Protein 7Z47 (pdb70)

Radius of gyration: 65.13 Å; Cα contacts (8 Å, |Δi|>4): 3617; chains: 9; bounding box: 128×183×191 Å

InterPro domains:
  IPR056209 SU10 adaptor protein [PF24175] (12-225)

B-factor: mean 48.83, std 40.0, range [8.41, 139.77]

Secondary structure (DSSP, 8-state):
-----SS--SHHHHHHHHHHHS----HHHHTTHHHHHHHHHHHHTTT---STTEEEEE---SSS-----TT-S-EEEEEESSS----EE--HHHHTHHHHT-----EEEE-SS-EEESS-----------SS----PPSS-EEEEEEPPPPP--SSS---HHHHH-HHHHHHHHHHHHHHHTT-HHHHHHHHHHHHHHHHHHHHHHHTTSTTSS-S-S------S--/-----SS--SHHHHHHHHHHHSS--SHHHHTTHHHHHHHHHHHHHTT---GGGEEEEE---TTTT-B--TTEEEEEEEEESSS--B-EE--HHHHHHHHH------EE--BTTB---SS--------TT--S------SS-EEEEEEEPPPPP-STT---HHHHH-HHHHHHHHHHHHHHHTT-SHHHHHHHHHHHHHHHHHHHHHHHHTT-SS---------S----/-----SSS-S-TTTTTTTSBGGGHHHHHHHHHHHHHHHSTT--SS----GGGSSSHHHH---SSS--S--------SS--S--HHHHHHHHHH-/---S-SPP-S--SS-SSS--TTTHHHHHHHHHHHHHHHHHHHHHHHHHHHHHHHHHHHHHHHHHHHHHHHHHHHHHHHHHHHHHHH-/--SS-SSS-----S-----HHHHHHHHHHHHHHHHHHHHHHHHHHHHHHHHHHHHHHHHHHHHHHHHHHHHHHHHHHHH-/-------HHHHHHHHHTTSHHHHHHHHHHHHHHHHHHHHHHHHHHHHHHHHHHHHHHHHHHHHHHHH-/----B--TTSS-B--SS-GGGS-TT-BSEEESEEE-SS-EEEPPEEEEE-SSTTGGG----EEEEE---SSS-S--EEEEE-SS-EEEE-SS-EEE-PPPEEEEEE--EEEEEE---TT-SS---S-S-----TT---------STT-S--EEEEESSTTSSTTSSPPPSSS-------S--EEEEEEEEESSSS-B--EEEEE-SSSS----S-SEEEEETT-EEEEE---SSS--EEE-SSGGGEEEEE-TTSSEEEEEE-SS--B--EEE-SS---B-EEEEE-S-S---BS-SS-B--SS------B--SSS--TT--B--B-SSTTS----BSS-------SSS--EEEE--BSSS-S---EEEEB-------EE-S----EE-TT-EEEEE-EESS----EEEEEESSSSS---S-TTSSEEEEE--SSS-EEEEEEEEEEE-------TTS-----EETTEE----TTS----B-TT-SS--PPTTTTEEEEEETTTEEEEEE-----SB--EETTEEB-BSB----SS-----BTT---B----BTTB------SS-S--------B------SS----EEEEETTEEEEESSSS-EEEEE-SSSS-SEEEEE--SS---SSTT---BSSSSEEEE-SSSEEEESSS----TTSSSSHHHHHHHHSSS-GGG-EEEEETTTTEEEEEE--SSS-TT---EEEEEEEETTTTEEEEEEEEEEEEEEEE---TTTS--BGGG-SS-BTT-SS-----SS---SSTT--EEEEEETTTEEEEEEESS-EEEEETTTTEEEEE---EEEEEEEE--TTTS-SSS---EEEE---EESS-EEEEEEEEESSSSS-PEEEEEEEEETTT-S-EEEEE--SEEEEEEEE--SS---EE--B-EEE------/--SS--SSS------SS---GGGHHHHHHHHHHHHHHHSSS-S-----TTTHHHHHHHS---SSS----S--S-----SSS-SSSSHHHHHHH-/------SS---TTSS-SSSBTTTTHHHHHHHHHHHHHH-S--S---TTTTTTTTTTTTTT-TTS----SS-----S--SSS--THHHHHHHHH-

Organism: NCBI:txid1519788

CATH classification: 2.60.40.1080

Sequence (1884 aa):
MPDVQYPINTYGWLKKAVALWADRDDDEFVNQIPNFINFAEKEIYRNLRIPPLEKEVYLDIKDGVAYIPPDYLEAQWMMRAKDGTIFQVTSPEEISYRRQHGNQPVNFARFGSRFIFYPSIEADTPYYPDDGSPLIPAENSVILSYYADPPEFHEDTDTSTILTIAPELLLYFTLRHACLFVQDDNGVQKWSALGKAILDEMVEQNKKQEYSGSPIAIPNNMTRLQSMPDVQYPINTYGWLKKAVALWADRDDDEFVNQIPNFINFAEKEIYRNLRIPPLEKEVYLDIKDGVAYIPPDYLEAQWMMRAKDGTIFQVTSPEEISYRRQHGNQPVNFARFGSRFIFYPSIEADTPYYPDDGSPLIPAENSVILSYYADPPEFHEDTDTSTILTIAPELLLYFTLRHACLFVQDDNGVQKWSALGKAILDEMVEQNKKQEYSGSPIAIPNNMTRLQSSALYPIKSLGAVGVIADQAPTDLAPNAFTNAINARFVEQRVFKTGGNAPLSYVDEDKDLTPLSFVSMPFDYYSAGNSFLVVGTNKKLYKLTDESLTDISRKVATVTKKASASIKIYPVVSQIVPKESTISMNFNQTKNLEVSLLPADANNTNLIWEVSNSSYGSITVDPSDSKLATLTSFEKEGNLVVTISTANESVVAQIAVNIIDGDSGIFLSQDTVTIRKGGTTTLTAVTGKTPVTWSSNNASIVSVTPNANSLTAVITANGEGNVTITADNGTKTASCEIVSIPQIDSISLSQSDVTVSRGSQYILTATLSPANAPNQNITWTSSNPNIATVSGTSTQGTINALLAGFTEITATTEEGNRVAVCTVRVDLTPLSSVTLDIVSASLDVGEEIVITATASPEGEYSYQWSVDKTGYVSTTSVTGKSIKLVALRKGEINVTCTVSQMTQKDYDAFDDYPWYHAVISNCAVATTHYETPQVKEFESEYFVDLPGWGEQTVVDNDGNPSVKKFNWKCERVRSFNNRLFALNMREANASGVTTNYPLRLRWSNFANENKAPTLWDDFAYDRVENGYAGYIDLADSNGSLIDILPLKDYLFVYTEFETYIGSPTNNTYQPLMFKKLFNDSGILAPECVVEVEGSHFVVTQNDVILHNGATKKSIASNRVKNMLINEVCLVNPLATRVHLHQDKKEVWVLYVGPGEPKESFACTKAAVWNYEFDTWSFRTIPYAQCIGLVDPPVLERGPIWSDFQEITWDDPSIKELVWRKDATNFRQRVTIVGSFLKGFYQVDVGALDYFYDRLNDVVIEKPLEMRLERTGIDFDNVTNEWNQKHINRFRPQTTGSGTYIFEAGGSQFSNEYGHPHTSKTYTIGVDRHVSVRLNHPYLFYNVIDNDVNSNAAINGLTIEFAVGGRRIVYNNQAPDAVNNVGQFGATEGSIGAYKQAAEYAADSKYWALLAESKFGTIDDLIAEVERLYQQGVLMKQDIEDLKQDFKDQDARLMVNNVGQFGATEGSIGAYKQAAE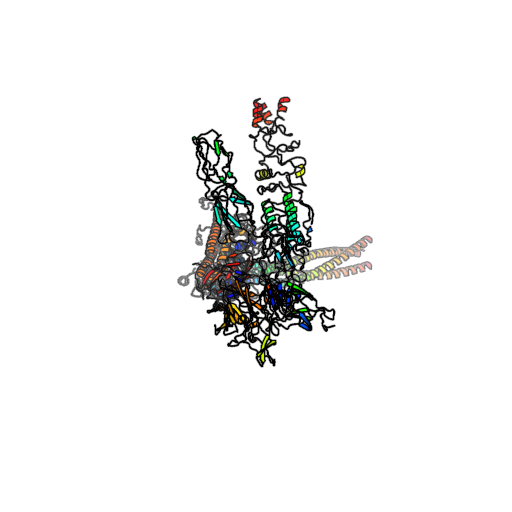YAADSKYWALLAESKFGTIDDLIAEVERLYQQGVLMKQDIEDLKQDFKDQDARLMSLISIGAYKQAAEYAADSKYWALLAESKFGTIDDLIAEVERLYQQGVLMKQDIEDLKQDFKDQDARLMSLIETNAVVITDLNPLYPRDRDYIYEGAAQIRLIKQTLQNTFPNVTEPVDIDSDTFKIMSEKLKFTGDAMDVGGLMIKNVTPGTGDKDVVTKGQMEAETNAVVITDLNPLYPRDRDYIYEGAAQIRLIKQTLQNTFPNVTEPVDIDSDTFKIMSEKLKFTGDAMDVGGLMIKNVTPGTGDKDVVTKGQMEAETNAVVITDLNPLYPRDRDYIYEGAAQIRLIKQTLQNTFPNVTEPVDIDSDTFKIMSEKLKFTGDAMDVGGLMIKNVTPGTGDKDVVTKGQMEA

Structure (mmCIF, N/CA/C/O backbone):
data_7Z47
#
_entry.id   7Z47
#
_cell.length_a   1.00
_cell.length_b   1.00
_cell.length_c   1.00
_cell.angle_alpha   90.00
_cell.angle_beta   90.00
_cell.angle_gamma   90.00
#
_symmetry.space_group_name_H-M   'P 1'
#
loop_
_entity.id
_entity.type
_entity.pdbx_description
1 polymer 'Adaptor protein'
2 polymer 'Surface protein'
3 polymer 'Putative tail fiber'
4 polymer 'Putative structural protein'
#
loop_
_atom_site.group_PDB
_atom_site.id
_atom_site.type_symbol
_atom_site.label_atom_id
_atom_site.label_alt_id
_atom_site.label_comp_id
_atom_site.label_asym_id
_atom_site.label_entity_id
_atom_site.label_seq_id
_atom_site.pdbx_PDB_ins_code
_atom_site.Cartn_x
_atom_site.Cartn_y
_atom_site.Cartn_z
_atom_site.occupancy
_atom_site.B_iso_or_equiv
_atom_site.auth_seq_id
_atom_site.auth_comp_id
_atom_site.auth_asym_id
_atom_site.auth_atom_id
_atom_site.pdbx_PDB_model_num
ATOM 1 N N . MET A 1 3 ? 221.31400 274.29100 213.87900 1.000 42.47172 3 MET A N 1
ATOM 2 C CA . MET A 1 3 ? 220.21200 274.15000 212.93700 1.000 42.47172 3 MET A CA 1
ATOM 3 C C . MET A 1 3 ? 220.50100 274.93900 211.66500 1.000 42.47172 3 MET A C 1
ATOM 4 O O . MET A 1 3 ? 219.79200 275.90700 211.36100 1.000 42.47172 3 MET A O 1
ATOM 10 N N . PRO A 1 4 ? 221.53600 274.57300 210.90100 1.000 28.11701 4 PRO A N 1
ATOM 11 C CA . PRO A 1 4 ? 221.78400 275.26600 209.62900 1.000 28.11701 4 PRO A CA 1
ATOM 12 C C . PRO A 1 4 ? 220.57600 275.20100 208.71100 1.000 28.11701 4 PRO A C 1
ATOM 13 O O . PRO A 1 4 ? 220.19700 274.11900 208.25300 1.000 28.11701 4 PRO A O 1
ATOM 24 N N . ASP A 1 5 ? 219.96700 276.34800 208.43400 1.000 19.85607 5 ASP A N 1
ATOM 25 C CA . ASP A 1 5 ? 218.75300 276.41400 207.63600 1.000 19.85607 5 ASP A CA 1
ATOM 26 C C . ASP A 1 5 ? 219.05800 277.00000 206.26600 1.000 19.85607 5 ASP A C 1
ATOM 27 O O . ASP A 1 5 ? 219.64700 278.07900 206.15600 1.000 19.85607 5 ASP A O 1
ATOM 36 N N . VAL A 1 6 ? 218.65200 276.28100 205.22500 1.000 14.98835 6 VAL A N 1
ATOM 37 C CA . VAL A 1 6 ? 218.82400 276.71900 203.84800 1.000 14.98835 6 VAL A CA 1
ATOM 38 C C . VAL A 1 6 ? 217.46400 277.11700 203.29600 1.000 14.98835 6 VAL A C 1
ATOM 39 O O . VAL A 1 6 ? 216.41900 276.80900 203.88000 1.000 14.98835 6 VAL A O 1
ATOM 52 N N . GLN A 1 7 ? 217.48200 277.80400 202.16100 1.000 15.63263 7 GLN A N 1
ATOM 53 C CA . GLN A 1 7 ? 216.26800 278.26600 201.51000 1.000 15.63263 7 GLN A CA 1
ATOM 54 C C . GLN A 1 7 ? 215.79700 277.24400 200.48100 1.000 15.63263 7 GLN A C 1
ATOM 55 O O . GLN A 1 7 ? 216.54800 276.37400 200.03600 1.000 15.63263 7 GLN A O 1
ATOM 69 N N . TYR A 1 8 ? 214.51800 277.36400 200.10200 1.000 12.41721 8 TYR A N 1
ATOM 70 C CA . TYR A 1 8 ? 213.96500 276.44500 199.10700 1.000 12.41721 8 TYR A CA 1
ATOM 71 C C . TYR A 1 8 ? 214.62100 276.64600 197.74900 1.000 12.41721 8 TYR A C 1
ATOM 72 O O . TYR A 1 8 ? 215.14700 275.67300 197.18100 1.000 12.41721 8 TYR A O 1
ATOM 90 N N . PRO A 1 9 ? 214.63000 277.84400 197.17200 1.000 13.19822 9 PRO A N 1
ATOM 91 C CA . PRO A 1 9 ? 215.29900 278.03600 195.87100 1.000 13.19822 9 PRO A CA 1
ATOM 92 C C . PRO A 1 9 ? 216.81600 278.14300 196.00800 1.000 13.19822 9 PRO A C 1
ATOM 93 O O . PRO A 1 9 ? 217.40800 279.21900 196.08300 1.000 13.19822 9 PRO A O 1
ATOM 104 N N . ILE A 1 10 ? 217.47100 276.98600 196.05100 1.000 11.82345 10 ILE A N 1
ATOM 105 C CA . ILE A 1 10 ? 218.92700 276.94700 196.14600 1.000 11.82345 10 ILE A CA 1
ATOM 106 C C . ILE A 1 10 ? 219.48900 277.58100 194.87800 1.000 11.82345 10 ILE A C 1
ATOM 107 O O . ILE A 1 10 ? 219.40200 277.00300 193.79100 1.000 11.82345 10 ILE A O 1
ATOM 123 N N . ASN A 1 11 ? 220.07000 278.77100 195.01600 1.000 13.36172 11 ASN A N 1
ATOM 124 C CA . ASN A 1 11 ? 220.52100 279.53400 193.86400 1.000 13.36172 11 ASN A CA 1
ATOM 125 C C . ASN A 1 11 ? 221.88700 280.17800 194.04800 1.000 13.36172 11 ASN A C 1
ATOM 126 O O . ASN A 1 11 ? 222.35300 280.85100 193.12400 1.000 13.36172 11 ASN A O 1
ATOM 137 N N . THR A 1 12 ? 222.54000 279.99900 195.19100 1.000 13.38124 12 THR A N 1
ATOM 138 C CA . THR A 1 12 ? 223.80100 280.66200 195.48200 1.000 13.38124 12 THR A CA 1
ATOM 139 C C . THR A 1 12 ? 224.82600 279.65600 195.98900 1.000 13.38124 12 THR A C 1
ATOM 140 O O . THR A 1 12 ? 224.55500 278.46100 196.12100 1.000 13.38124 12 THR A O 1
ATOM 151 N N . TYR A 1 13 ? 226.02200 280.17200 196.27300 1.000 13.50532 13 TYR A N 1
ATOM 152 C CA . TYR A 1 13 ? 227.11300 279.34000 196.76600 1.000 13.50532 13 TYR A CA 1
ATOM 153 C C . TYR A 1 13 ? 227.00900 279.12100 198.26900 1.000 13.50532 13 TYR A C 1
ATOM 154 O O . TYR A 1 13 ? 227.30200 278.02600 198.76200 1.000 13.50532 13 TYR A O 1
ATOM 172 N N . GLY A 1 14 ? 226.58700 280.14500 199.01100 1.000 15.05252 14 GLY A N 1
ATOM 173 C CA . GLY A 1 14 ? 226.47600 280.00200 200.45400 1.000 15.05252 14 GLY A CA 1
ATOM 174 C C . GLY A 1 14 ? 225.38900 279.02300 200.85300 1.000 15.05252 14 GLY A C 1
ATOM 175 O O . GLY A 1 14 ? 225.58300 278.18300 201.73800 1.000 15.05252 14 GLY A O 1
ATOM 179 N N . TRP A 1 15 ? 224.22500 279.12100 200.21000 1.000 14.48030 15 TRP A N 1
ATOM 180 C CA . TRP A 1 15 ? 223.14500 278.19000 200.51200 1.000 14.48030 15 TRP A CA 1
ATOM 181 C C . TRP A 1 15 ? 223.51600 276.77300 200.09600 1.000 14.48030 15 TRP A C 1
ATOM 182 O O . TRP A 1 15 ? 223.15800 275.80600 200.77500 1.000 14.48030 15 TRP A O 1
ATOM 203 N N . LEU A 1 16 ? 224.25000 276.63000 198.99100 1.000 11.89224 16 LEU A N 1
ATOM 204 C CA . LEU A 1 16 ? 224.72200 275.30800 198.59400 1.000 11.89224 16 LEU A CA 1
ATOM 205 C C . LEU A 1 16 ? 225.68400 274.73700 199.62700 1.000 11.89224 16 LEU A C 1
ATOM 206 O O . LEU A 1 16 ? 225.60500 273.55300 199.97200 1.000 11.89224 16 LEU A O 1
ATOM 222 N N . LYS A 1 17 ? 226.60200 275.56500 200.12600 1.000 12.72396 17 LYS A N 1
ATOM 223 C CA . LYS A 1 17 ? 227.52800 275.11600 201.15800 1.000 12.72396 17 LYS A CA 1
ATOM 224 C C . LYS A 1 17 ? 226.78000 274.68500 202.41200 1.000 12.72396 17 LYS A C 1
ATOM 225 O O . LYS A 1 17 ? 227.07900 273.63700 203.00200 1.000 12.72396 17 LYS A O 1
ATOM 244 N N . LYS A 1 18 ? 225.79800 275.48300 202.83200 1.000 14.34206 18 LYS A N 1
ATOM 245 C CA . LYS A 1 18 ? 225.02700 275.13800 204.02100 1.000 14.34206 18 LYS A CA 1
ATOM 246 C C . LYS A 1 18 ? 224.23000 273.85800 203.80600 1.000 14.34206 18 LYS A C 1
ATOM 247 O O . LYS A 1 18 ? 224.11200 273.03500 204.71800 1.000 14.34206 18 LYS A O 1
ATOM 266 N N . ALA A 1 19 ? 223.69800 273.65400 202.60000 1.000 12.91304 19 ALA A N 1
ATOM 267 C CA . ALA A 1 19 ? 222.95800 272.42900 202.32600 1.000 12.91304 19 ALA A CA 1
ATOM 268 C C . ALA A 1 19 ? 223.87400 271.21500 202.30600 1.000 12.91304 19 ALA A C 1
ATOM 269 O O . ALA A 1 19 ? 223.47100 270.12800 202.73500 1.000 12.91304 19 ALA A O 1
ATOM 276 N N . VAL A 1 20 ? 225.10100 271.37300 201.80800 1.000 11.40550 20 VAL A N 1
ATOM 277 C CA . VAL A 1 20 ? 226.06100 270.27300 201.85200 1.000 11.40550 20 VAL A CA 1
ATOM 278 C C . VAL A 1 20 ? 226.38400 269.92500 203.29800 1.000 11.40550 20 VAL A C 1
ATOM 279 O O . VAL A 1 20 ? 226.43000 268.75000 203.67900 1.000 11.40550 20 VAL A O 1
ATOM 292 N N . ALA A 1 21 ? 226.61600 270.94500 204.12500 1.000 11.66018 21 ALA A N 1
ATOM 293 C CA . ALA A 1 21 ? 226.86700 270.70000 205.54000 1.000 11.66018 21 ALA A CA 1
ATOM 294 C C . ALA A 1 21 ? 225.64000 270.15000 206.25200 1.000 11.66018 21 ALA A C 1
ATOM 295 O O . ALA A 1 21 ? 225.77400 269.55100 207.32400 1.000 11.66018 21 ALA A O 1
ATOM 302 N N . LEU A 1 22 ? 224.45000 270.35100 205.68600 1.000 12.34454 22 LEU A N 1
ATOM 303 C CA . LEU A 1 22 ? 223.23300 269.83100 206.30000 1.000 12.34454 22 LEU A CA 1
ATOM 304 C C . LEU A 1 22 ? 223.03500 268.35800 205.96500 1.000 12.34454 22 LEU A C 1
ATOM 305 O O . LEU A 1 22 ? 222.83000 267.52900 206.86000 1.000 12.34454 22 LEU A O 1
ATOM 321 N N . TRP A 1 23 ? 223.09100 268.01100 204.67700 1.000 11.71835 23 TRP A N 1
ATOM 322 C CA . TRP A 1 23 ? 222.93900 266.61600 204.27900 1.000 11.71835 23 TRP A CA 1
ATOM 323 C C . TRP A 1 23 ? 224.05000 265.74000 204.84100 1.000 11.71835 23 TRP A C 1
ATOM 324 O O . TRP A 1 23 ? 223.92300 264.51100 204.82700 1.000 11.71835 23 TRP A O 1
ATOM 345 N N . ALA A 1 24 ? 225.13200 266.34300 205.32300 1.000 11.48038 24 ALA A N 1
ATOM 346 C CA . ALA A 1 24 ? 226.16200 265.66400 206.10500 1.000 11.48038 24 ALA A CA 1
ATOM 347 C C . ALA A 1 24 ? 226.12800 266.31400 207.48600 1.000 11.48038 24 ALA A C 1
ATOM 348 O O . ALA A 1 24 ? 226.86100 267.26500 207.76300 1.000 11.48038 24 ALA A O 1
ATOM 355 N N . ASP A 1 25 ? 225.27200 265.77600 208.35700 1.000 12.82138 25 ASP A N 1
ATOM 356 C CA . ASP A 1 25 ? 224.88800 266.47000 209.58100 1.000 12.82138 25 ASP A CA 1
ATOM 357 C C . ASP A 1 25 ? 226.07500 266.89700 210.43600 1.000 12.82138 25 ASP A C 1
ATOM 358 O O . ASP A 1 25 ? 225.92100 267.78400 211.28400 1.000 12.82138 25 ASP A O 1
ATOM 367 N N . ARG A 1 26 ? 227.24800 266.30100 210.24300 1.000 13.31136 26 ARG A N 1
ATOM 368 C CA . ARG A 1 26 ? 228.38800 266.63600 211.08700 1.000 13.31136 26 ARG A CA 1
ATOM 369 C C . ARG A 1 26 ? 228.70400 268.12300 210.99000 1.000 13.31136 26 ARG A C 1
ATOM 370 O O . ARG A 1 26 ? 228.95900 268.65100 209.90400 1.000 13.31136 26 ARG A O 1
ATOM 391 N N . ASP A 1 27 ? 228.67900 268.79400 212.13800 1.000 13.35949 27 ASP A N 1
ATOM 392 C CA . ASP A 1 27 ? 228.98100 270.21700 212.25100 1.000 13.35949 27 ASP A CA 1
ATOM 393 C C . ASP A 1 27 ? 230.31300 270.33800 212.98700 1.000 13.35949 27 ASP A C 1
ATOM 394 O O . ASP A 1 27 ? 230.35500 270.44900 214.21300 1.000 13.35949 27 ASP A O 1
ATOM 403 N N . ASP A 1 28 ? 231.40300 270.31300 212.22500 1.000 12.77134 28 ASP A N 1
ATOM 404 C CA . ASP A 1 28 ? 232.74200 270.39000 212.78400 1.000 12.77134 28 ASP A CA 1
ATOM 405 C C . ASP A 1 28 ? 233.64300 271.14800 211.82300 1.000 12.77134 28 ASP A C 1
ATOM 406 O O . ASP A 1 28 ? 233.51000 271.02100 210.60200 1.000 12.77134 28 ASP A O 1
ATOM 415 N N . ASP A 1 29 ? 234.56300 271.93400 212.38300 1.000 12.93657 29 ASP A N 1
ATOM 416 C CA . ASP A 1 29 ? 235.44600 272.74600 211.55300 1.000 12.93657 29 ASP A CA 1
ATOM 417 C C . ASP A 1 29 ? 236.30600 271.87500 210.64700 1.000 12.93657 29 ASP A C 1
ATOM 418 O O . ASP A 1 29 ? 236.57100 272.23800 209.49500 1.000 12.93657 29 ASP A O 1
ATOM 427 N N . GLU A 1 30 ? 236.75200 270.72100 211.14800 1.000 13.38714 30 GLU A N 1
ATOM 428 C CA . GLU A 1 30 ? 237.56900 269.82600 210.33600 1.000 13.38714 30 GLU A CA 1
ATOM 429 C C . GLU A 1 30 ? 236.87500 269.46500 209.02900 1.000 13.38714 30 GLU A C 1
ATOM 430 O O . GLU A 1 30 ? 237.54500 269.18600 208.02800 1.000 13.38714 30 GLU A O 1
ATOM 442 N N . PHE A 1 31 ? 235.54400 269.46500 209.01600 1.000 11.68190 31 PHE A N 1
ATOM 443 C CA . PHE A 1 31 ? 234.76500 269.07200 207.85000 1.000 11.68190 31 PHE A CA 1
ATOM 444 C C . PHE A 1 31 ? 234.18400 270.26000 207.09700 1.000 11.68190 31 PHE A C 1
ATOM 445 O O . PHE A 1 31 ? 234.16700 270.25500 205.86300 1.000 11.68190 31 PHE A O 1
ATOM 462 N N . VAL A 1 32 ? 233.70700 271.27900 207.81200 1.000 10.71943 32 VAL A N 1
ATOM 463 C CA . VAL A 1 32 ? 233.07600 272.41600 207.15000 1.000 10.71943 32 VAL A CA 1
ATOM 464 C C . VAL A 1 32 ? 234.09900 273.20900 206.34800 1.000 10.71943 32 VAL A C 1
ATOM 465 O O . VAL A 1 32 ? 233.80500 273.69000 205.24700 1.000 10.71943 32 VAL A O 1
ATOM 478 N N . ASN A 1 33 ? 235.31100 273.36300 206.88000 1.000 10.38681 33 ASN A N 1
ATOM 479 C CA . ASN A 1 33 ? 236.32100 274.17400 206.21400 1.000 10.38681 33 ASN A CA 1
ATOM 480 C C . ASN A 1 33 ? 236.76800 273.59100 204.88000 1.000 10.38681 33 ASN A C 1
ATOM 481 O O . ASN A 1 33 ? 237.45700 274.28500 204.12500 1.000 10.38681 33 ASN A O 1
ATOM 492 N N . GLN A 1 34 ? 236.39700 272.35000 204.57100 1.000 10.79195 34 GLN A N 1
ATOM 493 C CA . GLN A 1 34 ? 236.79100 271.70400 203.32800 1.000 10.79195 34 GLN A CA 1
ATOM 494 C C . GLN A 1 34 ? 235.64000 271.55500 202.34400 1.000 10.79195 34 GLN A C 1
ATOM 495 O O . GLN A 1 34 ? 235.84600 271.02300 201.24800 1.000 10.79195 34 GLN A O 1
ATOM 509 N N . ILE A 1 35 ? 234.44100 272.00500 202.69900 1.000 11.12922 35 ILE A N 1
ATOM 510 C CA . ILE A 1 35 ? 233.29800 271.96800 201.79000 1.000 11.12922 35 ILE A CA 1
ATOM 511 C C . ILE A 1 35 ? 233.65700 272.72000 200.51200 1.000 11.12922 35 ILE A C 1
ATOM 512 O O . ILE A 1 35 ? 233.30000 272.26800 199.41300 1.000 11.12922 35 ILE A O 1
ATOM 528 N N . PRO A 1 36 ? 234.33800 273.86800 200.59500 1.000 10.86178 36 PRO A N 1
ATOM 529 C CA . PRO A 1 36 ? 234.76700 274.53300 199.35500 1.000 10.86178 36 PRO A CA 1
ATOM 530 C C . PRO A 1 36 ? 235.62900 273.64800 198.47700 1.000 10.86178 36 PRO A C 1
ATOM 531 O O . PRO A 1 36 ? 235.46100 273.64600 197.25200 1.000 10.86178 36 PRO A O 1
ATOM 542 N N . ASN A 1 37 ? 236.55000 272.88600 199.07000 1.000 10.76873 37 ASN A N 1
ATOM 543 C CA . ASN A 1 37 ? 237.39200 271.99600 198.27800 1.000 10.76873 37 ASN A CA 1
ATOM 544 C C . ASN A 1 37 ? 236.56300 270.90700 197.61100 1.000 10.76873 37 ASN A C 1
ATOM 545 O O . ASN A 1 37 ? 236.80900 270.54600 196.45400 1.000 10.76873 37 ASN A O 1
ATOM 556 N N . PHE A 1 38 ? 235.57300 270.37100 198.32600 1.000 11.84698 38 PHE A N 1
ATOM 557 C CA . PHE A 1 38 ? 234.71700 269.34600 197.74100 1.000 11.84698 38 PHE A CA 1
ATOM 558 C C . PHE A 1 38 ? 233.91100 269.90600 196.57800 1.000 11.84698 38 PHE A C 1
ATOM 559 O O . PHE A 1 38 ? 233.77400 269.25500 195.53600 1.000 11.84698 38 PHE A O 1
ATOM 576 N N . ILE A 1 39 ? 233.37000 271.11500 196.73500 1.000 11.48544 39 ILE A N 1
ATOM 577 C CA . ILE A 1 39 ? 232.60600 271.72000 195.64900 1.000 11.48544 39 ILE A CA 1
ATOM 578 C C . ILE A 1 39 ? 233.51700 272.02600 194.46900 1.000 11.48544 39 ILE A C 1
ATOM 579 O O . ILE A 1 39 ? 233.11000 271.91700 193.30600 1.000 11.48544 39 ILE A O 1
ATOM 595 N N . ASN A 1 40 ? 234.76200 272.41500 194.74600 1.000 13.81258 40 ASN A N 1
ATOM 596 C CA . ASN A 1 40 ? 235.73000 272.63700 193.67900 1.000 13.81258 40 ASN A CA 1
ATOM 597 C C . ASN A 1 40 ? 235.97600 271.35300 192.90100 1.000 13.81258 40 ASN A C 1
ATOM 598 O O . ASN A 1 40 ? 235.94900 271.34300 191.66400 1.000 13.81258 40 ASN A O 1
ATOM 609 N N . PHE A 1 41 ? 236.21900 270.25400 193.61600 1.000 11.35863 41 PHE A N 1
ATOM 610 C CA . PHE A 1 41 ? 236.42200 268.97100 192.95300 1.000 11.35863 41 PHE A CA 1
ATOM 611 C C . PHE A 1 41 ? 235.19700 268.58000 192.13700 1.000 11.35863 41 PHE A C 1
ATOM 612 O O . PHE A 1 41 ? 235.32200 268.07600 191.01600 1.000 11.35863 41 PHE A O 1
ATOM 629 N N . ALA A 1 42 ? 234.00200 268.81800 192.67700 1.000 13.10336 42 ALA A N 1
ATOM 630 C CA . ALA A 1 42 ? 232.78400 268.45000 191.96500 1.000 13.10336 42 ALA A CA 1
ATOM 631 C C . ALA A 1 42 ? 232.64000 269.24600 190.67400 1.000 13.10336 42 ALA A C 1
ATOM 632 O O . ALA A 1 42 ? 232.39700 268.67800 189.60300 1.000 13.10336 42 ALA A O 1
ATOM 639 N N . GLU A 1 43 ? 232.77700 270.57100 190.75800 1.000 13.12227 43 GLU A N 1
ATOM 640 C CA . GLU A 1 43 ? 232.63500 271.39600 189.56400 1.000 13.12227 43 GLU A CA 1
ATOM 641 C C . GLU A 1 43 ? 233.73000 271.10100 188.54900 1.000 13.12227 43 GLU A C 1
ATOM 642 O O . GLU A 1 43 ? 233.50300 271.22900 187.34100 1.000 13.12227 43 GLU A O 1
ATOM 654 N N . LYS A 1 44 ? 234.91700 270.69900 189.00900 1.000 12.50568 44 LYS A N 1
ATOM 655 C CA . LYS A 1 44 ? 235.97100 270.32900 188.07200 1.000 12.50568 44 LYS A CA 1
ATOM 656 C C . LYS A 1 44 ? 235.71800 268.95600 187.46800 1.000 12.50568 44 LYS A C 1
ATOM 657 O O . LYS A 1 44 ? 236.22800 268.65300 186.38500 1.000 12.50568 44 LYS A O 1
ATOM 676 N N . GLU A 1 45 ? 234.94500 268.11300 188.15300 1.000 14.83199 45 GLU A N 1
ATOM 677 C CA . GLU A 1 45 ? 234.57400 266.82000 187.59400 1.000 14.83199 45 GLU A CA 1
ATOM 678 C C . GLU A 1 45 ? 233.43700 266.94000 186.59000 1.000 14.83199 45 GLU A C 1
ATOM 679 O O . GLU A 1 45 ? 233.38200 266.16900 185.62600 1.000 14.83199 45 GLU A O 1
ATOM 691 N N . ILE A 1 46 ? 232.52600 267.88600 186.80000 1.000 12.16579 46 ILE A N 1
ATOM 692 C CA . ILE A 1 46 ? 231.37200 268.02200 185.91600 1.000 12.16579 46 ILE A CA 1
ATOM 693 C C . ILE A 1 46 ? 231.76900 268.70600 184.61500 1.000 12.16579 46 ILE A C 1
ATOM 694 O O . ILE A 1 46 ? 231.62500 268.14100 183.52500 1.000 12.16579 46 ILE A O 1
ATOM 710 N N . TYR A 1 47 ? 232.27700 269.93500 184.71200 1.000 12.06320 47 TYR A N 1
ATOM 711 C CA . TYR A 1 47 ? 232.58700 270.71900 183.52400 1.000 12.06320 47 TYR A CA 1
ATOM 712 C C . TYR A 1 47 ? 233.68000 270.09500 182.66800 1.000 12.06320 47 TYR A C 1
ATOM 713 O O . TYR A 1 47 ? 233.81200 270.46900 181.49800 1.000 12.06320 47 TYR A O 1
ATOM 731 N N . ARG A 1 48 ? 234.46100 269.16000 183.21100 1.000 12.83930 48 ARG A N 1
ATOM 732 C CA . ARG A 1 48 ? 235.56200 268.58300 182.45100 1.000 12.83930 48 ARG A CA 1
ATOM 733 C C . ARG A 1 48 ? 235.07900 267.77300 181.25600 1.000 12.83930 48 ARG A C 1
ATOM 734 O O . ARG A 1 48 ? 235.83100 267.61500 180.28900 1.000 12.83930 48 ARG A O 1
ATOM 755 N N . ASN A 1 49 ? 233.85100 267.25800 181.30000 1.000 11.75161 49 ASN A N 1
ATOM 756 C CA . ASN A 1 49 ? 233.30900 266.48500 180.19300 1.000 11.75161 49 ASN A CA 1
ATOM 757 C C . ASN A 1 49 ? 231.86400 266.82800 179.86300 1.000 11.75161 49 ASN A C 1
ATOM 758 O O . ASN A 1 49 ? 231.28000 266.17200 178.99500 1.000 11.75161 49 ASN A O 1
ATOM 769 N N . LEU A 1 50 ? 231.27000 267.82100 180.51700 1.000 11.28301 50 LEU A N 1
ATOM 770 C CA . LEU A 1 50 ? 229.91400 268.24500 180.20800 1.000 11.28301 50 LEU A CA 1
ATOM 771 C C . LEU A 1 50 ? 229.92900 269.21300 179.03400 1.000 11.28301 50 LEU A C 1
ATOM 772 O O . LEU A 1 50 ? 230.71600 270.16300 179.00700 1.000 11.28301 50 LEU A O 1
ATOM 788 N N . ARG A 1 51 ? 229.05400 268.96400 178.06500 1.000 10.75344 51 ARG A N 1
ATOM 789 C CA . ARG A 1 51 ? 228.95300 269.79400 176.86800 1.000 10.75344 51 ARG A CA 1
ATOM 790 C C . ARG A 1 51 ? 227.48300 270.09900 176.62700 1.000 10.75344 51 ARG A C 1
ATOM 791 O O . ARG A 1 51 ? 226.71400 269.20600 176.25800 1.000 10.75344 51 ARG A O 1
ATOM 812 N N . ILE A 1 52 ? 227.09400 271.35200 176.83700 1.000 12.00898 52 ILE A N 1
ATOM 813 C CA . ILE A 1 52 ? 225.70800 271.77400 176.65900 1.000 12.00898 52 ILE A CA 1
ATOM 814 C C . ILE A 1 52 ? 225.69000 273.21600 176.16300 1.000 12.00898 52 ILE A C 1
ATOM 815 O O . ILE A 1 52 ? 226.71700 273.90700 176.23300 1.000 12.00898 52 ILE A O 1
ATOM 831 N N . PRO A 1 53 ? 224.56200 273.70900 175.66000 1.000 12.56225 53 PRO A N 1
ATOM 832 C CA . PRO A 1 53 ? 224.51500 275.07100 175.11800 1.000 12.56225 53 PRO A CA 1
ATOM 833 C C . PRO A 1 53 ? 224.87400 276.12000 176.15700 1.000 12.56225 53 PRO A C 1
ATOM 834 O O . PRO A 1 53 ? 225.76700 276.94700 175.91700 1.000 12.56225 53 PRO A O 1
ATOM 845 N N . PRO A 1 54 ? 224.21000 276.13300 177.31900 1.000 12.29427 54 PRO A N 1
ATOM 846 C CA . PRO A 1 54 ? 224.30900 277.31700 178.19200 1.000 12.29427 54 PRO A CA 1
ATOM 847 C C . PRO A 1 54 ? 225.72800 277.72100 178.54100 1.000 12.29427 54 PRO A C 1
ATOM 848 O O . PRO A 1 54 ? 225.98200 278.91100 178.77000 1.000 12.29427 54 PRO A O 1
ATOM 859 N N . LEU A 1 55 ? 226.66500 276.77800 178.59200 1.000 11.73125 55 LEU A N 1
ATOM 860 C CA . LEU A 1 55 ? 228.05700 277.09500 178.87000 1.000 11.73125 55 LEU A CA 1
ATOM 861 C C . LEU A 1 55 ? 228.85400 277.38000 177.60400 1.000 11.73125 55 LEU A C 1
ATOM 862 O O . LEU A 1 55 ? 230.08600 277.45300 177.66500 1.000 11.73125 55 LEU A O 1
ATOM 878 N N . GLU A 1 56 ? 228.18400 277.54300 176.46600 1.000 12.95227 56 GLU A N 1
ATOM 879 C CA . GLU A 1 56 ? 228.85200 277.93500 175.23700 1.000 12.95227 56 GLU A CA 1
ATOM 880 C C . GLU A 1 56 ? 229.16100 279.42900 175.26400 1.000 12.95227 56 GLU A C 1
ATOM 881 O O . GLU A 1 56 ? 228.76900 280.15900 176.17900 1.000 12.95227 56 GLU A O 1
ATOM 893 N N . LYS A 1 57 ? 229.86700 279.89400 174.23800 1.000 13.98781 57 LYS A N 1
ATOM 894 C CA . LYS A 1 57 ? 230.22300 281.30000 174.13200 1.000 13.98781 57 LYS A CA 1
ATOM 895 C C . LYS A 1 57 ? 230.55100 281.61400 172.68200 1.000 13.98781 57 LYS A C 1
ATOM 896 O O . LYS A 1 57 ? 231.04500 280.75200 171.95200 1.000 13.98781 57 LYS A O 1
ATOM 915 N N . GLU A 1 58 ? 230.26700 282.84600 172.27500 1.000 14.84641 58 GLU A N 1
ATOM 916 C CA . GLU A 1 58 ? 230.60600 283.34100 170.95100 1.000 14.84641 58 GLU A CA 1
ATOM 917 C C . GLU A 1 58 ? 231.60400 284.48100 171.08400 1.000 14.84641 58 GLU A C 1
ATOM 918 O O . GLU A 1 58 ? 231.48900 285.31700 171.98500 1.000 14.84641 58 GLU A O 1
ATOM 930 N N . VAL A 1 59 ? 232.58500 284.51100 170.18400 1.000 14.66811 59 VAL A N 1
ATOM 931 C CA . VAL A 1 59 ? 233.63900 285.51400 170.23600 1.000 14.66811 59 VAL A CA 1
ATOM 932 C C . VAL A 1 59 ? 234.19600 285.68600 168.83400 1.000 14.66811 59 VAL A C 1
ATOM 933 O O . VAL A 1 59 ? 234.27500 284.72900 168.06000 1.000 14.66811 59 VAL A O 1
ATOM 946 N N . TYR A 1 60 ? 234.58300 286.91500 168.50800 1.000 16.57638 60 TYR A N 1
ATOM 947 C CA . TYR A 1 60 ? 235.19200 287.22100 167.22400 1.000 16.57638 60 TYR A CA 1
ATOM 948 C C . TYR A 1 60 ? 236.69900 287.02600 167.30300 1.000 16.57638 60 TYR A C 1
ATOM 949 O O . TYR A 1 60 ? 237.33800 287.41800 168.28400 1.000 16.57638 60 TYR A O 1
ATOM 967 N N . LEU A 1 61 ? 237.26300 286.41700 166.26500 1.000 14.70943 61 LEU A N 1
ATOM 968 C CA . LEU A 1 61 ? 238.69700 286.20100 166.19900 1.000 14.70943 61 LEU A CA 1
ATOM 969 C C . LEU A 1 61 ? 239.38100 287.42500 165.59500 1.000 14.70943 61 LEU A C 1
ATOM 970 O O . LEU A 1 61 ? 238.73600 288.35600 165.10800 1.000 14.70943 61 LEU A O 1
ATOM 986 N N . ASP A 1 62 ? 240.71100 287.42200 165.62600 1.000 17.65581 62 ASP A N 1
ATOM 987 C CA . ASP A 1 62 ? 241.53000 288.54500 165.18300 1.000 17.65581 62 ASP A CA 1
ATOM 988 C C . ASP A 1 62 ? 242.62400 288.06000 164.24400 1.000 17.65581 62 ASP A C 1
ATOM 989 O O . ASP A 1 62 ? 243.80400 288.36700 164.41300 1.000 17.65581 62 ASP A O 1
ATOM 998 N N . ILE A 1 63 ? 242.23900 287.26100 163.25100 1.000 15.24023 63 ILE A N 1
ATOM 999 C CA . ILE A 1 63 ? 243.17400 286.72200 162.26800 1.000 15.24023 63 ILE A CA 1
ATOM 1000 C C . ILE A 1 63 ? 244.02700 287.84300 161.68700 1.000 15.24023 63 ILE A C 1
ATOM 1001 O O . ILE A 1 63 ? 243.50000 288.84400 161.19100 1.000 15.24023 63 ILE A O 1
ATOM 1017 N N . LYS A 1 64 ? 245.35000 287.68100 161.74100 1.000 15.97544 64 LYS A N 1
ATOM 1018 C CA . LYS A 1 64 ? 246.26200 288.60900 161.07900 1.000 15.97544 64 LYS A CA 1
ATOM 1019 C C . LYS A 1 64 ? 246.61100 288.12100 159.67600 1.000 15.97544 64 LYS A C 1
ATOM 1020 O O . LYS A 1 64 ? 246.32800 288.80100 158.68400 1.000 15.97544 64 LYS A O 1
ATOM 1039 N N . ASP A 1 65 ? 247.23000 286.94400 159.58300 1.000 15.25082 65 ASP A N 1
ATOM 1040 C CA . ASP A 1 65 ? 247.55900 286.34200 158.29100 1.000 15.25082 65 ASP A CA 1
ATOM 1041 C C . ASP A 1 65 ? 247.57100 284.82600 158.49500 1.000 15.25082 65 ASP A C 1
ATOM 1042 O O . ASP A 1 65 ? 248.59000 284.24800 158.88100 1.000 15.25082 65 ASP A O 1
ATOM 1051 N N . GLY A 1 66 ? 246.43200 284.19600 158.22600 1.000 13.73079 66 GLY A N 1
ATOM 1052 C CA . GLY A 1 66 ? 246.31100 282.75700 158.34000 1.000 13.73079 66 GLY A CA 1
ATOM 1053 C C . GLY A 1 66 ? 246.79000 282.19600 159.66300 1.000 13.73079 66 GLY A C 1
ATOM 1054 O O . GLY A 1 66 ? 247.21700 281.04000 159.73200 1.000 13.73079 66 GLY A O 1
ATOM 1058 N N . VAL A 1 67 ? 246.72500 283.00100 160.72300 1.000 13.24332 67 VAL A N 1
ATOM 1059 C CA . VAL A 1 67 ? 247.13100 282.58800 162.06000 1.000 13.24332 67 VAL A CA 1
ATOM 1060 C C . VAL A 1 67 ? 246.08400 283.07100 163.05400 1.000 13.24332 67 VAL A C 1
ATOM 1061 O O . VAL A 1 67 ? 245.17200 283.82600 162.71600 1.000 13.24332 67 VAL A O 1
ATOM 1074 N N . ALA A 1 68 ? 246.23000 282.62600 164.29500 1.000 12.34290 68 ALA A N 1
ATOM 1075 C CA . ALA A 1 68 ? 245.29600 282.97200 165.36000 1.000 12.34290 68 ALA A CA 1
ATOM 1076 C C . ALA A 1 68 ? 245.86500 282.45300 166.67300 1.000 12.34290 68 ALA A C 1
ATOM 1077 O O . ALA A 1 68 ? 246.96300 281.89000 166.71900 1.000 12.34290 68 ALA A O 1
ATOM 1084 N N . TYR A 1 69 ? 245.10400 282.65000 167.74500 1.000 11.72148 69 TYR A N 1
ATOM 1085 C CA . TYR A 1 69 ? 245.46400 282.15900 169.06600 1.000 11.72148 69 TYR A CA 1
ATOM 1086 C C . TYR A 1 69 ? 244.19800 281.72000 169.78200 1.000 11.72148 69 TYR A C 1
ATOM 1087 O O . TYR A 1 69 ? 243.19200 282.43600 169.76600 1.000 11.72148 69 TYR A O 1
ATOM 1105 N N . ILE A 1 70 ? 244.25000 280.54900 170.40100 1.000 10.72492 70 ILE A N 1
ATOM 1106 C CA . ILE A 1 70 ? 243.05600 279.99700 171.05000 1.000 10.72492 70 ILE A CA 1
ATOM 1107 C C . ILE A 1 70 ? 242.80200 280.74700 172.35100 1.000 10.72492 70 ILE A C 1
ATOM 1108 O O . ILE A 1 70 ? 243.76700 281.11800 173.04300 1.000 10.72492 70 ILE A O 1
ATOM 1124 N N . PRO A 1 71 ? 241.55000 280.99600 172.73100 1.000 10.96363 71 PRO A N 1
ATOM 1125 C CA . PRO A 1 71 ? 241.30300 281.70200 173.98100 1.000 10.96363 71 PRO A CA 1
ATOM 1126 C C . PRO A 1 71 ? 241.72900 280.85700 175.16400 1.000 10.96363 71 PRO A C 1
ATOM 1127 O O . PRO A 1 71 ? 241.79100 279.61600 175.07100 1.000 10.96363 71 PRO A O 1
ATOM 1138 N N . PRO A 1 72 ? 242.03200 281.48400 176.30500 1.000 12.95851 72 PRO A N 1
ATOM 1139 C CA . PRO A 1 72 ? 242.39500 280.70500 177.49800 1.000 12.95851 72 PRO A CA 1
ATOM 1140 C C . PRO A 1 72 ? 241.23100 279.95600 178.12500 1.000 12.95851 72 PRO A C 1
ATOM 1141 O O . PRO A 1 72 ? 241.43900 279.24700 179.11600 1.000 12.95851 72 PRO A O 1
ATOM 1152 N N . ASP A 1 73 ? 240.01900 280.08800 177.58700 1.000 12.03792 73 ASP A N 1
ATOM 1153 C CA . ASP A 1 73 ? 238.85200 279.40900 178.13400 1.000 12.03792 73 ASP A CA 1
ATOM 1154 C C . ASP A 1 73 ? 238.25500 278.47500 177.09100 1.000 12.03792 73 ASP A C 1
ATOM 1155 O O . ASP A 1 73 ? 237.03300 278.42700 176.91400 1.000 12.03792 73 ASP A O 1
ATOM 1164 N N . TYR A 1 74 ? 239.11000 277.72900 176.40200 1.000 10.90758 74 TYR A N 1
ATOM 1165 C CA . TYR A 1 74 ? 238.70900 276.86600 175.30100 1.000 10.90758 74 TYR A CA 1
ATOM 1166 C C . TYR A 1 74 ? 238.72400 275.41400 175.75400 1.000 10.90758 74 TYR A C 1
ATOM 1167 O O . TYR A 1 74 ? 239.73300 274.93500 176.28400 1.000 10.90758 74 TYR A O 1
ATOM 1185 N N . LEU A 1 75 ? 237.60600 274.72200 175.54800 1.000 9.49367 75 LEU A N 1
ATOM 1186 C CA . LEU A 1 75 ? 237.49400 273.29700 175.83100 1.000 9.49367 75 LEU A CA 1
ATOM 1187 C C . LEU A 1 75 ? 237.17400 272.48800 174.58600 1.000 9.49367 75 LEU A C 1
ATOM 1188 O O . LEU A 1 75 ? 237.83000 271.47300 174.32500 1.000 9.49367 75 LEU A O 1
ATOM 1204 N N . GLU A 1 76 ? 236.17900 272.90800 173.80900 1.000 9.46732 76 GLU A N 1
ATOM 1205 C CA . GLU A 1 76 ? 235.82900 272.24100 172.56400 1.000 9.46732 76 GLU A CA 1
ATOM 1206 C C . GLU A 1 76 ? 235.19000 273.25600 171.63200 1.000 9.46732 76 GLU A C 1
ATOM 1207 O O . GLU A 1 76 ? 234.41800 274.11200 172.07100 1.000 9.46732 76 GLU A O 1
ATOM 1219 N N . ALA A 1 77 ? 235.51200 273.15100 170.34800 1.000 9.54517 77 ALA A N 1
ATOM 1220 C CA . ALA A 1 77 ? 234.98700 274.05100 169.33400 1.000 9.54517 77 ALA A CA 1
ATOM 1221 C C . ALA A 1 77 ? 233.89300 273.36500 168.53000 1.000 9.54517 77 ALA A C 1
ATOM 1222 O O . ALA A 1 77 ? 233.97500 272.16900 168.23700 1.000 9.54517 77 ALA A O 1
ATOM 1229 N N . GLN A 1 78 ? 232.86900 274.13700 168.17900 1.000 11.26367 78 GLN A N 1
ATOM 1230 C CA . GLN A 1 78 ? 231.83600 273.68900 167.25700 1.000 11.26367 78 GLN A CA 1
ATOM 1231 C C . GLN A 1 78 ? 231.71800 274.71100 166.13400 1.000 11.26367 78 GLN A C 1
ATOM 1232 O O . GLN A 1 78 ? 232.61900 275.53600 165.95300 1.000 11.26367 78 GLN A O 1
ATOM 1246 N N . TRP A 1 79 ? 230.62400 274.65700 165.37600 1.000 12.97975 79 TRP A N 1
ATOM 1247 C CA . TRP A 1 79 ? 230.49100 275.39300 164.12400 1.000 12.97975 79 TRP A CA 1
ATOM 1248 C C . TRP A 1 79 ? 231.14500 276.76700 164.18800 1.000 12.97975 79 TRP A C 1
ATOM 1249 O O . TRP A 1 79 ? 230.93300 277.53000 165.13300 1.000 12.97975 79 TRP A O 1
ATOM 1270 N N . MET A 1 80 ? 231.96900 277.05600 163.18400 1.000 13.08864 80 MET A N 1
ATOM 1271 C CA . MET A 1 80 ? 232.53300 278.37700 162.95800 1.000 13.08864 80 MET A CA 1
ATOM 1272 C C . MET A 1 80 ? 232.10600 278.86800 161.58400 1.000 13.08864 80 MET A C 1
ATOM 1273 O O . MET A 1 80 ? 231.92900 278.07500 160.65400 1.000 13.08864 80 MET A O 1
ATOM 1287 N N . MET A 1 81 ? 231.94400 280.18000 161.45500 1.000 14.30724 81 MET A N 1
ATOM 1288 C CA . MET A 1 81 ? 231.51800 280.76500 160.19200 1.000 14.30724 81 MET A CA 1
ATOM 1289 C C . MET A 1 81 ? 231.83300 282.25500 160.21200 1.000 14.30724 81 MET A C 1
ATOM 1290 O O . MET A 1 81 ? 232.41100 282.77800 161.16800 1.000 14.30724 81 MET A O 1
ATOM 1304 N N . ARG A 1 82 ? 231.44200 282.93200 159.14000 1.000 15.24446 82 ARG A N 1
ATOM 1305 C CA . ARG A 1 82 ? 231.60800 284.36900 159.00000 1.000 15.24446 82 ARG A CA 1
ATOM 1306 C C . ARG A 1 82 ? 230.28200 285.07900 159.23900 1.000 15.24446 82 ARG A C 1
ATOM 1307 O O . ARG A 1 82 ? 229.20600 284.47900 159.17800 1.000 15.24446 82 ARG A O 1
ATOM 1328 N N . ALA A 1 83 ? 230.37400 286.37900 159.51500 1.000 16.73577 83 ALA A N 1
ATOM 1329 C CA . ALA A 1 83 ? 229.18500 287.17900 159.77200 1.000 16.73577 83 ALA A CA 1
ATOM 1330 C C . ALA A 1 83 ? 228.28200 287.30600 158.55300 1.000 16.73577 83 ALA A C 1
ATOM 1331 O O . ALA A 1 83 ? 227.14000 287.75500 158.69900 1.000 16.73577 83 ALA A O 1
ATOM 1338 N N . LYS A 1 84 ? 228.75400 286.92800 157.36700 1.000 17.86052 84 LYS A N 1
ATOM 1339 C CA . LYS A 1 84 ? 227.98100 287.08100 156.14400 1.000 17.86052 84 LYS A CA 1
ATOM 1340 C C . LYS A 1 84 ? 228.12200 285.83900 155.27900 1.000 17.86052 84 LYS A C 1
ATOM 1341 O O . LYS A 1 84 ? 229.21800 285.29000 155.13800 1.000 17.86052 84 LYS A O 1
ATOM 1360 N N . ASP A 1 85 ? 226.99900 285.39900 154.71100 1.000 19.56708 85 ASP A N 1
ATOM 1361 C CA . ASP A 1 85 ? 226.98100 284.32400 153.72600 1.000 19.56708 85 ASP A CA 1
ATOM 1362 C C . ASP A 1 85 ? 227.18000 282.95200 154.36000 1.000 19.56708 85 ASP A C 1
ATOM 1363 O O . ASP A 1 85 ? 227.05200 281.93000 153.67900 1.000 19.56708 85 ASP A O 1
ATOM 1372 N N . GLY A 1 86 ? 227.49200 282.90800 155.65200 1.000 18.38048 86 GLY A N 1
ATOM 1373 C CA . GLY A 1 86 ? 227.69500 281.63500 156.31100 1.000 18.38048 86 GLY A CA 1
ATOM 1374 C C . GLY A 1 86 ? 229.08900 281.09100 156.08400 1.000 18.38048 86 GLY A C 1
ATOM 1375 O O . GLY A 1 86 ? 230.05400 281.54300 156.70800 1.000 18.38048 86 GLY A O 1
ATOM 1379 N N . THR A 1 87 ? 229.20500 280.11600 155.18400 1.000 17.65225 87 THR A N 1
ATOM 1380 C CA . THR A 1 87 ? 230.48400 279.49700 154.84700 1.000 17.65225 87 THR A CA 1
ATOM 1381 C C . THR A 1 87 ? 231.09700 278.82400 156.07500 1.000 17.65225 87 THR A C 1
ATOM 1382 O O . THR A 1 87 ? 232.17800 279.18200 156.54700 1.000 17.65225 87 THR A O 1
ATOM 1393 N N . ILE A 1 88 ? 230.36900 277.83400 156.59400 1.000 15.27815 88 ILE A N 1
ATOM 1394 C CA . ILE A 1 88 ? 230.85100 277.07300 157.73800 1.000 15.27815 88 ILE A CA 1
ATOM 1395 C C . ILE A 1 88 ? 232.21600 276.48600 157.41600 1.000 15.27815 88 ILE A C 1
ATOM 1396 O O . ILE A 1 88 ? 232.43700 275.94300 156.32600 1.000 15.27815 88 ILE A O 1
ATOM 1412 N N . PHE A 1 89 ? 233.13900 276.59300 158.36500 1.000 13.06400 89 PHE A N 1
ATOM 1413 C CA . PHE A 1 89 ? 234.45700 276.00700 158.20200 1.000 13.06400 89 PHE A CA 1
ATOM 1414 C C . PHE A 1 89 ? 234.45900 274.56200 158.68800 1.000 13.06400 89 PHE A C 1
ATOM 1415 O O . PHE A 1 89 ? 233.64100 274.15500 159.51800 1.000 13.06400 89 PHE A O 1
ATOM 1432 N N . GLN A 1 90 ? 235.39900 273.78200 158.15900 1.000 9.76950 90 GLN A N 1
ATOM 1433 C CA . GLN A 1 90 ? 235.53200 272.37500 158.50200 1.000 9.76950 90 GLN A CA 1
ATOM 1434 C C . GLN A 1 90 ? 236.95900 272.09900 158.94800 1.000 9.76950 90 GLN A C 1
ATOM 1435 O O . GLN A 1 90 ? 237.91700 272.55400 158.31700 1.000 9.76950 90 GLN A O 1
ATOM 1449 N N . VAL A 1 91 ? 237.09000 271.35400 160.03800 1.000 8.41438 91 VAL A N 1
ATOM 1450 C CA . VAL A 1 91 ? 238.39200 271.07800 160.62800 1.000 8.41438 91 VAL A CA 1
ATOM 1451 C C . VAL A 1 91 ? 239.13500 270.06100 159.77400 1.000 8.41438 91 VAL A C 1
ATOM 1452 O O . VAL A 1 91 ? 238.53400 269.19500 159.12900 1.000 8.41438 91 VAL A O 1
ATOM 1465 N N . THR A 1 92 ? 240.46100 270.17000 159.76700 1.000 10.01503 92 THR A N 1
ATOM 1466 C CA . THR A 1 92 ? 241.32000 269.25100 159.03500 1.000 10.01503 92 THR A CA 1
ATOM 1467 C C . THR A 1 92 ? 242.54900 268.97100 159.89000 1.000 10.01503 92 THR A C 1
ATOM 1468 O O . THR A 1 92 ? 242.59900 269.31400 161.07500 1.000 10.01503 92 THR A O 1
ATOM 1479 N N . SER A 1 93 ? 243.54900 268.34800 159.28100 1.000 10.68115 93 SER A N 1
ATOM 1480 C CA . SER A 1 93 ? 244.79400 268.00800 159.94400 1.000 10.68115 93 SER A CA 1
ATOM 1481 C C . SER A 1 93 ? 245.95100 268.80800 159.36100 1.000 10.68115 93 SER A C 1
ATOM 1482 O O . SER A 1 93 ? 245.84700 269.36600 158.26300 1.000 10.68115 93 SER A O 1
ATOM 1490 N N . PRO A 1 94 ? 247.07600 268.88800 160.07400 1.000 10.87530 94 PRO A N 1
ATOM 1491 C CA . PRO A 1 94 ? 248.22000 269.63800 159.53200 1.000 10.87530 94 PRO A CA 1
ATOM 1492 C C . PRO A 1 94 ? 248.71200 269.10300 158.20000 1.000 10.87530 94 PRO A C 1
ATOM 1493 O O . PRO A 1 94 ? 249.00500 269.88700 157.28900 1.000 10.87530 94 PRO A O 1
ATOM 1504 N N . GLU A 1 95 ? 248.81400 267.78000 158.06300 1.000 12.72626 95 GLU A N 1
ATOM 1505 C CA . GLU A 1 95 ? 249.36400 267.18800 156.85000 1.000 12.72626 95 GLU A CA 1
ATOM 1506 C C . GLU A 1 95 ? 248.52800 267.48500 155.61400 1.000 12.72626 95 GLU A C 1
ATOM 1507 O O . GLU A 1 95 ? 249.02200 267.29500 154.49700 1.000 12.72626 95 GLU A O 1
ATOM 1519 N N . GLU A 1 96 ? 247.28700 267.94000 155.77800 1.000 13.36561 96 GLU A N 1
ATOM 1520 C CA . GLU A 1 96 ? 246.43000 268.29900 154.65500 1.000 13.36561 96 GLU A CA 1
ATOM 1521 C C . GLU A 1 96 ? 246.40500 269.80200 154.40800 1.000 13.36561 96 GLU A C 1
ATOM 1522 O O . GLU A 1 96 ? 246.40000 270.24400 153.25400 1.000 13.36561 96 GLU A O 1
ATOM 1534 N N . ILE A 1 97 ? 246.39700 270.60000 155.47300 1.000 12.13712 97 ILE A N 1
ATOM 1535 C CA . ILE A 1 97 ? 246.35100 272.05000 155.33900 1.000 12.13712 97 ILE A CA 1
ATOM 1536 C C . ILE A 1 97 ? 247.73100 272.55900 154.94600 1.000 12.13712 97 ILE A C 1
ATOM 1537 O O . ILE A 1 97 ? 247.89300 273.72900 154.58400 1.000 12.13712 97 ILE A O 1
ATOM 1553 N N . SER A 1 98 ? 248.73600 271.68500 155.02200 1.000 13.26427 98 SER A N 1
ATOM 1554 C CA . SER A 1 98 ? 250.05100 272.00200 154.48600 1.000 13.26427 98 SER A CA 1
ATOM 1555 C C . SER A 1 98 ? 250.26000 271.46100 153.08300 1.000 13.26427 98 SER A C 1
ATOM 1556 O O . SER A 1 98 ? 251.11600 271.98600 152.36500 1.000 13.26427 98 SER A O 1
ATOM 1564 N N . TYR A 1 99 ? 249.51900 270.43700 152.66800 1.000 15.03191 99 TYR A N 1
ATOM 1565 C CA . TYR A 1 99 ? 249.51800 269.97800 151.28800 1.000 15.03191 99 TYR A CA 1
ATOM 1566 C C . TYR A 1 99 ? 248.69200 270.87100 150.37700 1.000 15.03191 99 TYR A C 1
ATOM 1567 O O . TYR A 1 99 ? 249.02600 271.00300 149.19500 1.000 15.03191 99 TYR A O 1
ATOM 1585 N N . ARG A 1 100 ? 247.61300 271.46300 150.89200 1.000 14.77740 100 ARG A N 1
ATOM 1586 C CA . ARG A 1 100 ? 246.82600 272.39300 150.09100 1.000 14.77740 100 ARG A CA 1
ATOM 1587 C C . ARG A 1 100 ? 247.68400 273.53800 149.56900 1.000 14.77740 100 ARG A C 1
ATOM 1588 O O . ARG A 1 100 ? 247.52200 273.96400 148.42100 1.000 14.77740 100 ARG A O 1
ATOM 1609 N N . ARG A 1 101 ? 248.59700 274.04700 150.39800 1.000 14.22429 101 ARG A N 1
ATOM 1610 C CA . ARG A 1 101 ? 249.44000 275.15800 149.97300 1.000 14.22429 101 ARG A CA 1
ATOM 1611 C C . ARG A 1 101 ? 250.32900 274.75200 148.80500 1.000 14.22429 101 ARG A C 1
ATOM 1612 O O . ARG A 1 101 ? 250.45000 275.48500 147.81600 1.000 14.22429 101 ARG A O 1
ATOM 1633 N N . GLN A 1 102 ? 250.96100 273.58200 148.90000 1.000 14.46770 102 GLN A N 1
ATOM 1634 C CA . GLN A 1 102 ? 251.77700 273.09800 147.79300 1.000 14.46770 102 GLN A CA 1
ATOM 1635 C C . GLN A 1 102 ? 250.93100 272.87800 146.54600 1.000 14.46770 102 GLN A C 1
ATOM 1636 O O . GLN A 1 102 ? 251.15900 273.51600 145.51100 1.000 14.46770 102 GLN A O 1
ATOM 1644 N N . HIS A 1 103 ? 249.94900 271.98700 146.62600 1.000 15.54857 103 HIS A N 1
ATOM 1645 C CA . HIS A 1 103 ? 249.07800 271.67300 145.49300 1.000 15.54857 103 HIS A CA 1
ATOM 1646 C C . HIS A 1 103 ? 247.76200 272.44400 145.60100 1.000 15.54857 103 HIS A C 1
ATOM 1647 O O . HIS A 1 103 ? 246.68200 271.87600 145.76000 1.000 15.54857 103 HIS A O 1
ATOM 1656 N N . GLY A 1 104 ? 247.86900 273.76500 145.50800 1.000 17.99416 104 GLY A N 1
ATOM 1657 C CA . GLY A 1 104 ? 246.70300 274.62600 145.59200 1.000 17.99416 104 GLY A CA 1
ATOM 1658 C C . GLY A 1 104 ? 247.02800 276.10300 145.49200 1.000 17.99416 104 GLY A C 1
ATOM 1659 O O . GLY A 1 104 ? 246.17900 276.95200 145.76400 1.000 17.99416 104 GLY A O 1
ATOM 1661 N N . ASN A 1 113 ? 232.97000 278.30200 145.94500 1.000 74.37386 113 ASN A N 1
ATOM 1662 C CA . ASN A 1 113 ? 234.07500 278.17200 145.00300 1.000 74.37386 113 ASN A CA 1
ATOM 1663 C C . ASN A 1 113 ? 235.39200 277.94400 145.73700 1.000 74.37386 113 ASN A C 1
ATOM 1664 O O . ASN A 1 113 ? 236.30000 277.29800 145.21200 1.000 74.37386 113 ASN A O 1
ATOM 1674 N N . GLN A 1 114 ? 235.49000 278.47800 146.95200 1.000 52.12142 114 GLN A N 1
ATOM 1675 C CA . GLN A 1 114 ? 236.70200 278.37900 147.76400 1.000 52.12142 114 GLN A CA 1
ATOM 1676 C C . GLN A 1 114 ? 236.33500 277.88400 149.15800 1.000 52.12142 114 GLN A C 1
ATOM 1677 O O . GLN A 1 114 ? 235.97500 278.69300 150.03100 1.000 52.12142 114 GLN A O 1
ATOM 1691 N N . PRO A 1 115 ? 236.40400 276.57100 149.41100 1.000 32.99805 115 PRO A N 1
ATOM 1692 C CA . PRO A 1 115 ? 236.14300 276.07900 150.77000 1.000 32.99805 115 PRO A CA 1
ATOM 1693 C C . PRO A 1 115 ? 237.25500 276.46900 151.72900 1.000 32.99805 115 PRO A C 1
ATOM 1694 O O . PRO A 1 115 ? 238.35000 276.83900 151.29400 1.000 32.99805 115 PRO A O 1
ATOM 1705 N N . VAL A 1 116 ? 236.98900 276.39100 153.03100 1.000 15.34910 116 VAL A N 1
ATOM 1706 C CA . VAL A 1 116 ? 237.93900 276.82000 154.04900 1.000 15.34910 116 VAL A CA 1
ATOM 1707 C C . VAL A 1 116 ? 238.28300 275.63700 154.94000 1.000 15.34910 116 VAL A C 1
ATOM 1708 O O . VAL A 1 116 ? 237.46800 274.73300 155.15200 1.000 15.34910 116 VAL A O 1
ATOM 1721 N N . ASN A 1 117 ? 239.50700 275.65000 155.46300 1.000 11.33733 117 ASN A N 1
ATOM 1722 C CA . ASN A 1 117 ? 239.99300 274.60900 156.35500 1.000 11.33733 117 ASN A CA 1
ATOM 1723 C C . ASN A 1 117 ? 240.83200 275.25000 157.44800 1.000 11.33733 117 ASN A C 1
ATOM 1724 O O . ASN A 1 117 ? 241.48700 276.27100 157.22800 1.000 11.33733 117 ASN A O 1
ATOM 1735 N N . PHE A 1 118 ? 240.80900 274.64000 158.63100 1.000 10.00572 118 PHE A N 1
ATOM 1736 C CA . PHE A 1 118 ? 241.58400 275.13000 159.75900 1.000 10.00572 118 PHE A CA 1
ATOM 1737 C C . PHE A 1 118 ? 242.06900 273.95900 160.59900 1.000 10.00572 118 PHE A C 1
ATOM 1738 O O . PHE A 1 118 ? 241.43000 272.90500 160.65500 1.000 10.00572 118 PHE A O 1
ATOM 1755 N N . ALA A 1 119 ? 243.21400 274.15900 161.25000 1.000 10.50501 119 ALA A N 1
ATOM 1756 C CA . ALA A 1 119 ? 243.81200 273.13900 162.10000 1.000 10.50501 119 ALA A CA 1
ATOM 1757 C C . ALA A 1 119 ? 244.17500 273.72800 163.45600 1.000 10.50501 119 ALA A C 1
ATOM 1758 O O . ALA A 1 119 ? 243.83500 274.87700 163.74900 1.000 10.50501 119 ALA A O 1
ATOM 1765 N N . ARG A 1 120 ? 244.87000 272.95200 164.28600 1.000 10.51556 120 ARG A N 1
ATOM 1766 C CA . ARG A 1 120 ? 245.26300 273.37800 165.62800 1.000 10.51556 120 ARG A CA 1
ATOM 1767 C C . ARG A 1 120 ? 246.73400 273.02300 165.82300 1.000 10.51556 120 ARG A C 1
ATOM 1768 O O . ARG A 1 120 ? 247.07300 271.86000 166.05900 1.000 10.51556 120 ARG A O 1
ATOM 1789 N N . PHE A 1 121 ? 247.60100 274.02800 165.72400 1.000 9.97818 121 PHE A N 1
ATOM 1790 C CA . PHE A 1 121 ? 249.04200 273.83000 165.86600 1.000 9.97818 121 PHE A CA 1
ATOM 1791 C C . PHE A 1 121 ? 249.46400 274.16100 167.29600 1.000 9.97818 121 PHE A C 1
ATOM 1792 O O . PHE A 1 121 ? 250.19300 275.11500 167.56700 1.000 9.97818 121 PHE A O 1
ATOM 1809 N N . GLY A 1 122 ? 248.97900 273.34000 168.22300 1.000 12.12996 122 GLY A N 1
ATOM 1810 C CA . GLY A 1 122 ? 249.27700 273.53700 169.62700 1.000 12.12996 122 GLY A CA 1
ATOM 1811 C C . GLY A 1 122 ? 248.36000 274.55200 170.27600 1.000 12.12996 122 GLY A C 1
ATOM 1812 O O . GLY A 1 122 ? 247.48800 274.19300 171.07200 1.000 12.12996 122 GLY A O 1
ATOM 1816 N N . SER A 1 123 ? 248.55500 275.83000 169.94500 1.000 11.38735 123 SER A N 1
ATOM 1817 C CA . SER A 1 123 ? 247.73400 276.90200 170.49100 1.000 11.38735 123 SER A CA 1
ATOM 1818 C C . SER A 1 123 ? 247.42500 277.95600 169.43600 1.000 11.38735 123 SER A C 1
ATOM 1819 O O . SER A 1 123 ? 247.23900 279.13200 169.76700 1.000 11.38735 123 SER A O 1
ATOM 1827 N N . ARG A 1 124 ? 247.36400 277.55800 168.16800 1.000 10.99128 124 ARG A N 1
ATOM 1828 C CA . ARG A 1 124 ? 247.14700 278.50000 167.07900 1.000 10.99128 124 ARG A CA 1
ATOM 1829 C C . ARG A 1 124 ? 246.29400 277.84600 166.00700 1.000 10.99128 124 ARG A C 1
ATOM 1830 O O . ARG A 1 124 ? 246.64900 276.78000 165.49600 1.000 10.99128 124 ARG A O 1
ATOM 1851 N N . PHE A 1 125 ? 245.17700 278.48200 165.66900 1.000 11.26940 125 PHE A N 1
ATOM 1852 C CA . PHE A 1 125 ? 244.39500 278.06100 164.51800 1.000 11.26940 125 PHE A CA 1
ATOM 1853 C C . PHE A 1 125 ? 245.06000 278.56000 163.24400 1.000 11.26940 125 PHE A C 1
ATOM 1854 O O . PHE A 1 125 ? 245.41200 279.73700 163.12900 1.000 11.26940 125 PHE A O 1
ATOM 1871 N N . ILE A 1 126 ? 245.23100 277.65500 162.28500 1.000 11.26287 126 ILE A N 1
ATOM 1872 C CA . ILE A 1 126 ? 245.92500 277.94500 161.03700 1.000 11.26287 126 ILE A CA 1
ATOM 1873 C C . ILE A 1 126 ? 244.94300 277.71000 159.90000 1.000 11.26287 126 ILE A C 1
ATOM 1874 O O . ILE A 1 126 ? 244.58000 276.56200 159.61600 1.000 11.26287 126 ILE A O 1
ATOM 1890 N N . PHE A 1 127 ? 244.50800 278.78800 159.25700 1.000 12.37859 127 PHE A N 1
ATOM 1891 C CA . PHE A 1 127 ? 243.63200 278.70200 158.10000 1.000 12.37859 127 PHE A CA 1
ATOM 1892 C C . PHE A 1 127 ? 244.46900 278.75300 156.82800 1.000 12.37859 127 PHE A C 1
ATOM 1893 O O . PHE A 1 127 ? 245.41200 279.54300 156.72500 1.000 12.37859 127 PHE A O 1
ATOM 1910 N N . TYR A 1 128 ? 244.12000 277.90100 155.85200 1.000 14.43002 128 TYR A N 1
ATOM 1911 C CA . TYR A 1 128 ? 244.89200 277.87500 154.61000 1.000 14.43002 128 TYR A CA 1
ATOM 1912 C C . TYR A 1 128 ? 244.68300 279.13400 153.78300 1.000 14.43002 128 TYR A C 1
ATOM 1913 O O . TYR A 1 128 ? 245.66700 279.83500 153.48900 1.000 14.43002 128 TYR A O 1
ATOM 1931 N N . PRO A 1 129 ? 243.45900 279.48600 153.38000 1.000 15.60122 129 PRO A N 1
ATOM 1932 C CA . PRO A 1 129 ? 243.28800 280.60400 152.43600 1.000 15.60122 129 PRO A CA 1
ATOM 1933 C C . PRO A 1 129 ? 243.89500 281.91500 152.90700 1.000 15.60122 129 PRO A C 1
ATOM 1934 O O . PRO A 1 129 ? 243.92400 282.87100 152.12200 1.000 15.60122 129 PRO A O 1
ATOM 1945 N N . SER A 1 130 ? 244.37700 281.99700 154.14700 1.000 15.94915 130 SER A N 1
ATOM 1946 C CA . SER A 1 130 ? 244.95700 283.22700 154.67600 1.000 15.94915 130 SER A CA 1
ATOM 1947 C C . SER A 1 130 ? 243.87700 284.28400 154.88400 1.000 15.94915 130 SER A C 1
ATOM 1948 O O . SER A 1 130 ? 244.06100 285.45700 154.55800 1.000 15.94915 130 SER A O 1
ATOM 1956 N N . ILE A 1 131 ? 242.73400 283.85600 155.42500 1.000 14.88086 131 ILE A N 1
ATOM 1957 C CA . ILE A 1 131 ? 241.63400 284.77800 155.64100 1.000 14.88086 131 ILE A CA 1
ATOM 1958 C C . ILE A 1 131 ? 242.06800 285.89600 156.58500 1.000 14.88086 131 ILE A C 1
ATOM 1959 O O . ILE A 1 131 ? 243.02300 285.76600 157.36000 1.000 14.88086 131 ILE A O 1
ATOM 1975 N N . GLU A 1 132 ? 241.34800 287.01000 156.51200 1.000 15.35452 132 GLU A N 1
ATOM 1976 C CA . GLU A 1 132 ? 241.58700 288.16500 157.36000 1.000 15.35452 132 GLU A CA 1
ATOM 1977 C C . GLU A 1 132 ? 240.34300 288.44200 158.18900 1.000 15.35452 132 GLU A C 1
ATOM 1978 O O . GLU A 1 132 ? 239.22100 288.39800 157.67600 1.000 15.35452 132 GLU A O 1
ATOM 1990 N N . ALA A 1 133 ? 240.54900 288.72300 159.47300 1.000 16.15770 133 ALA A N 1
ATOM 1991 C CA . ALA A 1 133 ? 239.45600 289.02800 160.38100 1.000 16.15770 133 ALA A CA 1
ATOM 1992 C C . ALA A 1 133 ? 239.79600 290.28300 161.16700 1.000 16.15770 133 ALA A C 1
ATOM 1993 O O . ALA A 1 133 ? 240.95800 290.68300 161.27000 1.000 16.15770 133 ALA A O 1
ATOM 2000 N N . ASP A 1 134 ? 238.75900 290.90400 161.72300 1.000 19.30541 134 ASP A N 1
ATOM 2001 C CA . ASP A 1 134 ? 238.90900 292.13200 162.48500 1.000 19.30541 134 ASP A CA 1
ATOM 2002 C C . ASP A 1 134 ? 237.98000 292.09100 163.68700 1.000 19.30541 134 ASP A C 1
ATOM 2003 O O . ASP A 1 134 ? 236.94200 291.42300 163.66800 1.000 19.30541 134 ASP A O 1
ATOM 2012 N N . THR A 1 135 ? 238.36500 292.80700 164.73000 1.000 26.68418 135 THR A N 1
ATOM 2013 C CA . THR A 1 135 ? 237.56800 292.89200 165.94000 1.000 26.68418 135 THR A CA 1
ATOM 2014 C C . THR A 1 135 ? 236.64900 294.10400 165.88700 1.000 26.68418 135 THR A C 1
ATOM 2015 O O . THR A 1 135 ? 236.91200 295.06900 165.16300 1.000 26.68418 135 THR A O 1
ATOM 2026 N N . PRO A 1 136 ? 235.56100 294.08900 166.64500 1.000 27.91487 136 PRO A N 1
ATOM 2027 C CA . PRO A 1 136 ? 234.58900 295.18200 166.59100 1.000 27.91487 136 PRO A CA 1
ATOM 2028 C C . PRO A 1 136 ? 235.07000 296.39600 167.38000 1.000 27.91487 136 PRO A C 1
ATOM 2029 O O . PRO A 1 136 ? 236.15000 296.40500 167.96700 1.000 27.91487 136 PRO A O 1
ATOM 2040 N N . TYR A 1 137 ? 234.23800 297.43500 167.38000 1.000 40.95737 137 TYR A N 1
ATOM 2041 C CA . TYR A 1 137 ? 234.53800 298.66200 168.10600 1.000 40.95737 137 TYR A CA 1
ATOM 2042 C C . TYR A 1 137 ? 234.48800 298.39000 169.60500 1.000 40.95737 137 TYR A C 1
ATOM 2043 O O . TYR A 1 137 ? 233.45500 297.96700 170.13500 1.000 40.95737 137 TYR A O 1
ATOM 2061 N N . TYR A 1 138 ? 235.60300 298.63800 170.28200 1.000 51.78630 138 TYR A N 1
ATOM 2062 C CA . TYR A 1 138 ? 235.75700 298.35400 171.70400 1.000 51.78630 138 TYR A CA 1
ATOM 2063 C C . TYR A 1 138 ? 234.99200 299.31400 172.61400 1.000 51.78630 138 TYR A C 1
ATOM 2064 O O . TYR A 1 138 ? 234.52300 298.88600 173.67700 1.000 51.78630 138 TYR A O 1
ATOM 2082 N N . PRO A 1 139 ? 234.83500 300.61000 172.25900 1.000 68.60847 139 PRO A N 1
ATOM 2083 C CA . PRO A 1 139 ? 234.32900 301.57600 173.25000 1.000 68.60847 139 PRO A CA 1
ATOM 2084 C C . PRO A 1 139 ? 233.26400 301.21000 174.27600 1.000 68.60847 139 PRO A C 1
ATOM 2085 O O . PRO A 1 139 ? 232.19400 300.69600 173.93400 1.000 68.60847 139 PRO A O 1
ATOM 2096 N N . ASP A 1 140 ? 233.56500 301.48200 175.54800 1.000 84.38297 140 ASP A N 1
ATOM 2097 C CA . ASP A 1 140 ? 232.66100 301.12900 176.63400 1.000 84.38297 140 ASP A CA 1
ATOM 2098 C C . ASP A 1 140 ? 231.73100 302.27500 177.01300 1.000 84.38297 140 ASP A C 1
ATOM 2099 O O . ASP A 1 140 ? 231.03500 302.17800 178.02900 1.000 84.38297 140 ASP A O 1
ATOM 2108 N N . ASP A 1 141 ? 231.69900 303.35200 176.22800 1.000 77.44032 141 ASP A N 1
ATOM 2109 C CA . ASP A 1 141 ? 230.85100 304.49500 176.54300 1.000 77.44032 141 ASP A CA 1
ATOM 2110 C C . ASP A 1 141 ? 229.38900 304.19800 176.23200 1.000 77.44032 141 ASP A C 1
ATOM 2111 O O . ASP A 1 141 ? 228.75900 304.90800 175.44100 1.000 77.44032 141 ASP A O 1
ATOM 2120 N N . GLY A 1 142 ? 228.83800 303.16600 176.86900 1.000 71.58026 142 GLY A N 1
ATOM 2121 C CA . GLY A 1 142 ? 227.45100 302.78800 176.67100 1.000 71.58026 142 GLY A CA 1
ATOM 2122 C C . GLY A 1 142 ? 227.02300 302.79600 175.21900 1.000 71.58026 142 GLY A C 1
ATOM 2123 O O . GLY A 1 142 ? 225.90800 303.21900 174.89900 1.000 71.58026 142 GLY A O 1
ATOM 2127 N N . SER A 1 143 ? 227.89700 302.33800 174.33300 1.000 56.91654 143 SER A N 1
ATOM 2128 C CA . SER A 1 143 ? 227.63300 302.29500 172.90600 1.000 56.91654 143 SER A CA 1
ATOM 2129 C C . SER A 1 143 ? 227.72400 300.86700 172.38500 1.000 56.91654 143 SER A C 1
ATOM 2130 O O . SER A 1 143 ? 228.43400 300.03000 172.95300 1.000 56.91654 143 SER A O 1
ATOM 2138 N N . PRO A 1 144 ? 227.01400 300.54800 171.30400 1.000 41.22569 144 PRO A N 1
ATOM 2139 C CA . PRO A 1 144 ? 227.06000 299.18200 170.77300 1.000 41.22569 144 PRO A CA 1
ATOM 2140 C C . PRO A 1 144 ? 228.44500 298.83000 170.25100 1.000 41.22569 144 PRO A C 1
ATOM 2141 O O . PRO A 1 144 ? 229.28200 299.69500 169.98600 1.000 41.22569 144 PRO A O 1
ATOM 2152 N N . LEU A 1 145 ? 228.67900 297.52300 170.10200 1.000 33.03410 145 LEU A N 1
ATOM 2153 C CA . LEU A 1 145 ? 229.98800 297.05500 169.66100 1.000 33.03410 145 LEU A CA 1
ATOM 2154 C C . LEU A 1 145 ? 230.23400 297.35700 168.19000 1.000 33.03410 145 LEU A C 1
ATOM 2155 O O . LEU A 1 145 ? 231.39000 297.40300 167.75700 1.000 33.03410 145 LEU A O 1
ATOM 2171 N N . ILE A 1 146 ? 229.17600 297.56600 167.41200 1.000 33.78071 146 ILE A N 1
ATOM 2172 C CA . ILE A 1 146 ? 229.31700 297.87400 165.99200 1.000 33.78071 146 ILE A CA 1
ATOM 2173 C C . ILE A 1 146 ? 230.17500 296.79500 165.34000 1.000 33.78071 146 ILE A C 1
ATOM 2174 O O . ILE A 1 146 ? 231.34900 297.04800 165.03100 1.000 33.78071 146 ILE A O 1
ATOM 2190 N N . PRO A 1 147 ? 229.65300 295.58600 165.13400 1.000 26.99920 147 PRO A N 1
ATOM 2191 C CA . PRO A 1 147 ? 230.47300 294.51700 164.55300 1.000 26.99920 147 PRO A CA 1
ATOM 2192 C C . PRO A 1 147 ? 231.16900 294.96600 163.27700 1.000 26.99920 147 PRO A C 1
ATOM 2193 O O . PRO A 1 147 ? 230.73000 295.88400 162.58100 1.000 26.99920 147 PRO A O 1
ATOM 2204 N N . ALA A 1 148 ? 232.27700 294.29600 162.97700 1.000 18.87024 148 ALA A N 1
ATOM 2205 C CA . ALA A 1 148 ? 233.15500 294.67100 161.88200 1.000 18.87024 148 ALA A CA 1
ATOM 2206 C C . ALA A 1 148 ? 232.93100 293.76900 160.67700 1.000 18.87024 148 ALA A C 1
ATOM 2207 O O . ALA A 1 148 ? 232.47300 292.63000 160.80500 1.000 18.87024 148 ALA A O 1
ATOM 2214 N N . GLU A 1 149 ? 233.26500 294.29600 159.50300 1.000 19.18635 149 GLU A N 1
ATOM 2215 C CA . GLU A 1 149 ? 233.15700 293.53700 158.27000 1.000 19.18635 149 GLU A CA 1
ATOM 2216 C C . GLU A 1 149 ? 234.27700 292.50000 158.19400 1.000 19.18635 149 GLU A C 1
ATOM 2217 O O . GLU A 1 149 ? 235.31600 292.61200 158.85100 1.000 19.18635 149 GLU A O 1
ATOM 2229 N N . ASN A 1 150 ? 234.05400 291.47300 157.37500 1.000 19.52253 150 ASN A N 1
ATOM 2230 C CA . ASN A 1 150 ? 235.01300 290.38100 157.22000 1.000 19.52253 150 ASN A CA 1
ATOM 2231 C C . ASN A 1 150 ? 235.30400 289.72500 158.56600 1.000 19.52253 150 ASN A C 1
ATOM 2232 O O . ASN A 1 150 ? 236.45900 289.51800 158.94200 1.000 19.52253 150 ASN A O 1
ATOM 2243 N N . SER A 1 151 ? 234.24600 289.39900 159.29800 1.000 15.91875 151 SER A N 1
ATOM 2244 C CA . SER A 1 151 ? 234.35700 288.81900 160.62500 1.000 15.91875 151 SER A CA 1
ATOM 2245 C C . SER A 1 151 ? 234.17500 287.30800 160.56400 1.000 15.91875 151 SER A C 1
ATOM 2246 O O . SER A 1 151 ? 233.58100 286.76400 159.63000 1.000 15.91875 151 SER A O 1
ATOM 2254 N N . VAL A 1 152 ? 234.69900 286.63200 161.58300 1.000 14.50286 152 VAL A N 1
ATOM 2255 C CA . VAL A 1 152 ? 234.57400 285.18700 161.72900 1.000 14.50286 152 VAL A CA 1
ATOM 2256 C C . VAL A 1 152 ? 234.06600 284.90900 163.13400 1.000 14.50286 152 VAL A C 1
ATOM 2257 O O . VAL A 1 152 ? 234.62000 285.42300 164.11300 1.000 14.50286 152 VAL A O 1
ATOM 2270 N N . ILE A 1 153 ? 233.01300 284.10700 163.23400 1.000 14.14316 153 ILE A N 1
ATOM 2271 C CA . ILE A 1 153 ? 232.38300 283.78000 164.50600 1.000 14.14316 153 ILE A CA 1
ATOM 2272 C C . ILE A 1 153 ? 232.78600 282.37000 164.90500 1.000 14.14316 153 ILE A C 1
ATOM 2273 O O . ILE A 1 153 ? 232.88200 281.47300 164.05800 1.000 14.14316 153 ILE A O 1
ATOM 2289 N N . LEU A 1 154 ? 233.02600 282.17400 166.19900 1.000 12.41920 154 LEU A N 1
ATOM 2290 C CA . LEU A 1 154 ? 233.40200 280.87800 166.74400 1.000 12.41920 154 LEU A CA 1
ATOM 2291 C C . LEU A 1 154 ? 232.54100 280.59100 167.96200 1.000 12.41920 154 LEU A C 1
ATOM 2292 O O . LEU A 1 154 ? 232.38500 281.45300 168.83200 1.000 12.41920 154 LEU A O 1
ATOM 2308 N N . SER A 1 155 ? 231.98900 279.38200 168.02200 1.000 12.26133 155 SER A N 1
ATOM 2309 C CA . SER A 1 155 ? 231.14600 278.94300 169.12800 1.000 12.26133 155 SER A CA 1
ATOM 2310 C C . SER A 1 155 ? 231.84900 277.78400 169.81800 1.000 12.26133 155 SER A C 1
ATOM 2311 O O . SER A 1 155 ? 232.00300 276.70800 169.23000 1.000 12.26133 155 SER A O 1
ATOM 2319 N N . TYR A 1 156 ? 232.28200 278.00500 171.05600 1.000 11.93674 156 TYR A N 1
ATOM 2320 C CA . TYR A 1 156 ? 232.99900 277.00000 171.82300 1.000 11.93674 156 TYR A CA 1
ATOM 2321 C C . TYR A 1 156 ? 232.34000 276.82200 173.18100 1.000 11.93674 156 TYR A C 1
ATOM 2322 O O . TYR A 1 156 ? 231.55200 277.65800 173.63100 1.000 11.93674 156 TYR A O 1
ATOM 2340 N N . TYR A 1 157 ? 232.67600 275.71000 173.83200 1.000 11.05098 157 TYR A N 1
ATOM 2341 C CA . TYR A 1 157 ? 232.17000 275.39700 175.16700 1.000 11.05098 157 TYR A CA 1
ATOM 2342 C C . TYR A 1 157 ? 233.12500 276.01000 176.18100 1.000 11.05098 157 TYR A C 1
ATOM 2343 O O . TYR A 1 157 ? 234.12900 275.41100 176.56600 1.000 11.05098 157 TYR A O 1
ATOM 2361 N N . ALA A 1 158 ? 232.80900 277.22300 176.62000 1.000 12.14478 158 ALA A N 1
ATOM 2362 C CA . ALA A 1 158 ? 233.66800 277.92500 177.56000 1.000 12.14478 158 ALA A CA 1
ATOM 2363 C C . ALA A 1 158 ? 233.60900 277.27600 178.93700 1.000 12.14478 158 ALA A C 1
ATOM 2364 O O . ALA A 1 158 ? 232.56500 276.79000 179.37700 1.000 12.14478 158 ALA A O 1
ATOM 2371 N N . ASP A 1 159 ? 234.75000 277.27500 179.61800 1.000 11.11319 159 ASP A N 1
ATOM 2372 C CA . ASP A 1 159 ? 234.78200 276.78200 180.98600 1.000 11.11319 159 ASP A CA 1
ATOM 2373 C C . ASP A 1 159 ? 234.34000 277.88600 181.94600 1.000 11.11319 159 ASP A C 1
ATOM 2374 O O . ASP A 1 159 ? 234.78000 279.03200 181.81700 1.000 11.11319 159 ASP A O 1
ATOM 2383 N N . PRO A 1 160 ? 233.47600 277.57900 182.90800 1.000 11.54586 160 PRO A N 1
ATOM 2384 C CA . PRO A 1 160 ? 232.96900 278.61900 183.80000 1.000 11.54586 160 PRO A CA 1
ATOM 2385 C C . PRO A 1 160 ? 233.99500 278.97900 184.85900 1.000 11.54586 160 PRO A C 1
ATOM 2386 O O . PRO A 1 160 ? 234.91500 278.19600 185.13700 1.000 11.54586 160 PRO A O 1
ATOM 2397 N N . PRO A 1 161 ? 233.87200 280.15200 185.47100 1.000 12.03013 161 PRO A N 1
ATOM 2398 C CA . PRO A 1 161 ? 234.82600 280.54700 186.50700 1.000 12.03013 161 PRO A CA 1
ATOM 2399 C C . PRO A 1 161 ? 234.47100 279.96100 187.86300 1.000 12.03013 161 PRO A C 1
ATOM 2400 O O . PRO A 1 161 ? 233.31300 279.66100 188.16000 1.000 12.03013 161 PRO A O 1
ATOM 2411 N N . GLU A 1 162 ? 235.50000 279.80100 188.69100 1.000 14.49623 162 GLU A N 1
ATOM 2412 C CA . GLU A 1 162 ? 235.29200 279.31900 190.04800 1.000 14.49623 162 GLU A CA 1
ATOM 2413 C C . GLU A 1 162 ? 234.46600 280.32600 190.84100 1.000 14.49623 162 GLU A C 1
ATOM 2414 O O . GLU A 1 162 ? 234.52500 281.53500 190.60500 1.000 14.49623 162 GLU A O 1
ATOM 2426 N N . PHE A 1 163 ? 233.68600 279.81300 191.79300 1.000 14.14671 163 PHE A N 1
ATOM 2427 C CA . PHE A 1 163 ? 232.79200 280.67200 192.56200 1.000 14.14671 163 PHE A CA 1
ATOM 2428 C C . PHE A 1 163 ? 233.57500 281.73300 193.32700 1.000 14.14671 163 PHE A C 1
ATOM 2429 O O . PHE A 1 163 ? 233.46100 282.93300 193.05000 1.000 14.14671 163 PHE A O 1
ATOM 2446 N N . HIS A 1 164 ? 234.38400 281.30400 194.29600 1.000 18.85924 164 HIS A N 1
ATOM 2447 C CA . HIS A 1 164 ? 235.19900 282.21600 195.09900 1.000 18.85924 164 HIS A CA 1
ATOM 2448 C C . HIS A 1 164 ? 234.35400 283.32000 195.73100 1.000 18.85924 164 HIS A C 1
ATOM 2449 O O . HIS A 1 164 ? 234.83100 284.43600 195.95200 1.000 18.85924 164 HIS A O 1
ATOM 2463 N N . GLU A 1 165 ? 233.09300 283.01900 196.03100 1.000 18.59542 165 GLU A N 1
ATOM 2464 C CA . GLU A 1 165 ? 232.20500 283.99200 196.65300 1.000 18.59542 165 GLU A CA 1
ATOM 2465 C C . GLU A 1 165 ? 230.89900 283.30300 197.01500 1.000 18.59542 165 GLU A C 1
ATOM 2466 O O . GLU A 1 165 ? 230.49600 282.33200 196.36900 1.000 18.59542 165 GLU A O 1
ATOM 2478 N N . ASP A 1 166 ? 230.24200 283.82200 198.05400 1.000 16.35759 166 ASP A N 1
ATOM 2479 C CA . ASP A 1 166 ? 228.99300 283.22900 198.52100 1.000 16.35759 166 ASP A CA 1
ATOM 2480 C C . ASP A 1 166 ? 227.83800 283.57400 197.58900 1.000 16.35759 166 ASP A C 1
ATOM 2481 O O . ASP A 1 166 ? 227.15100 282.68500 197.07300 1.000 16.35759 166 ASP A O 1
ATOM 2490 N N . THR A 1 167 ? 227.60300 284.86800 197.36600 1.000 16.11176 167 THR A N 1
ATOM 2491 C CA . THR A 1 167 ? 226.47800 285.29600 196.54400 1.000 16.11176 167 THR A CA 1
ATOM 2492 C C . THR A 1 167 ? 226.60500 284.85800 195.09100 1.000 16.11176 167 THR A C 1
ATOM 2493 O O . THR A 1 167 ? 225.61000 284.91600 194.36000 1.000 16.11176 167 THR A O 1
ATOM 2504 N N . ASP A 1 168 ? 227.78600 284.42800 194.65600 1.000 14.88569 168 ASP A N 1
ATOM 2505 C CA . ASP A 1 168 ? 227.95400 283.98800 193.28100 1.000 14.88569 168 ASP A CA 1
ATOM 2506 C C . ASP A 1 168 ? 227.04100 282.80100 192.99000 1.000 14.88569 168 ASP A C 1
ATOM 2507 O O . ASP A 1 168 ? 226.58100 282.09700 193.89300 1.000 14.88569 168 ASP A O 1
ATOM 2516 N N . THR A 1 169 ? 226.77900 282.58300 191.70400 1.000 13.57610 169 THR A N 1
ATOM 2517 C CA . THR A 1 169 ? 225.88300 281.52100 191.27500 1.000 13.57610 169 THR A CA 1
ATOM 2518 C C . THR A 1 169 ? 226.30200 281.04400 189.89100 1.000 13.57610 169 THR A C 1
ATOM 2519 O O . THR A 1 169 ? 227.33800 281.44800 189.35600 1.000 13.57610 169 THR A O 1
ATOM 2530 N N . SER A 1 170 ? 225.47700 280.17600 189.31300 1.000 13.15684 170 SER A N 1
ATOM 2531 C CA . SER A 1 170 ? 225.72100 279.62200 187.99000 1.000 13.15684 170 SER A CA 1
ATOM 2532 C C . SER A 1 170 ? 224.42300 279.01300 187.48600 1.000 13.15684 170 SER A C 1
ATOM 2533 O O . SER A 1 170 ? 223.47600 278.81000 188.25100 1.000 13.15684 170 SER A O 1
ATOM 2541 N N . THR A 1 171 ? 224.39200 278.72400 186.18400 1.000 13.40437 171 THR A N 1
ATOM 2542 C CA . THR A 1 171 ? 223.19700 278.13300 185.59400 1.000 13.40437 171 THR A CA 1
ATOM 2543 C C . THR A 1 171 ? 222.89500 276.76700 186.19400 1.000 13.40437 171 THR A C 1
ATOM 2544 O O . THR A 1 171 ? 221.73400 276.34400 186.22300 1.000 13.40437 171 THR A O 1
ATOM 2555 N N . ILE A 1 172 ? 223.92000 276.06500 186.67800 1.000 12.13452 172 ILE A N 1
ATOM 2556 C CA . ILE A 1 172 ? 223.71100 274.73100 187.22800 1.000 12.13452 172 ILE A CA 1
ATOM 2557 C C . ILE A 1 172 ? 222.93000 274.80500 188.53300 1.000 12.13452 172 ILE A C 1
ATOM 2558 O O . ILE A 1 172 ? 222.01800 274.00400 188.77200 1.000 12.13452 172 ILE A O 1
ATOM 2574 N N . LEU A 1 173 ? 223.27400 275.76000 189.40000 1.000 12.13037 173 LEU A N 1
ATOM 2575 C CA . LEU A 1 173 ? 222.56600 275.90200 190.66700 1.000 12.13037 173 LEU A CA 1
ATOM 2576 C C . LEU A 1 173 ? 221.06700 276.06100 190.46000 1.000 12.13037 173 LEU A C 1
ATOM 2577 O O . LEU A 1 173 ? 220.27300 275.64200 191.31000 1.000 12.13037 173 LEU A O 1
ATOM 2593 N N . THR A 1 174 ? 220.66200 276.66400 189.34500 1.000 13.47214 174 THR A N 1
ATOM 2594 C CA . THR A 1 174 ? 219.24900 276.83800 189.03900 1.000 13.47214 174 THR A CA 1
ATOM 2595 C C . THR A 1 174 ? 218.67500 275.63700 188.30200 1.000 13.47214 174 THR A C 1
ATOM 2596 O O . THR A 1 174 ? 217.51300 275.27400 188.51500 1.000 13.47214 174 THR A O 1
ATOM 2607 N N . ILE A 1 175 ? 219.47300 275.01000 187.44100 1.000 12.26673 175 ILE A N 1
ATOM 2608 C CA . ILE A 1 175 ? 218.99200 273.88100 186.65200 1.000 12.26673 175 ILE A CA 1
ATOM 2609 C C . ILE A 1 175 ? 219.09300 272.58700 187.44900 1.000 12.26673 175 ILE A C 1
ATOM 2610 O O . ILE A 1 175 ? 218.09200 271.90000 187.68000 1.000 12.26673 175 ILE A O 1
ATOM 2626 N N . ALA A 1 176 ? 220.30200 272.23800 187.87900 1.000 11.28809 176 ALA A N 1
ATOM 2627 C CA . ALA A 1 176 ? 220.56200 270.96900 188.55800 1.000 11.28809 176 ALA A CA 1
ATOM 2628 C C . ALA A 1 176 ? 221.48000 271.20300 189.74500 1.000 11.28809 176 ALA A C 1
ATOM 2629 O O . ALA A 1 176 ? 222.67200 270.87400 189.70800 1.000 11.28809 176 ALA A O 1
ATOM 2636 N N . PRO A 1 177 ? 220.95500 271.77600 190.83000 1.000 10.66403 177 PRO A N 1
ATOM 2637 C CA . PRO A 1 177 ? 221.75800 271.86000 192.05800 1.000 10.66403 177 PRO A CA 1
ATOM 2638 C C . PRO A 1 177 ? 222.00400 270.50500 192.68900 1.000 10.66403 177 PRO A C 1
ATOM 2639 O O . PRO A 1 177 ? 223.06700 270.29200 193.28700 1.000 10.66403 177 PRO A O 1
ATOM 2650 N N . GLU A 1 178 ? 221.04500 269.58300 192.57400 1.000 11.44595 178 GLU A N 1
ATOM 2651 C CA . GLU A 1 178 ? 221.25200 268.22700 193.06500 1.000 11.44595 178 GLU A CA 1
ATOM 2652 C C . GLU A 1 178 ? 222.49300 267.59700 192.45300 1.000 11.44595 178 GLU A C 1
ATOM 2653 O O . GLU A 1 178 ? 223.17300 266.80200 193.11000 1.000 11.44595 178 GLU A O 1
ATOM 2665 N N . LEU A 1 179 ? 222.80600 267.93700 191.20300 1.000 11.71676 179 LEU A N 1
ATOM 2666 C CA . LEU A 1 179 ? 223.99600 267.39700 190.55600 1.000 11.71676 179 LEU A CA 1
ATOM 2667 C C . LEU A 1 179 ? 225.24700 267.71700 191.36400 1.000 11.71676 179 LEU A C 1
ATOM 2668 O O . LEU A 1 179 ? 225.96500 266.81400 191.81300 1.000 11.71676 179 LEU A O 1
ATOM 2684 N N . LEU A 1 180 ? 225.52800 269.00900 191.54800 1.000 11.73594 180 LEU A N 1
ATOM 2685 C CA . LEU A 1 180 ? 226.71100 269.40800 192.30100 1.000 11.73594 180 LEU A CA 1
ATOM 2686 C C . LEU A 1 180 ? 226.63300 268.92100 193.73800 1.000 11.73594 180 LEU A C 1
ATOM 2687 O O . LEU A 1 180 ? 227.64600 268.52000 194.32000 1.000 11.73594 180 LEU A O 1
ATOM 2703 N N . LEU A 1 181 ? 225.43700 268.94600 194.32800 1.000 12.02257 181 LEU A N 1
ATOM 2704 C CA . LEU A 1 181 ? 225.27900 268.47700 195.70000 1.000 12.02257 181 LEU A CA 1
ATOM 2705 C C . LEU A 1 181 ? 225.75800 267.03700 195.84400 1.000 12.02257 181 LEU A C 1
ATOM 2706 O O . LEU A 1 181 ? 226.58400 266.72500 196.71000 1.000 12.02257 181 LEU A O 1
ATOM 2722 N N . TYR A 1 182 ? 225.25800 266.14600 194.98800 1.000 14.12249 182 TYR A N 1
ATOM 2723 C CA . TYR A 1 182 ? 225.63200 264.74200 195.08300 1.000 14.12249 182 TYR A CA 1
ATOM 2724 C C . TYR A 1 182 ? 227.09500 264.53400 194.71800 1.000 14.12249 182 TYR A C 1
ATOM 2725 O O . TYR A 1 182 ? 227.79600 263.75200 195.37100 1.000 14.12249 182 TYR A O 1
ATOM 2743 N N . PHE A 1 183 ? 227.58400 265.22900 193.68900 1.000 12.70160 183 PHE A N 1
ATOM 2744 C CA . PHE A 1 183 ? 228.95800 264.99700 193.26000 1.000 12.70160 183 PHE A CA 1
ATOM 2745 C C . PHE A 1 183 ? 229.96900 265.53100 194.26700 1.000 12.70160 183 PHE A C 1
ATOM 2746 O O . PHE A 1 183 ? 231.10000 265.03700 194.32000 1.000 12.70160 183 PHE A O 1
ATOM 2763 N N . THR A 1 184 ? 229.59400 266.52900 195.07200 1.000 12.45489 184 THR A N 1
ATOM 2764 C CA . THR A 1 184 ? 230.49500 266.99300 196.11800 1.000 12.45489 184 THR A CA 1
ATOM 2765 C C . THR A 1 184 ? 230.35400 266.16300 197.38600 1.000 12.45489 184 THR A C 1
ATOM 2766 O O . THR A 1 184 ? 231.34700 265.93600 198.08800 1.000 12.45489 184 THR A O 1
ATOM 2777 N N . LEU A 1 185 ? 229.14300 265.68800 197.69100 1.000 14.04166 185 LEU A N 1
ATOM 2778 C CA . LEU A 1 185 ? 228.99500 264.75100 198.79500 1.000 14.04166 185 LEU A CA 1
ATOM 2779 C C . LEU A 1 185 ? 229.74200 263.45600 198.51300 1.000 14.04166 185 LEU A C 1
ATOM 2780 O O . LEU A 1 185 ? 230.16500 262.76700 199.44500 1.000 14.04166 185 LEU A O 1
ATOM 2796 N N . ARG A 1 186 ? 229.92400 263.11900 197.23600 1.000 15.61286 186 ARG A N 1
ATOM 2797 C CA . ARG A 1 186 ? 230.76100 261.97800 196.88100 1.000 15.61286 186 ARG A CA 1
ATOM 2798 C C . ARG A 1 186 ? 232.18000 262.15800 197.40600 1.000 15.61286 186 ARG A C 1
ATOM 2799 O O . ARG A 1 186 ? 232.70400 261.30000 198.12500 1.000 15.61286 186 ARG A O 1
ATOM 2820 N N . HIS A 1 187 ? 232.82300 263.27100 197.05300 1.000 13.29634 187 HIS A N 1
ATOM 2821 C CA . HIS A 1 187 ? 234.18300 263.50500 197.52100 1.000 13.29634 187 HIS A CA 1
ATOM 2822 C C . HIS A 1 187 ? 234.22700 263.69600 199.03000 1.000 13.29634 187 HIS A C 1
ATOM 2823 O O . HIS A 1 187 ? 235.23400 263.36700 199.66700 1.000 13.29634 187 HIS A O 1
ATOM 2837 N N . ALA A 1 188 ? 233.14900 264.21500 199.61900 1.000 13.70940 188 ALA A N 1
ATOM 2838 C CA . ALA A 1 188 ? 233.09000 264.32800 201.07200 1.000 13.70940 188 ALA A CA 1
ATOM 2839 C C . ALA A 1 188 ? 233.12400 262.95200 201.72600 1.000 13.70940 188 ALA A C 1
ATOM 2840 O O . ALA A 1 188 ? 233.95700 262.68500 202.59900 1.000 13.70940 188 ALA A O 1
ATOM 2847 N N . CYS A 1 189 ? 232.21900 262.06400 201.31300 1.000 16.05896 189 CYS A N 1
ATOM 2848 C CA . CYS A 1 189 ? 232.19300 260.69900 201.81900 1.000 16.05896 189 CYS A CA 1
ATOM 2849 C C . CYS A 1 189 ? 233.39300 259.88400 201.36000 1.000 16.05896 189 CYS A C 1
ATOM 2850 O O . CYS A 1 189 ? 233.55200 258.74400 201.80600 1.000 16.05896 189 CYS A O 1
ATOM 2858 N N . LEU A 1 190 ? 234.21000 260.41900 200.45200 1.000 15.00178 190 LEU A N 1
ATOM 2859 C CA . LEU A 1 190 ? 235.51400 259.82100 200.19200 1.000 15.00178 190 LEU A CA 1
ATOM 2860 C C . LEU A 1 190 ? 236.53900 260.28300 201.21800 1.000 15.00178 190 LEU A C 1
ATOM 2861 O O . LEU A 1 190 ? 237.34200 259.47900 201.70500 1.000 15.00178 190 LEU A O 1
ATOM 2877 N N . PHE A 1 191 ? 236.52900 261.57500 201.54900 1.000 15.72589 191 PHE A N 1
ATOM 2878 C CA . PHE A 1 191 ? 237.42200 262.09800 202.57700 1.000 15.72589 191 PHE A CA 1
ATOM 2879 C C . PHE A 1 191 ? 237.31500 261.26700 203.84900 1.000 15.72589 191 PHE A C 1
ATOM 2880 O O . PHE A 1 191 ? 238.29500 260.67300 204.31000 1.000 15.72589 191 PHE A O 1
ATOM 2897 N N . VAL A 1 192 ? 236.12500 261.21500 204.42300 1.000 15.83282 192 VAL A N 1
ATOM 2898 C CA . VAL A 1 192 ? 235.80700 260.28300 205.49600 1.000 15.83282 192 VAL A CA 1
ATOM 2899 C C . VAL A 1 192 ? 235.51900 258.92800 204.87100 1.000 15.83282 192 VAL A C 1
ATOM 2900 O O . VAL A 1 192 ? 234.90400 258.84300 203.80400 1.000 15.83282 192 VAL A O 1
ATOM 2913 N N . GLN A 1 193 ? 235.96500 257.85800 205.52700 1.000 16.43471 193 GLN A N 1
ATOM 2914 C CA . GLN A 1 193 ? 235.84000 256.51200 204.96800 1.000 16.43471 193 GLN A CA 1
ATOM 2915 C C . GLN A 1 193 ? 234.38800 256.05300 205.07700 1.000 16.43471 193 GLN A C 1
ATOM 2916 O O . GLN A 1 193 ? 233.97200 255.39800 206.03500 1.000 16.43471 193 GLN A O 1
ATOM 2930 N N . ASP A 1 194 ? 233.60400 256.40600 204.06000 1.000 16.82965 194 ASP A N 1
ATOM 2931 C CA . ASP A 1 194 ? 232.20500 255.99700 203.93700 1.000 16.82965 194 ASP A CA 1
ATOM 2932 C C . ASP A 1 194 ? 231.99400 255.50700 202.50800 1.000 16.82965 194 ASP A C 1
ATOM 2933 O O . ASP A 1 194 ? 231.95900 256.30800 201.56900 1.000 16.82965 194 ASP A O 1
ATOM 2942 N N . ASP A 1 195 ? 231.84900 254.19100 202.34300 1.000 17.67505 195 ASP A N 1
ATOM 2943 C CA . ASP A 1 195 ? 231.79900 253.60700 201.00600 1.000 17.67505 195 ASP A CA 1
ATOM 2944 C C . ASP A 1 195 ? 230.38200 253.60200 200.44000 1.000 17.67505 195 ASP A C 1
ATOM 2945 O O . ASP A 1 195 ? 230.16100 254.03000 199.30100 1.000 17.67505 195 ASP A O 1
ATOM 2954 N N . ASN A 1 196 ? 229.41400 253.10100 201.21100 1.000 17.80755 196 ASN A N 1
ATOM 2955 C CA . ASN A 1 196 ? 228.04400 253.02400 200.71400 1.000 17.80755 196 ASN A CA 1
ATOM 2956 C C . ASN A 1 196 ? 227.53200 254.39600 200.29700 1.000 17.80755 196 ASN A C 1
ATOM 2957 O O . ASN A 1 196 ? 226.85700 254.53300 199.26800 1.000 17.80755 196 ASN A O 1
ATOM 2968 N N . GLY A 1 197 ? 227.83400 255.42400 201.09100 1.000 18.91215 197 GLY A N 1
ATOM 2969 C CA . GLY A 1 197 ? 227.44600 256.77000 200.71200 1.000 18.91215 197 GLY A CA 1
ATOM 2970 C C . GLY A 1 197 ? 228.08600 257.20700 199.41100 1.000 18.91215 197 GLY A C 1
ATOM 2971 O O . GLY A 1 197 ? 227.43600 257.82500 198.56400 1.000 18.91215 197 GLY A O 1
ATOM 2975 N N . VAL A 1 198 ? 229.37300 256.90300 199.23900 1.000 16.90052 198 VAL A N 1
ATOM 2976 C CA . VAL A 1 198 ? 230.04800 257.22100 197.98500 1.000 16.90052 198 VAL A CA 1
ATOM 2977 C C . VAL A 1 198 ? 229.31200 256.58000 196.81900 1.000 16.90052 198 VAL A C 1
ATOM 2978 O O . VAL A 1 198 ? 229.03400 257.22600 195.80200 1.000 16.90052 198 VAL A O 1
ATOM 2991 N N . GLN A 1 199 ? 228.98100 255.29500 196.95400 1.000 16.94480 199 GLN A N 1
ATOM 2992 C CA . GLN A 1 199 ? 228.30700 254.58500 195.87400 1.000 16.94480 199 GLN A CA 1
ATOM 2993 C C . GLN A 1 199 ? 226.96200 255.22600 195.55700 1.000 16.94480 199 GLN A C 1
ATOM 2994 O O . GLN A 1 199 ? 226.63300 255.46500 194.38900 1.000 16.94480 199 GLN A O 1
ATOM 3008 N N . LYS A 1 200 ? 226.17000 255.51400 196.59200 1.000 17.91680 200 LYS A N 1
ATOM 3009 C CA . LYS A 1 200 ? 224.84800 256.09100 196.37100 1.000 17.91680 200 LYS A CA 1
ATOM 3010 C C . LYS A 1 200 ? 224.94900 257.44900 195.68600 1.000 17.91680 200 LYS A C 1
ATOM 3011 O O . LYS A 1 200 ? 224.25900 257.71200 194.69200 1.000 17.91680 200 LYS A O 1
ATOM 3030 N N . TRP A 1 201 ? 225.80200 258.33000 196.21200 1.000 28.40746 201 TRP A N 1
ATOM 3031 C CA . TRP A 1 201 ? 225.91900 259.66700 195.64200 1.000 28.40746 201 TRP A CA 1
ATOM 3032 C C . TRP A 1 201 ? 226.43400 259.61000 194.21100 1.000 28.40746 201 TRP A C 1
ATOM 3033 O O . TRP A 1 201 ? 225.96400 260.35800 193.34500 1.000 28.40746 201 TRP A O 1
ATOM 3054 N N . SER A 1 202 ? 227.39600 258.72400 193.93600 1.000 17.83986 202 SER A N 1
ATOM 3055 C CA . SER A 1 202 ? 227.92000 258.61100 192.58100 1.000 17.83986 202 SER A CA 1
ATOM 3056 C C . SER A 1 202 ? 226.85400 258.10100 191.62200 1.000 17.83986 202 SER A C 1
ATOM 3057 O O . SER A 1 202 ? 226.72900 258.60700 190.50200 1.000 17.83986 202 SER A O 1
ATOM 3065 N N . ALA A 1 203 ? 226.07800 257.10000 192.04100 1.000 17.59816 203 ALA A N 1
ATOM 3066 C CA . ALA A 1 203 ? 225.00800 256.59800 191.18700 1.000 17.59816 203 ALA A CA 1
ATOM 3067 C C . ALA A 1 203 ? 223.98700 257.68700 190.89400 1.000 17.59816 203 ALA A C 1
ATOM 3068 O O . ALA A 1 203 ? 223.53500 257.83900 189.75200 1.000 17.59816 203 ALA A O 1
ATOM 3075 N N . LEU A 1 204 ? 223.61600 258.46300 191.91300 1.000 15.00791 204 LEU A N 1
ATOM 3076 C CA . LEU A 1 204 ? 222.62900 259.51700 191.70700 1.000 15.00791 204 LEU A CA 1
ATOM 3077 C C . LEU A 1 204 ? 223.16100 260.59600 190.77100 1.000 15.00791 204 LEU A C 1
ATOM 3078 O O . LEU A 1 204 ? 222.45100 261.04600 189.86100 1.000 15.00791 204 LEU A O 1
ATOM 3094 N N . GLY A 1 205 ? 224.40600 261.02600 190.97700 1.000 14.34051 205 GLY A N 1
ATOM 3095 C CA . GLY A 1 205 ? 224.99100 262.00900 190.08100 1.000 14.34051 205 GLY A CA 1
ATOM 3096 C C . GLY A 1 205 ? 225.09100 261.50500 188.65500 1.000 14.34051 205 GLY A C 1
ATOM 3097 O O . GLY A 1 205 ? 224.84100 262.24900 187.70200 1.000 14.34051 205 GLY A O 1
ATOM 3101 N N . LYS A 1 206 ? 225.46100 260.23400 188.48600 1.000 14.00542 206 LYS A N 1
ATOM 3102 C CA . LYS A 1 206 ? 225.53300 259.65400 187.15200 1.000 14.00542 206 LYS A CA 1
ATOM 3103 C C . LYS A 1 206 ? 224.16200 259.63800 186.49200 1.000 14.00542 206 LYS A C 1
ATOM 3104 O O . LYS A 1 206 ? 224.03400 259.94900 185.30300 1.000 14.00542 206 LYS A O 1
ATOM 3123 N N . ALA A 1 207 ? 223.12300 259.28000 187.24800 1.000 13.33343 207 ALA A N 1
ATOM 3124 C CA . ALA A 1 207 ? 221.77500 259.28200 186.69000 1.000 13.33343 207 ALA A CA 1
ATOM 3125 C C . ALA A 1 207 ? 221.35400 260.68600 186.27800 1.000 13.33343 207 ALA A C 1
ATOM 3126 O O . ALA A 1 207 ? 220.73700 260.87700 185.22300 1.000 13.33343 207 ALA A O 1
ATOM 3133 N N . ILE A 1 208 ? 221.68200 261.68300 187.10000 1.000 11.65256 208 ILE A N 1
ATOM 3134 C CA . ILE A 1 208 ? 221.31600 263.05900 186.77500 1.000 11.65256 208 ILE A CA 1
ATOM 3135 C C . ILE A 1 208 ? 222.03000 263.51400 185.50900 1.000 11.65256 208 ILE A C 1
ATOM 3136 O O . ILE A 1 208 ? 221.42700 264.13200 184.62100 1.000 11.65256 208 ILE A O 1
ATOM 3152 N N . LEU A 1 209 ? 223.32800 263.22100 185.40700 1.000 11.95760 209 LEU A N 1
ATOM 3153 C CA . LEU A 1 209 ? 224.07900 263.61200 184.22000 1.000 11.95760 209 LEU A CA 1
ATOM 3154 C C . LEU A 1 209 ? 223.55500 262.89500 182.98200 1.000 11.95760 209 LEU A C 1
ATOM 3155 O O . LEU A 1 209 ? 223.50900 263.47400 181.88900 1.000 11.95760 209 LEU A O 1
ATOM 3171 N N . ASP A 1 210 ? 223.15100 261.63300 183.13600 1.000 12.66496 210 ASP A N 1
ATOM 3172 C CA . ASP A 1 210 ? 222.56700 260.90200 182.01900 1.000 12.66496 210 ASP A CA 1
ATOM 3173 C C . ASP A 1 210 ? 221.26800 261.55200 181.56700 1.000 12.66496 210 ASP A C 1
ATOM 3174 O O . ASP A 1 210 ? 221.03200 261.71800 180.36400 1.000 12.66496 210 ASP A O 1
ATOM 3183 N N . GLU A 1 211 ? 220.41000 261.92300 182.51900 1.000 11.39738 211 GLU A N 1
ATOM 3184 C CA . GLU A 1 211 ? 219.17700 262.61700 182.16600 1.000 11.39738 211 GLU A CA 1
ATOM 3185 C C . GLU A 1 211 ? 219.47400 263.91500 181.42800 1.000 11.39738 211 GLU A C 1
ATOM 3186 O O . GLU A 1 211 ? 218.81700 264.23700 180.43200 1.000 11.39738 211 GLU A O 1
ATOM 3198 N N . MET A 1 212 ? 220.46800 264.67000 181.89800 1.000 11.54059 212 MET A N 1
ATOM 3199 C CA . MET A 1 212 ? 220.79300 265.94100 181.25600 1.000 11.54059 212 MET A CA 1
ATOM 3200 C C . MET A 1 212 ? 221.26700 265.72800 179.82300 1.000 11.54059 212 MET A C 1
ATOM 3201 O O . MET A 1 212 ? 220.78500 266.38400 178.89100 1.000 11.54059 212 MET A O 1
ATOM 3215 N N . VAL A 1 213 ? 222.21900 264.81200 179.62700 1.000 11.64572 213 VAL A N 1
ATOM 3216 C CA . VAL A 1 213 ? 222.74500 264.58300 178.28400 1.000 11.64572 213 VAL A CA 1
ATOM 3217 C C . VAL A 1 213 ? 221.66500 264.03200 177.36500 1.000 11.64572 213 VAL A C 1
ATOM 3218 O O . VAL A 1 213 ? 221.65300 264.32800 176.16400 1.000 11.64572 213 VAL A O 1
ATOM 3231 N N . GLU A 1 214 ? 220.74400 263.22500 177.89800 1.000 12.63681 214 GLU A N 1
ATOM 3232 C CA . GLU A 1 214 ? 219.63900 262.74100 177.07900 1.000 12.63681 214 GLU A CA 1
ATOM 3233 C C . GLU A 1 214 ? 218.70900 263.88100 176.69300 1.000 12.63681 214 GLU A C 1
ATOM 3234 O O . GLU A 1 214 ? 218.20700 263.92800 175.56400 1.000 12.63681 214 GLU A O 1
ATOM 3246 N N . GLN A 1 215 ? 218.46600 264.80900 177.61900 1.000 12.55632 215 GLN A N 1
ATOM 3247 C CA . GLN A 1 215 ? 217.66400 265.98100 177.29500 1.000 12.55632 215 GLN A CA 1
ATOM 3248 C C . GLN A 1 215 ? 218.31700 266.79600 176.18900 1.000 12.55632 215 GLN A C 1
ATOM 3249 O O . GLN A 1 215 ? 217.63500 267.28600 175.28200 1.000 12.55632 215 GLN A O 1
ATOM 3263 N N . ASN A 1 216 ? 219.64100 266.95200 176.24600 1.000 12.97499 216 ASN A N 1
ATOM 3264 C CA . ASN A 1 216 ? 220.33800 267.68600 175.19800 1.000 12.97499 216 ASN A CA 1
ATOM 3265 C C . ASN A 1 216 ? 220.27500 266.97400 173.85400 1.000 12.97499 216 ASN A C 1
ATOM 3266 O O . ASN A 1 216 ? 220.49000 267.61300 172.82000 1.000 12.97499 216 ASN A O 1
ATOM 3277 N N . LYS A 1 217 ? 219.98700 265.67100 173.84400 1.000 13.34405 217 LYS A N 1
ATOM 3278 C CA . LYS A 1 217 ? 219.92100 264.93400 172.58800 1.000 13.34405 217 LYS A CA 1
ATOM 3279 C C . LYS A 1 217 ? 218.53500 264.98800 171.96000 1.000 13.34405 217 LYS A C 1
ATOM 3280 O O . LYS A 1 217 ? 218.41700 264.96200 170.73000 1.000 13.34405 217 LYS A O 1
ATOM 3299 N N . LYS A 1 218 ? 217.48300 265.06000 172.77300 1.000 14.09947 218 LYS A N 1
ATOM 3300 C CA . LYS A 1 218 ? 216.11700 265.08700 172.26500 1.000 14.09947 218 LYS A CA 1
ATOM 3301 C C . LYS A 1 218 ? 215.69200 266.46400 171.77400 1.000 14.09947 218 LYS A C 1
ATOM 3302 O O . LYS A 1 218 ? 214.54600 266.62000 171.34100 1.000 14.09947 218 LYS A O 1
ATOM 3321 N N . GLN A 1 219 ? 216.58000 267.46000 171.82700 1.000 14.97400 219 GLN A N 1
ATOM 3322 C CA . GLN A 1 219 ? 216.32100 268.76600 171.23600 1.000 14.97400 219 GLN A CA 1
ATOM 3323 C C . GLN A 1 219 ? 217.11200 268.96500 169.95000 1.000 14.97400 219 GLN A C 1
ATOM 3324 O O . GLN A 1 219 ? 217.06800 270.05600 169.36800 1.000 14.97400 219 GLN A O 1
ATOM 3338 N N . GLU A 1 220 ? 217.82300 267.93800 169.49200 1.000 15.36573 220 GLU A N 1
ATOM 3339 C CA . GLU A 1 220 ? 218.63900 268.00700 168.28800 1.000 15.36573 220 GLU A CA 1
ATOM 3340 C C . GLU A 1 220 ? 217.77800 267.83300 167.04300 1.000 15.36573 220 GLU A C 1
ATOM 3341 O O . GLU A 1 220 ? 216.55100 267.95900 167.10700 1.000 15.36573 220 GLU A O 1
ATOM 3353 N N . TYR A 1 221 ? 218.41200 267.54700 165.90500 1.000 16.49004 221 TYR A N 1
ATOM 3354 C CA . TYR A 1 221 ? 217.72800 267.50900 164.61200 1.000 16.49004 221 TYR A CA 1
ATOM 3355 C C . TYR A 1 221 ? 216.82100 266.27700 164.56100 1.000 16.49004 221 TYR A C 1
ATOM 3356 O O . TYR A 1 221 ? 217.05200 265.31100 163.83200 1.000 16.49004 221 TYR A O 1
ATOM 3374 N N . SER A 1 222 ? 215.75400 266.33600 165.35900 1.000 19.90958 222 SER A N 1
ATOM 3375 C CA . SER A 1 222 ? 214.85700 265.19900 165.52900 1.000 19.90958 222 SER A CA 1
ATOM 3376 C C . SER A 1 222 ? 213.56500 265.35200 164.73400 1.000 19.90958 222 SER A C 1
ATOM 3377 O O . SER A 1 222 ? 213.07000 264.37900 164.15600 1.000 19.90958 222 SER A O 1
ATOM 3385 N N . GLY A 1 223 ? 213.01200 266.56200 164.69400 1.000 20.21297 223 GLY A N 1
ATOM 3386 C CA . GLY A 1 223 ? 211.69900 266.77000 164.11200 1.000 20.21297 223 GLY A CA 1
ATOM 3387 C C . GLY A 1 223 ? 211.65300 266.62800 162.60400 1.000 20.21297 223 GLY A C 1
ATOM 3388 O O . GLY A 1 223 ? 211.26200 267.56500 161.90200 1.000 20.21297 223 GLY A O 1
ATOM 3392 N N . SER A 1 224 ? 212.03600 265.45700 162.09300 1.000 21.87641 224 SER A N 1
ATOM 3393 C CA . SER A 1 224 ? 212.02000 265.21400 160.65700 1.000 21.87641 224 SER A CA 1
ATOM 3394 C C . SER A 1 224 ? 212.38800 263.76900 160.34200 1.000 21.87641 224 SER A C 1
ATOM 3395 O O . SER A 1 224 ? 213.07700 263.11600 161.13600 1.000 21.87641 224 SER A O 1
ATOM 3403 N N . PRO A 1 225 ? 211.94800 263.23400 159.20300 1.000 24.81752 225 PRO A N 1
ATOM 3404 C CA . PRO A 1 225 ? 212.34400 261.87100 158.82800 1.000 24.81752 225 PRO A CA 1
ATOM 3405 C C . PRO A 1 225 ? 213.84500 261.76700 158.59400 1.000 24.81752 225 PRO A C 1
ATOM 3406 O O . PRO A 1 225 ? 214.51100 262.74300 158.24300 1.000 24.81752 225 PRO A O 1
ATOM 3417 N N . ILE A 1 226 ? 214.37500 260.55900 158.79800 1.000 27.65985 226 ILE A N 1
ATOM 3418 C CA . ILE A 1 226 ? 215.78500 260.29100 158.55700 1.000 27.65985 226 ILE A CA 1
ATOM 3419 C C . ILE A 1 226 ? 216.04200 259.73100 157.16500 1.000 27.65985 226 ILE A C 1
ATOM 3420 O O . ILE A 1 226 ? 217.18000 259.37800 156.84700 1.000 27.65985 226 ILE A O 1
ATOM 3425 N N . ALA A 1 227 ? 215.01500 259.64700 156.32500 1.000 35.09006 227 ALA A N 1
ATOM 3426 C CA . ALA A 1 227 ? 215.13100 259.08100 154.99200 1.000 35.09006 227 ALA A CA 1
ATOM 3427 C C . ALA A 1 227 ? 215.34900 260.19300 153.96600 1.000 35.09006 227 ALA A C 1
ATOM 3428 O O . ALA A 1 227 ? 215.49400 261.37100 154.31100 1.000 35.09006 227 ALA A O 1
ATOM 3430 N N . ILE A 1 228 ? 215.37000 259.80900 152.69400 1.000 41.95190 228 ILE A N 1
ATOM 3431 C CA . ILE A 1 228 ? 215.60300 260.73700 151.59000 1.000 41.95190 228 ILE A CA 1
ATOM 3432 C C . ILE A 1 228 ? 216.93800 261.43500 151.82100 1.000 41.95190 228 ILE A C 1
ATOM 3433 O O . ILE A 1 228 ? 216.96500 262.64900 152.07300 1.000 41.95190 228 ILE A O 1
ATOM 3449 N N . PRO A 1 229 ? 218.06300 260.71500 151.76200 1.000 50.05482 229 PRO A N 1
ATOM 3450 C CA . PRO A 1 229 ? 219.37000 261.35900 151.96300 1.000 50.05482 229 PRO A CA 1
ATOM 3451 C C . PRO A 1 229 ? 219.55300 262.59600 151.10000 1.000 50.05482 229 PRO A C 1
ATOM 3452 O O . PRO A 1 229 ? 219.25000 262.57400 149.90200 1.000 50.05482 229 PRO A O 1
ATOM 3463 N N . ASN A 1 230 ? 220.05200 263.68000 151.69300 1.000 43.21174 230 ASN A N 1
ATOM 3464 C CA . ASN A 1 230 ? 220.26200 264.91600 150.94700 1.000 43.21174 230 ASN A CA 1
ATOM 3465 C C . ASN A 1 230 ? 221.04600 264.83200 149.64100 1.000 43.21174 230 ASN A C 1
ATOM 3466 O O . ASN A 1 230 ? 221.79800 263.87700 149.42100 1.000 43.21174 230 ASN A O 1
ATOM 3477 N N . ASN A 1 231 ? 220.87900 265.83100 148.77400 1.000 50.83974 231 ASN A N 1
ATOM 3478 C CA . ASN A 1 231 ? 221.45700 265.79000 147.43500 1.000 50.83974 231 ASN A CA 1
ATOM 3479 C C . ASN A 1 231 ? 222.31900 267.02600 147.19800 1.000 50.83974 231 ASN A C 1
ATOM 3480 O O . ASN A 1 231 ? 222.20700 267.69400 146.16500 1.000 50.83974 231 ASN A O 1
ATOM 3491 N N . MET A 1 232 ? 223.19100 267.33900 148.15500 1.000 45.26385 232 MET A N 1
ATOM 3492 C CA . MET A 1 232 ? 224.08500 268.48400 148.03900 1.000 45.26385 232 MET A CA 1
ATOM 3493 C C . MET A 1 232 ? 225.24100 268.16000 147.10400 1.000 45.26385 232 MET A C 1
ATOM 3494 O O . MET A 1 232 ? 226.40800 268.31700 147.47300 1.000 45.26385 232 MET A O 1
ATOM 3508 N N . THR A 1 233 ? 224.93100 267.73200 145.88000 1.000 59.45637 233 THR A N 1
ATOM 3509 C CA . THR A 1 233 ? 225.98100 267.21700 145.01200 1.000 59.45637 233 THR A CA 1
ATOM 3510 C C . THR A 1 233 ? 226.89400 268.32400 144.50400 1.000 59.45637 233 THR A C 1
ATOM 3511 O O . THR A 1 233 ? 228.04000 268.42800 144.95100 1.000 59.45637 233 THR A O 1
ATOM 3522 N N . ARG A 1 234 ? 226.38600 269.19900 143.63700 1.000 69.56398 234 ARG A N 1
ATOM 3523 C CA . ARG A 1 234 ? 227.21400 270.17000 142.92700 1.000 69.56398 234 ARG A CA 1
ATOM 3524 C C . ARG A 1 234 ? 226.33700 271.17000 142.18700 1.000 69.56398 234 ARG A C 1
ATOM 3525 O O . ARG A 1 234 ? 225.10600 271.09100 142.24900 1.000 69.56398 234 ARG A O 1
ATOM 3546 N N . LEU A 1 235 ? 226.96100 272.12000 141.49000 1.000 71.50767 235 LEU A N 1
ATOM 3547 C CA . LEU A 1 235 ? 226.24500 272.96000 140.54100 1.000 71.50767 235 LEU A CA 1
ATOM 3548 C C . LEU A 1 235 ? 226.05700 272.28800 139.19000 1.000 71.50767 235 LEU A C 1
ATOM 3549 O O . LEU A 1 235 ? 225.35300 272.83700 138.33500 1.000 71.50767 235 LEU A O 1
ATOM 3565 N N . GLN A 1 236 ? 226.67100 271.12600 138.98100 1.000 78.50312 236 GLN A N 1
ATOM 3566 C CA . GLN A 1 236 ? 226.57000 270.42300 137.70900 1.000 78.50312 236 GLN A CA 1
ATOM 3567 C C . GLN A 1 236 ? 225.47600 269.36300 137.78400 1.000 78.50312 236 GLN A C 1
ATOM 3568 O O . GLN A 1 236 ? 225.70400 268.26200 138.29600 1.000 78.50312 236 GLN A O 1
ATOM 3582 N N . SER A 1 237 ? 224.29300 269.69200 137.27600 1.000 79.46980 237 SER A N 1
ATOM 3583 C CA . SER A 1 237 ? 223.18200 268.74000 137.25000 1.000 79.46980 237 SER A CA 1
ATOM 3584 C C . SER A 1 237 ? 223.17800 267.54400 136.29500 1.000 79.46980 237 SER A C 1
ATOM 3585 O O . SER A 1 237 ? 223.67300 267.63300 135.17100 1.000 79.46980 237 SER A O 1
ATOM 3593 N N . MET B 1 3 ? 201.96000 262.35200 211.27100 1.000 14.15627 3 MET B N 1
ATOM 3594 C CA . MET B 1 3 ? 201.43400 263.35900 212.18500 1.000 14.15627 3 MET B CA 1
ATOM 3595 C C . MET B 1 3 ? 200.34300 264.20100 211.52300 1.000 14.15627 3 MET B C 1
ATOM 3596 O O . MET B 1 3 ? 199.20100 264.20400 211.98000 1.000 14.15627 3 MET B O 1
ATOM 3602 N N . PRO B 1 4 ? 200.68700 264.91600 210.44400 1.000 10.92928 4 PRO B N 1
ATOM 3603 C CA . PRO B 1 4 ? 199.69800 265.80100 209.81600 1.000 10.92928 4 PRO B CA 1
ATOM 3604 C C . PRO B 1 4 ? 198.57100 265.03500 209.14500 1.000 10.92928 4 PRO B C 1
ATOM 3605 O O . PRO B 1 4 ? 198.67700 263.82700 208.91600 1.000 10.92928 4 PRO B O 1
ATOM 3616 N N . ASP B 1 5 ? 197.48700 265.73800 208.82500 1.000 12.27582 5 ASP B N 1
ATOM 3617 C CA . ASP B 1 5 ? 196.32900 265.16400 208.17100 1.000 12.27582 5 ASP B CA 1
ATOM 3618 C C . ASP B 1 5 ? 196.33600 265.55900 206.69400 1.000 12.27582 5 ASP B C 1
ATOM 3619 O O . ASP B 1 5 ? 197.14500 266.39500 206.26500 1.000 12.27582 5 ASP B O 1
ATOM 3628 N N . VAL B 1 6 ? 195.43800 264.95900 205.91700 1.000 11.66580 6 VAL B N 1
ATOM 3629 C CA . VAL B 1 6 ? 195.35000 265.23700 204.48900 1.000 11.66580 6 VAL B CA 1
ATOM 3630 C C . VAL B 1 6 ? 194.03300 264.69800 203.94900 1.000 11.66580 6 VAL B C 1
ATOM 3631 O O . VAL B 1 6 ? 193.47200 263.73900 204.49000 1.000 11.66580 6 VAL B O 1
ATOM 3644 N N . GLN B 1 7 ? 193.53500 265.31100 202.87900 1.000 12.72261 7 GLN B N 1
ATOM 3645 C CA . GLN B 1 7 ? 192.29200 264.89900 202.24800 1.000 12.72261 7 GLN B CA 1
ATOM 3646 C C . GLN B 1 7 ? 192.59700 263.89100 201.15100 1.000 12.72261 7 GLN B C 1
ATOM 3647 O O . GLN B 1 7 ? 193.72400 263.79800 200.65800 1.000 12.72261 7 GLN B O 1
ATOM 3661 N N . TYR B 1 8 ? 191.56700 263.13200 200.77300 1.000 13.53894 8 TYR B N 1
ATOM 3662 C CA . TYR B 1 8 ? 191.71300 262.07700 199.76800 1.000 13.53894 8 TYR B CA 1
ATOM 3663 C C . TYR B 1 8 ? 192.42800 262.53600 198.50400 1.000 13.53894 8 TYR B C 1
ATOM 3664 O O . TYR B 1 8 ? 193.40400 261.88400 198.11000 1.000 13.53894 8 TYR B O 1
ATOM 3682 N N . PRO B 1 9 ? 192.01800 263.61500 197.83300 1.000 12.64561 9 PRO B N 1
ATOM 3683 C CA . PRO B 1 9 ? 192.74900 264.05400 196.63900 1.000 12.64561 9 PRO B CA 1
ATOM 3684 C C . PRO B 1 9 ? 193.91700 264.96600 196.97300 1.000 12.64561 9 PRO B C 1
ATOM 3685 O O . PRO B 1 9 ? 193.75000 265.96700 197.67700 1.000 12.64561 9 PRO B O 1
ATOM 3696 N N . ILE B 1 10 ? 195.10300 264.62900 196.47300 1.000 11.57962 10 ILE B N 1
ATOM 3697 C CA . ILE B 1 10 ? 196.28400 265.47400 196.62900 1.000 11.57962 10 ILE B CA 1
ATOM 3698 C C . ILE B 1 10 ? 196.29200 266.43900 195.44600 1.000 11.57962 10 ILE B C 1
ATOM 3699 O O . ILE B 1 10 ? 196.90900 266.17300 194.41500 1.000 11.57962 10 ILE B O 1
ATOM 3715 N N . ASN B 1 11 ? 195.60000 267.57000 195.59600 1.000 13.14118 11 ASN B N 1
ATOM 3716 C CA . ASN B 1 11 ? 195.38900 268.50000 194.49900 1.000 13.14118 11 ASN B CA 1
ATOM 3717 C C . ASN B 1 11 ? 196.42600 269.60800 194.41000 1.000 13.14118 11 ASN B C 1
ATOM 3718 O O . ASN B 1 11 ? 196.68400 270.09400 193.30500 1.000 13.14118 11 ASN B O 1
ATOM 3729 N N . THR B 1 12 ? 197.02200 270.02000 195.52600 1.000 12.87353 12 THR B N 1
ATOM 3730 C CA . THR B 1 12 ? 197.86300 271.20600 195.55500 1.000 12.87353 12 THR B CA 1
ATOM 3731 C C . THR B 1 12 ? 199.18500 270.91200 196.25200 1.000 12.87353 12 THR B C 1
ATOM 3732 O O . THR B 1 12 ? 199.38300 269.85900 196.86300 1.000 12.87353 12 THR B O 1
ATOM 3743 N N . TYR B 1 13 ? 200.09300 271.88300 196.14200 1.000 12.29053 13 TYR B N 1
ATOM 3744 C CA . TYR B 1 13 ? 201.39000 271.79100 196.80300 1.000 12.29053 13 TYR B CA 1
ATOM 3745 C C . TYR B 1 13 ? 201.23400 271.72200 198.31700 1.000 12.29053 13 TYR B C 1
ATOM 3746 O O . TYR B 1 13 ? 201.95700 270.97800 198.99300 1.000 12.29053 13 TYR B O 1
ATOM 3764 N N . GLY B 1 14 ? 200.29200 272.49100 198.86600 1.000 14.00689 14 GLY B N 1
ATOM 3765 C CA . GLY B 1 14 ? 200.12900 272.53000 200.30900 1.000 14.00689 14 GLY B CA 1
ATOM 3766 C C . GLY B 1 14 ? 199.83300 271.16900 200.90400 1.000 14.00689 14 GLY B C 1
ATOM 3767 O O . GLY B 1 14 ? 200.37100 270.81000 201.95400 1.000 14.00689 14 GLY B O 1
ATOM 3771 N N . TRP B 1 15 ? 198.97200 270.39500 200.24900 1.000 12.18349 15 TRP B N 1
ATOM 3772 C CA . TRP B 1 15 ? 198.64400 269.06100 200.72900 1.000 12.18349 15 TRP B CA 1
ATOM 3773 C C . TRP B 1 15 ? 199.67200 268.01900 200.31800 1.000 12.18349 15 TRP B C 1
ATOM 3774 O O . TRP B 1 15 ? 199.82700 267.01300 201.01800 1.000 12.18349 15 TRP B O 1
ATOM 3795 N N . LEU B 1 16 ? 200.38900 268.23900 199.21500 1.000 10.27926 16 LEU B N 1
ATOM 3796 C CA . LEU B 1 16 ? 201.43300 267.29900 198.82500 1.000 10.27926 16 LEU B CA 1
ATOM 3797 C C . LEU B 1 16 ? 202.59900 267.33500 199.80300 1.000 10.27926 16 LEU B C 1
ATOM 3798 O O . LEU B 1 16 ? 203.14100 266.28500 200.17100 1.000 10.27926 16 LEU B O 1
ATOM 3814 N N . LYS B 1 17 ? 203.01100 268.53200 200.22400 1.000 10.97414 17 LYS B N 1
ATOM 3815 C CA . LYS B 1 17 ? 204.12500 268.63000 201.16000 1.000 10.97414 17 LYS B CA 1
ATOM 3816 C C . LYS B 1 17 ? 203.78500 268.03200 202.51800 1.000 10.97414 17 LYS B C 1
ATOM 3817 O O . LYS B 1 17 ? 204.69700 267.73400 203.29600 1.000 10.97414 17 LYS B O 1
ATOM 3836 N N . LYS B 1 18 ? 202.49900 267.85100 202.82100 1.000 9.78304 18 LYS B N 1
ATOM 3837 C CA . LYS B 1 18 ? 202.09000 267.18700 204.05300 1.000 9.78304 18 LYS B CA 1
ATOM 3838 C C . LYS B 1 18 ? 201.92800 265.68600 203.85800 1.000 9.78304 18 LYS B C 1
ATOM 3839 O O . LYS B 1 18 ? 202.27500 264.90300 204.74900 1.000 9.78304 18 LYS B O 1
ATOM 3858 N N . ALA B 1 19 ? 201.40900 265.26600 202.70300 1.000 9.58162 19 ALA B N 1
ATOM 3859 C CA . ALA B 1 19 ? 201.33900 263.84100 202.40800 1.000 9.58162 19 ALA B CA 1
ATOM 3860 C C . ALA B 1 19 ? 202.72800 263.22800 202.32800 1.000 9.58162 19 ALA B C 1
ATOM 3861 O O . ALA B 1 19 ? 202.90400 262.04600 202.64200 1.000 9.58162 19 ALA B O 1
ATOM 3868 N N . VAL B 1 20 ? 203.72300 264.01000 201.90900 1.000 9.36845 20 VAL B N 1
ATOM 3869 C CA . VAL B 1 20 ? 205.09500 263.51200 201.88700 1.000 9.36845 20 VAL B CA 1
ATOM 3870 C C . VAL B 1 20 ? 205.54800 263.16100 203.29700 1.000 9.36845 20 VAL B C 1
ATOM 3871 O O . VAL B 1 20 ? 206.04800 262.06000 203.55500 1.000 9.36845 20 VAL B O 1
ATOM 3884 N N . ALA B 1 21 ? 205.37900 264.09600 204.23400 1.000 9.53710 21 ALA B N 1
ATOM 3885 C CA . ALA B 1 21 ? 205.74500 263.83500 205.61900 1.000 9.53710 21 ALA B CA 1
ATOM 3886 C C . ALA B 1 21 ? 204.89200 262.74100 206.24200 1.000 9.53710 21 ALA B C 1
ATOM 3887 O O . ALA B 1 21 ? 205.34800 262.07000 207.17300 1.000 9.53710 21 ALA B O 1
ATOM 3894 N N . LEU B 1 22 ? 203.66300 262.55500 205.76300 1.000 9.04649 22 LEU B N 1
ATOM 3895 C CA . LEU B 1 22 ? 202.82000 261.48600 206.28800 1.000 9.04649 22 LEU B CA 1
ATOM 3896 C C . LEU B 1 22 ? 203.33100 260.12100 205.84300 1.000 9.04649 22 LEU B C 1
ATOM 3897 O O . LEU B 1 22 ? 203.59400 259.24000 206.67000 1.000 9.04649 22 LEU B O 1
ATOM 3913 N N . TRP B 1 23 ? 203.47900 259.92900 204.53100 1.000 8.70065 23 TRP B N 1
ATOM 3914 C CA . TRP B 1 23 ? 203.92900 258.64900 204.00000 1.000 8.70065 23 TRP B CA 1
ATOM 3915 C C . TRP B 1 23 ? 205.32200 258.27200 204.48100 1.000 8.70065 23 TRP B C 1
ATOM 3916 O O . TRP B 1 23 ? 205.74100 257.12800 204.27500 1.000 8.70065 23 TRP B O 1
ATOM 3937 N N . ALA B 1 24 ? 206.04600 259.19700 205.10600 1.000 10.09989 24 ALA B N 1
ATOM 3938 C CA . ALA B 1 24 ? 207.34900 258.92300 205.69900 1.000 10.09989 24 ALA B CA 1
ATOM 3939 C C . ALA B 1 24 ? 207.33500 259.45000 207.12600 1.000 10.09989 24 ALA B C 1
ATOM 3940 O O . ALA B 1 24 ? 207.41600 260.66300 207.34200 1.000 10.09989 24 ALA B O 1
ATOM 3947 N N . ASP B 1 25 ? 207.24700 258.54100 208.09800 1.000 12.59076 25 ASP B N 1
ATOM 3948 C CA . ASP B 1 25 ? 207.21000 258.93800 209.50100 1.000 12.59076 25 ASP B CA 1
ATOM 3949 C C . ASP B 1 25 ? 208.40700 259.79000 209.90300 1.000 12.59076 25 ASP B C 1
ATOM 3950 O O . ASP B 1 25 ? 208.38900 260.38100 210.98800 1.000 12.59076 25 ASP B O 1
ATOM 3959 N N . ARG B 1 26 ? 209.43500 259.87100 209.06100 1.000 11.81512 26 ARG B N 1
ATOM 3960 C CA . ARG B 1 26 ? 210.58500 260.72800 209.31100 1.000 11.81512 26 ARG B CA 1
ATOM 3961 C C . ARG B 1 26 ? 210.18100 262.18100 209.09300 1.000 11.81512 26 ARG B C 1
ATOM 3962 O O . ARG B 1 26 ? 210.56100 262.79600 208.09200 1.000 11.81512 26 ARG B O 1
ATOM 3983 N N . ASP B 1 27 ? 209.39800 262.73000 210.02000 1.000 13.12150 27 ASP B N 1
ATOM 3984 C CA . ASP B 1 27 ? 208.88800 264.08900 209.92000 1.000 13.12150 27 ASP B CA 1
ATOM 3985 C C . ASP B 1 27 ? 209.27800 264.88000 211.15800 1.000 13.12150 27 ASP B C 1
ATOM 3986 O O . ASP B 1 27 ? 209.04900 264.43800 212.28800 1.000 13.12150 27 ASP B O 1
ATOM 3995 N N . ASP B 1 28 ? 209.86900 266.05300 210.93800 1.000 12.94790 28 ASP B N 1
ATOM 3996 C CA . ASP B 1 28 ? 210.25100 266.93400 212.03300 1.000 12.94790 28 ASP B CA 1
ATOM 3997 C C . ASP B 1 28 ? 210.67100 268.29600 211.49500 1.000 12.94790 28 ASP B C 1
ATOM 3998 O O . ASP B 1 28 ? 210.60000 268.54000 210.28600 1.000 12.94790 28 ASP B O 1
ATOM 4007 N N . ASP B 1 29 ? 211.11200 269.18600 212.38400 1.000 13.90228 29 ASP B N 1
ATOM 4008 C CA . ASP B 1 29 ? 211.49700 270.53000 211.96700 1.000 13.90228 29 ASP B CA 1
ATOM 4009 C C . ASP B 1 29 ? 212.58400 270.48200 210.90000 1.000 13.90228 29 ASP B C 1
ATOM 4010 O O . ASP B 1 29 ? 212.41400 271.00400 209.79400 1.000 13.90228 29 ASP B O 1
ATOM 4019 N N . GLU B 1 30 ? 213.71100 269.84000 211.21400 1.000 13.19984 30 GLU B N 1
ATOM 4020 C CA . GLU B 1 30 ? 214.84500 269.80600 210.29800 1.000 13.19984 30 GLU B CA 1
ATOM 4021 C C . GLU B 1 30 ? 214.54200 269.07000 209.00100 1.000 13.19984 30 GLU B C 1
ATOM 4022 O O . GLU B 1 30 ? 215.36300 269.11600 208.07800 1.000 13.19984 30 GLU B O 1
ATOM 4034 N N . PHE B 1 31 ? 213.39600 268.40200 208.90300 1.000 11.46251 31 PHE B N 1
ATOM 4035 C CA . PHE B 1 31 ? 213.03000 267.62300 207.72800 1.000 11.46251 31 PHE B CA 1
ATOM 4036 C C . PHE B 1 31 ? 211.97900 268.31200 206.87200 1.000 11.46251 31 PHE B C 1
ATOM 4037 O O . PHE B 1 31 ? 212.14100 268.41100 205.65200 1.000 11.46251 31 PHE B O 1
ATOM 4054 N N . VAL B 1 32 ? 210.89900 268.79800 207.48600 1.000 11.78717 32 VAL B N 1
ATOM 4055 C CA . VAL B 1 32 ? 209.82000 269.41300 206.71900 1.000 11.78717 32 VAL B CA 1
ATOM 4056 C C . VAL B 1 32 ? 210.30700 270.66000 205.99700 1.000 11.78717 32 VAL B C 1
ATOM 4057 O O . VAL B 1 32 ? 209.79900 271.00300 204.92200 1.000 11.78717 32 VAL B O 1
ATOM 4070 N N . ASN B 1 33 ? 211.29400 271.35800 206.56300 1.000 11.51163 33 ASN B N 1
ATOM 4071 C CA . ASN B 1 33 ? 211.77100 272.59400 205.95400 1.000 11.51163 33 ASN B CA 1
ATOM 4072 C C . ASN B 1 33 ? 212.42700 272.35900 204.60100 1.000 11.51163 33 ASN B C 1
ATOM 4073 O O . ASN B 1 33 ? 212.52000 273.29800 203.80300 1.000 11.51163 33 ASN B O 1
ATOM 4084 N N . GLN B 1 34 ? 212.87900 271.13900 204.32300 1.000 11.22839 34 GLN B N 1
ATOM 4085 C CA . GLN B 1 34 ? 213.56100 270.82300 203.07600 1.000 11.22839 34 GLN B CA 1
ATOM 4086 C C . GLN B 1 34 ? 212.68700 270.04400 202.10300 1.000 11.22839 34 GLN B C 1
ATOM 4087 O O . GLN B 1 34 ? 213.13100 269.76100 200.98700 1.000 11.22839 34 GLN B O 1
ATOM 4101 N N . ILE B 1 35 ? 211.46700 269.69300 202.49400 1.000 10.46673 35 ILE B N 1
ATOM 4102 C CA . ILE B 1 35 ? 210.53500 269.00400 201.60600 1.000 10.46673 35 ILE B CA 1
ATOM 4103 C C . ILE B 1 35 ? 210.39900 269.79400 200.30900 1.000 10.46673 35 ILE B C 1
ATOM 4104 O O . ILE B 1 35 ? 210.32700 269.19000 199.22800 1.000 10.46673 35 ILE B O 1
ATOM 4120 N N . PRO B 1 36 ? 210.33900 271.12800 200.35700 1.000 10.36821 36 PRO B N 1
ATOM 4121 C CA . PRO B 1 36 ? 210.34300 271.88500 199.09600 1.000 10.36821 36 PRO B CA 1
ATOM 4122 C C . PRO B 1 36 ? 211.53500 271.56900 198.21400 1.000 10.36821 36 PRO B C 1
ATOM 4123 O O . PRO B 1 36 ? 211.38500 271.46700 196.99200 1.000 10.36821 36 PRO B O 1
ATOM 4134 N N . ASN B 1 37 ? 212.72000 271.39300 198.80100 1.000 10.48374 37 ASN B N 1
ATOM 4135 C CA . ASN B 1 37 ? 213.89800 271.08000 197.99900 1.000 10.48374 37 ASN B CA 1
ATOM 4136 C C . ASN B 1 37 ? 213.79800 269.68600 197.39300 1.000 10.48374 37 ASN B C 1
ATOM 4137 O O . ASN B 1 37 ? 214.19100 269.47400 196.23900 1.000 10.48374 37 ASN B O 1
ATOM 4148 N N . PHE B 1 38 ? 213.27600 268.72300 198.15400 1.000 9.95669 38 PHE B N 1
ATOM 4149 C CA . PHE B 1 38 ? 213.08400 267.38400 197.61000 1.000 9.95669 38 PHE B CA 1
ATOM 4150 C C . PHE B 1 38 ? 212.09600 267.40500 196.45300 1.000 9.95669 38 PHE B C 1
ATOM 4151 O O . PHE B 1 38 ? 212.30700 266.74200 195.43100 1.000 9.95669 38 PHE B O 1
ATOM 4168 N N . ILE B 1 39 ? 211.01300 268.17100 196.59100 1.000 10.10816 39 ILE B N 1
ATOM 4169 C CA . ILE B 1 39 ? 210.03100 268.26500 195.51700 1.000 10.10816 39 ILE B CA 1
ATOM 4170 C C . ILE B 1 39 ? 210.63700 268.95700 194.30400 1.000 10.10816 39 ILE B C 1
ATOM 4171 O O . ILE B 1 39 ? 210.35000 268.59400 193.15700 1.000 10.10816 39 ILE B O 1
ATOM 4187 N N . ASN B 1 40 ? 211.47400 269.96800 194.53500 1.000 11.27102 40 ASN B N 1
ATOM 4188 C CA . ASN B 1 40 ? 212.16900 270.62900 193.43600 1.000 11.27102 40 ASN B CA 1
ATOM 4189 C C . ASN B 1 40 ? 213.04600 269.64100 192.67900 1.000 11.27102 40 ASN B C 1
ATOM 4190 O O . ASN B 1 40 ? 213.01900 269.58200 191.44300 1.000 11.27102 40 ASN B O 1
ATOM 4201 N N . PHE B 1 41 ? 213.83100 268.85000 193.41100 1.000 10.44617 41 PHE B N 1
ATOM 4202 C CA . PHE B 1 41 ? 214.68900 267.86200 192.76600 1.000 10.44617 41 PHE B CA 1
ATOM 4203 C C . PHE B 1 41 ? 213.86300 266.83600 192.00300 1.000 10.44617 41 PHE B C 1
ATOM 4204 O O . PHE B 1 41 ? 214.22800 266.43700 190.89100 1.000 10.44617 41 PHE B O 1
ATOM 4221 N N . ALA B 1 42 ? 212.74300 266.40100 192.58000 1.000 9.99817 42 ALA B N 1
ATOM 4222 C CA . ALA B 1 42 ? 211.90600 265.40700 191.91700 1.000 9.99817 42 ALA B CA 1
ATOM 4223 C C . ALA B 1 42 ? 211.31800 265.95700 190.62400 1.000 9.99817 42 ALA B C 1
ATOM 4224 O O . ALA B 1 42 ? 211.35400 265.29400 189.58100 1.000 9.99817 42 ALA B O 1
ATOM 4231 N N . GLU B 1 43 ? 210.76300 267.16900 190.67200 1.000 11.14007 43 GLU B N 1
ATOM 4232 C CA . GLU B 1 43 ? 210.18300 267.75100 189.46900 1.000 11.14007 43 GLU B CA 1
ATOM 4233 C C . GLU B 1 43 ? 211.24500 268.01200 188.41100 1.000 11.14007 43 GLU B C 1
ATOM 4234 O O . GLU B 1 43 ? 210.97300 267.86800 187.21300 1.000 11.14007 43 GLU B O 1
ATOM 4246 N N . LYS B 1 44 ? 212.45800 268.38400 188.82500 1.000 11.43007 44 LYS B N 1
ATOM 4247 C CA . LYS B 1 44 ? 213.53900 268.54500 187.86000 1.000 11.43007 44 LYS B CA 1
ATOM 4248 C C . LYS B 1 44 ? 213.88700 267.21300 187.20900 1.000 11.43007 44 LYS B C 1
ATOM 4249 O O . LYS B 1 44 ? 214.04200 267.12900 185.98500 1.000 11.43007 44 LYS B O 1
ATOM 4268 N N . GLU B 1 45 ? 214.00400 266.15400 188.01300 1.000 11.14193 45 GLU B N 1
ATOM 4269 C CA . GLU B 1 45 ? 214.29800 264.83700 187.46100 1.000 11.14193 45 GLU B CA 1
ATOM 4270 C C . GLU B 1 45 ? 213.18400 264.36100 186.54100 1.000 11.14193 45 GLU B C 1
ATOM 4271 O O . GLU B 1 45 ? 213.43100 263.57800 185.61800 1.000 11.14193 45 GLU B O 1
ATOM 4283 N N . ILE B 1 46 ? 211.95800 264.81700 186.78100 1.000 10.58365 46 ILE B N 1
ATOM 4284 C CA . ILE B 1 46 ? 210.83100 264.41400 185.94400 1.000 10.58365 46 ILE B CA 1
ATOM 4285 C C . ILE B 1 46 ? 210.86200 265.15000 184.61100 1.000 10.58365 46 ILE B C 1
ATOM 4286 O O . ILE B 1 46 ? 210.96200 264.53600 183.54300 1.000 10.58365 46 ILE B O 1
ATOM 4302 N N . TYR B 1 47 ? 210.77600 266.48000 184.65700 1.000 11.50582 47 TYR B N 1
ATOM 4303 C CA . TYR B 1 47 ? 210.68500 267.27500 183.44000 1.000 11.50582 47 TYR B CA 1
ATOM 4304 C C . TYR B 1 47 ? 211.94900 267.21800 182.59500 1.000 11.50582 47 TYR B C 1
ATOM 4305 O O . TYR B 1 47 ? 211.92500 267.67700 181.44800 1.000 11.50582 47 TYR B O 1
ATOM 4323 N N . ARG B 1 48 ? 213.04500 266.67000 183.12300 1.000 11.53857 48 ARG B N 1
ATOM 4324 C CA . ARG B 1 48 ? 214.27500 266.59600 182.34400 1.000 11.53857 48 ARG B CA 1
ATOM 4325 C C . ARG B 1 48 ? 214.11000 265.70600 181.12000 1.000 11.53857 48 ARG B C 1
ATOM 4326 O O . ARG B 1 48 ? 214.76600 265.93100 180.09800 1.000 11.53857 48 ARG B O 1
ATOM 4347 N N . ASN B 1 49 ? 213.24300 264.69600 181.20200 1.000 12.55994 49 ASN B N 1
ATOM 4348 C CA . ASN B 1 49 ? 213.02600 263.77300 180.09800 1.000 12.55994 49 ASN B CA 1
ATOM 4349 C C . ASN B 1 49 ? 211.56000 263.50600 179.79400 1.000 12.55994 49 ASN B C 1
ATOM 4350 O O . ASN B 1 49 ? 211.27100 262.86800 178.77600 1.000 12.55994 49 ASN B O 1
ATOM 4361 N N . LEU B 1 50 ? 210.63200 263.96100 180.63100 1.000 13.02944 50 LEU B N 1
ATOM 4362 C CA . LEU B 1 50 ? 209.21700 263.74000 180.37200 1.000 13.02944 50 LEU B CA 1
ATOM 4363 C C . LEU B 1 50 ? 208.74200 264.64000 179.23800 1.000 13.02944 50 LEU B C 1
ATOM 4364 O O . LEU B 1 50 ? 208.94400 265.85800 179.27000 1.000 13.02944 50 LEU B O 1
ATOM 4380 N N . ARG B 1 51 ? 208.10600 264.03600 178.23700 1.000 13.76794 51 ARG B N 1
ATOM 4381 C CA . ARG B 1 51 ? 207.58400 264.75600 177.07900 1.000 13.76794 51 ARG B CA 1
ATOM 4382 C C . ARG B 1 51 ? 206.14800 264.31200 176.85000 1.000 13.76794 51 ARG B C 1
ATOM 4383 O O . ARG B 1 51 ? 205.90600 263.17600 176.43100 1.000 13.76794 51 ARG B O 1
ATOM 4404 N N . ILE B 1 52 ? 205.19900 265.20300 177.12200 1.000 13.81510 52 ILE B N 1
ATOM 4405 C CA . ILE B 1 52 ? 203.78100 264.89200 176.96200 1.000 13.81510 52 ILE B CA 1
ATOM 4406 C C . ILE B 1 52 ? 203.03800 266.15300 176.53500 1.000 13.81510 52 ILE B C 1
ATOM 4407 O O . ILE B 1 52 ? 203.58400 267.26100 176.64000 1.000 13.81510 52 ILE B O 1
ATOM 4423 N N . PRO B 1 53 ? 201.80700 266.03400 176.04600 1.000 14.01426 53 PRO B N 1
ATOM 4424 C CA . PRO B 1 53 ? 201.05900 267.21200 175.59000 1.000 14.01426 53 PRO B CA 1
ATOM 4425 C C . PRO B 1 53 ? 200.91000 268.26200 176.67700 1.000 14.01426 53 PRO B C 1
ATOM 4426 O O . PRO B 1 53 ? 201.27600 269.42800 176.46400 1.000 14.01426 53 PRO B O 1
ATOM 4437 N N . PRO B 1 54 ? 200.37500 267.90700 177.85200 1.000 14.06617 54 PRO B N 1
ATOM 4438 C CA . PRO B 1 54 ? 199.95500 268.94800 178.80800 1.000 14.06617 54 PRO B CA 1
ATOM 4439 C C . PRO B 1 54 ? 201.03500 269.96100 179.15200 1.000 14.06617 54 PRO B C 1
ATOM 4440 O O . PRO B 1 54 ? 200.70000 271.02900 179.67900 1.000 14.06617 54 PRO B O 1
ATOM 4451 N N . LEU B 1 55 ? 202.30500 269.67200 178.87600 1.000 14.37770 55 LEU B N 1
ATOM 4452 C CA . LEU B 1 55 ? 203.38300 270.62700 179.09300 1.000 14.37770 55 LEU B CA 1
ATOM 4453 C C . LEU B 1 55 ? 203.86300 271.25900 177.79400 1.000 14.37770 55 LEU B C 1
ATOM 4454 O O . LEU B 1 55 ? 204.92300 271.89500 177.77800 1.000 14.37770 55 LEU B O 1
ATOM 4470 N N . GLU B 1 56 ? 203.11000 271.10500 176.70800 1.000 14.90914 56 GLU B N 1
ATOM 4471 C CA . GLU B 1 56 ? 203.46700 271.71100 175.43600 1.000 14.90914 56 GLU B CA 1
ATOM 4472 C C . GLU B 1 56 ? 203.03300 273.17400 175.40700 1.000 14.90914 56 GLU B C 1
ATOM 4473 O O . GLU B 1 56 ? 202.37800 273.67900 176.32300 1.000 14.90914 56 GLU B O 1
ATOM 4485 N N . LYS B 1 57 ? 203.40500 273.86600 174.33300 1.000 15.60416 57 LYS B N 1
ATOM 4486 C CA . LYS B 1 57 ? 203.03500 275.26400 174.16300 1.000 15.60416 57 LYS B CA 1
ATOM 4487 C C . LYS B 1 57 ? 203.26100 275.70600 172.72400 1.000 15.60416 57 LYS B C 1
ATOM 4488 O O . LYS B 1 57 ? 204.36300 275.55100 172.18700 1.000 15.60416 57 LYS B O 1
ATOM 4507 N N . GLU B 1 58 ? 202.22700 276.25400 172.09500 1.000 18.40747 58 GLU B N 1
ATOM 4508 C CA . GLU B 1 58 ? 202.32800 276.80700 170.75400 1.000 18.40747 58 GLU B CA 1
ATOM 4509 C C . GLU B 1 58 ? 202.44500 278.32200 170.84000 1.000 18.40747 58 GLU B C 1
ATOM 4510 O O . GLU B 1 58 ? 201.85700 278.95100 171.72400 1.000 18.40747 58 GLU B O 1
ATOM 4522 N N . VAL B 1 59 ? 203.20900 278.90600 169.91800 1.000 17.85272 59 VAL B N 1
ATOM 4523 C CA . VAL B 1 59 ? 203.44400 280.34400 169.92300 1.000 17.85272 59 VAL B CA 1
ATOM 4524 C C . VAL B 1 59 ? 203.97900 280.74700 168.56100 1.000 17.85272 59 VAL B C 1
ATOM 4525 O O . VAL B 1 59 ? 204.66600 279.97100 167.89200 1.000 17.85272 59 VAL B O 1
ATOM 4538 N N . TYR B 1 60 ? 203.66000 281.97000 168.14900 1.000 20.51667 60 TYR B N 1
ATOM 4539 C CA . TYR B 1 60 ? 204.22400 282.53200 166.93600 1.000 20.51667 60 TYR B CA 1
ATOM 4540 C C . TYR B 1 60 ? 205.65400 282.99800 167.18900 1.000 20.51667 60 TYR B C 1
ATOM 4541 O O . TYR B 1 60 ? 206.05800 283.26700 168.32300 1.000 20.51667 60 TYR B O 1
ATOM 4559 N N . LEU B 1 61 ? 206.42400 283.09200 166.11000 1.000 17.37636 61 LEU B N 1
ATOM 4560 C CA . LEU B 1 61 ? 207.82100 283.48800 166.17200 1.000 17.37636 61 LEU B CA 1
ATOM 4561 C C . LEU B 1 61 ? 208.05600 284.72700 165.31800 1.000 17.37636 61 LEU B C 1
ATOM 4562 O O . LEU B 1 61 ? 207.21600 285.13000 164.51100 1.000 17.37636 61 LEU B O 1
ATOM 4578 N N . ASP B 1 62 ? 209.22700 285.32800 165.51300 1.000 23.46849 62 ASP B N 1
ATOM 4579 C CA . ASP B 1 62 ? 209.69900 286.45800 164.71800 1.000 23.46849 62 ASP B CA 1
ATOM 4580 C C . ASP B 1 62 ? 211.04300 286.05200 164.12400 1.000 23.46849 62 ASP B C 1
ATOM 4581 O O . ASP B 1 62 ? 212.05400 286.00400 164.83100 1.000 23.46849 62 ASP B O 1
ATOM 4590 N N . ILE B 1 63 ? 211.05300 285.75800 162.82500 1.000 20.85047 63 ILE B N 1
ATOM 4591 C CA . ILE B 1 63 ? 212.24500 285.19200 162.20300 1.000 20.85047 63 ILE B CA 1
ATOM 4592 C C . ILE B 1 63 ? 213.30000 286.26800 161.98600 1.000 20.85047 63 ILE B C 1
ATOM 4593 O O . ILE B 1 63 ? 214.46000 286.11400 162.38300 1.000 20.85047 63 ILE B O 1
ATOM 4609 N N . LYS B 1 64 ? 212.91800 287.37200 161.34800 1.000 22.40688 64 LYS B N 1
ATOM 4610 C CA . LYS B 1 64 ? 213.86900 288.42500 160.99700 1.000 22.40688 64 LYS B CA 1
ATOM 4611 C C . LYS B 1 64 ? 215.00000 287.87800 160.13100 1.000 22.40688 64 LYS B C 1
ATOM 4612 O O . LYS B 1 64 ? 216.14100 288.33800 160.21700 1.000 22.40688 64 LYS B O 1
ATOM 4631 N N . ASP B 1 65 ? 214.68700 286.88900 159.29400 1.000 22.63350 65 ASP B N 1
ATOM 4632 C CA . ASP B 1 65 ? 215.61300 286.34400 158.30000 1.000 22.63350 65 ASP B CA 1
ATOM 4633 C C . ASP B 1 65 ? 216.98600 286.05400 158.91600 1.000 22.63350 65 ASP B C 1
ATOM 4634 O O . ASP B 1 65 ? 217.98400 286.71300 158.62600 1.000 22.63350 65 ASP B O 1
ATOM 4643 N N . GLY B 1 66 ? 217.01400 285.03500 159.77700 1.000 16.27040 66 GLY B N 1
ATOM 4644 C CA . GLY B 1 66 ? 218.22300 284.76500 160.53200 1.000 16.27040 66 GLY B CA 1
ATOM 4645 C C . GLY B 1 66 ? 218.07200 284.89500 162.03200 1.000 16.27040 66 GLY B C 1
ATOM 4646 O O . GLY B 1 66 ? 217.56400 283.98700 162.69600 1.000 16.27040 66 GLY B O 1
ATOM 4650 N N . VAL B 1 67 ? 218.50400 286.03300 162.57400 1.000 20.47207 67 VAL B N 1
ATOM 4651 C CA . VAL B 1 67 ? 218.81700 286.22300 163.98900 1.000 20.47207 67 VAL B CA 1
ATOM 4652 C C . VAL B 1 67 ? 217.78100 285.62300 164.93800 1.000 20.47207 67 VAL B C 1
ATOM 4653 O O . VAL B 1 67 ? 218.03600 285.52800 166.14400 1.000 20.47207 67 VAL B O 1
ATOM 4666 N N . ALA B 1 68 ? 216.60900 285.24100 164.42200 1.000 17.87132 68 ALA B N 1
ATOM 4667 C CA . ALA B 1 68 ? 215.54500 284.65500 165.23500 1.000 17.87132 68 ALA B CA 1
ATOM 4668 C C . ALA B 1 68 ? 216.09300 283.82300 166.38400 1.000 17.87132 68 ALA B C 1
ATOM 4669 O O . ALA B 1 68 ? 216.93600 282.94300 166.17900 1.000 17.87132 68 ALA B O 1
ATOM 4676 N N . TYR B 1 69 ? 215.61500 284.09200 167.59300 1.000 17.55152 69 TYR B N 1
ATOM 4677 C CA . TYR B 1 69 ? 216.17600 283.52700 168.80900 1.000 17.55152 69 TYR B CA 1
ATOM 4678 C C . TYR B 1 69 ? 215.25000 282.47100 169.39700 1.000 17.55152 69 TYR B C 1
ATOM 4679 O O . TYR B 1 69 ? 214.03600 282.47900 169.18200 1.000 17.55152 69 TYR B O 1
ATOM 4697 N N . ILE B 1 70 ? 215.84900 281.55600 170.15100 1.000 14.10869 70 ILE B N 1
ATOM 4698 C CA . ILE B 1 70 ? 215.12000 280.46200 170.78500 1.000 14.10869 70 ILE B CA 1
ATOM 4699 C C . ILE B 1 70 ? 214.49900 280.98300 172.07600 1.000 14.10869 70 ILE B C 1
ATOM 4700 O O . ILE B 1 70 ? 215.19400 281.63000 172.87300 1.000 14.10869 70 ILE B O 1
ATOM 4716 N N . PRO B 1 71 ? 213.22000 280.72900 172.33400 1.000 13.47702 71 PRO B N 1
ATOM 4717 C CA . PRO B 1 71 ? 212.60800 281.21400 173.57200 1.000 13.47702 71 PRO B CA 1
ATOM 4718 C C . PRO B 1 71 ? 213.23900 280.55300 174.78200 1.000 13.47702 71 PRO B C 1
ATOM 4719 O O . PRO B 1 71 ? 213.88000 279.49800 174.66000 1.000 13.47702 71 PRO B O 1
ATOM 4730 N N . PRO B 1 72 ? 213.08100 281.13800 175.97300 1.000 14.78379 72 PRO B N 1
ATOM 4731 C CA . PRO B 1 72 ? 213.74100 280.56000 177.15200 1.000 14.78379 72 PRO B CA 1
ATOM 4732 C C . PRO B 1 72 ? 213.22100 279.18300 177.51800 1.000 14.78379 72 PRO B C 1
ATOM 4733 O O . PRO B 1 72 ? 213.99900 278.34400 177.98700 1.000 14.78379 72 PRO B O 1
ATOM 4744 N N . ASP B 1 73 ? 211.93100 278.92600 177.32000 1.000 13.84190 73 ASP B N 1
ATOM 4745 C CA . ASP B 1 73 ? 211.30800 277.67200 177.72000 1.000 13.84190 73 ASP B CA 1
ATOM 4746 C C . ASP B 1 73 ? 211.50700 276.55400 176.70100 1.000 13.84190 73 ASP B C 1
ATOM 4747 O O . ASP B 1 73 ? 210.78900 275.55100 176.75600 1.000 13.84190 73 ASP B O 1
ATOM 4756 N N . TYR B 1 74 ? 212.46200 276.68800 175.78700 1.000 13.77185 74 TYR B N 1
ATOM 4757 C CA . TYR B 1 74 ? 212.65000 275.68700 174.74400 1.000 13.77185 74 TYR B CA 1
ATOM 4758 C C . TYR B 1 74 ? 213.31500 274.44300 175.31600 1.000 13.77185 74 TYR B C 1
ATOM 4759 O O . TYR B 1 74 ? 214.40400 274.52100 175.89400 1.000 13.77185 74 TYR B O 1
ATOM 4777 N N . LEU B 1 75 ? 212.65900 273.29900 175.15500 1.000 13.96299 75 LEU B N 1
ATOM 4778 C CA . LEU B 1 75 ? 213.21100 272.00200 175.52600 1.000 13.96299 75 LEU B CA 1
ATOM 4779 C C . LEU B 1 75 ? 213.24400 271.02000 174.36800 1.000 13.96299 75 LEU B C 1
ATOM 4780 O O . LEU B 1 75 ? 214.22100 270.28400 174.21600 1.000 13.96299 75 LEU B O 1
ATOM 4796 N N . GLU B 1 76 ? 212.19800 270.99200 173.54700 1.000 15.88406 76 GLU B N 1
ATOM 4797 C CA . GLU B 1 76 ? 212.13300 270.10500 172.39700 1.000 15.88406 76 GLU B CA 1
ATOM 4798 C C . GLU B 1 76 ? 211.04800 270.61900 171.46600 1.000 15.88406 76 GLU B C 1
ATOM 4799 O O . GLU B 1 76 ? 209.96500 270.99700 171.91800 1.000 15.88406 76 GLU B O 1
ATOM 4811 N N . ALA B 1 77 ? 211.34200 270.62400 170.17100 1.000 17.93385 77 ALA B N 1
ATOM 4812 C CA . ALA B 1 77 ? 210.46300 271.21200 169.17100 1.000 17.93385 77 ALA B CA 1
ATOM 4813 C C . ALA B 1 77 ? 209.56400 270.14700 168.56300 1.000 17.93385 77 ALA B C 1
ATOM 4814 O O . ALA B 1 77 ? 210.04600 269.10900 168.09700 1.000 17.93385 77 ALA B O 1
ATOM 4821 N N . GLN B 1 78 ? 208.26200 270.40800 168.57100 1.000 17.15767 78 GLN B N 1
ATOM 4822 C CA . GLN B 1 78 ? 207.30000 269.59400 167.84900 1.000 17.15767 78 GLN B CA 1
ATOM 4823 C C . GLN B 1 78 ? 207.14100 270.16100 166.43900 1.000 17.15767 78 GLN B C 1
ATOM 4824 O O . GLN B 1 78 ? 207.94600 270.97700 165.98300 1.000 17.15767 78 GLN B O 1
ATOM 4838 N N . TRP B 1 79 ? 206.10700 269.71600 165.72900 1.000 16.99092 79 TRP B N 1
ATOM 4839 C CA . TRP B 1 79 ? 205.82600 270.22300 164.39400 1.000 16.99092 79 TRP B CA 1
ATOM 4840 C C . TRP B 1 79 ? 205.95300 271.73900 164.34700 1.000 16.99092 79 TRP B C 1
ATOM 4841 O O . TRP B 1 79 ? 205.52800 272.44600 165.26400 1.000 16.99092 79 TRP B O 1
ATOM 4862 N N . MET B 1 80 ? 206.55000 272.23100 163.26500 1.000 15.20254 80 MET B N 1
ATOM 4863 C CA . MET B 1 80 ? 206.71500 273.65700 163.02100 1.000 15.20254 80 MET B CA 1
ATOM 4864 C C . MET B 1 80 ? 206.14300 273.97400 161.64900 1.000 15.20254 80 MET B C 1
ATOM 4865 O O . MET B 1 80 ? 206.45200 273.28200 160.67400 1.000 15.20254 80 MET B O 1
ATOM 4879 N N . MET B 1 81 ? 205.31500 275.00900 161.57100 1.000 17.48385 81 MET B N 1
ATOM 4880 C CA . MET B 1 81 ? 204.59100 275.30300 160.34200 1.000 17.48385 81 MET B CA 1
ATOM 4881 C C . MET B 1 81 ? 204.12300 276.75200 160.37300 1.000 17.48385 81 MET B C 1
ATOM 4882 O O . MET B 1 81 ? 204.50700 277.53100 161.25200 1.000 17.48385 81 MET B O 1
ATOM 4896 N N . ARG B 1 82 ? 203.28900 277.11000 159.40400 1.000 21.98149 82 ARG B N 1
ATOM 4897 C CA . ARG B 1 82 ? 202.69400 278.43000 159.28000 1.000 21.98149 82 ARG B CA 1
ATOM 4898 C C . ARG B 1 82 ? 201.18900 278.33600 159.51000 1.000 21.98149 82 ARG B C 1
ATOM 4899 O O . ARG B 1 82 ? 200.64000 277.26500 159.77800 1.000 21.98149 82 ARG B O 1
ATOM 4920 N N . ALA B 1 83 ? 200.52300 279.48600 159.40400 1.000 25.23306 83 ALA B N 1
ATOM 4921 C CA . ALA B 1 83 ? 199.07400 279.57600 159.51800 1.000 25.23306 83 ALA B CA 1
ATOM 4922 C C . ALA B 1 83 ? 198.42500 279.97800 158.19900 1.000 25.23306 83 ALA B C 1
ATOM 4923 O O . ALA B 1 83 ? 197.31400 280.51700 158.19600 1.000 25.23306 83 ALA B O 1
ATOM 4930 N N . LYS B 1 84 ? 199.09900 279.72700 157.07900 1.000 29.13594 84 LYS B N 1
ATOM 4931 C CA . LYS B 1 84 ? 198.62700 280.13000 155.75600 1.000 29.13594 84 LYS B CA 1
ATOM 4932 C C . LYS B 1 84 ? 198.85600 278.96900 154.79200 1.000 29.13594 84 LYS B C 1
ATOM 4933 O O . LYS B 1 84 ? 199.98300 278.73600 154.34500 1.000 29.13594 84 LYS B O 1
ATOM 4952 N N . ASP B 1 85 ? 197.78400 278.23400 154.49300 1.000 35.50444 85 ASP B N 1
ATOM 4953 C CA . ASP B 1 85 ? 197.79300 277.14900 153.51500 1.000 35.50444 85 ASP B CA 1
ATOM 4954 C C . ASP B 1 85 ? 198.58900 275.93800 153.99100 1.000 35.50444 85 ASP B C 1
ATOM 4955 O O . ASP B 1 85 ? 198.60100 274.90200 153.31800 1.000 35.50444 85 ASP B O 1
ATOM 4964 N N . GLY B 1 86 ? 199.25600 276.04500 155.13600 1.000 23.30005 86 GLY B N 1
ATOM 4965 C CA . GLY B 1 86 ? 199.94400 274.90300 155.70200 1.000 23.30005 86 GLY B CA 1
ATOM 4966 C C . GLY B 1 86 ? 201.28600 274.63300 155.05500 1.000 23.30005 86 GLY B C 1
ATOM 4967 O O . GLY B 1 86 ? 201.39600 274.60000 153.82600 1.000 23.30005 86 GLY B O 1
ATOM 4971 N N . THR B 1 87 ? 202.31600 274.44100 155.87500 1.000 28.24769 87 THR B N 1
ATOM 4972 C CA . THR B 1 87 ? 203.63000 274.04900 155.38300 1.000 28.24769 87 THR B CA 1
ATOM 4973 C C . THR B 1 87 ? 204.50300 273.61900 156.55100 1.000 28.24769 87 THR B C 1
ATOM 4974 O O . THR B 1 87 ? 204.61800 274.34600 157.54100 1.000 28.24769 87 THR B O 1
ATOM 4985 N N . ILE B 1 88 ? 205.12700 272.45000 156.44700 1.000 17.69956 88 ILE B N 1
ATOM 4986 C CA . ILE B 1 88 ? 205.91600 271.87300 157.52900 1.000 17.69956 88 ILE B CA 1
ATOM 4987 C C . ILE B 1 88 ? 207.39000 272.03000 157.19100 1.000 17.69956 88 ILE B C 1
ATOM 4988 O O . ILE B 1 88 ? 207.82600 271.66600 156.09200 1.000 17.69956 88 ILE B O 1
ATOM 5004 N N . PHE B 1 89 ? 208.15200 272.57000 158.13400 1.000 17.43321 89 PHE B N 1
ATOM 5005 C CA . PHE B 1 89 ? 209.58900 272.71600 157.98500 1.000 17.43321 89 PHE B CA 1
ATOM 5006 C C . PHE B 1 89 ? 210.29800 271.42700 158.38400 1.000 17.43321 89 PHE B C 1
ATOM 5007 O O . PHE B 1 89 ? 209.76000 270.59200 159.11500 1.000 17.43321 89 PHE B O 1
ATOM 5024 N N . GLN B 1 90 ? 211.52300 271.27300 157.88900 1.000 16.77387 90 GLN B N 1
ATOM 5025 C CA . GLN B 1 90 ? 212.38300 270.16300 158.26700 1.000 16.77387 90 GLN B CA 1
ATOM 5026 C C . GLN B 1 90 ? 213.72400 270.70700 158.73300 1.000 16.77387 90 GLN B C 1
ATOM 5027 O O . GLN B 1 90 ? 214.25500 271.66600 158.16800 1.000 16.77387 90 GLN B O 1
ATOM 5041 N N . VAL B 1 91 ? 214.26100 270.08700 159.76700 1.000 16.02180 91 VAL B N 1
ATOM 5042 C CA . VAL B 1 91 ? 215.48200 270.55000 160.41200 1.000 16.02180 91 VAL B CA 1
ATOM 5043 C C . VAL B 1 91 ? 216.68000 269.88500 159.75200 1.000 16.02180 91 VAL B C 1
ATOM 5044 O O . VAL B 1 91 ? 216.66900 268.68000 159.47400 1.000 16.02180 91 VAL B O 1
ATOM 5057 N N . THR B 1 92 ? 217.72000 270.67700 159.49700 1.000 17.73343 92 THR B N 1
ATOM 5058 C CA . THR B 1 92 ? 218.95400 270.19000 158.90000 1.000 17.73343 92 THR B CA 1
ATOM 5059 C C . THR B 1 92 ? 220.13000 270.79000 159.66100 1.000 17.73343 92 THR B C 1
ATOM 5060 O O . THR B 1 92 ? 219.95700 271.53900 160.62600 1.000 17.73343 92 THR B O 1
ATOM 5071 N N . SER B 1 93 ? 221.33300 270.45700 159.21800 1.000 19.84546 93 SER B N 1
ATOM 5072 C CA . SER B 1 93 ? 222.54600 270.87200 159.90000 1.000 19.84546 93 SER B CA 1
ATOM 5073 C C . SER B 1 93 ? 223.03200 272.21700 159.38000 1.000 19.84546 93 SER B C 1
ATOM 5074 O O . SER B 1 93 ? 222.60900 272.67800 158.31600 1.000 19.84546 93 SER B O 1
ATOM 5082 N N . PRO B 1 94 ? 223.92500 272.87700 160.12100 1.000 17.18773 94 PRO B N 1
ATOM 5083 C CA . PRO B 1 94 ? 224.45100 274.16700 159.64500 1.000 17.18773 94 PRO B CA 1
ATOM 5084 C C . PRO B 1 94 ? 225.10900 274.08700 158.28000 1.000 17.18773 94 PRO B C 1
ATOM 5085 O O . PRO B 1 94 ? 224.97100 275.01400 157.47100 1.000 17.18773 94 PRO B O 1
ATOM 5096 N N . GLU B 1 95 ? 225.83000 272.99900 158.00300 1.000 19.63972 95 GLU B N 1
ATOM 5097 C CA . GLU B 1 95 ? 226.53900 272.89000 156.73400 1.000 19.63972 95 GLU B CA 1
ATOM 5098 C C . GLU B 1 95 ? 225.56900 272.85700 155.56100 1.000 19.63972 95 GLU B C 1
ATOM 5099 O O . GLU B 1 95 ? 225.83600 273.45100 154.51000 1.000 19.63972 95 GLU B O 1
ATOM 5111 N N . GLU B 1 96 ? 224.43700 272.16900 155.71900 1.000 22.60026 96 GLU B N 1
ATOM 5112 C CA . GLU B 1 96 ? 223.45100 272.12500 154.64600 1.000 22.60026 96 GLU B CA 1
ATOM 5113 C C . GLU B 1 96 ? 222.93800 273.52000 154.32000 1.000 22.60026 96 GLU B C 1
ATOM 5114 O O . GLU B 1 96 ? 222.78600 273.87700 153.14600 1.000 22.60026 96 GLU B O 1
ATOM 5126 N N . ILE B 1 97 ? 222.67000 274.32700 155.34600 1.000 19.30923 97 ILE B N 1
ATOM 5127 C CA . ILE B 1 97 ? 222.16500 275.67500 155.11100 1.000 19.30923 97 ILE B CA 1
ATOM 5128 C C . ILE B 1 97 ? 223.24600 276.55000 154.49100 1.000 19.30923 97 ILE B C 1
ATOM 5129 O O . ILE B 1 97 ? 222.97000 277.36500 153.60300 1.000 19.30923 97 ILE B O 1
ATOM 5145 N N . SER B 1 98 ? 224.48900 276.41100 154.95600 1.000 20.54585 98 SER B N 1
ATOM 5146 C CA . SER B 1 98 ? 225.57700 277.17900 154.36300 1.000 20.54585 98 SER B CA 1
ATOM 5147 C C . SER B 1 98 ? 225.75200 276.82500 152.89300 1.000 20.54585 98 SER B C 1
ATOM 5148 O O . SER B 1 98 ? 226.09200 277.68500 152.07300 1.000 20.54585 98 SER B O 1
ATOM 5156 N N . TYR B 1 99 ? 225.52400 275.55900 152.54300 1.000 29.27266 99 TYR B N 1
ATOM 5157 C CA . TYR B 1 99 ? 225.59500 275.14800 151.14500 1.000 29.27266 99 TYR B CA 1
ATOM 5158 C C . TYR B 1 99 ? 224.42600 275.71900 150.35200 1.000 29.27266 99 TYR B C 1
ATOM 5159 O O . TYR B 1 99 ? 224.59900 276.19900 149.22600 1.000 29.27266 99 TYR B O 1
ATOM 5177 N N . ARG B 1 100 ? 223.22500 275.67600 150.92900 1.000 24.52791 100 ARG B N 1
ATOM 5178 C CA . ARG B 1 100 ? 222.04700 276.21400 150.25800 1.000 24.52791 100 ARG B CA 1
ATOM 5179 C C . ARG B 1 100 ? 222.21200 277.70100 149.97000 1.000 24.52791 100 ARG B C 1
ATOM 5180 O O . ARG B 1 100 ? 221.77500 278.20200 148.92800 1.000 24.52791 100 ARG B O 1
ATOM 5201 N N . ARG B 1 101 ? 222.84000 278.42500 150.89800 1.000 21.83052 101 ARG B N 1
ATOM 5202 C CA . ARG B 1 101 ? 222.99100 279.86900 150.74800 1.000 21.83052 101 ARG B CA 1
ATOM 5203 C C . ARG B 1 101 ? 223.61700 280.23000 149.40700 1.000 21.83052 101 ARG B C 1
ATOM 5204 O O . ARG B 1 101 ? 223.06300 281.02600 148.64100 1.000 21.83052 101 ARG B O 1
ATOM 5225 N N . GLN B 1 102 ? 224.77600 279.64800 149.10600 1.000 30.99173 102 GLN B N 1
ATOM 5226 C CA . GLN B 1 102 ? 225.47700 279.95400 147.86600 1.000 30.99173 102 GLN B CA 1
ATOM 5227 C C . GLN B 1 102 ? 224.82600 279.23200 146.69500 1.000 30.99173 102 GLN B C 1
ATOM 5228 O O . GLN B 1 102 ? 224.38700 279.86900 145.73200 1.000 30.99173 102 GLN B O 1
ATOM 5236 N N . HIS B 1 103 ? 224.75800 277.90500 146.76900 1.000 39.90202 103 HIS B N 1
ATOM 5237 C CA . HIS B 1 103 ? 224.16700 277.11300 145.69900 1.000 39.90202 103 HIS B CA 1
ATOM 5238 C C . HIS B 1 103 ? 222.66500 277.35400 145.61900 1.000 39.90202 103 HIS B C 1
ATOM 5239 O O . HIS B 1 103 ? 221.92900 277.05100 146.56300 1.000 39.90202 103 HIS B O 1
ATOM 5248 N N . GLY B 1 104 ? 222.20400 277.89500 144.49600 1.000 51.57160 104 GLY B N 1
ATOM 5249 C CA . GLY B 1 104 ? 220.79400 278.18100 144.31100 1.000 51.57160 104 GLY B CA 1
ATOM 5250 C C . GLY B 1 104 ? 220.49800 278.90100 143.01000 1.000 51.57160 104 GLY B C 1
ATOM 5251 O O . GLY B 1 104 ? 220.95700 278.49100 141.94400 1.000 51.57160 104 GLY B O 1
ATOM 5253 N N . ASN B 1 113 ? 211.26000 277.54500 145.67000 1.000 63.36045 113 ASN B N 1
ATOM 5254 C CA . ASN B 1 113 ? 211.44700 277.67800 147.10900 1.000 63.36045 113 ASN B CA 1
ATOM 5255 C C . ASN B 1 113 ? 210.34500 276.94300 147.86400 1.000 63.36045 113 ASN B C 1
ATOM 5256 O O . ASN B 1 113 ? 209.85100 277.42300 148.88400 1.000 63.36045 113 ASN B O 1
ATOM 5262 N N . GLN B 1 114 ? 209.96400 275.76400 147.35300 1.000 55.22841 114 GLN B N 1
ATOM 5263 C CA . GLN B 1 114 ? 208.88900 275.00700 147.99500 1.000 55.22841 114 GLN B CA 1
ATOM 5264 C C . GLN B 1 114 ? 209.29300 274.55200 149.39100 1.000 55.22841 114 GLN B C 1
ATOM 5265 O O . GLN B 1 114 ? 208.60600 274.90600 150.36500 1.000 55.22841 114 GLN B O 1
ATOM 5279 N N . PRO B 1 115 ? 210.36500 273.78600 149.57100 1.000 39.70904 115 PRO B N 1
ATOM 5280 C CA . PRO B 1 115 ? 210.76400 273.38100 150.92000 1.000 39.70904 115 PRO B CA 1
ATOM 5281 C C . PRO B 1 115 ? 211.46800 274.50500 151.66400 1.000 39.70904 115 PRO B C 1
ATOM 5282 O O . PRO B 1 115 ? 212.06600 275.40600 151.07400 1.000 39.70904 115 PRO B O 1
ATOM 5293 N N . VAL B 1 116 ? 211.38500 274.43100 152.99100 1.000 23.82937 116 VAL B N 1
ATOM 5294 C CA . VAL B 1 116 ? 212.01400 275.40500 153.87500 1.000 23.82937 116 VAL B CA 1
ATOM 5295 C C . VAL B 1 116 ? 212.67900 274.64400 155.01200 1.000 23.82937 116 VAL B C 1
ATOM 5296 O O . VAL B 1 116 ? 212.02900 273.83600 155.68400 1.000 23.82937 116 VAL B O 1
ATOM 5309 N N . ASN B 1 117 ? 213.96300 274.90100 155.22900 1.000 18.90632 117 ASN B N 1
ATOM 5310 C CA . ASN B 1 117 ? 214.74300 274.23400 156.25900 1.000 18.90632 117 ASN B CA 1
ATOM 5311 C C . ASN B 1 117 ? 215.07400 275.21000 157.38000 1.000 18.90632 117 ASN B C 1
ATOM 5312 O O . ASN B 1 117 ? 214.79700 276.40900 157.30200 1.000 18.90632 117 ASN B O 1
ATOM 5323 N N . PHE B 1 118 ? 215.67600 274.67100 158.43600 1.000 15.95250 118 PHE B N 1
ATOM 5324 C CA . PHE B 1 118 ? 216.11900 275.48300 159.55900 1.000 15.95250 118 PHE B CA 1
ATOM 5325 C C . PHE B 1 118 ? 217.09000 274.66900 160.39800 1.000 15.95250 118 PHE B C 1
ATOM 5326 O O . PHE B 1 118 ? 217.13800 273.44000 160.30900 1.000 15.95250 118 PHE B O 1
ATOM 5343 N N . ALA B 1 119 ? 217.86600 275.37500 161.21500 1.000 15.01369 119 ALA B N 1
ATOM 5344 C CA . ALA B 1 119 ? 218.88600 274.75800 162.04800 1.000 15.01369 119 ALA B CA 1
ATOM 5345 C C . ALA B 1 119 ? 218.88100 275.45000 163.40500 1.000 15.01369 119 ALA B C 1
ATOM 5346 O O . ALA B 1 119 ? 217.98000 276.23100 163.72400 1.000 15.01369 119 ALA B O 1
ATOM 5353 N N . ARG B 1 120 ? 219.90100 275.16000 164.21000 1.000 13.99848 120 ARG B N 1
ATOM 5354 C CA . ARG B 1 120 ? 220.02400 275.69800 165.56400 1.000 13.99848 120 ARG B CA 1
ATOM 5355 C C . ARG B 1 120 ? 221.45900 276.18000 165.75000 1.000 13.99848 120 ARG B C 1
ATOM 5356 O O . ARG B 1 120 ? 222.36000 275.38000 166.01900 1.000 13.99848 120 ARG B O 1
ATOM 5377 N N . PHE B 1 121 ? 221.66900 277.48600 165.60200 1.000 15.04426 121 PHE B N 1
ATOM 5378 C CA . PHE B 1 121 ? 222.98100 278.10200 165.77600 1.000 15.04426 121 PHE B CA 1
ATOM 5379 C C . PHE B 1 121 ? 223.03300 278.66800 167.18900 1.000 15.04426 121 PHE B C 1
ATOM 5380 O O . PHE B 1 121 ? 222.58400 279.79000 167.43600 1.000 15.04426 121 PHE B O 1
ATOM 5397 N N . GLY B 1 122 ? 223.57900 277.89200 168.11900 1.000 15.22771 122 GLY B N 1
ATOM 5398 C CA . GLY B 1 122 ? 223.61800 278.31700 169.50300 1.000 15.22771 122 GLY B CA 1
ATOM 5399 C C . GLY B 1 122 ? 222.22600 278.51800 170.06100 1.000 15.22771 122 GLY B C 1
ATOM 5400 O O . GLY B 1 122 ? 221.50600 277.54800 170.31500 1.000 15.22771 122 GLY B O 1
ATOM 5404 N N . SER B 1 123 ? 221.83600 279.77400 170.25800 1.000 14.62127 123 SER B N 1
ATOM 5405 C CA . SER B 1 123 ? 220.50800 280.13000 170.74400 1.000 14.62127 123 SER B CA 1
ATOM 5406 C C . SER B 1 123 ? 219.70600 280.86100 169.67200 1.000 14.62127 123 SER B C 1
ATOM 5407 O O . SER B 1 123 ? 218.99300 281.82500 169.95500 1.000 14.62127 123 SER B O 1
ATOM 5415 N N . ARG B 1 124 ? 219.81700 280.40800 168.42600 1.000 15.74898 124 ARG B N 1
ATOM 5416 C CA . ARG B 1 124 ? 219.08600 280.99000 167.31300 1.000 15.74898 124 ARG B CA 1
ATOM 5417 C C . ARG B 1 124 ? 218.50200 279.88900 166.44000 1.000 15.74898 124 ARG B C 1
ATOM 5418 O O . ARG B 1 124 ? 218.90800 278.72700 166.50700 1.000 15.74898 124 ARG B O 1
ATOM 5439 N N . PHE B 1 125 ? 217.53700 280.28000 165.61100 1.000 14.40288 125 PHE B N 1
ATOM 5440 C CA . PHE B 1 125 ? 216.94100 279.41000 164.60300 1.000 14.40288 125 PHE B CA 1
ATOM 5441 C C . PHE B 1 125 ? 217.15000 280.06800 163.24700 1.000 14.40288 125 PHE B C 1
ATOM 5442 O O . PHE B 1 125 ? 216.47700 281.05100 162.91900 1.000 14.40288 125 PHE B O 1
ATOM 5459 N N . ILE B 1 126 ? 218.07400 279.52900 162.46500 1.000 15.75895 126 ILE B N 1
ATOM 5460 C CA . ILE B 1 126 ? 218.43000 280.09100 161.17000 1.000 15.75895 126 ILE B CA 1
ATOM 5461 C C . ILE B 1 126 ? 217.53900 279.48200 160.10000 1.000 15.75895 126 ILE B C 1
ATOM 5462 O O . ILE B 1 126 ? 217.08500 278.33800 160.21100 1.000 15.75895 126 ILE B O 1
ATOM 5478 N N . PHE B 1 127 ? 217.28300 280.26100 159.05200 1.000 17.25397 127 PHE B N 1
ATOM 5479 C CA . PHE B 1 127 ? 216.49200 279.82200 157.91100 1.000 17.25397 127 PHE B CA 1
ATOM 5480 C C . PHE B 1 127 ? 217.18400 280.28900 156.64200 1.000 17.25397 127 PHE B C 1
ATOM 5481 O O . PHE B 1 127 ? 217.61400 281.44300 156.56200 1.000 17.25397 127 PHE B O 1
ATOM 5498 N N . TYR B 1 128 ? 217.29100 279.40100 155.65500 1.000 23.57441 128 TYR B N 1
ATOM 5499 C CA . TYR B 1 128 ? 217.97000 279.77800 154.41700 1.000 23.57441 128 TYR B CA 1
ATOM 5500 C C . TYR B 1 128 ? 217.25100 280.90800 153.69800 1.000 23.57441 128 TYR B C 1
ATOM 5501 O O . TYR B 1 128 ? 217.89800 281.92300 153.38600 1.000 23.57441 128 TYR B O 1
ATOM 5519 N N . PRO B 1 129 ? 215.95600 280.81800 153.40700 1.000 22.22205 129 PRO B N 1
ATOM 5520 C CA . PRO B 1 129 ? 215.27900 281.93900 152.75100 1.000 22.22205 129 PRO B CA 1
ATOM 5521 C C . PRO B 1 129 ? 215.15300 283.12900 153.68700 1.000 22.22205 129 PRO B C 1
ATOM 5522 O O . PRO B 1 129 ? 215.07400 282.98600 154.90900 1.000 22.22205 129 PRO B O 1
ATOM 5533 N N . SER B 1 130 ? 215.13700 284.32100 153.09100 1.000 23.74427 130 SER B N 1
ATOM 5534 C CA . SER B 1 130 ? 214.99700 285.56400 153.84700 1.000 23.74427 130 SER B CA 1
ATOM 5535 C C . SER B 1 130 ? 213.54100 285.70100 154.28600 1.000 23.74427 130 SER B C 1
ATOM 5536 O O . SER B 1 130 ? 212.72800 286.39300 153.66800 1.000 23.74427 130 SER B O 1
ATOM 5544 N N . ILE B 1 131 ? 213.21100 285.01900 155.37700 1.000 21.66318 131 ILE B N 1
ATOM 5545 C CA . ILE B 1 131 ? 211.86100 285.06200 155.92500 1.000 21.66318 131 ILE B CA 1
ATOM 5546 C C . ILE B 1 131 ? 211.61200 286.42600 156.55100 1.000 21.66318 131 ILE B C 1
ATOM 5547 O O . ILE B 1 131 ? 212.52500 287.07400 157.07500 1.000 21.66318 131 ILE B O 1
ATOM 5563 N N . GLU B 1 132 ? 210.35700 286.86600 156.50500 1.000 25.12152 132 GLU B N 1
ATOM 5564 C CA . GLU B 1 132 ? 209.94900 288.16900 157.01800 1.000 25.12152 132 GLU B CA 1
ATOM 5565 C C . GLU B 1 132 ? 208.72300 288.02500 157.91000 1.000 25.12152 132 GLU B C 1
ATOM 5566 O O . GLU B 1 132 ? 207.74700 288.76900 157.79900 1.000 25.12152 132 GLU B O 1
ATOM 5578 N N . ALA B 1 133 ? 208.76200 287.04800 158.81200 1.000 23.99212 133 ALA B N 1
ATOM 5579 C CA . ALA B 1 133 ? 207.66900 286.87200 159.75700 1.000 23.99212 133 ALA B CA 1
ATOM 5580 C C . ALA B 1 133 ? 207.55100 288.09400 160.65900 1.000 23.99212 133 ALA B C 1
ATOM 5581 O O . ALA B 1 133 ? 208.54900 288.69600 161.06400 1.000 23.99212 133 ALA B O 1
ATOM 5588 N N . ASP B 1 134 ? 206.31200 288.45500 160.97800 1.000 27.16550 134 ASP B N 1
ATOM 5589 C CA . ASP B 1 134 ? 206.01200 289.65500 161.74300 1.000 27.16550 134 ASP B CA 1
ATOM 5590 C C . ASP B 1 134 ? 205.22700 289.28800 162.99400 1.000 27.16550 134 ASP B C 1
ATOM 5591 O O . ASP B 1 134 ? 204.37200 288.39700 162.96500 1.000 27.16550 134 ASP B O 1
ATOM 5600 N N . THR B 1 135 ? 205.52800 289.97700 164.08900 1.000 26.91878 135 THR B N 1
ATOM 5601 C CA . THR B 1 135 ? 204.83700 289.80000 165.35400 1.000 26.91878 135 THR B CA 1
ATOM 5602 C C . THR B 1 135 ? 204.79600 291.13400 166.08200 1.000 26.91878 135 THR B C 1
ATOM 5603 O O . THR B 1 135 ? 205.65300 291.99600 165.85200 1.000 26.91878 135 THR B O 1
ATOM 5614 N N . PRO B 1 136 ? 203.81900 291.33400 166.96300 1.000 34.61790 136 PRO B N 1
ATOM 5615 C CA . PRO B 1 136 ? 203.76800 292.58500 167.72300 1.000 34.61790 136 PRO B CA 1
ATOM 5616 C C . PRO B 1 136 ? 204.94700 292.70200 168.67400 1.000 34.61790 136 PRO B C 1
ATOM 5617 O O . PRO B 1 136 ? 205.45500 291.71000 169.20100 1.000 34.61790 136 PRO B O 1
ATOM 5628 N N . TYR B 1 137 ? 205.37900 293.94100 168.88800 1.000 33.15516 137 TYR B N 1
ATOM 5629 C CA . TYR B 1 137 ? 206.54700 294.20000 169.71400 1.000 33.15516 137 TYR B CA 1
ATOM 5630 C C . TYR B 1 137 ? 206.24600 293.86900 171.17600 1.000 33.15516 137 TYR B C 1
ATOM 5631 O O . TYR B 1 137 ? 205.13700 293.47000 171.54200 1.000 33.15516 137 TYR B O 1
ATOM 5649 N N . TYR B 1 138 ? 207.26400 294.04100 172.02500 1.000 31.87039 138 TYR B N 1
ATOM 5650 C CA . TYR B 1 138 ? 207.13900 293.59700 173.41300 1.000 31.87039 138 TYR B CA 1
ATOM 5651 C C . TYR B 1 138 ? 206.09100 294.38500 174.18400 1.000 31.87039 138 TYR B C 1
ATOM 5652 O O . TYR B 1 138 ? 205.14800 293.76900 174.71000 1.000 31.87039 138 TYR B O 1
ATOM 5670 N N . PRO B 1 139 ? 206.17200 295.71400 174.29300 1.000 37.04494 139 PRO B N 1
ATOM 5671 C CA . PRO B 1 139 ? 205.28600 296.42400 175.22600 1.000 37.04494 139 PRO B CA 1
ATOM 5672 C C . PRO B 1 139 ? 203.85700 296.56600 174.72500 1.000 37.04494 139 PRO B C 1
ATOM 5673 O O . PRO B 1 139 ? 203.06800 297.31400 175.31000 1.000 37.04494 139 PRO B O 1
ATOM 5684 N N . ASP B 1 140 ? 203.51100 295.86200 173.64900 1.000 44.46454 140 ASP B N 1
ATOM 5685 C CA . ASP B 1 140 ? 202.15600 295.92500 173.11700 1.000 44.46454 140 ASP B CA 1
ATOM 5686 C C . ASP B 1 140 ? 201.14500 295.52300 174.18200 1.000 44.46454 140 ASP B C 1
ATOM 5687 O O . ASP B 1 140 ? 201.33800 294.54200 174.90500 1.000 44.46454 140 ASP B O 1
ATOM 5696 N N . ASP B 1 141 ? 200.06400 296.29300 174.27700 1.000 67.89639 141 ASP B N 1
ATOM 5697 C CA . ASP B 1 141 ? 198.99200 296.03300 175.22800 1.000 67.89639 141 ASP B CA 1
ATOM 5698 C C . ASP B 1 141 ? 197.89700 295.23500 174.53200 1.000 67.89639 141 ASP B C 1
ATOM 5699 O O . ASP B 1 141 ? 197.31200 295.70300 173.54800 1.000 67.89639 141 ASP B O 1
ATOM 5708 N N . GLY B 1 142 ? 197.62100 294.03700 175.04400 1.000 82.23709 142 GLY B N 1
ATOM 5709 C CA . GLY B 1 142 ? 196.63900 293.16000 174.43600 1.000 82.23709 142 GLY B CA 1
ATOM 5710 C C . GLY B 1 142 ? 196.83100 293.04600 172.93900 1.000 82.23709 142 GLY B C 1
ATOM 5711 O O . GLY B 1 142 ? 197.86400 292.55500 172.47500 1.000 82.23709 142 GLY B O 1
ATOM 5715 N N . SER B 1 143 ? 195.84200 293.50500 172.17400 1.000 75.95423 143 SER B N 1
ATOM 5716 C CA . SER B 1 143 ? 195.95900 293.58900 170.72400 1.000 75.95423 143 SER B CA 1
ATOM 5717 C C . SER B 1 143 ? 196.39000 292.25200 170.13100 1.000 75.95423 143 SER B C 1
ATOM 5718 O O . SER B 1 143 ? 197.55000 292.09900 169.72600 1.000 75.95423 143 SER B O 1
ATOM 5726 N N . PRO B 1 144 ? 195.49600 291.25800 170.07400 1.000 66.32890 144 PRO B N 1
ATOM 5727 C CA . PRO B 1 144 ? 195.84600 289.98300 169.43100 1.000 66.32890 144 PRO B CA 1
ATOM 5728 C C . PRO B 1 144 ? 196.47700 290.17700 168.06100 1.000 66.32890 144 PRO B C 1
ATOM 5729 O O . PRO B 1 144 ? 197.25700 289.33600 167.60100 1.000 66.32890 144 PRO B O 1
ATOM 5740 N N . LEU B 1 145 ? 196.14300 291.28400 167.40300 1.000 52.45960 145 LEU B N 1
ATOM 5741 C CA . LEU B 1 145 ? 196.71500 291.76000 166.15200 1.000 52.45960 145 LEU B CA 1
ATOM 5742 C C . LEU B 1 145 ? 196.14000 291.03600 164.93800 1.000 52.45960 145 LEU B C 1
ATOM 5743 O O . LEU B 1 145 ? 196.50900 291.37900 163.81300 1.000 52.45960 145 LEU B O 1
ATOM 5759 N N . ILE B 1 146 ? 195.24500 290.06800 165.11000 1.000 48.13023 146 ILE B N 1
ATOM 5760 C CA . ILE B 1 146 ? 194.70400 289.32400 163.97500 1.000 48.13023 146 ILE B CA 1
ATOM 5761 C C . ILE B 1 146 ? 195.87900 288.79400 163.16300 1.000 48.13023 146 ILE B C 1
ATOM 5762 O O . ILE B 1 146 ? 196.19500 289.35100 162.10200 1.000 48.13023 146 ILE B O 1
ATOM 5778 N N . PRO B 1 147 ? 196.56000 287.73600 163.63200 1.000 34.70566 147 PRO B N 1
ATOM 5779 C CA . PRO B 1 147 ? 197.85000 287.34100 163.04500 1.000 34.70566 147 PRO B CA 1
ATOM 5780 C C . PRO B 1 147 ? 197.92400 287.48100 161.53400 1.000 34.70566 147 PRO B C 1
ATOM 5781 O O . PRO B 1 147 ? 197.11900 286.90100 160.79900 1.000 34.70566 147 PRO B O 1
ATOM 5792 N N . ALA B 1 148 ? 198.89900 288.25700 161.06900 1.000 32.81205 148 ALA B N 1
ATOM 5793 C CA . ALA B 1 148 ? 199.06300 288.50200 159.64900 1.000 32.81205 148 ALA B CA 1
ATOM 5794 C C . ALA B 1 148 ? 199.58800 287.25000 158.95200 1.000 32.81205 148 ALA B C 1
ATOM 5795 O O . ALA B 1 148 ? 199.77900 286.19300 159.56000 1.000 32.81205 148 ALA B O 1
ATOM 5802 N N . GLU B 1 149 ? 199.82400 287.38200 157.65000 1.000 29.36985 149 GLU B N 1
ATOM 5803 C CA . GLU B 1 149 ? 200.36700 286.28100 156.87500 1.000 29.36985 149 GLU B CA 1
ATOM 5804 C C . GLU B 1 149 ? 201.82400 286.04600 157.26700 1.000 29.36985 149 GLU B C 1
ATOM 5805 O O . GLU B 1 149 ? 202.36700 286.69200 158.16700 1.000 29.36985 149 GLU B O 1
ATOM 5817 N N . ASN B 1 150 ? 202.45700 285.09400 156.58100 1.000 27.85078 150 ASN B N 1
ATOM 5818 C CA . ASN B 1 150 ? 203.85000 284.73300 156.82900 1.000 27.85078 150 ASN B CA 1
ATOM 5819 C C . ASN B 1 150 ? 204.13800 284.64200 158.32200 1.000 27.85078 150 ASN B C 1
ATOM 5820 O O . ASN B 1 150 ? 205.22600 285.01100 158.77600 1.000 27.85078 150 ASN B O 1
ATOM 5831 N N . SER B 1 151 ? 203.17300 284.14000 159.08900 1.000 26.10250 151 SER B N 1
ATOM 5832 C CA . SER B 1 151 ? 203.28200 284.02600 160.53900 1.000 26.10250 151 SER B CA 1
ATOM 5833 C C . SER B 1 151 ? 203.50600 282.56300 160.89000 1.000 26.10250 151 SER B C 1
ATOM 5834 O O . SER B 1 151 ? 202.55800 281.77000 160.89800 1.000 26.10250 151 SER B O 1
ATOM 5842 N N . VAL B 1 152 ? 204.75700 282.20600 161.18000 1.000 19.27118 152 VAL B N 1
ATOM 5843 C CA . VAL B 1 152 ? 205.07700 280.83200 161.54100 1.000 19.27118 152 VAL B CA 1
ATOM 5844 C C . VAL B 1 152 ? 204.60800 280.56000 162.96100 1.000 19.27118 152 VAL B C 1
ATOM 5845 O O . VAL B 1 152 ? 204.68300 281.43000 163.84000 1.000 19.27118 152 VAL B O 1
ATOM 5858 N N . ILE B 1 153 ? 204.11900 279.34700 163.19300 1.000 15.39328 153 ILE B N 1
ATOM 5859 C CA . ILE B 1 153 ? 203.64300 278.91800 164.50200 1.000 15.39328 153 ILE B CA 1
ATOM 5860 C C . ILE B 1 153 ? 204.48300 277.72600 164.93500 1.000 15.39328 153 ILE B C 1
ATOM 5861 O O . ILE B 1 153 ? 204.52900 276.70100 164.24300 1.000 15.39328 153 ILE B O 1
ATOM 5877 N N . LEU B 1 154 ? 205.15800 277.86600 166.07100 1.000 14.51132 154 LEU B N 1
ATOM 5878 C CA . LEU B 1 154 ? 206.03900 276.83500 166.59800 1.000 14.51132 154 LEU B CA 1
ATOM 5879 C C . LEU B 1 154 ? 205.35800 276.10600 167.74700 1.000 14.51132 154 LEU B C 1
ATOM 5880 O O . LEU B 1 154 ? 204.71500 276.72800 168.59600 1.000 14.51132 154 LEU B O 1
ATOM 5896 N N . SER B 1 155 ? 205.51100 274.78600 167.76700 1.000 28.40746 155 SER B N 1
ATOM 5897 C CA . SER B 1 155 ? 205.00300 273.94200 168.84000 1.000 28.40746 155 SER B CA 1
ATOM 5898 C C . SER B 1 155 ? 206.18100 273.20600 169.45800 1.000 28.40746 155 SER B C 1
ATOM 5899 O O . SER B 1 155 ? 206.90600 272.49100 168.75700 1.000 28.40746 155 SER B O 1
ATOM 5907 N N . TYR B 1 156 ? 206.37800 273.38900 170.76100 1.000 15.41071 156 TYR B N 1
ATOM 5908 C CA . TYR B 1 156 ? 207.49800 272.79200 171.46800 1.000 15.41071 156 TYR B CA 1
ATOM 5909 C C . TYR B 1 156 ? 207.04400 272.38200 172.86000 1.000 15.41071 156 TYR B C 1
ATOM 5910 O O . TYR B 1 156 ? 205.88300 272.56100 173.23900 1.000 15.41071 156 TYR B O 1
ATOM 5928 N N . TYR B 1 157 ? 207.97900 271.82700 173.62500 1.000 14.74163 157 TYR B N 1
ATOM 5929 C CA . TYR B 1 157 ? 207.74100 271.43100 175.00500 1.000 14.74163 157 TYR B CA 1
ATOM 5930 C C . TYR B 1 157 ? 208.34900 272.48100 175.92500 1.000 14.74163 157 TYR B C 1
ATOM 5931 O O . TYR B 1 157 ? 209.56700 272.68500 175.92100 1.000 14.74163 157 TYR B O 1
ATOM 5949 N N . ALA B 1 158 ? 207.50300 273.14200 176.70600 1.000 13.95370 158 ALA B N 1
ATOM 5950 C CA . ALA B 1 158 ? 207.92700 274.23000 177.57200 1.000 13.95370 158 ALA B CA 1
ATOM 5951 C C . ALA B 1 158 ? 208.18700 273.71700 178.98100 1.000 13.95370 158 ALA B C 1
ATOM 5952 O O . ALA B 1 158 ? 207.49400 272.81800 179.46600 1.000 13.95370 158 ALA B O 1
ATOM 5959 N N . ASP B 1 159 ? 209.18600 274.29500 179.63100 1.000 13.76737 159 ASP B N 1
ATOM 5960 C CA . ASP B 1 159 ? 209.51700 273.90700 180.99700 1.000 13.76737 159 ASP B CA 1
ATOM 5961 C C . ASP B 1 159 ? 208.45300 274.43900 181.95000 1.000 13.76737 159 ASP B C 1
ATOM 5962 O O . ASP B 1 159 ? 208.24300 275.65700 182.00700 1.000 13.76737 159 ASP B O 1
ATOM 5971 N N . PRO B 1 160 ? 207.76600 273.58600 182.70400 1.000 12.81489 160 PRO B N 1
ATOM 5972 C CA . PRO B 1 160 ? 206.67700 274.06400 183.55900 1.000 12.81489 160 PRO B CA 1
ATOM 5973 C C . PRO B 1 160 ? 207.20300 274.89600 184.71400 1.000 12.81489 160 PRO B C 1
ATOM 5974 O O . PRO B 1 160 ? 208.40900 274.88800 185.00200 1.000 12.81489 160 PRO B O 1
ATOM 5985 N N . PRO B 1 161 ? 206.32700 275.62400 185.40100 1.000 13.14629 161 PRO B N 1
ATOM 5986 C CA . PRO B 1 161 ? 206.77100 276.46700 186.51200 1.000 13.14629 161 PRO B CA 1
ATOM 5987 C C . PRO B 1 161 ? 206.99900 275.67800 187.78900 1.000 13.14629 161 PRO B C 1
ATOM 5988 O O . PRO B 1 161 ? 206.45200 274.59200 187.99300 1.000 13.14629 161 PRO B O 1
ATOM 5999 N N . GLU B 1 162 ? 207.82700 276.25200 188.65600 1.000 13.02876 162 GLU B N 1
ATOM 6000 C CA . GLU B 1 162 ? 208.10900 275.67300 189.95900 1.000 13.02876 162 GLU B CA 1
ATOM 6001 C C . GLU B 1 162 ? 207.10400 276.18000 190.98300 1.000 13.02876 162 GLU B C 1
ATOM 6002 O O . GLU B 1 162 ? 206.70800 277.34800 190.95800 1.000 13.02876 162 GLU B O 1
ATOM 6014 N N . PHE B 1 163 ? 206.69900 275.29300 191.88600 1.000 12.93251 163 PHE B N 1
ATOM 6015 C CA . PHE B 1 163 ? 205.73200 275.66200 192.90800 1.000 12.93251 163 PHE B CA 1
ATOM 6016 C C . PHE B 1 163 ? 206.31000 276.73100 193.82500 1.000 12.93251 163 PHE B C 1
ATOM 6017 O O . PHE B 1 163 ? 207.45800 276.63400 194.26900 1.000 12.93251 163 PHE B O 1
ATOM 6034 N N . HIS B 1 164 ? 205.50600 277.75600 194.10500 1.000 17.17167 164 HIS B N 1
ATOM 6035 C CA . HIS B 1 164 ? 205.91400 278.82800 194.99900 1.000 17.17167 164 HIS B CA 1
ATOM 6036 C C . HIS B 1 164 ? 204.84600 279.19100 196.02100 1.000 17.17167 164 HIS B C 1
ATOM 6037 O O . HIS B 1 164 ? 205.12100 280.00800 196.90600 1.000 17.17167 164 HIS B O 1
ATOM 6051 N N . GLU B 1 165 ? 203.64900 278.61500 195.93500 1.000 15.45344 165 GLU B N 1
ATOM 6052 C CA . GLU B 1 165 ? 202.58100 278.88400 196.88400 1.000 15.45344 165 GLU B CA 1
ATOM 6053 C C . GLU B 1 165 ? 201.79100 277.60600 197.12100 1.000 15.45344 165 GLU B C 1
ATOM 6054 O O . GLU B 1 165 ? 201.61500 276.79000 196.21300 1.000 15.45344 165 GLU B O 1
ATOM 6066 N N . ASP B 1 166 ? 201.31400 277.44300 198.35600 1.000 15.69411 166 ASP B N 1
ATOM 6067 C CA . ASP B 1 166 ? 200.56500 276.24000 198.70400 1.000 15.69411 166 ASP B CA 1
ATOM 6068 C C . ASP B 1 166 ? 199.34400 276.07300 197.81000 1.000 15.69411 166 ASP B C 1
ATOM 6069 O O . ASP B 1 166 ? 198.96400 274.94800 197.46800 1.000 15.69411 166 ASP B O 1
ATOM 6078 N N . THR B 1 167 ? 198.71500 277.18200 197.42000 1.000 14.25226 167 THR B N 1
ATOM 6079 C CA . THR B 1 167 ? 197.56600 277.11900 196.52700 1.000 14.25226 167 THR B CA 1
ATOM 6080 C C . THR B 1 167 ? 197.96000 276.82900 195.08600 1.000 14.25226 167 THR B C 1
ATOM 6081 O O . THR B 1 167 ? 197.07800 276.55700 194.26500 1.000 14.25226 167 THR B O 1
ATOM 6092 N N . ASP B 1 168 ? 199.24900 276.87900 194.76200 1.000 13.19446 168 ASP B N 1
ATOM 6093 C CA . ASP B 1 168 ? 199.68500 276.61000 193.40000 1.000 13.19446 168 ASP B CA 1
ATOM 6094 C C . ASP B 1 168 ? 199.51900 275.13300 193.07500 1.000 13.19446 168 ASP B C 1
ATOM 6095 O O . ASP B 1 168 ? 200.02400 274.26100 193.78700 1.000 13.19446 168 ASP B O 1
ATOM 6104 N N . THR B 1 169 ? 198.80500 274.85500 191.98800 1.000 13.09473 169 THR B N 1
ATOM 6105 C CA . THR B 1 169 ? 198.55000 273.49600 191.53800 1.000 13.09473 169 THR B CA 1
ATOM 6106 C C . THR B 1 169 ? 199.12800 273.31400 190.14200 1.000 13.09473 169 THR B C 1
ATOM 6107 O O . THR B 1 169 ? 199.57400 274.26700 189.49700 1.000 13.09473 169 THR B O 1
ATOM 6118 N N . SER B 1 170 ? 199.11200 272.06900 189.67700 1.000 13.31666 170 SER B N 1
ATOM 6119 C CA . SER B 1 170 ? 199.62400 271.74300 188.35600 1.000 13.31666 170 SER B CA 1
ATOM 6120 C C . SER B 1 170 ? 198.93300 270.48100 187.86700 1.000 13.31666 170 SER B C 1
ATOM 6121 O O . SER B 1 170 ? 198.41800 269.68700 188.65800 1.000 13.31666 170 SER B O 1
ATOM 6129 N N . THR B 1 171 ? 198.92600 270.31100 186.54300 1.000 13.49396 171 THR B N 1
ATOM 6130 C CA . THR B 1 171 ? 198.27100 269.14900 185.95300 1.000 13.49396 171 THR B CA 1
ATOM 6131 C C . THR B 1 171 ? 198.83700 267.84700 186.50100 1.000 13.49396 171 THR B C 1
ATOM 6132 O O . THR B 1 171 ? 198.12200 266.84100 186.57000 1.000 13.49396 171 THR B O 1
ATOM 6143 N N . ILE B 1 172 ? 200.11300 267.84300 186.89200 1.000 12.52011 172 ILE B N 1
ATOM 6144 C CA . ILE B 1 172 ? 200.72000 266.62200 187.41100 1.000 12.52011 172 ILE B CA 1
ATOM 6145 C C . ILE B 1 172 ? 200.02900 266.19100 188.69700 1.000 12.52011 172 ILE B C 1
ATOM 6146 O O . ILE B 1 172 ? 199.84700 264.99500 188.95200 1.000 12.52011 172 ILE B O 1
ATOM 6162 N N . LEU B 1 173 ? 199.63000 267.15700 189.52500 1.000 12.22786 173 LEU B N 1
ATOM 6163 C CA . LEU B 1 173 ? 198.95300 266.82400 190.77300 1.000 12.22786 173 LEU B CA 1
ATOM 6164 C C . LEU B 1 173 ? 197.58400 266.21100 190.51200 1.000 12.22786 173 LEU B C 1
ATOM 6165 O O . LEU B 1 173 ? 197.17600 265.27000 191.20300 1.000 12.22786 173 LEU B O 1
ATOM 6181 N N . THR B 1 174 ? 196.86000 266.73000 189.52200 1.000 13.29793 174 THR B N 1
ATOM 6182 C CA . THR B 1 174 ? 195.51900 266.24700 189.22300 1.000 13.29793 174 THR B CA 1
ATOM 6183 C C . THR B 1 174 ? 195.51900 264.99700 188.35500 1.000 13.29793 174 THR B C 1
ATOM 6184 O O . THR B 1 174 ? 194.47200 264.35300 188.22900 1.000 13.29793 174 THR B O 1
ATOM 6195 N N . ILE B 1 175 ? 196.65400 264.64100 187.76000 1.000 13.15264 175 ILE B N 1
ATOM 6196 C CA . ILE B 1 175 ? 196.74400 263.50900 186.85400 1.000 13.15264 175 ILE B CA 1
ATOM 6197 C C . ILE B 1 175 ? 197.52700 262.35500 187.46700 1.000 13.15264 175 ILE B C 1
ATOM 6198 O O . ILE B 1 175 ? 197.20000 261.19000 187.23500 1.000 13.15264 175 ILE B O 1
ATOM 6214 N N . ALA B 1 176 ? 198.56400 262.65500 188.24800 1.000 12.64726 176 ALA B N 1
ATOM 6215 C CA . ALA B 1 176 ? 199.40900 261.61500 188.81900 1.000 12.64726 176 ALA B CA 1
ATOM 6216 C C . ALA B 1 176 ? 200.21200 262.15800 189.99500 1.000 12.64726 176 ALA B C 1
ATOM 6217 O O . ALA B 1 176 ? 201.39600 262.48400 189.84100 1.000 12.64726 176 ALA B O 1
ATOM 6224 N N . PRO B 1 177 ? 199.61100 262.26700 191.18200 1.000 11.57632 177 PRO B N 1
ATOM 6225 C CA . PRO B 1 177 ? 200.37100 262.77200 192.33400 1.000 11.57632 177 PRO B CA 1
ATOM 6226 C C . PRO B 1 177 ? 201.33400 261.75200 192.90900 1.000 11.57632 177 PRO B C 1
ATOM 6227 O O . PRO B 1 177 ? 202.37800 262.13800 193.45500 1.000 11.57632 177 PRO B O 1
ATOM 6238 N N . GLU B 1 178 ? 201.01100 260.46100 192.81200 1.000 11.54579 178 GLU B N 1
ATOM 6239 C CA . GLU B 1 178 ? 201.90200 259.43600 193.33700 1.000 11.54579 178 GLU B CA 1
ATOM 6240 C C . GLU B 1 178 ? 203.27900 259.51500 192.69600 1.000 11.54579 178 GLU B C 1
ATOM 6241 O O . GLU B 1 178 ? 204.28200 259.19200 193.34000 1.000 11.54579 178 GLU B O 1
ATOM 6253 N N . LEU B 1 179 ? 203.35200 259.95000 191.43900 1.000 10.76308 179 LEU B N 1
ATOM 6254 C CA . LEU B 1 179 ? 204.64100 260.09300 190.77300 1.000 10.76308 179 LEU B CA 1
ATOM 6255 C C . LEU B 1 179 ? 205.53400 261.07200 191.52500 1.000 10.76308 179 LEU B C 1
ATOM 6256 O O . LEU B 1 179 ? 206.66700 260.74500 191.89900 1.000 10.76308 179 LEU B O 1
ATOM 6272 N N . LEU B 1 180 ? 205.03800 262.29300 191.73800 1.000 10.43170 180 LEU B N 1
ATOM 6273 C CA . LEU B 1 180 ? 205.80600 263.28300 192.48300 1.000 10.43170 180 LEU B CA 1
ATOM 6274 C C . LEU B 1 180 ? 206.09600 262.79800 193.89200 1.000 10.43170 180 LEU B C 1
ATOM 6275 O O . LEU B 1 180 ? 207.20700 262.97500 194.40500 1.000 10.43170 180 LEU B O 1
ATOM 6291 N N . LEU B 1 181 ? 205.10200 262.18900 194.54000 1.000 10.15297 181 LEU B N 1
ATOM 6292 C CA . LEU B 1 181 ? 205.28900 261.75100 195.91600 1.000 10.15297 181 LEU B CA 1
ATOM 6293 C C . LEU B 1 181 ? 206.42000 260.73600 196.01900 1.000 10.15297 181 LEU B C 1
ATOM 6294 O O . LEU B 1 181 ? 207.25500 260.81600 196.92600 1.000 10.15297 181 LEU B O 1
ATOM 6310 N N . TYR B 1 182 ? 206.48800 259.79200 195.08000 1.000 9.49018 182 TYR B N 1
ATOM 6311 C CA . TYR B 1 182 ? 207.54700 258.78900 195.12100 1.000 9.49018 182 TYR B CA 1
ATOM 6312 C C . TYR B 1 182 ? 208.89400 259.38900 194.73800 1.000 9.49018 182 TYR B C 1
ATOM 6313 O O . TYR B 1 182 ? 209.90800 259.12800 195.40000 1.000 9.49018 182 TYR B O 1
ATOM 6331 N N . PHE B 1 183 ? 208.93200 260.19100 193.67100 1.000 10.07511 183 PHE B N 1
ATOM 6332 C CA . PHE B 1 183 ? 210.19100 260.78500 193.24500 1.000 10.07511 183 PHE B CA 1
ATOM 6333 C C . PHE B 1 183 ? 210.75000 261.75900 194.27200 1.000 10.07511 183 PHE B C 1
ATOM 6334 O O . PHE B 1 183 ? 211.95100 262.04500 194.24000 1.000 10.07511 183 PHE B O 1
ATOM 6351 N N . THR B 1 184 ? 209.92100 262.27400 195.17900 1.000 9.99649 184 THR B N 1
ATOM 6352 C CA . THR B 1 184 ? 210.41900 263.13000 196.24700 1.000 9.99649 184 THR B CA 1
ATOM 6353 C C . THR B 1 184 ? 210.70200 262.36600 197.53100 1.000 9.99649 184 THR B C 1
ATOM 6354 O O . THR B 1 184 ? 211.61600 262.74200 198.27200 1.000 9.99649 184 THR B O 1
ATOM 6365 N N . LEU B 1 185 ? 209.95900 261.29200 197.81100 1.000 9.02112 185 LEU B N 1
ATOM 6366 C CA . LEU B 1 185 ? 210.34400 260.41100 198.90500 1.000 9.02112 185 LEU B CA 1
ATOM 6367 C C . LEU B 1 185 ? 211.69500 259.76900 198.63300 1.000 9.02112 185 LEU B C 1
ATOM 6368 O O . LEU B 1 185 ? 212.42100 259.43100 199.57200 1.000 9.02112 185 LEU B O 1
ATOM 6384 N N . ARG B 1 186 ? 212.04800 259.59600 197.36000 1.000 10.65354 186 ARG B N 1
ATOM 6385 C CA . ARG B 1 186 ? 213.39000 259.14000 197.01700 1.000 10.65354 186 ARG B CA 1
ATOM 6386 C C . ARG B 1 186 ? 214.44500 260.06200 197.62000 1.000 10.65354 186 ARG B C 1
ATOM 6387 O O . ARG B 1 186 ? 215.29700 259.63500 198.40900 1.000 10.65354 186 ARG B O 1
ATOM 6408 N N . HIS B 1 187 ? 214.39400 261.34500 197.25800 1.000 9.95072 187 HIS B N 1
ATOM 6409 C CA . HIS B 1 187 ? 215.37700 262.29300 197.76700 1.000 9.95072 187 HIS B CA 1
ATOM 6410 C C . HIS B 1 187 ? 215.23200 262.50400 199.26700 1.000 9.95072 187 HIS B C 1
ATOM 6411 O O . HIS B 1 187 ? 216.20700 262.85700 199.93500 1.000 9.95072 187 HIS B O 1
ATOM 6425 N N . ALA B 1 188 ? 214.03400 262.29600 199.81500 1.000 10.26605 188 ALA B N 1
ATOM 6426 C CA . ALA B 1 188 ? 213.86500 262.38600 201.26100 1.000 10.26605 188 ALA B CA 1
ATOM 6427 C C . ALA B 1 188 ? 214.62700 261.27200 201.96600 1.000 10.26605 188 ALA B C 1
ATOM 6428 O O . ALA B 1 188 ? 215.45100 261.53100 202.85100 1.000 10.26605 188 ALA B O 1
ATOM 6435 N N . CYS B 1 189 ? 214.36400 260.02300 201.58500 1.000 11.32329 189 CYS B N 1
ATOM 6436 C CA . CYS B 1 189 ? 215.08900 258.88800 202.13700 1.000 11.32329 189 CYS B CA 1
ATOM 6437 C C . CYS B 1 189 ? 216.57400 258.94000 201.81600 1.000 11.32329 189 CYS B C 1
ATOM 6438 O O . CYS B 1 189 ? 217.35400 258.23500 202.46400 1.000 11.32329 189 CYS B O 1
ATOM 6446 N N . LEU B 1 190 ? 216.97900 259.73300 200.82300 1.000 11.80827 190 LEU B N 1
ATOM 6447 C CA . LEU B 1 190 ? 218.40300 259.98100 200.61900 1.000 11.80827 190 LEU B CA 1
ATOM 6448 C C . LEU B 1 190 ? 218.93700 260.98900 201.62900 1.000 11.80827 190 LEU B C 1
ATOM 6449 O O . LEU B 1 190 ? 220.02100 260.79500 202.19100 1.000 11.80827 190 LEU B O 1
ATOM 6465 N N . PHE B 1 191 ? 218.19300 262.07200 201.86000 1.000 10.95527 191 PHE B N 1
ATOM 6466 C CA . PHE B 1 191 ? 218.58000 263.06300 202.85900 1.000 10.95527 191 PHE B CA 1
ATOM 6467 C C . PHE B 1 191 ? 218.89600 262.39200 204.18700 1.000 10.95527 191 PHE B C 1
ATOM 6468 O O . PHE B 1 191 ? 219.98700 262.56000 204.74200 1.000 10.95527 191 PHE B O 1
ATOM 6485 N N . VAL B 1 192 ? 217.94500 261.62300 204.71000 1.000 11.35176 192 VAL B N 1
ATOM 6486 C CA . VAL B 1 192 ? 218.20200 260.73500 205.83500 1.000 11.35176 192 VAL B CA 1
ATOM 6487 C C . VAL B 1 192 ? 218.85500 259.47600 205.28200 1.000 11.35176 192 VAL B C 1
ATOM 6488 O O . VAL B 1 192 ? 218.90700 259.27800 204.06300 1.000 11.35176 192 VAL B O 1
ATOM 6501 N N . GLN B 1 193 ? 219.37400 258.62800 206.16300 1.000 12.18941 193 GLN B N 1
ATOM 6502 C CA . GLN B 1 193 ? 220.08100 257.41700 205.75100 1.000 12.18941 193 GLN B CA 1
ATOM 6503 C C . GLN B 1 193 ? 219.06900 256.28700 205.61200 1.000 12.18941 193 GLN B C 1
ATOM 6504 O O . GLN B 1 193 ? 218.57500 255.75000 206.60600 1.000 12.18941 193 GLN B O 1
ATOM 6518 N N . ASP B 1 194 ? 218.75800 255.92600 204.36800 1.000 14.37995 194 ASP B N 1
ATOM 6519 C CA . ASP B 1 194 ? 217.82900 254.83900 204.08500 1.000 14.37995 194 ASP B CA 1
ATOM 6520 C C . ASP B 1 194 ? 217.97200 254.46300 202.61900 1.000 14.37995 194 ASP B C 1
ATOM 6521 O O . ASP B 1 194 ? 217.97700 255.34200 201.75400 1.000 14.37995 194 ASP B O 1
ATOM 6530 N N . ASP B 1 195 ? 218.08700 253.16600 202.34500 1.000 15.75634 195 ASP B N 1
ATOM 6531 C CA . ASP B 1 195 ? 218.32100 252.66700 200.99400 1.000 15.75634 195 ASP B CA 1
ATOM 6532 C C . ASP B 1 195 ? 217.18200 251.82000 200.45200 1.000 15.75634 195 ASP B C 1
ATOM 6533 O O . ASP B 1 195 ? 216.85900 251.92100 199.26600 1.000 15.75634 195 ASP B O 1
ATOM 6542 N N . ASN B 1 196 ? 216.56800 250.97800 201.28400 1.000 14.66050 196 ASN B N 1
ATOM 6543 C CA . ASN B 1 196 ? 215.46000 250.15400 200.81200 1.000 14.66050 196 ASN B CA 1
ATOM 6544 C C . ASN B 1 196 ? 214.31700 251.02400 200.30800 1.000 14.66050 196 ASN B C 1
ATOM 6545 O O . ASN B 1 196 ? 213.77300 250.79500 199.21900 1.000 14.66050 196 ASN B O 1
ATOM 6556 N N . GLY B 1 197 ? 213.93100 252.02400 201.10000 1.000 12.76284 197 GLY B N 1
ATOM 6557 C CA . GLY B 1 197 ? 212.90300 252.94500 200.65500 1.000 12.76284 197 GLY B CA 1
ATOM 6558 C C . GLY B 1 197 ? 213.30100 253.67900 199.39100 1.000 12.76284 197 GLY B C 1
ATOM 6559 O O . GLY B 1 197 ? 212.48500 253.86400 198.48800 1.000 12.76284 197 GLY B O 1
ATOM 6563 N N . VAL B 1 198 ? 214.56000 254.11000 199.31100 1.000 11.77858 198 VAL B N 1
ATOM 6564 C CA . VAL B 1 198 ? 215.03600 254.78200 198.10600 1.000 11.77858 198 VAL B CA 1
ATOM 6565 C C . VAL B 1 198 ? 214.79900 253.90300 196.88700 1.000 11.77858 198 VAL B C 1
ATOM 6566 O O . VAL B 1 198 ? 214.21400 254.33700 195.88700 1.000 11.77858 198 VAL B O 1
ATOM 6579 N N . GLN B 1 199 ? 215.24700 252.64900 196.95800 1.000 12.33149 199 GLN B N 1
ATOM 6580 C CA . GLN B 1 199 ? 215.12000 251.75100 195.81600 1.000 12.33149 199 GLN B CA 1
ATOM 6581 C C . GLN B 1 199 ? 213.65800 251.50600 195.46600 1.000 12.33149 199 GLN B C 1
ATOM 6582 O O . GLN B 1 199 ? 213.27900 251.54600 194.28800 1.000 12.33149 199 GLN B O 1
ATOM 6596 N N . LYS B 1 200 ? 212.81900 251.25600 196.47300 1.000 11.94084 200 LYS B N 1
ATOM 6597 C CA . LYS B 1 200 ? 211.41700 250.95500 196.20000 1.000 11.94084 200 LYS B CA 1
ATOM 6598 C C . LYS B 1 200 ? 210.71000 252.15100 195.57200 1.000 11.94084 200 LYS B C 1
ATOM 6599 O O . LYS B 1 200 ? 209.98500 252.01000 194.57800 1.000 11.94084 200 LYS B O 1
ATOM 6618 N N . TRP B 1 201 ? 210.90500 253.34100 196.14400 1.000 9.25626 201 TRP B N 1
ATOM 6619 C CA . TRP B 1 201 ? 210.26800 254.53500 195.60500 1.000 9.25626 201 TRP B CA 1
ATOM 6620 C C . TRP B 1 201 ? 210.76900 254.83700 194.19900 1.000 9.25626 201 TRP B C 1
ATOM 6621 O O . TRP B 1 201 ? 209.98900 255.24400 193.33100 1.000 9.25626 201 TRP B O 1
ATOM 6642 N N . SER B 1 202 ? 212.06700 254.64500 193.95200 1.000 10.70507 202 SER B N 1
ATOM 6643 C CA . SER B 1 202 ? 212.60300 254.87700 192.61600 1.000 10.70507 202 SER B CA 1
ATOM 6644 C C . SER B 1 202 ? 211.97900 253.92000 191.61000 1.000 10.70507 202 SER B C 1
ATOM 6645 O O . SER B 1 202 ? 211.58900 254.32500 190.50800 1.000 10.70507 202 SER B O 1
ATOM 6653 N N . ALA B 1 203 ? 211.87500 252.64100 191.97500 1.000 10.62282 203 ALA B N 1
ATOM 6654 C CA . ALA B 1 203 ? 211.26500 251.66700 191.07700 1.000 10.62282 203 ALA B CA 1
ATOM 6655 C C . ALA B 1 203 ? 209.81600 252.02600 190.78300 1.000 10.62282 203 ALA B C 1
ATOM 6656 O O . ALA B 1 203 ? 209.37400 251.96600 189.62900 1.000 10.62282 203 ALA B O 1
ATOM 6663 N N . LEU B 1 204 ? 209.05800 252.40600 191.81300 1.000 10.69477 204 LEU B N 1
ATOM 6664 C CA . LEU B 1 204 ? 207.65200 252.73700 191.60300 1.000 10.69477 204 LEU B CA 1
ATOM 6665 C C . LEU B 1 204 ? 207.49800 253.98200 190.73500 1.000 10.69477 204 LEU B C 1
ATOM 6666 O O . LEU B 1 204 ? 206.64900 254.01600 189.83400 1.000 10.69477 204 LEU B O 1
ATOM 6682 N N . GLY B 1 205 ? 208.30600 255.01300 190.98500 1.000 11.02766 205 GLY B N 1
ATOM 6683 C CA . GLY B 1 205 ? 208.24400 256.20000 190.15000 1.000 11.02766 205 GLY B CA 1
ATOM 6684 C C . GLY B 1 205 ? 208.60500 255.90900 188.70700 1.000 11.02766 205 GLY B C 1
ATOM 6685 O O . GLY B 1 205 ? 207.96400 256.41600 187.78100 1.000 11.02766 205 GLY B O 1
ATOM 6689 N N . LYS B 1 206 ? 209.63400 255.08700 188.49300 1.000 10.94628 206 LYS B N 1
ATOM 6690 C CA . LYS B 1 206 ? 210.01700 254.72900 187.13400 1.000 10.94628 206 LYS B CA 1
ATOM 6691 C C . LYS B 1 206 ? 208.91000 253.94200 186.44700 1.000 10.94628 206 LYS B C 1
ATOM 6692 O O . LYS B 1 206 ? 208.64900 254.13600 185.25500 1.000 10.94628 206 LYS B O 1
ATOM 6711 N N . ALA B 1 207 ? 208.24000 253.05500 187.18500 1.000 11.12848 207 ALA B N 1
ATOM 6712 C CA . ALA B 1 207 ? 207.12500 252.31200 186.60900 1.000 11.12848 207 ALA B CA 1
ATOM 6713 C C . ALA B 1 207 ? 205.99000 253.24700 186.21200 1.000 11.12848 207 ALA B C 1
ATOM 6714 O O . ALA B 1 207 ? 205.40000 253.10100 185.13500 1.000 11.12848 207 ALA B O 1
ATOM 6721 N N . ILE B 1 208 ? 205.66800 254.21400 187.07200 1.000 11.59691 208 ILE B N 1
ATOM 6722 C CA . ILE B 1 208 ? 204.59800 255.15600 186.75500 1.000 11.59691 208 ILE B CA 1
ATOM 6723 C C . ILE B 1 208 ? 204.95800 255.96800 185.51700 1.000 11.59691 208 ILE B C 1
ATOM 6724 O O . ILE B 1 208 ? 204.12200 256.18700 184.62900 1.000 11.59691 208 ILE B O 1
ATOM 6740 N N . LEU B 1 209 ? 206.20800 256.42800 185.43900 1.000 12.17649 209 LEU B N 1
ATOM 6741 C CA . LEU B 1 209 ? 206.63100 257.21400 184.28500 1.000 12.17649 209 LEU B CA 1
ATOM 6742 C C . LEU B 1 209 ? 206.59900 256.37900 183.01100 1.000 12.17649 209 LEU B C 1
ATOM 6743 O O . LEU B 1 209 ? 206.21900 256.87500 181.94200 1.000 12.17649 209 LEU B O 1
ATOM 6759 N N . ASP B 1 210 ? 206.99600 255.10800 183.10300 1.000 12.74896 210 ASP B N 1
ATOM 6760 C CA . ASP B 1 210 ? 206.91700 254.22500 181.94600 1.000 12.74896 210 ASP B CA 1
ATOM 6761 C C . ASP B 1 210 ? 205.47400 254.04600 181.50000 1.000 12.74896 210 ASP B C 1
ATOM 6762 O O . ASP B 1 210 ? 205.17900 254.06800 180.30000 1.000 12.74896 210 ASP B O 1
ATOM 6771 N N . GLU B 1 211 ? 204.55800 253.87100 182.45300 1.000 12.21161 211 GLU B N 1
ATOM 6772 C CA . GLU B 1 211 ? 203.14500 253.75900 182.10800 1.000 12.21161 211 GLU B CA 1
ATOM 6773 C C . GLU B 1 211 ? 202.66300 255.01100 181.38700 1.000 12.21161 211 GLU B C 1
ATOM 6774 O O . GLU B 1 211 ? 201.95000 254.93000 180.38000 1.000 12.21161 211 GLU B O 1
ATOM 6786 N N . MET B 1 212 ? 203.05400 256.18300 181.88700 1.000 12.17018 212 MET B N 1
ATOM 6787 C CA . MET B 1 212 ? 202.58500 257.42800 181.28600 1.000 12.17018 212 MET B CA 1
ATOM 6788 C C . MET B 1 212 ? 203.13400 257.60800 179.87500 1.000 12.17018 212 MET B C 1
ATOM 6789 O O . MET B 1 212 ? 202.39700 258.00000 178.96000 1.000 12.17018 212 MET B O 1
ATOM 6803 N N . VAL B 1 213 ? 204.42100 257.32400 179.67200 1.000 12.98688 213 VAL B N 1
ATOM 6804 C CA . VAL B 1 213 ? 204.99700 257.48900 178.34100 1.000 12.98688 213 VAL B CA 1
ATOM 6805 C C . VAL B 1 213 ? 204.43000 256.45000 177.38000 1.000 12.98688 213 VAL B C 1
ATOM 6806 O O . VAL B 1 213 ? 204.23700 256.72800 176.19100 1.000 12.98688 213 VAL B O 1
ATOM 6819 N N . GLU B 1 214 ? 204.13500 255.24500 177.87300 1.000 13.50322 214 GLU B N 1
ATOM 6820 C CA . GLU B 1 214 ? 203.51200 254.24200 177.01800 1.000 13.50322 214 GLU B CA 1
ATOM 6821 C C . GLU B 1 214 ? 202.09900 254.65600 176.63300 1.000 13.50322 214 GLU B C 1
ATOM 6822 O O . GLU B 1 214 ? 201.65300 254.39800 175.50900 1.000 13.50322 214 GLU B O 1
ATOM 6834 N N . GLN B 1 215 ? 201.37600 255.28900 177.55700 1.000 12.94030 215 GLN B N 1
ATOM 6835 C CA . GLN B 1 215 ? 200.06700 255.84000 177.22200 1.000 12.94030 215 GLN B CA 1
ATOM 6836 C C . GLN B 1 215 ? 200.19400 256.90100 176.13800 1.000 12.94030 215 GLN B C 1
ATOM 6837 O O . GLN B 1 215 ? 199.44100 256.90000 175.15600 1.000 12.94030 215 GLN B O 1
ATOM 6851 N N . ASN B 1 216 ? 201.15000 257.81700 176.30000 1.000 13.10020 216 ASN B N 1
ATOM 6852 C CA . ASN B 1 216 ? 201.37600 258.83200 175.27500 1.000 13.10020 216 ASN B CA 1
ATOM 6853 C C . ASN B 1 216 ? 201.68900 258.19300 173.92900 1.000 13.10020 216 ASN B C 1
ATOM 6854 O O . ASN B 1 216 ? 201.23600 258.67100 172.88300 1.000 13.10020 216 ASN B O 1
ATOM 6865 N N . LYS B 1 217 ? 202.46600 257.11000 173.93700 1.000 13.37923 217 LYS B N 1
ATOM 6866 C CA . LYS B 1 217 ? 202.81800 256.43900 172.69000 1.000 13.37923 217 LYS B CA 1
ATOM 6867 C C . LYS B 1 217 ? 201.59000 255.81800 172.03900 1.000 13.37923 217 LYS B C 1
ATOM 6868 O O . LYS B 1 217 ? 201.31500 256.05200 170.85700 1.000 13.37923 217 LYS B O 1
ATOM 6887 N N . LYS B 1 218 ? 200.83700 255.02100 172.79800 1.000 13.51715 218 LYS B N 1
ATOM 6888 C CA . LYS B 1 218 ? 199.62200 254.41700 172.26600 1.000 13.51715 218 LYS B CA 1
ATOM 6889 C C . LYS B 1 218 ? 198.57900 255.46100 171.89100 1.000 13.51715 218 LYS B C 1
ATOM 6890 O O . LYS B 1 218 ? 197.60600 255.12800 171.20700 1.000 13.51715 218 LYS B O 1
ATOM 6909 N N . GLN B 1 219 ? 198.75100 256.70900 172.32900 1.000 13.97619 219 GLN B N 1
ATOM 6910 C CA . GLN B 1 219 ? 197.81800 257.76100 171.94800 1.000 13.97619 219 GLN B CA 1
ATOM 6911 C C . GLN B 1 219 ? 198.09800 258.29400 170.54900 1.000 13.97619 219 GLN B C 1
ATOM 6912 O O . GLN B 1 219 ? 197.16100 258.67300 169.83800 1.000 13.97619 219 GLN B O 1
ATOM 6926 N N . GLU B 1 220 ? 199.36200 258.33000 170.13700 1.000 15.19561 220 GLU B N 1
ATOM 6927 C CA . GLU B 1 220 ? 199.71600 258.89900 168.84900 1.000 15.19561 220 GLU B CA 1
ATOM 6928 C C . GLU B 1 220 ? 199.56500 257.86100 167.74100 1.000 15.19561 220 GLU B C 1
ATOM 6929 O O . GLU B 1 220 ? 199.97200 256.70400 167.87300 1.000 15.19561 220 GLU B O 1
ATOM 6941 N N . TYR B 1 221 ? 198.98000 258.29900 166.62600 1.000 15.44753 221 TYR B N 1
ATOM 6942 C CA . TYR B 1 221 ? 198.71800 257.41500 165.49800 1.000 15.44753 221 TYR B CA 1
ATOM 6943 C C . TYR B 1 221 ? 197.94100 256.18900 165.95500 1.000 15.44753 221 TYR B C 1
ATOM 6944 O O . TYR B 1 221 ? 198.38400 255.05300 165.75200 1.000 15.44753 221 TYR B O 1
ATOM 6962 N N . SER B 1 222 ? 196.78000 256.40700 166.56800 1.000 15.63508 222 SER B N 1
ATOM 6963 C CA . SER B 1 222 ? 195.98800 255.34400 167.17200 1.000 15.63508 222 SER B CA 1
ATOM 6964 C C . SER B 1 222 ? 194.52800 255.45700 166.76500 1.000 15.63508 222 SER B C 1
ATOM 6965 O O . SER B 1 222 ? 193.62400 255.40600 167.60400 1.000 15.63508 222 SER B O 1
ATOM 6973 N N . GLY B 1 223 ? 194.27400 255.61500 165.47000 1.000 16.90179 223 GLY B N 1
ATOM 6974 C CA . GLY B 1 223 ? 192.91500 255.67200 164.97100 1.000 16.90179 223 GLY B CA 1
ATOM 6975 C C . GLY B 1 223 ? 192.69600 254.81500 163.74200 1.000 16.90179 223 GLY B C 1
ATOM 6976 O O . GLY B 1 223 ? 191.56400 254.67700 163.27000 1.000 16.90179 223 GLY B O 1
ATOM 6980 N N . SER B 1 224 ? 193.77000 254.23400 163.21600 1.000 20.16367 224 SER B N 1
ATOM 6981 C CA . SER B 1 224 ? 193.68800 253.39400 162.03000 1.000 20.16367 224 SER B CA 1
ATOM 6982 C C . SER B 1 224 ? 195.06500 252.82800 161.70300 1.000 20.16367 224 SER B C 1
ATOM 6983 O O . SER B 1 224 ? 196.07700 253.34800 162.18800 1.000 20.16367 224 SER B O 1
ATOM 6991 N N . PRO B 1 225 ? 195.15300 251.77000 160.89400 1.000 25.85658 225 PRO B N 1
ATOM 6992 C CA . PRO B 1 225 ? 196.47400 251.28100 160.48200 1.000 25.85658 225 PRO B CA 1
ATOM 6993 C C . PRO B 1 225 ? 197.10400 252.19000 159.44200 1.000 25.85658 225 PRO B C 1
ATOM 6994 O O . PRO B 1 225 ? 196.53800 253.23400 159.10300 1.000 25.85658 225 PRO B O 1
ATOM 7005 N N . ILE B 1 226 ? 198.27200 251.81100 158.93100 1.000 37.03083 226 ILE B N 1
ATOM 7006 C CA . ILE B 1 226 ? 198.97400 252.59700 157.92500 1.000 37.03083 226 ILE B CA 1
ATOM 7007 C C . ILE B 1 226 ? 199.50400 251.65900 156.85100 1.000 37.03083 226 ILE B C 1
ATOM 7008 O O . ILE B 1 226 ? 199.92400 250.53400 157.14300 1.000 37.03083 226 ILE B O 1
ATOM 7024 N N . ALA B 1 227 ? 199.48400 252.12900 155.60700 1.000 68.53740 227 ALA B N 1
ATOM 7025 C CA . ALA B 1 227 ? 200.05800 251.41100 154.47400 1.000 68.53740 227 ALA B CA 1
ATOM 7026 C C . ALA B 1 227 ? 200.47200 252.44300 153.43600 1.000 68.53740 227 ALA B C 1
ATOM 7027 O O . ALA B 1 227 ? 199.61500 253.04200 152.77700 1.000 68.53740 227 ALA B O 1
ATOM 7029 N N . ILE B 1 228 ? 201.77600 252.65800 153.29700 1.000 93.26492 228 ILE B N 1
ATOM 7030 C CA . ILE B 1 228 ? 202.29900 253.65000 152.36100 1.000 93.26492 228 ILE B CA 1
ATOM 7031 C C . ILE B 1 228 ? 201.78500 253.32500 150.96400 1.000 93.26492 228 ILE B C 1
ATOM 7032 O O . ILE B 1 228 ? 202.03400 252.22400 150.45000 1.000 93.26492 228 ILE B O 1
ATOM 7037 N N . PRO B 1 229 ? 201.06400 254.24100 150.31800 1.000 106.35732 229 PRO B N 1
ATOM 7038 C CA . PRO B 1 229 ? 200.50700 253.94500 148.99300 1.000 106.35732 229 PRO B CA 1
ATOM 7039 C C . PRO B 1 229 ? 201.52000 254.16200 147.88000 1.000 106.35732 229 PRO B C 1
ATOM 7040 O O . PRO B 1 229 ? 201.28100 254.95800 146.96500 1.000 106.35732 229 PRO B O 1
ATOM 7051 N N . ASN B 1 230 ? 202.65600 253.46000 147.96800 1.000 106.40717 230 ASN B N 1
ATOM 7052 C CA . ASN B 1 230 ? 203.75600 253.57500 147.00900 1.000 106.40717 230 ASN B CA 1
ATOM 7053 C C . ASN B 1 230 ? 204.03500 254.97700 146.47300 1.000 106.40717 230 ASN B C 1
ATOM 7054 O O . ASN B 1 230 ? 204.15800 255.17700 145.26000 1.000 106.40717 230 ASN B O 1
ATOM 7065 N N . ASN B 1 231 ? 204.13300 255.95100 147.37500 1.000 92.54629 231 ASN B N 1
ATOM 7066 C CA . ASN B 1 231 ? 204.36500 257.33700 146.99600 1.000 92.54629 231 ASN B CA 1
ATOM 7067 C C . ASN B 1 231 ? 205.61700 257.46900 146.14300 1.000 92.54629 231 ASN B C 1
ATOM 7068 O O . ASN B 1 231 ? 206.73100 257.20000 146.60400 1.000 92.54629 231 ASN B O 1
ATOM 7079 N N . MET B 1 232 ? 205.43100 257.88200 144.89400 1.000 87.63420 232 MET B N 1
ATOM 7080 C CA . MET B 1 232 ? 206.53000 258.15200 143.97700 1.000 87.63420 232 MET B CA 1
ATOM 7081 C C . MET B 1 232 ? 206.29100 259.51800 143.33700 1.000 87.63420 232 MET B C 1
ATOM 7082 O O . MET B 1 232 ? 206.32900 259.67800 142.11600 1.000 87.63420 232 MET B O 1
ATOM 7096 N N . THR B 1 233 ? 206.01500 260.51200 144.19100 1.000 89.92722 233 THR B N 1
ATOM 7097 C CA . THR B 1 233 ? 205.76500 261.89800 143.79100 1.000 89.92722 233 THR B CA 1
ATOM 7098 C C . THR B 1 233 ? 204.88100 262.12200 142.57000 1.000 89.92722 233 THR B C 1
ATOM 7099 O O . THR B 1 233 ? 205.33400 262.66700 141.55800 1.000 89.92722 233 THR B O 1
ATOM 7110 N N . ARG B 1 234 ? 203.62400 261.69000 142.65600 1.000 87.39097 234 ARG B N 1
ATOM 7111 C CA . ARG B 1 234 ? 202.66000 261.86800 141.57500 1.000 87.39097 234 ARG B CA 1
ATOM 7112 C C . ARG B 1 234 ? 202.69300 263.29400 141.03300 1.000 87.39097 234 ARG B C 1
ATOM 7113 O O . ARG B 1 234 ? 202.46400 263.51400 139.83900 1.000 87.39097 234 ARG B O 1
ATOM 7134 N N . LEU B 1 235 ? 202.97500 264.26500 141.90000 1.000 91.33571 235 LEU B N 1
ATOM 7135 C CA . LEU B 1 235 ? 203.04400 265.67700 141.51700 1.000 91.33571 235 LEU B CA 1
ATOM 7136 C C . LEU B 1 235 ? 204.49700 265.99900 141.17300 1.000 91.33571 235 LEU B C 1
ATOM 7137 O O . LEU B 1 235 ? 205.35800 266.10300 142.04600 1.000 91.33571 235 LEU B O 1
ATOM 7153 N N . GLN B 1 236 ? 204.77300 266.12200 139.87500 1.000 94.80113 236 GLN B N 1
ATOM 7154 C CA . GLN B 1 236 ? 206.09600 266.48800 139.38100 1.000 94.80113 236 GLN B CA 1
ATOM 7155 C C . GLN B 1 236 ? 206.07700 267.71800 138.48500 1.000 94.80113 236 GLN B C 1
ATOM 7156 O O . GLN B 1 236 ? 207.07900 268.43700 138.41100 1.000 94.80113 236 GLN B O 1
ATOM 7170 N N . SER B 1 237 ? 204.96400 267.97800 137.80000 1.000 99.39044 237 SER B N 1
ATOM 7171 C CA . SER B 1 237 ? 204.87900 269.10500 136.87900 1.000 99.39044 237 SER B CA 1
ATOM 7172 C C . SER B 1 237 ? 205.11200 270.42400 137.60600 1.000 99.39044 237 SER B C 1
ATOM 7173 O O . SER B 1 237 ? 205.99700 271.19900 137.22800 1.000 99.39044 237 SER B O 1
ATOM 7181 N N . SER B 1 238 ? 204.32500 270.68900 138.64400 1.000 95.83859 238 SER B N 1
ATOM 7182 C CA . SER B 1 238 ? 204.43400 271.93600 139.39400 1.000 95.83859 238 SER B CA 1
ATOM 7183 C C . SER B 1 238 ? 204.10500 273.13000 138.50400 1.000 95.83859 238 SER B C 1
ATOM 7184 O O . SER B 1 238 ? 203.45400 272.98400 137.46900 1.000 95.83859 238 SER B O 1
ATOM 7192 N N . ALA C 2 2 ? 222.43100 240.63100 214.18600 1.000 87.81418 2 ALA G N 1
ATOM 7193 C CA . ALA C 2 2 ? 222.74000 241.33300 215.42600 1.000 87.81418 2 ALA G CA 1
ATOM 7194 C C . ALA C 2 2 ? 221.48100 241.95700 216.01800 1.000 87.81418 2 ALA G C 1
ATOM 7195 O O . ALA C 2 2 ? 220.45800 242.06900 215.34400 1.000 87.81418 2 ALA G O 1
ATOM 7201 N N . LEU C 2 3 ? 221.56400 242.36500 217.28300 1.000 60.42282 3 LEU G N 1
ATOM 7202 C CA . LEU C 2 3 ? 220.42700 242.96200 217.96800 1.000 60.42282 3 LEU G CA 1
ATOM 7203 C C . LEU C 2 3 ? 220.93500 244.05400 218.89800 1.000 60.42282 3 LEU G C 1
ATOM 7204 O O . LEU C 2 3 ? 222.02100 243.94100 219.47300 1.000 60.42282 3 LEU G O 1
ATOM 7220 N N . TYR C 2 4 ? 220.13500 245.10800 219.03900 1.000 27.00557 4 TYR G N 1
ATOM 7221 C CA . TYR C 2 4 ? 220.48100 246.25600 219.87700 1.000 27.00557 4 TYR G CA 1
ATOM 7222 C C . TYR C 2 4 ? 219.26600 246.66800 220.69900 1.000 27.00557 4 TYR G C 1
ATOM 7223 O O . TYR C 2 4 ? 218.70700 247.75800 220.48300 1.000 27.00557 4 TYR G O 1
ATOM 7241 N N . PRO C 2 5 ? 218.82600 245.83800 221.64100 1.000 29.47172 5 PRO G N 1
ATOM 7242 C CA . PRO C 2 5 ? 217.70600 246.23200 222.50200 1.000 29.47172 5 PRO G CA 1
ATOM 7243 C C . PRO C 2 5 ? 218.17200 247.07500 223.67800 1.000 29.47172 5 PRO G C 1
ATOM 7244 O O . PRO C 2 5 ? 219.30500 246.95200 224.15000 1.000 29.47172 5 PRO G O 1
ATOM 7255 N N . ILE C 2 6 ? 217.28100 247.94600 224.14600 1.000 18.92319 6 ILE G N 1
ATOM 7256 C CA . ILE C 2 6 ? 217.51500 248.77200 225.32700 1.000 18.92319 6 ILE G CA 1
ATOM 7257 C C . ILE C 2 6 ? 216.30900 248.57800 226.23600 1.000 18.92319 6 ILE G C 1
ATOM 7258 O O . ILE C 2 6 ? 215.30100 249.28200 226.10200 1.000 18.92319 6 ILE G O 1
ATOM 7274 N N . LYS C 2 7 ? 216.40600 247.63200 227.16300 1.000 17.84815 7 LYS G N 1
ATOM 7275 C CA . LYS C 2 7 ? 215.31700 247.28300 228.06000 1.000 17.84815 7 LYS G CA 1
ATOM 7276 C C . LYS C 2 7 ? 215.72200 247.55500 229.50200 1.000 17.84815 7 LYS G C 1
ATOM 7277 O O . LYS C 2 7 ? 216.86600 247.91000 229.80000 1.000 17.84815 7 LYS G O 1
ATOM 7296 N N . SER C 2 8 ? 214.75800 247.37800 230.40100 1.000 13.80508 8 SER G N 1
ATOM 7297 C CA . SER C 2 8 ? 214.97500 247.53200 231.83700 1.000 13.80508 8 SER G CA 1
ATOM 7298 C C . SER C 2 8 ? 215.65500 248.86600 232.14000 1.000 13.80508 8 SER G C 1
ATOM 7299 O O . SER C 2 8 ? 216.72600 248.93400 232.74500 1.000 13.80508 8 SER G O 1
ATOM 7307 N N . LEU C 2 9 ? 215.00000 249.94200 231.70100 1.000 12.42958 9 LEU G N 1
ATOM 7308 C CA . LEU C 2 9 ? 215.54400 251.27900 231.90500 1.000 12.42958 9 LEU G CA 1
ATOM 7309 C C . LEU C 2 9 ? 215.65700 251.63600 233.37900 1.000 12.42958 9 LEU G C 1
ATOM 7310 O O . LEU C 2 9 ? 216.41100 252.55100 233.72800 1.000 12.42958 9 LEU G O 1
ATOM 7326 N N . GLY C 2 10 ? 214.93000 250.94100 234.24900 1.000 11.66277 10 GLY G N 1
ATOM 7327 C CA . GLY C 2 10 ? 214.95800 251.19000 235.67200 1.000 11.66277 10 GLY G CA 1
ATOM 7328 C C . GLY C 2 10 ? 215.72000 250.17600 236.48900 1.000 11.66277 10 GLY G C 1
ATOM 7329 O O . GLY C 2 10 ? 215.73100 250.27800 237.72000 1.000 11.66277 10 GLY G O 1
ATOM 7333 N N . ALA C 2 11 ? 216.35700 249.19300 235.85000 1.000 12.71579 11 ALA G N 1
ATOM 7334 C CA . ALA C 2 11 ? 217.12700 248.20400 236.59600 1.000 12.71579 11 ALA G CA 1
ATOM 7335 C C . ALA C 2 11 ? 218.24300 248.87100 237.38600 1.000 12.71579 11 ALA G C 1
ATOM 7336 O O . ALA C 2 11 ? 218.50800 248.51200 238.53900 1.000 12.71579 11 ALA G O 1
ATOM 7343 N N . VAL C 2 12 ? 218.91100 249.84600 236.77800 1.000 12.14149 12 VAL G N 1
ATOM 7344 C CA . VAL C 2 12 ? 219.94800 250.62700 237.43700 1.000 12.14149 12 VAL G CA 1
ATOM 7345 C C . VAL C 2 12 ? 219.73200 252.09000 237.08300 1.000 12.14149 12 VAL G C 1
ATOM 7346 O O . VAL C 2 12 ? 219.39300 252.41900 235.94100 1.000 12.14149 12 VAL G O 1
ATOM 7359 N N . GLY C 2 13 ? 219.93200 252.96600 238.06100 1.000 10.89805 13 GLY G N 1
ATOM 7360 C CA . GLY C 2 13 ? 219.63200 254.37100 237.88100 1.000 10.89805 13 GLY G CA 1
ATOM 7361 C C . GLY C 2 13 ? 220.83700 255.21400 237.52800 1.000 10.89805 13 GLY G C 1
ATOM 7362 O O . GLY C 2 13 ? 221.47400 255.00400 236.49200 1.000 10.89805 13 GLY G O 1
ATOM 7366 N N . VAL C 2 14 ? 221.15600 256.17400 238.38700 1.000 10.22684 14 VAL G N 1
ATOM 7367 C CA . VAL C 2 14 ? 222.23400 257.11600 238.11900 1.000 10.22684 14 VAL G CA 1
ATOM 7368 C C . VAL C 2 14 ? 223.56800 256.45800 238.43900 1.000 10.22684 14 VAL G C 1
ATOM 7369 O O . VAL C 2 14 ? 223.74100 255.86400 239.51000 1.000 10.22684 14 VAL G O 1
ATOM 7382 N N . ILE C 2 15 ? 224.51200 256.55800 237.50700 1.000 12.21762 15 ILE G N 1
ATOM 7383 C CA . ILE C 2 15 ? 225.88300 256.09400 237.71300 1.000 12.21762 15 ILE G CA 1
ATOM 7384 C C . ILE C 2 15 ? 226.79100 257.23100 237.25400 1.000 12.21762 15 ILE G C 1
ATOM 7385 O O . ILE C 2 15 ? 227.11700 257.35000 236.06900 1.000 12.21762 15 ILE G O 1
ATOM 7401 N N . ALA C 2 16 ? 227.20300 258.07200 238.19200 1.000 13.08124 16 ALA G N 1
ATOM 7402 C CA . ALA C 2 16 ? 228.14400 259.14400 237.93400 1.000 13.08124 16 ALA G CA 1
ATOM 7403 C C . ALA C 2 16 ? 229.53100 258.70800 238.39500 1.000 13.08124 16 ALA G C 1
ATOM 7404 O O . ALA C 2 16 ? 229.75300 257.55300 238.77000 1.000 13.08124 16 ALA G O 1
ATOM 7411 N N . ASP C 2 17 ? 230.48500 259.63500 238.36600 1.000 15.35709 17 ASP G N 1
ATOM 7412 C CA . ASP C 2 17 ? 231.85400 259.36200 238.79100 1.000 15.35709 17 ASP G CA 1
ATOM 7413 C C . ASP C 2 17 ? 232.47700 258.22100 238.00000 1.000 15.35709 17 ASP G C 1
ATOM 7414 O O . ASP C 2 17 ? 233.46500 257.62200 238.43700 1.000 15.35709 17 ASP G O 1
ATOM 7423 N N . GLN C 2 18 ? 231.91100 257.91400 236.83600 1.000 13.67811 18 GLN G N 1
ATOM 7424 C CA . GLN C 2 18 ? 232.35600 256.79600 236.02400 1.000 13.67811 18 GLN G CA 1
ATOM 7425 C C . GLN C 2 18 ? 232.30000 257.20700 234.56200 1.000 13.67811 18 GLN G C 1
ATOM 7426 O O . GLN C 2 18 ? 231.45600 258.01300 234.16200 1.000 13.67811 18 GLN G O 1
ATOM 7440 N N . ALA C 2 19 ? 233.20600 256.64500 233.77200 1.000 13.95183 19 ALA G N 1
ATOM 7441 C CA . ALA C 2 19 ? 233.30200 256.99000 232.36100 1.000 13.95183 19 ALA G CA 1
ATOM 7442 C C . ALA C 2 19 ? 231.95800 256.76400 231.68100 1.000 13.95183 19 ALA G C 1
ATOM 7443 O O . ALA C 2 19 ? 231.55000 255.61100 231.49000 1.000 13.95183 19 ALA G O 1
ATOM 7450 N N . PRO C 2 20 ? 231.24200 257.82300 231.29500 1.000 13.36058 20 PRO G N 1
ATOM 7451 C CA . PRO C 2 20 ? 229.92400 257.61900 230.67600 1.000 13.36058 20 PRO G CA 1
ATOM 7452 C C . PRO C 2 20 ? 229.97900 256.81300 229.39400 1.000 13.36058 20 PRO G C 1
ATOM 7453 O O . PRO C 2 20 ? 228.96000 256.23300 229.00000 1.000 13.36058 20 PRO G O 1
ATOM 7464 N N . THR C 2 21 ? 231.13200 256.75400 228.73100 1.000 14.14315 21 THR G N 1
ATOM 7465 C CA . THR C 2 21 ? 231.30500 255.94900 227.53200 1.000 14.14315 21 THR G CA 1
ATOM 7466 C C . THR C 2 21 ? 231.71300 254.51600 227.84900 1.000 14.14315 21 THR G C 1
ATOM 7467 O O . THR C 2 21 ? 232.18400 253.80200 226.95700 1.000 14.14315 21 THR G O 1
ATOM 7478 N N . ASP C 2 22 ? 231.53900 254.08100 229.10000 1.000 14.60199 22 ASP G N 1
ATOM 7479 C CA . ASP C 2 22 ? 231.84300 252.71200 229.49600 1.000 14.60199 22 ASP G CA 1
ATOM 7480 C C . ASP C 2 22 ? 230.76800 252.15300 230.42100 1.000 14.60199 22 ASP G C 1
ATOM 7481 O O . ASP C 2 22 ? 231.04800 251.28000 231.24900 1.000 14.60199 22 ASP G O 1
ATOM 7490 N N . LEU C 2 23 ? 229.53900 252.64500 230.29700 1.000 13.94770 23 LEU G N 1
ATOM 7491 C CA . LEU C 2 23 ? 228.41100 252.19700 231.09600 1.000 13.94770 23 LEU G CA 1
ATOM 7492 C C . LEU C 2 23 ? 227.45800 251.38200 230.22700 1.000 13.94770 23 LEU G C 1
ATOM 7493 O O . LEU C 2 23 ? 227.72900 251.10900 229.05100 1.000 13.94770 23 LEU G O 1
ATOM 7509 N N . ALA C 2 24 ? 226.33400 250.99500 230.81000 1.000 15.98819 24 ALA G N 1
ATOM 7510 C CA . ALA C 2 24 ? 225.31000 250.25500 230.09400 1.000 15.98819 24 ALA G CA 1
ATOM 7511 C C . ALA C 2 24 ? 224.27100 251.20600 229.52000 1.000 15.98819 24 ALA G C 1
ATOM 7512 O O . ALA C 2 24 ? 224.14500 252.35000 229.96500 1.000 15.98819 24 ALA G O 1
ATOM 7519 N N . PRO C 2 25 ? 223.50200 250.76200 228.52100 1.000 16.81685 25 PRO G N 1
ATOM 7520 C CA . PRO C 2 25 ? 222.47700 251.64700 227.94600 1.000 16.81685 25 PRO G CA 1
ATOM 7521 C C . PRO C 2 25 ? 221.34900 251.97300 228.90500 1.000 16.81685 25 PRO G C 1
ATOM 7522 O O . PRO C 2 25 ? 220.62900 252.95200 228.67300 1.000 16.81685 25 PRO G O 1
ATOM 7533 N N . ASN C 2 26 ? 221.17100 251.19300 229.96900 1.000 15.23287 26 ASN G N 1
ATOM 7534 C CA . ASN C 2 26 ? 220.09300 251.39900 230.93400 1.000 15.23287 26 ASN G CA 1
ATOM 7535 C C . ASN C 2 26 ? 220.56400 252.19200 232.14500 1.000 15.23287 26 ASN G C 1
ATOM 7536 O O . ASN C 2 26 ? 220.08000 251.98600 233.26200 1.000 15.23287 26 ASN G O 1
ATOM 7547 N N . ALA C 2 27 ? 221.50900 253.10500 231.94800 1.000 13.92327 27 ALA G N 1
ATOM 7548 C CA . ALA C 2 27 ? 222.04600 253.93200 233.01500 1.000 13.92327 27 ALA G CA 1
ATOM 7549 C C . ALA C 2 27 ? 221.95000 255.39900 232.62300 1.000 13.92327 27 ALA G C 1
ATOM 7550 O O . ALA C 2 27 ? 221.67600 255.73900 231.46900 1.000 13.92327 27 ALA G O 1
ATOM 7557 N N . PHE C 2 28 ? 222.17700 256.27000 233.60300 1.000 11.47944 28 PHE G N 1
ATOM 7558 C CA . PHE C 2 28 ? 222.10400 257.70900 233.40300 1.000 11.47944 28 PHE G CA 1
ATOM 7559 C C . PHE C 2 28 ? 223.22200 258.39400 234.17200 1.000 11.47944 28 PHE G C 1
ATOM 7560 O O . PHE C 2 28 ? 223.57300 257.97700 235.27900 1.000 11.47944 28 PHE G O 1
ATOM 7577 N N . THR C 2 29 ? 223.77900 259.44600 233.57400 1.000 11.50435 29 THR G N 1
ATOM 7578 C CA . THR C 2 29 ? 224.82500 260.22900 234.21700 1.000 11.50435 29 THR G CA 1
ATOM 7579 C C . THR C 2 29 ? 224.27300 261.27700 235.17200 1.000 11.50435 29 THR G C 1
ATOM 7580 O O . THR C 2 29 ? 225.05300 261.89700 235.90300 1.000 11.50435 29 THR G O 1
ATOM 7591 N N . ASN C 2 30 ? 222.96200 261.49400 235.17800 1.000 10.01452 30 ASN G N 1
ATOM 7592 C CA . ASN C 2 30 ? 222.34100 262.46900 236.06100 1.000 10.01452 30 ASN G CA 1
ATOM 7593 C C . ASN C 2 30 ? 220.83300 262.29800 235.98600 1.000 10.01452 30 ASN G C 1
ATOM 7594 O O . ASN C 2 30 ? 220.28300 262.00600 234.92000 1.000 10.01452 30 ASN G O 1
ATOM 7605 N N . ALA C 2 31 ? 220.17600 262.48400 237.12700 1.000 8.54150 31 ALA G N 1
ATOM 7606 C CA . ALA C 2 31 ? 218.73000 262.34900 237.20400 1.000 8.54150 31 ALA G CA 1
ATOM 7607 C C . ALA C 2 31 ? 218.22900 263.15800 238.38800 1.000 8.54150 31 ALA G C 1
ATOM 7608 O O . ALA C 2 31 ? 218.97700 263.45300 239.32400 1.000 8.54150 31 ALA G O 1
ATOM 7615 N N . ILE C 2 32 ? 216.94900 263.51500 238.33100 1.000 8.72060 32 ILE G N 1
ATOM 7616 C CA . ILE C 2 32 ? 216.31700 264.27000 239.40400 1.000 8.72060 32 ILE G CA 1
ATOM 7617 C C . ILE C 2 32 ? 214.80800 264.09200 239.31700 1.000 8.72060 32 ILE G C 1
ATOM 7618 O O . ILE C 2 32 ? 214.22800 264.12800 238.22700 1.000 8.72060 32 ILE G O 1
ATOM 7634 N N . ASN C 2 33 ? 214.16500 263.89200 240.46700 1.000 9.63194 33 ASN G N 1
ATOM 7635 C CA . ASN C 2 33 ? 212.71400 263.72900 240.53100 1.000 9.63194 33 ASN G CA 1
ATOM 7636 C C . ASN C 2 33 ? 212.26100 262.52600 239.70800 1.000 9.63194 33 ASN G C 1
ATOM 7637 O O . ASN C 2 33 ? 211.25500 262.57900 238.99800 1.000 9.63194 33 ASN G O 1
ATOM 7648 N N . ALA C 2 34 ? 213.01100 261.43100 239.80400 1.000 9.16665 34 ALA G N 1
ATOM 7649 C CA . ALA C 2 34 ? 212.71700 260.20700 239.07900 1.000 9.16665 34 ALA G CA 1
ATOM 7650 C C . ALA C 2 34 ? 212.52700 259.05200 240.05300 1.000 9.16665 34 ALA G C 1
ATOM 7651 O O . ALA C 2 34 ? 213.00300 259.08400 241.19100 1.000 9.16665 34 ALA G O 1
ATOM 7658 N N . ARG C 2 35 ? 211.82200 258.02500 239.58600 1.000 10.21743 35 ARG G N 1
ATOM 7659 C CA . ARG C 2 35 ? 211.51000 256.85600 240.39600 1.000 10.21743 35 ARG G CA 1
ATOM 7660 C C . ARG C 2 35 ? 211.55300 255.62000 239.51300 1.000 10.21743 35 ARG G C 1
ATOM 7661 O O . ARG C 2 35 ? 210.88800 255.57400 238.47400 1.000 10.21743 35 ARG G O 1
ATOM 7682 N N . PHE C 2 36 ? 212.33300 254.62400 239.92800 1.000 9.96882 36 PHE G N 1
ATOM 7683 C CA . PHE C 2 36 ? 212.54700 253.40700 239.15700 1.000 9.96882 36 PHE G CA 1
ATOM 7684 C C . PHE C 2 36 ? 212.06900 252.20700 239.96000 1.000 9.96882 36 PHE G C 1
ATOM 7685 O O . PHE C 2 36 ? 212.35700 252.10800 241.15700 1.000 9.96882 36 PHE G O 1
ATOM 7702 N N . VAL C 2 37 ? 211.33800 251.29900 239.31000 1.000 11.19955 37 VAL G N 1
ATOM 7703 C CA . VAL C 2 37 ? 211.12200 249.98100 239.89700 1.000 11.19955 37 VAL G CA 1
ATOM 7704 C C . VAL C 2 37 ? 211.45800 248.89300 238.88500 1.000 11.19955 37 VAL G C 1
ATOM 7705 O O . VAL C 2 37 ? 210.57400 248.34700 238.21500 1.000 11.19955 37 VAL G O 1
ATOM 7718 N N . GLU C 2 38 ? 212.74600 248.57400 238.77500 1.000 12.89685 38 GLU G N 1
ATOM 7719 C CA . GLU C 2 38 ? 213.26100 247.33700 238.19200 1.000 12.89685 38 GLU G CA 1
ATOM 7720 C C . GLU C 2 38 ? 212.93700 247.14000 236.71400 1.000 12.89685 38 GLU G C 1
ATOM 7721 O O . GLU C 2 38 ? 213.54500 246.28500 236.06100 1.000 12.89685 38 GLU G O 1
ATOM 7733 N N . GLN C 2 39 ? 212.00200 247.90900 236.16500 1.000 12.26679 39 GLN G N 1
ATOM 7734 C CA . GLN C 2 39 ? 211.73500 247.82500 234.73500 1.000 12.26679 39 GLN G CA 1
ATOM 7735 C C . GLN C 2 39 ? 211.26700 249.13200 234.11900 1.000 12.26679 39 GLN G C 1
ATOM 7736 O O . GLN C 2 39 ? 210.98000 249.14600 232.91900 1.000 12.26679 39 GLN G O 1
ATOM 7750 N N . ARG C 2 40 ? 211.17900 250.22300 234.87200 1.000 10.98188 40 ARG G N 1
ATOM 7751 C CA . ARG C 2 40 ? 210.39800 251.36800 234.43000 1.000 10.98188 40 ARG G CA 1
ATOM 7752 C C . ARG C 2 40 ? 210.93000 252.62800 235.09200 1.000 10.98188 40 ARG G C 1
ATOM 7753 O O . ARG C 2 40 ? 211.62500 252.57900 236.10800 1.000 10.98188 40 ARG G O 1
ATOM 7774 N N . VAL C 2 41 ? 210.58200 253.76400 234.49500 1.000 10.30227 41 VAL G N 1
ATOM 7775 C CA . VAL C 2 41 ? 210.95800 255.08000 234.99500 1.000 10.30227 41 VAL G CA 1
ATOM 7776 C C . VAL C 2 41 ? 209.76900 256.01100 234.81700 1.000 10.30227 41 VAL G C 1
ATOM 7777 O O . VAL C 2 41 ? 209.09700 255.98400 233.78100 1.000 10.30227 41 VAL G O 1
ATOM 7790 N N . PHE C 2 42 ? 209.51000 256.83700 235.82700 1.000 10.81843 42 PHE G N 1
ATOM 7791 C CA . PHE C 2 42 ? 208.41700 257.79400 235.75100 1.000 10.81843 42 PHE G CA 1
ATOM 7792 C C . PHE C 2 42 ? 208.68800 258.93000 236.72300 1.000 10.81843 42 PHE G C 1
ATOM 7793 O O . PHE C 2 42 ? 209.48100 258.79800 237.65900 1.000 10.81843 42 PHE G O 1
ATOM 7810 N N . LYS C 2 43 ? 208.01400 260.05100 236.48500 1.000 11.71809 43 LYS G N 1
ATOM 7811 C CA . LYS C 2 43 ? 208.22200 261.23600 237.30300 1.000 11.71809 43 LYS G CA 1
ATOM 7812 C C . LYS C 2 43 ? 207.86800 260.95500 238.75700 1.000 11.71809 43 LYS G C 1
ATOM 7813 O O . LYS C 2 43 ? 206.87400 260.28900 239.05800 1.000 11.71809 43 LYS G O 1
ATOM 7832 N N . THR C 2 44 ? 208.69200 261.47400 239.66000 1.000 10.71027 44 THR G N 1
ATOM 7833 C CA . THR C 2 44 ? 208.44700 261.33800 241.08400 1.000 10.71027 44 THR G CA 1
ATOM 7834 C C . THR C 2 44 ? 207.33200 262.27700 241.52200 1.000 10.71027 44 THR G C 1
ATOM 7835 O O . THR C 2 44 ? 207.15900 263.37000 240.97700 1.000 10.71027 44 THR G O 1
ATOM 7846 N N . GLY C 2 45 ? 206.56700 261.83700 242.51600 1.000 12.72728 45 GLY G N 1
ATOM 7847 C CA . GLY C 2 45 ? 205.50700 262.65800 243.06000 1.000 12.72728 45 GLY G CA 1
ATOM 7848 C C . GLY C 2 45 ? 206.02700 263.97600 243.59000 1.000 12.72728 45 GLY G C 1
ATOM 7849 O O . GLY C 2 45 ? 207.01900 264.01100 244.32500 1.000 12.72728 45 GLY G O 1
ATOM 7853 N N . GLY C 2 46 ? 205.36700 265.06900 243.22300 1.000 14.25621 46 GLY G N 1
ATOM 7854 C CA . GLY C 2 46 ? 205.79200 266.39700 243.62100 1.000 14.25621 46 GLY G CA 1
ATOM 7855 C C . GLY C 2 46 ? 205.48400 266.69300 245.07100 1.000 14.25621 46 GLY G C 1
ATOM 7856 O O . GLY C 2 46 ? 205.38400 265.79200 245.91100 1.000 14.25621 46 GLY G O 1
ATOM 7860 N N . ASN C 2 47 ? 205.32900 267.97800 245.37000 1.000 13.13169 47 ASN G N 1
ATOM 7861 C CA . ASN C 2 47 ? 205.04900 268.45100 246.71500 1.000 13.13169 47 ASN G CA 1
ATOM 7862 C C . ASN C 2 47 ? 203.76300 269.26500 246.71800 1.000 13.13169 47 ASN G C 1
ATOM 7863 O O . ASN C 2 47 ? 203.21400 269.61400 245.66900 1.000 13.13169 47 ASN G O 1
ATOM 7874 N N . ALA C 2 48 ? 203.28300 269.56600 247.92000 1.000 13.83066 48 ALA G N 1
ATOM 7875 C CA . ALA C 2 48 ? 202.07600 270.36100 248.08900 1.000 13.83066 48 ALA G CA 1
ATOM 7876 C C . ALA C 2 48 ? 201.90700 270.74100 249.55400 1.000 13.83066 48 ALA G C 1
ATOM 7877 O O . ALA C 2 48 ? 202.38700 270.02300 250.44000 1.000 13.83066 48 ALA G O 1
ATOM 7884 N N . PRO C 2 49 ? 201.23500 271.85100 249.85200 1.000 12.46721 49 PRO G N 1
ATOM 7885 C CA . PRO C 2 49 ? 201.05700 272.24500 251.25400 1.000 12.46721 49 PRO G CA 1
ATOM 7886 C C . PRO C 2 49 ? 200.10000 271.32900 251.99600 1.000 12.46721 49 PRO G C 1
ATOM 7887 O O . PRO C 2 49 ? 199.51100 270.41700 251.40800 1.000 12.46721 49 PRO G O 1
ATOM 7898 N N . LEU C 2 50 ? 199.94200 271.56900 253.29500 1.000 15.03114 50 LEU G N 1
ATOM 7899 C CA . LEU C 2 50 ? 199.06900 270.75600 254.13000 1.000 15.03114 50 LEU G CA 1
ATOM 7900 C C . LEU C 2 50 ? 198.79800 271.48600 255.43700 1.000 15.03114 50 LEU G C 1
ATOM 7901 O O . LEU C 2 50 ? 199.73100 271.96900 256.08600 1.000 15.03114 50 LEU G O 1
ATOM 7917 N N . SER C 2 51 ? 197.53100 271.57900 255.83200 1.000 20.18849 51 SER G N 1
ATOM 7918 C CA . SER C 2 51 ? 197.16300 272.34100 257.02000 1.000 20.18849 51 SER G CA 1
ATOM 7919 C C . SER C 2 51 ? 195.99800 271.65800 257.71400 1.000 20.18849 51 SER G C 1
ATOM 7920 O O . SER C 2 51 ? 194.89100 271.61100 257.17000 1.000 20.18849 51 SER G O 1
ATOM 7928 N N . TYR C 2 52 ? 196.25000 271.13100 258.91400 1.000 19.90958 52 TYR G N 1
ATOM 7929 C CA . TYR C 2 52 ? 195.15900 270.61900 259.73400 1.000 19.90958 52 TYR G CA 1
ATOM 7930 C C . TYR C 2 52 ? 194.20700 271.74000 260.12500 1.000 19.90958 52 TYR G C 1
ATOM 7931 O O . TYR C 2 52 ? 192.98300 271.56500 260.09600 1.000 19.90958 52 TYR G O 1
ATOM 7949 N N . VAL C 2 53 ? 194.75400 272.89800 260.49700 1.000 22.81725 53 VAL G N 1
ATOM 7950 C CA . VAL C 2 53 ? 193.96900 274.07600 260.83900 1.000 22.81725 53 VAL G CA 1
ATOM 7951 C C . VAL C 2 53 ? 194.60800 275.28700 260.17600 1.000 22.81725 53 VAL G C 1
ATOM 7952 O O . VAL C 2 53 ? 195.73900 275.23600 259.68900 1.000 22.81725 53 VAL G O 1
ATOM 7965 N N . ASP C 2 54 ? 193.86300 276.39200 260.16100 1.000 24.31204 54 ASP G N 1
ATOM 7966 C CA . ASP C 2 54 ? 194.34800 277.61200 259.52900 1.000 24.31204 54 ASP G CA 1
ATOM 7967 C C . ASP C 2 54 ? 195.40200 278.33200 260.36000 1.000 24.31204 54 ASP G C 1
ATOM 7968 O O . ASP C 2 54 ? 195.95000 279.33600 259.89200 1.000 24.31204 54 ASP G O 1
ATOM 7977 N N . GLU C 2 55 ? 195.70000 277.85100 261.56700 1.000 23.01667 55 GLU G N 1
ATOM 7978 C CA . GLU C 2 55 ? 196.69100 278.49200 262.41900 1.000 23.01667 55 GLU G CA 1
ATOM 7979 C C . GLU C 2 55 ? 198.09900 277.95600 262.20700 1.000 23.01667 55 GLU G C 1
ATOM 7980 O O . GLU C 2 55 ? 199.06500 278.62900 262.58400 1.000 23.01667 55 GLU G O 1
ATOM 7992 N N . ASP C 2 56 ? 198.24100 276.76800 261.61700 1.000 22.64318 56 ASP G N 1
ATOM 7993 C CA . ASP C 2 56 ? 199.56100 276.19000 261.40000 1.000 22.64318 56 ASP G CA 1
ATOM 7994 C C . ASP C 2 56 ? 200.25400 276.75500 260.16800 1.000 22.64318 56 ASP G C 1
ATOM 7995 O O . ASP C 2 56 ? 201.47300 276.60300 260.03700 1.000 22.64318 56 ASP G O 1
ATOM 8004 N N . LYS C 2 57 ? 199.51400 277.40300 259.26900 1.000 21.28221 57 LYS G N 1
ATOM 8005 C CA . LYS C 2 57 ? 200.10400 277.97100 258.06300 1.000 21.28221 57 LYS G CA 1
ATOM 8006 C C . LYS C 2 57 ? 201.00100 279.16900 258.34600 1.000 21.28221 57 LYS G C 1
ATOM 8007 O O . LYS C 2 57 ? 201.53600 279.75100 257.39600 1.000 21.28221 57 LYS G O 1
ATOM 8026 N N . ASP C 2 58 ? 201.17400 279.55300 259.60700 1.000 19.74227 58 ASP G N 1
ATOM 8027 C CA . ASP C 2 58 ? 202.06000 280.64000 260.00900 1.000 19.74227 58 ASP G CA 1
ATOM 8028 C C . ASP C 2 58 ? 203.02500 280.15400 261.08000 1.000 19.74227 58 ASP G C 1
ATOM 8029 O O . ASP C 2 58 ? 203.25200 280.81000 262.09900 1.000 19.74227 58 ASP G O 1
ATOM 8038 N N . LEU C 2 59 ? 203.60800 278.97800 260.85500 1.000 17.04196 59 LEU G N 1
ATOM 8039 C CA . LEU C 2 59 ? 204.46200 278.33200 261.83900 1.000 17.04196 59 LEU G CA 1
ATOM 8040 C C . LEU C 2 59 ? 205.63800 277.66800 261.14100 1.000 17.04196 59 LEU G C 1
ATOM 8041 O O . LEU C 2 59 ? 205.48400 277.09200 260.06100 1.000 17.04196 59 LEU G O 1
ATOM 8057 N N . THR C 2 60 ? 206.81200 277.74800 261.77100 1.000 15.60511 60 THR G N 1
ATOM 8058 C CA . THR C 2 60 ? 208.03500 277.12400 261.27300 1.000 15.60511 60 THR G CA 1
ATOM 8059 C C . THR C 2 60 ? 208.40700 275.97500 262.20000 1.000 15.60511 60 THR G C 1
ATOM 8060 O O . THR C 2 60 ? 209.14200 276.17300 263.17900 1.000 15.60511 60 THR G O 1
ATOM 8071 N N . PRO C 2 61 ? 207.93100 274.75900 261.94300 1.000 14.61381 61 PRO G N 1
ATOM 8072 C CA . PRO C 2 61 ? 208.22700 273.64600 262.84900 1.000 14.61381 61 PRO G CA 1
ATOM 8073 C C . PRO C 2 61 ? 209.63300 273.10600 262.64600 1.000 14.61381 61 PRO G C 1
ATOM 8074 O O . PRO C 2 61 ? 210.17600 273.12100 261.53900 1.000 14.61381 61 PRO G O 1
ATOM 8085 N N . LEU C 2 62 ? 210.22200 272.62500 263.74200 1.000 15.15987 62 LEU G N 1
ATOM 8086 C CA . LEU C 2 62 ? 211.55300 272.03600 263.71100 1.000 15.15987 62 LEU G CA 1
ATOM 8087 C C . LEU C 2 62 ? 211.54100 270.51900 263.82200 1.000 15.15987 62 LEU G C 1
ATOM 8088 O O . LEU C 2 62 ? 212.52700 269.88000 263.44000 1.000 15.15987 62 LEU G O 1
ATOM 8104 N N . SER C 2 63 ? 210.46500 269.93100 264.33800 1.000 15.07866 63 SER G N 1
ATOM 8105 C CA . SER C 2 63 ? 210.36900 268.48500 264.47500 1.000 15.07866 63 SER G CA 1
ATOM 8106 C C . SER C 2 63 ? 208.97900 268.14100 264.98700 1.000 15.07866 63 SER G C 1
ATOM 8107 O O . SER C 2 63 ? 208.27300 268.99400 265.53200 1.000 15.07866 63 SER G O 1
ATOM 8115 N N . PHE C 2 64 ? 208.59700 266.87900 264.80600 1.000 14.77346 64 PHE G N 1
ATOM 8116 C CA . PHE C 2 64 ? 207.28700 266.42200 265.24600 1.000 14.77346 64 PHE G CA 1
ATOM 8117 C C . PHE C 2 64 ? 207.24600 264.90200 265.21700 1.000 14.77346 64 PHE G C 1
ATOM 8118 O O . PHE C 2 64 ? 208.09100 264.24900 264.60100 1.000 14.77346 64 PHE G O 1
ATOM 8135 N N . VAL C 2 65 ? 206.24100 264.35300 265.89400 1.000 17.98243 65 VAL G N 1
ATOM 8136 C CA . VAL C 2 65 ? 206.01300 262.91300 265.93900 1.000 17.98243 65 VAL G CA 1
ATOM 8137 C C . VAL C 2 65 ? 204.51300 262.67200 266.01400 1.000 17.98243 65 VAL G C 1
ATOM 8138 O O . VAL C 2 65 ? 203.78100 263.43300 266.65200 1.000 17.98243 65 VAL G O 1
ATOM 8151 N N . SER C 2 66 ? 204.06100 261.60700 265.35800 1.000 18.12414 66 SER G N 1
ATOM 8152 C CA . SER C 2 66 ? 202.64100 261.26600 265.28700 1.000 18.12414 66 SER G CA 1
ATOM 8153 C C . SER C 2 66 ? 202.31000 260.34700 266.45700 1.000 18.12414 66 SER G C 1
ATOM 8154 O O . SER C 2 66 ? 202.44500 259.12600 266.37200 1.000 18.12414 66 SER G O 1
ATOM 8162 N N . MET C 2 67 ? 201.87100 260.94100 267.55500 1.000 19.74878 67 MET G N 1
ATOM 8163 C CA . MET C 2 67 ? 201.41300 260.16200 268.69700 1.000 19.74878 67 MET G CA 1
ATOM 8164 C C . MET C 2 67 ? 200.07000 259.52800 268.35800 1.000 19.74878 67 MET G C 1
ATOM 8165 O O . MET C 2 67 ? 199.12900 260.25100 268.00500 1.000 19.74878 67 MET G O 1
ATOM 8179 N N . PRO C 2 68 ? 199.92700 258.20400 268.44300 1.000 19.36156 68 PRO G N 1
ATOM 8180 C CA . PRO C 2 68 ? 198.67200 257.57800 268.01000 1.000 19.36156 68 PRO G CA 1
ATOM 8181 C C . PRO C 2 68 ? 197.55300 257.68800 269.03200 1.000 19.36156 68 PRO G C 1
ATOM 8182 O O . PRO C 2 68 ? 196.38100 257.80200 268.66100 1.000 19.36156 68 PRO G O 1
ATOM 8193 N N . PHE C 2 69 ? 197.89400 257.65500 270.31800 1.000 23.70461 69 PHE G N 1
ATOM 8194 C CA . PHE C 2 69 ? 196.90600 257.62300 271.38400 1.000 23.70461 69 PHE G CA 1
ATOM 8195 C C . PHE C 2 69 ? 197.29500 258.59200 272.49200 1.000 23.70461 69 PHE G C 1
ATOM 8196 O O . PHE C 2 69 ? 198.40500 259.12900 272.52800 1.000 23.70461 69 PHE G O 1
ATOM 8213 N N . ASP C 2 70 ? 196.34700 258.80700 273.40000 1.000 25.82193 70 ASP G N 1
ATOM 8214 C CA . ASP C 2 70 ? 196.54100 259.62100 274.59000 1.000 25.82193 70 ASP G CA 1
ATOM 8215 C C . ASP C 2 70 ? 195.32100 259.44500 275.47900 1.000 25.82193 70 ASP G C 1
ATOM 8216 O O . ASP C 2 70 ? 194.20300 259.31300 274.97700 1.000 25.82193 70 ASP G O 1
ATOM 8225 N N . TYR C 2 71 ? 195.54300 259.43400 276.79500 1.000 27.09587 71 TYR G N 1
ATOM 8226 C CA . TYR C 2 71 ? 194.45000 259.18600 277.72900 1.000 27.09587 71 TYR G CA 1
ATOM 8227 C C . TYR C 2 71 ? 193.27600 260.12100 277.46600 1.000 27.09587 71 TYR G C 1
ATOM 8228 O O . TYR C 2 71 ? 192.13000 259.67900 277.33500 1.000 27.09587 71 TYR G O 1
ATOM 8246 N N . TYR C 2 72 ? 193.54700 261.42400 277.38600 1.000 25.10024 72 TYR G N 1
ATOM 8247 C CA . TYR C 2 72 ? 192.47200 262.38400 277.16100 1.000 25.10024 72 TYR G CA 1
ATOM 8248 C C . TYR C 2 72 ? 191.89500 262.24700 275.75900 1.000 25.10024 72 TYR G C 1
ATOM 8249 O O . TYR C 2 72 ? 190.67500 262.32700 275.57300 1.000 25.10024 72 TYR G O 1
ATOM 8267 N N . SER C 2 73 ? 192.75000 262.04000 274.76300 1.000 22.53745 73 SER G N 1
ATOM 8268 C CA . SER C 2 73 ? 192.28000 261.88000 273.39700 1.000 22.53745 73 SER G CA 1
ATOM 8269 C C . SER C 2 73 ? 191.56200 260.54700 273.22800 1.000 22.53745 73 SER G C 1
ATOM 8270 O O . SER C 2 73 ? 191.82300 259.57700 273.94400 1.000 22.53745 73 SER G O 1
ATOM 8278 N N . ALA C 2 74 ? 190.64700 260.50800 272.26600 1.000 25.71759 74 ALA G N 1
ATOM 8279 C CA . ALA C 2 74 ? 189.93400 259.28400 271.93100 1.000 25.71759 74 ALA G CA 1
ATOM 8280 C C . ALA C 2 74 ? 190.82800 258.42300 271.04500 1.000 25.71759 74 ALA G C 1
ATOM 8281 O O . ALA C 2 74 ? 192.03000 258.66700 270.90900 1.000 25.71759 74 ALA G O 1
ATOM 8288 N N . GLY C 2 75 ? 190.25100 257.39800 270.42600 1.000 28.02511 75 GLY G N 1
ATOM 8289 C CA . GLY C 2 75 ? 191.00900 256.54400 269.53500 1.000 28.02511 75 GLY G CA 1
ATOM 8290 C C . GLY C 2 75 ? 191.35900 257.23500 268.23300 1.000 28.02511 75 GLY G C 1
ATOM 8291 O O . GLY C 2 75 ? 191.01200 256.75400 267.15100 1.000 28.02511 75 GLY G O 1
ATOM 8295 N N . ASN C 2 76 ? 192.04800 258.37000 268.33000 1.000 26.44522 76 ASN G N 1
ATOM 8296 C CA . ASN C 2 76 ? 192.45800 259.14600 267.17100 1.000 26.44522 76 ASN G CA 1
ATOM 8297 C C . ASN C 2 76 ? 193.87100 259.65800 267.39700 1.000 26.44522 76 ASN G C 1
ATOM 8298 O O . ASN C 2 76 ? 194.23400 260.02500 268.51800 1.000 26.44522 76 ASN G O 1
ATOM 8309 N N . SER C 2 77 ? 194.66200 259.68100 266.33000 1.000 23.65277 77 SER G N 1
ATOM 8310 C CA . SER C 2 77 ? 196.04500 260.11400 266.42800 1.000 23.65277 77 SER G CA 1
ATOM 8311 C C . SER C 2 77 ? 196.14000 261.63600 266.37300 1.000 23.65277 77 SER G C 1
ATOM 8312 O O . SER C 2 77 ? 195.21800 262.33100 265.93800 1.000 23.65277 77 SER G O 1
ATOM 8320 N N . PHE C 2 78 ? 197.28000 262.14900 266.82700 1.000 19.11921 78 PHE G N 1
ATOM 8321 C CA . PHE C 2 78 ? 197.54900 263.57900 266.82800 1.000 19.11921 78 PHE G CA 1
ATOM 8322 C C . PHE C 2 78 ? 199.03800 263.78000 266.56700 1.000 19.11921 78 PHE G C 1
ATOM 8323 O O . PHE C 2 78 ? 199.77100 262.83000 266.27400 1.000 19.11921 78 PHE G O 1
ATOM 8340 N N . LEU C 2 79 ? 199.48700 265.02800 266.67200 1.000 16.33655 79 LEU G N 1
ATOM 8341 C CA . LEU C 2 79 ? 200.87400 265.38600 266.42600 1.000 16.33655 79 LEU G CA 1
ATOM 8342 C C . LEU C 2 79 ? 201.42700 266.16200 267.61100 1.000 16.33655 79 LEU G C 1
ATOM 8343 O O . LEU C 2 79 ? 200.70200 266.89200 268.29200 1.000 16.33655 79 LEU G O 1
ATOM 8359 N N . VAL C 2 80 ? 202.72000 265.99400 267.84600 1.000 15.91074 80 VAL G N 1
ATOM 8360 C CA . VAL C 2 80 ? 203.44800 266.74000 268.86900 1.000 15.91074 80 VAL G CA 1
ATOM 8361 C C . VAL C 2 80 ? 204.57200 267.46500 268.14200 1.000 15.91074 80 VAL G C 1
ATOM 8362 O O . VAL C 2 80 ? 205.67600 266.93800 267.97900 1.000 15.91074 80 VAL G O 1
ATOM 8375 N N . VAL C 2 81 ? 204.29900 268.68900 267.70900 1.000 16.02822 81 VAL G N 1
ATOM 8376 C CA . VAL C 2 81 ? 205.23500 269.47800 266.91800 1.000 16.02822 81 VAL G CA 1
ATOM 8377 C C . VAL C 2 81 ? 205.88900 270.51800 267.81200 1.000 16.02822 81 VAL G C 1
ATOM 8378 O O . VAL C 2 81 ? 205.25400 271.06300 268.72400 1.000 16.02822 81 VAL G O 1
ATOM 8391 N N . GLY C 2 82 ? 207.16300 270.79400 267.55000 1.000 16.77699 82 GLY G N 1
ATOM 8392 C CA . GLY C 2 82 ? 207.89800 271.79100 268.30000 1.000 16.77699 82 GLY G CA 1
ATOM 8393 C C . GLY C 2 82 ? 208.35300 272.94200 267.43100 1.000 16.77699 82 GLY G C 1
ATOM 8394 O O . GLY C 2 82 ? 208.47400 272.79700 266.21100 1.000 16.77699 82 GLY G O 1
ATOM 8398 N N . THR C 2 83 ? 208.60900 274.09200 268.04700 1.000 17.70557 83 THR G N 1
ATOM 8399 C CA . THR C 2 83 ? 209.07100 275.27400 267.33500 1.000 17.70557 83 THR G CA 1
ATOM 8400 C C . THR C 2 83 ? 210.29000 275.81900 268.06800 1.000 17.70557 83 THR G C 1
ATOM 8401 O O . THR C 2 83 ? 210.80900 275.19900 269.00000 1.000 17.70557 83 THR G O 1
ATOM 8412 N N . ASN C 2 84 ? 210.75100 276.99600 267.64200 1.000 17.94488 84 ASN G N 1
ATOM 8413 C CA . ASN C 2 84 ? 211.95400 277.57400 268.22600 1.000 17.94488 84 ASN G CA 1
ATOM 8414 C C . ASN C 2 84 ? 211.80400 277.84800 269.71500 1.000 17.94488 84 ASN G C 1
ATOM 8415 O O . ASN C 2 84 ? 212.81300 277.90000 270.42600 1.000 17.94488 84 ASN G O 1
ATOM 8426 N N . LYS C 2 85 ? 210.57700 278.02400 270.20400 1.000 21.11094 85 LYS G N 1
ATOM 8427 C CA . LYS C 2 85 ? 210.37000 278.43800 271.58600 1.000 21.11094 85 LYS G CA 1
ATOM 8428 C C . LYS C 2 85 ? 209.33500 277.58300 272.30600 1.000 21.11094 85 LYS G C 1
ATOM 8429 O O . LYS C 2 85 ? 209.38800 277.44800 273.53300 1.000 21.11094 85 LYS G O 1
ATOM 8448 N N . LYS C 2 86 ? 208.39800 276.99700 271.56400 1.000 22.07585 86 LYS G N 1
ATOM 8449 C CA . LYS C 2 86 ? 207.24600 276.34200 272.16700 1.000 22.07585 86 LYS G CA 1
ATOM 8450 C C . LYS C 2 86 ? 207.00700 274.98800 271.51700 1.000 22.07585 86 LYS G C 1
ATOM 8451 O O . LYS C 2 86 ? 207.53500 274.68200 270.44500 1.000 22.07585 86 LYS G O 1
ATOM 8470 N N . LEU C 2 87 ? 206.19500 274.17900 272.19200 1.000 18.61535 87 LEU G N 1
ATOM 8471 C CA . LEU C 2 87 ? 205.75400 272.88200 271.69800 1.000 18.61535 87 LEU G CA 1
ATOM 8472 C C . LEU C 2 87 ? 204.24300 272.91000 271.53400 1.000 18.61535 87 LEU G C 1
ATOM 8473 O O . LEU C 2 87 ? 203.52100 273.26700 272.47100 1.000 18.61535 87 LEU G O 1
ATOM 8489 N N . TYR C 2 88 ? 203.76900 272.53100 270.35300 1.000 18.96944 88 TYR G N 1
ATOM 8490 C CA . TYR C 2 88 ? 202.35500 272.59400 270.02400 1.000 18.96944 88 TYR G CA 1
ATOM 8491 C C . TYR C 2 88 ? 201.81000 271.20200 269.73000 1.000 18.96944 88 TYR G C 1
ATOM 8492 O O . TYR C 2 88 ? 202.55100 270.27300 269.39900 1.000 18.96944 88 TYR G O 1
ATOM 8510 N N . LYS C 2 89 ? 200.49200 271.07600 269.86100 1.000 18.60396 89 LYS G N 1
ATOM 8511 C CA . LYS C 2 89 ? 199.77400 269.84600 269.55700 1.000 18.60396 89 LYS G CA 1
ATOM 8512 C C . LYS C 2 89 ? 198.56600 270.18700 268.70200 1.000 18.60396 89 LYS G C 1
ATOM 8513 O O . LYS C 2 89 ? 197.86800 271.17000 268.97200 1.000 18.60396 89 LYS G O 1
ATOM 8532 N N . LEU C 2 90 ? 198.32200 269.37800 267.67500 1.000 17.76085 90 LEU G N 1
ATOM 8533 C CA . LEU C 2 90 ? 197.18900 269.57100 266.78600 1.000 17.76085 90 LEU G CA 1
ATOM 8534 C C . LEU C 2 90 ? 196.55800 268.22100 266.48800 1.000 17.76085 90 LEU G C 1
ATOM 8535 O O . LEU C 2 90 ? 197.26300 267.22100 266.32400 1.000 17.76085 90 LEU G O 1
ATOM 8551 N N . THR C 2 91 ? 195.22700 268.19400 266.43300 1.000 21.04197 91 THR G N 1
ATOM 8552 C CA . THR C 2 91 ? 194.48100 266.96200 266.20300 1.000 21.04197 91 THR G CA 1
ATOM 8553 C C . THR C 2 91 ? 193.35000 267.20100 265.21300 1.000 21.04197 91 THR G C 1
ATOM 8554 O O . THR C 2 91 ? 192.25100 266.65400 265.35300 1.000 21.04197 91 THR G O 1
ATOM 8565 N N . ASP C 2 92 ? 193.60300 268.02400 264.19800 1.000 22.14622 92 ASP G N 1
ATOM 8566 C CA . ASP C 2 92 ? 192.67900 268.31700 263.10700 1.000 22.14622 92 ASP G CA 1
ATOM 8567 C C . ASP C 2 92 ? 191.49000 269.16100 263.54600 1.000 22.14622 92 ASP G C 1
ATOM 8568 O O . ASP C 2 92 ? 190.59900 269.41600 262.72800 1.000 22.14622 92 ASP G O 1
ATOM 8577 N N . GLU C 2 93 ? 191.44000 269.60300 264.80000 1.000 22.42988 93 GLU G N 1
ATOM 8578 C CA . GLU C 2 93 ? 190.32200 270.38800 265.30200 1.000 22.42988 93 GLU G CA 1
ATOM 8579 C C . GLU C 2 93 ? 190.73200 271.71600 265.91500 1.000 22.42988 93 GLU G C 1
ATOM 8580 O O . GLU C 2 93 ? 189.97000 272.68000 265.81800 1.000 22.42988 93 GLU G O 1
ATOM 8592 N N . SER C 2 94 ? 191.90400 271.79700 266.53700 1.000 21.09096 94 SER G N 1
ATOM 8593 C CA . SER C 2 94 ? 192.35400 273.03500 267.15500 1.000 21.09096 94 SER G CA 1
ATOM 8594 C C . SER C 2 94 ? 193.82000 272.88600 267.53100 1.000 21.09096 94 SER G C 1
ATOM 8595 O O . SER C 2 94 ? 194.33700 271.77200 267.65400 1.000 21.09096 94 SER G O 1
ATOM 8603 N N . LEU C 2 95 ? 194.47800 274.02600 267.71200 1.000 20.52559 95 LEU G N 1
ATOM 8604 C CA . LEU C 2 95 ? 195.87700 274.08300 268.10600 1.000 20.52559 95 LEU G CA 1
ATOM 8605 C C . LEU C 2 95 ? 195.97400 274.41000 269.58900 1.000 20.52559 95 LEU G C 1
ATOM 8606 O O . LEU C 2 95 ? 195.18300 275.20000 270.11300 1.000 20.52559 95 LEU G O 1
ATOM 8622 N N . THR C 2 96 ? 196.94600 273.80000 270.26200 1.000 21.70625 96 THR G N 1
ATOM 8623 C CA . THR C 2 96 ? 197.13800 273.99700 271.69000 1.000 21.70625 96 THR G CA 1
ATOM 8624 C C . THR C 2 96 ? 198.62400 274.00900 272.00900 1.000 21.70625 96 THR G C 1
ATOM 8625 O O . THR C 2 96 ? 199.39400 273.21900 271.45600 1.000 21.70625 96 THR G O 1
ATOM 8636 N N . ASP C 2 97 ? 199.01700 274.91300 272.90200 1.000 25.27792 97 ASP G N 1
ATOM 8637 C CA . ASP C 2 97 ? 200.39200 275.01900 273.37200 1.000 25.27792 97 ASP G CA 1
ATOM 8638 C C . ASP C 2 97 ? 200.50400 274.23800 274.67500 1.000 25.27792 97 ASP G C 1
ATOM 8639 O O . ASP C 2 97 ? 199.97500 274.66100 275.70800 1.000 25.27792 97 ASP G O 1
ATOM 8648 N N . ILE C 2 98 ? 201.19200 273.10000 274.62400 1.000 19.67309 98 ILE G N 1
ATOM 8649 C CA . ILE C 2 98 ? 201.34400 272.23700 275.79000 1.000 19.67309 98 ILE G CA 1
ATOM 8650 C C . ILE C 2 98 ? 202.77100 272.34500 276.30700 1.000 19.67309 98 ILE G C 1
ATOM 8651 O O . ILE C 2 98 ? 203.28000 271.42500 276.95500 1.000 19.67309 98 ILE G O 1
ATOM 8667 N N . SER C 2 99 ? 203.42300 273.47000 276.02500 1.000 19.73599 99 SER G N 1
ATOM 8668 C CA . SER C 2 99 ? 204.77500 273.68300 276.51600 1.000 19.73599 99 SER G CA 1
ATOM 8669 C C . SER C 2 99 ? 204.78800 273.66700 278.03800 1.000 19.73599 99 SER G C 1
ATOM 8670 O O . SER C 2 99 ? 203.91100 274.24000 278.69000 1.000 19.73599 99 SER G O 1
ATOM 8678 N N . ARG C 2 100 ? 205.78900 272.99800 278.60200 1.000 24.07004 100 ARG G N 1
ATOM 8679 C CA . ARG C 2 100 ? 205.91800 272.91900 280.05000 1.000 24.07004 100 ARG G CA 1
ATOM 8680 C C . ARG C 2 100 ? 205.93600 274.31400 280.65400 1.000 24.07004 100 ARG G C 1
ATOM 8681 O O . ARG C 2 100 ? 206.70000 275.18100 280.21600 1.000 24.07004 100 ARG G O 1
ATOM 8702 N N . LYS C 2 101 ? 205.09500 274.52900 281.65800 1.000 35.77825 101 LYS G N 1
ATOM 8703 C CA . LYS C 2 101 ? 205.04900 275.79600 282.36600 1.000 35.77825 101 LYS G CA 1
ATOM 8704 C C . LYS C 2 101 ? 205.88000 275.71700 283.64000 1.000 35.77825 101 LYS G C 1
ATOM 8705 O O . LYS C 2 101 ? 205.98500 274.66300 284.27300 1.000 35.77825 101 LYS G O 1
ATOM 8724 N N . VAL C 2 102 ? 206.47200 276.84700 284.01000 1.000 39.36298 102 VAL G N 1
ATOM 8725 C CA . VAL C 2 102 ? 207.32400 276.94400 285.18900 1.000 39.36298 102 VAL G CA 1
ATOM 8726 C C . VAL C 2 102 ? 206.48500 277.42200 286.36300 1.000 39.36298 102 VAL G C 1
ATOM 8727 O O . VAL C 2 102 ? 205.55800 278.22500 286.19700 1.000 39.36298 102 VAL G O 1
ATOM 8740 N N . ALA C 2 103 ? 206.81000 276.92700 287.55500 1.000 46.89331 103 ALA G N 1
ATOM 8741 C CA . ALA C 2 103 ? 206.09900 277.27800 288.77800 1.000 46.89331 103 ALA G CA 1
ATOM 8742 C C . ALA C 2 103 ? 206.87700 278.37600 289.49300 1.000 46.89331 103 ALA G C 1
ATOM 8743 O O . ALA C 2 103 ? 207.97800 278.13700 290.00000 1.000 46.89331 103 ALA G O 1
ATOM 8750 N N . THR C 2 104 ? 206.30300 279.57900 289.53300 1.000 49.60614 104 THR G N 1
ATOM 8751 C CA . THR C 2 104 ? 206.96600 280.69700 290.19200 1.000 49.60614 104 THR G CA 1
ATOM 8752 C C . THR C 2 104 ? 206.84400 280.60400 291.70800 1.000 49.60614 104 THR G C 1
ATOM 8753 O O . THR C 2 104 ? 207.78000 280.96000 292.43200 1.000 49.60614 104 THR G O 1
ATOM 8764 N N . VAL C 2 105 ? 205.70300 280.13000 292.20200 1.000 59.43428 105 VAL G N 1
ATOM 8765 C CA . VAL C 2 105 ? 205.44000 280.02600 293.63100 1.000 59.43428 105 VAL G CA 1
ATOM 8766 C C . VAL C 2 105 ? 204.87700 278.64300 293.92100 1.000 59.43428 105 VAL G C 1
ATOM 8767 O O . VAL C 2 105 ? 204.13500 278.08000 293.10800 1.000 59.43428 105 VAL G O 1
ATOM 8780 N N . THR C 2 106 ? 205.23100 278.09700 295.08200 1.000 62.00610 106 THR G N 1
ATOM 8781 C CA . THR C 2 106 ? 204.76800 276.78300 295.49900 1.000 62.00610 106 THR G CA 1
ATOM 8782 C C . THR C 2 106 ? 204.51800 276.78900 296.99800 1.000 62.00610 106 THR G C 1
ATOM 8783 O O . THR C 2 106 ? 205.26800 277.40800 297.75800 1.000 62.00610 106 THR G O 1
ATOM 8794 N N . LYS C 2 107 ? 203.46100 276.09700 297.41500 1.000 67.20880 107 LYS G N 1
ATOM 8795 C CA . LYS C 2 107 ? 203.10800 275.98200 298.82200 1.000 67.20880 107 LYS G CA 1
ATOM 8796 C C . LYS C 2 107 ? 202.71600 274.54400 299.11800 1.000 67.20880 107 LYS G C 1
ATOM 8797 O O . LYS C 2 107 ? 201.96100 273.93000 298.36000 1.000 67.20880 107 LYS G O 1
ATOM 8816 N N . LYS C 2 108 ? 203.23200 274.01500 300.22200 1.000 60.83695 108 LYS G N 1
ATOM 8817 C CA . LYS C 2 108 ? 202.99000 272.63800 300.62000 1.000 60.83695 108 LYS G CA 1
ATOM 8818 C C . LYS C 2 108 ? 201.92100 272.57900 301.70200 1.000 60.83695 108 LYS G C 1
ATOM 8819 O O . LYS C 2 108 ? 201.63200 273.57200 302.37500 1.000 60.83695 108 LYS G O 1
ATOM 8838 N N . ALA C 2 109 ? 201.33400 271.39500 301.86200 1.000 61.89211 109 ALA G N 1
ATOM 8839 C CA . ALA C 2 109 ? 200.30400 271.16300 302.86300 1.000 61.89211 109 ALA G CA 1
ATOM 8840 C C . ALA C 2 109 ? 200.56300 269.82600 303.53600 1.000 61.89211 109 ALA G C 1
ATOM 8841 O O . ALA C 2 109 ? 200.61700 268.79200 302.86500 1.000 61.89211 109 ALA G O 1
ATOM 8848 N N . SER C 2 110 ? 200.72100 269.85000 304.85400 1.000 66.08520 110 SER G N 1
ATOM 8849 C CA . SER C 2 110 ? 200.95100 268.63700 305.62100 1.000 66.08520 110 SER G CA 1
ATOM 8850 C C . SER C 2 110 ? 199.62700 267.95000 305.93300 1.000 66.08520 110 SER G C 1
ATOM 8851 O O . SER C 2 110 ? 198.60900 268.59400 306.19700 1.000 66.08520 110 SER G O 1
ATOM 8859 N N . ALA C 2 111 ? 199.65200 266.62000 305.89700 1.000 61.68044 111 ALA G N 1
ATOM 8860 C CA . ALA C 2 111 ? 198.45400 265.83100 306.16700 1.000 61.68044 111 ALA G CA 1
ATOM 8861 C C . ALA C 2 111 ? 198.87900 264.42500 306.55200 1.000 61.68044 111 ALA G C 1
ATOM 8862 O O . ALA C 2 111 ? 199.44400 263.70200 305.72600 1.000 61.68044 111 ALA G O 1
ATOM 8869 N N . SER C 2 112 ? 198.60900 264.04100 307.79500 1.000 64.86878 112 SER G N 1
ATOM 8870 C CA . SER C 2 112 ? 198.94900 262.71700 308.28800 1.000 64.86878 112 SER G CA 1
ATOM 8871 C C . SER C 2 112 ? 197.74200 261.78900 308.19900 1.000 64.86878 112 SER G C 1
ATOM 8872 O O . SER C 2 112 ? 196.58800 262.22400 308.19400 1.000 64.86878 112 SER G O 1
ATOM 8880 N N . ILE C 2 113 ? 198.02700 260.49300 308.13000 1.000 64.26716 113 ILE G N 1
ATOM 8881 C CA . ILE C 2 113 ? 197.00000 259.46200 308.05400 1.000 64.26716 113 ILE G CA 1
ATOM 8882 C C . ILE C 2 113 ? 197.46600 258.25800 308.85900 1.000 64.26716 113 ILE G C 1
ATOM 8883 O O . ILE C 2 113 ? 198.66100 257.94400 308.89200 1.000 64.26716 113 ILE G O 1
ATOM 8899 N N . LYS C 2 114 ? 196.51800 257.58600 309.50800 1.000 68.50832 114 LYS G N 1
ATOM 8900 C CA . LYS C 2 114 ? 196.79700 256.41300 310.32700 1.000 68.50832 114 LYS G CA 1
ATOM 8901 C C . LYS C 2 114 ? 195.94000 255.26400 309.82300 1.000 68.50832 114 LYS G C 1
ATOM 8902 O O . LYS C 2 114 ? 194.71100 255.37600 309.78100 1.000 68.50832 114 LYS G O 1
ATOM 8921 N N . ILE C 2 115 ? 196.58700 254.16800 309.44000 1.000 66.85497 115 ILE G N 1
ATOM 8922 C CA . ILE C 2 115 ? 195.90800 252.96800 308.96900 1.000 66.85497 115 ILE G CA 1
ATOM 8923 C C . ILE C 2 115 ? 196.02800 251.91900 310.06300 1.000 66.85497 115 ILE G C 1
ATOM 8924 O O . ILE C 2 115 ? 197.12200 251.40400 310.32500 1.000 66.85497 115 ILE G O 1
ATOM 8940 N N . TYR C 2 116 ? 194.90500 251.60100 310.70700 1.000 76.38637 116 TYR G N 1
ATOM 8941 C CA . TYR C 2 116 ? 194.91900 250.60800 311.76200 1.000 76.38637 116 TYR G CA 1
ATOM 8942 C C . TYR C 2 116 ? 195.36100 249.25800 311.20100 1.000 76.38637 116 TYR G C 1
ATOM 8943 O O . TYR C 2 116 ? 195.16700 248.97200 310.01700 1.000 76.38637 116 TYR G O 1
ATOM 8961 N N . PRO C 2 117 ? 195.95900 248.41100 312.03700 1.000 81.95516 117 PRO G N 1
ATOM 8962 C CA . PRO C 2 117 ? 196.48400 247.13700 311.53500 1.000 81.95516 117 PRO G CA 1
ATOM 8963 C C . PRO C 2 117 ? 195.38100 246.27000 310.95000 1.000 81.95516 117 PRO G C 1
ATOM 8964 O O . PRO C 2 117 ? 194.25900 246.22300 311.45800 1.000 81.95516 117 PRO G O 1
ATOM 8975 N N . VAL C 2 118 ? 195.71700 245.57700 309.86400 1.000 86.33823 118 VAL G N 1
ATOM 8976 C CA . VAL C 2 118 ? 194.81100 244.63200 309.22600 1.000 86.33823 118 VAL G CA 1
ATOM 8977 C C . VAL C 2 118 ? 195.14600 243.19600 309.60900 1.000 86.33823 118 VAL G C 1
ATOM 8978 O O . VAL C 2 118 ? 194.40300 242.27400 309.25600 1.000 86.33823 118 VAL G O 1
ATOM 8991 N N . VAL C 2 119 ? 196.24500 242.98200 310.33300 1.000 93.62700 119 VAL G N 1
ATOM 8992 C CA . VAL C 2 119 ? 196.60500 241.64000 310.76800 1.000 93.62700 119 VAL G CA 1
ATOM 8993 C C . VAL C 2 119 ? 195.64600 241.19000 311.86100 1.000 93.62700 119 VAL G C 1
ATOM 8994 O O . VAL C 2 119 ? 195.24400 241.97900 312.72800 1.000 93.62700 119 VAL G O 1
ATOM 9007 N N . SER C 2 120 ? 195.27500 239.91300 311.82400 1.000 97.47796 120 SER G N 1
ATOM 9008 C CA . SER C 2 120 ? 194.35600 239.26300 312.75000 1.000 97.47796 120 SER G CA 1
ATOM 9009 C C . SER C 2 120 ? 192.90300 239.59800 312.42700 1.000 97.47796 120 SER G C 1
ATOM 9010 O O . SER C 2 120 ? 192.00300 239.02600 313.05600 1.000 97.47796 120 SER G O 1
ATOM 9018 N N . GLN C 2 121 ? 192.63600 240.49600 311.47600 1.000 89.12294 121 GLN G N 1
ATOM 9019 C CA . GLN C 2 121 ? 191.27200 240.74000 311.02400 1.000 89.12294 121 GLN G CA 1
ATOM 9020 C C . GLN C 2 121 ? 190.79500 239.68900 310.03300 1.000 89.12294 121 GLN G C 1
ATOM 9021 O O . GLN C 2 121 ? 189.59900 239.64600 309.72500 1.000 89.12294 121 GLN G O 1
ATOM 9035 N N . ILE C 2 122 ? 191.69900 238.85000 309.53400 1.000 91.11887 122 ILE G N 1
ATOM 9036 C CA . ILE C 2 122 ? 191.36800 237.79300 308.58500 1.000 91.11887 122 ILE G CA 1
ATOM 9037 C C . ILE C 2 122 ? 190.58000 236.72200 309.33000 1.000 91.11887 122 ILE G C 1
ATOM 9038 O O . ILE C 2 122 ? 190.46500 236.77100 310.56000 1.000 91.11887 122 ILE G O 1
ATOM 9054 N N . VAL C 2 123 ? 190.02100 235.76700 308.59200 1.000 87.53678 123 VAL G N 1
ATOM 9055 C CA . VAL C 2 123 ? 189.17800 234.70500 309.14100 1.000 87.53678 123 VAL G CA 1
ATOM 9056 C C . VAL C 2 123 ? 189.73800 234.22800 310.47700 1.000 87.53678 123 VAL G C 1
ATOM 9057 O O . VAL C 2 123 ? 190.94300 233.95900 310.57800 1.000 87.53678 123 VAL G O 1
ATOM 9070 N N . PRO C 2 124 ? 188.92200 234.11800 311.52000 1.000 89.58157 124 PRO G N 1
ATOM 9071 C CA . PRO C 2 124 ? 189.42600 233.68000 312.82300 1.000 89.58157 124 PRO G CA 1
ATOM 9072 C C . PRO C 2 124 ? 189.49200 232.15800 312.89800 1.000 89.58157 124 PRO G C 1
ATOM 9073 O O . PRO C 2 124 ? 189.16000 231.44500 311.95300 1.000 89.58157 124 PRO G O 1
ATOM 9084 N N . LYS C 2 125 ? 189.92800 231.67000 314.05400 1.000 86.09323 125 LYS G N 1
ATOM 9085 C CA . LYS C 2 125 ? 189.97400 230.24700 314.34400 1.000 86.09323 125 LYS G CA 1
ATOM 9086 C C . LYS C 2 125 ? 189.12400 229.95800 315.57200 1.000 86.09323 125 LYS G C 1
ATOM 9087 O O . LYS C 2 125 ? 188.99200 230.79800 316.46800 1.000 86.09323 125 LYS G O 1
ATOM 9106 N N . GLU C 2 126 ? 188.54900 228.76100 315.60700 1.000 84.24640 126 GLU G N 1
ATOM 9107 C CA . GLU C 2 126 ? 187.59100 228.37600 316.63200 1.000 84.24640 126 GLU G CA 1
ATOM 9108 C C . GLU C 2 126 ? 188.17700 227.28400 317.51300 1.000 84.24640 126 GLU G C 1
ATOM 9109 O O . GLU C 2 126 ? 188.75900 226.31500 317.01600 1.000 84.24640 126 GLU G O 1
ATOM 9121 N N . SER C 2 127 ? 188.01800 227.44900 318.82700 1.000 85.27051 127 SER G N 1
ATOM 9122 C CA . SER C 2 127 ? 188.45300 226.41900 319.76200 1.000 85.27051 127 SER G CA 1
ATOM 9123 C C . SER C 2 127 ? 187.42700 225.29800 319.86300 1.000 85.27051 127 SER G C 1
ATOM 9124 O O . SER C 2 127 ? 187.78100 224.11800 319.77300 1.000 85.27051 127 SER G O 1
ATOM 9132 N N . THR C 2 128 ? 186.15300 225.64900 320.04600 1.000 89.67362 128 THR G N 1
ATOM 9133 C CA . THR C 2 128 ? 185.06900 224.67100 320.11300 1.000 89.67362 128 THR G CA 1
ATOM 9134 C C . THR C 2 128 ? 184.40300 224.61400 318.74100 1.000 89.67362 128 THR G C 1
ATOM 9135 O O . THR C 2 128 ? 183.32300 225.16100 318.51400 1.000 89.67362 128 THR G O 1
ATOM 9146 N N . ILE C 2 129 ? 185.07500 223.93500 317.80900 1.000 85.59903 129 ILE G N 1
ATOM 9147 C CA . ILE C 2 129 ? 184.55200 223.81700 316.45100 1.000 85.59903 129 ILE G CA 1
ATOM 9148 C C . ILE C 2 129 ? 183.17300 223.17600 316.45400 1.000 85.59903 129 ILE G C 1
ATOM 9149 O O . ILE C 2 129 ? 182.32200 223.50800 315.61900 1.000 85.59903 129 ILE G O 1
ATOM 9165 N N . SER C 2 130 ? 182.92600 222.25200 317.38000 1.000 86.45587 130 SER G N 1
ATOM 9166 C CA . SER C 2 130 ? 181.63800 221.58500 317.49100 1.000 86.45587 130 SER G CA 1
ATOM 9167 C C . SER C 2 130 ? 181.33900 221.32600 318.95900 1.000 86.45587 130 SER G C 1
ATOM 9168 O O . SER C 2 130 ? 182.24700 221.12000 319.76700 1.000 86.45587 130 SER G O 1
ATOM 9176 N N . MET C 2 131 ? 180.05100 221.33800 319.29500 1.000 93.14695 131 MET G N 1
ATOM 9177 C CA . MET C 2 131 ? 179.62000 221.14000 320.67600 1.000 93.14695 131 MET G CA 1
ATOM 9178 C C . MET C 2 131 ? 178.21500 220.55800 320.64900 1.000 93.14695 131 MET G C 1
ATOM 9179 O O . MET C 2 131 ? 177.26900 221.23700 320.23900 1.000 93.14695 131 MET G O 1
ATOM 9193 N N . ASN C 2 132 ? 178.08200 219.30900 321.08300 1.000 95.52695 132 ASN G N 1
ATOM 9194 C CA . ASN C 2 132 ? 176.79900 218.62600 321.14300 1.000 95.52695 132 ASN G CA 1
ATOM 9195 C C . ASN C 2 132 ? 176.25100 218.70200 322.56100 1.000 95.52695 132 ASN G C 1
ATOM 9196 O O . ASN C 2 132 ? 176.99900 218.53000 323.53000 1.000 95.52695 132 ASN G O 1
ATOM 9207 N N . PHE C 2 133 ? 174.95000 218.95800 322.67700 1.000 98.98906 133 PHE G N 1
ATOM 9208 C CA . PHE C 2 133 ? 174.28200 219.05000 323.96700 1.000 98.98906 133 PHE G CA 1
ATOM 9209 C C . PHE C 2 133 ? 173.03600 218.17600 323.93300 1.000 98.98906 133 PHE G C 1
ATOM 9210 O O . PHE C 2 133 ? 172.73500 217.52100 322.93000 1.000 98.98906 133 PHE G O 1
ATOM 9227 N N . ASN C 2 134 ? 172.30400 218.17000 325.04200 1.000 98.45774 134 ASN G N 1
ATOM 9228 C CA . ASN C 2 134 ? 171.12700 217.32700 325.18500 1.000 98.45774 134 ASN G CA 1
ATOM 9229 C C . ASN C 2 134 ? 169.93900 217.98000 324.47800 1.000 98.45774 134 ASN G C 1
ATOM 9230 O O . ASN C 2 134 ? 170.08600 218.93700 323.71300 1.000 98.45774 134 ASN G O 1
ATOM 9241 N N . GLN C 2 135 ? 168.73900 217.45600 324.73100 1.000 98.63494 135 GLN G N 1
ATOM 9242 C CA . GLN C 2 135 ? 167.54700 217.92800 324.03500 1.000 98.63494 135 GLN G CA 1
ATOM 9243 C C . GLN C 2 135 ? 167.34300 219.42600 324.23500 1.000 98.63494 135 GLN G C 1
ATOM 9244 O O . GLN C 2 135 ? 167.34400 220.20100 323.27200 1.000 98.63494 135 GLN G O 1
ATOM 9258 N N . THR C 2 136 ? 167.16600 219.85200 325.48300 1.000 99.40023 136 THR G N 1
ATOM 9259 C CA . THR C 2 136 ? 166.79800 221.22600 325.81000 1.000 99.40023 136 THR G CA 1
ATOM 9260 C C . THR C 2 136 ? 167.81900 221.84000 326.75800 1.000 99.40023 136 THR G C 1
ATOM 9261 O O . THR C 2 136 ? 167.48000 222.46200 327.76700 1.000 99.40023 136 THR G O 1
ATOM 9272 N N . LYS C 2 137 ? 169.09500 221.66400 326.44000 1.000 101.23459 137 LYS G N 1
ATOM 9273 C CA . LYS C 2 137 ? 170.18000 222.28200 327.18600 1.000 101.23459 137 LYS G CA 1
ATOM 9274 C C . LYS C 2 137 ? 170.53800 223.62900 326.56900 1.000 101.23459 137 LYS G C 1
ATOM 9275 O O . LYS C 2 137 ? 170.40600 223.84400 325.36200 1.000 101.23459 137 LYS G O 1
ATOM 9294 N N . ASN C 2 138 ? 170.99700 224.54100 327.42200 1.000 104.33559 138 ASN G N 1
ATOM 9295 C CA . ASN C 2 138 ? 171.34000 225.90300 327.02700 1.000 104.33559 138 ASN G CA 1
ATOM 9296 C C . ASN C 2 138 ? 172.76700 226.22700 327.44400 1.000 104.33559 138 ASN G C 1
ATOM 9297 O O . ASN C 2 138 ? 173.05500 227.27800 328.02100 1.000 104.33559 138 ASN G O 1
ATOM 9308 N N . LEU C 2 139 ? 173.68500 225.31000 327.15000 1.000 103.58292 139 LEU G N 1
ATOM 9309 C CA . LEU C 2 139 ? 175.08600 225.51200 327.48900 1.000 103.58292 139 LEU G CA 1
ATOM 9310 C C . LEU C 2 139 ? 175.62300 226.76600 326.81400 1.000 103.58292 139 LEU G C 1
ATOM 9311 O O . LEU C 2 139 ? 175.47700 226.94800 325.60200 1.000 103.58292 139 LEU G O 1
ATOM 9327 N N . GLU C 2 140 ? 176.24600 227.63200 327.60900 1.000 107.57192 140 GLU G N 1
ATOM 9328 C CA . GLU C 2 140 ? 176.83600 228.84800 327.07900 1.000 107.57192 140 GLU G CA 1
ATOM 9329 C C . GLU C 2 140 ? 177.97900 228.50600 326.12300 1.000 107.57192 140 GLU G C 1
ATOM 9330 O O . GLU C 2 140 ? 178.51400 227.39300 326.11900 1.000 107.57192 140 GLU G O 1
ATOM 9342 N N . VAL C 2 141 ? 178.35400 229.48500 325.30300 1.000 102.13873 141 VAL G N 1
ATOM 9343 C CA . VAL C 2 141 ? 179.37500 229.30800 324.27800 1.000 102.13873 141 VAL G CA 1
ATOM 9344 C C . VAL C 2 141 ? 180.59300 230.14100 324.64800 1.000 102.13873 141 VAL G C 1
ATOM 9345 O O . VAL C 2 141 ? 180.46400 231.28600 325.09400 1.000 102.13873 141 VAL G O 1
ATOM 9358 N N . SER C 2 142 ? 181.77600 229.56400 324.45300 1.000 106.88593 142 SER G N 1
ATOM 9359 C CA . SER C 2 142 ? 183.03800 230.22700 324.75100 1.000 106.88593 142 SER G CA 1
ATOM 9360 C C . SER C 2 142 ? 183.93800 230.13900 323.52900 1.000 106.88593 142 SER G C 1
ATOM 9361 O O . SER C 2 142 ? 184.23900 229.03900 323.05400 1.000 106.88593 142 SER G O 1
ATOM 9369 N N . LEU C 2 143 ? 184.36300 231.29400 323.02600 1.000 94.51877 143 LEU G N 1
ATOM 9370 C CA . LEU C 2 143 ? 185.20300 231.35700 321.83900 1.000 94.51877 143 LEU G CA 1
ATOM 9371 C C . LEU C 2 143 ? 185.76200 232.76600 321.72500 1.000 94.51877 143 LEU G C 1
ATOM 9372 O O . LEU C 2 143 ? 185.25200 233.70600 322.34200 1.000 94.51877 143 LEU G O 1
ATOM 9388 N N . LEU C 2 144 ? 186.82100 232.90000 320.92700 1.000 99.29032 144 LEU G N 1
ATOM 9389 C CA . LEU C 2 144 ? 187.41400 234.19500 320.65700 1.000 99.29032 144 LEU G CA 1
ATOM 9390 C C . LEU C 2 144 ? 187.88400 234.22500 319.21100 1.000 99.29032 144 LEU G C 1
ATOM 9391 O O . LEU C 2 144 ? 188.44600 233.23000 318.73200 1.000 99.29032 144 LEU G O 1
ATOM 9407 N N . PRO C 2 145 ? 187.67300 235.33400 318.49400 1.000 101.20010 145 PRO G N 1
ATOM 9408 C CA . PRO C 2 145 ? 188.24900 235.45300 317.14800 1.000 101.20010 145 PRO G CA 1
ATOM 9409 C C . PRO C 2 145 ? 189.75100 235.66900 317.21000 1.000 101.20010 145 PRO G C 1
ATOM 9410 O O . PRO C 2 145 ? 190.34700 235.58100 318.28800 1.000 101.20010 145 PRO G O 1
ATOM 9421 N N . ALA C 2 146 ? 190.37600 235.95200 316.07200 1.000 101.29329 146 ALA G N 1
ATOM 9422 C CA . ALA C 2 146 ? 191.82900 236.08900 316.02100 1.000 101.29329 146 ALA G CA 1
ATOM 9423 C C . ALA C 2 146 ? 192.22600 237.36400 316.75300 1.000 101.29329 146 ALA G C 1
ATOM 9424 O O . ALA C 2 146 ? 192.25600 238.44900 316.17000 1.000 101.29329 146 ALA G O 1
ATOM 9431 N N . ASP C 2 147 ? 192.51800 237.22900 318.04800 1.000 104.74460 147 ASP G N 1
ATOM 9432 C CA . ASP C 2 147 ? 192.99600 238.32600 318.88500 1.000 104.74460 147 ASP G CA 1
ATOM 9433 C C . ASP C 2 147 ? 191.89400 239.32600 319.21800 1.000 104.74460 147 ASP G C 1
ATOM 9434 O O . ASP C 2 147 ? 192.11300 240.23700 320.02300 1.000 104.74460 147 ASP G O 1
ATOM 9443 N N . ALA C 2 148 ? 190.71200 239.15900 318.62800 1.000 104.50518 148 ALA G N 1
ATOM 9444 C CA . ALA C 2 148 ? 189.56300 240.03100 318.86900 1.000 104.50518 148 ALA G CA 1
ATOM 9445 C C . ALA C 2 148 ? 189.99900 241.49100 318.98500 1.000 104.50518 148 ALA G C 1
ATOM 9446 O O . ALA C 2 148 ? 189.73700 242.17700 319.97300 1.000 104.50518 148 ALA G O 1
ATOM 9453 N N . ASN C 2 149 ? 190.67900 241.96000 317.94000 1.000 98.99714 149 ASN G N 1
ATOM 9454 C CA . ASN C 2 149 ? 191.31800 243.26900 317.94800 1.000 98.99714 149 ASN G CA 1
ATOM 9455 C C . ASN C 2 149 ? 190.80100 244.11500 316.79500 1.000 98.99714 149 ASN G C 1
ATOM 9456 O O . ASN C 2 149 ? 190.75800 243.65400 315.65000 1.000 98.99714 149 ASN G O 1
ATOM 9467 N N . ASN C 2 150 ? 190.41500 245.35200 317.10300 1.000 89.87569 150 ASN G N 1
ATOM 9468 C CA . ASN C 2 150 ? 190.09300 246.42800 316.17600 1.000 89.87569 150 ASN G CA 1
ATOM 9469 C C . ASN C 2 150 ? 188.72100 246.26200 315.52400 1.000 89.87569 150 ASN G C 1
ATOM 9470 O O . ASN C 2 150 ? 188.29200 247.16500 314.80400 1.000 89.87569 150 ASN G O 1
ATOM 9481 N N . THR C 2 151 ? 188.00900 245.15900 315.75000 1.000 84.44128 151 THR G N 1
ATOM 9482 C CA . THR C 2 151 ? 186.72500 244.95300 315.09700 1.000 84.44128 151 THR G CA 1
ATOM 9483 C C . THR C 2 151 ? 185.83700 244.08600 315.97600 1.000 84.44128 151 THR G C 1
ATOM 9484 O O . THR C 2 151 ? 186.30400 243.40600 316.89300 1.000 84.44128 151 THR G O 1
ATOM 9495 N N . ASN C 2 152 ? 184.54500 244.12300 315.67600 1.000 81.35018 152 ASN G N 1
ATOM 9496 C CA . ASN C 2 152 ? 183.53400 243.30400 316.32800 1.000 81.35018 152 ASN G CA 1
ATOM 9497 C C . ASN C 2 152 ? 183.01300 242.27300 315.33200 1.000 81.35018 152 ASN G C 1
ATOM 9498 O O . ASN C 2 152 ? 183.41400 242.24300 314.16700 1.000 81.35018 152 ASN G O 1
ATOM 9509 N N . LEU C 2 153 ? 182.10800 241.41800 315.80300 1.000 85.14295 153 LEU G N 1
ATOM 9510 C CA . LEU C 2 153 ? 181.53400 240.36900 314.97400 1.000 85.14295 153 LEU G CA 1
ATOM 9511 C C . LEU C 2 153 ? 180.03300 240.30600 315.21500 1.000 85.14295 153 LEU G C 1
ATOM 9512 O O . LEU C 2 153 ? 179.49100 240.97600 316.09800 1.000 85.14295 153 LEU G O 1
ATOM 9528 N N . ILE C 2 154 ? 179.36400 239.48400 314.41100 1.000 82.25061 154 ILE G N 1
ATOM 9529 C CA . ILE C 2 154 ? 177.92300 239.28100 314.50700 1.000 82.25061 154 ILE G CA 1
ATOM 9530 C C . ILE C 2 154 ? 177.65500 237.78400 314.48800 1.000 82.25061 154 ILE G C 1
ATOM 9531 O O . ILE C 2 154 ? 178.03900 237.09100 313.54000 1.000 82.25061 154 ILE G O 1
ATOM 9547 N N . TRP C 2 155 ? 176.99800 237.28700 315.53100 1.000 85.66727 155 TRP G N 1
ATOM 9548 C CA . TRP C 2 155 ? 176.69600 235.86700 315.65500 1.000 85.66727 155 TRP G CA 1
ATOM 9549 C C . TRP C 2 155 ? 175.35800 235.57900 314.98700 1.000 85.66727 155 TRP G C 1
ATOM 9550 O O . TRP C 2 155 ? 174.33200 236.15500 315.36600 1.000 85.66727 155 TRP G O 1
ATOM 9571 N N . GLU C 2 156 ? 175.37200 234.69100 313.99700 1.000 82.07608 156 GLU G N 1
ATOM 9572 C CA . GLU C 2 156 ? 174.17300 234.29400 313.27900 1.000 82.07608 156 GLU G CA 1
ATOM 9573 C C . GLU C 2 156 ? 174.05200 232.77800 313.29900 1.000 82.07608 156 GLU G C 1
ATOM 9574 O O . GLU C 2 156 ? 175.05400 232.06000 313.34600 1.000 82.07608 156 GLU G O 1
ATOM 9586 N N . VAL C 2 157 ? 172.81200 232.30000 313.26200 1.000 83.11497 157 VAL G N 1
ATOM 9587 C CA . VAL C 2 157 ? 172.51300 230.87500 313.27700 1.000 83.11497 157 VAL G CA 1
ATOM 9588 C C . VAL C 2 157 ? 171.45700 230.59100 312.22100 1.000 83.11497 157 VAL G C 1
ATOM 9589 O O . VAL C 2 157 ? 170.46200 231.31600 312.11100 1.000 83.11497 157 VAL G O 1
ATOM 9602 N N . SER C 2 158 ? 171.67500 229.53500 311.44300 1.000 80.82050 158 SER G N 1
ATOM 9603 C CA . SER C 2 158 ? 170.71900 229.13900 310.42300 1.000 80.82050 158 SER G CA 1
ATOM 9604 C C . SER C 2 158 ? 169.54500 228.40500 311.05500 1.000 80.82050 158 SER G C 1
ATOM 9605 O O . SER C 2 158 ? 169.69400 227.68900 312.05000 1.000 80.82050 158 SER G O 1
ATOM 9613 N N . ASN C 2 159 ? 168.36600 228.58800 310.46400 1.000 85.08534 159 ASN G N 1
ATOM 9614 C CA . ASN C 2 159 ? 167.13700 227.97900 310.96500 1.000 85.08534 159 ASN G CA 1
ATOM 9615 C C . ASN C 2 159 ? 166.91200 228.35700 312.43000 1.000 85.08534 159 ASN G C 1
ATOM 9616 O O . ASN C 2 159 ? 166.92900 227.51600 313.33100 1.000 85.08534 159 ASN G O 1
ATOM 9627 N N . SER C 2 160 ? 166.70000 229.65400 312.65300 1.000 88.62942 160 SER G N 1
ATOM 9628 C CA . SER C 2 160 ? 166.52300 230.18900 314.00100 1.000 88.62942 160 SER G CA 1
ATOM 9629 C C . SER C 2 160 ? 165.14500 229.80400 314.54600 1.000 88.62942 160 SER G C 1
ATOM 9630 O O . SER C 2 160 ? 164.27400 230.63700 314.79300 1.000 88.62942 160 SER G O 1
ATOM 9638 N N . SER C 2 161 ? 164.96900 228.49600 314.73300 1.000 90.06107 161 SER G N 1
ATOM 9639 C CA . SER C 2 161 ? 163.73900 227.93300 315.27400 1.000 90.06107 161 SER G CA 1
ATOM 9640 C C . SER C 2 161 ? 164.01000 226.91600 316.37300 1.000 90.06107 161 SER G C 1
ATOM 9641 O O . SER C 2 161 ? 163.07700 226.23800 316.82100 1.000 90.06107 161 SER G O 1
ATOM 9649 N N . TYR C 2 162 ? 165.26100 226.78900 316.81900 1.000 91.94430 162 TYR G N 1
ATOM 9650 C CA . TYR C 2 162 ? 165.63900 225.84300 317.86200 1.000 91.94430 162 TYR G CA 1
ATOM 9651 C C . TYR C 2 162 ? 165.61500 226.46800 319.25100 1.000 91.94430 162 TYR G C 1
ATOM 9652 O O . TYR C 2 162 ? 166.38200 226.05400 320.13100 1.000 91.94430 162 TYR G O 1
ATOM 9670 N N . GLY C 2 163 ? 164.75200 227.45600 319.47100 1.000 99.78375 163 GLY G N 1
ATOM 9671 C CA . GLY C 2 163 ? 164.63500 228.09300 320.76700 1.000 99.78375 163 GLY G CA 1
ATOM 9672 C C . GLY C 2 163 ? 163.84600 229.38200 320.69300 1.000 99.78375 163 GLY G C 1
ATOM 9673 O O . GLY C 2 163 ? 163.89500 230.08300 319.67700 1.000 99.78375 163 GLY G O 1
ATOM 9677 N N . SER C 2 164 ? 163.10500 229.70400 321.75600 1.000 104.15908 164 SER G N 1
ATOM 9678 C CA . SER C 2 164 ? 162.36500 230.96200 321.78100 1.000 104.15908 164 SER G CA 1
ATOM 9679 C C . SER C 2 164 ? 163.27000 232.13300 321.42200 1.000 104.15908 164 SER G C 1
ATOM 9680 O O . SER C 2 164 ? 162.88500 233.01200 320.64300 1.000 104.15908 164 SER G O 1
ATOM 9688 N N . ILE C 2 165 ? 164.47500 232.16100 321.98400 1.000 103.91399 165 ILE G N 1
ATOM 9689 C CA . ILE C 2 165 ? 165.51700 233.11100 321.59900 1.000 103.91399 165 ILE G CA 1
ATOM 9690 C C . ILE C 2 165 ? 166.79300 232.29400 321.40800 1.000 103.91399 165 ILE G C 1
ATOM 9691 O O . ILE C 2 165 ? 167.51500 231.99900 322.36500 1.000 103.91399 165 ILE G O 1
ATOM 9707 N N . THR C 2 166 ? 167.07300 231.91400 320.16000 1.000 96.60194 166 THR G N 1
ATOM 9708 C CA . THR C 2 166 ? 168.19900 231.02600 319.88900 1.000 96.60194 166 THR G CA 1
ATOM 9709 C C . THR C 2 166 ? 169.50800 231.65200 320.35300 1.000 96.60194 166 THR G C 1
ATOM 9710 O O . THR C 2 166 ? 170.17700 231.13400 321.25400 1.000 96.60194 166 THR G O 1
ATOM 9721 N N . VAL C 2 167 ? 169.88800 232.77200 319.74500 1.000 97.09819 167 VAL G N 1
ATOM 9722 C CA . VAL C 2 167 ? 171.09100 233.50800 320.11500 1.000 97.09819 167 VAL G CA 1
ATOM 9723 C C . VAL C 2 167 ? 170.72000 234.97900 320.21400 1.000 97.09819 167 VAL G C 1
ATOM 9724 O O . VAL C 2 167 ? 170.35400 235.59900 319.20700 1.000 97.09819 167 VAL G O 1
ATOM 9737 N N . ASP C 2 168 ? 170.80900 235.53500 321.41600 1.000 105.80154 168 ASP G N 1
ATOM 9738 C CA . ASP C 2 168 ? 170.48100 236.93500 321.63100 1.000 105.80154 168 ASP G CA 1
ATOM 9739 C C . ASP C 2 168 ? 171.66200 237.81100 321.23600 1.000 105.80154 168 ASP G C 1
ATOM 9740 O O . ASP C 2 168 ? 172.79500 237.33900 321.11800 1.000 105.80154 168 ASP G O 1
ATOM 9749 N N . PRO C 2 169 ? 171.42600 239.10800 321.01300 1.000 105.95484 169 PRO G N 1
ATOM 9750 C CA . PRO C 2 169 ? 172.53800 240.00400 320.66800 1.000 105.95484 169 PRO G CA 1
ATOM 9751 C C . PRO C 2 169 ? 173.65000 239.96400 321.70200 1.000 105.95484 169 PRO G C 1
ATOM 9752 O O . PRO C 2 169 ? 173.40800 240.17900 322.89400 1.000 105.95484 169 PRO G O 1
ATOM 9763 N N . SER C 2 170 ? 174.87000 239.67800 321.25400 1.000 94.82129 170 SER G N 1
ATOM 9764 C CA . SER C 2 170 ? 176.00600 239.62500 322.16300 1.000 94.82129 170 SER G CA 1
ATOM 9765 C C . SER C 2 170 ? 176.10700 240.91700 322.96500 1.000 94.82129 170 SER G C 1
ATOM 9766 O O . SER C 2 170 ? 176.05400 242.01800 322.41100 1.000 94.82129 170 SER G O 1
ATOM 9774 N N . ASP C 2 171 ? 176.24600 240.77400 324.28400 1.000 85.88943 171 ASP G N 1
ATOM 9775 C CA . ASP C 2 171 ? 176.34100 241.94400 325.15200 1.000 85.88943 171 ASP G CA 1
ATOM 9776 C C . ASP C 2 171 ? 177.48900 242.84800 324.71800 1.000 85.88943 171 ASP G C 1
ATOM 9777 O O . ASP C 2 171 ? 177.27800 244.00200 324.32700 1.000 85.88943 171 ASP G O 1
ATOM 9786 N N . SER C 2 172 ? 178.71900 242.33600 324.78000 1.000 85.96777 172 SER G N 1
ATOM 9787 C CA . SER C 2 172 ? 179.89200 243.06800 324.31700 1.000 85.96777 172 SER G CA 1
ATOM 9788 C C . SER C 2 172 ? 180.53600 242.38700 323.11800 1.000 85.96777 172 SER G C 1
ATOM 9789 O O . SER C 2 172 ? 180.73200 243.03100 322.08200 1.000 85.96777 172 SER G O 1
ATOM 9797 N N . LYS C 2 173 ? 180.87100 241.10800 323.22700 1.000 87.13738 173 LYS G N 1
ATOM 9798 C CA . LYS C 2 173 ? 181.48200 240.35500 322.13700 1.000 87.13738 173 LYS G CA 1
ATOM 9799 C C . LYS C 2 173 ? 180.79600 239.02200 321.87900 1.000 87.13738 173 LYS G C 1
ATOM 9800 O O . LYS C 2 173 ? 180.70300 238.60300 320.72300 1.000 87.13738 173 LYS G O 1
ATOM 9819 N N . LEU C 2 174 ? 180.31600 238.35000 322.92000 1.000 92.69061 174 LEU G N 1
ATOM 9820 C CA . LEU C 2 174 ? 179.73900 237.01900 322.80700 1.000 92.69061 174 LEU G CA 1
ATOM 9821 C C . LEU C 2 174 ? 178.29300 237.01400 323.28300 1.000 92.69061 174 LEU G C 1
ATOM 9822 O O . LEU C 2 174 ? 177.83600 237.92500 323.98000 1.000 92.69061 174 LEU G O 1
ATOM 9838 N N . ALA C 2 175 ? 177.57500 235.96100 322.89300 1.000 97.89355 175 ALA G N 1
ATOM 9839 C CA . ALA C 2 175 ? 176.19200 235.76700 323.30900 1.000 97.89355 175 ALA G CA 1
ATOM 9840 C C . ALA C 2 175 ? 176.01500 234.36600 323.87900 1.000 97.89355 175 ALA G C 1
ATOM 9841 O O . ALA C 2 175 ? 176.98000 233.59900 323.96500 1.000 97.89355 175 ALA G O 1
ATOM 9848 N N . THR C 2 176 ? 174.79200 234.02000 324.26500 1.000 103.17455 176 THR G N 1
ATOM 9849 C CA . THR C 2 176 ? 174.48100 232.72700 324.85500 1.000 103.17455 176 THR G CA 1
ATOM 9850 C C . THR C 2 176 ? 173.77700 231.84600 323.82700 1.000 103.17455 176 THR G C 1
ATOM 9851 O O . THR C 2 176 ? 173.39000 232.29400 322.74400 1.000 103.17455 176 THR G O 1
ATOM 9862 N N . LEU C 2 177 ? 173.61300 230.57500 324.18300 1.000 101.28440 177 LEU G N 1
ATOM 9863 C CA . LEU C 2 177 ? 172.95800 229.59400 323.33500 1.000 101.28440 177 LEU G CA 1
ATOM 9864 C C . LEU C 2 177 ? 171.86700 228.87600 324.11800 1.000 101.28440 177 LEU G C 1
ATOM 9865 O O . LEU C 2 177 ? 171.90300 228.79700 325.34900 1.000 101.28440 177 LEU G O 1
ATOM 9881 N N . THR C 2 178 ? 170.89000 228.35100 323.38300 1.000 101.45316 178 THR G N 1
ATOM 9882 C CA . THR C 2 178 ? 169.79000 227.59700 323.96900 1.000 101.45316 178 THR G CA 1
ATOM 9883 C C . THR C 2 178 ? 169.49500 226.40900 323.06100 1.000 101.45316 178 THR G C 1
ATOM 9884 O O . THR C 2 178 ? 170.27700 226.07800 322.16400 1.000 101.45316 178 THR G O 1
ATOM 9895 N N . SER C 2 179 ? 168.35800 225.76100 323.29500 1.000 102.33453 179 SER G N 1
ATOM 9896 C CA . SER C 2 179 ? 167.97300 224.59300 322.51500 1.000 102.33453 179 SER G CA 1
ATOM 9897 C C . SER C 2 179 ? 166.45700 224.45800 322.54700 1.000 102.33453 179 SER G C 1
ATOM 9898 O O . SER C 2 179 ? 165.75600 225.22600 323.21100 1.000 102.33453 179 SER G O 1
ATOM 9906 N N . PHE C 2 180 ? 165.96200 223.46400 321.81200 1.000 100.96971 180 PHE G N 1
ATOM 9907 C CA . PHE C 2 180 ? 164.54000 223.17100 321.74000 1.000 100.96971 180 PHE G CA 1
ATOM 9908 C C . PHE C 2 180 ? 164.36100 221.66000 321.69300 1.000 100.96971 180 PHE G C 1
ATOM 9909 O O . PHE C 2 180 ? 165.31800 220.90500 321.50300 1.000 100.96971 180 PHE G O 1
ATOM 9926 N N . GLU C 2 181 ? 163.11800 221.21900 321.87400 1.000 102.79088 181 GLU G N 1
ATOM 9927 C CA . GLU C 2 181 ? 162.79800 219.79200 321.90300 1.000 102.79088 181 GLU G CA 1
ATOM 9928 C C . GLU C 2 181 ? 162.62600 219.25000 320.48300 1.000 102.79088 181 GLU G C 1
ATOM 9929 O O . GLU C 2 181 ? 161.54100 218.86000 320.05200 1.000 102.79088 181 GLU G O 1
ATOM 9941 N N . LYS C 2 182 ? 163.73800 219.23100 319.75300 1.000 96.74720 182 LYS G N 1
ATOM 9942 C CA . LYS C 2 182 ? 163.77100 218.65900 318.41300 1.000 96.74720 182 LYS G CA 1
ATOM 9943 C C . LYS C 2 182 ? 165.22500 218.44500 318.02300 1.000 96.74720 182 LYS G C 1
ATOM 9944 O O . LYS C 2 182 ? 166.13400 219.06300 318.58400 1.000 96.74720 182 LYS G O 1
ATOM 9963 N N . GLU C 2 183 ? 165.42900 217.56200 317.05300 1.000 94.24689 183 GLU G N 1
ATOM 9964 C CA . GLU C 2 183 ? 166.75100 217.19800 316.57000 1.000 94.24689 183 GLU G CA 1
ATOM 9965 C C . GLU C 2 183 ? 166.96600 217.77200 315.17300 1.000 94.24689 183 GLU G C 1
ATOM 9966 O O . GLU C 2 183 ? 166.12600 218.49700 314.63300 1.000 94.24689 183 GLU G O 1
ATOM 9978 N N . GLY C 2 184 ? 168.10800 217.43600 314.59200 1.000 87.52867 184 GLY G N 1
ATOM 9979 C CA . GLY C 2 184 ? 168.47700 217.89500 313.26900 1.000 87.52867 184 GLY G CA 1
ATOM 9980 C C . GLY C 2 184 ? 169.85400 218.53500 313.25300 1.000 87.52867 184 GLY G C 1
ATOM 9981 O O . GLY C 2 184 ? 170.48300 218.77000 314.28300 1.000 87.52867 184 GLY G O 1
ATOM 9985 N N . ASN C 2 185 ? 170.30800 218.81300 312.03600 1.000 85.20795 185 ASN G N 1
ATOM 9986 C CA . ASN C 2 185 ? 171.60500 219.42600 311.79300 1.000 85.20795 185 ASN G CA 1
ATOM 9987 C C . ASN C 2 185 ? 171.41700 220.88700 311.41000 1.000 85.20795 185 ASN G C 1
ATOM 9988 O O . ASN C 2 185 ? 170.50900 221.22700 310.64500 1.000 85.20795 185 ASN G O 1
ATOM 9999 N N . LEU C 2 186 ? 172.27900 221.74800 311.94700 1.000 83.40073 186 LEU G N 1
ATOM 10000 C CA . LEU C 2 186 ? 172.24100 223.17300 311.65800 1.000 83.40073 186 LEU G CA 1
ATOM 10001 C C . LEU C 2 186 ? 173.66800 223.70000 311.61100 1.000 83.40073 186 LEU G C 1
ATOM 10002 O O . LEU C 2 186 ? 174.63400 222.96400 311.83600 1.000 83.40073 186 LEU G O 1
ATOM 10018 N N . VAL C 2 187 ? 173.79800 224.99200 311.32100 1.000 79.08144 187 VAL G N 1
ATOM 10019 C CA . VAL C 2 187 ? 175.09200 225.65500 311.22700 1.000 79.08144 187 VAL G CA 1
ATOM 10020 C C . VAL C 2 187 ? 174.98400 227.02100 311.88500 1.000 79.08144 187 VAL G C 1
ATOM 10021 O O . VAL C 2 187 ? 173.96600 227.70900 311.75000 1.000 79.08144 187 VAL G O 1
ATOM 10034 N N . VAL C 2 188 ? 176.03500 227.41200 312.59800 1.000 78.72318 188 VAL G N 1
ATOM 10035 C CA . VAL C 2 188 ? 176.10500 228.70000 313.27700 1.000 78.72318 188 VAL G CA 1
ATOM 10036 C C . VAL C 2 188 ? 177.19100 229.51500 312.59000 1.000 78.72318 188 VAL G C 1
ATOM 10037 O O . VAL C 2 188 ? 178.38700 229.24600 312.76200 1.000 78.72318 188 VAL G O 1
ATOM 10050 N N . THR C 2 189 ? 176.77900 230.51200 311.81300 1.000 78.83911 189 THR G N 1
ATOM 10051 C CA . THR C 2 189 ? 177.70700 231.35500 311.07100 1.000 78.83911 189 THR G CA 1
ATOM 10052 C C . THR C 2 189 ? 178.04700 232.58400 311.90300 1.000 78.83911 189 THR G C 1
ATOM 10053 O O . THR C 2 189 ? 177.16900 233.40100 312.20200 1.000 78.83911 189 THR G O 1
ATOM 10064 N N . ILE C 2 190 ? 179.31900 232.71300 312.27300 1.000 81.41793 190 ILE G N 1
ATOM 10065 C CA . ILE C 2 190 ? 179.80300 233.88000 313.01100 1.000 81.41793 190 ILE G CA 1
ATOM 10066 C C . ILE C 2 190 ? 180.39000 234.82300 311.96600 1.000 81.41793 190 ILE G C 1
ATOM 10067 O O . ILE C 2 190 ? 181.57000 234.75600 311.62300 1.000 81.41793 190 ILE G O 1
ATOM 10083 N N . SER C 2 191 ? 179.54800 235.71500 311.45600 1.000 81.04038 191 SER G N 1
ATOM 10084 C CA . SER C 2 191 ? 179.93200 236.64600 310.40700 1.000 81.04038 191 SER G CA 1
ATOM 10085 C C . SER C 2 191 ? 180.40500 237.95800 311.01600 1.000 81.04038 191 SER G C 1
ATOM 10086 O O . SER C 2 191 ? 179.89700 238.39400 312.05300 1.000 81.04038 191 SER G O 1
ATOM 10094 N N . THR C 2 192 ? 181.37900 238.58100 310.36300 1.000 81.88063 192 THR G N 1
ATOM 10095 C CA . THR C 2 192 ? 181.88500 239.87600 310.79200 1.000 81.88063 192 THR G CA 1
ATOM 10096 C C . THR C 2 192 ? 180.87300 240.95600 310.41200 1.000 81.88063 192 THR G C 1
ATOM 10097 O O . THR C 2 192 ? 179.76300 240.67500 309.95000 1.000 81.88063 192 THR G O 1
ATOM 10108 N N . ALA C 2 193 ? 181.25200 242.21900 310.60800 1.000 81.58642 193 ALA G N 1
ATOM 10109 C CA . ALA C 2 193 ? 180.33900 243.31900 310.31700 1.000 81.58642 193 ALA G CA 1
ATOM 10110 C C . ALA C 2 193 ? 179.92200 243.30900 308.85100 1.000 81.58642 193 ALA G C 1
ATOM 10111 O O . ALA C 2 193 ? 178.74800 243.10200 308.52500 1.000 81.58642 193 ALA G O 1
ATOM 10118 N N . ASN C 2 194 ? 180.87800 243.53300 307.94900 1.000 86.74518 194 ASN G N 1
ATOM 10119 C CA . ASN C 2 194 ? 180.60900 243.50900 306.51600 1.000 86.74518 194 ASN G CA 1
ATOM 10120 C C . ASN C 2 194 ? 181.65400 242.76900 305.69700 1.000 86.74518 194 ASN G C 1
ATOM 10121 O O . ASN C 2 194 ? 181.33800 242.34500 304.57900 1.000 86.74518 194 ASN G O 1
ATOM 10132 N N . GLU C 2 195 ? 182.87500 242.60000 306.19800 1.000 86.18425 195 GLU G N 1
ATOM 10133 C CA . GLU C 2 195 ? 183.91800 241.95600 305.41700 1.000 86.18425 195 GLU G CA 1
ATOM 10134 C C . GLU C 2 195 ? 183.54000 240.51200 305.10100 1.000 86.18425 195 GLU G C 1
ATOM 10135 O O . GLU C 2 195 ? 182.70800 239.89300 305.77100 1.000 86.18425 195 GLU G O 1
ATOM 10147 N N . SER C 2 196 ? 184.16700 239.97600 304.05300 1.000 89.20018 196 SER G N 1
ATOM 10148 C CA . SER C 2 196 ? 183.89200 238.61600 303.59100 1.000 89.20018 196 SER G CA 1
ATOM 10149 C C . SER C 2 196 ? 184.59300 237.61800 304.51300 1.000 89.20018 196 SER G C 1
ATOM 10150 O O . SER C 2 196 ? 185.59100 236.98100 304.16900 1.000 89.20018 196 SER G O 1
ATOM 10158 N N . VAL C 2 197 ? 184.04300 237.49200 305.71700 1.000 84.58006 197 VAL G N 1
ATOM 10159 C CA . VAL C 2 197 ? 184.53000 236.55300 306.72200 1.000 84.58006 197 VAL G CA 1
ATOM 10160 C C . VAL C 2 197 ? 183.31100 235.87200 307.32500 1.000 84.58006 197 VAL G C 1
ATOM 10161 O O . VAL C 2 197 ? 182.60600 236.46700 308.14900 1.000 84.58006 197 VAL G O 1
ATOM 10174 N N . VAL C 2 198 ? 183.06300 234.62900 306.92100 1.000 80.07372 198 VAL G N 1
ATOM 10175 C CA . VAL C 2 198 ? 181.90700 233.86100 307.36700 1.000 80.07372 198 VAL G CA 1
ATOM 10176 C C . VAL C 2 198 ? 182.41700 232.51100 307.84900 1.000 80.07372 198 VAL G C 1
ATOM 10177 O O . VAL C 2 198 ? 182.77900 231.65300 307.03400 1.000 80.07372 198 VAL G O 1
ATOM 10190 N N . ALA C 2 199 ? 182.44800 232.32200 309.16400 1.000 77.61606 199 ALA G N 1
ATOM 10191 C CA . ALA C 2 199 ? 182.87700 231.06000 309.74800 1.000 77.61606 199 ALA G CA 1
ATOM 10192 C C . ALA C 2 199 ? 181.69100 230.09900 309.78900 1.000 77.61606 199 ALA G C 1
ATOM 10193 O O . ALA C 2 199 ? 180.62500 230.36200 309.22400 1.000 77.61606 199 ALA G O 1
ATOM 10200 N N . GLN C 2 200 ? 181.86300 228.96500 310.46300 1.000 72.35071 200 GLN G N 1
ATOM 10201 C CA . GLN C 2 200 ? 180.80000 227.97700 310.56300 1.000 72.35071 200 GLN G CA 1
ATOM 10202 C C . GLN C 2 200 ? 181.09500 227.05200 311.73400 1.000 72.35071 200 GLN G C 1
ATOM 10203 O O . GLN C 2 200 ? 182.23700 226.63000 311.92500 1.000 72.35071 200 GLN G O 1
ATOM 10217 N N . ILE C 2 201 ? 180.05700 226.74800 312.50900 1.000 79.88003 201 ILE G N 1
ATOM 10218 C CA . ILE C 2 201 ? 180.14600 225.82600 313.63400 1.000 79.88003 201 ILE G CA 1
ATOM 10219 C C . ILE C 2 201 ? 179.03700 224.79800 313.48700 1.000 79.88003 201 ILE G C 1
ATOM 10220 O O . ILE C 2 201 ? 177.86400 225.16000 313.33800 1.000 79.88003 201 ILE G O 1
ATOM 10236 N N . ALA C 2 202 ? 179.40500 223.52100 313.53000 1.000 80.61612 202 ALA G N 1
ATOM 10237 C CA . ALA C 2 202 ? 178.46600 222.42500 313.34000 1.000 80.61612 202 ALA G CA 1
ATOM 10238 C C . ALA C 2 202 ? 178.11400 221.82500 314.69400 1.000 80.61612 202 ALA G C 1
ATOM 10239 O O . ALA C 2 202 ? 178.99500 221.33800 315.41100 1.000 80.61612 202 ALA G O 1
ATOM 10246 N N . VAL C 2 203 ? 176.83000 221.86500 315.04000 1.000 84.39250 203 VAL G N 1
ATOM 10247 C CA . VAL C 2 203 ? 176.31800 221.28600 316.27400 1.000 84.39250 203 VAL G CA 1
ATOM 10248 C C . VAL C 2 203 ? 175.20700 220.31000 315.92000 1.000 84.39250 203 VAL G C 1
ATOM 10249 O O . VAL C 2 203 ? 174.46400 220.52400 314.95500 1.000 84.39250 203 VAL G O 1
ATOM 10262 N N . ASN C 2 204 ? 175.09600 219.23800 316.70100 1.000 88.25855 204 ASN G N 1
ATOM 10263 C CA . ASN C 2 204 ? 174.10500 218.19700 316.45800 1.000 88.25855 204 ASN G CA 1
ATOM 10264 C C . ASN C 2 204 ? 173.35200 217.92900 317.75000 1.000 88.25855 204 ASN G C 1
ATOM 10265 O O . ASN C 2 204 ? 173.96500 217.59100 318.76600 1.000 88.25855 204 ASN G O 1
ATOM 10276 N N . ILE C 2 205 ? 172.03200 218.08200 317.71000 1.000 92.87948 205 ILE G N 1
ATOM 10277 C CA . ILE C 2 205 ? 171.19000 217.75400 318.85500 1.000 92.87948 205 ILE G CA 1
ATOM 10278 C C . ILE C 2 205 ? 170.95700 216.24900 318.85800 1.000 92.87948 205 ILE G C 1
ATOM 10279 O O . ILE C 2 205 ? 170.28700 215.71200 317.97000 1.000 92.87948 205 ILE G O 1
ATOM 10295 N N . ILE C 2 206 ? 171.51300 215.56400 319.86200 1.000 95.39365 206 ILE G N 1
ATOM 10296 C CA . ILE C 2 206 ? 171.45200 214.10500 319.91500 1.000 95.39365 206 ILE G CA 1
ATOM 10297 C C . ILE C 2 206 ? 170.06000 213.57900 320.21800 1.000 95.39365 206 ILE G C 1
ATOM 10298 O O . ILE C 2 206 ? 169.85200 212.36000 320.18700 1.000 95.39365 206 ILE G O 1
ATOM 10314 N N . ASP C 2 207 ? 169.09900 214.45500 320.51100 1.000 97.88069 207 ASP G N 1
ATOM 10315 C CA . ASP C 2 207 ? 167.71800 214.07400 320.78100 1.000 97.88069 207 ASP G CA 1
ATOM 10316 C C . ASP C 2 207 ? 167.56500 213.32300 322.09800 1.000 97.88069 207 ASP G C 1
ATOM 10317 O O . ASP C 2 207 ? 166.61000 212.56000 322.27100 1.000 97.88069 207 ASP G O 1
ATOM 10326 N N . GLY C 2 208 ? 168.48800 213.52200 323.03600 1.000 97.12709 208 GLY G N 1
ATOM 10327 C CA . GLY C 2 208 ? 168.41700 212.85600 324.32100 1.000 97.12709 208 GLY G CA 1
ATOM 10328 C C . GLY C 2 208 ? 169.78000 212.64900 324.94600 1.000 97.12709 208 GLY G C 1
ATOM 10329 O O . GLY C 2 208 ? 170.59600 213.57400 324.99600 1.000 97.12709 208 GLY G O 1
ATOM 10333 N N . ASP C 2 209 ? 170.03700 211.43600 325.43000 1.000 98.44150 209 ASP G N 1
ATOM 10334 C CA . ASP C 2 209 ? 171.32400 211.06900 326.00700 1.000 98.44150 209 ASP G CA 1
ATOM 10335 C C . ASP C 2 209 ? 172.19900 210.27700 325.05200 1.000 98.44150 209 ASP G C 1
ATOM 10336 O O . ASP C 2 209 ? 173.38900 210.57200 324.92400 1.000 98.44150 209 ASP G O 1
ATOM 10345 N N . SER C 2 210 ? 171.63500 209.27200 324.37800 1.000 96.67213 210 SER G N 1
ATOM 10346 C CA . SER C 2 210 ? 172.36500 208.49100 323.38800 1.000 96.67213 210 SER G CA 1
ATOM 10347 C C . SER C 2 210 ? 171.50000 208.21500 322.16500 1.000 96.67213 210 SER G C 1
ATOM 10348 O O . SER C 2 210 ? 171.67100 207.18900 321.49700 1.000 96.67213 210 SER G O 1
ATOM 10356 N N . GLY C 2 211 ? 170.56900 209.11500 321.85900 1.000 92.26791 211 GLY G N 1
ATOM 10357 C CA . GLY C 2 211 ? 169.67800 208.93100 320.73200 1.000 92.26791 211 GLY G CA 1
ATOM 10358 C C . GLY C 2 211 ? 170.40900 208.85600 319.40900 1.000 92.26791 211 GLY G C 1
ATOM 10359 O O . GLY C 2 211 ? 171.64100 208.91600 319.36700 1.000 92.26791 211 GLY G O 1
ATOM 10363 N N . ILE C 2 212 ? 169.65800 208.72900 318.32000 1.000 86.96946 212 ILE G N 1
ATOM 10364 C CA . ILE C 2 212 ? 170.24900 208.58700 316.99500 1.000 86.96946 212 ILE G CA 1
ATOM 10365 C C . ILE C 2 212 ? 169.25300 209.11000 315.97200 1.000 86.96946 212 ILE G C 1
ATOM 10366 O O . ILE C 2 212 ? 168.04300 208.90400 316.09900 1.000 86.96946 212 ILE G O 1
ATOM 10382 N N . PHE C 2 213 ? 169.77600 209.79200 314.95600 1.000 83.39261 213 PHE G N 1
ATOM 10383 C CA . PHE C 2 213 ? 168.96100 210.28400 313.85500 1.000 83.39261 213 PHE G CA 1
ATOM 10384 C C . PHE C 2 213 ? 169.81500 210.29600 312.59800 1.000 83.39261 213 PHE G C 1
ATOM 10385 O O . PHE C 2 213 ? 170.95100 210.77800 312.62300 1.000 83.39261 213 PHE G O 1
ATOM 10402 N N . LEU C 2 214 ? 169.27200 209.75700 311.51300 1.000 74.05930 214 LEU G N 1
ATOM 10403 C CA . LEU C 2 214 ? 169.99300 209.63800 310.25700 1.000 74.05930 214 LEU G CA 1
ATOM 10404 C C . LEU C 2 214 ? 169.85000 210.91600 309.44100 1.000 74.05930 214 LEU G C 1
ATOM 10405 O O . LEU C 2 214 ? 168.83300 211.61200 309.51000 1.000 74.05930 214 LEU G O 1
ATOM 10412 N N . SER C 2 215 ? 170.88900 211.21800 308.66100 1.000 69.51647 215 SER G N 1
ATOM 10413 C CA . SER C 2 215 ? 170.87200 212.41800 307.83200 1.000 69.51647 215 SER G CA 1
ATOM 10414 C C . SER C 2 215 ? 169.80500 212.31400 306.74900 1.000 69.51647 215 SER G C 1
ATOM 10415 O O . SER C 2 215 ? 168.89400 213.14600 306.67300 1.000 69.51647 215 SER G O 1
ATOM 10423 N N . GLN C 2 216 ? 169.90300 211.29300 305.90200 1.000 69.98846 216 GLN G N 1
ATOM 10424 C CA . GLN C 2 216 ? 168.94400 211.08200 304.82800 1.000 69.98846 216 GLN G CA 1
ATOM 10425 C C . GLN C 2 216 ? 167.86100 210.11700 305.29000 1.000 69.98846 216 GLN G C 1
ATOM 10426 O O . GLN C 2 216 ? 168.16000 209.00200 305.73000 1.000 69.98846 216 GLN G O 1
ATOM 10440 N N . ASP C 2 217 ? 166.60500 210.54900 305.18700 1.000 75.96520 217 ASP G N 1
ATOM 10441 C CA . ASP C 2 217 ? 165.47300 209.73100 305.60300 1.000 75.96520 217 ASP G CA 1
ATOM 10442 C C . ASP C 2 217 ? 164.92800 208.89300 304.45200 1.000 75.96520 217 ASP G C 1
ATOM 10443 O O . ASP C 2 217 ? 164.66300 207.69900 304.62000 1.000 75.96520 217 ASP G O 1
ATOM 10452 N N . THR C 2 218 ? 164.75600 209.50400 303.28200 1.000 74.34309 218 THR G N 1
ATOM 10453 C CA . THR C 2 218 ? 164.26500 208.82300 302.09200 1.000 74.34309 218 THR G CA 1
ATOM 10454 C C . THR C 2 218 ? 165.30100 208.95400 300.98700 1.000 74.34309 218 THR G C 1
ATOM 10455 O O . THR C 2 218 ? 165.84400 210.04100 300.76700 1.000 74.34309 218 THR G O 1
ATOM 10466 N N . VAL C 2 219 ? 165.57300 207.84800 300.29600 1.000 73.05101 219 VAL G N 1
ATOM 10467 C CA . VAL C 2 219 ? 166.58300 207.81200 299.24800 1.000 73.05101 219 VAL G CA 1
ATOM 10468 C C . VAL C 2 219 ? 166.02500 207.06700 298.04400 1.000 73.05101 219 VAL G C 1
ATOM 10469 O O . VAL C 2 219 ? 165.19500 206.16300 298.17700 1.000 73.05101 219 VAL G O 1
ATOM 10482 N N . THR C 2 220 ? 166.49300 207.45700 296.86000 1.000 71.58791 220 THR G N 1
ATOM 10483 C CA . THR C 2 220 ? 166.11800 206.81600 295.60400 1.000 71.58791 220 THR G CA 1
ATOM 10484 C C . THR C 2 220 ? 167.39500 206.50900 294.83600 1.000 71.58791 220 THR G C 1
ATOM 10485 O O . THR C 2 220 ? 168.04700 207.42300 294.32000 1.000 71.58791 220 THR G O 1
ATOM 10496 N N . ILE C 2 221 ? 167.75000 205.22900 294.76000 1.000 71.75236 221 ILE G N 1
ATOM 10497 C CA . ILE C 2 221 ? 168.98300 204.79200 294.12200 1.000 71.75236 221 ILE G CA 1
ATOM 10498 C C . ILE C 2 221 ? 168.63700 203.97500 292.88700 1.000 71.75236 221 ILE G C 1
ATOM 10499 O O . ILE C 2 221 ? 167.62800 203.26400 292.84800 1.000 71.75236 221 ILE G O 1
ATOM 10515 N N . ARG C 2 222 ? 169.48900 204.08200 291.87400 1.000 73.62777 222 ARG G N 1
ATOM 10516 C CA . ARG C 2 222 ? 169.37800 203.25900 290.68200 1.000 73.62777 222 ARG G CA 1
ATOM 10517 C C . ARG C 2 222 ? 170.19700 201.98600 290.85600 1.000 73.62777 222 ARG G C 1
ATOM 10518 O O . ARG C 2 222 ? 171.17700 201.95400 291.60500 1.000 73.62777 222 ARG G O 1
ATOM 10539 N N . LYS C 2 223 ? 169.77800 200.93100 290.16100 1.000 73.76238 223 LYS G N 1
ATOM 10540 C CA . LYS C 2 223 ? 170.46600 199.65200 290.26700 1.000 73.76238 223 LYS G CA 1
ATOM 10541 C C . LYS C 2 223 ? 171.95400 199.82100 289.99300 1.000 73.76238 223 LYS G C 1
ATOM 10542 O O . LYS C 2 223 ? 172.35800 200.53000 289.06800 1.000 73.76238 223 LYS G O 1
ATOM 10561 N N . GLY C 2 224 ? 172.77300 199.16000 290.81000 1.000 67.48910 224 GLY G N 1
ATOM 10562 C CA . GLY C 2 224 ? 174.21000 199.23900 290.69700 1.000 67.48910 224 GLY G CA 1
ATOM 10563 C C . GLY C 2 224 ? 174.83700 200.43300 291.38200 1.000 67.48910 224 GLY G C 1
ATOM 10564 O O . GLY C 2 224 ? 176.05100 200.43000 291.61400 1.000 67.48910 224 GLY G O 1
ATOM 10568 N N . GLY C 2 225 ? 174.05000 201.45200 291.71300 1.000 67.75657 225 GLY G N 1
ATOM 10569 C CA . GLY C 2 225 ? 174.55900 202.62600 292.38500 1.000 67.75657 225 GLY G CA 1
ATOM 10570 C C . GLY C 2 225 ? 174.94600 202.33700 293.82300 1.000 67.75657 225 GLY G C 1
ATOM 10571 O O . GLY C 2 225 ? 175.02600 201.19200 294.26900 1.000 67.75657 225 GLY G O 1
ATOM 10575 N N . THR C 2 226 ? 175.19300 203.41700 294.56000 1.000 67.62872 226 THR G N 1
ATOM 10576 C CA . THR C 2 226 ? 175.57800 203.30900 295.95900 1.000 67.62872 226 THR G CA 1
ATOM 10577 C C . THR C 2 226 ? 175.40800 204.66600 296.62400 1.000 67.62872 226 THR G C 1
ATOM 10578 O O . THR C 2 226 ? 175.46600 205.70700 295.96500 1.000 67.62872 226 THR G O 1
ATOM 10589 N N . THR C 2 227 ? 175.19400 204.63800 297.93700 1.000 68.33588 227 THR G N 1
ATOM 10590 C CA . THR C 2 227 ? 175.02900 205.84900 298.72900 1.000 68.33588 227 THR G CA 1
ATOM 10591 C C . THR C 2 227 ? 175.71700 205.63600 300.07200 1.000 68.33588 227 THR G C 1
ATOM 10592 O O . THR C 2 227 ? 176.38300 204.62100 300.29900 1.000 68.33588 227 THR G O 1
ATOM 10603 N N . THR C 2 228 ? 175.55300 206.60500 300.96900 1.000 69.35899 228 THR G N 1
ATOM 10604 C CA . THR C 2 228 ? 176.13800 206.54200 302.29900 1.000 69.35899 228 THR G CA 1
ATOM 10605 C C . THR C 2 228 ? 175.11500 207.02600 303.31600 1.000 69.35899 228 THR G C 1
ATOM 10606 O O . THR C 2 228 ? 174.13800 207.69800 302.97600 1.000 69.35899 228 THR G O 1
ATOM 10617 N N . LEU C 2 229 ? 175.35400 206.67200 304.57600 1.000 72.09553 229 LEU G N 1
ATOM 10618 C CA . LEU C 2 229 ? 174.49200 207.06100 305.68100 1.000 72.09553 229 LEU G CA 1
ATOM 10619 C C . LEU C 2 229 ? 175.34300 207.63600 306.80200 1.000 72.09553 229 LEU G C 1
ATOM 10620 O O . LEU C 2 229 ? 176.50400 207.25400 306.97000 1.000 72.09553 229 LEU G O 1
ATOM 10636 N N . THR C 2 230 ? 174.75800 208.55600 307.56500 1.000 73.07743 230 THR G N 1
ATOM 10637 C CA . THR C 2 230 ? 175.44700 209.22100 308.66100 1.000 73.07743 230 THR G CA 1
ATOM 10638 C C . THR C 2 230 ? 174.54700 209.22200 309.88500 1.000 73.07743 230 THR G C 1
ATOM 10639 O O . THR C 2 230 ? 173.36200 209.55900 309.78900 1.000 73.07743 230 THR G O 1
ATOM 10650 N N . ALA C 2 231 ? 175.10900 208.84700 311.02900 1.000 78.54193 231 ALA G N 1
ATOM 10651 C CA . ALA C 2 231 ? 174.39000 208.80200 312.29100 1.000 78.54193 231 ALA G CA 1
ATOM 10652 C C . ALA C 2 231 ? 175.05700 209.73000 313.29800 1.000 78.54193 231 ALA G C 1
ATOM 10653 O O . ALA C 2 231 ? 176.16700 210.22500 313.08700 1.000 78.54193 231 ALA G O 1
ATOM 10660 N N . VAL C 2 232 ? 174.35900 209.96000 314.40800 1.000 85.52778 232 VAL G N 1
ATOM 10661 C CA . VAL C 2 232 ? 174.83900 210.82800 315.47800 1.000 85.52778 232 VAL G CA 1
ATOM 10662 C C . VAL C 2 232 ? 174.45700 210.18700 316.80400 1.000 85.52778 232 VAL G C 1
ATOM 10663 O O . VAL C 2 232 ? 173.26800 210.02100 317.09500 1.000 85.52778 232 VAL G O 1
ATOM 10676 N N . THR C 2 233 ? 175.45700 209.83100 317.60700 1.000 89.74807 233 THR G N 1
ATOM 10677 C CA . THR C 2 233 ? 175.22000 209.19300 318.89300 1.000 89.74807 233 THR G CA 1
ATOM 10678 C C . THR C 2 233 ? 176.31700 209.61600 319.86000 1.000 89.74807 233 THR G C 1
ATOM 10679 O O . THR C 2 233 ? 177.27800 210.29500 319.48600 1.000 89.74807 233 THR G O 1
ATOM 10690 N N . GLY C 2 234 ? 176.16300 209.20600 321.11600 1.000 94.88219 234 GLY G N 1
ATOM 10691 C CA . GLY C 2 234 ? 177.17400 209.44400 322.12600 1.000 94.88219 234 GLY G CA 1
ATOM 10692 C C . GLY C 2 234 ? 178.00500 208.20500 322.37500 1.000 94.88219 234 GLY G C 1
ATOM 10693 O O . GLY C 2 234 ? 179.18000 208.29200 322.74500 1.000 94.88219 234 GLY G O 1
ATOM 10697 N N . LYS C 2 235 ? 177.39800 207.04000 322.17200 1.000 93.81864 235 LYS G N 1
ATOM 10698 C CA . LYS C 2 235 ? 178.06900 205.75900 322.33300 1.000 93.81864 235 LYS G CA 1
ATOM 10699 C C . LYS C 2 235 ? 178.72900 205.35500 321.02200 1.000 93.81864 235 LYS G C 1
ATOM 10700 O O . LYS C 2 235 ? 178.09600 205.38100 319.96200 1.000 93.81864 235 LYS G O 1
ATOM 10719 N N . THR C 2 236 ? 180.00400 204.98300 321.10000 1.000 92.52644 236 THR G N 1
ATOM 10720 C CA . THR C 2 236 ? 180.75400 204.58700 319.91400 1.000 92.52644 236 THR G CA 1
ATOM 10721 C C . THR C 2 236 ? 180.15900 203.32600 319.29500 1.000 92.52644 236 THR G C 1
ATOM 10722 O O . THR C 2 236 ? 179.97400 203.27400 318.07200 1.000 92.52644 236 THR G O 1
ATOM 10733 N N . PRO C 2 237 ? 179.84900 202.29500 320.08000 1.000 89.29477 237 PRO G N 1
ATOM 10734 C CA . PRO C 2 237 ? 179.25900 201.08700 319.49100 1.000 89.29477 237 PRO G CA 1
ATOM 10735 C C . PRO C 2 237 ? 177.94400 201.39800 318.79400 1.000 89.29477 237 PRO G C 1
ATOM 10736 O O . PRO C 2 237 ? 176.96900 201.81700 319.42300 1.000 89.29477 237 PRO G O 1
ATOM 10747 N N . VAL C 2 238 ? 177.92200 201.19100 317.48000 1.000 84.25572 238 VAL G N 1
ATOM 10748 C CA . VAL C 2 238 ? 176.74600 201.44000 316.65200 1.000 84.25572 238 VAL G CA 1
ATOM 10749 C C . VAL C 2 238 ? 176.54400 200.19800 315.79300 1.000 84.25572 238 VAL G C 1
ATOM 10750 O O . VAL C 2 238 ? 177.17900 200.05100 314.74300 1.000 84.25572 238 VAL G O 1
ATOM 10763 N N . THR C 2 239 ? 175.66200 199.30500 316.23200 1.000 86.14246 239 THR G N 1
ATOM 10764 C CA . THR C 2 239 ? 175.35600 198.07300 315.51400 1.000 86.14246 239 THR G CA 1
ATOM 10765 C C . THR C 2 239 ? 174.17100 198.32900 314.59400 1.000 86.14246 239 THR G C 1
ATOM 10766 O O . THR C 2 239 ? 173.13100 198.82800 315.03800 1.000 86.14246 239 THR G O 1
ATOM 10777 N N . TRP C 2 240 ? 174.33300 197.99500 313.31800 1.000 79.83385 240 TRP G N 1
ATOM 10778 C CA . TRP C 2 240 ? 173.29800 198.19000 312.31900 1.000 79.83385 240 TRP G CA 1
ATOM 10779 C C . TRP C 2 240 ? 172.43600 196.93500 312.20700 1.000 79.83385 240 TRP G C 1
ATOM 10780 O O . TRP C 2 240 ? 172.83900 195.83100 312.57800 1.000 79.83385 240 TRP G O 1
ATOM 10801 N N . SER C 2 241 ? 171.22500 197.11600 311.68300 1.000 91.63405 241 SER G N 1
ATOM 10802 C CA . SER C 2 241 ? 170.30500 196.00600 311.47600 1.000 91.63405 241 SER G CA 1
ATOM 10803 C C . SER C 2 241 ? 169.25600 196.38700 310.44100 1.000 91.63405 241 SER G C 1
ATOM 10804 O O . SER C 2 241 ? 168.45200 197.29700 310.67000 1.000 91.63405 241 SER G O 1
ATOM 10812 N N . SER C 2 242 ? 169.25600 195.69900 309.30500 1.000 91.84309 242 SER G N 1
ATOM 10813 C CA . SER C 2 242 ? 168.35200 195.99800 308.20500 1.000 91.84309 242 SER G CA 1
ATOM 10814 C C . SER C 2 242 ? 167.47600 194.79100 307.90000 1.000 91.84309 242 SER G C 1
ATOM 10815 O O . SER C 2 242 ? 167.97800 193.70500 307.59900 1.000 91.84309 242 SER G O 1
ATOM 10823 N N . ASN C 2 243 ? 166.16200 194.98900 307.97800 1.000 92.74237 243 ASN G N 1
ATOM 10824 C CA . ASN C 2 243 ? 165.23400 193.94700 307.57800 1.000 92.74237 243 ASN G CA 1
ATOM 10825 C C . ASN C 2 243 ? 165.38800 193.66300 306.08600 1.000 92.74237 243 ASN G C 1
ATOM 10826 O O . ASN C 2 243 ? 165.83600 194.50800 305.30500 1.000 92.74237 243 ASN G O 1
ATOM 10837 N N . ASN C 2 244 ? 165.00700 192.45000 305.68700 1.000 91.59011 244 ASN G N 1
ATOM 10838 C CA . ASN C 2 244 ? 165.21400 191.99800 304.31300 1.000 91.59011 244 ASN G CA 1
ATOM 10839 C C . ASN C 2 244 ? 166.68000 192.14300 303.91700 1.000 91.59011 244 ASN G C 1
ATOM 10840 O O . ASN C 2 244 ? 167.00500 192.70500 302.86800 1.000 91.59011 244 ASN G O 1
ATOM 10851 N N . ALA C 2 245 ? 167.57100 191.63700 304.77300 1.000 93.67134 245 ALA G N 1
ATOM 10852 C CA . ALA C 2 245 ? 169.00500 191.84600 304.60600 1.000 93.67134 245 ALA G CA 1
ATOM 10853 C C . ALA C 2 245 ? 169.47700 191.55400 303.18600 1.000 93.67134 245 ALA G C 1
ATOM 10854 O O . ALA C 2 245 ? 170.14000 192.38600 302.55800 1.000 93.67134 245 ALA G O 1
ATOM 10861 N N . SER C 2 246 ? 169.14600 190.37700 302.66200 1.000 92.95219 246 SER G N 1
ATOM 10862 C CA . SER C 2 246 ? 169.67700 189.94500 301.37000 1.000 92.95219 246 SER G CA 1
ATOM 10863 C C . SER C 2 246 ? 168.90800 190.51700 300.18600 1.000 92.95219 246 SER G C 1
ATOM 10864 O O . SER C 2 246 ? 168.52300 189.78000 299.27400 1.000 92.95219 246 SER G O 1
ATOM 10872 N N . ILE C 2 247 ? 168.67400 191.82800 300.17800 1.000 84.41059 247 ILE G N 1
ATOM 10873 C CA . ILE C 2 247 ? 168.20000 192.52700 298.98900 1.000 84.41059 247 ILE G CA 1
ATOM 10874 C C . ILE C 2 247 ? 169.10000 193.73300 298.75600 1.000 84.41059 247 ILE G C 1
ATOM 10875 O O . ILE C 2 247 ? 169.23600 194.21500 297.62600 1.000 84.41059 247 ILE G O 1
ATOM 10891 N N . VAL C 2 248 ? 169.72900 194.22000 299.82600 1.000 79.34205 248 VAL G N 1
ATOM 10892 C CA . VAL C 2 248 ? 170.65100 195.34700 299.75900 1.000 79.34205 248 VAL G CA 1
ATOM 10893 C C . VAL C 2 248 ? 171.66500 195.19300 300.88400 1.000 79.34205 248 VAL G C 1
ATOM 10894 O O . VAL C 2 248 ? 171.29300 194.96800 302.04200 1.000 79.34205 248 VAL G O 1
ATOM 10907 N N . SER C 2 249 ? 172.94500 195.31700 300.55700 1.000 75.47154 249 SER G N 1
ATOM 10908 C CA . SER C 2 249 ? 174.02400 195.10300 301.50800 1.000 75.47154 249 SER G CA 1
ATOM 10909 C C . SER C 2 249 ? 174.41200 196.41600 302.17500 1.000 75.47154 249 SER G C 1
ATOM 10910 O O . SER C 2 249 ? 174.12300 197.50900 301.68100 1.000 75.47154 249 SER G O 1
ATOM 10918 N N . VAL C 2 250 ? 175.07600 196.28800 303.32200 1.000 72.18885 250 VAL G N 1
ATOM 10919 C CA . VAL C 2 250 ? 175.56800 197.42900 304.08200 1.000 72.18885 250 VAL G CA 1
ATOM 10920 C C . VAL C 2 250 ? 176.92900 197.06700 304.66000 1.000 72.18885 250 VAL G C 1
ATOM 10921 O O . VAL C 2 250 ? 177.20300 195.90500 304.97200 1.000 72.18885 250 VAL G O 1
ATOM 10934 N N . THR C 2 251 ? 177.78800 198.07800 304.80200 1.000 70.95950 251 THR G N 1
ATOM 10935 C CA . THR C 2 251 ? 179.16400 197.87800 305.26200 1.000 70.95950 251 THR G CA 1
ATOM 10936 C C . THR C 2 251 ? 179.56500 199.04400 306.15500 1.000 70.95950 251 THR G C 1
ATOM 10937 O O . THR C 2 251 ? 180.16000 200.02700 305.69800 1.000 70.95950 251 THR G O 1
ATOM 10948 N N . PRO C 2 252 ? 179.24800 198.96700 307.45000 1.000 70.54987 252 PRO G N 1
ATOM 10949 C CA . PRO C 2 252 ? 179.66000 200.03300 308.37300 1.000 70.54987 252 PRO G CA 1
ATOM 10950 C C . PRO C 2 252 ? 181.16100 200.27500 308.35300 1.000 70.54987 252 PRO G C 1
ATOM 10951 O O . PRO C 2 252 ? 181.95100 199.32600 308.35800 1.000 70.54987 252 PRO G O 1
ATOM 10962 N N . ASN C 2 253 ? 181.56100 201.54300 308.32900 1.000 69.86828 253 ASN G N 1
ATOM 10963 C CA . ASN C 2 253 ? 182.97200 201.89100 308.30300 1.000 69.86828 253 ASN G CA 1
ATOM 10964 C C . ASN C 2 253 ? 183.59100 201.68900 309.68600 1.000 69.86828 253 ASN G C 1
ATOM 10965 O O . ASN C 2 253 ? 182.94500 201.22600 310.63100 1.000 69.86828 253 ASN G O 1
ATOM 10976 N N . ALA C 2 254 ? 184.87200 202.04400 309.79900 1.000 68.84610 254 ALA G N 1
ATOM 10977 C CA . ALA C 2 254 ? 185.58800 201.88100 311.06000 1.000 68.84610 254 ALA G CA 1
ATOM 10978 C C . ALA C 2 254 ? 184.89300 202.63700 312.18700 1.000 68.84610 254 ALA G C 1
ATOM 10979 O O . ALA C 2 254 ? 184.61600 202.07600 313.25400 1.000 68.84610 254 ALA G O 1
ATOM 10986 N N . ASN C 2 255 ? 184.60700 203.92200 311.96600 1.000 71.89819 255 ASN G N 1
ATOM 10987 C CA . ASN C 2 255 ? 183.97700 204.73200 313.00400 1.000 71.89819 255 ASN G CA 1
ATOM 10988 C C . ASN C 2 255 ? 182.64800 204.13600 313.44900 1.000 71.89819 255 ASN G C 1
ATOM 10989 O O . ASN C 2 255 ? 182.17800 204.41000 314.55900 1.000 71.89819 255 ASN G O 1
ATOM 11000 N N . SER C 2 256 ? 182.01900 203.33700 312.58600 1.000 74.88362 256 SER G N 1
ATOM 11001 C CA . SER C 2 256 ? 180.73600 202.70100 312.87100 1.000 74.88362 256 SER G CA 1
ATOM 11002 C C . SER C 2 256 ? 179.59500 203.71300 312.85400 1.000 74.88362 256 SER G C 1
ATOM 11003 O O . SER C 2 256 ? 178.43300 203.34300 313.04900 1.000 74.88362 256 SER G O 1
ATOM 11011 N N . LEU C 2 257 ? 179.91000 204.98700 312.61900 1.000 75.72924 257 LEU G N 1
ATOM 11012 C CA . LEU C 2 257 ? 178.90400 206.03000 312.47400 1.000 75.72924 257 LEU G CA 1
ATOM 11013 C C . LEU C 2 257 ? 178.56100 206.29700 311.01500 1.000 75.72924 257 LEU G C 1
ATOM 11014 O O . LEU C 2 257 ? 177.72900 207.16500 310.73000 1.000 75.72924 257 LEU G O 1
ATOM 11030 N N . THR C 2 258 ? 179.18200 205.57200 310.08800 1.000 71.45030 258 THR G N 1
ATOM 11031 C CA . THR C 2 258 ? 178.92000 205.73600 308.66800 1.000 71.45030 258 THR G CA 1
ATOM 11032 C C . THR C 2 258 ? 178.89200 204.36200 308.02000 1.000 71.45030 258 THR G C 1
ATOM 11033 O O . THR C 2 258 ? 179.66600 203.47200 308.38300 1.000 71.45030 258 THR G O 1
ATOM 11044 N N . ALA C 2 259 ? 177.99200 204.19800 307.05400 1.000 71.24691 259 ALA G N 1
ATOM 11045 C CA . ALA C 2 259 ? 177.81200 202.91200 306.39900 1.000 71.24691 259 ALA G CA 1
ATOM 11046 C C . ALA C 2 259 ? 177.55900 203.14100 304.91800 1.000 71.24691 259 ALA G C 1
ATOM 11047 O O . ALA C 2 259 ? 176.89300 204.10400 304.52900 1.000 71.24691 259 ALA G O 1
ATOM 11054 N N . VAL C 2 260 ? 178.09900 202.24400 304.10200 1.000 69.93508 260 VAL G N 1
ATOM 11055 C CA . VAL C 2 260 ? 177.97100 202.31500 302.65300 1.000 69.93508 260 VAL G CA 1
ATOM 11056 C C . VAL C 2 260 ? 176.86700 201.36800 302.21300 1.000 69.93508 260 VAL G C 1
ATOM 11057 O O . VAL C 2 260 ? 176.72500 200.25500 302.73300 1.000 69.93508 260 VAL G O 1
ATOM 11070 N N . ILE C 2 261 ? 176.07500 201.81400 301.24100 1.000 72.46082 261 ILE G N 1
ATOM 11071 C CA . ILE C 2 261 ? 174.97100 201.03400 300.70100 1.000 72.46082 261 ILE G CA 1
ATOM 11072 C C . ILE C 2 261 ? 175.32700 200.59900 299.28800 1.000 72.46082 261 ILE G C 1
ATOM 11073 O O . ILE C 2 261 ? 176.03400 201.30100 298.55900 1.000 72.46082 261 ILE G O 1
ATOM 11089 N N . THR C 2 262 ? 174.82500 199.42800 298.90400 1.000 72.91906 262 THR G N 1
ATOM 11090 C CA . THR C 2 262 ? 175.07500 198.88100 297.57500 1.000 72.91906 262 THR G CA 1
ATOM 11091 C C . THR C 2 262 ? 173.80100 198.21500 297.08300 1.000 72.91906 262 THR G C 1
ATOM 11092 O O . THR C 2 262 ? 173.37400 197.20200 297.64500 1.000 72.91906 262 THR G O 1
ATOM 11103 N N . ALA C 2 263 ? 173.20000 198.78200 296.04100 1.000 72.30382 263 ALA G N 1
ATOM 11104 C CA . ALA C 2 263 ? 171.97000 198.22500 295.49800 1.000 72.30382 263 ALA G CA 1
ATOM 11105 C C . ALA C 2 263 ? 172.27400 197.03400 294.60100 1.000 72.30382 263 ALA G C 1
ATOM 11106 O O . ALA C 2 263 ? 173.14600 197.09500 293.73000 1.000 72.30382 263 ALA G O 1
ATOM 11113 N N . ASN C 2 264 ? 171.54300 195.94200 294.81800 1.000 74.95192 264 ASN G N 1
ATOM 11114 C CA . ASN C 2 264 ? 171.68400 194.72900 294.02400 1.000 74.95192 264 ASN G CA 1
ATOM 11115 C C . ASN C 2 264 ? 170.53600 194.57200 293.03600 1.000 74.95192 264 ASN G C 1
ATOM 11116 O O . ASN C 2 264 ? 170.76700 194.34900 291.84400 1.000 74.95192 264 ASN G O 1
ATOM 11127 N N . GLY C 2 265 ? 169.29500 194.68500 293.50500 1.000 77.03472 265 GLY G N 1
ATOM 11128 C CA . GLY C 2 265 ? 168.14600 194.59800 292.63100 1.000 77.03472 265 GLY G CA 1
ATOM 11129 C C . GLY C 2 265 ? 167.03000 195.49300 293.12800 1.000 77.03472 265 GLY G C 1
ATOM 11130 O O . GLY C 2 265 ? 167.05200 195.98900 294.25700 1.000 77.03472 265 GLY G O 1
ATOM 11134 N N . GLU C 2 266 ? 166.04400 195.69400 292.25600 1.000 79.14383 266 GLU G N 1
ATOM 11135 C CA . GLU C 2 266 ? 164.89700 196.52900 292.58800 1.000 79.14383 266 GLU G CA 1
ATOM 11136 C C . GLU C 2 266 ? 164.16100 195.96600 293.79600 1.000 79.14383 266 GLU G C 1
ATOM 11137 O O . GLU C 2 266 ? 164.14300 194.74900 294.00800 1.000 79.14383 266 GLU G O 1
ATOM 11149 N N . GLY C 2 267 ? 163.55500 196.84100 294.59300 1.000 81.20862 267 GLY G N 1
ATOM 11150 C CA . GLY C 2 267 ? 162.82800 196.39600 295.78200 1.000 81.20862 267 GLY G CA 1
ATOM 11151 C C . GLY C 2 267 ? 163.05400 197.34100 296.94500 1.000 81.20862 267 GLY G C 1
ATOM 11152 O O . GLY C 2 267 ? 164.17900 197.71600 297.27400 1.000 81.20862 267 GLY G O 1
ATOM 11156 N N . ASN C 2 268 ? 161.95100 197.73300 297.58100 1.000 82.86235 268 ASN G N 1
ATOM 11157 C CA . ASN C 2 268 ? 161.99800 198.63700 298.72300 1.000 82.86235 268 ASN G CA 1
ATOM 11158 C C . ASN C 2 268 ? 162.77300 198.01800 299.88000 1.000 82.86235 268 ASN G C 1
ATOM 11159 O O . ASN C 2 268 ? 162.71100 196.80500 300.10000 1.000 82.86235 268 ASN G O 1
ATOM 11170 N N . VAL C 2 269 ? 163.50700 198.84700 300.62300 1.000 83.89736 269 VAL G N 1
ATOM 11171 C CA . VAL C 2 269 ? 164.24400 198.39400 301.79600 1.000 83.89736 269 VAL G CA 1
ATOM 11172 C C . VAL C 2 269 ? 164.13400 199.48000 302.85400 1.000 83.89736 269 VAL G C 1
ATOM 11173 O O . VAL C 2 269 ? 164.00300 200.66400 302.53600 1.000 83.89736 269 VAL G O 1
ATOM 11186 N N . THR C 2 270 ? 164.18900 199.07000 304.12400 1.000 87.13733 270 THR G N 1
ATOM 11187 C CA . THR C 2 270 ? 163.99900 199.97000 305.26200 1.000 87.13733 270 THR G CA 1
ATOM 11188 C C . THR C 2 270 ? 165.18900 199.82700 306.21500 1.000 87.13733 270 THR G C 1
ATOM 11189 O O . THR C 2 270 ? 165.01800 199.63200 307.42000 1.000 87.13733 270 THR G O 1
ATOM 11194 N N . ILE C 2 271 ? 166.39900 199.90500 305.65900 1.000 84.70461 271 ILE G N 1
ATOM 11195 C CA . ILE C 2 271 ? 167.63000 199.81000 306.43900 1.000 84.70461 271 ILE G CA 1
ATOM 11196 C C . ILE C 2 271 ? 167.52200 200.68500 307.68100 1.000 84.70461 271 ILE G C 1
ATOM 11197 O O . ILE C 2 271 ? 167.09400 201.84200 307.60400 1.000 84.70461 271 ILE G O 1
ATOM 11204 N N . THR C 2 272 ? 167.91100 200.13800 308.83100 1.000 85.74486 272 THR G N 1
ATOM 11205 C CA . THR C 2 272 ? 167.81600 200.84400 310.09900 1.000 85.74486 272 THR G CA 1
ATOM 11206 C C . THR C 2 272 ? 169.02600 200.50600 310.95700 1.000 85.74486 272 THR G C 1
ATOM 11207 O O . THR C 2 272 ? 169.78900 199.58300 310.66000 1.000 85.74486 272 THR G O 1
ATOM 11213 N N . ALA C 2 273 ? 169.19300 201.27400 312.03300 1.000 87.39378 273 ALA G N 1
ATOM 11214 C CA . ALA C 2 273 ? 170.25600 201.08400 313.00200 1.000 87.39378 273 ALA G CA 1
ATOM 11215 C C . ALA C 2 273 ? 169.64400 200.76600 314.36800 1.000 87.39378 273 ALA G C 1
ATOM 11216 O O . ALA C 2 273 ? 168.41500 200.74000 314.52100 1.000 87.39378 273 ALA G O 1
ATOM 11223 N N . ASP C 2 274 ? 170.50000 200.51800 315.35900 1.000 93.40744 274 ASP G N 1
ATOM 11224 C CA . ASP C 2 274 ? 170.02900 200.22600 316.70600 1.000 93.40744 274 ASP G CA 1
ATOM 11225 C C . ASP C 2 274 ? 171.09400 200.57000 317.74000 1.000 93.40744 274 ASP G C 1
ATOM 11226 O O . ASP C 2 274 ? 172.05500 199.81700 317.92400 1.000 93.40744 274 ASP G O 1
ATOM 11233 N N . ASN C 2 275 ? 170.93100 201.70500 318.42300 1.000 94.74963 275 ASN G N 1
ATOM 11234 C CA . ASN C 2 275 ? 171.89100 202.08700 319.45500 1.000 94.74963 275 ASN G CA 1
ATOM 11235 C C . ASN C 2 275 ? 171.71500 201.34900 320.77800 1.000 94.74963 275 ASN G C 1
ATOM 11236 O O . ASN C 2 275 ? 172.64300 201.30200 321.59300 1.000 94.74963 275 ASN G O 1
ATOM 11243 N N . GLY C 2 276 ? 170.53900 200.76500 321.00700 1.000 97.02321 276 GLY G N 1
ATOM 11244 C CA . GLY C 2 276 ? 170.23800 200.05900 322.22900 1.000 97.02321 276 GLY G CA 1
ATOM 11245 C C . GLY C 2 276 ? 169.06600 200.62100 323.00600 1.000 97.02321 276 GLY G C 1
ATOM 11246 O O . GLY C 2 276 ? 168.38000 199.86200 323.70000 1.000 97.02321 276 GLY G O 1
ATOM 11248 N N . THR C 2 277 ? 168.82300 201.92800 322.90900 1.000 98.25438 277 THR G N 1
ATOM 11249 C CA . THR C 2 277 ? 167.68500 202.55300 323.57300 1.000 98.25438 277 THR G CA 1
ATOM 11250 C C . THR C 2 277 ? 166.72300 203.11200 322.53400 1.000 98.25438 277 THR G C 1
ATOM 11251 O O . THR C 2 277 ? 165.51800 202.84200 322.58100 1.000 98.25438 277 THR G O 1
ATOM 11262 N N . LYS C 2 278 ? 167.24800 203.89200 321.59700 1.000 95.32640 278 LYS G N 1
ATOM 11263 C CA . LYS C 2 278 ? 166.46700 204.46600 320.51300 1.000 95.32640 278 LYS G CA 1
ATOM 11264 C C . LYS C 2 278 ? 166.83000 203.79100 319.19400 1.000 95.32640 278 LYS G C 1
ATOM 11265 O O . LYS C 2 278 ? 167.74000 202.96200 319.11600 1.000 95.32640 278 LYS G O 1
ATOM 11284 N N . THR C 2 279 ? 166.09900 204.15900 318.14500 1.000 89.51173 279 THR G N 1
ATOM 11285 C CA . THR C 2 279 ? 166.30500 203.57300 316.82900 1.000 89.51173 279 THR G CA 1
ATOM 11286 C C . THR C 2 279 ? 165.78400 204.52700 315.76600 1.000 89.51173 279 THR G C 1
ATOM 11287 O O . THR C 2 279 ? 164.75900 205.18600 315.96000 1.000 89.51173 279 THR G O 1
ATOM 11298 N N . ALA C 2 280 ? 166.49600 204.59200 314.64700 1.000 83.40287 280 ALA G N 1
ATOM 11299 C CA . ALA C 2 280 ? 166.12900 205.41200 313.50200 1.000 83.40287 280 ALA G CA 1
ATOM 11300 C C . ALA C 2 280 ? 165.82600 204.51100 312.31000 1.000 83.40287 280 ALA G C 1
ATOM 11301 O O . ALA C 2 280 ? 165.98600 203.28900 312.36800 1.000 83.40287 280 ALA G O 1
ATOM 11308 N N . SER C 2 281 ? 165.38300 205.12800 311.21900 1.000 81.34763 281 SER G N 1
ATOM 11309 C CA . SER C 2 281 ? 165.03300 204.41300 310.00200 1.000 81.34763 281 SER G CA 1
ATOM 11310 C C . SER C 2 281 ? 165.42600 205.24400 308.78900 1.000 81.34763 281 SER G C 1
ATOM 11311 O O . SER C 2 281 ? 165.59900 206.46300 308.86700 1.000 81.34763 281 SER G O 1
ATOM 11319 N N . CYS C 2 282 ? 165.56400 204.56200 307.65300 1.000 79.68106 282 CYS G N 1
ATOM 11320 C CA . CYS C 2 282 ? 165.89600 205.22000 306.39700 1.000 79.68106 282 CYS G CA 1
ATOM 11321 C C . CYS C 2 282 ? 165.26700 204.47700 305.22600 1.000 79.68106 282 CYS G C 1
ATOM 11322 O O . CYS C 2 282 ? 165.83100 203.49800 304.72800 1.000 79.68106 282 CYS G O 1
ATOM 11330 N N . GLU C 2 283 ? 164.09800 204.93500 304.78200 1.000 81.62589 283 GLU G N 1
ATOM 11331 C CA . GLU C 2 283 ? 163.41500 204.30200 303.66300 1.000 81.62589 283 GLU G CA 1
ATOM 11332 C C . GLU C 2 283 ? 164.24900 204.41600 302.39500 1.000 81.62589 283 GLU G C 1
ATOM 11333 O O . GLU C 2 283 ? 164.85000 205.45700 302.12000 1.000 81.62589 283 GLU G O 1
ATOM 11345 N N . ILE C 2 284 ? 164.27900 203.33200 301.62500 1.000 77.93060 284 ILE G N 1
ATOM 11346 C CA . ILE C 2 284 ? 165.00800 203.27500 300.36500 1.000 77.93060 284 ILE G CA 1
ATOM 11347 C C . ILE C 2 284 ? 164.10200 202.65800 299.31100 1.000 77.93060 284 ILE G C 1
ATOM 11348 O O . ILE C 2 284 ? 163.41800 201.66200 299.57200 1.000 77.93060 284 ILE G O 1
ATOM 11364 N N . VAL C 2 285 ? 164.10000 203.25100 298.12000 1.000 75.80265 285 VAL G N 1
ATOM 11365 C CA . VAL C 2 285 ? 163.28300 202.79300 297.00300 1.000 75.80265 285 VAL G CA 1
ATOM 11366 C C . VAL C 2 285 ? 164.20900 202.62000 295.80800 1.000 75.80265 285 VAL G C 1
ATOM 11367 O O . VAL C 2 285 ? 164.59700 203.60700 295.17000 1.000 75.80265 285 VAL G O 1
ATOM 11380 N N . SER C 2 286 ? 164.56400 201.37500 295.50400 1.000 75.78384 286 SER G N 1
ATOM 11381 C CA . SER C 2 286 ? 165.42100 201.08600 294.36400 1.000 75.78384 286 SER G CA 1
ATOM 11382 C C . SER C 2 286 ? 164.63200 201.24300 293.07100 1.000 75.78384 286 SER G C 1
ATOM 11383 O O . SER C 2 286 ? 163.53800 200.68800 292.92900 1.000 75.78384 286 SER G O 1
ATOM 11391 N N . ILE C 2 287 ? 165.19000 201.99800 292.13200 1.000 74.11290 287 ILE G N 1
ATOM 11392 C CA . ILE C 2 287 ? 164.53400 202.27300 290.85700 1.000 74.11290 287 ILE G CA 1
ATOM 11393 C C . ILE C 2 287 ? 165.38600 201.67500 289.74300 1.000 74.11290 287 ILE G C 1
ATOM 11394 O O . ILE C 2 287 ? 166.62100 201.72000 289.82400 1.000 74.11290 287 ILE G O 1
ATOM 11410 N N . PRO C 2 288 ? 164.78800 201.10300 288.69800 1.000 76.59231 288 PRO G N 1
ATOM 11411 C CA . PRO C 2 288 ? 165.59500 200.58300 287.59100 1.000 76.59231 288 PRO G CA 1
ATOM 11412 C C . PRO C 2 288 ? 166.43300 201.67800 286.94800 1.000 76.59231 288 PRO G C 1
ATOM 11413 O O . PRO C 2 288 ? 166.19200 202.87400 287.12600 1.000 76.59231 288 PRO G O 1
ATOM 11424 N N . GLN C 2 289 ? 167.43800 201.24700 286.18300 1.000 77.62366 289 GLN G N 1
ATOM 11425 C CA . GLN C 2 289 ? 168.31100 202.19200 285.50000 1.000 77.62366 289 GLN G CA 1
ATOM 11426 C C . GLN C 2 289 ? 167.58000 202.98500 284.42700 1.000 77.62366 289 GLN G C 1
ATOM 11427 O O . GLN C 2 289 ? 168.09800 204.01000 283.97300 1.000 77.62366 289 GLN G O 1
ATOM 11441 N N . ILE C 2 290 ? 166.39600 202.53800 284.01400 1.000 79.50865 290 ILE G N 1
ATOM 11442 C CA . ILE C 2 290 ? 165.64300 203.18000 282.94600 1.000 79.50865 290 ILE G CA 1
ATOM 11443 C C . ILE C 2 290 ? 164.26900 203.56600 283.46900 1.000 79.50865 290 ILE G C 1
ATOM 11444 O O . ILE C 2 290 ? 163.71900 202.92300 284.36900 1.000 79.50865 290 ILE G O 1
ATOM 11460 N N . ASP C 2 291 ? 163.71600 204.62900 282.89300 1.000 83.71657 291 ASP G N 1
ATOM 11461 C CA . ASP C 2 291 ? 162.36000 205.07000 283.18200 1.000 83.71657 291 ASP G CA 1
ATOM 11462 C C . ASP C 2 291 ? 161.43600 204.99500 281.97900 1.000 83.71657 291 ASP G C 1
ATOM 11463 O O . ASP C 2 291 ? 160.22400 204.86100 282.15800 1.000 83.71657 291 ASP G O 1
ATOM 11472 N N . SER C 2 292 ? 161.97300 205.07400 280.76500 1.000 82.30566 292 SER G N 1
ATOM 11473 C CA . SER C 2 292 ? 161.17800 204.98100 279.54700 1.000 82.30566 292 SER G CA 1
ATOM 11474 C C . SER C 2 292 ? 162.13500 204.88900 278.36700 1.000 82.30566 292 SER G C 1
ATOM 11475 O O . SER C 2 292 ? 163.35100 205.03200 278.51700 1.000 82.30566 292 SER G O 1
ATOM 11483 N N . ILE C 2 293 ? 161.56700 204.64700 277.18800 1.000 82.37458 293 ILE G N 1
ATOM 11484 C CA . ILE C 2 293 ? 162.31200 204.56800 275.94100 1.000 82.37458 293 ILE G CA 1
ATOM 11485 C C . ILE C 2 293 ? 161.50200 205.26500 274.85400 1.000 82.37458 293 ILE G C 1
ATOM 11486 O O . ILE C 2 293 ? 160.40000 205.76700 275.09500 1.000 82.37458 293 ILE G O 1
ATOM 11502 N N . SER C 2 294 ? 162.05700 205.29500 273.64600 1.000 81.30827 294 SER G N 1
ATOM 11503 C CA . SER C 2 294 ? 161.39400 205.94000 272.52300 1.000 81.30827 294 SER G CA 1
ATOM 11504 C C . SER C 2 294 ? 162.04400 205.47500 271.23000 1.000 81.30827 294 SER G C 1
ATOM 11505 O O . SER C 2 294 ? 163.21900 205.10100 271.21000 1.000 81.30827 294 SER G O 1
ATOM 11513 N N . LEU C 2 295 ? 161.26300 205.50500 270.15500 1.000 81.42942 295 LEU G N 1
ATOM 11514 C CA . LEU C 2 295 ? 161.71900 205.12200 268.82900 1.000 81.42942 295 LEU G CA 1
ATOM 11515 C C . LEU C 2 295 ? 161.65100 206.32500 267.89700 1.000 81.42942 295 LEU G C 1
ATOM 11516 O O . LEU C 2 295 ? 161.15300 207.39500 268.25600 1.000 81.42942 295 LEU G O 1
ATOM 11532 N N . SER C 2 296 ? 162.16200 206.13300 266.68200 1.000 79.91736 296 SER G N 1
ATOM 11533 C CA . SER C 2 296 ? 162.17700 207.19200 265.68400 1.000 79.91736 296 SER G CA 1
ATOM 11534 C C . SER C 2 296 ? 160.98500 207.14000 264.74100 1.000 79.91736 296 SER G C 1
ATOM 11535 O O . SER C 2 296 ? 160.64600 208.16400 264.13600 1.000 79.91736 296 SER G O 1
ATOM 11543 N N . GLN C 2 297 ? 160.34400 205.98100 264.59900 1.000 82.07125 297 GLN G N 1
ATOM 11544 C CA . GLN C 2 297 ? 159.20600 205.82900 263.70600 1.000 82.07125 297 GLN G CA 1
ATOM 11545 C C . GLN C 2 297 ? 158.19400 204.88200 264.33200 1.000 82.07125 297 GLN G C 1
ATOM 11546 O O . GLN C 2 297 ? 158.55000 203.99100 265.10800 1.000 82.07125 297 GLN G O 1
ATOM 11560 N N . SER C 2 298 ? 156.92300 205.08900 263.98800 1.000 83.36918 298 SER G N 1
ATOM 11561 C CA . SER C 2 298 ? 155.84500 204.24200 264.48200 1.000 83.36918 298 SER G CA 1
ATOM 11562 C C . SER C 2 298 ? 154.92700 203.80300 263.34600 1.000 83.36918 298 SER G C 1
ATOM 11563 O O . SER C 2 298 ? 154.16700 202.84100 263.49300 1.000 83.36918 298 SER G O 1
ATOM 11571 N N . ASP C 2 299 ? 154.99100 204.50300 262.21300 1.000 83.46037 299 ASP G N 1
ATOM 11572 C CA . ASP C 2 299 ? 154.13900 204.20000 261.06800 1.000 83.46037 299 ASP G CA 1
ATOM 11573 C C . ASP C 2 299 ? 154.98300 203.85500 259.84800 1.000 83.46037 299 ASP G C 1
ATOM 11574 O O . ASP C 2 299 ? 154.72600 204.35100 258.74600 1.000 83.46037 299 ASP G O 1
ATOM 11583 N N . VAL C 2 300 ? 155.99800 203.00900 260.03800 1.000 84.97920 300 VAL G N 1
ATOM 11584 C CA . VAL C 2 300 ? 156.88500 202.66500 258.93500 1.000 84.97920 300 VAL G CA 1
ATOM 11585 C C . VAL C 2 300 ? 156.10700 201.95300 257.83100 1.000 84.97920 300 VAL G C 1
ATOM 11586 O O . VAL C 2 300 ? 154.99800 201.44200 258.03200 1.000 84.97920 300 VAL G O 1
ATOM 11599 N N . THR C 2 301 ? 156.70800 201.92500 256.64300 1.000 84.45860 301 THR G N 1
ATOM 11600 C CA . THR C 2 301 ? 156.12900 201.25600 255.48600 1.000 84.45860 301 THR G CA 1
ATOM 11601 C C . THR C 2 301 ? 157.25600 200.70100 254.63000 1.000 84.45860 301 THR G C 1
ATOM 11602 O O . THR C 2 301 ? 158.15600 201.44300 254.22800 1.000 84.45860 301 THR G O 1
ATOM 11613 N N . VAL C 2 302 ? 157.20100 199.39900 254.35300 1.000 84.75073 302 VAL G N 1
ATOM 11614 C CA . VAL C 2 302 ? 158.24000 198.72400 253.58400 1.000 84.75073 302 VAL G CA 1
ATOM 11615 C C . VAL C 2 302 ? 157.60000 197.95700 252.43500 1.000 84.75073 302 VAL G C 1
ATOM 11616 O O . VAL C 2 302 ? 156.38100 198.01200 252.23800 1.000 84.75073 302 VAL G O 1
ATOM 11629 N N . SER C 2 303 ? 158.41900 197.24000 251.67000 1.000 84.08885 303 SER G N 1
ATOM 11630 C CA . SER C 2 303 ? 157.94500 196.45300 250.54000 1.000 84.08885 303 SER G CA 1
ATOM 11631 C C . SER C 2 303 ? 158.65100 195.10100 250.56900 1.000 84.08885 303 SER G C 1
ATOM 11632 O O . SER C 2 303 ? 159.34400 194.75900 251.53300 1.000 84.08885 303 SER G O 1
ATOM 11640 N N . ARG C 2 304 ? 158.47100 194.32600 249.50300 1.000 86.81640 304 ARG G N 1
ATOM 11641 C CA . ARG C 2 304 ? 159.06700 192.99900 249.42200 1.000 86.81640 304 ARG G CA 1
ATOM 11642 C C . ARG C 2 304 ? 160.58500 193.09200 249.48800 1.000 86.81640 304 ARG G C 1
ATOM 11643 O O . ARG C 2 304 ? 161.21400 193.75000 248.65400 1.000 86.81640 304 ARG G O 1
ATOM 11664 N N . GLY C 2 305 ? 161.17100 192.43400 250.48100 1.000 81.45986 305 GLY G N 1
ATOM 11665 C CA . GLY C 2 305 ? 162.61400 192.35100 250.63400 1.000 81.45986 305 GLY G CA 1
ATOM 11666 C C . GLY C 2 305 ? 163.24900 193.52200 251.35400 1.000 81.45986 305 GLY G C 1
ATOM 11667 O O . GLY C 2 305 ? 164.22500 193.34600 252.08500 1.000 81.45986 305 GLY G O 1
ATOM 11671 N N . SER C 2 306 ? 162.71100 194.72400 251.15600 1.000 84.15020 306 SER G N 1
ATOM 11672 C CA . SER C 2 306 ? 163.27100 195.90600 251.79600 1.000 84.15020 306 SER G CA 1
ATOM 11673 C C . SER C 2 306 ? 163.25300 195.74700 253.31000 1.000 84.15020 306 SER G C 1
ATOM 11674 O O . SER C 2 306 ? 162.25500 195.30900 253.89100 1.000 84.15020 306 SER G O 1
ATOM 11682 N N . GLN C 2 307 ? 164.36600 196.10400 253.94800 1.000 82.29227 307 GLN G N 1
ATOM 11683 C CA . GLN C 2 307 ? 164.51500 196.00700 255.39700 1.000 82.29227 307 GLN G CA 1
ATOM 11684 C C . GLN C 2 307 ? 165.01000 197.34900 255.91800 1.000 82.29227 307 GLN G C 1
ATOM 11685 O O . GLN C 2 307 ? 166.17800 197.70200 255.72100 1.000 82.29227 307 GLN G O 1
ATOM 11699 N N . TYR C 2 308 ? 164.12900 198.09300 256.57900 1.000 81.04764 308 TYR G N 1
ATOM 11700 C CA . TYR C 2 308 ? 164.47900 199.39700 257.12000 1.000 81.04764 308 TYR G CA 1
ATOM 11701 C C . TYR C 2 308 ? 164.99200 199.25100 258.54500 1.000 81.04764 308 TYR G C 1
ATOM 11702 O O . TYR C 2 308 ? 164.49900 198.42300 259.31600 1.000 81.04764 308 TYR G O 1
ATOM 11720 N N . ILE C 2 309 ? 165.98600 200.06200 258.88600 1.000 80.78337 309 ILE G N 1
ATOM 11721 C CA . ILE C 2 309 ? 166.63200 200.00200 260.19100 1.000 80.78337 309 ILE G CA 1
ATOM 11722 C C . ILE C 2 309 ? 165.95300 200.99100 261.12600 1.000 80.78337 309 ILE G C 1
ATOM 11723 O O . ILE C 2 309 ? 165.74800 202.15800 260.77100 1.000 80.78337 309 ILE G O 1
ATOM 11739 N N . LEU C 2 310 ? 165.60500 200.52500 262.32100 1.000 82.62437 310 LEU G N 1
ATOM 11740 C CA . LEU C 2 310 ? 165.02500 201.36100 263.35900 1.000 82.62437 310 LEU G CA 1
ATOM 11741 C C . LEU C 2 310 ? 166.02600 201.53900 264.49200 1.000 82.62437 310 LEU G C 1
ATOM 11742 O O . LEU C 2 310 ? 166.85000 200.66100 264.75900 1.000 82.62437 310 LEU G O 1
ATOM 11758 N N . THR C 2 311 ? 165.94800 202.68900 265.15300 1.000 79.12081 311 THR G N 1
ATOM 11759 C CA . THR C 2 311 ? 166.81800 203.01700 266.27300 1.000 79.12081 311 THR G CA 1
ATOM 11760 C C . THR C 2 311 ? 165.98000 203.24900 267.52200 1.000 79.12081 311 THR G C 1
ATOM 11761 O O . THR C 2 311 ? 164.85900 203.76100 267.44400 1.000 79.12081 311 THR G O 1
ATOM 11772 N N . ALA C 2 312 ? 166.53200 202.87000 268.67300 1.000 79.22780 312 ALA G N 1
ATOM 11773 C CA . ALA C 2 312 ? 165.86400 203.02200 269.96400 1.000 79.22780 312 ALA G CA 1
ATOM 11774 C C . ALA C 2 312 ? 166.79900 203.79200 270.89000 1.000 79.22780 312 ALA G C 1
ATOM 11775 O O . ALA C 2 312 ? 167.78100 203.23700 271.39200 1.000 79.22780 312 ALA G O 1
ATOM 11782 N N . THR C 2 313 ? 166.49200 205.06600 271.11500 1.000 78.61331 313 THR G N 1
ATOM 11783 C CA . THR C 2 313 ? 167.29100 205.92000 271.98600 1.000 78.61331 313 THR G CA 1
ATOM 11784 C C . THR C 2 313 ? 166.71400 205.85200 273.39500 1.000 78.61331 313 THR G C 1
ATOM 11785 O O . THR C 2 313 ? 165.61500 206.35500 273.65000 1.000 78.61331 313 THR G O 1
ATOM 11796 N N . LEU C 2 314 ? 167.45500 205.22700 274.30700 1.000 79.81506 314 LEU G N 1
ATOM 11797 C CA . LEU C 2 314 ? 167.01000 205.11600 275.68600 1.000 79.81506 314 LEU G CA 1
ATOM 11798 C C . LEU C 2 314 ? 166.81100 206.50100 276.29400 1.000 79.81506 314 LEU G C 1
ATOM 11799 O O . LEU C 2 314 ? 167.41100 207.49100 275.86700 1.000 79.81506 314 LEU G O 1
ATOM 11815 N N . SER C 2 315 ? 165.94700 206.56400 277.31000 1.000 81.70238 315 SER G N 1
ATOM 11816 C CA . SER C 2 315 ? 165.68400 207.83900 277.97500 1.000 81.70238 315 SER G CA 1
ATOM 11817 C C . SER C 2 315 ? 166.95500 208.44600 278.55100 1.000 81.70238 315 SER G C 1
ATOM 11818 O O . SER C 2 315 ? 167.31900 209.56900 278.15800 1.000 81.70238 315 SER G O 1
ATOM 11826 N N . PRO C 2 316 ? 167.67000 207.78800 279.46100 1.000 78.32565 316 PRO G N 1
ATOM 11827 C CA . PRO C 2 316 ? 168.94200 208.34500 279.93100 1.000 78.32565 316 PRO G CA 1
ATOM 11828 C C . PRO C 2 316 ? 170.01300 208.26200 278.85600 1.000 78.32565 316 PRO G C 1
ATOM 11829 O O . PRO C 2 316 ? 170.04500 207.33500 278.04400 1.000 78.32565 316 PRO G O 1
ATOM 11840 N N . ALA C 2 317 ? 170.90400 209.25600 278.86300 1.000 76.86219 317 ALA G N 1
ATOM 11841 C CA . ALA C 2 317 ? 171.94900 209.31700 277.84700 1.000 76.86219 317 ALA G CA 1
ATOM 11842 C C . ALA C 2 317 ? 172.83000 208.07500 277.86700 1.000 76.86219 317 ALA G C 1
ATOM 11843 O O . ALA C 2 317 ? 173.43200 207.72600 276.84600 1.000 76.86219 317 ALA G O 1
ATOM 11850 N N . ASN C 2 318 ? 172.91800 207.39800 279.01000 1.000 76.38016 318 ASN G N 1
ATOM 11851 C CA . ASN C 2 318 ? 173.74700 206.20900 279.13200 1.000 76.38016 318 ASN G CA 1
ATOM 11852 C C . ASN C 2 318 ? 173.09600 205.24700 280.11200 1.000 76.38016 318 ASN G C 1
ATOM 11853 O O . ASN C 2 318 ? 172.31200 205.65100 280.97500 1.000 76.38016 318 ASN G O 1
ATOM 11864 N N . ALA C 2 319 ? 173.43000 203.96900 279.96700 1.000 79.43774 319 ALA G N 1
ATOM 11865 C CA . ALA C 2 319 ? 172.91900 202.92900 280.84800 1.000 79.43774 319 ALA G CA 1
ATOM 11866 C C . ALA C 2 319 ? 173.94200 201.80300 280.94700 1.000 79.43774 319 ALA G C 1
ATOM 11867 O O . ALA C 2 319 ? 174.20700 201.12200 279.94800 1.000 79.43774 319 ALA G O 1
ATOM 11874 N N . PRO C 2 320 ? 174.53600 201.57100 282.11400 1.000 82.44106 320 PRO G N 1
ATOM 11875 C CA . PRO C 2 320 ? 175.55700 200.52700 282.22300 1.000 82.44106 320 PRO G CA 1
ATOM 11876 C C . PRO C 2 320 ? 174.94800 199.13400 282.23800 1.000 82.44106 320 PRO G C 1
ATOM 11877 O O . PRO C 2 320 ? 173.85500 198.90200 282.75700 1.000 82.44106 320 PRO G O 1
ATOM 11888 N N . ASN C 2 321 ? 175.68900 198.19700 281.64700 1.000 88.37427 321 ASN G N 1
ATOM 11889 C CA . ASN C 2 321 ? 175.27100 196.79800 281.57500 1.000 88.37427 321 ASN G CA 1
ATOM 11890 C C . ASN C 2 321 ? 173.94400 196.64700 280.83600 1.000 88.37427 321 ASN G C 1
ATOM 11891 O O . ASN C 2 321 ? 173.23100 195.65700 281.01300 1.000 88.37427 321 ASN G O 1
ATOM 11902 N N . GLN C 2 322 ? 173.60700 197.62200 279.99700 1.000 86.08517 322 GLN G N 1
ATOM 11903 C CA . GLN C 2 322 ? 172.34200 197.60300 279.28000 1.000 86.08517 322 GLN G CA 1
ATOM 11904 C C . GLN C 2 322 ? 172.40400 196.63600 278.10500 1.000 86.08517 322 GLN G C 1
ATOM 11905 O O . GLN C 2 322 ? 173.46200 196.42800 277.50500 1.000 86.08517 322 GLN G O 1
ATOM 11919 N N . ASN C 2 323 ? 171.25500 196.05000 277.77900 1.000 87.98108 323 ASN G N 1
ATOM 11920 C CA . ASN C 2 323 ? 171.14300 195.13300 276.65400 1.000 87.98108 323 ASN G CA 1
ATOM 11921 C C . ASN C 2 323 ? 169.68100 195.05400 276.24600 1.000 87.98108 323 ASN G C 1
ATOM 11922 O O . ASN C 2 323 ? 168.79000 195.17000 277.09200 1.000 87.98108 323 ASN G O 1
ATOM 11933 N N . ILE C 2 324 ? 169.44300 194.86300 274.95200 1.000 87.25643 324 ILE G N 1
ATOM 11934 C CA . ILE C 2 324 ? 168.09700 194.78200 274.40200 1.000 87.25643 324 ILE G CA 1
ATOM 11935 C C . ILE C 2 324 ? 167.93700 193.44200 273.70100 1.000 87.25643 324 ILE G C 1
ATOM 11936 O O . ILE C 2 324 ? 168.84600 192.98200 273.00100 1.000 87.25643 324 ILE G O 1
ATOM 11952 N N . THR C 2 325 ? 166.77500 192.81700 273.89100 1.000 90.02276 325 THR G N 1
ATOM 11953 C CA . THR C 2 325 ? 166.42300 191.55400 273.24100 1.000 90.02276 325 THR G CA 1
ATOM 11954 C C . THR C 2 325 ? 165.07200 191.76900 272.56600 1.000 90.02276 325 THR G C 1
ATOM 11955 O O . THR C 2 325 ? 164.02200 191.50100 273.15600 1.000 90.02276 325 THR G O 1
ATOM 11966 N N . TRP C 2 326 ? 165.10600 192.25200 271.32700 1.000 88.57069 326 TRP G N 1
ATOM 11967 C CA . TRP C 2 326 ? 163.87800 192.58300 270.61800 1.000 88.57069 326 TRP G CA 1
ATOM 11968 C C . TRP C 2 326 ? 162.99200 191.35400 270.47200 1.000 88.57069 326 TRP G C 1
ATOM 11969 O O . TRP C 2 326 ? 163.47200 190.24400 270.22300 1.000 88.57069 326 TRP G O 1
ATOM 11990 N N . THR C 2 327 ? 161.68600 191.56000 270.63000 1.000 95.11260 327 THR G N 1
ATOM 11991 C CA . THR C 2 327 ? 160.70400 190.49200 270.53200 1.000 95.11260 327 THR G CA 1
ATOM 11992 C C . THR C 2 327 ? 159.56700 190.92700 269.62000 1.000 95.11260 327 THR G C 1
ATOM 11993 O O . THR C 2 327 ? 159.22500 192.11000 269.54400 1.000 95.11260 327 THR G O 1
ATOM 12004 N N . SER C 2 328 ? 158.98600 189.95200 268.92600 1.000 106.33507 328 SER G N 1
ATOM 12005 C CA . SER C 2 328 ? 157.84700 190.19600 268.05000 1.000 106.33507 328 SER G CA 1
ATOM 12006 C C . SER C 2 328 ? 157.04500 188.91000 267.94800 1.000 106.33507 328 SER G C 1
ATOM 12007 O O . SER C 2 328 ? 157.58200 187.87900 267.53100 1.000 106.33507 328 SER G O 1
ATOM 12015 N N . SER C 2 329 ? 155.77100 188.97000 268.33300 1.000 118.64737 329 SER G N 1
ATOM 12016 C CA . SER C 2 329 ? 154.92200 187.78800 268.30200 1.000 118.64737 329 SER G CA 1
ATOM 12017 C C . SER C 2 329 ? 154.95300 187.14500 266.92200 1.000 118.64737 329 SER G C 1
ATOM 12018 O O . SER C 2 329 ? 154.90900 187.83100 265.89700 1.000 118.64737 329 SER G O 1
ATOM 12026 N N . ASN C 2 330 ? 155.03000 185.81500 266.90400 1.000 121.65555 330 ASN G N 1
ATOM 12027 C CA . ASN C 2 330 ? 155.12200 185.06500 265.65900 1.000 121.65555 330 ASN G CA 1
ATOM 12028 C C . ASN C 2 330 ? 156.34000 185.53300 264.87200 1.000 121.65555 330 ASN G C 1
ATOM 12029 O O . ASN C 2 330 ? 156.19500 186.17200 263.82100 1.000 121.65555 330 ASN G O 1
ATOM 12040 N N . PRO C 2 331 ? 157.55600 185.23900 265.34400 1.000 121.09472 331 PRO G N 1
ATOM 12041 C CA . PRO C 2 331 ? 158.75600 185.71100 264.63300 1.000 121.09472 331 PRO G CA 1
ATOM 12042 C C . PRO C 2 331 ? 158.89000 185.16700 263.22000 1.000 121.09472 331 PRO G C 1
ATOM 12043 O O . PRO C 2 331 ? 159.80200 185.59500 262.50000 1.000 121.09472 331 PRO G O 1
ATOM 12054 N N . ASN C 2 332 ? 158.02300 184.24400 262.79800 1.000 121.01205 332 ASN G N 1
ATOM 12055 C CA . ASN C 2 332 ? 158.09700 183.72600 261.43700 1.000 121.01205 332 ASN G CA 1
ATOM 12056 C C . ASN C 2 332 ? 157.90900 184.82000 260.39600 1.000 121.01205 332 ASN G C 1
ATOM 12057 O O . ASN C 2 332 ? 158.33100 184.64600 259.24700 1.000 121.01205 332 ASN G O 1
ATOM 12068 N N . ILE C 2 333 ? 157.29000 185.94200 260.76600 1.000 110.57874 333 ILE G N 1
ATOM 12069 C CA . ILE C 2 333 ? 157.12800 187.04500 259.82500 1.000 110.57874 333 ILE G CA 1
ATOM 12070 C C . ILE C 2 333 ? 158.40800 187.86500 259.73500 1.000 110.57874 333 ILE G C 1
ATOM 12071 O O . ILE C 2 333 ? 158.75100 188.38600 258.66900 1.000 110.57874 333 ILE G O 1
ATOM 12087 N N . ALA C 2 334 ? 159.13000 187.99200 260.84400 1.000 108.56245 334 ALA G N 1
ATOM 12088 C CA . ALA C 2 334 ? 160.36800 188.75800 260.88500 1.000 108.56245 334 ALA G CA 1
ATOM 12089 C C . ALA C 2 334 ? 161.04500 188.48600 262.22100 1.000 108.56245 334 ALA G C 1
ATOM 12090 O O . ALA C 2 334 ? 160.41700 188.01500 263.17300 1.000 108.56245 334 ALA G O 1
ATOM 12097 N N . THR C 2 335 ? 162.33800 188.79600 262.28000 1.000 104.19657 335 THR G N 1
ATOM 12098 C CA . THR C 2 335 ? 163.12500 188.56800 263.48300 1.000 104.19657 335 THR G CA 1
ATOM 12099 C C . THR C 2 335 ? 164.10300 189.71800 263.66100 1.000 104.19657 335 THR G C 1
ATOM 12100 O O . THR C 2 335 ? 164.71500 190.17900 262.69400 1.000 104.19657 335 THR G O 1
ATOM 12111 N N . VAL C 2 336 ? 164.24300 190.17600 264.90500 1.000 94.55158 336 VAL G N 1
ATOM 12112 C CA . VAL C 2 336 ? 165.14000 191.27600 265.23600 1.000 94.55158 336 VAL G CA 1
ATOM 12113 C C . VAL C 2 336 ? 165.69900 191.03200 266.62900 1.000 94.55158 336 VAL G C 1
ATOM 12114 O O . VAL C 2 336 ? 165.04000 190.43700 267.48600 1.000 94.55158 336 VAL G O 1
ATOM 12127 N N . SER C 2 337 ? 166.92300 191.49700 266.85200 1.000 91.27897 337 SER G N 1
ATOM 12128 C CA . SER C 2 337 ? 167.59500 191.33900 268.13700 1.000 91.27897 337 SER G CA 1
ATOM 12129 C C . SER C 2 337 ? 168.88300 192.15300 268.09200 1.000 91.27897 337 SER G C 1
ATOM 12130 O O . SER C 2 337 ? 169.19600 192.80100 267.08800 1.000 91.27897 337 SER G O 1
ATOM 12138 N N . GLY C 2 338 ? 169.63000 192.11500 269.19400 1.000 86.47709 338 GLY G N 1
ATOM 12139 C CA . GLY C 2 338 ? 170.89000 192.82500 269.27900 1.000 86.47709 338 GLY G CA 1
ATOM 12140 C C . GLY C 2 338 ? 170.86200 193.98700 270.24900 1.000 86.47709 338 GLY G C 1
ATOM 12141 O O . GLY C 2 338 ? 170.85200 193.79100 271.46800 1.000 86.47709 338 GLY G O 1
ATOM 12145 N N . THR C 2 339 ? 170.85300 195.20200 269.71500 1.000 85.62464 339 THR G N 1
ATOM 12146 C CA . THR C 2 339 ? 170.92300 196.41600 270.52100 1.000 85.62464 339 THR G CA 1
ATOM 12147 C C . THR C 2 339 ? 169.95100 197.42600 269.92100 1.000 85.62464 339 THR G C 1
ATOM 12148 O O . THR C 2 339 ? 169.07600 197.07800 269.12000 1.000 85.62464 339 THR G O 1
ATOM 12159 N N . SER C 2 340 ? 170.09300 198.69100 270.32000 1.000 82.76182 340 SER G N 1
ATOM 12160 C CA . SER C 2 340 ? 169.20500 199.76100 269.87700 1.000 82.76182 340 SER G CA 1
ATOM 12161 C C . SER C 2 340 ? 168.94700 199.70300 268.37500 1.000 82.76182 340 SER G C 1
ATOM 12162 O O . SER C 2 340 ? 167.85400 200.05100 267.91700 1.000 82.76182 340 SER G O 1
ATOM 12170 N N . THR C 2 341 ? 169.93900 199.26800 267.60100 1.000 83.54016 341 THR G N 1
ATOM 12171 C CA . THR C 2 341 ? 169.76100 199.08700 266.16600 1.000 83.54016 341 THR G CA 1
ATOM 12172 C C . THR C 2 341 ? 168.93100 197.83300 265.91900 1.000 83.54016 341 THR G C 1
ATOM 12173 O O . THR C 2 341 ? 169.31100 196.73700 266.34300 1.000 83.54016 341 THR G O 1
ATOM 12184 N N . GLN C 2 342 ? 167.80000 197.99400 265.23300 1.000 86.39833 342 GLN G N 1
ATOM 12185 C CA . GLN C 2 342 ? 166.86300 196.89300 265.02900 1.000 86.39833 342 GLN G CA 1
ATOM 12186 C C . GLN C 2 342 ? 167.12100 196.16200 263.71300 1.000 86.39833 342 GLN G C 1
ATOM 12187 O O . GLN C 2 342 ? 167.38600 194.95600 263.70600 1.000 86.39833 342 GLN G O 1
ATOM 12201 N N . GLY C 2 343 ? 167.04400 196.87900 262.59600 1.000 85.58475 343 GLY G N 1
ATOM 12202 C CA . GLY C 2 343 ? 167.18900 196.25400 261.29700 1.000 85.58475 343 GLY G CA 1
ATOM 12203 C C . GLY C 2 343 ? 166.04100 195.31800 260.98400 1.000 85.58475 343 GLY G C 1
ATOM 12204 O O . GLY C 2 343 ? 166.24900 194.12300 260.75400 1.000 85.58475 343 GLY G O 1
ATOM 12208 N N . THR C 2 344 ? 164.82200 195.85200 260.97600 1.000 86.69769 344 THR G N 1
ATOM 12209 C CA . THR C 2 344 ? 163.64500 195.03100 260.72700 1.000 86.69769 344 THR G CA 1
ATOM 12210 C C . THR C 2 344 ? 163.67500 194.47200 259.31200 1.000 86.69769 344 THR G C 1
ATOM 12211 O O . THR C 2 344 ? 163.91500 195.20200 258.34600 1.000 86.69769 344 THR G O 1
ATOM 12222 N N . ILE C 2 345 ? 163.42700 193.17200 259.19400 1.000 89.80798 345 ILE G N 1
ATOM 12223 C CA . ILE C 2 345 ? 163.38400 192.48900 257.90800 1.000 89.80798 345 ILE G CA 1
ATOM 12224 C C . ILE C 2 345 ? 161.93600 192.16400 257.57900 1.000 89.80798 345 ILE G C 1
ATOM 12225 O O . ILE C 2 345 ? 161.13600 191.82000 258.45700 1.000 89.80798 345 ILE G O 1
ATOM 12241 N N . ASN C 2 346 ? 161.59300 192.27500 256.29900 1.000 90.98897 346 ASN G N 1
ATOM 12242 C CA . ASN C 2 346 ? 160.24900 192.00000 255.81300 1.000 90.98897 346 ASN G CA 1
ATOM 12243 C C . ASN C 2 346 ? 160.27300 190.74300 254.95700 1.000 90.98897 346 ASN G C 1
ATOM 12244 O O . ASN C 2 346 ? 161.17900 190.56300 254.13600 1.000 90.98897 346 ASN G O 1
ATOM 12255 N N . ALA C 2 347 ? 159.27800 189.87900 255.15000 1.000 94.56963 347 ALA G N 1
ATOM 12256 C CA . ALA C 2 347 ? 159.15700 188.63100 254.40800 1.000 94.56963 347 ALA G CA 1
ATOM 12257 C C . ALA C 2 347 ? 157.97500 188.63100 253.45200 1.000 94.56963 347 ALA G C 1
ATOM 12258 O O . ALA C 2 347 ? 158.12700 188.27500 252.28000 1.000 94.56963 347 ALA G O 1
ATOM 12265 N N . LEU C 2 348 ? 156.79700 189.02400 253.92400 1.000 95.32482 348 LEU G N 1
ATOM 12266 C CA . LEU C 2 348 ? 155.60100 189.05100 253.09800 1.000 95.32482 348 LEU G CA 1
ATOM 12267 C C . LEU C 2 348 ? 155.35100 190.45800 252.56100 1.000 95.32482 348 LEU G C 1
ATOM 12268 O O . LEU C 2 348 ? 156.01000 191.42800 252.94100 1.000 95.32482 348 LEU G O 1
ATOM 12284 N N . LEU C 2 349 ? 154.37500 190.55800 251.66100 1.000 93.25645 349 LEU G N 1
ATOM 12285 C CA . LEU C 2 349 ? 153.97500 191.82700 251.07300 1.000 93.25645 349 LEU G CA 1
ATOM 12286 C C . LEU C 2 349 ? 152.75900 192.43600 251.75700 1.000 93.25645 349 LEU G C 1
ATOM 12287 O O . LEU C 2 349 ? 152.37200 193.55900 251.41800 1.000 93.25645 349 LEU G O 1
ATOM 12303 N N . ALA C 2 350 ? 152.15300 191.73100 252.70500 1.000 97.47877 350 ALA G N 1
ATOM 12304 C CA . ALA C 2 350 ? 150.98300 192.22900 253.41800 1.000 97.47877 350 ALA G CA 1
ATOM 12305 C C . ALA C 2 350 ? 151.01700 191.66400 254.83400 1.000 97.47877 350 ALA G C 1
ATOM 12306 O O . ALA C 2 350 ? 151.88200 190.85100 255.17600 1.000 97.47877 350 ALA G O 1
ATOM 12313 N N . GLY C 2 351 ? 150.07000 192.10000 255.66100 1.000 101.64212 351 GLY G N 1
ATOM 12314 C CA . GLY C 2 351 ? 149.99600 191.64500 257.03400 1.000 101.64212 351 GLY G CA 1
ATOM 12315 C C . GLY C 2 351 ? 150.71800 192.57300 257.98800 1.000 101.64212 351 GLY G C 1
ATOM 12316 O O . GLY C 2 351 ? 151.94500 192.69500 257.93700 1.000 101.64212 351 GLY G O 1
ATOM 12320 N N . PHE C 2 352 ? 149.96400 193.23300 258.86400 1.000 100.68917 352 PHE G N 1
ATOM 12321 C CA . PHE C 2 352 ? 150.55400 194.15600 259.82500 1.000 100.68917 352 PHE G CA 1
ATOM 12322 C C . PHE C 2 352 ? 151.37700 193.38900 260.85100 1.000 100.68917 352 PHE G C 1
ATOM 12323 O O . PHE C 2 352 ? 151.30100 192.15900 260.92500 1.000 100.68917 352 PHE G O 1
ATOM 12340 N N . THR C 2 353 ? 152.16600 194.10600 261.64400 1.000 99.75106 353 THR G N 1
ATOM 12341 C CA . THR C 2 353 ? 153.01200 193.48900 262.65600 1.000 99.75106 353 THR G CA 1
ATOM 12342 C C . THR C 2 353 ? 153.13400 194.46200 263.82200 1.000 99.75106 353 THR G C 1
ATOM 12343 O O . THR C 2 353 ? 152.86900 195.65900 263.68700 1.000 99.75106 353 THR G O 1
ATOM 12354 N N . GLU C 2 354 ? 153.54000 193.93400 264.97700 1.000 97.52841 354 GLU G N 1
ATOM 12355 C CA . GLU C 2 354 ? 153.66800 194.74300 266.18800 1.000 97.52841 354 GLU G CA 1
ATOM 12356 C C . GLU C 2 354 ? 155.09400 194.57700 266.70500 1.000 97.52841 354 GLU G C 1
ATOM 12357 O O . GLU C 2 354 ? 155.38000 193.64000 267.45700 1.000 97.52841 354 GLU G O 1
ATOM 12369 N N . ILE C 2 355 ? 155.97500 195.48500 266.29900 1.000 93.40640 355 ILE G N 1
ATOM 12370 C CA . ILE C 2 355 ? 157.36500 195.49100 266.73800 1.000 93.40640 355 ILE G CA 1
ATOM 12371 C C . ILE C 2 355 ? 157.42800 196.19300 268.08600 1.000 93.40640 355 ILE G C 1
ATOM 12372 O O . ILE C 2 355 ? 157.22400 197.41000 268.17200 1.000 93.40640 355 ILE G O 1
ATOM 12388 N N . THR C 2 356 ? 157.71300 195.42900 269.13700 1.000 91.27466 356 THR G N 1
ATOM 12389 C CA . THR C 2 356 ? 157.76500 195.95400 270.49400 1.000 91.27466 356 THR G CA 1
ATOM 12390 C C . THR C 2 356 ? 159.13200 195.65400 271.08600 1.000 91.27466 356 THR G C 1
ATOM 12391 O O . THR C 2 356 ? 159.70800 194.59600 270.81900 1.000 91.27466 356 THR G O 1
ATOM 12402 N N . ALA C 2 357 ? 159.64200 196.58400 271.88300 1.000 89.12020 357 ALA G N 1
ATOM 12403 C CA . ALA C 2 357 ? 160.94500 196.45200 272.51300 1.000 89.12020 357 ALA G CA 1
ATOM 12404 C C . ALA C 2 357 ? 160.83600 195.65000 273.80400 1.000 89.12020 357 ALA G C 1
ATOM 12405 O O . ALA C 2 357 ? 159.77400 195.56200 274.42400 1.000 89.12020 357 ALA G O 1
ATOM 12412 N N . THR C 2 358 ? 161.95700 195.05000 274.19600 1.000 90.37606 358 THR G N 1
ATOM 12413 C CA . THR C 2 358 ? 162.04200 194.33900 275.46600 1.000 90.37606 358 THR G CA 1
ATOM 12414 C C . THR C 2 358 ? 163.40300 194.62400 276.07800 1.000 90.37606 358 THR G C 1
ATOM 12415 O O . THR C 2 358 ? 164.35700 193.87700 275.84400 1.000 90.37606 358 THR G O 1
ATOM 12426 N N . THR C 2 359 ? 163.48900 195.69900 276.85600 1.000 87.44277 359 THR G N 1
ATOM 12427 C CA . THR C 2 359 ? 164.73800 196.04300 277.52000 1.000 87.44277 359 THR G CA 1
ATOM 12428 C C . THR C 2 359 ? 165.09000 194.99100 278.56300 1.000 87.44277 359 THR G C 1
ATOM 12429 O O . THR C 2 359 ? 164.30800 194.71500 279.47700 1.000 87.44277 359 THR G O 1
ATOM 12440 N N . GLU C 2 360 ? 166.27000 194.39100 278.41100 1.000 88.33609 360 GLU G N 1
ATOM 12441 C CA . GLU C 2 360 ? 166.74100 193.39200 279.36200 1.000 88.33609 360 GLU G CA 1
ATOM 12442 C C . GLU C 2 360 ? 166.74300 193.97900 280.76600 1.000 88.33609 360 GLU G C 1
ATOM 12443 O O . GLU C 2 360 ? 166.06300 193.46900 281.66300 1.000 88.33609 360 GLU G O 1
ATOM 12455 N N . GLU C 2 361 ? 167.50300 195.05200 280.96300 1.000 88.21540 361 GLU G N 1
ATOM 12456 C CA . GLU C 2 361 ? 167.51500 195.76500 282.23200 1.000 88.21540 361 GLU G CA 1
ATOM 12457 C C . GLU C 2 361 ? 166.48200 196.88900 282.17900 1.000 88.21540 361 GLU G C 1
ATOM 12458 O O . GLU C 2 361 ? 165.68700 196.99400 281.24100 1.000 88.21540 361 GLU G O 1
ATOM 12470 N N . GLY C 2 362 ? 166.48300 197.74800 283.19300 1.000 84.56179 362 GLY G N 1
ATOM 12471 C CA . GLY C 2 362 ? 165.53500 198.84100 283.24700 1.000 84.56179 362 GLY G CA 1
ATOM 12472 C C . GLY C 2 362 ? 164.11300 198.36100 283.44400 1.000 84.56179 362 GLY G C 1
ATOM 12473 O O . GLY C 2 362 ? 163.87200 197.16000 283.60100 1.000 84.56179 362 GLY G O 1
ATOM 12477 N N . ASN C 2 363 ? 163.16100 199.29000 283.44000 1.000 84.75358 363 ASN G N 1
ATOM 12478 C CA . ASN C 2 363 ? 161.75100 198.95800 283.62700 1.000 84.75358 363 ASN G CA 1
ATOM 12479 C C . ASN C 2 363 ? 161.28500 198.14100 282.42800 1.000 84.75358 363 ASN G C 1
ATOM 12480 O O . ASN C 2 363 ? 161.64100 198.43200 281.28400 1.000 84.75358 363 ASN G O 1
ATOM 12491 N N . ARG C 2 364 ? 160.48400 197.11000 282.69100 1.000 86.94041 364 ARG G N 1
ATOM 12492 C CA . ARG C 2 364 ? 159.95700 196.25800 281.63100 1.000 86.94041 364 ARG G CA 1
ATOM 12493 C C . ARG C 2 364 ? 159.13600 197.07200 280.63700 1.000 86.94041 364 ARG G C 1
ATOM 12494 O O . ARG C 2 364 ? 158.91400 196.63200 279.50400 1.000 86.94041 364 ARG G O 1
ATOM 12515 N N . VAL C 2 365 ? 158.67500 198.25000 281.05700 1.000 86.89386 365 VAL G N 1
ATOM 12516 C CA . VAL C 2 365 ? 157.89600 199.13700 280.20000 1.000 86.89386 365 VAL G CA 1
ATOM 12517 C C . VAL C 2 365 ? 158.61500 199.31400 278.87000 1.000 86.89386 365 VAL G C 1
ATOM 12518 O O . VAL C 2 365 ? 159.79700 199.67400 278.83200 1.000 86.89386 365 VAL G O 1
ATOM 12531 N N . ALA C 2 366 ? 157.90700 199.06200 277.77200 1.000 84.61627 366 ALA G N 1
ATOM 12532 C CA . ALA C 2 366 ? 158.45700 199.16900 276.43000 1.000 84.61627 366 ALA G CA 1
ATOM 12533 C C . ALA C 2 366 ? 157.49100 199.95800 275.55400 1.000 84.61627 366 ALA G C 1
ATOM 12534 O O . ALA C 2 366 ? 156.50400 200.52500 276.03200 1.000 84.61627 366 ALA G O 1
ATOM 12541 N N . VAL C 2 367 ? 157.78500 199.99100 274.25400 1.000 85.38955 367 VAL G N 1
ATOM 12542 C CA . VAL C 2 367 ? 156.97500 200.69600 273.27000 1.000 85.38955 367 VAL G CA 1
ATOM 12543 C C . VAL C 2 367 ? 156.43700 199.68500 272.26600 1.000 85.38955 367 VAL G C 1
ATOM 12544 O O . VAL C 2 367 ? 156.72500 198.48800 272.33600 1.000 85.38955 367 VAL G O 1
ATOM 12557 N N . CYS C 2 368 ? 155.64300 200.18500 271.32100 1.000 85.57670 368 CYS G N 1
ATOM 12558 C CA . CYS C 2 368 ? 155.04200 199.34700 270.29500 1.000 85.57670 368 CYS G CA 1
ATOM 12559 C C . CYS C 2 368 ? 154.98900 200.12400 268.98900 1.000 85.57670 368 CYS G C 1
ATOM 12560 O O . CYS C 2 368 ? 154.69500 201.32200 268.98300 1.000 85.57670 368 CYS G O 1
ATOM 12568 N N . THR C 2 369 ? 155.27700 199.43200 267.88800 1.000 87.65253 369 THR G N 1
ATOM 12569 C CA . THR C 2 369 ? 155.23000 200.02400 266.56000 1.000 87.65253 369 THR G CA 1
ATOM 12570 C C . THR C 2 369 ? 154.42100 199.11700 265.64400 1.000 87.65253 369 THR G C 1
ATOM 12571 O O . THR C 2 369 ? 154.45900 197.89000 265.76100 1.000 87.65253 369 THR G O 1
ATOM 12582 N N . VAL C 2 370 ? 153.68800 199.74000 264.72300 1.000 90.80852 370 VAL G N 1
ATOM 12583 C CA . VAL C 2 370 ? 152.80500 199.01200 263.81800 1.000 90.80852 370 VAL G CA 1
ATOM 12584 C C . VAL C 2 370 ? 153.33900 199.10500 262.39500 1.000 90.80852 370 VAL G C 1
ATOM 12585 O O . VAL C 2 370 ? 153.20900 200.14100 261.73300 1.000 90.80852 370 VAL G O 1
ATOM 12591 N N . ARG C 2 371 ? 153.95100 198.02400 261.91800 1.000 96.20458 371 ARG G N 1
ATOM 12592 C CA . ARG C 2 371 ? 154.42800 197.97900 260.54600 1.000 96.20458 371 ARG G CA 1
ATOM 12593 C C . ARG C 2 371 ? 153.25200 197.94800 259.57400 1.000 96.20458 371 ARG G C 1
ATOM 12594 O O . ARG C 2 371 ? 152.18400 197.39900 259.86000 1.000 96.20458 371 ARG G O 1
ATOM 12604 N N . VAL C 2 372 ? 153.46200 198.55200 258.40600 1.000 93.31478 372 VAL G N 1
ATOM 12605 C CA . VAL C 2 372 ? 152.43300 198.61900 257.37400 1.000 93.31478 372 VAL G CA 1
ATOM 12606 C C . VAL C 2 372 ? 153.05200 198.26900 256.02800 1.000 93.31478 372 VAL G C 1
ATOM 12607 O O . VAL C 2 372 ? 153.69200 199.11100 255.38900 1.000 93.31478 372 VAL G O 1
ATOM 12613 N N . ASP C 2 373 ? 152.86300 197.02600 255.58800 1.000 93.44739 373 ASP G N 1
ATOM 12614 C CA . ASP C 2 373 ? 153.40600 196.58300 254.31000 1.000 93.44739 373 ASP G CA 1
ATOM 12615 C C . ASP C 2 373 ? 152.51700 197.03300 253.15700 1.000 93.44739 373 ASP G C 1
ATOM 12616 O O . ASP C 2 373 ? 152.86200 196.83600 251.98700 1.000 93.44739 373 ASP G O 1
ATOM 12623 N N . LEU C 2 374 ? 151.37600 197.63900 253.47300 1.000 96.43029 374 LEU G N 1
ATOM 12624 C CA . LEU C 2 374 ? 150.45000 198.11100 252.45100 1.000 96.43029 374 LEU G CA 1
ATOM 12625 C C . LEU C 2 374 ? 149.58900 199.24900 252.98700 1.000 96.43029 374 LEU G C 1
ATOM 12626 O O . LEU C 2 374 ? 149.00300 199.14200 254.06500 1.000 96.43029 374 LEU G O 1
ATOM 12633 N N . THR C 2 451 ? 196.65300 288.86500 292.72700 1.000 70.45202 451 THR G N 1
ATOM 12634 C CA . THR C 2 451 ? 197.59500 288.62700 293.81300 1.000 70.45202 451 THR G CA 1
ATOM 12635 C C . THR C 2 451 ? 198.20600 287.23200 293.69600 1.000 70.45202 451 THR G C 1
ATOM 12636 O O . THR C 2 451 ? 197.52100 286.28700 293.30400 1.000 70.45202 451 THR G O 1
ATOM 12646 N N . PRO C 2 452 ? 199.48800 287.09400 294.03000 1.000 70.36069 452 PRO G N 1
ATOM 12647 C CA . PRO C 2 452 ? 200.12600 285.77600 293.96400 1.000 70.36069 452 PRO G CA 1
ATOM 12648 C C . PRO C 2 452 ? 199.61600 284.85900 295.06500 1.000 70.36069 452 PRO G C 1
ATOM 12649 O O . PRO C 2 452 ? 198.86800 285.25700 295.96100 1.000 70.36069 452 PRO G O 1
ATOM 12660 N N . LEU C 2 453 ? 200.03800 283.60100 294.98300 1.000 69.21630 453 LEU G N 1
ATOM 12661 C CA . LEU C 2 453 ? 199.64600 282.61600 295.97600 1.000 69.21630 453 LEU G CA 1
ATOM 12662 C C . LEU C 2 453 ? 200.19500 282.99700 297.34900 1.000 69.21630 453 LEU G C 1
ATOM 12663 O O . LEU C 2 453 ? 201.18600 283.72200 297.47600 1.000 69.21630 453 LEU G O 1
ATOM 12679 N N . SER C 2 454 ? 199.53200 282.49400 298.38700 1.000 75.13563 454 SER G N 1
ATOM 12680 C CA . SER C 2 454 ? 199.90100 282.78400 299.76500 1.000 75.13563 454 SER G CA 1
ATOM 12681 C C . SER C 2 454 ? 199.86100 281.47900 300.55300 1.000 75.13563 454 SER G C 1
ATOM 12682 O O . SER C 2 454 ? 199.75500 280.38900 299.98200 1.000 75.13563 454 SER G O 1
ATOM 12690 N N . SER C 2 455 ? 199.95100 281.59500 301.87600 1.000 76.78064 455 SER G N 1
ATOM 12691 C CA . SER C 2 455 ? 199.95800 280.41800 302.73300 1.000 76.78064 455 SER G CA 1
ATOM 12692 C C . SER C 2 455 ? 198.74900 279.53500 302.44700 1.000 76.78064 455 SER G C 1
ATOM 12693 O O . SER C 2 455 ? 197.64900 280.02500 302.17700 1.000 76.78064 455 SER G O 1
ATOM 12701 N N . VAL C 2 456 ? 198.96300 278.22300 302.50800 1.000 73.95013 456 VAL G N 1
ATOM 12702 C CA . VAL C 2 456 ? 197.92300 277.23200 302.26900 1.000 73.95013 456 VAL G CA 1
ATOM 12703 C C . VAL C 2 456 ? 197.70300 276.44700 303.55300 1.000 73.95013 456 VAL G C 1
ATOM 12704 O O . VAL C 2 456 ? 198.64900 276.19800 304.30900 1.000 73.95013 456 VAL G O 1
ATOM 12717 N N . THR C 2 457 ? 196.45400 276.05700 303.79600 1.000 77.44156 457 THR G N 1
ATOM 12718 C CA . THR C 2 457 ? 196.09300 275.31200 304.99100 1.000 77.44156 457 THR G CA 1
ATOM 12719 C C . THR C 2 457 ? 195.05200 274.26200 304.63300 1.000 77.44156 457 THR G C 1
ATOM 12720 O O . THR C 2 457 ? 194.33000 274.38400 303.64000 1.000 77.44156 457 THR G O 1
ATOM 12731 N N . LEU C 2 458 ? 194.98800 273.22100 305.46000 1.000 72.71628 458 LEU G N 1
ATOM 12732 C CA . LEU C 2 458 ? 194.02700 272.14100 305.29800 1.000 72.71628 458 LEU G CA 1
ATOM 12733 C C . LEU C 2 458 ? 193.27200 271.93500 306.60100 1.000 72.71628 458 LEU G C 1
ATOM 12734 O O . LEU C 2 458 ? 193.86000 271.98900 307.68500 1.000 72.71628 458 LEU G O 1
ATOM 12750 N N . ASP C 2 459 ? 191.96400 271.70100 306.48900 1.000 76.32834 459 ASP G N 1
ATOM 12751 C CA . ASP C 2 459 ? 191.14400 271.43200 307.66200 1.000 76.32834 459 ASP G CA 1
ATOM 12752 C C . ASP C 2 459 ? 191.34200 270.02400 308.20400 1.000 76.32834 459 ASP G C 1
ATOM 12753 O O . ASP C 2 459 ? 190.84800 269.72500 309.29700 1.000 76.32834 459 ASP G O 1
ATOM 12762 N N . ILE C 2 460 ? 192.04700 269.16200 307.47600 1.000 68.38298 460 ILE G N 1
ATOM 12763 C CA . ILE C 2 460 ? 192.26700 267.77600 307.86700 1.000 68.38298 460 ILE G CA 1
ATOM 12764 C C . ILE C 2 460 ? 193.75500 267.57600 308.10700 1.000 68.38298 460 ILE G C 1
ATOM 12765 O O . ILE C 2 460 ? 194.58000 267.95000 307.26500 1.000 68.38298 460 ILE G O 1
ATOM 12781 N N . VAL C 2 461 ? 194.09300 266.99100 309.25400 1.000 66.93643 461 VAL G N 1
ATOM 12782 C CA . VAL C 2 461 ? 195.48600 266.71300 309.59100 1.000 66.93643 461 VAL G CA 1
ATOM 12783 C C . VAL C 2 461 ? 195.71900 265.28100 310.04000 1.000 66.93643 461 VAL G C 1
ATOM 12784 O O . VAL C 2 461 ? 196.87600 264.82000 310.03600 1.000 66.93643 461 VAL G O 1
ATOM 12797 N N . SER C 2 462 ? 194.68800 264.53600 310.43100 1.000 68.62760 462 SER G N 1
ATOM 12798 C CA . SER C 2 462 ? 194.85000 263.15700 310.86200 1.000 68.62760 462 SER G CA 1
ATOM 12799 C C . SER C 2 462 ? 193.57200 262.39400 310.55000 1.000 68.62760 462 SER G C 1
ATOM 12800 O O . SER C 2 462 ? 192.49100 262.98000 310.45000 1.000 68.62760 462 SER G O 1
ATOM 12808 N N . ALA C 2 463 ? 193.70700 261.08000 310.39900 1.000 68.32052 463 ALA G N 1
ATOM 12809 C CA . ALA C 2 463 ? 192.56700 260.23500 310.08000 1.000 68.32052 463 ALA G CA 1
ATOM 12810 C C . ALA C 2 463 ? 192.90300 258.79400 310.42600 1.000 68.32052 463 ALA G C 1
ATOM 12811 O O . ALA C 2 463 ? 194.06500 258.38200 310.37000 1.000 68.32052 463 ALA G O 1
ATOM 12818 N N . SER C 2 464 ? 191.87000 258.03600 310.78300 1.000 70.49139 464 SER G N 1
ATOM 12819 C CA . SER C 2 464 ? 191.99500 256.62200 311.11400 1.000 70.49139 464 SER G CA 1
ATOM 12820 C C . SER C 2 464 ? 191.19200 255.82000 310.10100 1.000 70.49139 464 SER G C 1
ATOM 12821 O O . SER C 2 464 ? 189.98700 256.04200 309.94500 1.000 70.49139 464 SER G O 1
ATOM 12829 N N . LEU C 2 465 ? 191.85900 254.89500 309.41600 1.000 70.03872 465 LEU G N 1
ATOM 12830 C CA . LEU C 2 465 ? 191.23700 254.10600 308.36500 1.000 70.03872 465 LEU G CA 1
ATOM 12831 C C . LEU C 2 465 ? 191.47200 252.62300 308.60700 1.000 70.03872 465 LEU G C 1
ATOM 12832 O O . LEU C 2 465 ? 192.31300 252.22300 309.41600 1.000 70.03872 465 LEU G O 1
ATOM 12848 N N . ASP C 2 466 ? 190.70500 251.81300 307.88400 1.000 75.05397 466 ASP G N 1
ATOM 12849 C CA . ASP C 2 466 ? 190.86800 250.37000 307.85200 1.000 75.05397 466 ASP G CA 1
ATOM 12850 C C . ASP C 2 466 ? 190.98100 249.92100 306.40200 1.000 75.05397 466 ASP G C 1
ATOM 12851 O O . ASP C 2 466 ? 190.40100 250.53300 305.50100 1.000 75.05397 466 ASP G O 1
ATOM 12860 N N . VAL C 2 467 ? 191.74100 248.84800 306.18200 1.000 72.21966 467 VAL G N 1
ATOM 12861 C CA . VAL C 2 467 ? 191.92700 248.33900 304.82900 1.000 72.21966 467 VAL G CA 1
ATOM 12862 C C . VAL C 2 467 ? 190.56300 248.04800 304.22200 1.000 72.21966 467 VAL G C 1
ATOM 12863 O O . VAL C 2 467 ? 189.77700 247.26400 304.76700 1.000 72.21966 467 VAL G O 1
ATOM 12876 N N . GLY C 2 468 ? 190.27600 248.68200 303.08700 1.000 70.33518 468 GLY G N 1
ATOM 12877 C CA . GLY C 2 468 ? 189.00000 248.55500 302.42000 1.000 70.33518 468 GLY G CA 1
ATOM 12878 C C . GLY C 2 468 ? 188.11400 249.77800 302.52000 1.000 70.33518 468 GLY G C 1
ATOM 12879 O O . GLY C 2 468 ? 187.16600 249.89900 301.73500 1.000 70.33518 468 GLY G O 1
ATOM 12883 N N . GLU C 2 469 ? 188.38900 250.68000 303.45600 1.000 74.00671 469 GLU G N 1
ATOM 12884 C CA . GLU C 2 469 ? 187.61100 251.89900 303.60400 1.000 74.00671 469 GLU G CA 1
ATOM 12885 C C . GLU C 2 469 ? 188.19100 253.00800 302.73300 1.000 74.00671 469 GLU G C 1
ATOM 12886 O O . GLU C 2 469 ? 189.37600 253.01300 302.39100 1.000 74.00671 469 GLU G O 1
ATOM 12898 N N . GLU C 2 470 ? 187.33200 253.95700 302.37700 1.000 72.87853 470 GLU G N 1
ATOM 12899 C CA . GLU C 2 470 ? 187.68700 255.05900 301.49900 1.000 72.87853 470 GLU G CA 1
ATOM 12900 C C . GLU C 2 470 ? 187.66000 256.37600 302.26300 1.000 72.87853 470 GLU G C 1
ATOM 12901 O O . GLU C 2 470 ? 187.12400 256.47100 303.37100 1.000 72.87853 470 GLU G O 1
ATOM 12913 N N . ILE C 2 471 ? 188.25400 257.39800 301.65000 1.000 66.43189 471 ILE G N 1
ATOM 12914 C CA . ILE C 2 471 ? 188.24700 258.74500 302.20700 1.000 66.43189 471 ILE G CA 1
ATOM 12915 C C . ILE C 2 471 ? 188.62000 259.70600 301.09200 1.000 66.43189 471 ILE G C 1
ATOM 12916 O O . ILE C 2 471 ? 189.30400 259.33400 300.13500 1.000 66.43189 471 ILE G O 1
ATOM 12932 N N . VAL C 2 472 ? 188.16700 260.95000 301.21800 1.000 65.20237 472 VAL G N 1
ATOM 12933 C CA . VAL C 2 472 ? 188.41300 261.98600 300.22400 1.000 65.20237 472 VAL G CA 1
ATOM 12934 C C . VAL C 2 472 ? 188.83700 263.25400 300.94700 1.000 65.20237 472 VAL G C 1
ATOM 12935 O O . VAL C 2 472 ? 188.17700 263.68100 301.90100 1.000 65.20237 472 VAL G O 1
ATOM 12948 N N . ILE C 2 473 ? 189.93300 263.85200 300.49200 1.000 63.81738 473 ILE G N 1
ATOM 12949 C CA . ILE C 2 473 ? 190.44000 265.10000 301.04500 1.000 63.81738 473 ILE G CA 1
ATOM 12950 C C . ILE C 2 473 ? 190.34200 266.17800 299.97700 1.000 63.81738 473 ILE G C 1
ATOM 12951 O O . ILE C 2 473 ? 190.43000 265.90300 298.77500 1.000 63.81738 473 ILE G O 1
ATOM 12967 N N . THR C 2 474 ? 190.16200 267.41700 300.42500 1.000 71.03144 474 THR G N 1
ATOM 12968 C CA . THR C 2 474 ? 190.01600 268.56400 299.54000 1.000 71.03144 474 THR G CA 1
ATOM 12969 C C . THR C 2 474 ? 191.05200 269.61500 299.90900 1.000 71.03144 474 THR G C 1
ATOM 12970 O O . THR C 2 474 ? 191.24300 269.91700 301.09200 1.000 71.03144 474 THR G O 1
ATOM 12981 N N . ALA C 2 475 ? 191.71600 270.16600 298.89800 1.000 71.06994 475 ALA G N 1
ATOM 12982 C CA . ALA C 2 475 ? 192.72200 271.20100 299.08100 1.000 71.06994 475 ALA G CA 1
ATOM 12983 C C . ALA C 2 475 ? 192.13300 272.55600 298.72000 1.000 71.06994 475 ALA G C 1
ATOM 12984 O O . ALA C 2 475 ? 191.40700 272.68400 297.72800 1.000 71.06994 475 ALA G O 1
ATOM 12991 N N . THR C 2 476 ? 192.44800 273.56500 299.52800 1.000 74.74033 476 THR G N 1
ATOM 12992 C CA . THR C 2 476 ? 191.92900 274.91200 299.31200 1.000 74.74033 476 THR G CA 1
ATOM 12993 C C . THR C 2 476 ? 192.98200 275.91400 299.75400 1.000 74.74033 476 THR G C 1
ATOM 12994 O O . THR C 2 476 ? 193.31300 275.98300 300.94200 1.000 74.74033 476 THR G O 1
ATOM 13005 N N . ALA C 2 477 ? 193.50200 276.68300 298.80400 1.000 74.73898 477 ALA G N 1
ATOM 13006 C CA . ALA C 2 477 ? 194.47500 277.71300 299.12400 1.000 74.73898 477 ALA G CA 1
ATOM 13007 C C . ALA C 2 477 ? 193.77800 278.94800 299.68800 1.000 74.73898 477 ALA G C 1
ATOM 13008 O O . ALA C 2 477 ? 192.55500 279.09600 299.61300 1.000 74.73898 477 ALA G O 1
ATOM 13015 N N . SER C 2 478 ? 194.58000 279.84600 300.26200 1.000 78.89845 478 SER G N 1
ATOM 13016 C CA . SER C 2 478 ? 194.02600 281.08700 300.80300 1.000 78.89845 478 SER G CA 1
ATOM 13017 C C . SER C 2 478 ? 193.37900 281.93100 299.71400 1.000 78.89845 478 SER G C 1
ATOM 13018 O O . SER C 2 478 ? 192.18200 282.24600 299.82700 1.000 78.89845 478 SER G O 1
ATOM 13026 N N . PRO C 2 479 ? 194.08200 282.32600 298.65600 1.000 73.73293 479 PRO G N 1
ATOM 13027 C CA . PRO C 2 479 ? 193.42500 283.05600 297.56900 1.000 73.73293 479 PRO G CA 1
ATOM 13028 C C . PRO C 2 479 ? 192.55100 282.13800 296.73000 1.000 73.73293 479 PRO G C 1
ATOM 13029 O O . PRO C 2 479 ? 192.71400 280.91600 296.71100 1.000 73.73293 479 PRO G O 1
ATOM 13040 N N . GLU C 2 480 ? 191.60700 282.75400 296.02300 1.000 73.35593 480 GLU G N 1
ATOM 13041 C CA . GLU C 2 480 ? 190.66100 282.03300 295.18300 1.000 73.35593 480 GLU G CA 1
ATOM 13042 C C . GLU C 2 480 ? 191.14900 281.86700 293.74900 1.000 73.35593 480 GLU G C 1
ATOM 13043 O O . GLU C 2 480 ? 190.36700 281.45600 292.88500 1.000 73.35593 480 GLU G O 1
ATOM 13055 N N . GLY C 2 481 ? 192.41400 282.16600 293.47800 1.000 73.24051 481 GLY G N 1
ATOM 13056 C CA . GLY C 2 481 ? 192.94300 282.06800 292.13600 1.000 73.24051 481 GLY G CA 1
ATOM 13057 C C . GLY C 2 481 ? 192.94600 280.64000 291.61900 1.000 73.24051 481 GLY G C 1
ATOM 13058 O O . GLY C 2 481 ? 192.51600 279.69200 292.27800 1.000 73.24051 481 GLY G O 1
ATOM 13062 N N . GLU C 2 482 ? 193.45100 280.49500 290.39700 1.000 73.70501 482 GLU G N 1
ATOM 13063 C CA . GLU C 2 482 ? 193.55900 279.20500 289.72800 1.000 73.70501 482 GLU G CA 1
ATOM 13064 C C . GLU C 2 482 ? 195.01200 278.75200 289.76600 1.000 73.70501 482 GLU G C 1
ATOM 13065 O O . GLU C 2 482 ? 195.90500 279.48200 289.32300 1.000 73.70501 482 GLU G O 1
ATOM 13077 N N . TYR C 2 483 ? 195.24200 277.55200 290.29400 1.000 67.05212 483 TYR G N 1
ATOM 13078 C CA . TYR C 2 483 ? 196.58100 276.99800 290.41800 1.000 67.05212 483 TYR G CA 1
ATOM 13079 C C . TYR C 2 483 ? 196.53800 275.51800 290.06800 1.000 67.05212 483 TYR G C 1
ATOM 13080 O O . TYR C 2 483 ? 195.46800 274.92600 289.90000 1.000 67.05212 483 TYR G O 1
ATOM 13098 N N . SER C 2 484 ? 197.72000 274.92100 289.95800 1.000 61.81800 484 SER G N 1
ATOM 13099 C CA . SER C 2 484 ? 197.86700 273.50600 289.65800 1.000 61.81800 484 SER G CA 1
ATOM 13100 C C . SER C 2 484 ? 198.21300 272.74100 290.92800 1.000 61.81800 484 SER G C 1
ATOM 13101 O O . SER C 2 484 ? 198.86200 273.26900 291.83500 1.000 61.81800 484 SER G O 1
ATOM 13109 N N . TYR C 2 485 ? 197.77300 271.48600 290.98100 1.000 62.48485 485 TYR G N 1
ATOM 13110 C CA . TYR C 2 485 ? 197.97000 270.63200 292.14000 1.000 62.48485 485 TYR G CA 1
ATOM 13111 C C . TYR C 2 485 ? 198.70400 269.36100 291.73400 1.000 62.48485 485 TYR G C 1
ATOM 13112 O O . TYR C 2 485 ? 198.53300 268.85200 290.62300 1.000 62.48485 485 TYR G O 1
ATOM 13130 N N . GLN C 2 486 ? 199.52500 268.85600 292.65200 1.000 59.75125 486 GLN G N 1
ATOM 13131 C CA . GLN C 2 486 ? 200.25400 267.61000 292.43700 1.000 59.75125 486 GLN G CA 1
ATOM 13132 C C . GLN C 2 486 ? 200.43300 266.94300 293.79300 1.000 59.75125 486 GLN G C 1
ATOM 13133 O O . GLN C 2 486 ? 201.25000 267.39300 294.60200 1.000 59.75125 486 GLN G O 1
ATOM 13147 N N . TRP C 2 487 ? 199.67500 265.88000 294.03800 1.000 61.27224 487 TRP G N 1
ATOM 13148 C CA . TRP C 2 487 ? 199.74600 265.18000 295.31000 1.000 61.27224 487 TRP G CA 1
ATOM 13149 C C . TRP C 2 487 ? 200.97600 264.28400 295.36200 1.000 61.27224 487 TRP G C 1
ATOM 13150 O O . TRP C 2 487 ? 201.44500 263.77100 294.34200 1.000 61.27224 487 TRP G O 1
ATOM 13171 N N . SER C 2 488 ? 201.49600 264.09900 296.57200 1.000 56.15735 488 SER G N 1
ATOM 13172 C CA . SER C 2 488 ? 202.66900 263.27300 296.80300 1.000 56.15735 488 SER G CA 1
ATOM 13173 C C . SER C 2 488 ? 202.41300 262.35000 297.98400 1.000 56.15735 488 SER G C 1
ATOM 13174 O O . SER C 2 488 ? 201.49000 262.55800 298.77600 1.000 56.15735 488 SER G O 1
ATOM 13182 N N . VAL C 2 489 ? 203.24600 261.32000 298.09000 1.000 56.27766 489 VAL G N 1
ATOM 13183 C CA . VAL C 2 489 ? 203.15600 260.33200 299.15700 1.000 56.27766 489 VAL G CA 1
ATOM 13184 C C . VAL C 2 489 ? 204.56400 260.00000 299.63000 1.000 56.27766 489 VAL G C 1
ATOM 13185 O O . VAL C 2 489 ? 205.48100 259.83700 298.81700 1.000 56.27766 489 VAL G O 1
ATOM 13198 N N . ASP C 2 490 ? 204.73400 259.89800 300.95000 1.000 55.78208 490 ASP G N 1
ATOM 13199 C CA . ASP C 2 490 ? 206.06200 259.65300 301.50300 1.000 55.78208 490 ASP G CA 1
ATOM 13200 C C . ASP C 2 490 ? 206.48500 258.20200 301.31200 1.000 55.78208 490 ASP G C 1
ATOM 13201 O O . ASP C 2 490 ? 207.61100 257.93200 300.87700 1.000 55.78208 490 ASP G O 1
ATOM 13210 N N . LYS C 2 491 ? 205.60400 257.25800 301.62800 1.000 53.74133 491 LYS G N 1
ATOM 13211 C CA . LYS C 2 491 ? 205.88800 255.83300 301.50900 1.000 53.74133 491 LYS G CA 1
ATOM 13212 C C . LYS C 2 491 ? 205.02900 255.25500 300.39400 1.000 53.74133 491 LYS G C 1
ATOM 13213 O O . LYS C 2 491 ? 203.79600 255.29000 300.47300 1.000 53.74133 491 LYS G O 1
ATOM 13232 N N . THR C 2 492 ? 205.68200 254.72400 299.36400 1.000 55.60409 492 THR G N 1
ATOM 13233 C CA . THR C 2 492 ? 204.96300 254.17800 298.22200 1.000 55.60409 492 THR G CA 1
ATOM 13234 C C . THR C 2 492 ? 203.98800 253.09600 298.66900 1.000 55.60409 492 THR G C 1
ATOM 13235 O O . THR C 2 492 ? 204.23400 252.35900 299.62700 1.000 55.60409 492 THR G O 1
ATOM 13246 N N . GLY C 2 493 ? 202.86800 253.00900 297.96200 1.000 58.32258 493 GLY G N 1
ATOM 13247 C CA . GLY C 2 493 ? 201.85700 252.02500 298.27100 1.000 58.32258 493 GLY G CA 1
ATOM 13248 C C . GLY C 2 493 ? 200.98600 252.43500 299.44400 1.000 58.32258 493 GLY G C 1
ATOM 13249 O O . GLY C 2 493 ? 200.96800 253.58700 299.88700 1.000 58.32258 493 GLY G O 1
ATOM 13253 N N . TYR C 2 494 ? 200.23600 251.45100 299.94100 1.000 57.56512 494 TYR G N 1
ATOM 13254 C CA . TYR C 2 494 ? 199.34800 251.62100 301.08700 1.000 57.56512 494 TYR G CA 1
ATOM 13255 C C . TYR C 2 494 ? 198.10000 252.42300 300.73100 1.000 57.56512 494 TYR G C 1
ATOM 13256 O O . TYR C 2 494 ? 197.19000 252.54700 301.55600 1.000 57.56512 494 TYR G O 1
ATOM 13274 N N . VAL C 2 495 ? 198.03400 252.95900 299.51300 1.000 59.98065 495 VAL G N 1
ATOM 13275 C CA . VAL C 2 495 ? 196.92200 253.81200 299.10500 1.000 59.98065 495 VAL G CA 1
ATOM 13276 C C . VAL C 2 495 ? 196.83200 253.78300 297.58800 1.000 59.98065 495 VAL G C 1
ATOM 13277 O O . VAL C 2 495 ? 197.78900 253.42300 296.90000 1.000 59.98065 495 VAL G O 1
ATOM 13290 N N . SER C 2 496 ? 195.67000 254.16600 297.06400 1.000 59.14109 496 SER G N 1
ATOM 13291 C CA . SER C 2 496 ? 195.44000 254.27200 295.63000 1.000 59.14109 496 SER G CA 1
ATOM 13292 C C . SER C 2 496 ? 194.83700 255.63700 295.33700 1.000 59.14109 496 SER G C 1
ATOM 13293 O O . SER C 2 496 ? 193.88200 256.05100 296.00100 1.000 59.14109 496 SER G O 1
ATOM 13301 N N . THR C 2 497 ? 195.39200 256.32900 294.34700 1.000 60.27230 497 THR G N 1
ATOM 13302 C CA . THR C 2 497 ? 194.98000 257.67900 293.99900 1.000 60.27230 497 THR G CA 1
ATOM 13303 C C . THR C 2 497 ? 194.34700 257.70400 292.61400 1.000 60.27230 497 THR G C 1
ATOM 13304 O O . THR C 2 497 ? 194.57500 256.82200 291.78200 1.000 60.27230 497 THR G O 1
ATOM 13315 N N . THR C 2 498 ? 193.54000 258.73600 292.38000 1.000 61.84474 498 THR G N 1
ATOM 13316 C CA . THR C 2 498 ? 192.88200 258.93000 291.09500 1.000 61.84474 498 THR G CA 1
ATOM 13317 C C . THR C 2 498 ? 192.75100 260.42200 290.83400 1.000 61.84474 498 THR G C 1
ATOM 13318 O O . THR C 2 498 ? 192.28200 261.16600 291.70000 1.000 61.84474 498 THR G O 1
ATOM 13329 N N . SER C 2 499 ? 193.16300 260.85100 289.64200 1.000 64.24656 499 SER G N 1
ATOM 13330 C CA . SER C 2 499 ? 193.09800 262.25600 289.24400 1.000 64.24656 499 SER G CA 1
ATOM 13331 C C . SER C 2 499 ? 193.86900 263.13100 290.23400 1.000 64.24656 499 SER G C 1
ATOM 13332 O O . SER C 2 499 ? 193.31500 264.00300 290.90600 1.000 64.24656 499 SER G O 1
ATOM 13340 N N . VAL C 2 500 ? 195.17600 262.87700 290.31100 1.000 61.68527 500 VAL G N 1
ATOM 13341 C CA . VAL C 2 500 ? 196.04400 263.61500 291.21600 1.000 61.68527 500 VAL G CA 1
ATOM 13342 C C . VAL C 2 500 ? 196.05200 265.10800 290.92900 1.000 61.68527 500 VAL G C 1
ATOM 13343 O O . VAL C 2 500 ? 196.38800 265.89900 291.81400 1.000 61.68527 500 VAL G O 1
ATOM 13356 N N . THR C 2 501 ? 195.68900 265.51400 289.71600 1.000 61.63573 501 THR G N 1
ATOM 13357 C CA . THR C 2 501 ? 195.67100 266.91900 289.33600 1.000 61.63573 501 THR G CA 1
ATOM 13358 C C . THR C 2 501 ? 194.39100 267.63100 289.75400 1.000 61.63573 501 THR G C 1
ATOM 13359 O O . THR C 2 501 ? 194.19100 268.78800 289.36900 1.000 61.63573 501 THR G O 1
ATOM 13370 N N . GLY C 2 502 ? 193.52700 266.97800 290.52400 1.000 63.45375 502 GLY G N 1
ATOM 13371 C CA . GLY C 2 502 ? 192.28700 267.57300 290.97900 1.000 63.45375 502 GLY G CA 1
ATOM 13372 C C . GLY C 2 502 ? 192.33800 267.91100 292.45700 1.000 63.45375 502 GLY G C 1
ATOM 13373 O O . GLY C 2 502 ? 192.96600 267.21100 293.24800 1.000 63.45375 502 GLY G O 1
ATOM 13377 N N . LYS C 2 503 ? 191.65300 268.99300 292.82600 1.000 65.60054 503 LYS G N 1
ATOM 13378 C CA . LYS C 2 503 ? 191.66000 269.45900 294.20800 1.000 65.60054 503 LYS G CA 1
ATOM 13379 C C . LYS C 2 503 ? 190.99000 268.48700 295.17000 1.000 65.60054 503 LYS G C 1
ATOM 13380 O O . LYS C 2 503 ? 191.03800 268.72200 296.38200 1.000 65.60054 503 LYS G O 1
ATOM 13399 N N . SER C 2 504 ? 190.37600 267.41500 294.67300 1.000 67.97252 504 SER G N 1
ATOM 13400 C CA . SER C 2 504 ? 189.71900 266.41700 295.51100 1.000 67.97252 504 SER G CA 1
ATOM 13401 C C . SER C 2 504 ? 190.23600 265.04300 295.10800 1.000 67.97252 504 SER G C 1
ATOM 13402 O O . SER C 2 504 ? 189.94100 264.56400 294.00800 1.000 67.97252 504 SER G O 1
ATOM 13410 N N . ILE C 2 505 ? 191.00300 264.41400 295.99400 1.000 63.55875 505 ILE G N 1
ATOM 13411 C CA . ILE C 2 505 ? 191.59500 263.10600 295.74200 1.000 63.55875 505 ILE G CA 1
ATOM 13412 C C . ILE C 2 505 ? 190.86200 262.06200 296.56800 1.000 63.55875 505 ILE G C 1
ATOM 13413 O O . ILE C 2 505 ? 190.42000 262.33700 297.69100 1.000 63.55875 505 ILE G O 1
ATOM 13429 N N . LYS C 2 506 ? 190.73300 260.86100 296.01200 1.000 64.68812 506 LYS G N 1
ATOM 13430 C CA . LYS C 2 506 ? 190.09900 259.73500 296.68400 1.000 64.68812 506 LYS G CA 1
ATOM 13431 C C . LYS C 2 506 ? 191.16400 258.69400 296.99600 1.000 64.68812 506 LYS G C 1
ATOM 13432 O O . LYS C 2 506 ? 191.88900 258.25500 296.09700 1.000 64.68812 506 LYS G O 1
ATOM 13451 N N . LEU C 2 507 ? 191.25200 258.30200 298.26300 1.000 63.65747 507 LEU G N 1
ATOM 13452 C CA . LEU C 2 507 ? 192.23300 257.33200 298.72200 1.000 63.65747 507 LEU G CA 1
ATOM 13453 C C . LEU C 2 507 ? 191.53000 256.05800 299.17000 1.000 63.65747 507 LEU G C 1
ATOM 13454 O O . LEU C 2 507 ? 190.36100 256.07200 299.56500 1.000 63.65747 507 LEU G O 1
ATOM 13470 N N . VAL C 2 508 ? 192.26400 254.94900 299.10300 1.000 63.81562 508 VAL G N 1
ATOM 13471 C CA . VAL C 2 508 ? 191.74300 253.63400 299.45900 1.000 63.81562 508 VAL G CA 1
ATOM 13472 C C . VAL C 2 508 ? 192.83100 252.90100 300.23100 1.000 63.81562 508 VAL G C 1
ATOM 13473 O O . VAL C 2 508 ? 193.87300 252.55600 299.66200 1.000 63.81562 508 VAL G O 1
ATOM 13486 N N . ALA C 2 509 ? 192.59400 252.65700 301.51700 1.000 66.98242 509 ALA G N 1
ATOM 13487 C CA . ALA C 2 509 ? 193.55400 251.91400 302.31900 1.000 66.98242 509 ALA G CA 1
ATOM 13488 C C . ALA C 2 509 ? 193.78200 250.53300 301.71800 1.000 66.98242 509 ALA G C 1
ATOM 13489 O O . ALA C 2 509 ? 192.83800 249.84600 301.31900 1.000 66.98242 509 ALA G O 1
ATOM 13496 N N . LEU C 2 510 ? 195.04200 250.13300 301.65100 1.000 63.71929 510 LEU G N 1
ATOM 13497 C CA . LEU C 2 510 ? 195.42200 248.86900 301.02900 1.000 63.71929 510 LEU G CA 1
ATOM 13498 C C . LEU C 2 510 ? 196.28900 247.99700 301.92200 1.000 63.71929 510 LEU G C 1
ATOM 13499 O O . LEU C 2 510 ? 196.24100 246.77000 301.80200 1.000 63.71929 510 LEU G O 1
ATOM 13515 N N . ARG C 2 511 ? 197.08100 248.59200 302.81100 1.000 65.55102 511 ARG G N 1
ATOM 13516 C CA . ARG C 2 511 ? 197.98100 247.82400 303.65700 1.000 65.55102 511 ARG G CA 1
ATOM 13517 C C . ARG C 2 511 ? 198.20000 248.56800 304.96600 1.000 65.55102 511 ARG G C 1
ATOM 13518 O O . ARG C 2 511 ? 197.82700 249.73400 305.11800 1.000 65.55102 511 ARG G O 1
ATOM 13539 N N . LYS C 2 512 ? 198.81800 247.87100 305.91500 1.000 73.51801 512 LYS G N 1
ATOM 13540 C CA . LYS C 2 512 ? 199.08700 248.44100 307.22500 1.000 73.51801 512 LYS G CA 1
ATOM 13541 C C . LYS C 2 512 ? 200.29300 249.37200 307.16900 1.000 73.51801 512 LYS G C 1
ATOM 13542 O O . LYS C 2 512 ? 201.18500 249.22300 306.33000 1.000 73.51801 512 LYS G O 1
ATOM 13561 N N . GLY C 2 513 ? 200.31000 250.34500 308.07800 1.000 63.35230 513 GLY G N 1
ATOM 13562 C CA . GLY C 2 513 ? 201.43100 251.25600 308.19600 1.000 63.35230 513 GLY G CA 1
ATOM 13563 C C . GLY C 2 513 ? 201.01900 252.71200 308.22500 1.000 63.35230 513 GLY G C 1
ATOM 13564 O O . GLY C 2 513 ? 199.97500 253.08200 307.68100 1.000 63.35230 513 GLY G O 1
ATOM 13568 N N . GLU C 2 514 ? 201.83400 253.54900 308.86100 1.000 59.13762 514 GLU G N 1
ATOM 13569 C CA . GLU C 2 514 ? 201.57100 254.97600 308.90100 1.000 59.13762 514 GLU G CA 1
ATOM 13570 C C . GLU C 2 514 ? 201.92500 255.61300 307.56000 1.000 59.13762 514 GLU G C 1
ATOM 13571 O O . GLU C 2 514 ? 202.55700 255.00100 306.69500 1.000 59.13762 514 GLU G O 1
ATOM 13583 N N . ILE C 2 515 ? 201.50700 256.86500 307.39100 1.000 58.19978 515 ILE G N 1
ATOM 13584 C CA . ILE C 2 515 ? 201.71800 257.57200 306.13400 1.000 58.19978 515 ILE G CA 1
ATOM 13585 C C . ILE C 2 515 ? 201.46900 259.06000 306.34200 1.000 58.19978 515 ILE G C 1
ATOM 13586 O O . ILE C 2 515 ? 200.71400 259.45600 307.23600 1.000 58.19978 515 ILE G O 1
ATOM 13602 N N . ASN C 2 516 ? 202.10500 259.89200 305.51800 1.000 58.34591 516 ASN G N 1
ATOM 13603 C CA . ASN C 2 516 ? 201.94600 261.34200 305.59000 1.000 58.34591 516 ASN G CA 1
ATOM 13604 C C . ASN C 2 516 ? 201.77800 261.86900 304.17200 1.000 58.34591 516 ASN G C 1
ATOM 13605 O O . ASN C 2 516 ? 202.75100 261.94600 303.41600 1.000 58.34591 516 ASN G O 1
ATOM 13616 N N . VAL C 2 517 ? 200.55200 262.23000 303.81700 1.000 58.43340 517 VAL G N 1
ATOM 13617 C CA . VAL C 2 517 ? 200.23500 262.72700 302.48400 1.000 58.43340 517 VAL G CA 1
ATOM 13618 C C . VAL C 2 517 ? 200.45700 264.23000 302.44500 1.000 58.43340 517 VAL G C 1
ATOM 13619 O O . VAL C 2 517 ? 200.33500 264.92900 303.45700 1.000 58.43340 517 VAL G O 1
ATOM 13632 N N . THR C 2 518 ? 200.78900 264.73600 301.25900 1.000 59.43104 518 THR G N 1
ATOM 13633 C CA . THR C 2 518 ? 200.98300 266.16100 301.05000 1.000 59.43104 518 THR G CA 1
ATOM 13634 C C . THR C 2 518 ? 200.43600 266.54500 299.68300 1.000 59.43104 518 THR G C 1
ATOM 13635 O O . THR C 2 518 ? 200.34200 265.71800 298.77300 1.000 59.43104 518 THR G O 1
ATOM 13646 N N . CYS C 2 519 ? 200.07400 267.81900 299.55400 1.000 60.35932 519 CYS G N 1
ATOM 13647 C CA . CYS C 2 519 ? 199.55300 268.37200 298.31100 1.000 60.35932 519 CYS G CA 1
ATOM 13648 C C . CYS C 2 519 ? 200.36100 269.61100 297.96400 1.000 60.35932 519 CYS G C 1
ATOM 13649 O O . CYS C 2 519 ? 200.41200 270.56200 298.75100 1.000 60.35932 519 CYS G O 1
ATOM 13657 N N . THR C 2 520 ? 200.98800 269.59900 296.79200 1.000 60.89837 520 THR G N 1
ATOM 13658 C CA . THR C 2 520 ? 201.85300 270.68500 296.34900 1.000 60.89837 520 THR G CA 1
ATOM 13659 C C . THR C 2 520 ? 201.08000 271.55700 295.36700 1.000 60.89837 520 THR G C 1
ATOM 13660 O O . THR C 2 520 ? 200.78300 271.13000 294.24600 1.000 60.89837 520 THR G O 1
ATOM 13671 N N . VAL C 2 521 ? 200.75800 272.77300 295.78800 1.000 62.93108 521 VAL G N 1
ATOM 13672 C CA . VAL C 2 521 ? 200.09200 273.74500 294.93200 1.000 62.93108 521 VAL G CA 1
ATOM 13673 C C . VAL C 2 521 ? 201.15600 274.56600 294.22100 1.000 62.93108 521 VAL G C 1
ATOM 13674 O O . VAL C 2 521 ? 202.18500 274.92600 294.80100 1.000 62.93108 521 VAL G O 1
ATOM 13687 N N . SER C 2 522 ? 200.90900 274.86500 292.94800 1.000 60.23682 522 SER G N 1
ATOM 13688 C CA . SER C 2 522 ? 201.87900 275.57500 292.12900 1.000 60.23682 522 SER G CA 1
ATOM 13689 C C . SER C 2 522 ? 201.15300 276.55300 291.22000 1.000 60.23682 522 SER G C 1
ATOM 13690 O O . SER C 2 522 ? 200.11000 276.22500 290.64800 1.000 60.23682 522 SER G O 1
ATOM 13698 N N . GLN C 2 523 ? 201.71500 277.75300 291.09200 1.000 56.39534 523 GLN G N 1
ATOM 13699 C CA . GLN C 2 523 ? 201.17700 278.79200 290.21600 1.000 56.39534 523 GLN G CA 1
ATOM 13700 C C . GLN C 2 523 ? 201.97700 278.75000 288.91800 1.000 56.39534 523 GLN G C 1
ATOM 13701 O O . GLN C 2 523 ? 202.95700 279.47500 288.74400 1.000 56.39534 523 GLN G O 1
ATOM 13715 N N . MET C 2 524 ? 201.55200 277.88500 288.00200 1.000 50.13233 524 MET G N 1
ATOM 13716 C CA . MET C 2 524 ? 202.24200 277.74000 286.73000 1.000 50.13233 524 MET G CA 1
ATOM 13717 C C . MET C 2 524 ? 202.17000 279.03600 285.93000 1.000 50.13233 524 MET G C 1
ATOM 13718 O O . MET C 2 524 ? 201.17500 279.76400 285.96900 1.000 50.13233 524 MET G O 1
ATOM 13732 N N . THR C 2 525 ? 203.24500 279.31800 285.19700 1.000 42.21456 525 THR G N 1
ATOM 13733 C CA . THR C 2 525 ? 203.33400 280.51600 284.37700 1.000 42.21456 525 THR G CA 1
ATOM 13734 C C . THR C 2 525 ? 203.99400 280.16300 283.05200 1.000 42.21456 525 THR G C 1
ATOM 13735 O O . THR C 2 525 ? 204.54400 279.07300 282.87400 1.000 42.21456 525 THR G O 1
ATOM 13746 N N . GLN C 2 526 ? 203.93600 281.10600 282.11700 1.000 33.51518 526 GLN G N 1
ATOM 13747 C CA . GLN C 2 526 ? 204.51400 280.89300 280.80000 1.000 33.51518 526 GLN G CA 1
ATOM 13748 C C . GLN C 2 526 ? 206.03700 280.93400 280.86900 1.000 33.51518 526 GLN G C 1
ATOM 13749 O O . GLN C 2 526 ? 206.62800 281.61400 281.71200 1.000 33.51518 526 GLN G O 1
ATOM 13763 N N . LYS C 2 527 ? 206.67100 280.19000 279.96600 1.000 29.77915 527 LYS G N 1
ATOM 13764 C CA . LYS C 2 527 ? 208.12400 280.14500 279.88600 1.000 29.77915 527 LYS G CA 1
ATOM 13765 C C . LYS C 2 527 ? 208.52400 279.81500 278.45800 1.000 29.77915 527 LYS G C 1
ATOM 13766 O O . LYS C 2 527 ? 208.00000 278.86400 277.87000 1.000 29.77915 527 LYS G O 1
ATOM 13785 N N . ASP C 2 528 ? 209.44600 280.59800 277.90900 1.000 27.31761 528 ASP G N 1
ATOM 13786 C CA . ASP C 2 528 ? 209.90500 280.43000 276.53800 1.000 27.31761 528 ASP G CA 1
ATOM 13787 C C . ASP C 2 528 ? 211.23100 279.68400 276.52100 1.000 27.31761 528 ASP G C 1
ATOM 13788 O O . ASP C 2 528 ? 212.10900 279.93700 277.35200 1.000 27.31761 528 ASP G O 1
ATOM 13797 N N . TYR C 2 529 ? 211.37100 278.76600 275.56900 1.000 21.47312 529 TYR G N 1
ATOM 13798 C CA . TYR C 2 529 ? 212.59400 277.99900 275.41400 1.000 21.47312 529 TYR G CA 1
ATOM 13799 C C . TYR C 2 529 ? 213.55000 278.72100 274.46600 1.000 21.47312 529 TYR G C 1
ATOM 13800 O O . TYR C 2 529 ? 213.28800 279.83200 273.99900 1.000 21.47312 529 TYR G O 1
ATOM 13818 N N . ASP C 2 530 ? 214.67900 278.07600 274.17800 1.000 19.40790 530 ASP G N 1
ATOM 13819 C CA . ASP C 2 530 ? 215.70100 278.63200 273.30000 1.000 19.40790 530 ASP G CA 1
ATOM 13820 C C . ASP C 2 530 ? 216.22200 277.56100 272.35300 1.000 19.40790 530 ASP G C 1
ATOM 13821 O O . ASP C 2 530 ? 217.43000 277.43500 272.13100 1.000 19.40790 530 ASP G O 1
ATOM 13830 N N . ALA C 2 531 ? 215.31300 276.77200 271.78300 1.000 17.74270 531 ALA G N 1
ATOM 13831 C CA . ALA C 2 531 ? 215.67800 275.71300 270.84300 1.000 17.74270 531 ALA G CA 1
ATOM 13832 C C . ALA C 2 531 ? 215.83600 276.33400 269.46300 1.000 17.74270 531 ALA G C 1
ATOM 13833 O O . ALA C 2 531 ? 214.88700 276.42600 268.68500 1.000 17.74270 531 ALA G O 1
ATOM 13840 N N . PHE C 2 532 ? 217.05700 276.75800 269.15100 1.000 16.77658 532 PHE G N 1
ATOM 13841 C CA . PHE C 2 532 ? 217.32900 277.38600 267.86900 1.000 16.77658 532 PHE G CA 1
ATOM 13842 C C . PHE C 2 532 ? 217.24400 276.35100 266.74900 1.000 16.77658 532 PHE G C 1
ATOM 13843 O O . PHE C 2 532 ? 216.96900 275.16800 266.97000 1.000 16.77658 532 PHE G O 1
ATOM 13860 N N . ASP C 2 533 ? 217.48700 276.81100 265.52100 1.000 15.31260 533 ASP G N 1
ATOM 13861 C CA . ASP C 2 533 ? 217.40000 275.92100 264.36900 1.000 15.31260 533 ASP G CA 1
ATOM 13862 C C . ASP C 2 533 ? 218.53200 274.90100 264.37100 1.000 15.31260 533 ASP G C 1
ATOM 13863 O O . ASP C 2 533 ? 218.34200 273.75400 263.95300 1.000 15.31260 533 ASP G O 1
ATOM 13872 N N . ASP C 2 534 ? 219.71700 275.30000 264.83100 1.000 15.86726 534 ASP G N 1
ATOM 13873 C CA . ASP C 2 534 ? 220.85800 274.39700 264.89200 1.000 15.86726 534 ASP G CA 1
ATOM 13874 C C . ASP C 2 534 ? 220.79700 273.44200 266.07700 1.000 15.86726 534 ASP G C 1
ATOM 13875 O O . ASP C 2 534 ? 221.67700 272.58400 266.20300 1.000 15.86726 534 ASP G O 1
ATOM 13884 N N . TYR C 2 535 ? 219.79200 273.56500 266.94100 1.000 15.95143 535 TYR G N 1
ATOM 13885 C CA . TYR C 2 535 ? 219.60700 272.66600 268.08100 1.000 15.95143 535 TYR G CA 1
ATOM 13886 C C . TYR C 2 535 ? 218.12900 272.32100 268.19100 1.000 15.95143 535 TYR G C 1
ATOM 13887 O O . TYR C 2 535 ? 217.46100 272.66300 269.17400 1.000 15.95143 535 TYR G O 1
ATOM 13905 N N . PRO C 2 536 ? 217.58400 271.63300 267.19200 1.000 15.13126 536 PRO G N 1
ATOM 13906 C CA . PRO C 2 536 ? 216.14400 271.35200 267.18800 1.000 15.13126 536 PRO G CA 1
ATOM 13907 C C . PRO C 2 536 ? 215.75300 270.21400 268.11500 1.000 15.13126 536 PRO G C 1
ATOM 13908 O O . PRO C 2 536 ? 216.59000 269.67400 268.84500 1.000 15.13126 536 PRO G O 1
ATOM 13919 N N . TRP C 2 537 ? 214.47700 269.85000 268.09100 1.000 16.46657 537 TRP G N 1
ATOM 13920 C CA . TRP C 2 537 ? 213.96300 268.74200 268.87700 1.000 16.46657 537 TRP G CA 1
ATOM 13921 C C . TRP C 2 537 ? 214.17600 267.42900 268.12900 1.000 16.46657 537 TRP G C 1
ATOM 13922 O O . TRP C 2 537 ? 214.33400 267.40200 266.90600 1.000 16.46657 537 TRP G O 1
ATOM 13943 N N . TYR C 2 538 ? 214.17800 266.33100 268.88200 1.000 15.86493 538 TYR G N 1
ATOM 13944 C CA . TYR C 2 538 ? 214.41600 265.00700 268.32400 1.000 15.86493 538 TYR G CA 1
ATOM 13945 C C . TYR C 2 538 ? 213.26500 264.03400 268.53400 1.000 15.86493 538 TYR G C 1
ATOM 13946 O O . TYR C 2 538 ? 213.07400 263.14300 267.70300 1.000 15.86493 538 TYR G O 1
ATOM 13964 N N . HIS C 2 539 ? 212.49800 264.17700 269.61300 1.000 16.98015 539 HIS G N 1
ATOM 13965 C CA . HIS C 2 539 ? 211.19000 263.53900 269.75100 1.000 16.98015 539 HIS G CA 1
ATOM 13966 C C . HIS C 2 539 ? 211.29000 262.01300 269.64700 1.000 16.98015 539 HIS G C 1
ATOM 13967 O O . HIS C 2 539 ? 210.77700 261.38200 268.72100 1.000 16.98015 539 HIS G O 1
ATOM 13981 N N . ALA C 2 540 ? 211.97700 261.43700 270.62900 1.000 17.94069 540 ALA G N 1
ATOM 13982 C CA . ALA C 2 540 ? 211.93800 259.99600 270.82100 1.000 17.94069 540 ALA G CA 1
ATOM 13983 C C . ALA C 2 540 ? 210.54100 259.57300 271.27500 1.000 17.94069 540 ALA G C 1
ATOM 13984 O O . ALA C 2 540 ? 209.64400 260.39600 271.47900 1.000 17.94069 540 ALA G O 1
ATOM 13991 N N . VAL C 2 541 ? 210.35000 258.26500 271.43700 1.000 17.50656 541 VAL G N 1
ATOM 13992 C CA . VAL C 2 541 ? 209.06400 257.70700 271.84000 1.000 17.50656 541 VAL G CA 1
ATOM 13993 C C . VAL C 2 541 ? 209.29900 256.53600 272.78200 1.000 17.50656 541 VAL G C 1
ATOM 13994 O O . VAL C 2 541 ? 210.16700 255.69100 272.53700 1.000 17.50656 541 VAL G O 1
ATOM 14007 N N . ILE C 2 542 ? 208.51700 256.48500 273.85600 1.000 16.34387 542 ILE G N 1
ATOM 14008 C CA . ILE C 2 542 ? 208.59600 255.40700 274.83600 1.000 16.34387 542 ILE G CA 1
ATOM 14009 C C . ILE C 2 542 ? 207.24500 255.28600 275.52500 1.000 16.34387 542 ILE G C 1
ATOM 14010 O O . ILE C 2 542 ? 206.68300 256.28400 275.98600 1.000 16.34387 542 ILE G O 1
ATOM 14026 N N . SER C 2 543 ? 206.72700 254.06000 275.59700 1.000 18.21704 543 SER G N 1
ATOM 14027 C CA . SER C 2 543 ? 205.47400 253.77700 276.29700 1.000 18.21704 543 SER G CA 1
ATOM 14028 C C . SER C 2 543 ? 204.38000 254.75900 275.88900 1.000 18.21704 543 SER G C 1
ATOM 14029 O O . SER C 2 543 ? 203.60700 255.24300 276.71800 1.000 18.21704 543 SER G O 1
ATOM 14037 N N . ASN C 2 544 ? 204.31800 255.06100 274.59400 1.000 18.50562 544 ASN G N 1
ATOM 14038 C CA . ASN C 2 544 ? 203.39200 256.01800 274.00000 1.000 18.50562 544 ASN G CA 1
ATOM 14039 C C . ASN C 2 544 ? 203.65300 257.44700 274.46100 1.000 18.50562 544 ASN G C 1
ATOM 14040 O O . ASN C 2 544 ? 202.88900 258.34800 274.09200 1.000 18.50562 544 ASN G O 1
ATOM 14051 N N . CYS C 2 545 ? 204.69500 257.68900 275.25000 1.000 18.80169 545 CYS G N 1
ATOM 14052 C CA . CYS C 2 545 ? 205.04000 259.02200 275.71900 1.000 18.80169 545 CYS G CA 1
ATOM 14053 C C . CYS C 2 545 ? 206.13700 259.61600 274.84600 1.000 18.80169 545 CYS G C 1
ATOM 14054 O O . CYS C 2 545 ? 207.03300 258.90300 274.38500 1.000 18.80169 545 CYS G O 1
ATOM 14062 N N . ALA C 2 546 ? 206.06000 260.92300 274.62500 1.000 16.33049 546 ALA G N 1
ATOM 14063 C CA . ALA C 2 546 ? 207.00700 261.64000 273.78500 1.000 16.33049 546 ALA G CA 1
ATOM 14064 C C . ALA C 2 546 ? 207.99900 262.42000 274.63800 1.000 16.33049 546 ALA G C 1
ATOM 14065 O O . ALA C 2 546 ? 207.79400 262.63800 275.83500 1.000 16.33049 546 ALA G O 1
ATOM 14072 N N . VAL C 2 547 ? 209.08600 262.85000 273.99600 1.000 16.46276 547 VAL G N 1
ATOM 14073 C CA . VAL C 2 547 ? 210.16100 263.57900 274.65600 1.000 16.46276 547 VAL G CA 1
ATOM 14074 C C . VAL C 2 547 ? 210.58300 264.72800 273.75100 1.000 16.46276 547 VAL G C 1
ATOM 14075 O O . VAL C 2 547 ? 210.34900 264.71300 272.54200 1.000 16.46276 547 VAL G O 1
ATOM 14088 N N . ALA C 2 548 ? 211.19100 265.75100 274.35500 1.000 16.75478 548 ALA G N 1
ATOM 14089 C CA . ALA C 2 548 ? 211.60100 266.93400 273.60300 1.000 16.75478 548 ALA G CA 1
ATOM 14090 C C . ALA C 2 548 ? 213.09600 266.91400 273.27400 1.000 16.75478 548 ALA G C 1
ATOM 14091 O O . ALA C 2 548 ? 213.47900 266.92100 272.10000 1.000 16.75478 548 ALA G O 1
ATOM 14098 N N . THR C 2 549 ? 213.94600 266.89100 274.30200 1.000 16.10332 549 THR G N 1
ATOM 14099 C CA . THR C 2 549 ? 215.38500 266.65500 274.16300 1.000 16.10332 549 THR G CA 1
ATOM 14100 C C . THR C 2 549 ? 216.03800 267.65500 273.20100 1.000 16.10332 549 THR G C 1
ATOM 14101 O O . THR C 2 549 ? 216.51100 267.30500 272.11900 1.000 16.10332 549 THR G O 1
ATOM 14112 N N . THR C 2 550 ? 216.04300 268.91700 273.61900 1.000 16.82313 550 THR G N 1
ATOM 14113 C CA . THR C 2 550 ? 216.82900 269.94100 272.94800 1.000 16.82313 550 THR G CA 1
ATOM 14114 C C . THR C 2 550 ? 218.05300 270.30100 273.77900 1.000 16.82313 550 THR G C 1
ATOM 14115 O O . THR C 2 550 ? 218.19700 269.89000 274.93300 1.000 16.82313 550 THR G O 1
ATOM 14126 N N . HIS C 2 551 ? 218.93800 271.08000 273.16600 1.000 16.05081 551 HIS G N 1
ATOM 14127 C CA . HIS C 2 551 ? 220.12200 271.58200 273.84400 1.000 16.05081 551 HIS G CA 1
ATOM 14128 C C . HIS C 2 551 ? 219.76800 272.78500 274.71000 1.000 16.05081 551 HIS G C 1
ATOM 14129 O O . HIS C 2 551 ? 218.85300 273.55300 274.40100 1.000 16.05081 551 HIS G O 1
ATOM 14143 N N . TYR C 2 552 ? 220.50700 272.94200 275.80500 1.000 15.99523 552 TYR G N 1
ATOM 14144 C CA . TYR C 2 552 ? 220.34700 273.99000 276.80900 1.000 15.99523 552 TYR G CA 1
ATOM 14145 C C . TYR C 2 552 ? 219.14600 273.73600 277.71200 1.000 15.99523 552 TYR G C 1
ATOM 14146 O O . TYR C 2 552 ? 218.94000 274.50400 278.66100 1.000 15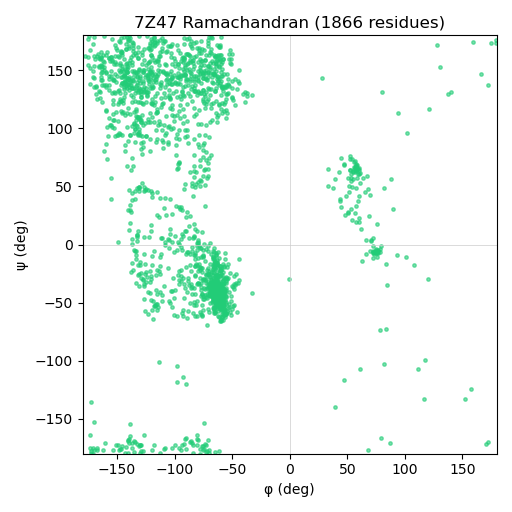.99523 552 TYR G O 1
ATOM 14164 N N . GLU C 2 553 ? 218.34900 272.70000 277.46100 1.000 17.95284 553 GLU G N 1
ATOM 14165 C CA . GLU C 2 553 ? 217.15600 272.43000 278.24700 1.000 17.95284 553 GLU G CA 1
ATOM 14166 C C . GLU C 2 553 ? 217.07500 270.93900 278.53800 1.000 17.95284 553 GLU G C 1
ATOM 14167 O O . GLU C 2 553 ? 217.87200 270.14000 278.04100 1.000 17.95284 553 GLU G O 1
ATOM 14179 N N . THR C 2 554 ? 216.09500 270.57100 279.35200 1.000 17.57808 554 THR G N 1
ATOM 14180 C CA . THR C 2 554 ? 215.89900 269.18500 279.73600 1.000 17.57808 554 THR G CA 1
ATOM 14181 C C . THR C 2 554 ? 215.04200 268.46000 278.70900 1.000 17.57808 554 THR G C 1
ATOM 14182 O O . THR C 2 554 ? 214.35800 269.08900 277.89600 1.000 17.57808 554 THR G O 1
ATOM 14193 N N . PRO C 2 555 ? 215.06200 267.12600 278.71700 1.000 17.16934 555 PRO G N 1
ATOM 14194 C CA . PRO C 2 555 ? 214.29100 266.37900 277.71200 1.000 17.16934 555 PRO G CA 1
ATOM 14195 C C . PRO C 2 555 ? 212.80600 266.69900 277.70800 1.000 17.16934 555 PRO G C 1
ATOM 14196 O O . PRO C 2 555 ? 212.18300 266.67200 276.64000 1.000 17.16934 555 PRO G O 1
ATOM 14207 N N . GLN C 2 556 ? 212.21500 266.99800 278.86500 1.000 18.37093 556 GLN G N 1
ATOM 14208 C CA . GLN C 2 556 ? 210.82300 267.44000 278.94800 1.000 18.37093 556 GLN G CA 1
ATOM 14209 C C . GLN C 2 556 ? 209.87900 266.39900 278.33700 1.000 18.37093 556 GLN G C 1
ATOM 14210 O O . GLN C 2 556 ? 209.25900 266.60200 277.29300 1.000 18.37093 556 GLN G O 1
ATOM 14224 N N . VAL C 2 557 ? 209.80700 265.25400 279.01900 1.000 17.47777 557 VAL G N 1
ATOM 14225 C CA . VAL C 2 557 ? 208.90900 264.18800 278.58900 1.000 17.47777 557 VAL G CA 1
ATOM 14226 C C . VAL C 2 557 ? 207.45400 264.61800 278.76600 1.000 17.47777 557 VAL G C 1
ATOM 14227 O O . VAL C 2 557 ? 207.12400 265.51400 279.55100 1.000 17.47777 557 VAL G O 1
ATOM 14240 N N . LYS C 2 558 ? 206.57100 263.96000 278.01600 1.000 18.87666 558 LYS G N 1
ATOM 14241 C CA . LYS C 2 558 ? 205.12600 264.14200 278.13700 1.000 18.87666 558 LYS G CA 1
ATOM 14242 C C . LYS C 2 558 ? 204.50800 262.79500 278.47900 1.000 18.87666 558 LYS G C 1
ATOM 14243 O O . LYS C 2 558 ? 204.51900 261.87700 277.65400 1.000 18.87666 558 LYS G O 1
ATOM 14262 N N . GLU C 2 559 ? 203.96100 262.68100 279.68500 1.000 22.89589 559 GLU G N 1
ATOM 14263 C CA . GLU C 2 559 ? 203.37800 261.42200 280.12000 1.000 22.89589 559 GLU G CA 1
ATOM 14264 C C . GLU C 2 559 ? 202.20000 261.03800 279.22800 1.000 22.89589 559 GLU G C 1
ATOM 14265 O O . GLU C 2 559 ? 201.64700 261.85600 278.48800 1.000 22.89589 559 GLU G O 1
ATOM 14277 N N . PHE C 2 560 ? 201.82000 259.76100 279.30500 1.000 23.29473 560 PHE G N 1
ATOM 14278 C CA . PHE C 2 560 ? 200.69700 259.27200 278.51100 1.000 23.29473 560 PHE G CA 1
ATOM 14279 C C . PHE C 2 560 ? 199.36800 259.74200 279.08800 1.000 23.29473 560 PHE G C 1
ATOM 14280 O O . PHE C 2 560 ? 198.43700 260.05900 278.33900 1.000 23.29473 560 PHE G O 1
ATOM 14297 N N . GLU C 2 561 ? 199.26100 259.79200 280.41600 1.000 25.70996 561 GLU G N 1
ATOM 14298 C CA . GLU C 2 561 ? 198.04800 260.22900 281.09500 1.000 25.70996 561 GLU G CA 1
ATOM 14299 C C . GLU C 2 561 ? 198.09800 261.70700 281.46300 1.000 25.70996 561 GLU G C 1
ATOM 14300 O O . GLU C 2 561 ? 197.49800 262.12000 282.46100 1.000 25.70996 561 GLU G O 1
ATOM 14312 N N . SER C 2 562 ? 198.80400 262.51200 280.67400 1.000 24.79968 562 SER G N 1
ATOM 14313 C CA . SER C 2 562 ? 198.95100 263.93400 280.93500 1.000 24.79968 562 SER G CA 1
ATOM 14314 C C . SER C 2 562 ? 198.67600 264.71600 279.65900 1.000 24.79968 562 SER G C 1
ATOM 14315 O O . SER C 2 562 ? 198.72200 264.17700 278.55000 1.000 24.79968 562 SER G O 1
ATOM 14323 N N . GLU C 2 563 ? 198.38400 266.00400 279.83500 1.000 26.82762 563 GLU G N 1
ATOM 14324 C CA . GLU C 2 563 ? 198.10800 266.90600 278.72500 1.000 26.82762 563 GLU G CA 1
ATOM 14325 C C . GLU C 2 563 ? 199.08400 268.07300 278.67500 1.000 26.82762 563 GLU G C 1
ATOM 14326 O O . GLU C 2 563 ? 198.85300 269.03000 277.92800 1.000 26.82762 563 GLU G O 1
ATOM 14338 N N . TYR C 2 564 ? 200.16400 268.02000 279.45000 1.000 20.13668 564 TYR G N 1
ATOM 14339 C CA . TYR C 2 564 ? 201.17100 269.06800 279.45900 1.000 20.13668 564 TYR G CA 1
ATOM 14340 C C . TYR C 2 564 ? 202.54800 268.42800 279.52800 1.000 20.13668 564 TYR G C 1
ATOM 14341 O O . TYR C 2 564 ? 202.70800 267.29700 279.99300 1.000 20.13668 564 TYR G O 1
ATOM 14359 N N . PHE C 2 565 ? 203.54400 269.16800 279.05600 1.000 17.78913 565 PHE G N 1
ATOM 14360 C CA . PHE C 2 565 ? 204.91800 268.69900 279.10500 1.000 17.78913 565 PHE G CA 1
ATOM 14361 C C . PHE C 2 565 ? 205.52600 268.98000 280.47200 1.000 17.78913 565 PHE G C 1
ATOM 14362 O O . PHE C 2 565 ? 205.23100 269.99300 281.11200 1.000 17.78913 565 PHE G O 1
ATOM 14379 N N . VAL C 2 566 ? 206.38400 268.06500 280.91900 1.000 18.21647 566 VAL G N 1
ATOM 14380 C CA . VAL C 2 566 ? 207.02000 268.17400 282.22400 1.000 18.21647 566 VAL G CA 1
ATOM 14381 C C . VAL C 2 566 ? 208.40100 267.54200 282.14000 1.000 18.21647 566 VAL G C 1
ATOM 14382 O O . VAL C 2 566 ? 208.63300 266.61900 281.35600 1.000 18.21647 566 VAL G O 1
ATOM 14395 N N . ASP C 2 567 ? 209.32100 268.04900 282.95600 1.000 20.20252 567 ASP G N 1
ATOM 14396 C CA . ASP C 2 567 ? 210.66300 267.49000 283.00000 1.000 20.20252 567 ASP G CA 1
ATOM 14397 C C . ASP C 2 567 ? 210.60900 266.01700 283.38400 1.000 20.20252 567 ASP G C 1
ATOM 14398 O O . ASP C 2 567 ? 209.64700 265.54300 283.99500 1.000 20.20252 567 ASP G O 1
ATOM 14407 N N . LEU C 2 568 ? 211.65600 265.28900 283.01700 1.000 18.10313 568 LEU G N 1
ATOM 14408 C CA . LEU C 2 568 ? 211.70300 263.86700 283.31200 1.000 18.10313 568 LEU G CA 1
ATOM 14409 C C . LEU C 2 568 ? 211.81200 263.64400 284.81800 1.000 18.10313 568 LEU G C 1
ATOM 14410 O O . LEU C 2 568 ? 212.47200 264.42000 285.51600 1.000 18.10313 568 LEU G O 1
ATOM 14426 N N . PRO C 2 569 ? 211.18200 262.59800 285.35000 1.000 18.07491 569 PRO G N 1
ATOM 14427 C CA . PRO C 2 569 ? 211.33700 262.29700 286.77600 1.000 18.07491 569 PRO G CA 1
ATOM 14428 C C . PRO C 2 569 ? 212.67400 261.63300 287.05600 1.000 18.07491 569 PRO G C 1
ATOM 14429 O O . PRO C 2 569 ? 213.13400 260.77100 286.30200 1.000 18.07491 569 PRO G O 1
ATOM 14440 N N . GLY C 2 570 ? 213.30000 262.04400 288.15600 1.000 20.35468 570 GLY G N 1
ATOM 14441 C CA . GLY C 2 570 ? 214.60100 261.53800 288.52700 1.000 20.35468 570 GLY G CA 1
ATOM 14442 C C . GLY C 2 570 ? 215.76000 262.13400 287.76100 1.000 20.35468 570 GLY G C 1
ATOM 14443 O O . GLY C 2 570 ? 216.91500 261.81300 288.07200 1.000 20.35468 570 GLY G O 1
ATOM 14447 N N . TRP C 2 571 ? 215.49900 262.98700 286.77300 1.000 17.78738 571 TRP G N 1
ATOM 14448 C CA . TRP C 2 571 ? 216.56400 263.61100 285.99900 1.000 17.78738 571 TRP G CA 1
ATOM 14449 C C . TRP C 2 571 ? 217.44000 264.46800 286.90100 1.000 17.78738 571 TRP G C 1
ATOM 14450 O O . TRP C 2 571 ? 216.99600 265.50400 287.40700 1.000 17.78738 571 TRP G O 1
ATOM 14471 N N . GLY C 2 572 ? 218.68400 264.04500 287.10500 1.000 20.49793 572 GLY G N 1
ATOM 14472 C CA . GLY C 2 572 ? 219.60300 264.72500 287.98900 1.000 20.49793 572 GLY G CA 1
ATOM 14473 C C . GLY C 2 572 ? 219.75400 264.08300 289.35000 1.000 20.49793 572 GLY G C 1
ATOM 14474 O O . GLY C 2 572 ? 220.65900 264.46800 290.10000 1.000 20.49793 572 GLY G O 1
ATOM 14478 N N . GLU C 2 573 ? 218.90400 263.11800 289.68600 1.000 25.50889 573 GLU G N 1
ATOM 14479 C CA . GLU C 2 573 ? 218.97900 262.47400 290.98900 1.000 25.50889 573 GLU G CA 1
ATOM 14480 C C . GLU C 2 573 ? 220.28800 261.71100 291.12700 1.000 25.50889 573 GLU G C 1
ATOM 14481 O O . GLU C 2 573 ? 220.68200 260.96200 290.22800 1.000 25.50889 573 GLU G O 1
ATOM 14493 N N . GLN C 2 574 ? 220.96400 261.90500 292.25600 1.000 27.23486 574 GLN G N 1
ATOM 14494 C CA . GLN C 2 574 ? 222.19100 261.18600 292.56400 1.000 27.23486 574 GLN G CA 1
ATOM 14495 C C . GLN C 2 574 ? 222.21300 260.88100 294.05200 1.000 27.23486 574 GLN G C 1
ATOM 14496 O O . GLN C 2 574 ? 221.99700 261.77700 294.87400 1.000 27.23486 574 GLN G O 1
ATOM 14510 N N . THR C 2 575 ? 222.47300 259.62300 294.39100 1.000 38.89818 575 THR G N 1
ATOM 14511 C CA . THR C 2 575 ? 222.45700 259.18700 295.78100 1.000 38.89818 575 THR G CA 1
ATOM 14512 C C . THR C 2 575 ? 223.76700 259.57100 296.45500 1.000 38.89818 575 THR G C 1
ATOM 14513 O O . THR C 2 575 ? 224.85000 259.26600 295.94400 1.000 38.89818 575 THR G O 1
ATOM 14524 N N . VAL C 2 576 ? 223.66700 260.23900 297.60000 1.000 50.34606 576 VAL G N 1
ATOM 14525 C CA . VAL C 2 576 ? 224.81900 260.64500 298.39400 1.000 50.34606 576 VAL G CA 1
ATOM 14526 C C . VAL C 2 576 ? 224.71600 259.97600 299.75500 1.000 50.34606 576 VAL G C 1
ATOM 14527 O O . VAL C 2 576 ? 223.62300 259.88400 300.32600 1.000 50.34606 576 VAL G O 1
ATOM 14540 N N . VAL C 2 577 ? 225.85100 259.51400 300.27300 1.000 65.12310 577 VAL G N 1
ATOM 14541 C CA . VAL C 2 577 ? 225.92300 258.86600 301.57800 1.000 65.12310 577 VAL G CA 1
ATOM 14542 C C . VAL C 2 577 ? 226.82800 259.70800 302.46500 1.000 65.12310 577 VAL G C 1
ATOM 14543 O O . VAL C 2 577 ? 228.00300 259.91800 302.14000 1.000 65.12310 577 VAL G O 1
ATOM 14556 N N . ASP C 2 578 ? 226.28300 260.19500 303.57500 1.000 87.42756 578 ASP G N 1
ATOM 14557 C CA . ASP C 2 578 ? 227.02400 261.05200 304.48700 1.000 87.42756 578 ASP G CA 1
ATOM 14558 C C . ASP C 2 578 ? 227.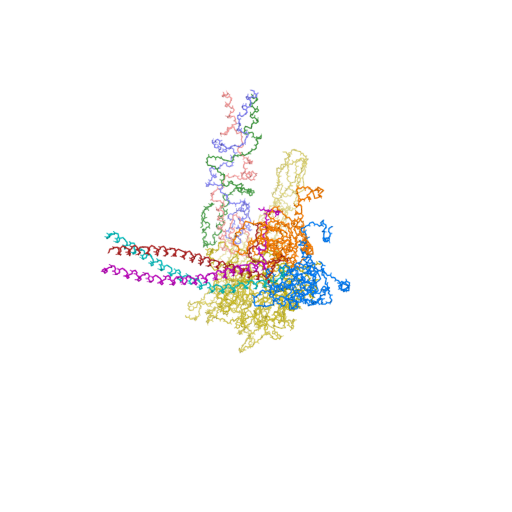79300 260.18800 305.48700 1.000 87.42756 578 ASP G C 1
ATOM 14559 O O . ASP C 2 578 ? 227.89000 258.96700 305.34400 1.000 87.42756 578 ASP G O 1
ATOM 14568 N N . ASN C 2 579 ? 228.35300 260.82400 306.51300 1.000 98.53182 579 ASN G N 1
ATOM 14569 C CA . ASN C 2 579 ? 229.11000 260.09700 307.52200 1.000 98.53182 579 ASN G CA 1
ATOM 14570 C C . ASN C 2 579 ? 228.23700 259.03900 308.18700 1.000 98.53182 579 ASN G C 1
ATOM 14571 O O . ASN C 2 579 ? 227.03400 259.22800 308.38800 1.000 98.53182 579 ASN G O 1
ATOM 14582 N N . ASP C 2 580 ? 228.85900 257.91200 308.52800 1.000 106.25424 580 ASP G N 1
ATOM 14583 C CA . ASP C 2 580 ? 228.24600 256.75300 309.16900 1.000 106.25424 580 ASP G CA 1
ATOM 14584 C C . ASP C 2 580 ? 227.34800 255.98300 308.20500 1.000 106.25424 580 ASP G C 1
ATOM 14585 O O . ASP C 2 580 ? 226.67700 255.03700 308.63800 1.000 106.25424 580 ASP G O 1
ATOM 14594 N N . GLY C 2 581 ? 227.30900 256.34500 306.92600 1.000 92.93882 581 GLY G N 1
ATOM 14595 C CA . GLY C 2 581 ? 226.47200 255.64800 305.97000 1.000 92.93882 581 GLY G CA 1
ATOM 14596 C C . GLY C 2 581 ? 225.02700 256.10100 306.00200 1.000 92.93882 581 GLY G C 1
ATOM 14597 O O . GLY C 2 581 ? 224.11200 255.27400 306.04900 1.000 92.93882 581 GLY G O 1
ATOM 14601 N N . ASN C 2 582 ? 224.81000 257.41600 305.97800 1.000 86.87152 582 ASN G N 1
ATOM 14602 C CA . ASN C 2 582 ? 223.46700 257.97300 305.96400 1.000 86.87152 582 ASN G CA 1
ATOM 14603 C C . ASN C 2 582 ? 223.12000 258.38600 304.54200 1.000 86.87152 582 ASN G C 1
ATOM 14604 O O . ASN C 2 582 ? 223.64500 259.40200 304.06000 1.000 86.87152 582 ASN G O 1
ATOM 14615 N N . PRO C 2 583 ? 222.26000 257.65800 303.83600 1.000 65.67597 583 PRO G N 1
ATOM 14616 C CA . PRO C 2 583 ? 221.97900 257.99800 302.44000 1.000 65.67597 583 PRO G CA 1
ATOM 14617 C C . PRO C 2 583 ? 221.05300 259.19900 302.31100 1.000 65.67597 583 PRO G C 1
ATOM 14618 O O . PRO C 2 583 ? 220.30200 259.55100 303.22100 1.000 65.67597 583 PRO G O 1
ATOM 14629 N N . SER C 2 584 ? 221.12700 259.82600 301.14100 1.000 47.18525 584 SER G N 1
ATOM 14630 C CA . SER C 2 584 ? 220.28600 260.96300 300.79300 1.000 47.18525 584 SER G CA 1
ATOM 14631 C C . SER C 2 584 ? 220.40300 261.18000 299.29300 1.000 47.18525 584 SER G C 1
ATOM 14632 O O . SER C 2 584 ? 221.35400 260.71700 298.65600 1.000 47.18525 584 SER G O 1
ATOM 14640 N N . VAL C 2 585 ? 219.42600 261.88900 298.73600 1.000 35.80583 585 VAL G N 1
ATOM 14641 C CA . VAL C 2 585 ? 219.33800 262.12400 297.30100 1.000 35.80583 585 VAL G CA 1
ATOM 14642 C C . VAL C 2 585 ? 219.38500 263.62200 297.04600 1.000 35.80583 585 VAL G C 1
ATOM 14643 O O . VAL C 2 585 ? 218.89700 264.41700 297.85600 1.000 35.80583 585 VAL G O 1
ATOM 14656 N N . LYS C 2 586 ? 219.97600 264.00200 295.91600 1.000 29.68061 586 LYS G N 1
ATOM 14657 C CA . LYS C 2 586 ? 220.04900 265.39800 295.51700 1.000 29.68061 586 LYS G CA 1
ATOM 14658 C C . LYS C 2 586 ? 219.99000 265.48000 294.00100 1.000 29.68061 586 LYS G C 1
ATOM 14659 O O . LYS C 2 586 ? 220.45900 264.58100 293.29700 1.000 29.68061 586 LYS G O 1
ATOM 14678 N N . LYS C 2 587 ? 219.40600 266.56600 293.50600 1.000 23.36675 587 LYS G N 1
ATOM 14679 C CA . LYS C 2 587 ? 219.24300 266.78800 292.07800 1.000 23.36675 587 LYS G CA 1
ATOM 14680 C C . LYS C 2 587 ? 220.23800 267.83300 291.59500 1.000 23.36675 587 LYS G C 1
ATOM 14681 O O . LYS C 2 587 ? 220.39400 268.89100 292.21300 1.000 23.36675 587 LYS G O 1
ATOM 14700 N N . PHE C 2 588 ? 220.90800 267.52900 290.48800 1.000 19.82814 588 PHE G N 1
ATOM 14701 C CA . PHE C 2 588 ? 221.89200 268.41600 289.89200 1.000 19.82814 588 PHE G CA 1
ATOM 14702 C C . PHE C 2 588 ? 221.46100 268.79000 288.48100 1.000 19.82814 588 PHE G C 1
ATOM 14703 O O . PHE C 2 588 ? 220.62800 268.12100 287.86200 1.000 19.82814 588 PHE G O 1
ATOM 14720 N N . ASN C 2 589 ? 222.04400 269.87500 287.97700 1.000 18.34738 589 ASN G N 1
ATOM 14721 C CA . ASN C 2 589 ? 221.69600 270.38200 286.65700 1.000 18.34738 589 ASN G CA 1
ATOM 14722 C C . ASN C 2 589 ? 222.28000 269.49900 285.56400 1.000 18.34738 589 ASN G C 1
ATOM 14723 O O . ASN C 2 589 ? 223.43500 269.67700 285.16300 1.000 18.34738 589 ASN G O 1
ATOM 14734 N N . TRP C 2 590 ? 221.49100 268.54800 285.07600 1.000 17.88286 590 TRP G N 1
ATOM 14735 C CA . TRP C 2 590 ? 221.89500 267.67500 283.98300 1.000 17.88286 590 TRP G CA 1
ATOM 14736 C C . TRP C 2 590 ? 221.30500 268.19500 282.68200 1.000 17.88286 590 TRP G C 1
ATOM 14737 O O . TRP C 2 590 ? 220.11000 268.50200 282.61400 1.000 17.88286 590 TRP G O 1
ATOM 14758 N N . LYS C 2 591 ? 222.14200 268.29100 281.65500 1.000 16.22732 591 LYS G N 1
ATOM 14759 C CA . LYS C 2 591 ? 2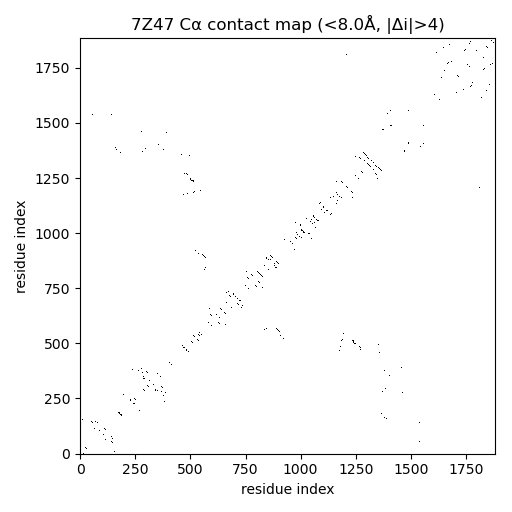21.71900 268.71900 280.33200 1.000 16.22732 591 LYS G CA 1
ATOM 14760 C C . LYS C 2 591 ? 222.25600 267.73800 279.30500 1.000 16.22732 591 LYS G C 1
ATOM 14761 O O . LYS C 2 591 ? 223.42700 267.35000 279.35600 1.000 16.22732 591 LYS G O 1
ATOM 14780 N N . CYS C 2 592 ? 221.39600 267.34000 278.37800 1.000 16.86048 592 CYS G N 1
ATOM 14781 C CA . CYS C 2 592 ? 221.70800 266.32700 277.38400 1.000 16.86048 592 CYS G CA 1
ATOM 14782 C C . CYS C 2 592 ? 221.59700 266.92500 275.98700 1.000 16.86048 592 CYS G C 1
ATOM 14783 O O . CYS C 2 592 ? 221.20000 268.07800 275.80600 1.000 16.86048 592 CYS G O 1
ATOM 14791 N N . GLU C 2 593 ? 221.95400 266.11700 274.99400 1.000 15.70525 593 GLU G N 1
ATOM 14792 C CA . GLU C 2 593 ? 221.88300 266.51000 273.59600 1.000 15.70525 593 GLU G CA 1
ATOM 14793 C C . GLU C 2 593 ? 220.98200 265.61800 272.76100 1.000 15.70525 593 GLU G C 1
ATOM 14794 O O . GLU C 2 593 ? 220.44100 266.08400 271.75700 1.000 15.70525 593 GLU G O 1
ATOM 14806 N N . ARG C 2 594 ? 220.80000 264.35800 273.14800 1.000 14.55096 594 ARG G N 1
ATOM 14807 C CA . ARG C 2 594 ? 219.95400 263.43300 272.41100 1.000 14.55096 594 ARG G CA 1
ATOM 14808 C C . ARG C 2 594 ? 219.50800 262.32300 273.34800 1.000 14.55096 594 ARG G C 1
ATOM 14809 O O . ARG C 2 594 ? 220.25900 261.89400 274.22700 1.000 14.55096 594 ARG G O 1
ATOM 14830 N N . VAL C 2 595 ? 218.27900 261.85800 273.14500 1.000 13.91150 595 VAL G N 1
ATOM 14831 C CA . VAL C 2 595 ? 217.68200 260.82600 273.98700 1.000 13.91150 595 VAL G CA 1
ATOM 14832 C C . VAL C 2 595 ? 216.86900 259.90000 273.09700 1.000 13.91150 595 VAL G C 1
ATOM 14833 O O . VAL C 2 595 ? 216.11800 260.36000 272.23200 1.000 13.91150 595 VAL G O 1
ATOM 14846 N N . ARG C 2 596 ? 217.02100 258.59400 273.30800 1.000 12.59728 596 ARG G N 1
ATOM 14847 C CA . ARG C 2 596 ? 216.31700 257.59100 272.52300 1.000 12.59728 596 ARG G CA 1
ATOM 14848 C C . ARG C 2 596 ? 215.85400 256.47600 273.45100 1.000 12.59728 596 ARG G C 1
ATOM 14849 O O . ARG C 2 596 ? 216.14700 256.47300 274.65100 1.000 12.59728 596 ARG G O 1
ATOM 14870 N N . SER C 2 597 ? 215.12300 255.52100 272.88300 1.000 12.51667 597 SER G N 1
ATOM 14871 C CA . SER C 2 597 ? 214.56200 254.40200 273.62400 1.000 12.51667 597 SER G CA 1
ATOM 14872 C C . SER C 2 597 ? 215.17400 253.10200 273.12600 1.000 12.51667 597 SER G C 1
ATOM 14873 O O . SER C 2 597 ? 215.41900 252.94000 271.92700 1.000 12.51667 597 SER G O 1
ATOM 14881 N N . PHE C 2 598 ? 215.41600 252.17800 274.05100 1.000 12.85054 598 PHE G N 1
ATOM 14882 C CA . PHE C 2 598 ? 215.99300 250.89000 273.69800 1.000 12.85054 598 PHE G CA 1
ATOM 14883 C C . PHE C 2 598 ? 215.88700 249.95700 274.89200 1.000 12.85054 598 PHE G C 1
ATOM 14884 O O . PHE C 2 598 ? 216.18000 250.35400 276.02100 1.000 12.85054 598 PHE G O 1
ATOM 14901 N N . ASN C 2 599 ? 215.47100 248.71800 274.63100 1.000 15.07859 599 ASN G N 1
ATOM 14902 C CA . ASN C 2 599 ? 215.34800 247.70000 275.67200 1.000 15.07859 599 ASN G CA 1
ATOM 14903 C C . ASN C 2 599 ? 214.53700 248.22000 276.85500 1.000 15.07859 599 ASN G C 1
ATOM 14904 O O . ASN C 2 599 ? 214.90700 248.04200 278.01700 1.000 15.07859 599 ASN G O 1
ATOM 14915 N N . ASN C 2 600 ? 213.41900 248.87700 276.55400 1.000 18.05803 600 ASN G N 1
ATOM 14916 C CA . ASN C 2 600 ? 212.53000 249.43500 277.56800 1.000 18.05803 600 ASN G CA 1
ATOM 14917 C C . ASN C 2 600 ? 213.23200 250.46800 278.44200 1.000 18.05803 600 ASN G C 1
ATOM 14918 O O . ASN C 2 600 ? 212.76300 250.77900 279.54100 1.000 18.05803 600 ASN G O 1
ATOM 14929 N N . ARG C 2 601 ? 214.34800 251.01000 277.96900 1.000 15.55068 601 ARG G N 1
ATOM 14930 C CA . ARG C 2 601 ? 215.13900 251.98300 278.70400 1.000 15.55068 601 ARG G CA 1
ATOM 14931 C C . ARG C 2 601 ? 215.24500 253.27300 277.90200 1.000 15.55068 601 ARG G C 1
ATOM 14932 O O . ARG C 2 601 ? 214.83800 253.34900 276.74000 1.000 15.55068 601 ARG G O 1
ATOM 14953 N N . LEU C 2 602 ? 215.80300 254.29500 278.54300 1.000 14.52892 602 LEU G N 1
ATOM 14954 C CA . LEU C 2 602 ? 216.09800 255.56700 277.90400 1.000 14.52892 602 LEU G CA 1
ATOM 14955 C C . LEU C 2 602 ? 217.57900 255.87300 278.05900 1.000 14.52892 602 LEU G C 1
ATOM 14956 O O . LEU C 2 602 ? 218.19500 255.53600 279.07300 1.000 14.52892 602 LEU G O 1
ATOM 14972 N N . PHE C 2 603 ? 218.14500 256.52100 277.04800 1.000 13.27515 603 PHE G N 1
ATOM 14973 C CA . PHE C 2 603 ? 219.57400 256.78800 276.97800 1.000 13.27515 603 PHE G CA 1
ATOM 14974 C C . PHE C 2 603 ? 219.82600 258.29200 276.91100 1.000 13.27515 603 PHE G C 1
ATOM 14975 O O . PHE C 2 603 ? 218.89900 259.10400 276.87100 1.000 13.27515 603 PHE G O 1
ATOM 14992 N N . ALA C 2 604 ? 221.10600 258.65200 276.90400 1.000 13.72761 604 ALA G N 1
ATOM 14993 C CA . ALA C 2 604 ? 221.52300 260.04400 276.83900 1.000 13.72761 604 ALA G CA 1
ATOM 14994 C C . ALA C 2 604 ? 222.92200 260.10500 276.24700 1.000 13.72761 604 ALA G C 1
ATOM 14995 O O . ALA C 2 604 ? 223.72400 259.18600 276.42300 1.000 13.72761 604 ALA G O 1
ATOM 15002 N N . LEU C 2 605 ? 223.20400 261.20100 275.54600 1.000 13.42769 605 LEU G N 1
ATOM 15003 C CA . LEU C 2 605 ? 224.47800 261.39600 274.87100 1.000 13.42769 605 LEU G CA 1
ATOM 15004 C C . LEU C 2 605 ? 225.02800 262.77900 275.18100 1.000 13.42769 605 LEU G C 1
ATOM 15005 O O . LEU C 2 605 ? 224.27900 263.76000 275.22300 1.000 13.42769 605 LEU G O 1
ATOM 15021 N N . ASN C 2 606 ? 226.34000 262.85000 275.38900 1.000 16.49572 606 ASN G N 1
ATOM 15022 C CA . ASN C 2 606 ? 227.03600 264.10500 275.65900 1.000 16.49572 606 ASN G CA 1
ATOM 15023 C C . ASN C 2 606 ? 226.38100 264.84500 276.82500 1.000 16.49572 606 ASN G C 1
ATOM 15024 O O . ASN C 2 606 ? 225.89300 265.96900 276.70000 1.000 16.49572 606 ASN G O 1
ATOM 15035 N N . MET C 2 607 ? 226.38200 264.18200 277.97700 1.000 16.70092 607 MET G N 1
ATOM 15036 C CA . MET C 2 607 ? 225.76200 264.74300 279.16800 1.000 16.70092 607 MET G CA 1
ATOM 15037 C C . MET C 2 607 ? 226.63600 265.84200 279.75900 1.000 16.70092 607 MET G C 1
ATOM 15038 O O . MET C 2 607 ? 227.84800 265.67000 279.91800 1.000 16.70092 607 MET G O 1
ATOM 15052 N N . ARG C 2 608 ? 226.01500 266.97800 280.08200 1.000 16.12366 608 ARG G N 1
ATOM 15053 C CA . ARG C 2 608 ? 226.68700 268.07100 280.78200 1.000 16.12366 608 ARG G CA 1
ATOM 15054 C C . ARG C 2 608 ? 226.38100 267.91900 282.26900 1.000 16.12366 608 ARG G C 1
ATOM 15055 O O . ARG C 2 608 ? 225.65000 268.70400 282.87300 1.000 16.12366 608 ARG G O 1
ATOM 15076 N N . GLU C 2 609 ? 226.96200 266.88100 282.86200 1.000 18.22326 609 GLU G N 1
ATOM 15077 C CA . GLU C 2 609 ? 226.67800 266.51800 284.24600 1.000 18.22326 609 GLU G CA 1
ATOM 15078 C C . GLU C 2 609 ? 227.34500 267.52100 285.17800 1.000 18.22326 609 GLU G C 1
ATOM 15079 O O . GLU C 2 609 ? 228.57400 267.64700 285.19200 1.000 18.22326 609 GLU G O 1
ATOM 15091 N N . ALA C 2 610 ? 226.53700 268.23600 285.95500 1.000 16.63855 610 ALA G N 1
ATOM 15092 C CA . ALA C 2 610 ? 227.02700 269.16900 286.95400 1.000 16.63855 610 ALA G CA 1
ATOM 15093 C C . ALA C 2 610 ? 227.13200 268.46800 288.30700 1.000 16.63855 610 ALA G C 1
ATOM 15094 O O . ALA C 2 610 ? 226.95600 267.25400 288.42600 1.000 16.63855 610 ALA G O 1
ATOM 15101 N N . ASN C 2 611 ? 227.42100 269.24900 289.34100 1.000 16.49003 611 ASN G N 1
ATOM 15102 C CA . ASN C 2 611 ? 227.61900 268.71600 290.68500 1.000 16.49003 611 ASN G CA 1
ATOM 15103 C C . ASN C 2 611 ? 227.69100 269.89200 291.65100 1.000 16.49003 611 ASN G C 1
ATOM 15104 O O . ASN C 2 611 ? 227.60700 271.05600 291.24700 1.000 16.49003 611 ASN G O 1
ATOM 15115 N N . ALA C 2 612 ? 227.84000 269.57900 292.93700 1.000 15.23738 612 ALA G N 1
ATOM 15116 C CA . ALA C 2 612 ? 228.15100 270.61300 293.91200 1.000 15.23738 612 ALA G CA 1
ATOM 15117 C C . ALA C 2 612 ? 229.40100 271.35800 293.47000 1.000 15.23738 612 ALA G C 1
ATOM 15118 O O . ALA C 2 612 ? 230.30400 270.78200 292.85600 1.000 15.23738 612 ALA G O 1
ATOM 15125 N N . SER C 2 613 ? 229.46100 272.65300 293.78000 1.000 15.73866 613 SER G N 1
ATOM 15126 C CA . SER C 2 613 ? 230.45600 273.53100 293.17000 1.000 15.73866 613 SER G CA 1
ATOM 15127 C C . SER C 2 613 ? 230.28400 273.50700 291.64800 1.000 15.73866 613 SER G C 1
ATOM 15128 O O . SER C 2 613 ? 231.11700 273.00200 290.89300 1.000 15.73866 613 SER G O 1
ATOM 15136 N N . GLY C 2 614 ? 229.16000 274.07800 291.22500 1.000 17.87151 614 GLY G N 1
ATOM 15137 C CA . GLY C 2 614 ? 228.55000 273.74000 289.95500 1.000 17.87151 614 GLY G CA 1
ATOM 15138 C C . GLY C 2 614 ? 229.23700 274.27100 288.71600 1.000 17.87151 614 GLY G C 1
ATOM 15139 O O . GLY C 2 614 ? 228.57200 274.58100 287.72200 1.000 17.87151 614 GLY G O 1
ATOM 15143 N N . VAL C 2 615 ? 230.56100 274.38400 288.75300 1.000 16.66116 615 VAL G N 1
ATOM 15144 C CA . VAL C 2 615 ? 231.31900 274.60500 287.52600 1.000 16.66116 615 VAL G CA 1
ATOM 15145 C C . VAL C 2 615 ? 231.20000 273.33300 286.68900 1.000 16.66116 615 VAL G C 1
ATOM 15146 O O . VAL C 2 615 ? 231.78900 272.30000 287.01800 1.000 16.66116 615 VAL G O 1
ATOM 15159 N N . THR C 2 616 ? 230.41900 273.40200 285.61500 1.000 16.42208 616 THR G N 1
ATOM 15160 C CA . THR C 2 616 ? 230.05700 272.20100 284.87400 1.000 16.42208 616 THR G CA 1
ATOM 15161 C C . THR C 2 616 ? 231.27300 271.59700 284.18600 1.000 16.42208 616 THR G C 1
ATOM 15162 O O . THR C 2 616 ? 232.11800 272.31400 283.64200 1.000 16.42208 616 THR G O 1
ATOM 15173 N N . THR C 2 617 ? 231.35400 270.27000 284.21300 1.000 16.55216 617 THR G N 1
ATOM 15174 C CA . THR C 2 617 ? 232.39100 269.51500 283.52000 1.000 16.55216 617 THR G CA 1
ATOM 15175 C C . THR C 2 617 ? 231.72700 268.67300 282.44000 1.000 16.55216 617 THR G C 1
ATOM 15176 O O . THR C 2 617 ? 230.95800 267.75700 282.74800 1.000 16.55216 617 THR G O 1
ATOM 15187 N N . ASN C 2 618 ? 232.02400 268.98300 281.18100 1.000 14.77195 618 ASN G N 1
ATOM 15188 C CA . ASN C 2 618 ? 231.42900 268.26400 280.06500 1.000 14.77195 618 ASN G CA 1
ATOM 15189 C C . ASN C 2 618 ? 232.08300 266.89800 279.91300 1.000 14.77195 618 ASN G C 1
ATOM 15190 O O . ASN C 2 618 ? 233.31200 266.77900 279.93500 1.000 14.77195 618 ASN G O 1
ATOM 15201 N N . TYR C 2 619 ? 231.25300 265.86500 279.75700 1.000 14.66641 619 TYR G N 1
ATOM 15202 C CA . TYR C 2 619 ? 231.70100 264.49100 279.54900 1.000 14.66641 619 TYR G CA 1
ATOM 15203 C C . TYR C 2 619 ? 231.12300 264.02000 278.21900 1.000 14.66641 619 TYR G C 1
ATOM 15204 O O . TYR C 2 619 ? 230.10900 263.30700 278.18800 1.000 14.66641 619 TYR G O 1
ATOM 15222 N N . PRO C 2 620 ? 231.74300 264.39800 277.09600 1.000 13.80613 620 PRO G N 1
ATOM 15223 C CA . PRO C 2 620 ? 231.17000 264.06200 275.78400 1.000 13.80613 620 PRO G CA 1
ATOM 15224 C C . PRO C 2 620 ? 231.10400 262.57400 275.49500 1.000 13.80613 620 PRO G C 1
ATOM 15225 O O . PRO C 2 620 ? 230.49500 262.18900 274.49000 1.000 13.80613 620 PRO G O 1
ATOM 15236 N N . LEU C 2 621 ? 231.70400 261.72800 276.32800 1.000 14.24927 621 LEU G N 1
ATOM 15237 C CA . LEU C 2 621 ? 231.65300 260.28500 276.14600 1.000 14.24927 621 LEU G CA 1
ATOM 15238 C C . LEU C 2 621 ? 230.77400 259.59300 277.17600 1.000 14.24927 621 LEU G C 1
ATOM 15239 O O . LEU C 2 621 ? 230.67400 258.36200 277.15800 1.000 14.24927 621 LEU G O 1
ATOM 15255 N N . ARG C 2 622 ? 230.13800 260.34400 278.06800 1.000 15.13220 622 ARG G N 1
ATOM 15256 C CA . ARG C 2 622 ? 229.24600 259.75300 279.05000 1.000 15.13220 622 ARG G CA 1
ATOM 15257 C C . ARG C 2 622 ? 227.95000 259.31300 278.38400 1.000 15.13220 622 ARG G C 1
ATOM 15258 O O . ARG C 2 622 ? 227.48300 259.92000 277.41600 1.000 15.13220 622 ARG G O 1
ATOM 15279 N N . LEU C 2 623 ? 227.37400 258.23700 278.91100 1.000 14.00276 623 LEU G N 1
ATOM 15280 C CA . LEU C 2 623 ? 226.15900 257.65800 278.34400 1.000 14.00276 623 LEU G CA 1
ATOM 15281 C C . LEU C 2 623 ? 225.42800 256.93300 279.46300 1.000 14.00276 623 LEU G C 1
ATOM 15282 O O . LEU C 2 623 ? 225.86900 255.86700 279.90200 1.000 14.00276 623 LEU G O 1
ATOM 15298 N N . ARG C 2 624 ? 224.32400 257.50800 279.92200 1.000 15.87057 624 ARG G N 1
ATOM 15299 C CA . ARG C 2 624 ? 223.53400 256.93200 280.99500 1.000 15.87057 624 ARG G CA 1
ATOM 15300 C C . ARG C 2 624 ? 222.32400 256.19900 280.43000 1.000 15.87057 624 ARG G C 1
ATOM 15301 O O . ARG C 2 624 ? 221.83300 256.50500 279.34200 1.000 15.87057 624 ARG G O 1
ATOM 15322 N N . TRP C 2 625 ? 221.85000 255.21600 281.19100 1.000 15.95744 625 TRP G N 1
ATOM 15323 C CA . TRP C 2 625 ? 220.66100 254.46000 280.83500 1.000 15.95744 625 TRP G CA 1
ATOM 15324 C C . TRP C 2 625 ? 219.79400 254.30400 282.07300 1.000 15.95744 625 TRP G C 1
ATOM 15325 O O . TRP C 2 625 ? 220.30800 254.10700 283.17800 1.000 15.95744 625 TRP G O 1
ATOM 15346 N N . SER C 2 626 ? 218.48400 254.39300 281.88400 1.000 16.00363 626 SER G N 1
ATOM 15347 C CA . SER C 2 626 ? 217.53200 254.39300 282.97900 1.000 16.00363 626 SER G CA 1
ATOM 15348 C C . SER C 2 626 ? 217.02200 252.97700 283.23600 1.000 16.00363 626 SER G C 1
ATOM 15349 O O . SER C 2 626 ? 217.46200 252.00700 282.61300 1.000 16.00363 626 SER G O 1
ATOM 15357 N N . ASN C 2 627 ? 216.08500 252.85500 284.17000 1.000 19.34901 627 ASN G N 1
ATOM 15358 C CA . ASN C 2 627 ? 215.48500 251.57000 284.49600 1.000 19.34901 627 ASN G CA 1
ATOM 15359 C C . ASN C 2 627 ? 214.48000 251.19200 283.41100 1.000 19.34901 627 ASN G C 1
ATOM 15360 O O . ASN C 2 627 ? 214.35200 251.86300 282.38400 1.000 19.34901 627 ASN G O 1
ATOM 15371 N N . PHE C 2 628 ? 213.75100 250.10300 283.63200 1.000 17.05723 628 PHE G N 1
ATOM 15372 C CA . PHE C 2 628 ? 212.76200 249.65300 282.67200 1.000 17.05723 628 PHE G CA 1
ATOM 15373 C C . PHE C 2 628 ? 211.50100 250.50700 282.76700 1.000 17.05723 628 PHE G C 1
ATOM 15374 O O . PHE C 2 628 ? 211.28000 251.24100 283.73300 1.000 17.05723 628 PHE G O 1
ATOM 15391 N N . ALA C 2 629 ? 210.66500 250.40000 281.73900 1.000 17.10923 629 ALA G N 1
ATOM 15392 C CA . ALA C 2 629 ? 209.44500 251.18600 281.67000 1.000 17.10923 629 ALA G CA 1
ATOM 15393 C C . ALA C 2 629 ? 208.41500 250.65400 282.66500 1.000 17.10923 629 ALA G C 1
ATOM 15394 O O . ALA C 2 629 ? 208.65800 249.70700 283.41800 1.000 17.10923 629 ALA G O 1
ATOM 15401 N N . ASN C 2 630 ? 207.24200 251.28100 282.66000 1.000 20.78692 630 ASN G N 1
ATOM 15402 C CA . ASN C 2 630 ? 206.14100 250.90500 283.53400 1.000 20.78692 630 ASN G CA 1
ATOM 15403 C C . ASN C 2 630 ? 204.86900 250.87600 282.69400 1.000 20.78692 630 ASN G C 1
ATOM 15404 O O . ASN C 2 630 ? 204.91200 250.96300 281.46300 1.000 20.78692 630 ASN G O 1
ATOM 15415 N N . GLU C 2 631 ? 203.72500 250.75300 283.36100 1.000 27.72137 631 GLU G N 1
ATOM 15416 C CA . GLU C 2 631 ? 202.44000 250.70700 282.66900 1.000 27.72137 631 GLU G CA 1
ATOM 15417 C C . GLU C 2 631 ? 202.05400 252.11500 282.23700 1.000 27.72137 631 GLU G C 1
ATOM 15418 O O . GLU C 2 631 ? 201.61400 252.93200 283.04900 1.000 27.72137 631 GLU G O 1
ATOM 15430 N N . ASN C 2 632 ? 202.22300 252.40400 280.94700 1.000 26.32518 632 ASN G N 1
ATOM 15431 C CA . ASN C 2 632 ? 201.80300 253.67900 280.36900 1.000 26.32518 632 ASN G CA 1
ATOM 15432 C C . ASN C 2 632 ? 202.49500 254.85400 281.05700 1.000 26.32518 632 ASN G C 1
ATOM 15433 O O . ASN C 2 632 ? 201.90100 255.91400 281.26300 1.000 26.32518 632 ASN G O 1
ATOM 15444 N N . LYS C 2 633 ? 203.76200 254.66300 281.41300 1.000 21.64982 633 LYS G N 1
ATOM 15445 C CA . LYS C 2 633 ? 204.55900 255.70600 282.03900 1.000 21.64982 633 LYS G CA 1
ATOM 15446 C C . LYS C 2 633 ? 206.00100 255.58100 281.57400 1.000 21.64982 633 LYS G C 1
ATOM 15447 O O . LYS C 2 633 ? 206.40500 254.57200 280.99200 1.000 21.64982 633 LYS G O 1
ATOM 15466 N N . ALA C 2 634 ? 206.77200 256.62700 281.83300 1.000 20.04013 634 ALA G N 1
ATOM 15467 C CA . ALA C 2 634 ? 208.17900 256.66700 281.47700 1.000 20.04013 634 ALA G CA 1
ATOM 15468 C C . ALA C 2 634 ? 209.03900 256.25300 282.66200 1.000 20.04013 634 ALA G C 1
ATOM 15469 O O . ALA C 2 634 ? 208.56800 256.21400 283.80200 1.000 20.04013 634 ALA G O 1
ATOM 15476 N N . PRO C 2 635 ? 210.31500 255.93000 282.42600 1.000 16.81825 635 PRO G N 1
ATOM 15477 C CA . PRO C 2 635 ? 211.19700 255.56200 283.54100 1.000 16.81825 635 PRO G CA 1
ATOM 15478 C C . PRO C 2 635 ? 211.19900 256.60300 284.64700 1.000 16.81825 635 PRO G C 1
ATOM 15479 O O . PRO C 2 635 ? 210.83800 257.76100 284.41900 1.000 16.81825 635 PRO G O 1
ATOM 15490 N N . THR C 2 636 ? 211.60500 256.19800 285.85200 1.000 20.21234 636 THR G N 1
ATOM 15491 C CA . THR C 2 636 ? 211.55200 257.07000 287.01700 1.000 20.21234 636 THR G CA 1
ATOM 15492 C C . THR C 2 636 ? 212.85300 257.08100 287.81200 1.000 20.21234 636 THR G C 1
ATOM 15493 O O . THR C 2 636 ? 212.87200 257.60500 288.93200 1.000 20.21234 636 THR G O 1
ATOM 15504 N N . LEU C 2 637 ? 213.93500 256.52400 287.27400 1.000 21.46695 637 LEU G N 1
ATOM 15505 C CA . LEU C 2 637 ? 215.20800 256.49100 287.98800 1.000 21.46695 637 LEU G CA 1
ATOM 15506 C C . LEU C 2 637 ? 216.34900 256.60500 286.99200 1.000 21.46695 637 LEU G C 1
ATOM 15507 O O . LEU C 2 637 ? 216.45700 255.78700 286.07400 1.000 21.46695 637 LEU G O 1
ATOM 15523 N N . TRP C 2 638 ? 217.19900 257.61400 287.18400 1.000 17.91713 638 TRP G N 1
ATOM 15524 C CA . TRP C 2 638 ? 218.40200 257.79400 286.38600 1.000 17.91713 638 TRP G CA 1
ATOM 15525 C C . TRP C 2 638 ? 219.68100 257.71100 287.20600 1.000 17.91713 638 TRP G C 1
ATOM 15526 O O . TRP C 2 638 ? 220.77100 257.74200 286.62500 1.000 17.91713 638 TRP G O 1
ATOM 15547 N N . ASP C 2 639 ? 219.58000 257.60600 288.52800 1.000 24.65319 639 ASP G N 1
ATOM 15548 C CA . ASP C 2 639 ? 220.75700 257.64200 289.38700 1.000 24.65319 639 ASP G CA 1
ATOM 15549 C C . ASP C 2 639 ? 221.55100 256.34700 289.26600 1.000 24.65319 639 ASP G C 1
ATOM 15550 O O . ASP C 2 639 ? 220.98500 255.25400 289.35700 1.000 24.65319 639 ASP G O 1
ATOM 15559 N N . ASP C 2 640 ? 222.87000 256.46600 289.06800 1.000 25.48266 640 ASP G N 1
ATOM 15560 C CA . ASP C 2 640 ? 223.73100 255.28900 289.01400 1.000 25.48266 640 ASP G CA 1
ATOM 15561 C C . ASP C 2 640 ? 224.12800 254.78900 290.39200 1.000 25.48266 640 ASP G C 1
ATOM 15562 O O . ASP C 2 640 ? 224.54200 253.63200 290.51900 1.000 25.48266 640 ASP G O 1
ATOM 15571 N N . PHE C 2 641 ? 224.00700 255.62300 291.42100 1.000 29.67369 641 PHE G N 1
ATOM 15572 C CA . PHE C 2 641 ? 224.50600 255.29700 292.75500 1.000 29.67369 641 PHE G CA 1
ATOM 15573 C C . PHE C 2 641 ? 223.39500 254.79500 293.66700 1.000 29.67369 641 PHE G C 1
ATOM 15574 O O . PHE C 2 641 ? 223.42300 255.01400 294.88000 1.000 29.67369 641 PHE G O 1
ATOM 15591 N N . ALA C 2 642 ? 222.41800 254.09700 293.10200 1.000 37.67967 642 ALA G N 1
ATOM 15592 C CA . ALA C 2 642 ? 221.35800 253.48600 293.88900 1.000 37.67967 642 ALA G CA 1
ATOM 15593 C C . ALA C 2 642 ? 221.93000 252.26400 294.60700 1.000 37.67967 642 ALA G C 1
ATOM 15594 O O . ALA C 2 642 ? 223.14200 252.02900 294.62200 1.000 37.67967 642 ALA G O 1
ATOM 15601 N N . TYR C 2 643 ? 221.05400 251.48600 295.24400 1.000 44.74080 643 TYR G N 1
ATOM 15602 C CA . TYR C 2 643 ? 221.44300 250.30400 296.01900 1.000 44.74080 643 TYR G CA 1
ATOM 15603 C C . TYR C 2 643 ? 222.60200 250.60200 296.96700 1.000 44.74080 643 TYR G C 1
ATOM 15604 O O . TYR C 2 643 ? 223.35400 249.69800 297.34500 1.000 44.74080 643 TYR G O 1
ATOM 15622 N N . ASP C 2 644 ? 222.74700 251.86600 297.37100 1.000 50.87344 644 ASP G N 1
ATOM 15623 C CA . ASP C 2 644 ? 223.78400 252.28000 298.30600 1.000 50.87344 644 ASP G CA 1
ATOM 15624 C C . ASP C 2 644 ? 223.20500 252.69500 299.65200 1.000 50.87344 644 ASP G C 1
ATOM 15625 O O . ASP C 2 644 ? 223.94900 253.17500 300.51500 1.000 50.87344 644 ASP G O 1
ATOM 15634 N N . ARG C 2 645 ? 221.90100 252.52200 299.85100 1.000 59.57699 645 ARG G N 1
ATOM 15635 C CA . ARG C 2 645 ? 221.23800 252.86900 301.09900 1.000 59.57699 645 ARG G CA 1
ATOM 15636 C C . ARG C 2 645 ? 221.32300 251.75800 302.13900 1.000 59.57699 645 ARG G C 1
ATOM 15637 O O . ARG C 2 645 ? 220.88800 251.95800 303.27800 1.000 59.57699 645 ARG G O 1
ATOM 15658 N N . VAL C 2 646 ? 221.87200 250.60200 301.77700 1.000 65.28341 646 VAL G N 1
ATOM 15659 C CA . VAL C 2 646 ? 222.02700 249.49500 302.71200 1.000 65.28341 646 VAL G CA 1
ATOM 15660 C C . VAL C 2 646 ? 220.67500 249.11100 303.30100 1.000 65.28341 646 VAL G C 1
ATOM 15661 O O . VAL C 2 646 ? 220.10100 248.08200 302.94500 1.000 65.28341 646 VAL G O 1
ATOM 15674 N N . GLU C 2 663 ? 216.51800 244.27000 293.73200 1.000 40.83650 663 GLU G N 1
ATOM 15675 C CA . GLU C 2 663 ? 217.66700 243.60000 293.13800 1.000 40.83650 663 GLU G CA 1
ATOM 15676 C C . GLU C 2 663 ? 217.85500 244.03600 291.68800 1.000 40.83650 663 GLU G C 1
ATOM 15677 O O . GLU C 2 663 ? 218.98200 244.16900 291.21300 1.000 40.83650 663 GLU G O 1
ATOM 15688 N N . ASN C 2 664 ? 216.74600 244.26000 290.99300 1.000 38.40880 664 ASN G N 1
ATOM 15689 C CA . ASN C 2 664 ? 216.76000 244.62100 289.58400 1.000 38.40880 664 ASN G CA 1
ATOM 15690 C C . ASN C 2 664 ? 216.51800 246.11700 289.40800 1.000 38.40880 664 ASN G C 1
ATOM 15691 O O . ASN C 2 664 ? 216.21100 246.84400 290.35700 1.000 38.40880 664 ASN G O 1
ATOM 15702 N N . GLY C 2 665 ? 216.65800 246.57300 288.16400 1.000 33.03514 665 GLY G N 1
ATOM 15703 C CA . GLY C 2 665 ? 216.44300 247.97100 287.84100 1.000 33.03514 665 GLY G CA 1
ATOM 15704 C C . GLY C 2 665 ? 217.69200 248.81400 288.00000 1.000 33.03514 665 GLY G C 1
ATOM 15705 O O . GLY C 2 665 ? 217.69000 249.80900 288.73100 1.000 33.03514 665 GLY G O 1
ATOM 15709 N N . TYR C 2 666 ? 218.76300 248.42700 287.31300 1.000 29.06729 666 TYR G N 1
ATOM 15710 C CA . TYR C 2 666 ? 220.05700 249.08200 287.45200 1.000 29.06729 666 TYR G CA 1
ATOM 15711 C C . TYR C 2 666 ? 220.26400 250.11200 286.35100 1.000 29.06729 666 TYR G C 1
ATOM 15712 O O . TYR C 2 666 ? 219.92100 249.87700 285.18900 1.000 29.06729 666 TYR G O 1
ATOM 15730 N N . ALA C 2 667 ? 220.82300 251.25700 286.73300 1.000 21.44972 667 ALA G N 1
ATOM 15731 C CA . ALA C 2 667 ? 221.17300 252.32500 285.81200 1.000 21.44972 667 ALA G CA 1
ATOM 15732 C C . ALA C 2 667 ? 222.65700 252.64000 285.93800 1.000 21.44972 667 ALA G C 1
ATOM 15733 O O . ALA C 2 667 ? 223.22500 252.58600 287.03200 1.000 21.44972 667 ALA G O 1
ATOM 15740 N N . GLY C 2 668 ? 223.28100 252.99100 284.82300 1.000 18.49374 668 GLY G N 1
ATOM 15741 C CA . GLY C 2 668 ? 224.69100 253.31100 284.87300 1.000 18.49374 668 GLY G CA 1
ATOM 15742 C C . GLY C 2 668 ? 225.20600 253.83100 283.55100 1.000 18.49374 668 GLY G C 1
ATOM 15743 O O . GLY C 2 668 ? 224.44200 254.23800 282.67500 1.000 18.49374 668 GLY G O 1
ATOM 15747 N N . TYR C 2 669 ? 226.53000 253.82500 283.43300 1.000 17.21299 669 TYR G N 1
ATOM 15748 C CA . TYR C 2 669 ? 227.22600 254.39300 282.28800 1.000 17.21299 669 TYR G CA 1
ATOM 15749 C C . TYR C 2 669 ? 228.54100 253.65000 282.10700 1.000 17.21299 669 TYR G C 1
ATOM 15750 O O . TYR C 2 669 ? 228.94100 252.83900 282.94600 1.000 17.21299 669 TYR G O 1
ATOM 15768 N N . ILE C 2 670 ? 229.21200 253.93200 280.99300 1.000 16.15799 670 ILE G N 1
ATOM 15769 C CA . ILE C 2 670 ? 230.46900 253.27000 280.67000 1.000 16.15799 670 ILE G CA 1
ATOM 15770 C C . ILE C 2 670 ? 231.61100 254.24000 280.40100 1.000 16.15799 670 ILE G C 1
ATOM 15771 O O . ILE C 2 670 ? 232.78000 253.85900 280.58300 1.000 16.15799 670 ILE G O 1
ATOM 15787 N N . ASP C 2 671 ? 231.34100 255.47800 279.98300 1.000 16.98514 671 ASP G N 1
ATOM 15788 C CA . ASP C 2 671 ? 232.38800 256.46600 279.73100 1.000 16.98514 671 ASP G CA 1
ATOM 15789 C C . ASP C 2 671 ? 233.37200 255.94900 278.67700 1.000 16.98514 671 ASP G C 1
ATOM 15790 O O . ASP C 2 671 ? 234.54900 255.69600 278.93900 1.000 16.98514 671 ASP G O 1
ATOM 15799 N N . LEU C 2 672 ? 232.83800 255.78900 277.46600 1.000 14.48008 672 LEU G N 1
ATOM 15800 C CA . LEU C 2 672 ? 233.59600 255.23200 276.35100 1.000 14.48008 672 LEU G CA 1
ATOM 15801 C C . LEU C 2 672 ? 234.91100 255.96800 276.13300 1.000 14.48008 672 LEU G C 1
ATOM 15802 O O . LEU C 2 672 ? 235.11000 257.07400 276.64500 1.000 14.48008 672 LEU G O 1
ATOM 15818 N N . ALA C 2 673 ? 235.81800 255.34900 275.38000 1.000 14.59522 673 ALA G N 1
ATOM 15819 C CA . ALA C 2 673 ? 237.11200 255.93200 275.04300 1.000 14.59522 673 ALA G CA 1
ATOM 15820 C C . ALA C 2 673 ? 237.31900 255.78800 273.54200 1.000 14.59522 673 ALA G C 1
ATOM 15821 O O . ALA C 2 673 ? 237.55900 254.68000 273.05000 1.000 14.59522 673 ALA G O 1
ATOM 15828 N N . ASP C 2 674 ? 237.23400 256.90100 272.82000 1.000 15.97133 674 ASP G N 1
ATOM 15829 C CA . ASP C 2 674 ? 237.30800 256.88800 271.36400 1.000 15.97133 674 ASP G CA 1
ATOM 15830 C C . ASP C 2 674 ? 237.94000 258.19600 270.89900 1.000 15.97133 674 ASP G C 1
ATOM 15831 O O . ASP C 2 674 ? 238.42000 258.99600 271.70700 1.000 15.97133 674 ASP G O 1
ATOM 15840 N N . SER C 2 675 ? 237.93600 258.41300 269.58600 1.000 18.78127 675 SER G N 1
ATOM 15841 C CA . SER C 2 675 ? 238.57500 259.56400 268.96900 1.000 18.78127 675 SER G CA 1
ATOM 15842 C C . SER C 2 675 ? 237.52700 260.56600 268.50600 1.000 18.78127 675 SER G C 1
ATOM 15843 O O . SER C 2 675 ? 236.48100 260.18400 267.97000 1.000 18.78127 675 SER G O 1
ATOM 15851 N N . ASN C 2 676 ? 237.80700 261.84900 268.74600 1.000 18.45941 676 ASN G N 1
ATOM 15852 C CA . ASN C 2 676 ? 236.96800 262.96600 268.31700 1.000 18.45941 676 ASN G CA 1
ATOM 15853 C C . ASN C 2 676 ? 235.67800 263.05300 269.12700 1.000 18.45941 676 ASN G C 1
ATOM 15854 O O . ASN C 2 676 ? 234.92500 264.02200 268.99100 1.000 18.45941 676 ASN G O 1
ATOM 15865 N N . GLY C 2 677 ? 235.42300 262.05800 269.97400 1.000 15.45402 677 GLY G N 1
ATOM 15866 C CA . GLY C 2 677 ? 234.29100 262.06900 270.87900 1.000 15.45402 677 GLY G CA 1
ATOM 15867 C C . GLY C 2 677 ? 233.00300 262.63600 270.31900 1.000 15.45402 677 GLY G C 1
ATOM 15868 O O . GLY C 2 677 ? 232.63800 262.38900 269.16600 1.000 15.45402 677 GLY G O 1
ATOM 15872 N N . SER C 2 678 ? 232.30300 263.39500 271.16200 1.000 14.67509 678 SER G N 1
ATOM 15873 C CA . SER C 2 678 ? 231.06700 264.08600 270.81500 1.000 14.67509 678 SER G CA 1
ATOM 15874 C C . SER C 2 678 ? 229.86700 263.14800 270.74100 1.000 14.67509 678 SER G C 1
ATOM 15875 O O . SER C 2 678 ? 228.72800 263.62000 270.66400 1.000 14.67509 678 SER G O 1
ATOM 15883 N N . LEU C 2 679 ? 230.10600 261.83200 270.77000 1.000 13.39892 679 LEU G N 1
ATOM 15884 C CA . LEU C 2 679 ? 229.06600 260.83000 270.99900 1.000 13.39892 679 LEU G CA 1
ATOM 15885 C C . LEU C 2 679 ? 227.72500 261.25800 270.41600 1.000 13.39892 679 LEU G C 1
ATOM 15886 O O . LEU C 2 679 ? 226.70100 261.22000 271.10400 1.000 13.39892 679 LEU G O 1
ATOM 15902 N N . ILE C 2 680 ? 227.72500 261.66200 269.14700 1.000 13.25813 680 ILE G N 1
ATOM 15903 C CA . ILE C 2 680 ? 226.60100 262.42000 268.60300 1.000 13.25813 680 ILE G CA 1
ATOM 15904 C C . ILE C 2 680 ? 225.33200 261.57400 268.56300 1.000 13.25813 680 ILE G C 1
ATOM 15905 O O . ILE C 2 680 ? 224.29300 261.96600 269.10600 1.000 13.25813 680 ILE G O 1
ATOM 15921 N N . ASP C 2 681 ? 225.39200 260.40700 267.93300 1.000 12.27137 681 ASP G N 1
ATOM 15922 C CA . ASP C 2 681 ? 224.19000 259.66800 267.58100 1.000 12.27137 681 ASP G CA 1
ATOM 15923 C C . ASP C 2 681 ? 224.14400 258.32400 268.29200 1.000 12.27137 681 ASP G C 1
ATOM 15924 O O . ASP C 2 681 ? 225.09800 257.89400 268.94400 1.000 12.27137 681 ASP G O 1
ATOM 15933 N N . ILE C 2 682 ? 222.99100 257.67100 268.15400 1.000 11.29334 682 ILE G N 1
ATOM 15934 C CA . ILE C 2 682 ? 222.75500 256.35400 268.72500 1.000 11.29334 682 ILE G CA 1
ATOM 15935 C C . ILE C 2 682 ? 221.52700 255.77800 268.04100 1.000 11.29334 682 ILE G C 1
ATOM 15936 O O . ILE C 2 682 ? 220.61300 256.51300 267.66000 1.000 11.29334 682 ILE G O 1
ATOM 15952 N N . LEU C 2 683 ? 221.50600 254.45300 267.88300 1.000 9.32977 683 LEU G N 1
ATOM 15953 C CA . LEU C 2 683 ? 220.35700 253.80400 267.27100 1.000 9.32977 683 LEU G CA 1
ATOM 15954 C C . LEU C 2 683 ? 220.40600 252.31600 267.56200 1.000 9.32977 683 LEU G C 1
ATOM 15955 O O . LEU C 2 683 ? 221.50000 251.73700 267.55200 1.000 9.32977 683 LEU G O 1
ATOM 15971 N N . PRO C 2 684 ? 219.27200 251.67000 267.82600 1.000 9.22197 684 PRO G N 1
ATOM 15972 C CA . PRO C 2 684 ? 219.27200 250.22600 268.05800 1.000 9.22197 684 PRO G CA 1
ATOM 15973 C C . PRO C 2 684 ? 219.12900 249.42600 266.77000 1.000 9.22197 684 PRO G C 1
ATOM 15974 O O . PRO C 2 684 ? 218.72600 249.93600 265.72300 1.000 9.22197 684 PRO G O 1
ATOM 15985 N N . LEU C 2 685 ? 219.47100 248.14200 266.87300 1.000 10.46695 685 LEU G N 1
ATOM 15986 C CA . LEU C 2 685 ? 219.34900 247.22500 265.74000 1.000 10.46695 685 LEU G CA 1
ATOM 15987 C C . LEU C 2 685 ? 219.23100 245.80800 266.29500 1.000 10.46695 685 LEU G C 1
ATOM 15988 O O . LEU C 2 685 ? 220.23400 245.21500 266.70300 1.000 10.46695 685 LEU G O 1
ATOM 16004 N N . LYS C 2 686 ? 218.01100 245.27700 266.30200 1.000 11.54640 686 LYS G N 1
ATOM 16005 C CA . LYS C 2 686 ? 217.76800 243.87700 266.63400 1.000 11.54640 686 LYS G CA 1
ATOM 16006 C C . LYS C 2 686 ? 218.39300 243.51500 267.98000 1.000 11.54640 686 LYS G C 1
ATOM 16007 O O . LYS C 2 686 ? 219.17800 242.57300 268.10200 1.000 11.54640 686 LYS G O 1
ATOM 16026 N N . ASP C 2 687 ? 218.03500 244.28600 269.00300 1.000 14.14810 687 ASP G N 1
ATOM 16027 C CA . ASP C 2 687 ? 218.46000 244.12400 270.38900 1.000 14.14810 687 ASP G CA 1
ATOM 16028 C C . ASP C 2 687 ? 219.90200 244.57200 270.60700 1.000 14.14810 687 ASP G C 1
ATOM 16029 O O . ASP C 2 687 ? 220.36700 244.55100 271.75300 1.000 14.14810 687 ASP G O 1
ATOM 16038 N N . TYR C 2 688 ? 220.62300 244.97500 269.56400 1.000 12.24463 688 TYR G N 1
ATOM 16039 C CA . TYR C 2 688 ? 222.01700 245.39100 269.67700 1.000 12.24463 688 TYR G CA 1
ATOM 16040 C C . TYR C 2 688 ? 222.11200 246.86600 269.31600 1.000 12.24463 688 TYR G C 1
ATOM 16041 O O . TYR C 2 688 ? 221.81900 247.25200 268.18000 1.000 12.24463 688 TYR G O 1
ATOM 16059 N N . LEU C 2 689 ? 222.51600 247.68700 270.28000 1.000 11.53257 689 LEU G N 1
ATOM 16060 C CA . LEU C 2 689 ? 222.74300 249.09500 270.01000 1.000 11.53257 689 LEU G CA 1
ATOM 16061 C C . LEU C 2 689 ? 223.90900 249.27300 269.04500 1.000 11.53257 689 LEU G C 1
ATOM 16062 O O . LEU C 2 689 ? 224.72500 248.37200 268.83600 1.000 11.53257 689 LEU G O 1
ATOM 16078 N N . PHE C 2 690 ? 223.98200 250.46500 268.45500 1.000 10.61214 690 PHE G N 1
ATOM 16079 C CA . PHE C 2 690 ? 225.06000 250.82600 267.53300 1.000 10.61214 690 PHE G CA 1
ATOM 16080 C C . PHE C 2 690 ? 225.34800 252.31200 267.73300 1.000 10.61214 690 PHE G C 1
ATOM 16081 O O . PHE C 2 690 ? 224.70000 253.17000 267.12800 1.000 10.61214 690 PHE G O 1
ATOM 16098 N N . VAL C 2 691 ? 226.32300 252.60400 268.58300 1.000 11.44851 691 VAL G N 1
ATOM 16099 C CA . VAL C 2 691 ? 226.70400 253.97900 268.87400 1.000 11.44851 691 VAL G CA 1
ATOM 16100 C C . VAL C 2 691 ? 227.59000 254.50800 267.75600 1.000 11.44851 691 VAL G C 1
ATOM 16101 O O . VAL C 2 691 ? 228.45400 253.79600 267.23200 1.000 11.44851 691 VAL G O 1
ATOM 16114 N N . TYR C 2 692 ? 227.37500 255.76900 267.39200 1.000 11.28794 692 TYR G N 1
ATOM 16115 C CA . TYR C 2 692 ? 228.16600 256.44800 266.37800 1.000 11.28794 692 TYR G CA 1
ATOM 16116 C C . TYR C 2 692 ? 228.64100 257.78500 266.92400 1.000 11.28794 692 TYR G C 1
ATOM 16117 O O . TYR C 2 692 ? 227.86300 258.53100 267.52500 1.000 11.28794 692 TYR G O 1
ATOM 16135 N N . THR C 2 693 ? 229.92500 258.08000 266.71600 1.000 13.39306 693 THR G N 1
ATOM 16136 C CA . THR C 2 693 ? 230.50200 259.34800 267.14200 1.000 13.39306 693 THR G CA 1
ATOM 16137 C C . THR C 2 693 ? 231.45300 259.90100 266.08700 1.000 13.39306 693 THR G C 1
ATOM 16138 O O . THR C 2 693 ? 232.47000 260.51600 266.42400 1.000 13.39306 693 THR G O 1
ATOM 16149 N N . GLU C 2 694 ? 231.14400 259.67000 264.81100 1.000 13.85398 694 GLU G N 1
ATOM 16150 C CA . GLU C 2 694 ? 231.94000 260.16600 263.69400 1.000 13.85398 694 GLU G CA 1
ATOM 16151 C C . GLU C 2 694 ? 233.20500 259.34100 263.50000 1.000 13.85398 694 GLU G C 1
ATOM 16152 O O . GLU C 2 694 ? 233.90700 259.50700 262.49800 1.000 13.85398 694 GLU G O 1
ATOM 16164 N N . PHE C 2 695 ? 233.48000 258.42900 264.43000 1.000 15.18088 695 PHE G N 1
ATOM 16165 C CA . PHE C 2 695 ? 234.62800 257.53500 264.37400 1.000 15.18088 695 PHE G CA 1
ATOM 16166 C C . PHE C 2 695 ? 234.47200 256.50900 265.48500 1.000 15.18088 695 PHE G C 1
ATOM 16167 O O . PHE C 2 695 ? 233.88900 256.80200 266.53100 1.000 15.18088 695 PHE G O 1
ATOM 16184 N N . GLU C 2 696 ? 234.99800 255.30800 265.25300 1.000 15.43363 696 GLU G N 1
ATOM 16185 C CA . GLU C 2 696 ? 235.06500 254.27500 266.28500 1.000 15.43363 696 GLU G CA 1
ATOM 16186 C C . GLU C 2 696 ? 233.66600 253.93200 266.81000 1.000 15.43363 696 GLU G C 1
ATOM 16187 O O . GLU C 2 696 ? 233.31800 254.17300 267.96700 1.000 15.43363 696 GLU G O 1
ATOM 16199 N N . THR C 2 697 ? 232.86300 253.37000 265.91000 1.000 12.90162 697 THR G N 1
ATOM 16200 C CA . THR C 2 697 ? 231.53800 252.90500 266.28700 1.000 12.90162 697 THR G CA 1
ATOM 16201 C C . THR C 2 697 ? 231.64300 251.80700 267.34800 1.000 12.90162 697 THR G C 1
ATOM 16202 O O . THR C 2 697 ? 232.72100 251.29200 267.65000 1.000 12.90162 697 THR G O 1
ATOM 16213 N N . TYR C 2 698 ? 230.49200 251.44900 267.91500 1.000 13.15332 698 TYR G N 1
ATOM 16214 C CA . TYR C 2 698 ? 230.42300 250.48200 269.00200 1.000 13.15332 698 TYR G CA 1
ATOM 16215 C C . TYR C 2 698 ? 229.19100 249.60700 268.81700 1.000 13.15332 698 TYR G C 1
ATOM 16216 O O . TYR C 2 698 ? 228.40600 249.78600 267.88100 1.000 13.15332 698 TYR G O 1
ATOM 16234 N N . ILE C 2 699 ? 229.02700 248.64900 269.72800 1.000 12.41169 699 ILE G N 1
ATOM 16235 C CA . ILE C 2 699 ? 227.87500 247.75900 269.74900 1.000 12.41169 699 ILE G CA 1
ATOM 16236 C C . ILE C 2 699 ? 227.45300 247.56500 271.19700 1.000 12.41169 699 ILE G C 1
ATOM 16237 O O . ILE C 2 699 ? 228.28800 247.50700 272.10400 1.000 12.41169 699 ILE G O 1
ATOM 16253 N N . GLY C 2 700 ? 226.14500 247.46100 271.41000 1.000 13.96452 700 GLY G N 1
ATOM 16254 C CA . GLY C 2 700 ? 225.60900 247.27200 272.74300 1.000 13.96452 700 GLY G CA 1
ATOM 16255 C C . GLY C 2 700 ? 225.02200 245.89300 272.95400 1.000 13.96452 700 GLY G C 1
ATOM 16256 O O . GLY C 2 700 ? 224.10200 245.48500 272.24000 1.000 13.96452 700 GLY G O 1
ATOM 16260 N N . SER C 2 701 ? 225.54800 245.16800 273.93600 1.000 20.03467 701 SER G N 1
ATOM 16261 C CA . SER C 2 701 ? 225.08100 243.82300 274.24900 1.000 20.03467 701 SER G CA 1
ATOM 16262 C C . SER C 2 701 ? 224.37100 243.83300 275.59400 1.000 20.03467 701 SER G C 1
ATOM 16263 O O . SER C 2 701 ? 225.03900 243.79800 276.64000 1.000 20.03467 701 SER G O 1
ATOM 16271 N N . PRO C 2 702 ? 223.03800 243.88600 275.63200 1.000 17.24493 702 PRO G N 1
ATOM 16272 C CA . PRO C 2 702 ? 222.33400 243.91000 276.92000 1.000 17.24493 702 PRO G CA 1
ATOM 16273 C C . PRO C 2 702 ? 222.16900 242.50900 277.49100 1.000 17.24493 702 PRO G C 1
ATOM 16274 O O . PRO C 2 702 ? 221.74100 241.58600 276.79500 1.000 17.24493 702 PRO G O 1
ATOM 16285 N N . THR C 2 703 ? 222.51000 242.35800 278.76500 1.000 20.32706 703 THR G N 1
ATOM 16286 C CA . THR C 2 703 ? 222.32300 241.11000 279.48800 1.000 20.32706 703 THR G CA 1
ATOM 16287 C C . THR C 2 703 ? 221.03300 241.16700 280.29700 1.000 20.32706 703 THR G C 1
ATOM 16288 O O . THR C 2 703 ? 220.43100 242.22800 280.47900 1.000 20.32706 703 THR G O 1
ATOM 16299 N N . ASN C 2 704 ? 220.61200 240.00000 280.78600 1.000 32.03830 704 ASN G N 1
ATOM 16300 C CA . ASN C 2 704 ? 219.38100 239.92800 281.56300 1.000 32.03830 704 ASN G CA 1
ATOM 16301 C C . ASN C 2 704 ? 219.47100 240.80700 282.80500 1.000 32.03830 704 ASN G C 1
ATOM 16302 O O . ASN C 2 704 ? 218.75000 241.80300 282.93500 1.000 32.03830 704 ASN G O 1
ATOM 16313 N N . ASN C 2 705 ? 220.35900 240.45100 283.73200 1.000 33.35575 705 ASN G N 1
ATOM 16314 C CA . ASN C 2 705 ? 220.58200 241.25400 284.92800 1.000 33.35575 705 ASN G CA 1
ATOM 16315 C C . ASN C 2 705 ? 221.84600 240.78800 285.63700 1.000 33.35575 705 ASN G C 1
ATOM 16316 O O . ASN C 2 705 ? 221.97800 239.60500 285.96500 1.000 33.35575 705 ASN G O 1
ATOM 16327 N N . THR C 2 706 ? 222.77600 241.70000 285.87500 1.000 27.91982 706 THR G N 1
ATOM 16328 C CA . THR C 2 706 ? 224.04200 241.37500 286.52500 1.000 27.91982 706 THR G CA 1
ATOM 16329 C C . THR C 2 706 ? 224.78400 242.68300 286.78100 1.000 27.91982 706 THR G C 1
ATOM 16330 O O . THR C 2 706 ? 224.25100 243.77400 286.54200 1.000 27.91982 706 THR G O 1
ATOM 16341 N N . TYR C 2 707 ? 226.01800 242.57300 287.27800 1.000 28.74449 707 TYR G N 1
ATOM 16342 C CA . TYR C 2 707 ? 226.81100 243.76700 287.55400 1.000 28.74449 707 TYR G CA 1
ATOM 16343 C C . TYR C 2 707 ? 226.98300 244.61400 286.30000 1.000 28.74449 707 TYR G C 1
ATOM 16344 O O . TYR C 2 707 ? 226.82600 245.83900 286.34100 1.000 28.74449 707 TYR G O 1
ATOM 16362 N N . GLN C 2 708 ? 227.30400 243.97600 285.17400 1.000 22.42340 708 GLN G N 1
ATOM 16363 C CA . GLN C 2 708 ? 227.50500 244.65200 283.89600 1.000 22.42340 708 GLN G CA 1
ATOM 16364 C C . GLN C 2 708 ? 226.30500 244.37600 283.00000 1.000 22.42340 708 GLN G C 1
ATOM 16365 O O . GLN C 2 708 ? 226.31200 243.40800 282.22400 1.000 22.42340 708 GLN G O 1
ATOM 16379 N N . PRO C 2 709 ? 225.24700 245.19000 283.06300 1.000 20.01584 709 PRO G N 1
ATOM 16380 C CA . PRO C 2 709 ? 224.07200 244.90800 282.22700 1.000 20.01584 709 PRO G CA 1
ATOM 16381 C C . PRO C 2 709 ? 224.33700 245.07400 280.74300 1.000 20.01584 709 PRO G C 1
ATOM 16382 O O . PRO C 2 709 ? 223.75600 244.33700 279.93700 1.000 20.01584 709 PRO G O 1
ATOM 16393 N N . LEU C 2 710 ? 225.19300 246.01600 280.35600 1.000 17.61215 710 LEU G N 1
ATOM 16394 C CA . LEU C 2 710 ? 225.54300 246.24100 278.96000 1.000 17.61215 710 LEU G CA 1
ATOM 16395 C C . LEU C 2 710 ? 227.05600 246.27200 278.82700 1.000 17.61215 710 LEU G C 1
ATOM 16396 O O . LEU C 2 710 ? 227.72900 247.02700 279.53700 1.000 17.61215 710 LEU G O 1
ATOM 16412 N N . MET C 2 711 ? 227.58700 245.45400 277.92200 1.000 19.04283 711 MET G N 1
ATOM 16413 C CA . MET C 2 711 ? 229.01700 245.40200 277.64000 1.000 19.04283 711 MET G CA 1
ATOM 16414 C C . MET C 2 711 ? 229.22800 245.87600 276.20800 1.000 19.04283 711 MET G C 1
ATOM 16415 O O . MET C 2 711 ? 228.79000 245.21800 275.25700 1.000 19.04283 711 MET G O 1
ATOM 16429 N N . PHE C 2 712 ? 229.88900 247.01900 276.05800 1.000 14.55374 712 PHE G N 1
ATOM 16430 C CA . PHE C 2 712 ? 230.11500 247.61900 274.75200 1.000 14.55374 712 PHE G CA 1
ATOM 16431 C C . PHE C 2 712 ? 231.45900 247.16700 274.19900 1.000 14.55374 712 PHE G C 1
ATOM 16432 O O . PHE C 2 712 ? 232.48500 247.27400 274.87800 1.000 14.55374 712 PHE G O 1
ATOM 16449 N N . LYS C 2 713 ? 231.44600 246.66400 272.96800 1.000 14.21435 713 LYS G N 1
ATOM 16450 C CA . LYS C 2 713 ? 232.64400 246.18800 272.29700 1.000 14.21435 713 LYS G CA 1
ATOM 16451 C C . LYS C 2 713 ? 232.87900 246.99800 271.03100 1.000 14.21435 713 LYS G C 1
ATOM 16452 O O . LYS C 2 713 ? 231.94500 247.26000 270.26700 1.000 14.21435 713 LYS G O 1
ATOM 16471 N N . LYS C 2 714 ? 234.13000 247.39000 270.81600 1.000 14.40134 714 LYS G N 1
ATOM 16472 C CA . LYS C 2 714 ? 234.48800 248.13200 269.61800 1.000 14.40134 714 LYS G CA 1
ATOM 16473 C C . LYS C 2 714 ? 234.17000 247.31100 268.37500 1.000 14.40134 714 LYS G C 1
ATOM 16474 O O . LYS C 2 714 ? 234.29600 246.08400 268.36300 1.000 14.40134 714 LYS G O 1
ATOM 16493 N N . LEU C 2 715 ? 233.74600 248.00400 267.32100 1.000 12.88741 715 LEU G N 1
ATOM 16494 C CA . LEU C 2 715 ? 233.39000 247.36600 266.06100 1.000 12.88741 715 LEU G CA 1
ATOM 16495 C C . LEU C 2 715 ? 234.27800 247.80900 264.91100 1.000 12.88741 715 LEU G C 1
ATOM 16496 O O . LEU C 2 715 ? 234.83300 246.96200 264.20100 1.000 12.88741 715 LEU G O 1
ATOM 16512 N N . PHE C 2 716 ? 234.42900 249.11400 264.70500 1.000 13.19411 716 PHE G N 1
ATOM 16513 C CA . PHE C 2 716 ? 235.18900 249.64700 263.58700 1.000 13.19411 716 PHE G CA 1
ATOM 16514 C C . PHE C 2 716 ? 236.15500 250.71300 264.08300 1.000 13.19411 716 PHE G C 1
ATOM 16515 O O . PHE C 2 716 ? 236.04900 251.20500 265.20900 1.000 13.19411 716 PHE G O 1
ATOM 16532 N N . ASN C 2 717 ? 237.10800 251.06000 263.21700 1.000 15.44784 717 ASN G N 1
ATOM 16533 C CA . ASN C 2 717 ? 238.08900 252.09600 263.50200 1.000 15.44784 717 ASN G CA 1
ATOM 16534 C C . ASN C 2 717 ? 237.94600 253.31700 262.61000 1.000 15.44784 717 ASN G C 1
ATOM 16535 O O . ASN C 2 717 ? 238.39800 254.39900 262.99600 1.000 15.44784 717 ASN G O 1
ATOM 16546 N N . ASP C 2 718 ? 237.33700 253.16800 261.43500 1.000 15.43967 718 ASP G N 1
ATOM 16547 C CA . ASP C 2 718 ? 237.11800 254.26800 260.50700 1.000 15.43967 718 ASP G CA 1
ATOM 16548 C C . ASP C 2 718 ? 235.65500 254.64200 260.33700 1.000 15.43967 718 ASP G C 1
ATOM 16549 O O . ASP C 2 718 ? 235.36200 255.78500 259.98000 1.000 15.43967 718 ASP G O 1
ATOM 16558 N N . SER C 2 719 ? 234.73400 253.71400 260.57900 1.000 13.15138 719 SER G N 1
ATOM 16559 C CA . SER C 2 719 ? 233.31700 254.00200 260.42800 1.000 13.15138 719 SER G CA 1
ATOM 16560 C C . SER C 2 719 ? 232.86100 255.03300 261.45500 1.000 13.15138 719 SER G C 1
ATOM 16561 O O . SER C 2 719 ? 233.41000 255.13500 262.55500 1.000 13.15138 719 SER G O 1
ATOM 16569 N N . GLY C 2 720 ? 231.84000 255.80200 261.08400 1.000 12.34365 720 GLY G N 1
ATOM 16570 C CA . GLY C 2 720 ? 231.27600 256.78900 261.98100 1.000 12.34365 720 GLY G CA 1
ATOM 16571 C C . GLY C 2 720 ? 230.25400 257.68100 261.30900 1.000 12.34365 720 GLY G C 1
ATOM 16572 O O . GLY C 2 720 ? 230.47100 258.15200 260.19000 1.000 12.34365 720 GLY G O 1
ATOM 16576 N N . ILE C 2 721 ? 229.14100 257.94100 261.99300 1.000 11.63407 721 ILE G N 1
ATOM 16577 C CA . ILE C 2 721 ? 228.05000 258.68600 261.38200 1.000 11.63407 721 ILE G CA 1
ATOM 16578 C C . ILE C 2 721 ? 228.46700 260.13500 261.16900 1.000 11.63407 721 ILE G C 1
ATOM 16579 O O . ILE C 2 721 ? 229.36300 260.65800 261.84300 1.000 11.63407 721 ILE G O 1
ATOM 16595 N N . LEU C 2 722 ? 227.81300 260.79000 260.21000 1.000 12.29042 722 LEU G N 1
ATOM 16596 C CA . LEU C 2 722 ? 228.11400 262.18600 259.90700 1.000 12.29042 722 LEU G CA 1
ATOM 16597 C C . LEU C 2 722 ? 227.39600 263.13400 260.86000 1.000 12.29042 722 LEU G C 1
ATOM 16598 O O . LEU C 2 722 ? 228.03400 263.90000 261.59100 1.000 12.29042 722 LEU G O 1
ATOM 16614 N N . ALA C 2 723 ? 226.06500 263.10400 260.85600 1.000 14.73437 723 ALA G N 1
ATOM 16615 C CA . ALA C 2 723 ? 225.27400 264.00400 261.68300 1.000 14.73437 723 ALA G CA 1
ATOM 16616 C C . ALA C 2 723 ? 224.44800 263.20100 262.68000 1.000 14.73437 723 ALA G C 1
ATOM 16617 O O . ALA C 2 723 ? 224.39000 261.96800 262.58800 1.000 14.73437 723 ALA G O 1
ATOM 16624 N N . PRO C 2 724 ? 223.79600 263.85700 263.64400 1.000 18.51877 724 PRO G N 1
ATOM 16625 C CA . PRO C 2 724 ? 223.07700 263.11000 264.68800 1.000 18.51877 724 PRO G CA 1
ATOM 16626 C C . PRO C 2 724 ? 221.87700 262.32300 264.18700 1.000 18.51877 724 PRO G C 1
ATOM 16627 O O . PRO C 2 724 ? 221.32600 261.52900 264.95900 1.000 18.51877 724 PRO G O 1
ATOM 16638 N N . GLU C 2 725 ? 221.43600 262.52300 262.95000 1.000 13.32704 725 GLU G N 1
ATOM 16639 C CA . GLU C 2 725 ? 220.27200 261.81700 262.42300 1.000 13.32704 725 GLU G CA 1
ATOM 16640 C C . GLU C 2 725 ? 220.50800 261.41000 260.97200 1.000 13.32704 725 GLU G C 1
ATOM 16641 O O . GLU C 2 725 ? 219.66500 261.61400 260.09900 1.000 13.32704 725 GLU G O 1
ATOM 16653 N N . CYS C 2 726 ? 221.67900 260.83600 260.69700 1.000 16.18710 726 CYS G N 1
ATOM 16654 C CA . CYS C 2 726 ? 222.01400 260.32100 259.37500 1.000 16.18710 726 CYS G CA 1
ATOM 16655 C C . CYS C 2 726 ? 222.05200 258.79500 259.35300 1.000 16.18710 726 CYS G C 1
ATOM 16656 O O . CYS C 2 726 ? 222.82100 258.19900 258.59600 1.000 16.18710 726 CYS G O 1
ATOM 16664 N N . VAL C 2 727 ? 221.22600 258.15200 260.17200 1.000 10.71814 727 VAL G N 1
ATOM 16665 C CA . VAL C 2 727 ? 221.19900 256.69600 260.25900 1.000 10.71814 727 VAL G CA 1
ATOM 16666 C C . VAL C 2 727 ? 219.76400 256.25200 260.49100 1.000 10.71814 727 VAL G C 1
ATOM 16667 O O . VAL C 2 727 ? 218.99200 256.93000 261.17500 1.000 10.71814 727 VAL G O 1
ATOM 16680 N N . VAL C 2 728 ? 219.41100 255.10500 259.91900 1.000 8.90107 728 VAL G N 1
ATOM 16681 C CA . VAL C 2 728 ? 218.06300 254.56500 260.04600 1.000 8.90107 728 VAL G CA 1
ATOM 16682 C C . VAL C 2 728 ? 218.09600 253.10300 259.62900 1.000 8.90107 728 VAL G C 1
ATOM 16683 O O . VAL C 2 728 ? 218.83500 252.71800 258.72000 1.000 8.90107 728 VAL G O 1
ATOM 16696 N N . GLU C 2 729 ? 217.28800 252.29000 260.30500 1.000 9.25710 729 GLU G N 1
ATOM 16697 C CA . GLU C 2 729 ? 217.20300 250.87000 259.99700 1.000 9.25710 729 GLU G CA 1
ATOM 16698 C C . GLU C 2 729 ? 216.26900 250.65000 258.81600 1.000 9.25710 729 GLU G C 1
ATOM 16699 O O . GLU C 2 729 ? 215.19900 251.25900 258.73700 1.000 9.25710 729 GLU G O 1
ATOM 16711 N N . VAL C 2 730 ? 216.67600 249.77200 257.89900 1.000 9.46250 730 VAL G N 1
ATOM 16712 C CA . VAL C 2 730 ? 215.90100 249.44600 256.70900 1.000 9.46250 730 VAL G CA 1
ATOM 16713 C C . VAL C 2 730 ? 215.54500 247.96400 256.66300 1.000 9.46250 730 VAL G C 1
ATOM 16714 O O . VAL C 2 730 ? 214.36900 247.59900 256.57100 1.000 9.46250 730 VAL G O 1
ATOM 16727 N N . GLU C 2 731 ? 216.55200 247.09300 256.72700 1.000 10.68095 731 GLU G N 1
ATOM 16728 C CA . GLU C 2 731 ? 216.31900 245.64900 256.74300 1.000 10.68095 731 GLU G CA 1
ATOM 16729 C C . GLU C 2 731 ? 217.44800 245.01300 257.54700 1.000 10.68095 731 GLU G C 1
ATOM 16730 O O . GLU C 2 731 ? 218.51000 244.71000 256.99400 1.000 10.68095 731 GLU G O 1
ATOM 16742 N N . GLY C 2 732 ? 217.20600 244.80500 258.83800 1.000 12.34553 732 GLY G N 1
ATOM 16743 C CA . GLY C 2 732 ? 218.19800 244.21800 259.71800 1.000 12.34553 732 GLY G CA 1
ATOM 16744 C C . GLY C 2 732 ? 219.58500 244.79800 259.53300 1.000 12.34553 732 GLY G C 1
ATOM 16745 O O . GLY C 2 732 ? 220.58500 244.09400 259.70300 1.000 12.34553 732 GLY G O 1
ATOM 16749 N N . SER C 2 733 ? 219.65900 246.07800 259.18300 1.000 9.96502 733 SER G N 1
ATOM 16750 C CA . SER C 2 733 ? 220.93200 246.73500 258.92500 1.000 9.96502 733 SER G CA 1
ATOM 16751 C C . SER C 2 733 ? 220.76600 248.22500 259.19700 1.000 9.96502 733 SER G C 1
ATOM 16752 O O . SER C 2 733 ? 219.70500 248.68200 259.63100 1.000 9.96502 733 SER G O 1
ATOM 16760 N N . HIS C 2 734 ? 221.82900 248.98300 258.93700 1.000 9.27755 734 HIS G N 1
ATOM 16761 C CA . HIS C 2 734 ? 221.85100 250.41700 259.17700 1.000 9.27755 734 HIS G CA 1
ATOM 16762 C C . HIS C 2 734 ? 222.35100 251.14000 257.93700 1.000 9.27755 734 HIS G C 1
ATOM 16763 O O . HIS C 2 734 ? 223.24100 250.65000 257.23600 1.000 9.27755 734 HIS G O 1
ATOM 16777 N N . PHE C 2 735 ? 221.77700 252.31100 257.67900 1.000 9.59308 735 PHE G N 1
ATOM 16778 C CA . PHE C 2 735 ? 222.12000 253.14200 256.52600 1.000 9.59308 735 PHE G CA 1
ATOM 16779 C C . PHE C 2 735 ? 222.89400 254.34800 257.04600 1.000 9.59308 735 PHE G C 1
ATOM 16780 O O . PHE C 2 735 ? 222.30200 255.35600 257.43800 1.000 9.59308 735 PHE G O 1
ATOM 16797 N N . VAL C 2 736 ? 224.22100 254.24700 257.03800 1.000 10.51239 736 VAL G N 1
ATOM 16798 C CA . VAL C 2 736 ? 225.08500 255.22000 257.69100 1.000 10.51239 736 VAL G CA 1
ATOM 16799 C C . VAL C 2 736 ? 225.92000 255.94400 256.64200 1.000 10.51239 736 VAL G C 1
ATOM 16800 O O . VAL C 2 736 ? 226.13300 255.45600 255.53000 1.000 10.51239 736 VAL G O 1
ATOM 16813 N N . VAL C 2 737 ? 226.39300 257.13000 257.01800 1.000 11.03156 737 VAL G N 1
ATOM 16814 C CA . VAL C 2 737 ? 227.23800 257.96800 256.17400 1.000 11.03156 737 VAL G CA 1
ATOM 16815 C C . VAL C 2 737 ? 228.56900 258.11700 256.90300 1.000 11.03156 737 VAL G C 1
ATOM 16816 O O . VAL C 2 737 ? 228.66700 258.86000 257.88700 1.000 11.03156 737 VAL G O 1
ATOM 16829 N N . THR C 2 738 ? 229.59700 257.41900 256.42700 1.000 12.46769 738 THR G N 1
ATOM 16830 C CA . THR C 2 738 ? 230.88000 257.35400 257.13300 1.000 12.46769 738 THR G CA 1
ATOM 16831 C C . THR C 2 738 ? 231.84800 258.44500 256.68000 1.000 12.46769 738 THR G C 1
ATOM 16832 O O . THR C 2 738 ? 233.01600 258.18800 256.39300 1.000 12.46769 738 THR G O 1
ATOM 16843 N N . GLN C 2 739 ? 231.36300 259.68400 256.62000 1.000 12.71420 739 GLN G N 1
ATOM 16844 C CA . GLN C 2 739 ? 232.19600 260.84700 256.32000 1.000 12.71420 739 GLN G CA 1
ATOM 16845 C C . GLN C 2 739 ? 232.75100 260.82800 254.89900 1.000 12.71420 739 GLN G C 1
ATOM 16846 O O . GLN C 2 739 ? 233.34300 261.81600 254.45400 1.000 12.71420 739 GLN G O 1
ATOM 16860 N N . ASN C 2 740 ? 232.57400 259.71900 254.18100 1.000 13.34726 740 ASN G N 1
ATOM 16861 C CA . ASN C 2 740 ? 233.09900 259.58800 252.82600 1.000 13.34726 740 ASN G CA 1
ATOM 16862 C C . ASN C 2 740 ? 232.13500 258.93600 251.85200 1.000 13.34726 740 ASN G C 1
ATOM 16863 O O . ASN C 2 740 ? 232.27200 259.15700 250.64400 1.000 13.34726 740 ASN G O 1
ATOM 16874 N N . ASP C 2 741 ? 231.17500 258.14500 252.31400 1.000 12.46859 741 ASP G N 1
ATOM 16875 C CA . ASP C 2 741 ? 230.23700 257.45200 251.44100 1.000 12.46859 741 ASP G CA 1
ATOM 16876 C C . ASP C 2 741 ? 229.15900 256.83400 252.31900 1.000 12.46859 741 ASP G C 1
ATOM 16877 O O . ASP C 2 741 ? 229.13300 257.02800 253.53800 1.000 12.46859 741 ASP G O 1
ATOM 16886 N N . VAL C 2 742 ? 228.27100 256.08200 251.68500 1.000 10.64594 742 VAL G N 1
ATOM 16887 C CA . VAL C 2 742 ? 227.18900 255.38500 252.36400 1.000 10.64594 742 VAL G CA 1
ATOM 16888 C C . VAL C 2 742 ? 227.63100 253.95800 252.64000 1.000 10.64594 742 VAL G C 1
ATOM 16889 O O . VAL C 2 742 ? 228.32300 253.34100 251.82100 1.000 10.64594 742 VAL G O 1
ATOM 16902 N N . ILE C 2 743 ? 227.23800 253.43200 253.79600 1.000 10.40010 743 ILE G N 1
ATOM 16903 C CA . ILE C 2 743 ? 227.54500 252.06100 254.17400 1.000 10.40010 743 ILE G CA 1
ATOM 16904 C C . ILE C 2 743 ? 226.26800 251.39000 254.65200 1.000 10.40010 743 ILE G C 1
ATOM 16905 O O . ILE C 2 743 ? 225.35900 252.04000 255.17800 1.000 10.40010 743 ILE G O 1
ATOM 16921 N N . LEU C 2 744 ? 226.20600 250.07400 254.46700 1.000 10.10423 744 LEU G N 1
ATOM 16922 C CA . LEU C 2 744 ? 225.03200 249.28100 254.83000 1.000 10.10423 744 LEU G CA 1
ATOM 16923 C C . LEU C 2 744 ? 225.53700 247.99200 255.46900 1.000 10.10423 744 LEU G C 1
ATOM 16924 O O . LEU C 2 744 ? 225.83400 247.02100 254.76800 1.000 10.10423 744 LEU G O 1
ATOM 16940 N N . HIS C 2 745 ? 225.63300 247.98800 256.79500 1.000 10.37064 745 HIS G N 1
ATOM 16941 C CA . HIS C 2 745 ? 226.19600 246.87200 257.54100 1.000 10.37064 745 HIS G CA 1
ATOM 16942 C C . HIS C 2 745 ? 225.09600 246.14900 258.30500 1.000 10.37064 745 HIS G C 1
ATOM 16943 O O . HIS C 2 745 ? 224.30300 246.78100 259.01000 1.000 10.37064 745 HIS G O 1
ATOM 16957 N N . ASN C 2 746 ? 225.05600 244.82500 258.16000 1.000 11.03375 746 ASN G N 1
ATOM 16958 C CA . ASN C 2 746 ? 224.14200 243.98700 258.92200 1.000 11.03375 746 ASN G CA 1
ATOM 16959 C C . ASN C 2 746 ? 224.67300 243.66000 260.31100 1.000 11.03375 746 ASN G C 1
ATOM 16960 O O . ASN C 2 746 ? 223.92800 243.11400 261.13200 1.000 11.03375 746 ASN G O 1
ATOM 16971 N N . GLY C 2 747 ? 225.92700 243.99800 260.59400 1.000 11.95614 747 GLY G N 1
ATOM 16972 C CA . GLY C 2 747 ? 226.56700 243.63100 261.83900 1.000 11.95614 747 GLY G CA 1
ATOM 16973 C C . GLY C 2 747 ? 227.80700 242.80000 261.59100 1.000 11.95614 747 GLY G C 1
ATOM 16974 O O . GLY C 2 747 ? 227.72500 241.69700 261.04200 1.000 11.95614 747 GLY G O 1
ATOM 16978 N N . ALA C 2 748 ? 228.96300 243.32600 261.98400 1.000 13.89112 748 ALA G N 1
ATOM 16979 C CA . ALA C 2 748 ? 230.28800 242.74200 261.82900 1.000 13.89112 748 ALA G CA 1
ATOM 16980 C C . ALA C 2 748 ? 230.80000 242.84900 260.39400 1.000 13.89112 748 ALA G C 1
ATOM 16981 O O . ALA C 2 748 ? 231.95200 242.49200 260.14400 1.000 13.89112 748 ALA G O 1
ATOM 16988 N N . THR C 2 749 ? 229.99800 243.32400 259.44300 1.000 12.92006 749 THR G N 1
ATOM 16989 C CA . THR C 2 749 ? 230.44900 243.49200 258.07000 1.000 12.92006 749 THR G CA 1
ATOM 16990 C C . THR C 2 749 ? 229.71800 244.67500 257.45500 1.000 12.92006 749 THR G C 1
ATOM 16991 O O . THR C 2 749 ? 228.49600 244.78500 257.57300 1.000 12.92006 749 THR G O 1
ATOM 17002 N N . LYS C 2 750 ? 230.47400 245.55100 256.79600 1.000 11.76099 750 LYS G N 1
ATOM 17003 C CA . LYS C 2 750 ? 229.92700 246.74600 256.17600 1.000 11.76099 750 LYS G CA 1
ATOM 17004 C C . LYS C 2 750 ? 230.26600 246.75200 254.69300 1.000 11.76099 750 LYS G C 1
ATOM 17005 O O . LYS C 2 750 ? 231.22600 246.11900 254.24800 1.000 11.76099 750 LYS G O 1
ATOM 17024 N N . LYS C 2 751 ? 229.45700 247.48100 253.93000 1.000 10.48615 751 LYS G N 1
ATOM 17025 C CA . LYS C 2 751 ? 229.61100 247.59900 252.48900 1.000 10.48615 751 LYS G CA 1
ATOM 17026 C C . LYS C 2 751 ? 229.61000 249.07500 252.11100 1.000 10.48615 751 LYS G C 1
ATOM 17027 O O . LYS C 2 751 ? 229.63000 249.96000 252.97000 1.000 10.48615 751 LYS G O 1
ATOM 17046 N N . SER C 2 752 ? 229.59000 249.33800 250.80600 1.000 11.00627 752 SER G N 1
ATOM 17047 C CA . SER C 2 752 ? 229.54800 250.69600 250.27400 1.000 11.00627 752 SER G CA 1
ATOM 17048 C C . SER C 2 752 ? 228.48400 250.75000 249.18800 1.000 11.00627 752 SER G C 1
ATOM 17049 O O . SER C 2 752 ? 228.65300 250.15700 248.11800 1.000 11.00627 752 SER G O 1
ATOM 17057 N N . ILE C 2 753 ? 227.39100 251.46000 249.46600 1.000 11.04156 753 ILE G N 1
ATOM 17058 C CA . ILE C 2 753 ? 226.30700 251.57500 248.49900 1.000 11.04156 753 ILE G CA 1
ATOM 17059 C C . ILE C 2 753 ? 226.61400 252.59300 247.41000 1.000 11.04156 753 ILE G C 1
ATOM 17060 O O . ILE C 2 753 ? 225.95900 252.58400 246.36000 1.000 11.04156 753 ILE G O 1
ATOM 17076 N N . ALA C 2 754 ? 227.59300 253.46600 247.62600 1.000 11.94469 754 ALA G N 1
ATOM 17077 C CA . ALA C 2 754 ? 227.97600 254.50400 246.67600 1.000 11.94469 754 ALA G CA 1
ATOM 17078 C C . ALA C 2 754 ? 229.48300 254.49400 246.47200 1.000 11.94469 754 ALA G C 1
ATOM 17079 O O . ALA C 2 754 ? 230.15700 255.52300 246.54900 1.000 11.94469 754 ALA G O 1
ATOM 17086 N N . SER C 2 755 ? 230.03300 253.30700 246.21600 1.000 13.69958 755 SER G N 1
ATOM 17087 C CA . SER C 2 755 ? 231.48000 253.15800 246.10400 1.000 13.69958 755 SER G CA 1
ATOM 17088 C C . SER C 2 755 ? 232.04800 254.06300 245.01900 1.000 13.69958 755 SER G C 1
ATOM 17089 O O . SER C 2 755 ? 232.82400 254.98300 245.29800 1.000 13.69958 755 SER G O 1
ATOM 17097 N N . ASN C 2 756 ? 231.66700 253.81400 243.76800 1.000 14.00271 756 ASN G N 1
ATOM 17098 C CA . ASN C 2 756 ? 232.18400 254.56600 242.63200 1.000 14.00271 756 ASN G CA 1
ATOM 17099 C C . ASN C 2 756 ? 231.05100 254.95700 241.69900 1.000 14.00271 756 ASN G C 1
ATOM 17100 O O . ASN C 2 756 ? 231.19000 254.91900 240.47200 1.000 14.00271 756 ASN G O 1
ATOM 17111 N N . ARG C 2 757 ? 229.90800 255.33500 242.26900 1.000 12.26957 757 ARG G N 1
ATOM 17112 C CA . ARG C 2 757 ? 228.76100 255.78400 241.49100 1.000 12.26957 757 ARG G CA 1
ATOM 17113 C C . ARG C 2 757 ? 228.38500 257.22700 241.78300 1.000 12.26957 757 ARG G C 1
ATOM 17114 O O . ARG C 2 757 ? 228.28000 258.03100 240.85000 1.000 12.26957 757 ARG G O 1
ATOM 17135 N N . VAL C 2 758 ? 228.17800 257.58600 243.04900 1.000 12.12753 758 VAL G N 1
ATOM 17136 C CA . VAL C 2 758 ? 227.73100 258.93200 243.39400 1.000 12.12753 758 VAL G CA 1
ATOM 17137 C C . VAL C 2 758 ? 228.56400 259.51600 244.52900 1.000 12.12753 758 VAL G C 1
ATOM 17138 O O . VAL C 2 758 ? 228.23600 260.58100 245.06400 1.000 12.12753 758 VAL G O 1
ATOM 17151 N N . LYS C 2 759 ? 229.64200 258.82900 244.90900 1.000 13.18927 759 LYS G N 1
ATOM 17152 C CA . LYS C 2 759 ? 230.45600 259.28200 246.03400 1.000 13.18927 759 LYS G CA 1
ATOM 17153 C C . LYS C 2 759 ? 230.95700 260.70600 245.81100 1.000 13.18927 759 LYS G C 1
ATOM 17154 O O . LYS C 2 759 ? 230.69100 261.60900 246.61500 1.000 13.18927 759 LYS G O 1
ATOM 17173 N N . ASN C 2 760 ? 231.69600 260.92100 244.71900 1.000 14.36912 760 ASN G N 1
ATOM 17174 C CA . ASN C 2 760 ? 232.25600 262.23900 244.44400 1.000 14.36912 760 ASN G CA 1
ATOM 17175 C C . ASN C 2 760 ? 231.17800 263.28400 244.20000 1.000 14.36912 760 ASN G C 1
ATOM 17176 O O . ASN C 2 760 ? 231.46900 264.48300 244.26400 1.000 14.36912 760 ASN G O 1
ATOM 17187 N N . MET C 2 761 ? 229.94500 262.86300 243.92200 1.000 12.62900 761 MET G N 1
ATOM 17188 C CA . MET C 2 761 ? 228.84800 263.80400 243.74800 1.000 12.62900 761 MET G CA 1
ATOM 17189 C C . MET C 2 761 ? 228.24200 264.21000 245.08600 1.000 12.62900 761 MET G C 1
ATOM 17190 O O . MET C 2 761 ? 228.05800 265.40200 245.34900 1.000 12.62900 761 MET G O 1
ATOM 17204 N N . LEU C 2 762 ? 227.92700 263.23400 245.93900 1.000 11.77017 762 LEU G N 1
ATOM 17205 C CA . LEU C 2 762 ? 227.34700 263.55900 247.23800 1.000 11.77017 762 LEU G CA 1
ATOM 17206 C C . LEU C 2 762 ? 228.33700 264.30900 248.11900 1.000 11.77017 762 LEU G C 1
ATOM 17207 O O . LEU C 2 762 ? 227.96900 265.29500 248.76800 1.000 11.77017 762 LEU G O 1
ATOM 17223 N N . ILE C 2 763 ? 229.59200 263.85500 248.17400 1.000 13.06679 763 ILE G N 1
ATOM 17224 C CA . ILE C 2 763 ? 230.56900 264.56000 248.99900 1.000 13.06679 763 ILE G CA 1
ATOM 17225 C C . ILE C 2 763 ? 230.68900 266.00700 248.54300 1.000 13.06679 763 ILE G C 1
ATOM 17226 O O . ILE C 2 763 ? 230.72800 266.93200 249.36400 1.000 13.06679 763 ILE G O 1
ATOM 17242 N N . ASN C 2 764 ? 230.70700 266.23000 247.22800 1.000 13.11329 764 ASN G N 1
ATOM 17243 C CA . ASN C 2 764 ? 230.82900 267.58900 246.71300 1.000 13.11329 764 ASN G CA 1
ATOM 17244 C C . ASN C 2 764 ? 229.59800 268.42000 247.04400 1.000 13.11329 764 ASN G C 1
ATOM 17245 O O . ASN C 2 764 ? 229.71800 269.56400 247.49700 1.000 13.11329 764 ASN G O 1
ATOM 17256 N N . GLU C 2 765 ? 228.40500 267.86400 246.83300 1.000 12.20151 765 GLU G N 1
ATOM 17257 C CA . GLU C 2 765 ? 227.18200 268.63100 247.03100 1.000 12.20151 765 GLU G CA 1
ATOM 17258 C C . GLU C 2 765 ? 226.89400 268.90800 248.49900 1.000 12.20151 765 GLU G C 1
ATOM 17259 O O . GLU C 2 765 ? 226.20500 269.88700 248.80500 1.000 12.20151 765 GLU G O 1
ATOM 17271 N N . VAL C 2 766 ? 227.39700 268.07900 249.41100 1.000 11.67885 766 VAL G N 1
ATOM 17272 C CA . VAL C 2 766 ? 227.08400 268.23600 250.82700 1.000 11.67885 766 VAL G CA 1
ATOM 17273 C C . VAL C 2 766 ? 228.18900 269.00900 251.53400 1.000 11.67885 766 VAL G C 1
ATOM 17274 O O . VAL C 2 766 ? 227.94300 269.66700 252.55000 1.000 11.67885 766 VAL G O 1
ATOM 17287 N N . CYS C 2 767 ? 229.41100 268.94300 251.00700 1.000 13.90008 767 CYS G N 1
ATOM 17288 C CA . CYS C 2 767 ? 230.55000 269.58500 251.64900 1.000 13.90008 767 CYS G CA 1
ATOM 17289 C C . CYS C 2 767 ? 230.62700 271.08200 251.37700 1.000 13.90008 767 CYS G C 1
ATOM 17290 O O . CYS C 2 767 ? 231.58900 271.72300 251.81500 1.000 13.90008 767 CYS G O 1
ATOM 17298 N N . LEU C 2 768 ? 229.64700 271.65800 250.68100 1.000 13.66652 768 LEU G N 1
ATOM 17299 C CA . LEU C 2 768 ? 229.75000 273.05800 250.28300 1.000 13.66652 768 LEU G CA 1
ATOM 17300 C C . LEU C 2 768 ? 229.09700 273.98700 251.30000 1.000 13.66652 768 LEU G C 1
ATOM 17301 O O . LEU C 2 768 ? 229.74700 274.90000 251.82100 1.000 13.66652 768 LEU G O 1
ATOM 17317 N N . VAL C 2 769 ? 227.81700 273.77100 251.59700 1.000 12.94042 769 VAL G N 1
ATOM 17318 C CA . VAL C 2 769 ? 227.04200 274.73500 252.37000 1.000 12.94042 769 VAL G CA 1
ATOM 17319 C C . VAL C 2 769 ? 226.98200 274.33000 253.83600 1.000 12.94042 769 VAL G C 1
ATOM 17320 O O . VAL C 2 769 ? 227.45800 275.06200 254.71200 1.000 12.94042 769 VAL G O 1
ATOM 17333 N N . ASN C 2 770 ? 226.39900 273.17000 254.11700 1.000 13.04609 770 ASN G N 1
ATOM 17334 C CA . ASN C 2 770 ? 226.19600 272.75800 255.49900 1.000 13.04609 770 ASN G CA 1
ATOM 17335 C C . ASN C 2 770 ? 226.03000 271.24600 255.58700 1.000 13.04609 770 ASN G C 1
ATOM 17336 O O . ASN C 2 770 ? 224.91300 270.73400 255.43800 1.000 13.04609 770 ASN G O 1
ATOM 17347 N N . PRO C 2 771 ? 227.10900 270.49800 255.82600 1.000 12.47975 771 PRO G N 1
ATOM 17348 C CA . PRO C 2 771 ? 226.97000 269.03700 255.91100 1.000 12.47975 771 PRO G CA 1
ATOM 17349 C C . PRO C 2 771 ? 226.21800 268.57400 257.14400 1.000 12.47975 771 PRO G C 1
ATOM 17350 O O . PRO C 2 771 ? 225.50800 267.56300 257.07700 1.000 12.47975 771 PRO G O 1
ATOM 17361 N N . LEU C 2 772 ? 226.35100 269.27800 258.27000 1.000 12.69820 772 LEU G N 1
ATOM 17362 C CA . LEU C 2 772 ? 225.72200 268.83000 259.50600 1.000 12.69820 772 LEU G CA 1
ATOM 17363 C C . LEU C 2 772 ? 224.20300 268.80800 259.41200 1.000 12.69820 772 LEU G C 1
ATOM 17364 O O . LEU C 2 772 ? 223.55200 268.17300 260.24900 1.000 12.69820 772 LEU G O 1
ATOM 17380 N N . ALA C 2 773 ? 223.62400 269.48600 258.42400 1.000 13.77840 773 ALA G N 1
ATOM 17381 C CA . ALA C 2 773 ? 222.18000 269.47400 258.23600 1.000 13.77840 773 ALA G CA 1
ATOM 17382 C C . ALA C 2 773 ? 221.68900 268.22800 257.51600 1.000 13.77840 773 ALA G C 1
ATOM 17383 O O . ALA C 2 773 ? 220.47900 268.08900 257.31000 1.000 13.77840 773 ALA G O 1
ATOM 17390 N N . THR C 2 774 ? 222.58800 267.32800 257.13000 1.000 12.91495 774 THR G N 1
ATOM 17391 C CA . THR C 2 774 ? 222.17900 266.12100 256.42800 1.000 12.91495 774 THR G CA 1
ATOM 17392 C C . THR C 2 774 ? 221.27400 265.27600 257.31400 1.000 12.91495 774 THR G C 1
ATOM 17393 O O . THR C 2 774 ? 221.48800 265.16300 258.52300 1.000 12.91495 774 THR G O 1
ATOM 17404 N N . ARG C 2 775 ? 220.25200 264.68200 256.70100 1.000 19.33749 775 ARG G N 1
ATOM 17405 C CA . ARG C 2 775 ? 219.27600 263.87300 257.41300 1.000 19.33749 775 ARG G CA 1
ATOM 17406 C C . ARG C 2 775 ? 218.93300 262.65800 256.56400 1.000 19.33749 775 ARG G C 1
ATOM 17407 O O . ARG C 2 775 ? 219.41800 262.50200 255.43900 1.000 19.33749 775 ARG G O 1
ATOM 17428 N N . VAL C 2 776 ? 218.08800 261.78600 257.11500 1.000 11.94517 776 VAL G N 1
ATOM 17429 C CA . VAL C 2 776 ? 217.62800 260.59100 256.42000 1.000 11.94517 776 VAL G CA 1
ATOM 17430 C C . VAL C 2 776 ? 216.19000 260.31700 256.83000 1.000 11.94517 776 VAL G C 1
ATOM 17431 O O . VAL C 2 776 ? 215.69800 260.82800 257.83800 1.000 11.94517 776 VAL G O 1
ATOM 17444 N N . HIS C 2 777 ? 215.51300 259.49400 256.03400 1.000 10.46455 777 HIS G N 1
ATOM 17445 C CA . HIS C 2 777 ? 214.15100 259.08600 256.33700 1.000 10.46455 777 HIS G CA 1
ATOM 17446 C C . HIS C 2 777 ? 213.87100 257.77700 255.61900 1.000 10.46455 777 HIS G C 1
ATOM 17447 O O . HIS C 2 777 ? 214.24800 257.60600 254.45800 1.000 10.46455 777 HIS G O 1
ATOM 17461 N N . LEU C 2 778 ? 213.21300 256.85800 256.32000 1.000 10.02421 778 LEU G N 1
ATOM 17462 C CA . LEU C 2 778 ? 212.87900 255.54600 255.77400 1.000 10.02421 778 LEU G CA 1
ATOM 17463 C C . LEU C 2 778 ? 211.52800 255.64700 255.07900 1.000 10.02421 778 LEU G C 1
ATOM 17464 O O . LEU C 2 778 ? 210.47800 255.58500 255.72300 1.000 10.02421 778 LEU G O 1
ATOM 17480 N N . HIS C 2 779 ? 211.55200 255.79900 253.75600 1.000 11.39125 779 HIS G N 1
ATOM 17481 C CA . HIS C 2 779 ? 210.32500 255.87800 252.96400 1.000 11.39125 779 HIS G CA 1
ATOM 17482 C C . HIS C 2 779 ? 209.82600 254.46100 252.67700 1.000 11.39125 779 HIS G C 1
ATOM 17483 O O . HIS C 2 779 ? 209.74800 253.99900 251.53800 1.000 11.39125 779 HIS G O 1
ATOM 17497 N N . GLN C 2 780 ? 209.48400 253.76700 253.76500 1.000 14.93600 780 GLN G N 1
ATOM 17498 C CA . GLN C 2 780 ? 209.03500 252.38400 253.65500 1.000 14.93600 780 GLN G CA 1
ATOM 17499 C C . GLN C 2 780 ? 207.79700 252.26300 252.77900 1.000 14.93600 780 GLN G C 1
ATOM 17500 O O . GLN C 2 780 ? 207.51500 251.18200 252.25000 1.000 14.93600 780 GLN G O 1
ATOM 17514 N N . ASP C 2 781 ? 207.04700 253.35400 252.61100 1.000 16.87129 781 ASP G N 1
ATOM 17515 C CA . ASP C 2 781 ? 205.84700 253.30100 251.78400 1.000 16.87129 781 ASP G CA 1
ATOM 17516 C C . ASP C 2 781 ? 206.16900 252.86900 250.36000 1.000 16.87129 781 ASP G C 1
ATOM 17517 O O . ASP C 2 781 ? 205.31000 252.30300 249.67500 1.000 16.87129 781 ASP G O 1
ATOM 17526 N N . LYS C 2 782 ? 207.39600 253.12200 249.89900 1.000 12.08594 782 LYS G N 1
ATOM 17527 C CA . LYS C 2 782 ? 207.78300 252.74900 248.54600 1.000 12.08594 782 LYS G CA 1
ATOM 17528 C C . LYS C 2 782 ? 209.18900 252.16400 248.47500 1.000 12.08594 782 LYS G C 1
ATOM 17529 O O . LYS C 2 782 ? 209.77100 252.12600 247.38400 1.000 12.08594 782 LYS G O 1
ATOM 17548 N N . LYS C 2 783 ? 209.74900 251.70600 249.59400 1.000 10.59201 783 LYS G N 1
ATOM 17549 C CA . LYS C 2 783 ? 211.05700 251.05700 249.61400 1.000 10.59201 783 LYS G CA 1
ATOM 17550 C C . LYS C 2 783 ? 212.14000 252.00500 249.09800 1.000 10.59201 783 LYS G C 1
ATOM 17551 O O . LYS C 2 783 ? 212.81900 251.74500 248.10300 1.000 10.59201 783 LYS G O 1
ATOM 17570 N N . GLU C 2 784 ? 212.28900 253.12100 249.80500 1.000 9.48091 784 GLU G N 1
ATOM 17571 C CA . GLU C 2 784 ? 213.25700 254.14600 249.45000 1.000 9.48091 784 GLU G CA 1
ATOM 17572 C C . GLU C 2 784 ? 213.79400 254.78600 250.71900 1.000 9.48091 784 GLU G C 1
ATOM 17573 O O . GLU C 2 784 ? 213.03900 255.05000 251.65900 1.000 9.48091 784 GLU G O 1
ATOM 17585 N N . VAL C 2 785 ? 215.10100 255.03200 250.74000 1.000 9.00048 785 VAL G N 1
ATOM 17586 C CA . VAL C 2 785 ? 215.77900 255.64600 251.87600 1.000 9.00048 785 VAL G CA 1
ATOM 17587 C C . VAL C 2 785 ? 216.62700 256.77700 251.31300 1.000 9.00048 785 VAL G C 1
ATOM 17588 O O . VAL C 2 785 ? 217.72800 256.54000 250.80200 1.000 9.00048 785 VAL G O 1
ATOM 17601 N N . TRP C 2 786 ? 216.12600 258.00400 251.40100 1.000 10.07027 786 TRP G N 1
ATOM 17602 C CA . TRP C 2 786 ? 216.83800 259.16300 250.89200 1.000 10.07027 786 TRP G CA 1
ATOM 17603 C C . TRP C 2 786 ? 217.59400 259.85900 252.01400 1.000 10.07027 786 TRP G C 1
ATOM 17604 O O . TRP C 2 786 ? 217.23700 259.75500 253.19000 1.000 10.07027 786 TRP G O 1
ATOM 17625 N N . VAL C 2 787 ? 218.64700 260.57400 251.63200 1.000 10.22180 787 VAL G N 1
ATOM 17626 C CA . VAL C 2 787 ? 219.51100 261.28400 252.56600 1.000 10.22180 787 VAL G CA 1
ATOM 17627 C C . VAL C 2 787 ? 219.37200 262.76600 252.24500 1.000 10.22180 787 VAL G C 1
ATOM 17628 O O . VAL C 2 787 ? 219.99200 263.27600 251.30400 1.000 10.22180 787 VAL G O 1
ATOM 17641 N N . LEU C 2 788 ? 218.54300 263.46000 253.01700 1.000 11.04433 788 LEU G N 1
ATOM 17642 C CA . LEU C 2 788 ? 218.31300 264.87800 252.79000 1.000 11.04433 788 LEU G CA 1
ATOM 17643 C C . LEU C 2 788 ? 219.57800 265.67800 253.07200 1.000 11.04433 788 LEU G C 1
ATOM 17644 O O . LEU C 2 788 ? 220.37500 265.33500 253.94900 1.000 11.04433 788 LEU G O 1
ATOM 17660 N N . TYR C 2 789 ? 219.75700 266.75700 252.31600 1.000 10.72397 789 TYR G N 1
ATOM 17661 C CA . TYR C 2 789 ? 220.87600 267.65900 252.53800 1.000 10.72397 789 TYR G CA 1
ATOM 17662 C C . TYR C 2 789 ? 220.55300 269.00400 251.90700 1.000 10.72397 789 TYR G C 1
ATOM 17663 O O . TYR C 2 789 ? 219.65200 269.12000 251.07300 1.000 10.72397 789 TYR G O 1
ATOM 17681 N N . VAL C 2 790 ? 221.30500 270.01600 252.31800 1.000 11.73475 790 VAL G N 1
ATOM 17682 C CA . VAL C 2 790 ? 221.08700 271.37400 251.83700 1.000 11.73475 790 VAL G CA 1
ATOM 17683 C C . VAL C 2 790 ? 221.56900 271.48600 250.39700 1.000 11.73475 790 VAL G C 1
ATOM 17684 O O . VAL C 2 790 ? 222.58100 270.89500 250.00500 1.000 11.73475 790 VAL G O 1
ATOM 17697 N N . GLY C 2 791 ? 220.83700 272.25900 249.60300 1.000 12.17757 791 GLY G N 1
ATOM 17698 C CA . GLY C 2 791 ? 221.16300 272.45000 248.21200 1.000 12.17757 791 GLY G CA 1
ATOM 17699 C C . GLY C 2 791 ? 222.53100 273.07200 248.02600 1.000 12.17757 791 GLY G C 1
ATOM 17700 O O . GLY C 2 791 ? 223.18100 273.50300 248.98300 1.000 12.17757 791 GLY G O 1
ATOM 17704 N N . PRO C 2 792 ? 222.99500 273.12800 246.78000 1.000 12.64797 792 PRO G N 1
ATOM 17705 C CA . PRO C 2 792 ? 224.32400 273.69400 246.51400 1.000 12.64797 792 PRO G CA 1
ATOM 17706 C C . PRO C 2 792 ? 224.39000 275.18600 246.79600 1.000 12.64797 792 PRO G C 1
ATOM 17707 O O . PRO C 2 792 ? 225.30700 275.65300 247.47800 1.000 12.64797 792 PRO G O 1
ATOM 17718 N N . GLY C 2 793 ? 223.42700 275.94200 246.27400 1.000 12.68418 793 GLY G N 1
ATOM 17719 C CA . GLY C 2 793 ? 223.39800 277.37500 246.49000 1.000 12.68418 793 GLY G CA 1
ATOM 17720 C C . GLY C 2 793 ? 222.39500 277.79400 247.54500 1.000 12.68418 793 GLY G C 1
ATOM 17721 O O . GLY C 2 793 ? 221.19700 277.89600 247.26900 1.000 12.68418 793 GLY G O 1
ATOM 17725 N N . GLU C 2 794 ? 222.88100 278.05900 248.75200 1.000 13.79099 794 GLU G N 1
ATOM 17726 C CA . GLU C 2 794 ? 222.03600 278.48400 249.86000 1.000 13.79099 794 GLU G CA 1
ATOM 17727 C C . GLU C 2 794 ? 222.91700 279.19500 250.87600 1.000 13.79099 794 GLU G C 1
ATOM 17728 O O . GLU C 2 794 ? 224.15100 279.09300 250.82000 1.000 13.79099 794 GLU G O 1
ATOM 17740 N N . PRO C 2 795 ? 222.32100 279.92300 251.81800 1.000 14.71486 795 PRO G N 1
ATOM 17741 C CA . PRO C 2 795 ? 223.12800 280.58000 252.85300 1.000 14.71486 795 PRO G CA 1
ATOM 17742 C C . PRO C 2 795 ? 223.82300 279.56000 253.74200 1.000 14.71486 795 PRO G C 1
ATOM 17743 O O . PRO C 2 795 ? 223.29200 278.48200 254.01700 1.000 14.71486 795 PRO G O 1
ATOM 17754 N N . LYS C 2 796 ? 225.02700 279.91400 254.19600 1.000 14.18743 796 LYS G N 1
ATOM 17755 C CA . LYS C 2 796 ? 225.77700 279.04000 255.08900 1.000 14.18743 796 LYS G CA 1
ATOM 17756 C C . LYS C 2 796 ? 225.12000 278.89000 256.45400 1.000 14.18743 796 LYS G C 1
ATOM 17757 O O . LYS C 2 796 ? 225.51700 278.00400 257.21800 1.000 14.18743 796 LYS G O 1
ATOM 17776 N N . GLU C 2 797 ? 224.13300 279.72400 256.77700 1.000 17.03199 797 GLU G N 1
ATOM 17777 C CA . GLU C 2 797 ? 223.43000 279.65800 258.04900 1.000 17.03199 797 GLU G CA 1
ATOM 17778 C C . GLU C 2 797 ? 222.08900 278.94700 257.93600 1.000 17.03199 797 GLU G C 1
ATOM 17779 O O . GLU C 2 797 ? 221.32000 278.93900 258.90200 1.000 17.03199 797 GLU G O 1
ATOM 17791 N N . SER C 2 798 ? 221.79400 278.35100 256.78500 1.000 15.26720 798 SER G N 1
ATOM 17792 C CA . SER C 2 798 ? 220.51700 277.69300 256.56000 1.000 15.26720 798 SER G CA 1
ATOM 17793 C C . SER C 2 798 ? 220.62200 276.20800 256.87400 1.000 15.26720 798 SER G C 1
ATOM 17794 O O . SER C 2 798 ? 221.66000 275.58100 256.64300 1.000 15.26720 798 SER G O 1
ATOM 17802 N N . PHE C 2 799 ? 219.53400 275.65000 257.40300 1.000 14.41617 799 PHE G N 1
ATOM 17803 C CA . PHE C 2 799 ? 219.45100 274.23000 257.71600 1.000 14.41617 799 PHE G CA 1
ATOM 17804 C C . PHE C 2 799 ? 218.29300 273.55300 256.99600 1.000 14.41617 799 PHE G C 1
ATOM 17805 O O . PHE C 2 799 ? 218.02400 272.37300 257.24800 1.000 14.41617 799 PHE G O 1
ATOM 17822 N N . ALA C 2 800 ? 217.60500 274.26500 256.10800 1.000 14.46460 800 ALA G N 1
ATOM 17823 C CA . ALA C 2 800 ? 216.46300 273.71600 255.38200 1.000 14.46460 800 ALA G CA 1
ATOM 17824 C C . ALA C 2 800 ? 216.97900 272.87000 254.22800 1.000 14.46460 800 ALA G C 1
ATOM 17825 O O . ALA C 2 800 ? 217.41800 273.39600 253.20300 1.000 14.46460 800 ALA G O 1
ATOM 17832 N N . CYS C 2 801 ? 216.92800 271.55200 254.39200 1.000 12.14748 801 CYS G N 1
ATOM 17833 C CA . CYS C 2 801 ? 217.34400 270.65400 253.32500 1.000 12.14748 801 CYS G CA 1
ATOM 17834 C C . CYS C 2 801 ? 216.51100 270.90800 252.07700 1.000 12.14748 801 CYS G C 1
ATOM 17835 O O . CYS C 2 801 ? 215.28600 271.03700 252.14800 1.000 12.14748 801 CYS G O 1
ATOM 17843 N N . THR C 2 802 ? 217.18100 270.98300 250.93000 1.000 11.17111 802 THR G N 1
ATOM 17844 C CA . THR C 2 802 ? 216.54000 271.28500 249.65700 1.000 11.17111 802 THR G CA 1
ATOM 17845 C C . THR C 2 802 ? 216.51800 270.10800 248.69900 1.000 11.17111 802 THR G C 1
ATOM 17846 O O . THR C 2 802 ? 215.49600 269.86500 248.05400 1.000 11.17111 802 THR G O 1
ATOM 17857 N N . LYS C 2 803 ? 217.61900 269.37400 248.58500 1.000 9.56664 803 LYS G N 1
ATOM 17858 C CA . LYS C 2 803 ? 217.72600 268.23900 247.68500 1.000 9.56664 803 LYS G CA 1
ATOM 17859 C C . LYS C 2 803 ? 217.80000 266.94800 248.48800 1.000 9.56664 803 LYS G C 1
ATOM 17860 O O . LYS C 2 803 ? 218.01600 266.95500 249.70200 1.000 9.56664 803 LYS G O 1
ATOM 17879 N N . ALA C 2 804 ? 217.61700 265.83100 247.78900 1.000 9.01443 804 ALA G N 1
ATOM 17880 C CA . ALA C 2 804 ? 217.61500 264.52500 248.42800 1.000 9.01443 804 ALA G CA 1
ATOM 17881 C C . ALA C 2 804 ? 218.09700 263.48000 247.43700 1.000 9.01443 804 ALA G C 1
ATOM 17882 O O . ALA C 2 804 ? 217.74600 263.52700 246.25500 1.000 9.01443 804 ALA G O 1
ATOM 17889 N N . ALA C 2 805 ? 218.90300 262.54200 247.92700 1.000 8.65507 805 ALA G N 1
ATOM 17890 C CA . ALA C 2 805 ? 219.41800 261.43200 247.13400 1.000 8.65507 805 ALA G CA 1
ATOM 17891 C C . ALA C 2 805 ? 218.72500 260.16100 247.60200 1.000 8.65507 805 ALA G C 1
ATOM 17892 O O . ALA C 2 805 ? 219.07300 259.60800 248.65000 1.000 8.65507 805 ALA G O 1
ATOM 17899 N N . VAL C 2 806 ? 217.75700 259.69900 246.82700 1.000 8.51504 806 VAL G N 1
ATOM 17900 C CA . VAL C 2 806 ? 216.91600 258.57200 247.21200 1.000 8.51504 806 VAL G CA 1
ATOM 17901 C C . VAL C 2 806 ? 217.51300 257.28500 246.66400 1.000 8.51504 806 VAL G C 1
ATOM 17902 O O . VAL C 2 806 ? 217.94700 257.22300 245.50800 1.000 8.51504 806 VAL G O 1
ATOM 17915 N N . TRP C 2 807 ? 217.53800 256.25200 247.50500 1.000 9.27445 807 TRP G N 1
ATOM 17916 C CA . TRP C 2 807 ? 218.08400 254.95000 247.14900 1.000 9.27445 807 TRP G CA 1
ATOM 17917 C C . TRP C 2 807 ? 217.04300 253.87900 247.43000 1.000 9.27445 807 TRP G C 1
ATOM 17918 O O . TRP C 2 807 ? 216.44200 253.86100 248.50900 1.000 9.27445 807 TRP G O 1
ATOM 17939 N N . ASN C 2 808 ? 216.83600 252.99000 246.46200 1.000 9.96953 808 ASN G N 1
ATOM 17940 C CA . ASN C 2 808 ? 215.88400 251.89200 246.58000 1.000 9.96953 808 ASN G CA 1
ATOM 17941 C C . ASN C 2 808 ? 216.64000 250.64800 247.03000 1.000 9.96953 808 ASN G C 1
ATOM 17942 O O . ASN C 2 808 ? 217.48500 250.12800 246.29400 1.000 9.96953 808 ASN G O 1
ATOM 17953 N N . TYR C 2 809 ? 216.33500 250.17000 248.23400 1.000 9.80509 809 TYR G N 1
ATOM 17954 C CA . TYR C 2 809 ? 217.01100 249.00100 248.77900 1.000 9.80509 809 TYR G CA 1
ATOM 17955 C C . TYR C 2 809 ? 216.47600 247.69100 248.21900 1.000 9.80509 809 TYR G C 1
ATOM 17956 O O . TYR C 2 809 ? 216.94800 246.62500 248.62900 1.000 9.80509 809 TYR G O 1
ATOM 17974 N N . GLU C 2 810 ? 215.51400 247.74100 247.30000 1.000 11.08342 810 GLU G N 1
ATOM 17975 C CA . GLU C 2 810 ? 214.98500 246.53300 246.68200 1.000 11.08342 810 GLU G CA 1
ATOM 17976 C C . GLU C 2 810 ? 215.66900 246.20800 245.36400 1.000 11.08342 810 GLU G C 1
ATOM 17977 O O . GLU C 2 810 ? 215.71700 245.03600 244.97300 1.000 11.08342 810 GLU G O 1
ATOM 17989 N N . PHE C 2 811 ? 216.19800 247.21800 244.67000 1.000 11.38010 811 PHE G N 1
ATOM 17990 C CA . PHE C 2 811 ? 216.87000 247.01500 243.39700 1.000 11.38010 811 PHE G CA 1
ATOM 17991 C C . PHE C 2 811 ? 218.21000 247.73200 243.30300 1.000 11.38010 811 PHE G C 1
ATOM 17992 O O . PHE C 2 811 ? 218.85100 247.67100 242.24800 1.000 11.38010 811 PHE G O 1
ATOM 18009 N N . ASP C 2 812 ? 218.65200 248.40400 244.36600 1.000 10.96027 812 ASP G N 1
ATOM 18010 C CA . ASP C 2 812 ? 219.97600 249.02100 244.42100 1.000 10.96027 812 ASP G CA 1
ATOM 18011 C C . ASP C 2 812 ? 220.17100 250.01300 243.27300 1.000 10.96027 812 ASP G C 1
ATOM 18012 O O . ASP C 2 812 ? 221.00800 249.83000 242.38700 1.000 10.96027 812 ASP G O 1
ATOM 18021 N N . THR C 2 813 ? 219.37200 251.07700 243.30500 1.000 9.87174 813 THR G N 1
ATOM 18022 C CA . THR C 2 813 ? 219.44900 252.14700 242.32200 1.000 9.87174 813 THR G CA 1
ATOM 18023 C C . THR C 2 813 ? 219.43800 253.48700 243.04000 1.000 9.87174 813 THR G C 1
ATOM 18024 O O . THR C 2 813 ? 218.76200 253.64900 244.06000 1.000 9.87174 813 THR G O 1
ATOM 18035 N N . TRP C 2 814 ? 220.18500 254.44500 242.50000 1.000 8.72291 814 TRP G N 1
ATOM 18036 C CA . TRP C 2 814 ? 220.31400 255.77200 243.08200 1.000 8.72291 814 TRP G CA 1
ATOM 18037 C C . TRP C 2 814 ? 219.56000 256.78500 242.23400 1.000 8.72291 814 TRP G C 1
ATOM 18038 O O . TRP C 2 814 ? 219.55900 256.70200 241.00200 1.000 8.72291 814 TRP G O 1
ATOM 18059 N N . SER C 2 815 ? 218.91900 257.74100 242.90200 1.000 8.50242 815 SER G N 1
ATOM 18060 C CA . SER C 2 815 ? 218.21700 258.81700 242.22200 1.000 8.50242 815 SER G CA 1
ATOM 18061 C C . SER C 2 815 ? 218.13900 260.01200 243.15800 1.000 8.50242 815 SER G C 1
ATOM 18062 O O . SER C 2 815 ? 218.30300 259.88400 244.37400 1.000 8.50242 815 SER G O 1
ATOM 18070 N N . PHE C 2 816 ? 217.89000 261.17900 242.57400 1.000 8.79986 816 PHE G N 1
ATOM 18071 C CA . PHE C 2 816 ? 217.82000 262.43200 243.30700 1.000 8.79986 816 PHE G CA 1
ATOM 18072 C C . PHE C 2 816 ? 216.46400 263.08800 243.08600 1.000 8.79986 816 PHE G C 1
ATOM 18073 O O . PHE C 2 816 ? 215.67900 262.68100 242.22600 1.000 8.79986 816 PHE G O 1
ATOM 18090 N N . ARG C 2 817 ? 216.19300 264.11600 243.88400 1.000 9.84119 817 ARG G N 1
ATOM 18091 C CA . ARG C 2 817 ? 214.94700 264.86300 243.78300 1.000 9.84119 817 ARG G CA 1
ATOM 18092 C C . ARG C 2 817 ? 215.08600 266.14300 244.59700 1.000 9.84119 817 ARG G C 1
ATOM 18093 O O . ARG C 2 817 ? 216.14300 266.43000 245.16500 1.000 9.84119 817 ARG G O 1
ATOM 18114 N N . THR C 2 818 ? 214.00200 266.91000 244.65000 1.000 9.97357 818 THR G N 1
ATOM 18115 C CA . THR C 2 818 ? 213.95400 268.16500 245.38200 1.000 9.97357 818 THR G CA 1
ATOM 18116 C C . THR C 2 818 ? 212.85200 268.11000 246.42900 1.000 9.97357 818 THR G C 1
ATOM 18117 O O . THR C 2 818 ? 211.82600 267.44800 246.24100 1.000 9.97357 818 THR G O 1
ATOM 18128 N N . ILE C 2 819 ? 213.07300 268.81300 247.53500 1.000 11.19215 819 ILE G N 1
ATOM 18129 C CA . ILE C 2 819 ? 212.09400 268.87900 248.61800 1.000 11.19215 819 ILE G CA 1
ATOM 18130 C C . ILE C 2 819 ? 211.82400 270.34300 248.93400 1.000 11.19215 819 ILE G C 1
ATOM 18131 O O . ILE C 2 819 ? 212.63800 271.22500 248.61600 1.000 11.19215 819 ILE G O 1
ATOM 18147 N N . PRO C 2 820 ? 210.68500 270.63800 249.56400 1.000 12.27751 820 PRO G N 1
ATOM 18148 C CA . PRO C 2 820 ? 210.30700 272.03500 249.83100 1.000 12.27751 820 PRO G CA 1
ATOM 18149 C C . PRO C 2 820 ? 210.88900 272.56900 251.14000 1.000 12.27751 820 PRO G C 1
ATOM 18150 O O . PRO C 2 820 ? 210.16600 272.93500 252.07100 1.000 12.27751 820 PRO G O 1
ATOM 18161 N N . TYR C 2 821 ? 212.21900 272.61800 251.21100 1.000 13.94900 821 TYR G N 1
ATOM 18162 C CA . TYR C 2 821 ? 212.92400 273.23900 252.33000 1.000 13.94900 821 TYR G CA 1
ATOM 18163 C C . TYR C 2 821 ? 212.52000 272.59400 253.65600 1.000 13.94900 821 TYR G C 1
ATOM 18164 O O . TYR C 2 821 ? 211.94100 273.22600 254.54100 1.000 13.94900 821 TYR G O 1
ATOM 18182 N N . ALA C 2 822 ? 212.84500 271.31100 253.77900 1.000 13.46582 822 ALA G N 1
ATOM 18183 C CA . ALA C 2 822 ? 212.43600 270.52100 254.93200 1.000 13.46582 822 ALA G CA 1
ATOM 18184 C C . ALA C 2 822 ? 213.39900 270.74300 256.09200 1.000 13.46582 822 ALA G C 1
ATOM 18185 O O . ALA C 2 822 ? 214.59000 270.43300 255.98700 1.000 13.46582 822 ALA G O 1
ATOM 18192 N N . GLN C 2 823 ? 212.88200 271.28100 257.19700 1.000 15.17925 823 GLN G N 1
ATOM 18193 C CA . GLN C 2 823 ? 213.64600 271.30500 258.43800 1.000 15.17925 823 GLN G CA 1
ATOM 18194 C C . GLN C 2 823 ? 213.53600 269.98000 259.17900 1.000 15.17925 823 GLN G C 1
ATOM 18195 O O . GLN C 2 823 ? 214.44300 269.61700 259.93600 1.000 15.17925 823 GLN G O 1
ATOM 18209 N N . CYS C 2 824 ? 212.43900 269.25600 258.97200 1.000 15.48654 824 CYS G N 1
ATOM 18210 C CA . CYS C 2 824 ? 212.23300 267.94500 259.56500 1.000 15.48654 824 CYS G CA 1
ATOM 18211 C C . CYS C 2 824 ? 211.39500 267.11700 258.60000 1.000 15.48654 824 CYS G C 1
ATOM 18212 O O . CYS C 2 824 ? 211.06100 267.56100 257.49900 1.000 15.48654 824 CYS G O 1
ATOM 18220 N N . ILE C 2 825 ? 211.05300 265.90000 259.02200 1.000 12.36782 825 ILE G N 1
ATOM 18221 C CA . ILE C 2 825 ? 210.24700 265.00200 258.20400 1.000 12.36782 825 ILE G CA 1
ATOM 18222 C C . ILE C 2 825 ? 209.66400 263.93300 259.11300 1.000 12.36782 825 ILE G C 1
ATOM 18223 O O . ILE C 2 825 ? 210.19200 263.65700 260.19200 1.000 12.36782 825 ILE G O 1
ATOM 18239 N N . GLY C 2 826 ? 208.56800 263.32900 258.67600 1.000 14.20564 826 GLY G N 1
ATOM 18240 C CA . GLY C 2 826 ? 207.92800 262.28600 259.45300 1.000 14.20564 826 GLY G CA 1
ATOM 18241 C C . GLY C 2 826 ? 206.69600 261.78600 258.73500 1.000 14.20564 826 GLY G C 1
ATOM 18242 O O . GLY C 2 826 ? 206.28400 262.32500 257.70200 1.000 14.20564 826 GLY G O 1
ATOM 18246 N N . LEU C 2 827 ? 206.11300 260.73500 259.30100 1.000 15.95526 827 LEU G N 1
ATOM 18247 C CA . LEU C 2 827 ? 204.90000 260.12300 258.78200 1.000 15.95526 827 LEU G CA 1
ATOM 18248 C C . LEU C 2 827 ? 203.74900 260.37200 259.74700 1.000 15.95526 827 LEU G C 1
ATOM 18249 O O . LEU C 2 827 ? 203.92500 260.30800 260.96800 1.000 15.95526 827 LEU G O 1
ATOM 18265 N N . VAL C 2 828 ? 202.57000 260.65900 259.19600 1.000 16.99446 828 VAL G N 1
ATOM 18266 C CA . VAL C 2 828 ? 201.38900 260.93700 260.00400 1.000 16.99446 828 VAL G CA 1
ATOM 18267 C C . VAL C 2 828 ? 200.16100 260.79300 259.12100 1.000 16.99446 828 VAL G C 1
ATOM 18268 O O . VAL C 2 828 ? 200.24200 260.89300 257.89600 1.000 16.99446 828 VAL G O 1
ATOM 18281 N N . ASP C 2 829 ? 199.01300 260.55400 259.74900 1.000 21.17460 829 ASP G N 1
ATOM 18282 C CA . ASP C 2 829 ? 197.76400 260.49200 259.01300 1.000 21.17460 829 ASP G CA 1
ATOM 18283 C C . ASP C 2 829 ? 197.36400 261.89000 258.54100 1.000 21.17460 829 ASP G C 1
ATOM 18284 O O . ASP C 2 829 ? 197.73600 262.89200 259.15700 1.000 21.17460 829 ASP G O 1
ATOM 18293 N N . PRO C 2 830 ? 196.60500 261.98400 257.45500 1.000 22.91274 830 PRO G N 1
ATOM 18294 C CA . PRO C 2 830 ? 196.27100 263.29000 256.89800 1.000 22.91274 830 PRO G CA 1
ATOM 18295 C C . PRO C 2 830 ? 195.04500 263.87700 257.57000 1.000 22.91274 830 PRO G C 1
ATOM 18296 O O . PRO C 2 830 ? 194.41400 263.22200 258.41400 1.000 22.91274 830 PRO G O 1
ATOM 18307 N N . PRO C 2 831 ? 194.67500 265.10900 257.22700 1.000 23.56943 831 PRO G N 1
ATOM 18308 C CA . PRO C 2 831 ? 193.46100 265.70300 257.79700 1.000 23.56943 831 PRO G CA 1
ATOM 18309 C C . PRO C 2 831 ? 192.22400 264.89700 257.43500 1.000 23.56943 831 PRO G C 1
ATOM 18310 O O . PRO C 2 831 ? 192.25100 263.98100 256.61000 1.000 23.56943 831 PRO G O 1
ATOM 18321 N N . VAL C 2 832 ? 191.11000 265.26300 25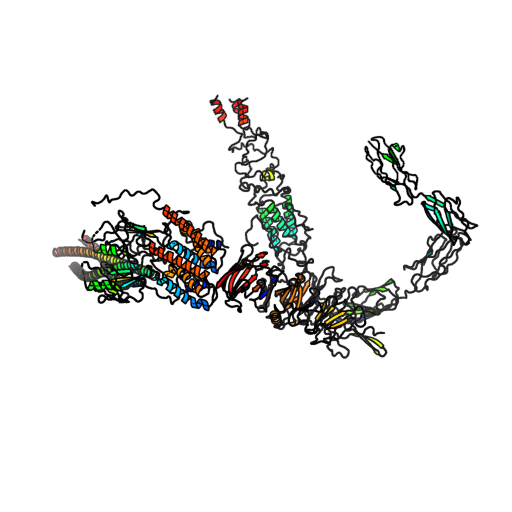8.07200 1.000 30.25373 832 VAL G N 1
ATOM 18322 C CA . VAL C 2 832 ? 189.85700 264.55200 257.84000 1.000 30.25373 832 VAL G CA 1
ATOM 18323 C C . VAL C 2 832 ? 189.43100 264.66800 256.38500 1.000 30.25373 832 VAL G C 1
ATOM 18324 O O . VAL C 2 832 ? 188.82900 263.74100 255.82900 1.000 30.25373 832 VAL G O 1
ATOM 18337 N N . LEU C 2 833 ? 189.73200 265.79800 255.74200 1.000 31.69889 833 LEU G N 1
ATOM 18338 C CA . LEU C 2 833 ? 189.36400 265.97600 254.34300 1.000 31.69889 833 LEU G CA 1
ATOM 18339 C C . LEU C 2 833 ? 190.16600 265.07300 253.41600 1.000 31.69889 833 LEU G C 1
ATOM 18340 O O . LEU C 2 833 ? 189.76500 264.87700 252.26400 1.000 31.69889 833 LEU G O 1
ATOM 18356 N N . GLU C 2 834 ? 191.28600 264.52400 253.88800 1.000 30.80051 834 GLU G N 1
ATOM 18357 C CA . GLU C 2 834 ? 192.09900 263.60700 253.10400 1.000 30.80051 834 GLU G CA 1
ATOM 18358 C C . GLU C 2 834 ? 192.23800 262.23800 253.75400 1.000 30.80051 834 GLU G C 1
ATOM 18359 O O . GLU C 2 834 ? 192.74800 261.31300 253.11000 1.000 30.80051 834 GLU G O 1
ATOM 18371 N N . ARG C 2 835 ? 191.80300 262.07900 255.00400 1.000 29.25570 835 ARG G N 1
ATOM 18372 C CA . ARG C 2 835 ? 191.78200 260.79000 255.67900 1.000 29.25570 835 ARG G CA 1
ATOM 18373 C C . ARG C 2 835 ? 190.57900 259.94700 255.27300 1.000 29.25570 835 ARG G C 1
ATOM 18374 O O . ARG C 2 835 ? 190.30700 258.91800 255.90300 1.000 29.25570 835 ARG G O 1
ATOM 18395 N N . GLY C 2 836 ? 189.86100 260.35900 254.23400 1.000 36.79469 836 GLY G N 1
ATOM 18396 C CA . GLY C 2 836 ? 188.63800 259.71500 253.82700 1.000 36.79469 836 GLY G CA 1
ATOM 18397 C C . GLY C 2 836 ? 187.44000 260.51500 254.29400 1.000 36.79469 836 GLY G C 1
ATOM 18398 O O . GLY C 2 836 ? 186.98500 260.38400 255.43400 1.000 36.79469 836 GLY G O 1
ATOM 18402 N N . PRO C 2 837 ? 186.90200 261.36400 253.41700 1.000 44.93073 837 PRO G N 1
ATOM 18403 C CA . PRO C 2 837 ? 185.75200 262.18500 253.80800 1.000 44.93073 837 PRO G CA 1
ATOM 18404 C C . PRO C 2 837 ? 184.42800 261.51800 253.48400 1.000 44.93073 837 PRO G C 1
ATOM 18405 O O . PRO C 2 837 ? 184.39900 260.42200 252.91600 1.000 44.93073 837 PRO G O 1
ATOM 18416 N N . ILE C 2 838 ? 183.32800 262.17300 253.83900 1.000 56.42811 838 ILE G N 1
ATOM 18417 C CA . ILE C 2 838 ? 181.99100 261.63000 253.64500 1.000 56.42811 838 ILE G CA 1
ATOM 18418 C C . ILE C 2 838 ? 181.11100 262.71700 253.04400 1.000 56.42811 838 ILE G C 1
ATOM 18419 O O . ILE C 2 838 ? 181.30000 263.90600 253.32200 1.000 56.42811 838 ILE G O 1
ATOM 18435 N N . TRP C 2 839 ? 180.15400 262.30700 252.20900 1.000 59.40617 839 TRP G N 1
ATOM 18436 C CA . TRP C 2 839 ? 179.24100 263.26700 251.59600 1.000 59.40617 839 TRP G CA 1
ATOM 18437 C C . TRP C 2 839 ? 178.61400 264.17300 252.64700 1.000 59.40617 839 TRP G C 1
ATOM 18438 O O . TRP C 2 839 ? 178.59700 265.40000 252.49800 1.000 59.40617 839 TRP G O 1
ATOM 18459 N N . SER C 2 840 ? 178.09500 263.58300 253.72200 1.000 59.49022 840 SER G N 1
ATOM 18460 C CA . SER C 2 840 ? 177.45800 264.35800 254.77900 1.000 59.49022 840 SER G CA 1
ATOM 18461 C C . SER C 2 840 ? 178.49200 264.87800 255.76900 1.000 59.49022 840 SER G C 1
ATOM 18462 O O . SER C 2 840 ? 178.33900 264.71200 256.98300 1.000 59.49022 840 SER G O 1
ATOM 18470 N N . ASP C 2 841 ? 179.54500 265.50900 255.25300 1.000 57.71279 841 ASP G N 1
ATOM 18471 C CA . ASP C 2 841 ? 180.52300 266.20300 256.08200 1.000 57.71279 841 ASP G CA 1
ATOM 18472 C C . ASP C 2 841 ? 180.73000 267.61200 255.54400 1.000 57.71279 841 ASP G C 1
ATOM 18473 O O . ASP C 2 841 ? 181.05900 268.53300 256.29800 1.000 57.71279 841 ASP G O 1
ATOM 18482 N N . PHE C 2 842 ? 180.53800 267.78300 254.23500 1.000 58.37523 842 PHE G N 1
ATOM 18483 C CA . PHE C 2 842 ? 180.67800 269.08300 253.58400 1.000 58.37523 842 PHE G CA 1
ATOM 18484 C C . PHE C 2 842 ? 179.37800 269.88400 253.70400 1.000 58.37523 842 PHE G C 1
ATOM 18485 O O . PHE C 2 842 ? 178.81000 270.36700 252.72600 1.000 58.37523 842 PHE G O 1
ATOM 18502 N N . GLN C 2 843 ? 178.90900 270.01800 254.94400 1.000 61.00773 843 GLN G N 1
ATOM 18503 C CA . GLN C 2 843 ? 177.72400 270.81600 255.22000 1.000 61.00773 843 GLN G CA 1
ATOM 18504 C C . GLN C 2 843 ? 178.01100 272.30800 255.20300 1.000 61.00773 843 GLN G C 1
ATOM 18505 O O . GLN C 2 843 ? 177.07800 273.10500 255.05300 1.000 61.00773 843 GLN G O 1
ATOM 18519 N N . GLU C 2 844 ? 179.27500 272.69900 255.35800 1.000 62.64198 844 GLU G N 1
ATOM 18520 C CA . GLU C 2 844 ? 179.68200 274.09200 255.28700 1.000 62.64198 844 GLU G CA 1
ATOM 18521 C C . GLU C 2 844 ? 180.53800 274.40100 254.07000 1.000 62.64198 844 GLU G C 1
ATOM 18522 O O . GLU C 2 844 ? 180.82200 275.57700 253.81700 1.000 62.64198 844 GLU G O 1
ATOM 18534 N N . ILE C 2 845 ? 180.95100 273.38800 253.31100 1.000 64.43475 845 ILE G N 1
ATOM 18535 C CA . ILE C 2 845 ? 181.79600 273.57600 252.13800 1.000 64.43475 845 ILE G CA 1
ATOM 18536 C C . ILE C 2 845 ? 180.91300 273.62900 250.90200 1.000 64.43475 845 ILE G C 1
ATOM 18537 O O . ILE C 2 845 ? 179.82800 273.03700 250.85500 1.000 64.43475 845 ILE G O 1
ATOM 18553 N N . THR C 2 846 ? 181.38700 274.34500 249.88500 1.000 69.50151 846 THR G N 1
ATOM 18554 C CA . THR C 2 846 ? 180.65300 274.52900 248.64200 1.000 69.50151 846 THR G CA 1
ATOM 18555 C C . THR C 2 846 ? 181.62300 274.42400 247.47200 1.000 69.50151 846 THR G C 1
ATOM 18556 O O . THR C 2 846 ? 182.83400 274.25900 247.65200 1.000 69.50151 846 THR G O 1
ATOM 18567 N N . TRP C 2 847 ? 181.08000 274.51800 246.25600 1.000 68.77839 847 TRP G N 1
ATOM 18568 C CA . TRP C 2 847 ? 181.88500 274.38700 245.04600 1.000 68.77839 847 TRP G CA 1
ATOM 18569 C C . TRP C 2 847 ? 182.74700 275.61100 244.77100 1.000 68.77839 847 TRP G C 1
ATOM 18570 O O . TRP C 2 847 ? 183.46400 275.62300 243.76400 1.000 68.77839 847 TRP G O 1
ATOM 18591 N N . ASP C 2 848 ? 182.70100 276.63000 245.62700 1.000 73.17507 848 ASP G N 1
ATOM 18592 C CA . ASP C 2 848 ? 183.49100 277.84000 245.45600 1.000 73.17507 848 ASP G CA 1
ATOM 18593 C C . ASP C 2 848 ? 184.88200 277.71600 246.06300 1.000 73.17507 848 ASP G C 1
ATOM 18594 O O . ASP C 2 848 ? 185.46600 278.73400 246.45100 1.000 73.17507 848 ASP G O 1
ATOM 18603 N N . ASP C 2 849 ? 185.39300 276.48800 246.19800 1.000 69.64574 849 ASP G N 1
ATOM 18604 C CA . ASP C 2 849 ? 186.73400 276.16400 246.68300 1.000 69.64574 849 ASP G CA 1
ATOM 18605 C C . ASP C 2 849 ? 187.21300 277.16200 247.73200 1.000 69.64574 849 ASP G C 1
ATOM 18606 O O . ASP C 2 849 ? 188.19900 277.87800 247.51000 1.000 69.64574 849 ASP G O 1
ATOM 18615 N N . PRO C 2 850 ? 186.55800 277.22800 248.89200 1.000 68.70591 850 PRO G N 1
ATOM 18616 C CA . PRO C 2 850 ? 186.97100 278.20200 249.91100 1.000 68.70591 850 PRO G CA 1
ATOM 18617 C C . PRO C 2 850 ? 188.33100 277.87000 250.50700 1.000 68.70591 850 PRO G C 1
ATOM 18618 O O . PRO C 2 850 ? 188.42600 277.34800 251.62200 1.000 68.70591 850 PRO G O 1
ATOM 18629 N N . SER C 2 851 ? 189.39300 278.16600 249.75900 1.000 67.78000 851 SER G N 1
ATOM 18630 C CA . SER C 2 851 ? 190.78400 277.94000 250.14800 1.000 67.78000 851 SER G CA 1
ATOM 18631 C C . SER C 2 851 ? 191.17400 276.47300 250.03900 1.000 67.78000 851 SER G C 1
ATOM 18632 O O . SER C 2 851 ? 192.18900 276.06900 250.62700 1.000 67.78000 851 SER G O 1
ATOM 18640 N N . ILE C 2 852 ? 190.41100 275.66100 249.31300 1.000 62.91216 852 ILE G N 1
ATOM 18641 C CA . ILE C 2 852 ? 190.70400 274.24300 249.14000 1.000 62.91216 852 ILE G CA 1
ATOM 18642 C C . ILE C 2 852 ? 190.33300 273.85400 247.71700 1.000 62.91216 852 ILE G C 1
ATOM 18643 O O . ILE C 2 852 ? 189.14800 273.84200 247.36100 1.000 62.91216 852 ILE G O 1
ATOM 18659 N N . LYS C 2 853 ? 191.34200 273.53800 246.90700 1.000 61.53142 853 LYS G N 1
ATOM 18660 C CA . LYS C 2 853 ? 191.12400 273.17200 245.51300 1.000 61.53142 853 LYS G CA 1
ATOM 18661 C C . LYS C 2 853 ? 191.78000 271.83600 245.19800 1.000 61.53142 853 LYS G C 1
ATOM 18662 O O . LYS C 2 853 ? 191.26700 271.06000 244.38500 1.000 61.53142 853 LYS G O 1
ATOM 18681 N N . GLU C 2 854 ? 192.91600 271.55800 245.83900 1.000 53.50484 854 GLU G N 1
ATOM 18682 C CA . GLU C 2 854 ? 193.68900 270.34800 245.56600 1.000 53.50484 854 GLU G CA 1
ATOM 18683 C C . GLU C 2 854 ? 193.02600 269.15800 246.26100 1.000 53.50484 854 GLU G C 1
ATOM 18684 O O . GLU C 2 854 ? 193.55100 268.56000 247.20200 1.000 53.50484 854 GLU G O 1
ATOM 18696 N N . LEU C 2 855 ? 191.83700 268.82100 245.77100 1.000 52.57435 855 LEU G N 1
ATOM 18697 C CA . LEU C 2 855 ? 191.06600 267.69000 246.26000 1.000 52.57435 855 LEU G CA 1
ATOM 18698 C C . LEU C 2 855 ? 190.80100 266.72800 245.11200 1.000 52.57435 855 LEU G C 1
ATOM 18699 O O . LEU C 2 855 ? 190.57300 267.15200 243.97400 1.000 52.57435 855 LEU G O 1
ATOM 18715 N N . VAL C 2 856 ? 190.83500 265.43300 245.41500 1.000 53.86330 856 VAL G N 1
ATOM 18716 C CA . VAL C 2 856 ? 190.64800 264.39000 244.41500 1.000 53.86330 856 VAL G CA 1
ATOM 18717 C C . VAL C 2 856 ? 189.73600 263.31600 244.98900 1.000 53.86330 856 VAL G C 1
ATOM 18718 O O . VAL C 2 856 ? 189.71700 263.07000 246.19800 1.000 53.86330 856 VAL G O 1
ATOM 18731 N N . TRP C 2 857 ? 188.97400 262.67300 244.10400 1.000 57.17517 857 TRP G N 1
ATOM 18732 C CA . TRP C 2 857 ? 188.07100 261.61100 244.53100 1.000 57.17517 857 TRP G CA 1
ATOM 18733 C C . TRP C 2 857 ? 188.83900 260.48500 245.21200 1.000 57.17517 857 TRP G C 1
ATOM 18734 O O . TRP C 2 857 ? 188.62800 260.19500 246.39500 1.000 57.17517 857 TRP G O 1
ATOM 18755 N N . ARG C 2 858 ? 189.74100 259.83800 244.47500 1.000 45.01355 858 ARG G N 1
ATOM 18756 C CA . ARG C 2 858 ? 190.51300 258.70700 244.98900 1.000 45.01355 858 ARG G CA 1
ATOM 18757 C C . ARG C 2 858 ? 191.97300 258.93600 244.61500 1.000 45.01355 858 ARG G C 1
ATOM 18758 O O . ARG C 2 858 ? 192.36800 258.71500 243.46600 1.000 45.01355 858 ARG G O 1
ATOM 18779 N N . LYS C 2 859 ? 192.76500 259.38100 245.58400 1.000 34.37702 859 LYS G N 1
ATOM 18780 C CA . LYS C 2 859 ? 194.18800 259.58200 245.36800 1.000 34.37702 859 LYS G CA 1
ATOM 18781 C C . LYS C 2 859 ? 194.94300 258.28000 245.59800 1.000 34.37702 859 LYS G C 1
ATOM 18782 O O . LYS C 2 859 ? 194.58000 257.47900 246.46400 1.000 34.37702 859 LYS G O 1
ATOM 18801 N N . ASP C 2 860 ? 195.99600 258.07100 244.81100 1.000 32.71505 860 ASP G N 1
ATOM 18802 C CA . ASP C 2 860 ? 196.78300 256.85200 244.93400 1.000 32.71505 860 ASP G CA 1
ATOM 18803 C C . ASP C 2 860 ? 197.34000 256.72200 246.34500 1.000 32.71505 860 ASP G C 1
ATOM 18804 O O . ASP C 2 860 ? 197.83100 257.69100 246.93000 1.000 32.71505 860 ASP G O 1
ATOM 18813 N N . ALA C 2 861 ? 197.26200 255.51200 246.89100 1.000 22.87656 861 ALA G N 1
ATOM 18814 C CA . ALA C 2 861 ? 197.66400 255.23400 248.26000 1.000 22.87656 861 ALA G CA 1
ATOM 18815 C C . ALA C 2 861 ? 198.88900 254.33200 248.27600 1.000 22.87656 861 ALA G C 1
ATOM 18816 O O . ALA C 2 861 ? 199.08400 253.51400 247.37100 1.000 22.87656 861 ALA G O 1
ATOM 18823 N N . THR C 2 862 ? 199.71100 254.49100 249.31100 1.000 18.67430 862 THR G N 1
ATOM 18824 C CA . THR C 2 862 ? 200.90000 253.67400 249.51600 1.000 18.67430 862 THR G CA 1
ATOM 18825 C C . THR C 2 862 ? 200.85900 252.92000 250.83700 1.000 18.67430 862 THR G C 1
ATOM 18826 O O . THR C 2 862 ? 201.89800 252.44100 251.30100 1.000 18.67430 862 THR G O 1
ATOM 18837 N N . ASN C 2 863 ? 199.68500 252.80600 251.45400 1.000 21.14925 863 ASN G N 1
ATOM 18838 C CA . ASN C 2 863 ? 199.55300 252.16900 252.75300 1.000 21.14925 863 ASN G CA 1
ATOM 18839 C C . ASN C 2 863 ? 198.09600 251.78900 252.96500 1.000 21.14925 863 ASN G C 1
ATOM 18840 O O . ASN C 2 863 ? 197.19000 252.41500 252.41100 1.000 21.14925 863 ASN G O 1
ATOM 18851 N N . PHE C 2 864 ? 197.88100 250.75200 253.77500 1.000 20.48030 864 PHE G N 1
ATOM 18852 C CA . PHE C 2 864 ? 196.51800 250.31500 254.05600 1.000 20.48030 864 PHE G CA 1
ATOM 18853 C C . PHE C 2 864 ? 195.77700 251.34900 254.89400 1.000 20.48030 864 PHE G C 1
ATOM 18854 O O . PHE C 2 864 ? 194.60200 251.63700 254.64000 1.000 20.48030 864 PHE G O 1
ATOM 18871 N N . ARG C 2 865 ? 196.44800 251.92000 255.89200 1.000 22.89236 865 ARG G N 1
ATOM 18872 C CA . ARG C 2 865 ? 195.85900 252.95600 256.72900 1.000 22.89236 865 ARG G CA 1
ATOM 18873 C C . ARG C 2 865 ? 195.85700 254.32300 256.05900 1.000 22.89236 865 ARG G C 1
ATOM 18874 O O . ARG C 2 865 ? 195.36300 255.28600 256.65600 1.000 22.89236 865 ARG G O 1
ATOM 18895 N N . GLN C 2 866 ? 196.39000 254.43000 254.84100 1.000 26.48549 866 GLN G N 1
ATOM 18896 C CA . GLN C 2 866 ? 196.43800 255.68800 254.09900 1.000 26.48549 866 GLN G CA 1
ATOM 18897 C C . GLN C 2 866 ? 197.12400 256.78300 254.91800 1.000 26.48549 866 GLN G C 1
ATOM 18898 O O . GLN C 2 866 ? 196.53200 257.80600 255.26800 1.000 26.48549 866 GLN G O 1
ATOM 18912 N N . ARG C 2 867 ? 198.39500 256.54500 255.22000 1.000 20.61321 867 ARG G N 1
ATOM 18913 C CA . ARG C 2 867 ? 199.23200 257.51400 255.90800 1.000 20.61321 867 ARG G CA 1
ATOM 18914 C C . ARG C 2 867 ? 200.06200 258.28800 254.89300 1.000 20.61321 867 ARG G C 1
ATOM 18915 O O . ARG C 2 867 ? 200.50700 257.74100 253.88100 1.000 20.61321 867 ARG G O 1
ATOM 18936 N N . VAL C 2 868 ? 200.26700 259.57100 255.17400 1.000 17.47610 868 VAL G N 1
ATOM 18937 C CA . VAL C 2 868 ? 200.95500 260.48000 254.26700 1.000 17.47610 868 VAL G CA 1
ATOM 18938 C C . VAL C 2 868 ? 202.20500 261.00800 254.95300 1.000 17.47610 868 VAL G C 1
ATOM 18939 O O . VAL C 2 868 ? 202.20200 261.26100 256.16200 1.000 17.476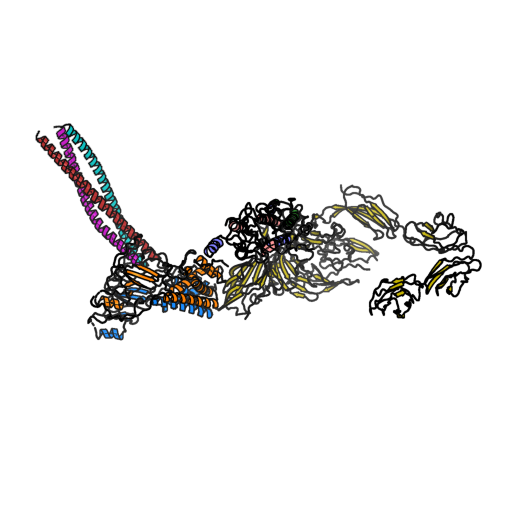10 868 VAL G O 1
ATOM 18952 N N . THR C 2 869 ? 203.27100 261.17400 254.17500 1.000 15.09221 869 THR G N 1
ATOM 18953 C CA . THR C 2 869 ? 204.51600 261.74600 254.66900 1.000 15.09221 869 THR G CA 1
ATOM 18954 C C . THR C 2 869 ? 204.42500 263.26400 254.59900 1.000 15.09221 869 THR G C 1
ATOM 18955 O O . THR C 2 869 ? 204.17600 263.82800 253.52800 1.000 15.09221 869 THR G O 1
ATOM 18966 N N . ILE C 2 870 ? 204.63100 263.92000 255.73600 1.000 13.67369 870 ILE G N 1
ATOM 18967 C CA . ILE C 2 870 ? 204.51600 265.36500 255.83600 1.000 13.67369 870 ILE G CA 1
ATOM 18968 C C . ILE C 2 870 ? 205.89000 265.94300 256.14800 1.000 13.67369 870 ILE G C 1
ATOM 18969 O O . ILE C 2 870 ? 206.79000 265.25500 256.63700 1.000 13.67369 870 ILE G O 1
ATOM 18985 N N . VAL C 2 871 ? 206.04500 267.23100 255.85600 1.000 12.72268 871 VAL G N 1
ATOM 18986 C CA . VAL C 2 871 ? 207.31500 267.92800 255.99800 1.000 12.72268 871 VAL G CA 1
ATOM 18987 C C . VAL C 2 871 ? 207.09500 269.21100 256.78400 1.000 12.72268 871 VAL G C 1
ATOM 18988 O O . VAL C 2 871 ? 206.09900 269.91300 256.58000 1.000 12.72268 871 VAL G O 1
ATOM 19001 N N . GLY C 2 872 ? 208.02700 269.51500 257.68200 1.000 13.11714 872 GLY G N 1
ATOM 19002 C CA . GLY C 2 872 ? 208.04400 270.80100 258.34800 1.000 13.11714 872 GLY G CA 1
ATOM 19003 C C . GLY C 2 872 ? 208.89500 271.78700 257.57900 1.000 13.11714 872 GLY G C 1
ATOM 19004 O O . GLY C 2 872 ? 210.12300 271.79300 257.70800 1.000 13.11714 872 GLY G O 1
ATOM 19008 N N . SER C 2 873 ? 208.25400 272.63100 256.77800 1.000 13.32229 873 SER G N 1
ATOM 19009 C CA . SER C 2 873 ? 208.97400 273.45300 255.82200 1.000 13.32229 873 SER G CA 1
ATOM 19010 C C . SER C 2 873 ? 209.44400 274.76000 256.45000 1.000 13.32229 873 SER G C 1
ATOM 19011 O O . SER C 2 873 ? 208.90500 275.23900 257.45100 1.000 13.32229 873 SER G O 1
ATOM 19019 N N . PHE C 2 874 ? 210.47700 275.33500 255.83400 1.000 14.82255 874 PHE G N 1
ATOM 19020 C CA . PHE C 2 874 ? 210.97800 276.65200 256.19500 1.000 14.82255 874 PHE G CA 1
ATOM 19021 C C . PHE C 2 874 ? 210.07500 277.77300 255.69700 1.000 14.82255 874 PHE G C 1
ATOM 19022 O O . PHE C 2 874 ? 210.27000 278.92900 256.08700 1.000 14.82255 874 PHE G O 1
ATOM 19039 N N . LEU C 2 875 ? 209.07600 277.45300 254.87200 1.000 14.66213 875 LEU G N 1
ATOM 19040 C CA . LEU C 2 875 ? 208.17500 278.44300 254.29500 1.000 14.66213 875 LEU G CA 1
ATOM 19041 C C . LEU C 2 875 ? 206.95600 278.70400 255.17000 1.000 14.66213 875 LEU G C 1
ATOM 19042 O O . LEU C 2 875 ? 205.89100 279.06500 254.65200 1.000 14.66213 875 LEU G O 1
ATOM 19058 N N . LYS C 2 876 ? 207.08300 278.52700 256.48400 1.000 16.54345 876 LYS G N 1
ATOM 19059 C CA . LYS C 2 876 ? 206.00200 278.80100 257.42700 1.000 16.54345 876 LYS G CA 1
ATOM 19060 C C . LYS C 2 876 ? 204.77500 277.94000 257.11900 1.000 16.54345 876 LYS G C 1
ATOM 19061 O O . LYS C 2 876 ? 203.70600 278.43300 256.75400 1.000 16.54345 876 LYS G O 1
ATOM 19080 N N . GLY C 2 877 ? 204.95300 276.63700 257.26700 1.000 12.56683 877 GLY G N 1
ATOM 19081 C CA . GLY C 2 877 ? 203.85800 275.70600 257.08400 1.000 12.56683 877 GLY G CA 1
ATOM 19082 C C . GLY C 2 877 ? 204.36500 274.31300 256.80800 1.000 12.56683 877 GLY G C 1
ATOM 19083 O O . GLY C 2 877 ? 205.56300 274.07400 256.65400 1.000 12.56683 877 GLY G O 1
ATOM 19087 N N . PHE C 2 878 ? 203.41900 273.38200 256.75600 1.000 13.08099 878 PHE G N 1
ATOM 19088 C CA . PHE C 2 878 ? 203.71300 271.99700 256.43100 1.000 13.08099 878 PHE G CA 1
ATOM 19089 C C . PHE C 2 878 ? 203.61000 271.77600 254.92600 1.000 13.08099 878 PHE G C 1
ATOM 19090 O O . PHE C 2 878 ? 203.04200 272.58600 254.19100 1.000 13.08099 878 PHE G O 1
ATOM 19107 N N . TYR C 2 879 ? 204.16400 270.65300 254.47500 1.000 12.42402 879 TYR G N 1
ATOM 19108 C CA . TYR C 2 879 ? 204.15200 270.31700 253.06100 1.000 12.42402 879 TYR G CA 1
ATOM 19109 C C . TYR C 2 879 ? 204.22900 268.80700 252.90100 1.000 12.42402 879 TYR G C 1
ATOM 19110 O O . TYR C 2 879 ? 204.92200 268.12200 253.65700 1.000 12.42402 879 TYR G O 1
ATOM 19128 N N . GLN C 2 880 ? 203.50300 268.29900 251.91100 1.000 13.84628 880 GLN G N 1
ATOM 19129 C CA . GLN C 2 880 ? 203.58300 266.89800 251.53100 1.000 13.84628 880 GLN G CA 1
ATOM 19130 C C . GLN C 2 880 ? 204.72000 266.71500 250.53600 1.000 13.84628 880 GLN G C 1
ATOM 19131 O O . GLN C 2 880 ? 204.95600 267.57400 249.68200 1.000 13.84628 880 GLN G O 1
ATOM 19145 N N . VAL C 2 881 ? 205.42300 265.59400 250.65000 1.000 12.54333 881 VAL G N 1
ATOM 19146 C CA . VAL C 2 881 ? 206.65600 265.37300 249.90800 1.000 12.54333 881 VAL G CA 1
ATOM 19147 C C . VAL C 2 881 ? 206.41700 264.58100 248.62900 1.000 12.54333 881 VAL G C 1
ATOM 19148 O O . VAL C 2 881 ? 207.09800 264.80100 247.62700 1.000 12.54333 881 VAL G O 1
ATOM 19161 N N . ASP C 2 882 ? 205.46200 263.65400 248.64200 1.000 13.03179 882 ASP G N 1
ATOM 19162 C CA . ASP C 2 882 ? 205.18300 262.77600 247.50600 1.000 13.03179 882 ASP G CA 1
ATOM 19163 C C . ASP C 2 882 ? 203.70600 262.91600 247.14900 1.000 13.03179 882 ASP G C 1
ATOM 19164 O O . ASP C 2 882 ? 202.85100 262.22400 247.70800 1.000 13.03179 882 ASP G O 1
ATOM 19173 N N . VAL C 2 883 ? 203.41000 263.81400 246.21400 1.000 14.75462 883 VAL G N 1
ATOM 19174 C CA . VAL C 2 883 ? 202.05000 264.11000 245.79300 1.000 14.75462 883 VAL G CA 1
ATOM 19175 C C . VAL C 2 883 ? 202.07900 264.47400 244.31200 1.000 14.75462 883 VAL G C 1
ATOM 19176 O O . VAL C 2 883 ? 203.12000 264.40200 243.65400 1.000 14.75462 883 VAL G O 1
ATOM 19189 N N . GLY C 2 884 ? 200.92100 264.86500 243.78500 1.000 14.43377 884 GLY G N 1
ATOM 19190 C CA . GLY C 2 884 ? 200.79000 265.23000 242.38700 1.000 14.43377 884 GLY G CA 1
ATOM 19191 C C . GLY C 2 884 ? 201.82700 266.22800 241.92100 1.000 14.43377 884 GLY G C 1
ATOM 19192 O O . GLY C 2 884 ? 202.48700 266.87900 242.73600 1.000 14.43377 884 GLY G O 1
ATOM 19196 N N . ALA C 2 885 ? 201.97800 266.35600 240.60300 1.000 14.39064 885 ALA G N 1
ATOM 19197 C CA . ALA C 2 885 ? 203.04600 267.16900 240.03600 1.000 14.39064 885 ALA G CA 1
ATOM 19198 C C . ALA C 2 885 ? 202.89000 268.63500 240.41500 1.000 14.39064 885 ALA G C 1
ATOM 19199 O O . ALA C 2 885 ? 202.03100 269.33900 239.87500 1.000 14.39064 885 ALA G O 1
ATOM 19206 N N . LEU C 2 886 ? 203.72900 269.09800 241.33600 1.000 14.39896 886 LEU G N 1
ATOM 19207 C CA . LEU C 2 886 ? 203.76800 270.49300 241.74600 1.000 14.39896 886 LEU G CA 1
ATOM 19208 C C . LEU C 2 886 ? 204.99700 270.69300 242.61600 1.000 14.39896 886 LEU G C 1
ATOM 19209 O O . LEU C 2 886 ? 205.27500 269.87500 243.49500 1.000 14.39896 886 LEU G O 1
ATOM 19225 N N . ASP C 2 887 ? 205.72600 271.77700 242.36600 1.000 13.45171 887 ASP G N 1
ATOM 19226 C CA . ASP C 2 887 ? 206.94700 272.08300 243.09600 1.000 13.45171 887 ASP G CA 1
ATOM 19227 C C . ASP C 2 887 ? 206.89900 273.53200 243.55000 1.000 13.45171 887 ASP G C 1
ATOM 19228 O O . ASP C 2 887 ? 206.60500 274.42700 242.75200 1.000 13.45171 887 ASP G O 1
ATOM 19237 N N . TYR C 2 888 ? 207.18800 273.75800 244.82700 1.000 13.61928 888 TYR G N 1
ATOM 19238 C CA . TYR C 2 888 ? 207.13100 275.08500 245.43400 1.000 13.61928 888 TYR G CA 1
ATOM 19239 C C . TYR C 2 888 ? 208.55800 275.59000 245.61600 1.000 13.61928 888 TYR G C 1
ATOM 19240 O O . TYR C 2 888 ? 209.25900 275.18500 246.54800 1.000 13.61928 888 TYR G O 1
ATOM 19258 N N . PHE C 2 889 ? 208.98100 276.47600 244.72000 1.000 17.11204 889 PHE G N 1
ATOM 19259 C CA . PHE C 2 889 ? 210.31900 277.05100 244.74200 1.000 17.11204 889 PHE G CA 1
ATOM 19260 C C . PHE C 2 889 ? 210.25500 278.45200 245.33500 1.000 17.11204 889 PHE G C 1
ATOM 19261 O O . PHE C 2 889 ? 209.42200 279.26700 244.92700 1.000 17.11204 889 PHE G O 1
ATOM 19278 N N . TYR C 2 890 ? 211.13300 278.72500 246.29700 1.000 18.99415 890 TYR G N 1
ATOM 19279 C CA . TYR C 2 890 ? 211.13800 279.99800 247.00100 1.000 18.99415 890 TYR G CA 1
ATOM 19280 C C . TYR C 2 890 ? 212.05100 280.99200 246.29800 1.000 18.99415 890 TYR G C 1
ATOM 19281 O O . TYR C 2 890 ? 213.08200 280.61700 245.73100 1.000 18.99415 890 TYR G O 1
ATOM 19299 N N . ASP C 2 891 ? 211.66300 282.26400 246.33900 1.000 21.82171 891 ASP G N 1
ATOM 19300 C CA . ASP C 2 891 ? 212.41200 283.34600 245.71900 1.000 21.82171 891 ASP G CA 1
ATOM 19301 C C . ASP C 2 891 ? 212.73000 284.39800 246.77100 1.000 21.82171 891 ASP G C 1
ATOM 19302 O O . ASP C 2 891 ? 211.83000 284.87000 247.47300 1.000 21.82171 891 ASP G O 1
ATOM 19311 N N . ARG C 2 892 ? 214.00700 284.76200 246.87500 1.000 24.41772 892 ARG G N 1
ATOM 19312 C CA . ARG C 2 892 ? 214.43700 285.76500 247.84000 1.000 24.41772 892 ARG G CA 1
ATOM 19313 C C . ARG C 2 892 ? 214.22500 287.18900 247.35100 1.000 24.41772 892 ARG G C 1
ATOM 19314 O O . ARG C 2 892 ? 214.21400 288.11500 248.17000 1.000 24.41772 892 ARG G O 1
ATOM 19335 N N . LEU C 2 893 ? 214.06100 287.38700 246.04200 1.000 26.39225 893 LEU G N 1
ATOM 19336 C CA . LEU C 2 893 ? 213.89600 288.73300 245.50600 1.000 26.39225 893 LEU G CA 1
ATOM 19337 C C . LEU C 2 893 ? 212.65000 289.39700 246.07800 1.000 26.39225 893 LEU G C 1
ATOM 19338 O O . LEU C 2 893 ? 212.73100 290.42200 246.76500 1.000 26.39225 893 LEU G O 1
ATOM 19354 N N . ASN C 2 894 ? 211.48200 288.82200 245.80400 1.000 26.82795 894 ASN G N 1
ATOM 19355 C CA . ASN C 2 894 ? 210.21300 289.36800 246.25900 1.000 26.82795 894 ASN G CA 1
ATOM 19356 C C . ASN C 2 894 ? 209.73900 288.75300 247.56800 1.000 26.82795 894 ASN G C 1
ATOM 19357 O O . ASN C 2 894 ? 208.69400 289.16200 248.08400 1.000 26.82795 894 ASN G O 1
ATOM 19368 N N . ASP C 2 895 ? 210.47700 287.78900 248.11800 1.000 23.13036 895 ASP G N 1
ATOM 19369 C CA . ASP C 2 895 ? 210.10400 287.14000 249.37400 1.000 23.13036 895 ASP G CA 1
ATOM 19370 C C . ASP C 2 895 ? 208.69400 286.56000 249.28500 1.000 23.13036 895 ASP G C 1
ATOM 19371 O O . ASP C 2 895 ? 207.81300 286.87400 250.08800 1.000 23.13036 895 ASP G O 1
ATOM 19380 N N . VAL C 2 896 ? 208.48300 285.70300 248.28700 1.000 21.26141 896 VAL G N 1
ATOM 19381 C CA . VAL C 2 896 ? 207.18600 285.08800 248.04500 1.000 21.26141 896 VAL G CA 1
ATOM 19382 C C . VAL C 2 896 ? 207.39600 283.64500 247.61000 1.000 21.26141 896 VAL G C 1
ATOM 19383 O O . VAL C 2 896 ? 208.40300 283.30500 246.98200 1.000 21.26141 896 VAL G O 1
ATOM 19396 N N . VAL C 2 897 ? 206.43300 282.79700 247.95000 1.000 16.92944 897 VAL G N 1
ATOM 19397 C CA . VAL C 2 897 ? 206.46000 281.40000 247.53700 1.000 16.92944 897 VAL G CA 1
ATOM 19398 C C . VAL C 2 897 ? 205.89100 281.29100 246.13000 1.000 16.92944 897 VAL G C 1
ATOM 19399 O O . VAL C 2 897 ? 204.92100 281.97200 245.77900 1.000 16.92944 897 VAL G O 1
ATOM 19412 N N . ILE C 2 898 ? 206.49500 280.42700 245.31800 1.000 15.74465 898 ILE G N 1
ATOM 19413 C CA . ILE C 2 898 ? 206.10500 280.24600 243.92600 1.000 15.74465 898 ILE G CA 1
ATOM 19414 C C . ILE C 2 898 ? 205.91000 278.76000 243.66800 1.000 15.74465 898 ILE G C 1
ATOM 19415 O O . ILE C 2 898 ? 206.76300 277.94500 244.03600 1.000 15.74465 898 ILE G O 1
ATOM 19431 N N . GLU C 2 899 ? 204.79500 278.41400 243.03300 1.000 14.25411 899 GLU G N 1
ATOM 19432 C CA . GLU C 2 899 ? 204.48800 277.04300 242.65900 1.000 14.25411 899 GLU G CA 1
ATOM 19433 C C . GLU C 2 899 ? 204.61200 276.89000 241.15100 1.000 14.25411 899 GLU G C 1
ATOM 19434 O O . GLU C 2 899 ? 204.14800 277.74500 240.39100 1.000 14.25411 899 GLU G O 1
ATOM 19446 N N . LYS C 2 900 ? 205.24200 275.80300 240.72400 1.000 13.80670 900 LYS G N 1
ATOM 19447 C CA . LYS C 2 900 ? 205.44200 275.53300 239.30900 1.000 13.80670 900 LYS G CA 1
ATOM 19448 C C . LYS C 2 900 ? 205.44300 274.02900 239.10300 1.000 13.80670 900 LYS G C 1
ATOM 19449 O O . LYS C 2 900 ? 205.62000 273.26700 240.06100 1.000 13.80670 900 LYS G O 1
ATOM 19468 N N . PRO C 2 901 ? 205.24400 273.56700 237.87000 1.000 13.45881 901 PRO G N 1
ATOM 19469 C CA . PRO C 2 901 ? 205.24700 272.12300 237.62000 1.000 13.45881 901 PRO G CA 1
ATOM 19470 C C . PRO C 2 901 ? 206.56600 271.48600 238.02300 1.000 13.45881 901 PRO G C 1
ATOM 19471 O O . PRO C 2 901 ? 207.62400 272.11900 238.00100 1.000 13.45881 901 PRO G O 1
ATOM 19482 N N . LEU C 2 902 ? 206.49000 270.21300 238.39700 1.000 12.94558 902 LEU G N 1
ATOM 19483 C CA . LEU C 2 902 ? 207.67300 269.45500 238.77700 1.000 12.94558 902 LEU G CA 1
ATOM 19484 C C . LEU C 2 902 ? 208.45500 269.09100 237.52200 1.000 12.94558 902 LEU G C 1
ATOM 19485 O O . LEU C 2 902 ? 207.90800 268.48500 236.59500 1.000 12.94558 902 LEU G O 1
ATOM 19501 N N . GLU C 2 903 ? 209.73200 269.45900 237.49300 1.000 12.65604 903 GLU G N 1
ATOM 19502 C CA . GLU C 2 903 ? 210.57700 269.28700 236.31800 1.000 12.65604 903 GLU G CA 1
ATOM 19503 C C . GLU C 2 903 ? 211.48600 268.08300 236.53100 1.000 12.65604 903 GLU G C 1
ATOM 19504 O O . GLU C 2 903 ? 212.38800 268.11900 237.37500 1.000 12.65604 903 GLU G O 1
ATOM 19516 N N . MET C 2 904 ? 211.24700 267.02300 235.76900 1.000 11.05524 904 MET G N 1
ATOM 19517 C CA . MET C 2 904 ? 212.12800 265.86700 235.75300 1.000 11.05524 904 MET G CA 1
ATOM 19518 C C . MET C 2 904 ? 213.15400 266.01700 234.63900 1.000 11.05524 904 MET G C 1
ATOM 19519 O O . MET C 2 904 ? 212.89800 266.65500 233.61500 1.000 11.05524 904 MET G O 1
ATOM 19533 N N . ARG C 2 905 ? 214.32500 265.42300 234.84900 1.000 10.61317 905 ARG G N 1
ATOM 19534 C CA . ARG C 2 905 ? 215.38800 265.46900 233.85200 1.000 10.61317 905 ARG G CA 1
ATOM 19535 C C . ARG C 2 905 ? 216.21000 264.19700 233.94900 1.000 10.61317 905 ARG G C 1
ATOM 19536 O O . ARG C 2 905 ? 216.77300 263.90000 235.00600 1.000 10.61317 905 ARG G O 1
ATOM 19557 N N . LEU C 2 906 ? 216.26800 263.45000 232.85300 1.000 10.38032 906 LEU G N 1
ATOM 19558 C CA . LEU C 2 906 ? 217.18000 262.33100 232.70400 1.000 10.38032 906 LEU G CA 1
ATOM 19559 C C . LEU C 2 906 ? 218.29200 262.73000 231.74600 1.000 10.38032 906 LEU G C 1
ATOM 19560 O O . LEU C 2 906 ? 218.08200 263.52200 230.82300 1.000 10.38032 906 LEU G O 1
ATOM 19576 N N . GLU C 2 907 ? 219.48100 262.18200 231.97300 1.000 11.65073 907 GLU G N 1
ATOM 19577 C CA . GLU C 2 907 ? 220.65200 262.58800 231.20600 1.000 11.65073 907 GLU G CA 1
ATOM 19578 C C . GLU C 2 907 ? 221.64800 261.44100 231.17100 1.000 11.65073 907 GLU G C 1
ATOM 19579 O O . GLU C 2 907 ? 222.05400 260.94000 232.22300 1.000 11.65073 907 GLU G O 1
ATOM 19591 N N . ARG C 2 908 ? 222.03300 261.02900 229.96600 1.000 12.89149 908 ARG G N 1
ATOM 19592 C CA . ARG C 2 908 ? 223.11800 260.07800 229.78200 1.000 12.89149 908 ARG G CA 1
ATOM 19593 C C . ARG C 2 908 ? 223.97600 260.54000 228.61900 1.000 12.89149 908 ARG G C 1
ATOM 19594 O O . ARG C 2 908 ? 223.45800 260.81400 227.53300 1.000 12.89149 908 ARG G O 1
ATOM 19615 N N . THR C 2 909 ? 225.28000 260.62300 228.85000 1.000 12.62294 909 THR G N 1
ATOM 19616 C CA . THR C 2 909 ? 226.23600 261.07200 227.85300 1.000 12.62294 909 THR G CA 1
ATOM 19617 C C . THR C 2 909 ? 227.11100 259.90800 227.40800 1.000 12.62294 909 THR G C 1
ATOM 19618 O O . THR C 2 909 ? 227.10600 258.82700 228.00100 1.000 12.62294 909 THR G O 1
ATOM 19629 N N . GLY C 2 910 ? 227.86800 260.14800 226.34300 1.000 13.64329 910 GLY G N 1
ATOM 19630 C CA . GLY C 2 910 ? 228.81500 259.17000 225.85400 1.000 13.64329 910 GLY G CA 1
ATOM 19631 C C . GLY C 2 910 ? 228.18400 257.83800 225.51200 1.000 13.64329 910 GLY G C 1
ATOM 19632 O O . GLY C 2 910 ? 228.46100 256.82700 226.16400 1.000 13.64329 910 GLY G O 1
ATOM 19636 N N . ILE C 2 911 ? 227.32700 257.82400 224.49900 1.000 12.88180 911 ILE G N 1
ATOM 19637 C CA . ILE C 2 911 ? 226.74700 256.59600 223.97200 1.000 12.88180 911 ILE G CA 1
ATOM 19638 C C . ILE C 2 911 ? 227.55900 256.23400 222.73500 1.000 12.88180 911 ILE G C 1
ATOM 19639 O O . ILE C 2 911 ? 227.26100 256.68000 221.62400 1.000 12.88180 911 ILE G O 1
ATOM 19655 N N . ASP C 2 912 ? 228.59200 255.41800 222.93000 1.000 14.59988 912 ASP G N 1
ATOM 19656 C CA . ASP C 2 912 ? 229.53700 255.09200 221.87400 1.000 14.59988 912 ASP G CA 1
ATOM 19657 C C . ASP C 2 912 ? 229.14400 253.86200 221.07000 1.000 14.59988 912 ASP G C 1
ATOM 19658 O O . ASP C 2 912 ? 229.78700 253.57700 220.05500 1.000 14.59988 912 ASP G O 1
ATOM 19667 N N . PHE C 2 913 ? 228.11800 253.12600 221.49400 1.000 14.06178 913 PHE G N 1
ATOM 19668 C CA . PHE C 2 913 ? 227.70300 251.90100 220.81300 1.000 14.06178 913 PHE G CA 1
ATOM 19669 C C . PHE C 2 913 ? 228.85100 250.90200 220.71300 1.000 14.06178 913 PHE G C 1
ATOM 19670 O O . PHE C 2 913 ? 228.88800 250.07200 219.80200 1.000 14.06178 913 PHE G O 1
ATOM 19687 N N . ASP C 2 914 ? 229.79900 250.97700 221.65000 1.000 15.26444 914 ASP G N 1
ATOM 19688 C CA . ASP C 2 914 ? 230.94800 250.07800 221.61000 1.000 15.26444 914 ASP G CA 1
ATOM 19689 C C . ASP C 2 914 ? 230.51800 248.61800 221.62100 1.000 15.26444 914 ASP G C 1
ATOM 19690 O O . ASP C 2 914 ? 231.22400 247.76000 221.08100 1.000 15.26444 914 ASP G O 1
ATOM 19699 N N . ASN C 2 915 ? 229.36700 248.31700 222.22200 1.000 15.69993 915 ASN G N 1
ATOM 19700 C CA . ASN C 2 915 ? 228.86600 246.95100 222.26400 1.000 15.69993 915 ASN G CA 1
ATOM 19701 C C . ASN C 2 915 ? 228.24600 246.50800 220.94600 1.000 15.69993 915 ASN G C 1
ATOM 19702 O O . ASN C 2 915 ? 227.83100 245.34900 220.83600 1.000 15.69993 915 ASN G O 1
ATOM 19713 N N . VAL C 2 916 ? 228.17000 247.39300 219.95400 1.000 15.24413 916 VAL G N 1
ATOM 19714 C CA . VAL C 2 916 ? 227.58100 247.06600 218.66000 1.000 15.24413 916 VAL G CA 1
ATOM 19715 C C . VAL C 2 916 ? 228.60400 247.33000 217.56500 1.000 15.24413 916 VAL G C 1
ATOM 19716 O O . VAL C 2 916 ? 228.97800 246.42100 216.81600 1.000 15.24413 916 VAL G O 1
ATOM 19729 N N . THR C 2 917 ? 229.06000 248.57800 217.46400 1.000 13.51542 917 THR G N 1
ATOM 19730 C CA . THR C 2 917 ? 230.05100 248.95700 216.46500 1.000 13.51542 917 THR G CA 1
ATOM 19731 C C . THR C 2 917 ? 231.18800 249.73400 217.11600 1.000 13.51542 917 THR G C 1
ATOM 19732 O O . THR C 2 917 ? 231.23900 249.85900 218.34400 1.000 13.51542 917 THR G O 1
ATOM 19743 N N . ASN C 2 918 ? 232.10200 250.25600 216.30500 1.000 13.78275 918 ASN G N 1
ATOM 19744 C CA . ASN C 2 918 ? 233.25800 250.96700 216.82700 1.000 13.78275 918 ASN G CA 1
ATOM 19745 C C . ASN C 2 918 ? 232.86500 252.35500 217.31400 1.000 13.78275 918 ASN G C 1
ATOM 19746 O O . ASN C 2 918 ? 231.96500 253.00100 216.77000 1.000 13.78275 918 ASN G O 1
ATOM 19757 N N . GLU C 2 919 ? 233.56000 252.81200 218.35600 1.000 14.97499 919 GLU G N 1
ATOM 19758 C CA . GLU C 2 919 ? 233.24800 254.10300 218.95900 1.000 14.97499 919 GLU G CA 1
ATOM 19759 C C . GLU C 2 919 ? 233.50900 255.24300 217.98200 1.000 14.97499 919 GLU G C 1
ATOM 19760 O O . GLU C 2 919 ? 232.60400 256.01700 217.65000 1.000 14.97499 919 GLU G O 1
ATOM 19772 N N . TRP C 2 920 ? 234.75100 255.35800 217.50900 1.000 13.45392 920 TRP G N 1
ATOM 19773 C CA . TRP C 2 920 ? 235.14100 256.48300 216.66700 1.000 13.45392 920 TRP G CA 1
ATOM 19774 C C . TRP C 2 920 ? 234.30100 256.59000 215.40100 1.000 13.45392 920 TRP G C 1
ATOM 19775 O O . TRP C 2 920 ? 234.30200 257.64700 214.76200 1.000 13.45392 920 TRP G O 1
ATOM 19796 N N . ASN C 2 921 ? 233.59000 255.53200 215.02300 1.000 13.39730 921 ASN G N 1
ATOM 19797 C CA . ASN C 2 921 ? 232.79600 255.57000 213.80500 1.000 13.39730 921 ASN G CA 1
ATOM 19798 C C . ASN C 2 921 ? 231.58700 256.47800 213.98200 1.000 13.39730 921 ASN G C 1
ATOM 19799 O O . ASN C 2 921 ? 230.89100 256.42500 214.99900 1.000 13.39730 921 ASN G O 1
ATOM 19810 N N . GLN C 2 922 ? 231.34000 257.31800 212.98000 1.000 13.67215 922 GLN G N 1
ATOM 19811 C CA . GLN C 2 922 ? 230.18400 258.20000 213.01500 1.000 13.67215 922 GLN G CA 1
ATOM 19812 C C . GLN C 2 922 ? 228.90700 257.40300 212.78700 1.000 13.67215 922 GLN G C 1
ATOM 19813 O O . GLN C 2 922 ? 228.87700 256.46000 211.99200 1.000 13.67215 922 GLN G O 1
ATOM 19827 N N . LYS C 2 923 ? 227.84600 257.79000 213.49000 1.000 12.69976 923 LYS G N 1
ATOM 19828 C CA . LYS C 2 923 ? 226.59600 257.04200 213.50100 1.000 12.69976 923 LYS G CA 1
ATOM 19829 C C . LYS C 2 923 ? 225.43800 258.00500 213.30400 1.000 12.69976 923 LYS G C 1
ATOM 19830 O O . LYS C 2 923 ? 225.21000 258.88600 214.14000 1.000 12.69976 923 LYS G O 1
ATOM 19849 N N . HIS C 2 924 ? 224.71100 257.83500 212.20500 1.000 11.70860 924 HIS G N 1
ATOM 19850 C CA . HIS C 2 924 ? 223.57100 258.68600 211.89600 1.000 11.70860 924 HIS G CA 1
ATOM 19851 C C . HIS C 2 924 ? 222.36800 258.25200 212.72400 1.000 11.70860 924 HIS G C 1
ATOM 19852 O O . HIS C 2 924 ? 221.86700 257.13500 212.56000 1.000 11.70860 924 HIS G O 1
ATOM 19866 N N . ILE C 2 925 ? 221.90400 259.13200 213.60700 1.000 10.98368 925 ILE G N 1
ATOM 19867 C CA . ILE C 2 925 ? 220.77100 258.85400 214.48300 1.000 10.98368 925 ILE G CA 1
ATOM 19868 C C . ILE C 2 925 ? 219.50800 259.37500 213.81600 1.000 10.98368 925 ILE G C 1
ATOM 19869 O O . ILE C 2 925 ? 219.47600 260.51300 213.33300 1.000 10.98368 925 ILE G O 1
ATOM 19885 N N . ASN C 2 926 ? 218.46600 258.54600 213.78900 1.000 10.84076 926 ASN G N 1
ATOM 19886 C CA . ASN C 2 926 ? 217.21500 258.89400 213.12600 1.000 10.84076 926 ASN G CA 1
ATOM 19887 C C . ASN C 2 926 ? 216.01900 258.88800 214.06400 1.000 10.84076 926 ASN G C 1
ATOM 19888 O O . ASN C 2 926 ? 215.23100 259.84100 214.05300 1.000 10.84076 926 ASN G O 1
ATOM 19899 N N . ARG C 2 927 ? 215.85400 257.84700 214.87800 1.000 9.80243 927 ARG G N 1
ATOM 19900 C CA . ARG C 2 927 ? 214.62900 257.68600 215.64800 1.000 9.80243 927 ARG G CA 1
ATOM 19901 C C . ARG C 2 927 ? 214.91900 257.04400 216.99400 1.000 9.80243 927 ARG G C 1
ATOM 19902 O O . ARG C 2 927 ? 215.89700 256.31000 217.15600 1.000 9.80243 927 ARG G O 1
ATOM 19923 N N . PHE C 2 928 ? 214.04300 257.33000 217.95600 1.000 9.52785 928 PHE G N 1
ATOM 19924 C CA . PHE C 2 928 ? 213.94800 256.59000 219.20600 1.000 9.52785 928 PHE G CA 1
ATOM 19925 C C . PHE C 2 928 ? 212.54800 256.00200 219.29300 1.000 9.52785 928 PHE G C 1
ATOM 19926 O O . PHE C 2 928 ? 211.56000 256.73500 219.19200 1.000 9.52785 928 PHE G O 1
ATOM 19943 N N . ARG C 2 929 ? 212.46400 254.68600 219.47300 1.000 8.90040 929 ARG G N 1
ATOM 19944 C CA . ARG C 2 929 ? 211.17700 254.00500 219.53000 1.000 8.90040 929 ARG G CA 1
ATOM 19945 C C . ARG C 2 929 ? 210.90400 253.51700 220.94700 1.000 8.90040 929 ARG G C 1
ATOM 19946 O O . ARG C 2 929 ? 211.15500 252.34600 221.26100 1.000 8.90040 929 ARG G O 1
ATOM 19967 N N . PRO C 2 930 ? 210.39000 254.37200 221.82500 1.000 10.20227 930 PRO G N 1
ATOM 19968 C CA . PRO C 2 930 ? 210.14800 253.96600 223.21100 1.000 10.20227 930 PRO G CA 1
ATOM 19969 C C . PRO C 2 930 ? 208.87700 253.13900 223.35000 1.000 10.20227 930 PRO G C 1
ATOM 19970 O O . PRO C 2 930 ? 208.05700 253.03400 222.43800 1.000 10.20227 930 PRO G O 1
ATOM 19981 N N . GLN C 2 931 ? 208.73100 252.54600 224.53500 1.000 11.57550 931 GLN G N 1
ATOM 19982 C CA . GLN C 2 931 ? 207.55300 251.76600 224.91000 1.000 11.57550 931 GLN G CA 1
ATOM 19983 C C . GLN C 2 931 ? 207.09300 252.29900 226.26300 1.000 11.57550 931 GLN G C 1
ATOM 19984 O O . GLN C 2 931 ? 207.48700 251.78500 227.31300 1.000 11.57550 931 GLN G O 1
ATOM 19998 N N . THR C 2 932 ? 206.25900 253.33300 226.23100 1.000 11.27935 932 THR G N 1
ATOM 19999 C CA . THR C 2 932 ? 205.81900 254.01200 227.43600 1.000 11.27935 932 THR G CA 1
ATOM 20000 C C . THR C 2 932 ? 204.55300 253.36100 227.98800 1.000 11.27935 932 THR G C 1
ATOM 20001 O O . THR C 2 932 ? 203.99300 252.42700 227.40900 1.000 11.27935 932 THR G O 1
ATOM 20012 N N . THR C 2 933 ? 204.09800 253.86600 229.13200 1.000 11.39173 933 THR G N 1
ATOM 20013 C CA . THR C 2 933 ? 202.88600 253.38700 229.77700 1.000 11.39173 933 THR G CA 1
ATOM 20014 C C . THR C 2 933 ? 202.19300 254.56100 230.45100 1.000 11.39173 933 THR G C 1
ATOM 20015 O O . THR C 2 933 ? 202.84900 255.41500 231.05400 1.000 11.39173 933 THR G O 1
ATOM 20026 N N . GLY C 2 934 ? 200.87300 254.59900 230.34200 1.000 11.49154 934 GLY G N 1
ATOM 20027 C CA . GLY C 2 934 ? 200.10300 255.68700 230.90300 1.000 11.49154 934 GLY G CA 1
ATOM 20028 C C . GLY C 2 934 ? 199.97400 256.85300 229.94600 1.000 11.49154 934 GLY G C 1
ATOM 20029 O O . GLY C 2 934 ? 200.33700 256.79100 228.76800 1.000 11.49154 934 GLY G O 1
ATOM 20033 N N . SER C 2 935 ? 199.43800 257.94500 230.48000 1.000 13.07159 935 SER G N 1
ATOM 20034 C CA . SER C 2 935 ? 199.23100 259.17100 229.72800 1.000 13.07159 935 SER G CA 1
ATOM 20035 C C . SER C 2 935 ? 200.22000 260.23600 230.18100 1.000 13.07159 935 SER G C 1
ATOM 20036 O O . SER C 2 935 ? 200.61800 260.28300 231.34800 1.000 13.07159 935 SER G O 1
ATOM 20044 N N . GLY C 2 936 ? 200.61100 261.09000 229.24400 1.000 12.03420 936 GLY G N 1
ATOM 20045 C CA . GLY C 2 936 ? 201.54700 262.15000 229.55000 1.000 12.03420 936 GLY G CA 1
ATOM 20046 C C . GLY C 2 936 ? 202.00700 262.84000 228.28300 1.000 12.03420 936 GLY G C 1
ATOM 20047 O O . GLY C 2 936 ? 201.47900 262.60400 227.19500 1.000 12.03420 936 GLY G O 1
ATOM 20051 N N . THR C 2 937 ? 203.00700 263.70600 228.45300 1.000 11.82862 937 THR G N 1
ATOM 20052 C CA . THR C 2 937 ? 203.57900 264.44900 227.33200 1.000 11.82862 937 THR G CA 1
ATOM 20053 C C . THR C 2 937 ? 205.02500 264.77800 227.69500 1.000 11.82862 937 THR G C 1
ATOM 20054 O O . THR C 2 937 ? 205.27900 265.73000 228.43800 1.000 11.82862 937 THR G O 1
ATOM 20065 N N . TYR C 2 938 ? 205.95800 263.99200 227.16800 1.000 10.63353 938 TYR G N 1
ATOM 20066 C CA . TYR C 2 938 ? 207.36800 264.20900 227.43600 1.000 10.63353 938 TYR G CA 1
ATOM 20067 C C . TYR C 2 938 ? 207.94100 265.25300 226.48100 1.000 10.63353 938 TYR G C 1
ATOM 20068 O O . TYR C 2 938 ? 207.31100 265.65600 225.50100 1.000 10.63353 938 TYR G O 1
ATOM 20086 N N . ILE C 2 939 ? 209.15800 265.69400 226.78700 1.000 9.86344 939 ILE G N 1
ATOM 20087 C CA . ILE C 2 939 ? 209.89300 266.65000 225.96700 1.000 9.86344 939 ILE G CA 1
ATOM 20088 C C . ILE C 2 939 ? 211.28900 266.06800 225.78400 1.000 9.86344 939 ILE G C 1
ATOM 20089 O O . ILE C 2 939 ? 212.16400 266.25600 226.63600 1.000 9.86344 939 ILE G O 1
ATOM 20105 N N . PHE C 2 940 ? 211.50100 265.36500 224.67700 1.000 10.25473 940 PHE G N 1
ATOM 20106 C CA . PHE C 2 940 ? 212.78200 264.72900 224.41400 1.000 10.25473 940 PHE G CA 1
ATOM 20107 C C . PHE C 2 940 ? 213.79100 265.74100 223.89400 1.000 10.25473 940 PHE G C 1
ATOM 20108 O O . PHE C 2 940 ? 213.44500 266.66400 223.15200 1.000 10.25473 940 PHE G O 1
ATOM 20125 N N . GLU C 2 941 ? 215.04600 265.55900 224.29100 1.000 11.79973 941 GLU G N 1
ATOM 20126 C CA . GLU C 2 941 ? 216.15600 266.35300 223.79300 1.000 11.79973 941 GLU G CA 1
ATOM 20127 C C . GLU C 2 941 ? 217.31100 265.42400 223.46000 1.000 11.79973 941 GLU G C 1
ATOM 20128 O O . GLU C 2 941 ? 217.49500 264.38400 224.09800 1.000 11.79973 941 GLU G O 1
ATOM 20140 N N . ALA C 2 942 ? 218.08700 265.80400 222.45000 1.000 11.90811 942 ALA G N 1
ATOM 20141 C CA . ALA C 2 942 ? 219.18200 264.96800 221.98700 1.000 11.90811 942 ALA G CA 1
ATOM 20142 C C . ALA C 2 942 ? 220.26700 265.84100 221.38000 1.000 11.90811 942 ALA G C 1
ATOM 20143 O O . ALA C 2 942 ? 220.01400 266.96900 220.95000 1.000 11.90811 942 ALA G O 1
ATOM 20150 N N . GLY C 2 943 ? 221.47900 265.30000 221.35000 1.000 12.04420 943 GLY G N 1
ATOM 20151 C CA . GLY C 2 943 ? 222.61900 265.99900 220.79800 1.000 12.04420 943 GLY G CA 1
ATOM 20152 C C . GLY C 2 943 ? 223.81200 265.07900 220.65600 1.000 12.04420 943 GLY G C 1
ATOM 20153 O O . GLY C 2 943 ? 223.65000 263.86600 220.50500 1.000 12.04420 943 GLY G O 1
ATOM 20157 N N . GLY C 2 944 ? 225.01300 265.63800 220.71400 1.000 12.13816 944 GLY G N 1
ATOM 20158 C CA . GLY C 2 944 ? 226.20500 264.82800 220.60100 1.000 12.13816 944 GLY G CA 1
ATOM 20159 C C . GLY C 2 944 ? 227.44100 265.69900 220.51300 1.000 12.13816 944 GLY G C 1
ATOM 20160 O O . GLY C 2 944 ? 227.38900 266.91200 220.72600 1.000 12.13816 944 GLY G O 1
ATOM 20164 N N . SER C 2 945 ? 228.55500 265.04500 220.20100 1.000 12.66368 945 SER G N 1
ATOM 20165 C CA . SER C 2 945 ? 229.82300 265.73500 220.03300 1.000 12.66368 945 SER G CA 1
ATOM 20166 C C . SER C 2 945 ? 230.77900 264.81400 219.29500 1.000 12.66368 945 SER G C 1
ATOM 20167 O O . SER C 2 945 ? 230.69200 263.58800 219.39300 1.000 12.66368 945 SER G O 1
ATOM 20175 N N . GLN C 2 946 ? 231.69900 265.42900 218.55300 1.000 13.33277 946 GLN G N 1
ATOM 20176 C CA . GLN C 2 946 ? 232.68900 264.67000 217.80400 1.000 13.33277 946 GLN G CA 1
ATOM 20177 C C . GLN C 2 946 ? 233.74700 264.04600 218.70300 1.000 13.33277 946 GLN G C 1
ATOM 20178 O O . GLN C 2 946 ? 234.60400 263.31000 218.20300 1.000 13.33277 946 GLN G O 1
ATOM 20192 N N . PHE C 2 947 ? 233.70500 264.31100 220.00300 1.000 14.87272 947 PHE G N 1
ATOM 20193 C CA . PHE C 2 947 ? 234.66200 263.78700 220.96500 1.000 14.87272 947 PHE G CA 1
ATOM 20194 C C . PHE C 2 947 ? 233.93200 262.94200 222.00400 1.000 14.87272 947 PHE G C 1
ATOM 20195 O O . PHE C 2 947 ? 232.72100 262.72700 221.92700 1.000 14.87272 947 PHE G O 1
ATOM 20212 N N . SER C 2 948 ? 234.69200 262.46300 222.98900 1.000 17.34027 948 SER G N 1
ATOM 20213 C CA . SER C 2 948 ? 234.15500 261.61900 224.04700 1.000 17.34027 948 SER G CA 1
ATOM 20214 C C . SER C 2 948 ? 234.16100 262.28500 225.41500 1.000 17.34027 948 SER G C 1
ATOM 20215 O O . SER C 2 948 ? 233.44000 261.83100 226.30900 1.000 17.34027 948 SER G O 1
ATOM 20223 N N . ASN C 2 949 ? 234.95100 263.34000 225.59900 1.000 17.56171 949 ASN G N 1
ATOM 20224 C CA . ASN C 2 949 ? 235.07400 263.98400 226.89900 1.000 17.56171 949 ASN G CA 1
ATOM 20225 C C . ASN C 2 949 ? 234.03500 265.07100 227.12200 1.000 17.56171 949 ASN G C 1
ATOM 20226 O O . ASN C 2 949 ? 233.65900 265.33000 228.27000 1.000 17.56171 949 ASN G O 1
ATOM 20237 N N . GLU C 2 950 ? 233.56600 265.71100 226.05600 1.000 16.49563 950 GLU G N 1
ATOM 20238 C CA . GLU C 2 950 ? 232.69000 266.86500 226.17400 1.000 16.49563 950 GLU G CA 1
ATOM 20239 C C . GLU C 2 950 ? 231.23300 266.44000 226.28800 1.000 16.49563 950 GLU G C 1
ATOM 20240 O O . GLU C 2 950 ? 230.79100 265.49700 225.62600 1.000 16.49563 950 GLU G O 1
ATOM 20252 N N . TYR C 2 951 ? 230.49200 267.14700 227.13700 1.000 13.95272 951 TYR G N 1
ATOM 20253 C CA . TYR C 2 951 ? 229.04100 267.01300 227.19000 1.000 13.95272 951 TYR G CA 1
ATOM 20254 C C . TYR C 2 951 ? 228.45400 267.67400 225.95100 1.000 13.95272 951 TYR G C 1
ATOM 20255 O O . TYR C 2 951 ? 228.38200 268.90500 225.86900 1.000 13.95272 951 TYR G O 1
ATOM 20273 N N . GLY C 2 952 ? 228.04700 266.86100 224.98100 1.000 12.15065 952 GLY G N 1
ATOM 20274 C CA . GLY C 2 952 ? 227.65400 267.36600 223.68100 1.000 12.15065 952 GLY G CA 1
ATOM 20275 C C . GLY C 2 952 ? 226.63000 268.47900 223.72700 1.000 12.15065 952 GLY G C 1
ATOM 20276 O O . GLY C 2 952 ? 225.88000 268.61200 224.69800 1.000 12.15065 952 GLY G O 1
ATOM 20280 N N . HIS C 2 953 ? 226.59600 269.28600 222.67300 1.000 10.59982 953 HIS G N 1
ATOM 20281 C CA . HIS C 2 953 ? 225.62700 270.36800 222.57700 1.000 10.59982 953 HIS G CA 1
ATOM 20282 C C . HIS C 2 953 ? 224.31900 269.85200 221.98200 1.000 10.59982 953 HIS G C 1
ATOM 20283 O O . HIS C 2 953 ? 224.33700 268.94500 221.14400 1.000 10.59982 953 HIS G O 1
ATOM 20297 N N . PRO C 2 954 ? 223.17000 270.39600 222.38300 1.000 10.60981 954 PRO G N 1
ATOM 20298 C CA . PRO C 2 954 ? 221.90400 269.90600 221.83000 1.000 10.60981 954 PRO G CA 1
ATOM 20299 C C . PRO C 2 954 ? 221.80500 270.17500 220.33700 1.000 10.60981 954 PRO G C 1
ATOM 20300 O O . PRO C 2 954 ? 222.47100 271.05900 219.79500 1.000 10.60981 954 PRO G O 1
ATOM 20311 N N . HIS C 2 955 ? 220.95500 269.39500 219.67400 1.000 12.01593 955 HIS G N 1
ATOM 20312 C CA . HIS C 2 955 ? 220.70100 269.54400 218.24900 1.000 12.01593 955 HIS G CA 1
ATOM 20313 C C . HIS C 2 955 ? 219.23300 269.73000 217.90600 1.000 12.01593 955 HIS G C 1
ATOM 20314 O O . HIS C 2 955 ? 218.93100 270.29200 216.85100 1.000 12.01593 955 HIS G O 1
ATOM 20328 N N . THR C 2 956 ? 218.31700 269.27900 218.75500 1.000 11.97407 956 THR G N 1
ATOM 20329 C CA . THR C 2 956 ? 216.88800 269.37800 218.47600 1.000 11.97407 956 THR G CA 1
ATOM 20330 C C . THR C 2 956 ? 216.13100 269.06500 219.76100 1.000 11.97407 956 THR G C 1
ATOM 20331 O O . THR C 2 956 ? 216.72500 268.87500 220.82700 1.000 11.97407 956 THR G O 1
ATOM 20342 N N . SER C 2 957 ? 214.80600 269.01900 219.64800 1.000 11.71595 957 SER G N 1
ATOM 20343 C CA . SER C 2 957 ? 213.93700 268.70300 220.77200 1.000 11.71595 957 SER G CA 1
ATOM 20344 C C . SER C 2 957 ? 212.53600 268.44700 220.24200 1.000 11.71595 957 SER G C 1
ATOM 20345 O O . SER C 2 957 ? 212.05300 269.18500 219.38100 1.000 11.71595 957 SER G O 1
ATOM 20353 N N . LYS C 2 958 ? 211.89500 267.40100 220.75800 1.000 10.13456 958 LYS G N 1
ATOM 20354 C CA . LYS C 2 958 ? 210.56700 267.01300 220.31200 1.000 10.13456 958 LYS G CA 1
ATOM 20355 C C . LYS C 2 958 ? 209.74400 266.55200 221.50400 1.000 10.13456 958 LYS G C 1
ATOM 20356 O O . LYS C 2 958 ? 210.28400 266.09200 222.51300 1.000 10.13456 958 LYS G O 1
ATOM 20375 N N . THR C 2 959 ? 208.42800 266.68400 221.37400 1.000 9.55530 959 THR G N 1
ATOM 20376 C CA . THR C 2 959 ? 207.48600 266.25500 222.39600 1.000 9.55530 959 THR G CA 1
ATOM 20377 C C . THR C 2 959 ? 206.82900 264.95300 221.96200 1.000 9.55530 959 THR G C 1
ATOM 20378 O O . THR C 2 959 ? 206.27700 264.86900 220.86000 1.000 9.55530 959 THR G O 1
ATOM 20389 N N . TYR C 2 960 ? 206.89100 263.94400 222.82400 1.000 9.59288 960 TYR G N 1
ATOM 20390 C CA . TYR C 2 960 ? 206.30900 262.63200 222.55400 1.000 9.59288 960 TYR G CA 1
ATOM 20391 C C . TYR C 2 960 ? 205.04000 262.50500 223.39000 1.000 9.59288 960 TYR G C 1
ATOM 20392 O O . TYR C 2 960 ? 205.06200 261.98400 224.50600 1.000 9.59288 960 TYR G O 1
ATOM 20410 N N . THR C 2 961 ? 203.92900 262.98500 222.84100 1.000 9.87422 961 THR G N 1
ATOM 20411 C CA . THR C 2 961 ? 202.63600 262.82400 223.48800 1.000 9.87422 961 THR G CA 1
ATOM 20412 C C . THR C 2 961 ? 202.13700 261.40300 223.27200 1.000 9.87422 961 THR G C 1
ATOM 20413 O O . THR C 2 961 ? 202.13200 260.89900 222.14400 1.000 9.87422 961 THR G O 1
ATOM 20424 N N . ILE C 2 962 ? 201.72500 260.75800 224.35300 1.000 10.41795 962 ILE G N 1
ATOM 20425 C CA . ILE C 2 962 ? 201.31700 259.36100 224.30300 1.000 10.41795 962 ILE G CA 1
ATOM 20426 C C . ILE C 2 962 ? 199.88400 259.27000 223.80100 1.000 10.41795 962 ILE G C 1
ATOM 20427 O O . ILE C 2 962 ? 199.04700 260.13100 224.09600 1.000 10.41795 962 ILE G O 1
ATOM 20443 N N . GLY C 2 963 ? 199.59900 258.21600 223.03900 1.000 10.47951 963 GLY G N 1
ATOM 20444 C CA . GLY C 2 963 ? 198.30400 258.03400 222.42500 1.000 10.47951 963 GLY G CA 1
ATOM 20445 C C . GLY C 2 963 ? 198.19100 258.57700 221.01900 1.000 10.47951 963 GLY G C 1
ATOM 20446 O O . GLY C 2 963 ? 197.18300 258.31500 220.35100 1.000 10.47951 963 GLY G O 1
ATOM 20450 N N . VAL C 2 964 ? 199.18800 259.32400 220.54800 1.000 9.59500 964 VAL G N 1
ATOM 20451 C CA . VAL C 2 964 ? 199.17600 259.88200 219.20100 1.000 9.59500 964 VAL G CA 1
ATOM 20452 C C . VAL C 2 964 ? 200.45200 259.47400 218.47900 1.000 9.59500 964 VAL G C 1
ATOM 20453 O O . VAL C 2 964 ? 200.40600 258.85900 217.40800 1.000 9.59500 964 VAL G O 1
ATOM 20466 N N . ASP C 2 965 ? 201.59700 259.81300 219.06200 1.000 9.61930 965 ASP G N 1
ATOM 20467 C CA . ASP C 2 965 ? 202.88900 259.53600 218.45500 1.000 9.61930 965 ASP G CA 1
ATOM 20468 C C . ASP C 2 965 ? 203.41700 258.18200 218.90600 1.000 9.61930 965 ASP G C 1
ATOM 20469 O O . ASP C 2 965 ? 203.18900 257.74700 220.03700 1.000 9.61930 965 ASP G O 1
ATOM 20478 N N . ARG C 2 966 ? 204.12900 257.51500 217.99900 1.000 8.98015 966 ARG G N 1
ATOM 20479 C CA . ARG C 2 966 ? 204.76200 256.23700 218.28700 1.000 8.98015 966 ARG G CA 1
ATOM 20480 C C . ARG C 2 966 ? 206.28100 256.31900 218.30500 1.000 8.98015 966 ARG G C 1
ATOM 20481 O O . ARG C 2 966 ? 206.94100 255.28300 218.42900 1.000 8.98015 966 ARG G O 1
ATOM 20502 N N . HIS C 2 967 ? 206.85300 257.51700 218.18700 1.000 9.27136 967 HIS G N 1
ATOM 20503 C CA . HIS C 2 967 ? 208.30200 257.67200 218.17600 1.000 9.27136 967 HIS G CA 1
ATOM 20504 C C . HIS C 2 967 ? 208.69000 259.14500 218.15200 1.000 9.27136 967 HIS G C 1
ATOM 20505 O O . HIS C 2 967 ? 207.82400 260.02300 218.09400 1.000 9.27136 967 HIS G O 1
ATOM 20519 N N . VAL C 2 968 ? 209.99100 259.42100 218.19900 1.000 9.82602 968 VAL G N 1
ATOM 20520 C CA . VAL C 2 968 ? 210.52200 260.77400 218.09500 1.000 9.82602 968 VAL G CA 1
ATOM 20521 C C . VAL C 2 968 ? 211.57600 260.77700 216.99900 1.000 9.82602 968 VAL G C 1
ATOM 20522 O O . VAL C 2 968 ? 212.43200 259.88700 216.95300 1.000 9.82602 968 VAL G O 1
ATOM 20535 N N . SER C 2 969 ? 211.51500 261.77400 216.12400 1.000 10.56171 969 SER G N 1
ATOM 20536 C CA . SER C 2 969 ? 212.39800 261.86300 214.97100 1.000 10.56171 969 SER G CA 1
ATOM 20537 C C . SER C 2 969 ? 213.47400 262.90900 215.24000 1.000 10.56171 969 SER G C 1
ATOM 20538 O O . SER C 2 969 ? 213.16500 264.09100 215.42100 1.000 10.56171 969 SER G O 1
ATOM 20546 N N . VAL C 2 970 ? 214.73000 262.47100 215.25900 1.000 10.59138 970 VAL G N 1
ATOM 20547 C CA . VAL C 2 970 ? 215.87700 263.35200 215.44200 1.000 10.59138 970 VAL G CA 1
ATOM 20548 C C . VAL C 2 970 ? 216.93000 262.98900 214.40500 1.000 10.59138 970 VAL G C 1
ATOM 20549 O O . VAL C 2 970 ? 217.04200 261.82600 214.00300 1.000 10.59138 970 VAL G O 1
ATOM 20562 N N . ARG C 2 971 ? 217.70000 263.98500 213.97000 1.000 11.47241 971 ARG G N 1
ATOM 20563 C CA . ARG C 2 971 ? 218.70400 263.81000 212.92600 1.000 11.47241 971 ARG G CA 1
ATOM 20564 C C . ARG C 2 971 ? 220.06200 264.23300 213.46800 1.000 11.47241 971 ARG G C 1
ATOM 20565 O O . ARG C 2 971 ? 220.31500 265.42700 213.66300 1.000 11.47241 971 ARG G O 1
ATOM 20586 N N . LEU C 2 972 ? 220.93000 263.25400 213.71000 1.000 11.20157 972 LEU G N 1
ATOM 20587 C CA . LEU C 2 972 ? 222.28900 263.49800 214.16600 1.000 11.20157 972 LEU G CA 1
ATOM 20588 C C . LEU C 2 972 ? 223.22200 262.55200 213.42800 1.000 11.20157 972 LEU G C 1
ATOM 20589 O O . LEU C 2 972 ? 222.80000 261.51900 212.90600 1.000 11.20157 972 LEU G O 1
ATOM 20605 N N . ASN C 2 973 ? 224.50500 262.92000 213.38200 1.000 12.46959 973 ASN G N 1
ATOM 20606 C CA . ASN C 2 973 ? 225.52600 261.99200 212.91100 1.000 12.46959 973 ASN G CA 1
ATOM 20607 C C . ASN C 2 973 ? 226.80200 262.06500 213.74100 1.000 12.46959 973 ASN G C 1
ATOM 20608 O O . ASN C 2 973 ? 227.82500 261.51200 213.32000 1.000 12.46959 973 ASN G O 1
ATOM 20619 N N . HIS C 2 974 ? 226.77800 262.72300 214.89500 1.000 12.15136 974 HIS G N 1
ATOM 20620 C CA . HIS C 2 974 ? 227.93300 262.71500 215.77000 1.000 12.15136 974 HIS G CA 1
ATOM 20621 C C . HIS C 2 974 ? 228.17800 261.29900 216.29100 1.000 12.15136 974 HIS G C 1
ATOM 20622 O O . HIS C 2 974 ? 227.23200 260.53300 216.49600 1.000 12.15136 974 HIS G O 1
ATOM 20636 N N . PRO C 2 975 ? 229.44000 260.92200 216.51100 1.000 12.56173 975 PRO G N 1
ATOM 20637 C CA . PRO C 2 975 ? 229.72100 259.55500 216.97100 1.000 12.56173 975 PRO G CA 1
ATOM 20638 C C . PRO C 2 975 ? 229.33200 259.30600 218.41400 1.000 12.56173 975 PRO G C 1
ATOM 20639 O O . PRO C 2 975 ? 229.06000 258.15400 218.77100 1.000 12.56173 975 PRO G O 1
ATOM 20650 N N . TYR C 2 976 ? 229.29900 260.33700 219.25300 1.000 13.92982 976 TYR G N 1
ATOM 20651 C CA . TYR C 2 976 ? 228.98400 260.19900 220.67200 1.000 13.92982 976 TYR G CA 1
ATOM 20652 C C . TYR C 2 976 ? 227.66700 260.92000 220.93500 1.000 13.92982 976 TYR G C 1
ATOM 20653 O O . TYR C 2 976 ? 227.62600 262.15100 221.02100 1.000 13.92982 976 TYR G O 1
ATOM 20671 N N . LEU C 2 977 ? 226.59800 260.14400 221.06200 1.000 12.38535 977 LEU G N 1
ATOM 20672 C CA . LEU C 2 977 ? 225.25400 260.66800 221.24600 1.000 12.38535 977 LEU G CA 1
ATOM 20673 C C . LEU C 2 977 ? 224.93600 260.82100 222.72800 1.000 12.38535 977 LEU G C 1
ATOM 20674 O O . LEU C 2 977 ? 225.51000 260.14100 223.58200 1.000 12.38535 977 LEU G O 1
ATOM 20690 N N . PHE C 2 978 ? 224.01300 261.73300 223.02500 1.000 12.02225 978 PHE G N 1
ATOM 20691 C CA . PHE C 2 978 ? 223.46400 261.87800 224.36400 1.000 12.02225 978 PHE G CA 1
ATOM 20692 C C . PHE C 2 978 ? 222.01300 262.31000 224.23700 1.000 12.02225 978 PHE G C 1
ATOM 20693 O O . PHE C 2 978 ? 221.69100 263.16800 223.41000 1.000 12.02225 978 PHE G O 1
ATOM 20710 N N . TYR C 2 979 ? 221.14500 261.71700 225.04900 1.000 11.89231 979 TYR G N 1
ATOM 20711 C CA . TYR C 2 979 ? 219.72100 262.01200 225.02700 1.000 11.89231 979 TYR G CA 1
ATOM 20712 C C . TYR C 2 979 ? 219.25700 262.40400 226.42100 1.000 11.89231 979 TYR G C 1
ATOM 20713 O O . TYR C 2 979 ? 219.74100 261.86700 227.42100 1.000 11.89231 979 TYR G O 1
ATOM 20731 N N . ASN C 2 980 ? 218.31900 263.34500 226.47600 1.000 11.74570 980 ASN G N 1
ATOM 20732 C CA . ASN C 2 980 ? 217.73300 263.79500 227.72700 1.000 11.74570 980 ASN G CA 1
ATOM 20733 C C . ASN C 2 980 ? 216.21700 263.71600 227.63100 1.000 11.74570 980 ASN G C 1
ATOM 20734 O O . ASN C 2 980 ? 215.63800 263.86000 226.55100 1.000 11.74570 980 ASN G O 1
ATOM 20745 N N . VAL C 2 981 ? 215.58300 263.48200 228.77500 1.000 10.67312 981 VAL G N 1
ATOM 20746 C CA . VAL C 2 981 ? 214.13400 263.36600 228.87100 1.000 10.67312 981 VAL G CA 1
ATOM 20747 C C . VAL C 2 981 ? 213.64600 264.35700 229.91400 1.000 10.67312 981 VAL G C 1
ATOM 20748 O O . VAL C 2 981 ? 214.19100 264.41800 231.02200 1.000 10.67312 981 VAL G O 1
ATOM 20761 N N . ILE C 2 982 ? 212.62100 265.12800 229.56300 1.000 10.66080 982 ILE G N 1
ATOM 20762 C CA . ILE C 2 982 ? 212.05800 266.14500 230.44000 1.000 10.66080 982 ILE G CA 1
ATOM 20763 C C . ILE C 2 982 ? 210.54800 265.97500 230.47300 1.000 10.66080 982 ILE G C 1
ATOM 20764 O O . ILE C 2 982 ? 209.92400 265.66900 229.45100 1.000 10.66080 982 ILE G O 1
ATOM 20780 N N . ASP C 2 983 ? 209.96100 266.17400 231.65200 1.000 12.03989 983 ASP G N 1
ATOM 20781 C CA . ASP C 2 983 ? 208.51400 266.07000 231.83800 1.000 12.03989 983 ASP G CA 1
ATOM 20782 C C . ASP C 2 983 ? 208.09000 267.20800 232.76000 1.000 12.03989 983 ASP G C 1
ATOM 20783 O O . ASP C 2 983 ? 208.14800 267.07700 233.98600 1.000 12.03989 983 ASP G O 1
ATOM 20792 N N . ASN C 2 984 ? 207.66700 268.32000 232.16400 1.000 14.31355 984 ASN G N 1
ATOM 20793 C CA . ASN C 2 984 ? 207.24700 269.49900 232.90600 1.000 14.31355 984 ASN G CA 1
ATOM 20794 C C . ASN C 2 984 ? 205.73400 269.63700 232.98200 1.000 14.31355 984 ASN G C 1
ATOM 20795 O O . ASN C 2 984 ? 205.24300 270.61900 233.54600 1.000 14.31355 984 ASN G O 1
ATOM 20806 N N . ASP C 2 985 ? 204.98800 268.68400 232.43300 1.000 17.13904 985 ASP G N 1
ATOM 20807 C CA . ASP C 2 985 ? 203.53800 268.76900 232.44000 1.000 17.13904 985 ASP G CA 1
ATOM 20808 C C . ASP C 2 985 ? 202.99300 268.46600 233.83300 1.000 17.13904 985 ASP G C 1
ATOM 20809 O O . ASP C 2 985 ? 203.61600 267.76900 234.63900 1.000 17.13904 985 ASP G O 1
ATOM 20818 N N . VAL C 2 986 ? 201.80500 269.00200 234.11000 1.000 18.01626 986 VAL G N 1
ATOM 20819 C CA . VAL C 2 986 ? 201.18300 268.87200 235.42200 1.000 18.01626 986 VAL G CA 1
ATOM 20820 C C . VAL C 2 986 ? 200.20100 267.71000 235.40900 1.000 18.01626 986 VAL G C 1
ATOM 20821 O O . VAL C 2 986 ? 199.97600 267.06000 236.43600 1.000 18.01626 986 VAL G O 1
ATOM 20834 N N . ASN C 2 987 ? 199.60900 267.44300 234.24700 1.000 25.28448 987 ASN G N 1
ATOM 20835 C CA . ASN C 2 987 ? 198.59700 266.40100 234.09000 1.000 25.28448 987 ASN G CA 1
ATOM 20836 C C . ASN C 2 987 ? 199.15700 265.16300 233.40300 1.000 25.28448 987 ASN G C 1
ATOM 20837 O O . ASN C 2 987 ? 198.48100 264.54300 232.57700 1.000 25.28448 987 ASN G O 1
ATOM 20848 N N . SER C 2 988 ? 200.39100 264.78200 233.72300 1.000 17.58790 988 SER G N 1
ATOM 20849 C CA . SER C 2 988 ? 201.05300 263.64100 233.10600 1.000 17.58790 988 SER G CA 1
ATOM 20850 C C . SER C 2 988 ? 201.48900 262.65700 234.18000 1.000 17.58790 988 SER G C 1
ATOM 20851 O O . SER C 2 988 ? 202.10900 263.05000 235.17400 1.000 17.58790 988 SER G O 1
ATOM 20859 N N . ASN C 2 989 ? 201.16500 261.38400 233.97400 1.000 19.27764 989 ASN G N 1
ATOM 20860 C CA . ASN C 2 989 ? 201.59100 260.28600 234.83500 1.000 19.27764 989 ASN G CA 1
ATOM 20861 C C . ASN C 2 989 ? 202.10000 259.13000 233.98600 1.000 19.27764 989 ASN G C 1
ATOM 20862 O O . ASN C 2 989 ? 201.75800 257.96400 234.19500 1.000 19.27764 989 ASN G O 1
ATOM 20873 N N . ALA C 2 990 ? 202.93500 259.45200 233.00500 1.000 12.76475 990 ALA G N 1
ATOM 20874 C CA . ALA C 2 990 ? 203.42200 258.46800 232.04900 1.000 12.76475 990 ALA G CA 1
ATOM 20875 C C . ALA C 2 990 ? 204.57600 257.67900 232.66100 1.000 12.76475 990 ALA G C 1
ATOM 20876 O O . ALA C 2 990 ? 204.89300 257.80100 233.84700 1.000 12.76475 990 ALA G O 1
ATOM 20883 N N . ALA C 2 991 ? 205.21900 256.85000 231.84300 1.000 11.02072 991 ALA G N 1
ATOM 20884 C CA . ALA C 2 991 ? 206.36700 256.07300 232.28000 1.000 11.02072 991 ALA G CA 1
ATOM 20885 C C . ALA C 2 991 ? 207.12000 255.59400 231.05000 1.000 11.02072 991 ALA G C 1
ATOM 20886 O O . ALA C 2 991 ? 206.58800 255.59000 229.93700 1.000 11.02072 991 ALA G O 1
ATOM 20893 N N . ILE C 2 992 ? 208.36600 255.18600 231.26600 1.000 11.27418 992 ILE G N 1
ATOM 20894 C CA . ILE C 2 992 ? 209.27200 254.79600 230.19200 1.000 11.27418 992 ILE G CA 1
ATOM 20895 C C . ILE C 2 992 ? 209.89700 253.46400 230.57800 1.000 11.27418 992 ILE G C 1
ATOM 20896 O O . ILE C 2 992 ? 210.72300 253.40400 231.49700 1.000 11.27418 992 ILE G O 1
ATOM 20912 N N . ASN C 2 993 ? 209.51100 252.39600 229.87800 1.000 12.07959 993 ASN G N 1
ATOM 20913 C CA . ASN C 2 993 ? 210.07100 251.08100 230.16200 1.000 12.07959 993 ASN G CA 1
ATOM 20914 C C . ASN C 2 993 ? 211.39300 250.87000 229.43600 1.000 12.07959 993 ASN G C 1
ATOM 20915 O O . ASN C 2 993 ? 212.34200 250.32900 230.01400 1.000 12.07959 993 ASN G O 1
ATOM 20926 N N . GLY C 2 994 ? 211.47200 251.28400 228.17700 1.000 13.60778 994 GLY G N 1
ATOM 20927 C CA . GLY C 2 994 ? 212.68000 251.09300 227.40200 1.000 13.60778 994 GLY G CA 1
ATOM 20928 C C . GLY C 2 994 ? 212.58200 251.79300 226.06800 1.000 13.60778 994 GLY G C 1
ATOM 20929 O O . GLY C 2 994 ? 211.50400 252.22300 225.64600 1.000 13.60778 994 GLY G O 1
ATOM 20933 N N . LEU C 2 995 ? 213.73100 251.90000 225.40800 1.000 12.40774 995 LEU G N 1
ATOM 20934 C CA . LEU C 2 995 ? 213.85000 252.56000 224.11800 1.000 12.40774 995 LEU G CA 1
ATOM 20935 C C . LEU C 2 995 ? 214.40500 251.59200 223.08200 1.000 12.40774 995 LEU G C 1
ATOM 20936 O O . LEU C 2 995 ? 214.79300 250.46200 223.38900 1.000 12.40774 995 LEU G O 1
ATOM 20952 N N . THR C 2 996 ? 214.42600 252.05400 221.83200 1.000 10.29589 996 THR G N 1
ATOM 20953 C CA . THR C 2 996 ? 215.01000 251.28900 220.73200 1.000 10.29589 996 THR G CA 1
ATOM 20954 C C . THR C 2 996 ? 215.43200 252.29800 219.66800 1.000 10.29589 996 THR G C 1
ATOM 20955 O O . THR C 2 996 ? 214.59500 252.77700 218.89800 1.000 10.29589 996 THR G O 1
ATOM 20966 N N . ILE C 2 997 ? 216.72100 252.60600 219.63000 1.000 10.89355 997 ILE G N 1
ATOM 20967 C CA . ILE C 2 997 ? 217.25200 253.63800 218.74900 1.000 10.89355 997 ILE G CA 1
ATOM 20968 C C . ILE C 2 997 ? 217.53400 253.03400 217.38100 1.000 10.89355 997 ILE G C 1
ATOM 20969 O O . ILE C 2 997 ? 218.13200 251.95700 217.27600 1.000 10.89355 997 ILE G O 1
ATOM 20985 N N . GLU C 2 998 ? 217.10600 253.73100 216.33200 1.000 9.06928 998 GLU G N 1
ATOM 20986 C CA . GLU C 2 998 ? 217.44200 253.37800 214.96100 1.000 9.06928 998 GLU G CA 1
ATOM 20987 C C . GLU C 2 998 ? 218.61500 254.23400 214.50900 1.000 9.06928 998 GLU G C 1
ATOM 20988 O O . GLU C 2 998 ? 218.56600 255.46400 214.60900 1.000 9.06928 998 GLU G O 1
ATOM 21000 N N . PHE C 2 999 ? 219.66600 253.58500 214.01500 1.000 11.69974 999 PHE G N 1
ATOM 21001 C CA . PHE C 2 999 ? 220.88700 254.28900 213.66100 1.000 11.69974 999 PHE G CA 1
ATOM 21002 C C . PHE C 2 999 ? 221.61500 253.53100 212.56300 1.000 11.69974 999 PHE G C 1
ATOM 21003 O O . PHE C 2 999 ? 221.44800 252.32100 212.39700 1.000 11.69974 999 PHE G O 1
ATOM 21020 N N . ALA C 2 1000 ? 222.42700 254.26800 211.81600 1.000 11.77307 1000 ALA G N 1
ATOM 21021 C CA . ALA C 2 1000 ? 223.29900 253.72200 210.78800 1.000 11.77307 1000 ALA G CA 1
ATOM 21022 C C . ALA C 2 1000 ? 224.74900 254.00600 211.17200 1.000 11.77307 1000 ALA G C 1
ATOM 21023 O O . ALA C 2 1000 ? 225.04100 254.48100 212.27300 1.000 11.77307 1000 ALA G O 1
ATOM 21030 N N . VAL C 2 1001 ? 225.66400 253.71000 210.25300 1.000 12.55562 1001 VAL G N 1
ATOM 21031 C CA . VAL C 2 1001 ? 227.09300 253.88000 210.48000 1.000 12.55562 1001 VAL G CA 1
ATOM 21032 C C . VAL C 2 1001 ? 227.69900 254.56100 209.26300 1.000 12.55562 1001 VAL G C 1
ATOM 21033 O O . VAL C 2 1001 ? 227.57000 254.06300 208.14000 1.000 12.55562 1001 VAL G O 1
ATOM 21046 N N . GLY C 2 1002 ? 228.36000 255.69200 209.48900 1.000 15.43976 1002 GLY G N 1
ATOM 21047 C CA . GLY C 2 1002 ? 229.04600 256.39300 208.42400 1.000 15.43976 1002 GLY G CA 1
ATOM 21048 C C . GLY C 2 1002 ? 230.50000 255.98600 208.32200 1.000 15.43976 1002 GLY G C 1
ATOM 21049 O O . GLY C 2 1002 ? 230.80700 254.83600 207.99100 1.000 15.43976 1002 GLY G O 1
ATOM 21053 N N . GLY C 2 1003 ? 231.40500 256.91800 208.60700 1.000 15.75966 1003 GLY G N 1
ATOM 21054 C CA . GLY C 2 1003 ? 232.82600 256.64000 208.53800 1.000 15.75966 1003 GLY G CA 1
ATOM 21055 C C . GLY C 2 1003 ? 233.60700 257.25500 209.67900 1.000 15.75966 1003 GLY G C 1
ATOM 21056 O O . GLY C 2 1003 ? 233.06200 257.49400 210.76000 1.000 15.75966 1003 GLY G O 1
ATOM 21060 N N . ARG C 2 1004 ? 234.89100 257.51400 209.44600 1.000 15.56996 1004 ARG G N 1
ATOM 21061 C CA . ARG C 2 1004 ? 235.75600 258.10200 210.45600 1.000 15.56996 1004 ARG G CA 1
ATOM 21062 C C . ARG C 2 1004 ? 236.86400 258.88600 209.77000 1.000 15.56996 1004 ARG G C 1
ATOM 21063 O O . ARG C 2 1004 ? 237.32000 258.52200 208.68300 1.000 15.56996 1004 ARG G O 1
ATOM 21084 N N . ARG C 2 1005 ? 237.28700 259.97100 210.41100 1.000 18.27866 1005 ARG G N 1
ATOM 21085 C CA . ARG C 2 1005 ? 238.37100 260.79600 209.89100 1.000 18.27866 1005 ARG G CA 1
ATOM 21086 C C . ARG C 2 1005 ? 238.02800 261.33400 208.50700 1.000 18.27866 1005 ARG G C 1
ATOM 21087 O O . ARG C 2 1005 ? 238.78600 261.15600 207.55400 1.000 18.27866 1005 ARG G O 1
ATOM 21108 N N . ILE D 3 2 ? 198.92900 280.55100 168.72900 1.000 19.39486 2 ILE D N 1
ATOM 21109 C CA . ILE D 3 2 ? 197.76200 280.75600 169.57600 1.000 19.39486 2 ILE D CA 1
ATOM 21110 C C . ILE D 3 2 ? 198.00200 281.92500 170.52600 1.000 19.39486 2 ILE D C 1
ATOM 21111 O O . ILE D 3 2 ? 197.06200 282.61700 170.91700 1.000 19.39486 2 ILE D O 1
ATOM 21126 N N . VAL D 3 3 ? 199.26300 282.14500 170.89200 1.000 22.13248 3 VAL D N 1
ATOM 21127 C CA . VAL D 3 3 ? 199.66100 283.21100 171.80100 1.000 22.13248 3 VAL D CA 1
ATOM 21128 C C . VAL D 3 3 ? 200.96600 283.81700 171.29800 1.000 22.13248 3 VAL D C 1
ATOM 21129 O O . VAL D 3 3 ? 201.56400 283.34600 170.32800 1.000 22.13248 3 VAL D O 1
ATOM 21142 N N . TYR D 3 4 ? 201.40500 284.87600 171.97300 1.000 27.85851 4 TYR D N 1
ATOM 21143 C CA . TYR D 3 4 ? 202.66900 285.53400 171.68900 1.000 27.85851 4 TYR D CA 1
ATOM 21144 C C . TYR D 3 4 ? 203.51000 285.59400 172.95600 1.000 27.85851 4 TYR D C 1
ATOM 21145 O O . TYR D 3 4 ? 202.99100 285.57200 174.07500 1.000 27.85851 4 TYR D O 1
ATOM 21163 N N . ASN D 3 5 ? 204.82500 285.67100 172.76600 1.000 19.82925 5 ASN D N 1
ATOM 21164 C CA . ASN D 3 5 ? 205.76300 285.78000 173.88000 1.000 19.82925 5 ASN D CA 1
ATOM 21165 C C . ASN D 3 5 ? 206.11600 287.24900 174.10800 1.000 19.82925 5 ASN D C 1
ATOM 21166 O O . ASN D 3 5 ? 207.22800 287.71000 173.84800 1.000 19.82925 5 ASN D O 1
ATOM 21177 N N . ASN D 3 6 ? 205.12800 287.98500 174.61600 1.000 25.27502 6 ASN D N 1
ATOM 21178 C CA . ASN D 3 6 ? 205.27500 289.40600 174.88900 1.000 25.27502 6 ASN D CA 1
ATOM 21179 C C . ASN D 3 6 ? 205.23400 289.74600 176.37100 1.000 25.27502 6 ASN D C 1
ATOM 21180 O O . ASN D 3 6 ? 205.54700 290.88500 176.73400 1.000 25.27502 6 ASN D O 1
ATOM 21191 N N . GLN D 3 7 ? 204.86100 288.80300 177.23100 1.000 22.28200 7 GLN D N 1
ATOM 21192 C CA . GLN D 3 7 ? 204.82500 289.06400 178.66000 1.000 22.28200 7 GLN D CA 1
ATOM 21193 C C . GLN D 3 7 ? 206.23400 289.36900 179.16800 1.000 22.28200 7 GLN D C 1
ATOM 21194 O O . GLN D 3 7 ? 207.23100 289.22300 178.45500 1.000 22.28200 7 GLN D O 1
ATOM 21208 N N . ALA D 3 8 ? 206.31400 289.79400 180.41900 1.000 23.47041 8 ALA D N 1
ATOM 21209 C CA . ALA D 3 8 ? 207.56800 290.21900 181.01200 1.000 23.47041 8 ALA D CA 1
ATOM 21210 C C . ALA D 3 8 ? 208.22800 289.07500 181.76600 1.000 23.47041 8 ALA D C 1
ATOM 21211 O O . ALA D 3 8 ? 207.56300 288.12000 182.17700 1.000 23.47041 8 ALA D O 1
ATOM 21218 N N . PRO D 3 9 ? 209.54400 289.14000 181.97200 1.000 22.11823 9 PRO D N 1
ATOM 21219 C CA . PRO D 3 9 ? 210.21900 288.08700 182.74300 1.000 22.11823 9 PRO D CA 1
ATOM 21220 C C . PRO D 3 9 ? 209.79800 288.12800 184.20500 1.000 22.11823 9 PRO D C 1
ATOM 21221 O O . PRO D 3 9 ? 209.76000 289.19200 184.82500 1.000 22.11823 9 PRO D O 1
ATOM 21232 N N . ASP D 3 10 ? 209.48300 286.95600 184.75100 1.000 24.45616 10 ASP D N 1
ATOM 21233 C CA . ASP D 3 10 ? 209.06400 286.83200 186.14000 1.000 24.45616 10 ASP D CA 1
ATOM 21234 C C . ASP D 3 10 ? 209.85100 285.79900 186.92700 1.000 24.45616 10 ASP D C 1
ATOM 21235 O O . ASP D 3 10 ? 210.01300 285.96500 188.13800 1.000 24.45616 10 ASP D O 1
ATOM 21244 N N . ALA D 3 11 ? 210.34400 284.74200 186.28300 1.000 18.49754 11 ALA D N 1
ATOM 21245 C CA . ALA D 3 11 ? 211.06400 283.68100 186.96800 1.000 18.49754 11 ALA D CA 1
ATOM 21246 C C . ALA D 3 11 ? 212.23700 283.24000 186.10500 1.000 18.49754 11 ALA D C 1
ATOM 21247 O O . ALA D 3 11 ? 212.46300 283.76200 185.00900 1.000 18.49754 11 ALA D O 1
ATOM 21254 N N . VAL D 3 12 ? 212.98400 282.26400 186.60900 1.000 16.99314 12 VAL D N 1
ATOM 21255 C CA . VAL D 3 12 ? 214.14200 281.72200 185.91600 1.000 16.99314 12 VAL D CA 1
ATOM 21256 C C . VAL D 3 12 ? 213.84100 280.28700 185.50700 1.000 16.99314 12 VAL D C 1
ATOM 21257 O O . VAL D 3 12 ? 212.92700 279.63800 186.02300 1.000 16.99314 12 VAL D O 1
ATOM 21270 N N . ASN D 3 13 ? 214.63300 279.79100 184.56200 1.000 15.23705 13 ASN D N 1
ATOM 21271 C CA . ASN D 3 13 ? 214.48100 278.43100 184.05300 1.000 15.23705 13 ASN D CA 1
ATOM 21272 C C . ASN D 3 13 ? 215.11600 277.47000 185.04700 1.000 15.23705 13 ASN D C 1
ATOM 21273 O O . ASN D 3 13 ? 216.28400 277.09900 184.93000 1.000 15.23705 13 ASN D O 1
ATOM 21284 N N . ASN D 3 14 ? 214.33300 277.06000 186.04700 1.000 13.76868 14 ASN D N 1
ATOM 21285 C CA . ASN D 3 14 ? 214.80900 276.04400 186.97600 1.000 13.76868 14 ASN D CA 1
ATOM 21286 C C . ASN D 3 14 ? 215.01000 274.70300 186.28700 1.000 13.76868 14 ASN D C 1
ATOM 21287 O O . ASN D 3 14 ? 215.68400 273.82800 186.83900 1.000 13.76868 14 ASN D O 1
ATOM 21298 N N . VAL D 3 15 ? 214.43500 274.52500 185.10000 1.000 13.31640 15 VAL D N 1
ATOM 21299 C CA . VAL D 3 15 ? 214.67300 273.35500 184.26200 1.000 13.31640 15 VAL D CA 1
ATOM 21300 C C . VAL D 3 15 ? 214.65200 273.81700 182.81200 1.000 13.31640 15 VAL D C 1
ATOM 21301 O O . VAL D 3 15 ? 213.65500 274.38600 182.35400 1.000 13.31640 15 VAL D O 1
ATOM 21314 N N . GLY D 3 16 ? 215.74500 273.57800 182.09400 1.000 14.19431 16 GLY D N 1
ATOM 21315 C CA . GLY D 3 16 ? 215.87700 274.05500 180.73200 1.000 14.19431 16 GLY D CA 1
ATOM 21316 C C . GLY D 3 16 ? 217.25300 274.62400 180.45900 1.000 14.19431 16 GLY D C 1
ATOM 21317 O O . GLY D 3 16 ? 217.74700 275.46400 181.21700 1.000 14.19431 16 GLY D O 1
ATOM 21321 N N . GLN D 3 17 ? 217.88100 274.17700 179.37400 1.000 12.88103 17 GLN D N 1
ATOM 21322 C CA . GLN D 3 17 ? 219.24900 274.56400 179.05800 1.000 12.88103 17 GLN D CA 1
ATOM 21323 C C . GLN D 3 17 ? 219.34000 275.88400 178.30400 1.000 12.88103 17 GLN D C 1
ATOM 21324 O O . GLN D 3 17 ? 220.45400 276.33700 178.02100 1.000 12.88103 17 GLN D O 1
ATOM 21338 N N . PHE D 3 18 ? 218.21200 276.50700 177.97700 1.000 13.44858 18 PHE D N 1
ATOM 21339 C CA . PHE D 3 18 ? 218.18700 277.81500 177.34300 1.000 13.44858 18 PHE D CA 1
ATOM 21340 C C . PHE D 3 18 ? 217.39400 278.78000 178.21100 1.000 13.44858 18 PHE D C 1
ATOM 21341 O O . PHE D 3 18 ? 216.55300 278.36800 179.01600 1.000 13.44858 18 PHE D O 1
ATOM 21358 N N . GLY D 3 19 ? 217.67000 280.06800 178.04000 1.000 14.63706 19 GLY D N 1
ATOM 21359 C CA . GLY D 3 19 ? 216.91000 281.09200 178.72700 1.000 14.63706 19 GLY D CA 1
ATOM 21360 C C . GLY D 3 19 ? 217.72600 281.91700 179.69700 1.000 14.63706 19 GLY D C 1
ATOM 21361 O O . GLY D 3 19 ? 218.82200 282.37900 179.36700 1.000 14.63706 19 GLY D O 1
ATOM 21365 N N . ALA D 3 20 ? 217.19600 282.10400 180.90000 1.000 17.46579 20 ALA D N 1
ATOM 21366 C CA . ALA D 3 20 ? 217.78500 282.97500 181.90200 1.000 17.46579 20 ALA D CA 1
ATOM 21367 C C . ALA D 3 20 ? 218.23500 282.16400 183.10800 1.000 17.46579 20 ALA D C 1
ATOM 21368 O O . ALA D 3 20 ? 217.98500 280.96100 183.21300 1.000 17.46579 20 ALA D O 1
ATOM 21375 N N . THR D 3 21 ? 218.91000 282.85000 184.02600 1.000 17.54564 21 THR D N 1
ATOM 21376 C CA . THR D 3 21 ? 219.39000 282.25100 185.25900 1.000 17.54564 21 THR D CA 1
ATOM 21377 C C . THR D 3 21 ? 219.24600 283.26600 186.38300 1.000 17.54564 21 THR D C 1
ATOM 21378 O O . THR D 3 21 ? 218.91800 284.43500 186.15800 1.000 17.54564 21 THR D O 1
ATOM 21389 N N . GLU D 3 22 ? 219.49800 282.80500 187.60800 1.000 16.71505 22 GLU D N 1
ATOM 21390 C CA . GLU D 3 22 ? 219.40600 283.69200 188.76100 1.000 16.71505 22 GLU D CA 1
ATOM 21391 C C . GLU D 3 22 ? 220.38700 284.85000 188.65300 1.000 16.71505 22 GLU D C 1
ATOM 21392 O O . GLU D 3 22 ? 220.14400 285.92400 189.21400 1.000 16.71505 22 GLU D O 1
ATOM 21404 N N . GLY D 3 23 ? 221.49200 284.65400 187.94100 1.000 18.43168 23 GLY D N 1
ATOM 21405 C CA . GLY D 3 23 ? 222.46700 285.69600 187.71100 1.000 18.43168 23 GLY D CA 1
ATOM 21406 C C . GLY D 3 23 ? 222.26600 286.48400 186.44000 1.000 18.43168 23 GLY D C 1
ATOM 21407 O O . GLY D 3 23 ? 223.12600 287.29500 186.08300 1.000 18.43168 23 GLY D O 1
ATOM 21411 N N . SER D 3 24 ? 221.15200 286.26900 185.73800 1.000 18.61401 24 SER D N 1
ATOM 21412 C CA . SER D 3 24 ? 220.87600 286.96400 184.49000 1.000 18.61401 24 SER D CA 1
ATOM 21413 C C . SER D 3 24 ? 219.46300 287.51800 184.39300 1.000 18.61401 24 SER D C 1
ATOM 21414 O O . SER D 3 24 ? 219.20200 288.32300 183.49400 1.000 18.61401 24 SER D O 1
ATOM 21422 N N . ILE D 3 25 ? 218.54900 287.12100 185.28100 1.000 20.03772 25 ILE D N 1
ATOM 21423 C CA . ILE D 3 25 ? 217.17400 287.60600 185.20100 1.000 20.03772 25 ILE D CA 1
ATOM 21424 C C . ILE D 3 25 ? 217.13700 289.12300 185.33400 1.000 20.03772 25 ILE D C 1
ATOM 21425 O O . ILE D 3 25 ? 216.31300 289.79900 184.70300 1.000 20.03772 25 ILE D O 1
ATOM 21441 N N . GLY D 3 26 ? 218.02300 289.68100 186.16200 1.000 22.84354 26 GLY D N 1
ATOM 21442 C CA . GLY D 3 26 ? 218.08200 291.12500 186.29600 1.000 22.84354 26 GLY D CA 1
ATOM 21443 C C . GLY D 3 26 ? 218.32800 291.81500 184.97000 1.000 22.84354 26 GLY D C 1
ATOM 21444 O O . GLY D 3 26 ? 217.76000 292.87300 184.69400 1.000 22.84354 26 GLY D O 1
ATOM 21448 N N . ALA D 3 27 ? 219.17400 291.22000 184.12800 1.000 22.15771 27 ALA D N 1
ATOM 21449 C CA . ALA D 3 27 ? 219.43700 291.79500 182.81400 1.000 22.15771 27 ALA D CA 1
ATOM 21450 C C . ALA D 3 27 ? 218.17900 291.79200 181.95600 1.000 22.15771 27 ALA D C 1
ATOM 21451 O O . ALA D 3 27 ? 217.86400 292.78500 181.29100 1.000 22.15771 27 ALA D O 1
ATOM 21458 N N . TYR D 3 28 ? 217.44900 290.67400 181.95300 1.000 20.91620 28 TYR D N 1
ATOM 21459 C CA . TYR D 3 28 ? 216.19800 290.60800 181.20600 1.000 20.91620 28 TYR D CA 1
ATOM 21460 C C . TYR D 3 28 ? 215.23400 291.69300 181.66700 1.000 20.91620 28 TYR D C 1
ATOM 21461 O O . TYR D 3 28 ? 214.63500 292.40400 180.84900 1.000 20.91620 28 TYR D O 1
ATOM 21479 N N . LYS D 3 29 ? 215.07000 291.83200 182.98400 1.000 23.91304 29 LYS D N 1
ATOM 21480 C CA . LYS D 3 29 ? 214.11300 292.79900 183.50800 1.000 23.91304 29 LYS D CA 1
ATOM 21481 C C . LYS D 3 29 ? 214.53900 294.22800 183.19100 1.000 23.91304 29 LYS D C 1
ATOM 21482 O O . LYS D 3 29 ? 213.70200 295.06400 182.82800 1.000 23.91304 29 LYS D O 1
ATOM 21501 N N . GLN D 3 30 ? 215.83400 294.52700 183.31200 1.000 27.21047 30 GLN D N 1
ATOM 21502 C CA . GLN D 3 30 ? 216.31000 295.86700 182.99100 1.000 27.21047 30 GLN D CA 1
ATOM 21503 C C . GLN D 3 30 ? 216.12800 296.17200 181.51000 1.000 27.21047 30 GLN D C 1
ATOM 21504 O O . GLN D 3 30 ? 215.75400 297.29300 181.14300 1.000 27.21047 30 GLN D O 1
ATOM 21518 N N . ALA D 3 31 ? 216.38600 295.19000 180.64500 1.000 25.72991 31 ALA D N 1
ATOM 21519 C CA . ALA D 3 31 ? 216.17900 295.39500 179.21700 1.000 25.72991 31 ALA D CA 1
ATOM 21520 C C . ALA D 3 31 ? 214.71300 295.66400 178.91300 1.000 25.72991 31 ALA D C 1
ATOM 21521 O O . ALA D 3 31 ? 214.38600 296.56000 178.12600 1.000 25.72991 31 ALA D O 1
ATOM 21528 N N . ALA D 3 32 ? 213.81300 294.89400 179.52900 1.000 29.22309 32 ALA D N 1
ATOM 21529 C CA . ALA D 3 32 ? 212.38800 295.12700 179.32200 1.000 29.22309 32 ALA D CA 1
ATOM 21530 C C . ALA D 3 32 ? 211.98700 296.52000 179.78800 1.000 29.22309 32 ALA D C 1
ATOM 21531 O O . ALA D 3 32 ? 211.23900 297.22500 179.09800 1.000 29.22309 32 ALA D O 1
ATOM 21538 N N . GLU D 3 33 ? 212.47100 296.93300 180.96100 1.000 27.99151 33 GLU D N 1
ATOM 21539 C CA . GLU D 3 33 ? 212.13500 298.25600 181.47300 1.000 27.99151 33 GLU D CA 1
ATOM 21540 C C . GLU D 3 33 ? 212.63400 299.35100 180.53900 1.000 27.99151 33 GLU D C 1
ATOM 21541 O O . GLU D 3 33 ? 211.90900 300.31100 180.25200 1.000 27.99151 33 GLU D O 1
ATOM 21553 N N . TYR D 3 34 ? 213.87000 299.22500 180.05500 1.000 29.67753 34 TYR D N 1
ATOM 21554 C CA . TYR D 3 34 ? 214.41800 300.24900 179.17400 1.000 29.67753 34 TYR D CA 1
ATOM 21555 C C . TYR D 3 34 ? 213.67700 300.28600 177.84400 1.000 29.67753 34 TYR D C 1
ATOM 21556 O O . TYR D 3 34 ? 213.45100 301.36500 177.28500 1.000 29.67753 34 TYR D O 1
ATOM 21574 N N . ALA D 3 35 ? 213.27800 299.12400 177.32500 1.000 32.08220 35 ALA D N 1
ATOM 21575 C CA . ALA D 3 35 ? 212.50900 299.10600 176.08600 1.000 32.08220 35 ALA D CA 1
ATOM 21576 C C . ALA D 3 35 ? 211.14700 299.75900 176.27700 1.000 32.08220 35 ALA D C 1
ATOM 21577 O O . ALA D 3 35 ? 210.68700 300.51800 175.41400 1.000 32.08220 35 ALA D O 1
ATOM 21584 N N . ALA D 3 36 ? 210.48600 299.47900 177.40200 1.000 33.51744 36 ALA D N 1
ATOM 21585 C CA . ALA D 3 36 ? 209.20200 300.11500 177.67400 1.000 33.51744 36 ALA D CA 1
ATOM 21586 C C . ALA D 3 36 ? 209.35900 301.62300 177.81200 1.000 33.51744 36 ALA D C 1
ATOM 21587 O O . ALA D 3 36 ? 208.51700 302.39100 177.33000 1.000 33.51744 36 ALA D O 1
ATOM 21594 N N . ASP D 3 37 ? 210.43900 302.06900 178.45700 1.000 38.11165 37 ASP D N 1
ATOM 21595 C CA . ASP D 3 37 ? 210.67300 303.50300 178.59200 1.000 38.11165 37 ASP D CA 1
ATOM 21596 C C . ASP D 3 37 ? 210.94000 304.14500 177.23600 1.000 38.11165 37 ASP D C 1
ATOM 21597 O O . ASP D 3 37 ? 210.46900 305.25600 176.96400 1.000 38.11165 37 ASP D O 1
ATOM 21606 N N . SER D 3 38 ? 211.68800 303.45900 176.37100 1.000 38.94153 38 SER D N 1
ATOM 21607 C CA . SER D 3 38 ? 211.94200 303.99000 175.03700 1.000 38.94153 38 SER D CA 1
ATOM 21608 C C . SER D 3 38 ? 210.65300 304.08600 174.23200 1.000 38.94153 38 SER D C 1
ATOM 21609 O O . SER D 3 38 ? 210.44300 305.06000 173.50200 1.000 38.94153 38 SER D O 1
ATOM 21617 N N . LYS D 3 39 ? 209.77600 303.08700 174.35300 1.000 40.10842 39 LYS D N 1
ATOM 21618 C CA . LYS D 3 39 ? 208.49900 303.15800 173.65000 1.000 40.10842 39 LYS D CA 1
ATOM 21619 C C . LYS D 3 39 ? 207.64100 304.29200 174.19300 1.000 40.10842 39 LYS D C 1
ATOM 21620 O O . LYS D 3 39 ? 206.96500 304.99000 173.42800 1.000 40.10842 39 LYS D O 1
ATOM 21639 N N . TYR D 3 40 ? 207.63400 304.47700 175.51400 1.000 43.04736 40 TYR D N 1
ATOM 21640 C CA . TYR D 3 40 ? 206.89900 305.59700 176.09000 1.000 43.04736 40 TYR D CA 1
ATOM 21641 C C . TYR D 3 40 ? 207.42000 306.92000 175.55000 1.000 43.04736 40 TYR D C 1
ATOM 21642 O O . TYR D 3 40 ? 206.63700 307.80800 175.19400 1.000 43.04736 40 TYR D O 1
ATOM 21660 N N . TRP D 3 41 ? 208.74400 307.07000 175.48600 1.000 48.41213 41 TRP D N 1
ATOM 21661 C CA . TRP D 3 41 ? 209.32100 308.29000 174.93500 1.000 48.41213 41 TRP D CA 1
ATOM 21662 C C . TRP D 3 41 ? 208.91800 308.47800 173.47900 1.000 48.41213 41 TRP D C 1
ATOM 21663 O O . TRP D 3 41 ? 208.55800 309.58400 173.06400 1.000 48.41213 41 TRP D O 1
ATOM 21684 N N . ALA D 3 42 ? 208.97400 307.40800 172.68500 1.000 47.22346 42 ALA D N 1
ATOM 21685 C CA . ALA D 3 42 ? 208.61900 307.52400 171.27600 1.000 47.22346 42 ALA D CA 1
ATOM 21686 C C . ALA D 3 42 ? 207.16300 307.93800 171.11000 1.000 47.22346 42 ALA D C 1
ATOM 21687 O O . ALA D 3 42 ? 206.84300 308.78400 170.26700 1.000 47.22346 42 ALA D O 1
ATOM 21694 N N . LEU D 3 43 ? 206.26700 307.35700 171.90800 1.000 49.69253 43 LEU D N 1
ATOM 21695 C CA . LEU D 3 43 ? 204.85700 307.71700 171.81200 1.000 49.69253 43 LEU D CA 1
ATOM 21696 C C . LEU D 3 43 ? 204.62300 309.15300 172.26300 1.000 49.69253 43 LEU D C 1
ATOM 21697 O O . LEU D 3 43 ? 203.81800 309.87400 171.66300 1.000 49.69253 43 LEU D O 1
ATOM 21713 N N . LEU D 3 44 ? 205.31500 309.58800 173.31800 1.000 55.91453 44 LEU D N 1
ATOM 21714 C CA . LEU D 3 44 ? 205.18200 310.97200 173.75800 1.000 55.91453 44 LEU D CA 1
ATOM 21715 C C . LEU D 3 44 ? 205.65900 311.93200 172.67800 1.000 55.91453 44 LEU D C 1
ATOM 21716 O O . LEU D 3 44 ? 205.02500 312.96300 172.42700 1.000 55.91453 44 LEU D O 1
ATOM 21732 N N . ALA D 3 45 ? 206.77300 311.60400 172.02100 1.000 60.24606 45 ALA D N 1
ATOM 21733 C CA . ALA D 3 45 ? 207.27300 312.45300 170.94600 1.000 60.24606 45 ALA D CA 1
ATOM 21734 C C . ALA D 3 45 ? 206.30300 312.47800 169.77400 1.000 60.24606 45 ALA D C 1
ATOM 21735 O O . ALA D 3 45 ? 206.06500 313.53400 169.17700 1.000 60.24606 45 ALA D O 1
ATOM 21742 N N . GLU D 3 46 ? 205.73900 311.32000 169.42600 1.000 60.51638 46 GLU D N 1
ATOM 21743 C CA . GLU D 3 46 ? 204.76500 311.27300 168.34300 1.000 60.51638 46 GLU D CA 1
ATOM 21744 C C . GLU D 3 46 ? 203.55000 312.13000 168.66700 1.000 60.51638 46 GLU D C 1
ATOM 21745 O O . GLU D 3 46 ? 203.06000 312.87300 167.80900 1.000 60.51638 46 GLU D O 1
ATOM 21757 N N . SER D 3 47 ? 203.05200 312.04500 169.90100 1.000 63.77619 47 SER D N 1
ATOM 21758 C CA . SER D 3 47 ? 201.90200 312.85500 170.28700 1.000 63.77619 47 SER D CA 1
ATOM 21759 C C . SER D 3 47 ? 202.24200 314.34000 170.25700 1.000 63.77619 47 SER D C 1
ATOM 21760 O O . SER D 3 47 ? 201.44500 315.15500 169.77800 1.000 63.77619 47 SER D O 1
ATOM 21768 N N . LYS D 3 48 ? 203.41900 314.70900 170.76600 1.000 69.62950 48 LYS D N 1
ATOM 21769 C CA . LYS D 3 48 ? 203.82700 316.10900 170.75100 1.000 69.62950 48 LYS D CA 1
ATOM 21770 C C . LYS D 3 48 ? 203.90100 316.63800 169.32700 1.000 69.62950 48 LYS D C 1
ATOM 21771 O O . LYS D 3 48 ? 203.40800 317.73300 169.02900 1.000 69.62950 48 LYS D O 1
ATOM 21790 N N . PHE D 3 49 ? 204.51500 315.86800 168.42800 1.000 71.33158 49 PHE D N 1
ATOM 21791 C CA . PHE D 3 49 ? 204.67000 316.32400 167.05300 1.000 71.33158 49 PHE D CA 1
ATOM 21792 C C . PHE D 3 49 ? 203.32900 316.38100 166.33600 1.000 71.33158 49 PHE D C 1
ATOM 21793 O O . PHE D 3 49 ? 203.08000 317.30300 165.55200 1.000 71.33158 49 PHE D O 1
ATOM 21810 N N . GLY D 3 50 ? 202.45400 315.40500 166.58300 1.000 74.96064 50 GLY D N 1
ATOM 21811 C CA . GLY D 3 50 ? 201.12100 315.47100 166.01100 1.000 74.96064 50 GLY D CA 1
ATOM 21812 C C . GLY D 3 50 ? 200.37400 316.70800 166.46400 1.000 74.96064 50 GLY D C 1
ATOM 21813 O O . GLY D 3 50 ? 199.79800 317.43500 165.65200 1.000 74.96064 50 GLY D O 1
ATOM 21817 N N . THR D 3 51 ? 200.37200 316.96200 167.77400 1.000 79.33773 51 THR D N 1
ATOM 21818 C CA . THR D 3 51 ? 199.75300 318.17100 168.30200 1.000 79.33773 51 THR D CA 1
ATOM 21819 C C . THR D 3 51 ? 200.30800 319.40800 167.61000 1.000 79.33773 51 THR D C 1
ATOM 21820 O O . THR D 3 51 ? 199.55800 320.22800 167.07000 1.000 79.33773 51 THR D O 1
ATOM 21831 N N . ILE D 3 52 ? 201.63400 319.55800 167.62500 1.000 83.88075 52 ILE D N 1
ATOM 21832 C CA . ILE D 3 52 ? 202.26400 320.74200 167.04300 1.000 83.88075 52 ILE D CA 1
ATOM 21833 C C . ILE D 3 52 ? 201.83500 320.90900 165.59100 1.000 83.88075 52 ILE D C 1
ATOM 21834 O O . ILE D 3 52 ? 201.28200 321.94200 165.20000 1.000 83.88075 52 ILE D O 1
ATOM 21850 N N . ASP D 3 53 ? 202.10400 319.89600 164.76600 1.000 83.63463 53 ASP D N 1
ATOM 21851 C CA . ASP D 3 53 ? 201.82100 319.99300 163.34000 1.000 83.63463 53 ASP D CA 1
ATOM 21852 C C . ASP D 3 53 ? 200.35000 320.30900 163.09500 1.000 83.63463 53 ASP D C 1
ATOM 21853 O O . ASP D 3 53 ? 200.01600 321.28100 162.40700 1.000 83.63463 53 ASP D O 1
ATOM 21862 N N . ASP D 3 54 ? 199.45300 319.48000 163.63400 1.000 89.58184 54 ASP D N 1
ATOM 21863 C CA . ASP D 3 54 ? 198.02800 319.66800 163.39700 1.000 89.58184 54 ASP D CA 1
ATOM 21864 C C . ASP D 3 54 ? 197.57900 321.06000 163.81900 1.000 89.58184 54 ASP D C 1
ATOM 21865 O O . ASP D 3 54 ? 196.99700 321.80500 163.02600 1.000 89.58184 54 ASP D O 1
ATOM 21874 N N . LEU D 3 55 ? 197.82100 321.41800 165.08100 1.000 95.44211 55 LEU D N 1
ATOM 21875 C CA . LEU D 3 55 ? 197.35500 322.70000 165.59400 1.000 95.44211 55 LEU D CA 1
ATOM 21876 C C . LEU D 3 55 ? 197.90700 323.85200 164.76500 1.000 95.44211 55 LEU D C 1
ATOM 21877 O O . LEU D 3 55 ? 197.15900 324.73500 164.32600 1.000 95.44211 55 LEU D O 1
ATOM 21893 N N . ILE D 3 56 ? 199.22300 323.86400 164.53800 1.000 96.24259 56 ILE D N 1
ATOM 21894 C CA . ILE D 3 56 ? 199.84400 324.97500 163.82500 1.000 96.24259 56 ILE D CA 1
ATOM 21895 C C . ILE D 3 56 ? 199.26700 325.09100 162.42200 1.000 96.24259 56 ILE D C 1
ATOM 21896 O O . ILE D 3 56 ? 198.81000 326.16000 162.00900 1.000 96.24259 56 ILE D O 1
ATOM 21912 N N . ALA D 3 57 ? 199.29200 323.99500 161.66000 1.000 98.89016 57 ALA D N 1
ATOM 21913 C CA . ALA D 3 57 ? 198.81100 324.04900 160.28400 1.000 98.89016 57 ALA D CA 1
ATOM 21914 C C . ALA D 3 57 ? 197.34900 324.47100 160.23100 1.000 98.89016 57 ALA D C 1
ATOM 21915 O O . ALA D 3 57 ? 196.96500 325.32700 159.42300 1.000 98.89016 57 ALA D O 1
ATOM 21922 N N . GLU D 3 58 ? 196.51600 323.88600 161.09400 1.000 105.41660 58 GLU D N 1
ATOM 21923 C CA . GLU D 3 58 ? 195.08700 324.16500 161.06000 1.000 105.41660 58 GLU D CA 1
ATOM 21924 C C . GLU D 3 58 ? 194.80900 325.62700 161.38200 1.000 105.41660 58 GLU D C 1
ATOM 21925 O O . GLU D 3 58 ? 194.10400 326.31500 160.63600 1.000 105.41660 58 GLU D O 1
ATOM 21937 N N . VAL D 3 59 ? 195.34500 326.12000 162.50200 1.000 106.21384 59 VAL D N 1
ATOM 21938 C CA . VAL D 3 59 ? 195.07800 327.50300 162.88600 1.000 106.21384 59 VAL D CA 1
ATOM 21939 C C . VAL D 3 59 ? 195.67000 328.46100 161.86100 1.000 106.21384 59 VAL D C 1
ATOM 21940 O O . VAL D 3 59 ? 195.06000 329.48300 161.52300 1.000 106.21384 59 VAL D O 1
ATOM 21953 N N . GLU D 3 60 ? 196.86200 328.15000 161.34500 1.000 109.57919 60 GLU D N 1
ATOM 21954 C CA . GLU D 3 60 ? 197.47100 328.99000 160.32300 1.000 109.57919 60 GLU D CA 1
ATOM 21955 C C . GLU D 3 60 ? 196.54800 329.12500 159.12400 1.000 109.57919 60 GLU D C 1
ATOM 21956 O O . GLU D 3 60 ? 196.19400 330.23500 158.72400 1.000 109.57919 60 GLU D O 1
ATOM 21968 N N . ARG D 3 61 ? 196.16100 327.99600 158.52700 1.000 112.46938 61 ARG D N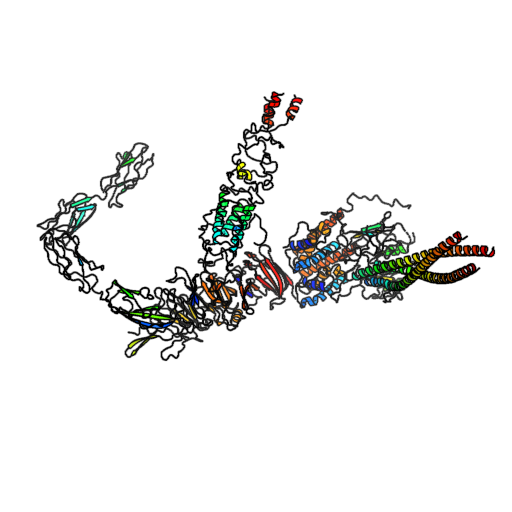 1
ATOM 21969 C CA . ARG D 3 61 ? 195.25700 328.04500 157.38300 1.000 112.46938 61 ARG D CA 1
ATOM 21970 C C . ARG D 3 61 ? 193.97900 328.79600 157.73100 1.000 112.46938 61 ARG D C 1
ATOM 21971 O O . ARG D 3 61 ? 193.52300 329.65200 156.96200 1.000 112.46938 61 ARG D O 1
ATOM 21992 N N . LEU D 3 62 ? 193.39600 328.50600 158.89700 1.000 113.92220 62 LEU D N 1
ATOM 21993 C CA . LEU D 3 62 ? 192.12300 329.11300 159.26700 1.000 113.92220 62 LEU D CA 1
ATOM 21994 C C . LEU D 3 62 ? 192.23100 330.63200 159.29600 1.000 113.92220 62 LEU D C 1
ATOM 21995 O O . LEU D 3 62 ? 191.55200 331.33100 158.53200 1.000 113.92220 62 LEU D O 1
ATOM 22011 N N . TYR D 3 63 ? 193.09100 331.16800 160.16800 1.000 116.38175 63 TYR D N 1
ATOM 22012 C CA . TYR D 3 63 ? 193.15300 332.61900 160.28600 1.000 116.38175 63 TYR D CA 1
ATOM 22013 C C . TYR D 3 63 ? 193.79600 333.26400 159.06700 1.000 116.38175 63 TYR D C 1
ATOM 22014 O O . TYR D 3 63 ? 193.54700 334.44400 158.81400 1.000 116.38175 63 TYR D O 1
ATOM 22032 N N . GLN D 3 64 ? 194.56500 332.51600 158.27200 1.000 116.65028 64 GLN D N 1
ATOM 22033 C CA . GLN D 3 64 ? 195.11400 333.08100 157.04700 1.000 116.65028 64 GLN D CA 1
ATOM 22034 C C . GLN D 3 64 ? 194.01000 333.32500 156.03100 1.000 116.65028 64 GLN D C 1
ATOM 22035 O O . GLN D 3 64 ? 193.90000 334.42100 155.47600 1.000 116.65028 64 GLN D O 1
ATOM 22049 N N . GLN D 3 65 ? 193.17200 332.31600 155.78100 1.000 117.59436 65 GLN D N 1
ATOM 22050 C CA . GLN D 3 65 ? 192.02400 332.53200 154.90500 1.000 117.59436 65 GLN D CA 1
ATOM 22051 C C . GLN D 3 65 ? 191.10300 333.60400 155.47300 1.000 117.59436 65 GLN D C 1
ATOM 22052 O O . GLN D 3 65 ? 190.56700 334.43400 154.72600 1.000 117.59436 65 GLN D O 1
ATOM 22066 N N . GLY D 3 66 ? 190.91600 333.61100 156.79600 1.000 120.79643 66 GLY D N 1
ATOM 22067 C CA . GLY D 3 66 ? 190.06800 334.62500 157.40400 1.000 120.79643 66 GLY D CA 1
ATOM 22068 C C . GLY D 3 66 ? 190.56500 336.03200 157.13700 1.000 120.79643 66 GLY D C 1
ATOM 22069 O O . GLY D 3 66 ? 189.82200 336.88700 156.64700 1.000 120.79643 66 GLY D O 1
ATOM 22073 N N . VAL D 3 67 ? 191.83600 336.29200 157.45300 1.000 121.57630 67 VAL D N 1
ATOM 22074 C CA . VAL D 3 67 ? 192.38700 337.62700 157.26500 1.000 121.57630 67 VAL D CA 1
ATOM 22075 C C . VAL D 3 67 ? 192.48100 337.96500 155.78500 1.000 121.57630 67 VAL D C 1
ATOM 22076 O O . VAL D 3 67 ? 192.32200 339.12600 155.40200 1.000 121.57630 67 VAL D O 1
ATOM 22089 N N . LEU D 3 68 ? 192.71300 336.97100 154.92500 1.000 121.90605 68 LEU D N 1
ATOM 22090 C CA . LEU D 3 68 ? 192.76500 337.23600 153.49200 1.000 121.90605 68 LEU D CA 1
ATOM 22091 C C . LEU D 3 68 ? 191.41700 337.71700 152.97600 1.000 121.90605 68 LEU D C 1
ATOM 22092 O O . LEU D 3 68 ? 191.33300 338.75400 152.30600 1.000 121.90605 68 LEU D O 1
ATOM 22108 N N . MET D 3 69 ? 190.34600 336.97600 153.27100 1.000 125.24422 69 MET D N 1
ATOM 22109 C CA . MET D 3 69 ? 189.02700 337.39700 152.80800 1.000 125.24422 69 MET D CA 1
ATOM 22110 C C . MET D 3 69 ? 188.61700 338.71500 153.45400 1.000 125.24422 69 MET D C 1
ATOM 22111 O O . MET D 3 69 ? 187.99100 339.56500 152.80500 1.000 125.24422 69 MET D O 1
ATOM 22125 N N . LYS D 3 70 ? 188.97400 338.91400 154.72600 1.000 125.27372 70 LYS D N 1
ATOM 22126 C CA . LYS D 3 70 ? 188.65300 340.17100 155.39200 1.000 125.27372 70 LYS D CA 1
ATOM 22127 C C . LYS D 3 70 ? 189.34500 341.34000 154.70400 1.000 125.27372 70 LYS D C 1
ATOM 22128 O O . LYS D 3 70 ? 188.72600 342.37900 154.44700 1.000 125.27372 70 LYS D O 1
ATOM 22147 N N . GLN D 3 71 ? 190.63300 341.18500 154.38900 1.000 128.36946 71 GLN D N 1
ATOM 22148 C CA . GLN D 3 71 ? 191.36700 342.24400 153.70800 1.000 128.36946 71 GLN D CA 1
ATOM 22149 C C . GLN D 3 71 ? 190.81300 342.48800 152.31300 1.000 128.36946 71 GLN D C 1
ATOM 22150 O O . GLN D 3 71 ? 190.72700 343.63700 151.86900 1.000 128.36946 71 GLN D O 1
ATOM 22164 N N . ASP D 3 72 ? 190.43700 341.42300 151.60300 1.000 128.04415 72 ASP D N 1
ATOM 22165 C CA . ASP D 3 72 ? 189.84200 341.60000 150.28200 1.000 128.04415 72 ASP D CA 1
ATOM 22166 C C . ASP D 3 72 ? 188.56900 342.43100 150.36900 1.000 128.04415 72 ASP D C 1
ATOM 22167 O O . ASP D 3 72 ? 188.40900 343.42200 149.64400 1.000 128.04415 72 ASP D O 1
ATOM 22176 N N . ILE D 3 73 ? 187.64900 342.04700 151.25800 1.000 128.47625 73 ILE D N 1
ATOM 22177 C CA . ILE D 3 73 ? 186.39400 342.78600 151.36100 1.000 128.47625 73 ILE D CA 1
ATOM 22178 C C . ILE D 3 73 ? 186.64700 344.21100 151.83700 1.000 128.47625 73 ILE D C 1
ATOM 22179 O O . ILE D 3 73 ? 185.97700 345.14900 151.39000 1.000 128.47625 73 ILE D O 1
ATOM 22195 N N . GLU D 3 74 ? 187.63300 344.40700 152.71700 1.000 131.33380 74 GLU D N 1
ATOM 22196 C CA . GLU D 3 74 ? 187.90800 345.74500 153.22700 1.000 131.33380 74 GLU D CA 1
ATOM 22197 C C . GLU D 3 74 ? 188.47700 346.64500 152.13900 1.000 131.33380 74 GLU D C 1
ATOM 22198 O O . GLU D 3 74 ? 188.06500 347.80200 152.01000 1.000 131.33380 74 GLU D O 1
ATOM 22210 N N . ASP D 3 75 ? 189.42000 346.13700 151.34400 1.000 132.04617 75 ASP D N 1
ATOM 22211 C CA . ASP D 3 75 ? 189.96300 346.93700 150.25200 1.000 132.04617 75 ASP D CA 1
ATOM 22212 C C . ASP D 3 75 ? 188.90300 347.21600 149.19600 1.000 132.04617 75 ASP D C 1
ATOM 22213 O O . ASP D 3 75 ? 188.85800 348.31600 148.63400 1.000 132.04617 75 ASP D O 1
ATOM 22222 N N . LEU D 3 76 ? 188.03500 346.24100 148.91300 1.000 132.73836 76 LEU D N 1
ATOM 22223 C CA . LEU D 3 76 ? 186.97000 346.48200 147.94500 1.000 132.73836 76 LEU D CA 1
ATOM 22224 C C . LEU D 3 76 ? 186.00600 347.55200 148.44500 1.000 132.73836 76 LEU D C 1
ATOM 22225 O O . LEU D 3 76 ? 185.60300 348.44200 147.68400 1.000 132.73836 76 LEU D O 1
ATOM 22241 N N . LYS D 3 77 ? 185.62800 347.48800 149.72500 1.000 133.46274 77 LYS D N 1
ATOM 22242 C CA . LYS D 3 77 ? 184.75200 348.50900 150.29000 1.000 133.46274 77 LYS D CA 1
ATOM 22243 C C . LYS D 3 77 ? 185.43400 349.87100 150.29800 1.000 133.46274 77 LYS D C 1
ATOM 22244 O O . LYS D 3 77 ? 184.79000 350.89800 150.05300 1.000 133.46274 77 LYS D O 1
ATOM 22263 N N . GLN D 3 78 ? 186.73900 349.90000 150.57300 1.000 134.97279 78 GLN D N 1
ATOM 22264 C CA . GLN D 3 78 ? 187.47600 351.15700 150.53300 1.000 134.97279 78 GLN D CA 1
ATOM 22265 C C . GLN D 3 78 ? 187.48200 351.74300 149.12900 1.000 134.97279 78 GLN D C 1
ATOM 22266 O O . GLN D 3 78 ? 187.29800 352.95200 148.95500 1.000 134.97279 78 GLN D O 1
ATOM 22280 N N . ASP D 3 79 ? 187.69100 350.90300 148.11200 1.000 134.98729 79 ASP D N 1
ATOM 22281 C CA . ASP D 3 79 ? 187.64900 351.39300 146.73800 1.000 134.98729 79 ASP D CA 1
ATOM 22282 C C . ASP D 3 79 ? 186.26500 351.92100 146.38500 1.000 134.98729 79 ASP D C 1
ATOM 22283 O O . ASP D 3 79 ? 186.14100 352.98400 145.76600 1.000 134.98729 79 ASP D O 1
ATOM 22292 N N . PHE D 3 80 ? 185.21200 351.18800 146.75400 1.000 136.37624 80 PHE D N 1
ATOM 22293 C CA . PHE D 3 80 ? 183.86200 351.67300 146.48000 1.000 136.37624 80 PHE D CA 1
ATOM 22294 C C . PHE D 3 80 ? 183.62100 353.02200 147.14600 1.000 136.37624 80 PHE D C 1
ATOM 22295 O O . PHE D 3 80 ? 183.07800 353.94300 146.52300 1.000 136.37624 80 PHE D O 1
ATOM 22312 N N . LYS D 3 81 ? 184.01500 353.15600 148.41500 1.000 135.66551 81 LYS D N 1
ATOM 22313 C CA . LYS D 3 81 ? 183.82200 354.41900 149.11800 1.000 135.66551 81 LYS D CA 1
ATOM 22314 C C . LYS D 3 81 ? 184.61500 355.54000 148.45900 1.000 135.66551 81 LYS D C 1
ATOM 22315 O O . LYS D 3 81 ? 184.12900 356.67100 148.34900 1.000 135.66551 81 LYS D O 1
ATOM 22334 N N . ASP D 3 82 ? 185.83600 355.24400 148.00700 1.000 136.77242 82 ASP D N 1
ATOM 22335 C CA . ASP D 3 82 ? 186.64100 356.26500 147.34600 1.000 136.77242 82 ASP D CA 1
ATOM 22336 C C . ASP D 3 82 ? 185.99400 356.71600 146.04400 1.000 136.77242 82 ASP D C 1
ATOM 22337 O O . ASP D 3 82 ? 185.95500 357.91400 145.74800 1.000 136.77242 82 ASP D O 1
ATOM 22346 N N . GLN D 3 83 ? 185.49100 355.77200 145.24600 1.000 136.51431 83 GLN D N 1
ATOM 22347 C CA . GLN D 3 83 ? 184.84600 356.15400 143.99300 1.000 136.51431 83 GLN D CA 1
ATOM 22348 C C . GLN D 3 83 ? 183.57500 356.95400 144.25300 1.000 136.51431 83 GLN D C 1
ATOM 22349 O O . GLN D 3 83 ? 183.28800 357.92500 143.54100 1.000 136.51431 83 GLN D O 1
ATOM 22363 N N . ASP D 3 84 ? 182.80200 356.57000 145.27200 1.000 138.45030 84 ASP D N 1
ATOM 22364 C CA . ASP D 3 84 ? 181.59600 357.32700 145.59400 1.000 138.45030 84 ASP D CA 1
ATOM 22365 C C . ASP D 3 84 ? 181.94100 358.73600 146.06300 1.000 138.45030 84 ASP D C 1
ATOM 22366 O O . ASP D 3 84 ? 181.24500 359.69900 145.72200 1.000 138.45030 84 ASP D O 1
ATOM 22375 N N . ALA D 3 85 ? 183.01100 358.87700 146.84800 1.000 138.97014 85 ALA D N 1
ATOM 22376 C CA . ALA D 3 85 ? 183.44200 360.20300 147.27800 1.000 138.97014 85 ALA D CA 1
ATOM 22377 C C . ALA D 3 85 ? 183.89000 361.04500 146.08900 1.000 138.97014 85 ALA D C 1
ATOM 22378 O O . ALA D 3 85 ? 183.45400 362.19000 145.92700 1.000 138.97014 85 ALA D O 1
ATOM 22385 N N . ARG D 3 86 ? 184.76400 360.49200 145.24100 1.000 139.76763 86 ARG D N 1
ATOM 22386 C CA . ARG D 3 86 ? 185.21700 361.22900 144.06500 1.000 139.76763 86 ARG D CA 1
ATOM 22387 C C . ARG D 3 86 ? 184.05800 361.58500 143.14500 1.000 139.76763 86 ARG D C 1
ATOM 22388 O O . ARG D 3 86 ? 184.13100 362.57800 142.41200 1.000 139.76763 86 ARG D O 1
ATOM 22409 N N . LEU D 3 87 ? 182.98500 360.79200 143.16300 1.000 137.43990 87 LEU D N 1
ATOM 22410 C CA . LEU D 3 87 ? 181.85400 361.07300 142.28700 1.000 137.43990 87 LEU D CA 1
ATOM 22411 C C . LEU D 3 87 ? 181.11400 362.32900 142.73000 1.000 137.43990 87 LEU D C 1
ATOM 22412 O O . LEU D 3 87 ? 180.63200 363.10100 141.89300 1.000 137.43990 87 LEU D O 1
ATOM 22428 N N . MET D 3 88 ? 181.01900 362.55200 144.03700 1.000 138.19999 88 MET D N 1
ATOM 22429 C CA . MET D 3 88 ? 180.33600 363.72300 144.57300 1.000 138.19999 88 MET D CA 1
ATOM 22430 C C . MET D 3 88 ? 181.34000 364.81100 144.94000 1.000 138.19999 88 MET D C 1
ATOM 22431 O O . MET D 3 88 ? 181.65000 365.68300 144.12900 1.000 138.19999 88 MET D O 1
ATOM 22445 N N . VAL E 3 12 ? 187.34900 268.12900 185.51500 1.000 19.94354 12 VAL E N 1
ATOM 22446 C CA . VAL E 3 12 ? 188.69300 267.64100 185.79400 1.000 19.94354 12 VAL E CA 1
ATOM 22447 C C . VAL E 3 12 ? 188.94000 266.35300 185.02600 1.000 19.94354 12 VAL E C 1
ATOM 22448 O O . VAL E 3 12 ? 188.07500 265.49200 184.93700 1.000 19.94354 12 VAL E O 1
ATOM 22460 N N . ASN E 3 13 ? 190.22800 266.07000 184.74800 1.000 16.69500 13 ASN E N 1
ATOM 22461 C CA . ASN E 3 13 ? 190.66600 264.79300 184.16900 1.000 16.69500 13 ASN E CA 1
ATOM 22462 C C . ASN E 3 13 ? 191.30200 263.92200 185.24300 1.000 16.69500 13 ASN E C 1
ATOM 22463 O O . ASN E 3 13 ? 191.94300 264.42600 186.16900 1.000 16.69500 13 ASN E O 1
ATOM 22474 N N . ASN E 3 14 ? 191.11700 262.60800 185.11100 1.000 15.20717 14 ASN E N 1
ATOM 22475 C CA . ASN E 3 14 ? 191.74100 261.66200 186.03000 1.000 15.20717 14 ASN E CA 1
ATOM 22476 C C . ASN E 3 14 ? 193.13200 261.27200 185.54300 1.000 15.20717 14 ASN E C 1
ATOM 22477 O O . ASN E 3 14 ? 194.12400 261.44000 186.26000 1.000 15.20717 14 ASN E O 1
ATOM 22488 N N . VAL E 3 15 ? 193.21800 260.74600 184.32200 1.000 13.25760 15 VAL E N 1
ATOM 22489 C CA . VAL E 3 15 ? 194.49500 260.39700 183.71000 1.000 13.25760 15 VAL E CA 1
ATOM 22490 C C . VAL E 3 15 ? 194.59800 261.06300 182.34400 1.000 13.25760 15 VAL E C 1
ATOM 22491 O O . VAL E 3 15 ? 195.65600 261.03100 181.70600 1.000 13.25760 15 VAL E O 1
ATOM 22504 N N . GLY E 3 16 ? 193.50400 261.66500 181.88500 1.000 12.99088 16 GLY E N 1
ATOM 22505 C CA . GLY E 3 16 ? 193.49600 262.34000 180.60500 1.000 12.99088 16 GLY E CA 1
ATOM 22506 C C . GLY E 3 16 ? 194.57200 263.39900 180.48800 1.000 12.99088 16 GLY E C 1
ATOM 22507 O O . GLY E 3 16 ? 194.70800 264.25900 181.36300 1.000 12.99088 16 GLY E O 1
ATOM 22511 N N . GLN E 3 17 ? 195.34600 263.34200 179.40600 1.000 13.31994 17 GLN E N 1
ATOM 22512 C CA . GLN E 3 17 ? 196.42100 264.29700 179.18200 1.000 13.31994 17 GLN E CA 1
ATOM 22513 C C . GLN E 3 17 ? 195.95200 265.57300 178.50100 1.000 13.31994 17 GLN E C 1
ATOM 22514 O O . GLN E 3 17 ? 196.61700 266.60800 178.63200 1.000 13.31994 17 GLN E O 1
ATOM 22528 N N . PHE E 3 18 ? 194.83400 265.52800 177.78300 1.000 13.32605 18 PHE E N 1
ATOM 22529 C CA . PHE E 3 18 ? 194.29300 266.69700 177.10300 1.000 13.32605 18 PHE E CA 1
ATOM 22530 C C . PHE E 3 18 ? 193.35000 267.50600 177.98100 1.000 13.32605 18 PHE E C 1
ATOM 22531 O O . PHE E 3 18 ? 192.92400 268.59000 177.57200 1.000 13.32605 18 PHE E O 1
ATOM 22548 N N . GLY E 3 19 ? 193.01900 267.01300 179.17100 1.000 16.52348 19 GLY E N 1
ATOM 22549 C CA . GLY E 3 19 ? 192.10700 267.71000 180.05300 1.000 16.52348 19 GLY E CA 1
ATOM 22550 C C . GLY E 3 19 ? 192.61100 269.03200 180.58700 1.000 16.52348 19 GLY E C 1
ATOM 22551 O O . GLY E 3 19 ? 191.86400 269.71500 181.29400 1.000 16.52348 19 GLY E O 1
ATOM 22555 N N . ALA E 3 20 ? 193.84400 269.41700 180.27400 1.000 15.21065 20 ALA E N 1
ATOM 22556 C CA . ALA E 3 20 ? 194.41400 270.67100 180.75500 1.000 15.21065 20 ALA E CA 1
ATOM 22557 C C . ALA E 3 20 ? 195.77600 270.85600 180.09700 1.000 15.21065 20 ALA E C 1
ATOM 22558 O O . ALA E 3 20 ? 196.22600 270.02100 179.30700 1.000 15.21065 20 ALA E O 1
ATOM 22565 N N . THR E 3 21 ? 196.42700 271.97000 180.42900 1.000 15.10282 21 THR E N 1
ATOM 22566 C CA . THR E 3 21 ? 197.74300 272.27900 179.87500 1.000 15.10282 21 THR E CA 1
ATOM 22567 C C . THR E 3 21 ? 198.43600 273.25000 180.82300 1.000 15.10282 21 THR E C 1
ATOM 22568 O O . THR E 3 21 ? 198.04000 274.41600 180.91500 1.000 15.10282 21 THR E O 1
ATOM 22579 N N . GLU E 3 22 ? 199.45300 272.76900 181.53200 1.000 14.12263 22 GLU E N 1
ATOM 22580 C CA . GLU E 3 22 ? 200.14800 273.60200 182.50300 1.000 14.12263 22 GLU E CA 1
ATOM 22581 C C . GLU E 3 22 ? 200.96200 274.67300 181.79000 1.000 14.12263 22 GLU E C 1
ATOM 22582 O O . GLU E 3 22 ? 201.66500 274.38900 180.81500 1.000 14.12263 22 GLU E O 1
ATOM 22594 N N . GLY E 3 23 ? 200.86200 275.90600 182.27600 1.000 14.19583 23 GLY E N 1
ATOM 22595 C CA . GLY E 3 23 ? 201.60500 277.00700 181.69800 1.000 14.19583 23 GLY E CA 1
ATOM 22596 C C . GLY E 3 23 ? 203.10200 276.78700 181.74400 1.000 14.19583 23 GLY E C 1
ATOM 22597 O O . GLY E 3 23 ? 203.57300 275.76700 182.25500 1.000 14.19583 23 GLY E O 1
ATOM 22601 N N . SER E 3 24 ? 203.85700 277.73600 181.20300 1.000 14.96629 24 SER E N 1
ATOM 22602 C CA . SER E 3 24 ? 205.30700 277.67600 181.18600 1.000 14.96629 24 SER E CA 1
ATOM 22603 C C . SER E 3 24 ? 205.87900 278.58700 182.26900 1.000 14.96629 24 SER E C 1
ATOM 22604 O O . SER E 3 24 ? 205.15500 279.17500 183.07500 1.000 14.96629 24 SER E O 1
ATOM 22612 N N . ILE E 3 25 ? 207.20900 278.69800 182.28600 1.000 15.24600 25 ILE E N 1
ATOM 22613 C CA . ILE E 3 25 ? 207.86800 279.62100 183.20700 1.000 15.24600 25 ILE E CA 1
ATOM 22614 C C . ILE E 3 25 ? 207.32200 281.02700 183.00900 1.000 15.24600 25 ILE E C 1
ATOM 22615 O O . ILE E 3 25 ? 206.76600 281.64000 183.92800 1.000 15.24600 25 ILE E O 1
ATOM 22631 N N . GLY E 3 26 ? 207.47400 281.55400 181.79900 1.000 18.59803 26 GLY E N 1
ATOM 22632 C CA . GLY E 3 26 ? 206.98900 282.87400 181.46100 1.000 18.59803 26 GLY E CA 1
ATOM 22633 C C . GLY E 3 26 ? 207.15600 283.14600 179.98300 1.000 18.59803 26 GLY E C 1
ATOM 22634 O O . GLY E 3 26 ? 208.18800 282.80700 179.39700 1.000 18.59803 26 GLY E O 1
ATOM 22638 N N . ALA E 3 27 ? 206.14500 283.75000 179.36200 1.000 18.23186 27 ALA E N 1
ATOM 22639 C CA . ALA E 3 27 ? 206.18700 284.05100 177.93400 1.000 18.23186 27 ALA E CA 1
ATOM 22640 C C . ALA E 3 27 ? 206.97900 285.33700 177.68800 1.000 18.23186 27 ALA E C 1
ATOM 22641 O O . ALA E 3 27 ? 206.47100 286.34000 177.18700 1.000 18.23186 27 ALA E O 1
ATOM 22648 N N . TYR E 3 28 ? 208.25600 285.28700 178.05900 1.000 18.98118 28 TYR E N 1
ATOM 22649 C CA . TYR E 3 28 ? 209.16700 286.41200 177.91500 1.000 18.98118 28 TYR E CA 1
ATOM 22650 C C . TYR E 3 28 ? 210.26900 286.05300 176.93000 1.000 18.98118 28 TYR E C 1
ATOM 22651 O O . TYR E 3 28 ? 210.71700 284.90400 176.87200 1.000 18.98118 28 TYR E O 1
ATOM 22669 N N . LYS E 3 29 ? 210.70200 287.04500 176.15800 1.000 22.53280 29 LYS E N 1
ATOM 22670 C CA . LYS E 3 29 ? 211.71000 286.84100 175.12800 1.000 22.53280 29 LYS E CA 1
ATOM 22671 C C . LYS E 3 29 ? 213.10200 286.90400 175.75300 1.000 22.53280 29 LYS E C 1
ATOM 22672 O O . LYS E 3 29 ? 213.26400 286.97600 176.97400 1.000 22.53280 29 LYS E O 1
ATOM 22691 N N . GLN E 3 30 ? 214.12800 286.88000 174.91000 1.000 20.19195 30 GLN E N 1
ATOM 22692 C CA . GLN E 3 30 ? 215.49900 287.05700 175.35500 1.000 20.19195 30 GLN E CA 1
ATOM 22693 C C . GLN E 3 30 ? 215.84100 288.54300 175.42100 1.000 20.19195 30 GLN E C 1
ATOM 22694 O O . GLN E 3 30 ? 215.08200 289.40500 174.97500 1.000 20.19195 30 GLN E O 1
ATOM 22708 N N . ALA E 3 31 ? 217.00900 288.83800 175.99300 1.000 22.46953 31 ALA E N 1
ATOM 22709 C CA . ALA E 3 31 ? 217.45700 290.22300 176.06100 1.000 22.46953 31 ALA E CA 1
ATOM 22710 C C . ALA E 3 31 ? 217.68500 290.80500 174.67400 1.000 22.46953 31 ALA E C 1
ATOM 22711 O O . ALA E 3 31 ? 217.53400 292.01600 174.47800 1.000 22.46953 31 ALA E O 1
ATOM 22718 N N . ALA E 3 32 ? 218.04300 289.96300 173.70200 1.000 23.96242 32 ALA E N 1
ATOM 22719 C CA . ALA E 3 32 ? 218.30700 290.46100 172.35700 1.000 23.96242 32 ALA E CA 1
ATOM 22720 C C . ALA E 3 32 ? 217.04600 291.02800 171.71900 1.000 23.96242 32 ALA E C 1
ATOM 22721 O O . ALA E 3 32 ? 217.09600 292.06600 171.05100 1.000 23.96242 32 ALA E O 1
ATOM 22728 N N . GLU E 3 33 ? 215.90600 290.36400 171.91300 1.000 24.49990 33 GLU E N 1
ATOM 22729 C CA . GLU E 3 33 ? 214.66200 290.86600 171.34000 1.000 24.49990 33 GLU E CA 1
ATOM 22730 C C . GLU E 3 33 ? 214.25200 292.18400 171.98500 1.000 24.49990 33 GLU E C 1
ATOM 22731 O O . GLU E 3 33 ? 213.77900 293.09700 171.29800 1.000 24.49990 33 GLU E O 1
ATOM 22743 N N . TYR E 3 34 ? 214.42800 292.30300 173.30200 1.000 25.13375 34 TYR E N 1
ATOM 22744 C CA . TYR E 3 34 ? 214.12600 293.56300 173.97000 1.000 25.13375 34 TYR E CA 1
ATOM 22745 C C . TYR E 3 34 ? 215.03700 294.67500 173.46800 1.000 25.13375 34 TYR E C 1
ATOM 22746 O O . TYR E 3 34 ? 214.58700 295.80500 173.24100 1.000 25.13375 34 TYR E O 1
ATOM 22764 N N . ALA E 3 35 ? 216.32300 294.37100 173.28400 1.000 27.38315 35 ALA E N 1
ATOM 22765 C CA . ALA E 3 35 ? 217.24600 295.36700 172.75500 1.000 27.38315 35 ALA E CA 1
ATOM 22766 C C . ALA E 3 35 ? 216.85000 295.78800 171.34700 1.000 27.38315 35 ALA E C 1
ATOM 22767 O O . ALA E 3 35 ? 216.91100 296.97400 171.00500 1.000 27.38315 35 ALA E O 1
ATOM 22774 N N . ALA E 3 36 ? 216.44200 294.82900 170.51500 1.000 29.23179 36 ALA E N 1
ATOM 22775 C CA . ALA E 3 36 ? 216.02600 295.15900 169.15700 1.000 29.23179 36 ALA E CA 1
ATOM 22776 C C . ALA E 3 36 ? 214.77300 296.02400 169.15900 1.000 29.23179 36 ALA E C 1
ATOM 22777 O O . ALA E 3 36 ? 214.66500 296.97200 168.37500 1.000 29.23179 36 ALA E O 1
ATOM 22784 N N . ASP E 3 37 ? 213.81400 295.71300 170.03400 1.000 34.27401 37 ASP E N 1
ATOM 22785 C CA . ASP E 3 37 ? 212.61000 296.53100 170.12500 1.000 34.27401 37 ASP E CA 1
ATOM 22786 C C . ASP E 3 37 ? 212.94400 297.94700 170.57600 1.000 34.27401 37 ASP E C 1
ATOM 22787 O O . ASP E 3 37 ? 212.41600 298.92600 170.03000 1.000 34.27401 37 ASP E O 1
ATOM 22796 N N . SER E 3 38 ? 213.81300 298.07500 171.58100 1.000 33.71018 38 SER E N 1
ATOM 22797 C CA . SER E 3 38 ? 214.23300 299.39800 172.02800 1.000 33.71018 38 SER E CA 1
ATOM 22798 C C . SER E 3 38 ? 214.91300 300.16300 170.90300 1.000 33.71018 38 SER E C 1
ATOM 22799 O O . SER E 3 38 ? 214.64400 301.35200 170.69900 1.000 33.71018 38 SER E O 1
ATOM 22807 N N . LYS E 3 39 ? 215.79600 299.49500 170.15800 1.000 38.43621 39 LYS E N 1
ATOM 22808 C CA . LYS E 3 39 ? 216.49700 300.15800 169.06500 1.000 38.43621 39 LYS E CA 1
ATOM 22809 C C . LYS E 3 39 ? 215.52800 300.59200 167.97400 1.000 38.43621 39 LYS E C 1
ATOM 22810 O O . LYS E 3 39 ? 215.68700 301.66600 167.38500 1.000 38.43621 39 LYS E O 1
ATOM 22829 N N . TYR E 3 40 ? 214.51300 299.77400 167.69400 1.000 36.79964 40 TYR E N 1
ATOM 22830 C CA . TYR E 3 40 ? 213.52700 300.13900 166.68300 1.000 36.79964 40 TYR E CA 1
ATOM 22831 C C . TYR E 3 40 ? 212.73100 301.36100 167.12000 1.000 36.79964 40 TYR E C 1
ATOM 22832 O O . TYR E 3 40 ? 212.55700 302.31800 166.35200 1.000 36.79964 40 TYR E O 1
ATOM 22850 N N . TRP E 3 41 ? 212.22300 301.33800 168.35500 1.000 37.47145 41 TRP E N 1
ATOM 22851 C CA . TRP E 3 41 ? 211.49900 302.49500 168.87000 1.000 37.47145 41 TRP E CA 1
ATOM 22852 C C . TRP E 3 41 ? 212.37400 303.73900 168.83800 1.000 37.47145 41 TRP E C 1
ATOM 22853 O O . TRP E 3 41 ? 211.90700 304.83000 168.49100 1.000 37.47145 41 TRP E O 1
ATOM 22874 N N . ALA E 3 42 ? 213.65500 303.59000 169.17700 1.000 43.63866 42 ALA E N 1
ATOM 22875 C CA . ALA E 3 42 ? 214.54900 304.73900 169.22300 1.000 43.63866 42 ALA E CA 1
ATOM 22876 C C . ALA E 3 42 ? 214.81600 305.28800 167.83000 1.000 43.63866 42 ALA E C 1
ATOM 22877 O O . ALA E 3 42 ? 214.84800 306.50600 167.63800 1.000 43.63866 42 ALA E O 1
ATOM 22884 N N . LEU E 3 43 ? 215.02100 304.40900 166.84900 1.000 45.71631 43 LEU E N 1
ATOM 22885 C CA . LEU E 3 43 ? 215.22500 304.87200 165.48200 1.000 45.71631 43 LEU E CA 1
ATOM 22886 C C . LEU E 3 43 ? 213.98900 305.59100 164.96300 1.000 45.71631 43 LEU E C 1
ATOM 22887 O O . LEU E 3 43 ? 214.09600 306.64500 164.32300 1.000 45.71631 43 LEU E O 1
ATOM 22903 N N . LEU E 3 44 ? 212.80500 305.03700 165.23000 1.000 48.58625 44 LEU E N 1
ATOM 22904 C CA . LEU E 3 44 ? 211.57200 305.70400 164.83000 1.000 48.58625 44 LEU E CA 1
ATOM 22905 C C . LEU E 3 44 ? 211.48100 307.09100 165.45700 1.000 48.58625 44 LEU E C 1
ATOM 22906 O O . LEU E 3 44 ? 211.23800 308.09000 164.76400 1.000 48.58625 44 LEU E O 1
ATOM 22922 N N . ALA E 3 45 ? 211.67800 307.16600 166.77500 1.000 52.63568 45 ALA E N 1
ATOM 22923 C CA . ALA E 3 45 ? 211.56300 308.44000 167.47200 1.000 52.63568 45 ALA E CA 1
ATOM 22924 C C . ALA E 3 45 ? 212.60600 309.43400 166.98500 1.000 52.63568 45 ALA E C 1
ATOM 22925 O O . ALA E 3 45 ? 212.33000 310.63200 166.89300 1.000 52.63568 45 ALA E O 1
ATOM 22932 N N . GLU E 3 46 ? 213.80800 308.95900 166.65600 1.000 56.26087 46 GLU E N 1
ATOM 22933 C CA . GLU E 3 46 ? 214.86800 309.85900 166.21700 1.000 56.26087 46 GLU E CA 1
ATOM 22934 C C . GLU E 3 46 ? 214.58900 310.39600 164.82100 1.000 56.26087 46 GLU E C 1
ATOM 22935 O O . GLU E 3 46 ? 214.80000 311.58500 164.55400 1.000 56.26087 46 GLU E O 1
ATOM 22947 N N . SER E 3 47 ? 214.13500 309.53400 163.90900 1.000 57.78687 47 SER E N 1
ATOM 22948 C CA . SER E 3 47 ? 213.73800 310.00900 162.58900 1.000 57.78687 47 SER E CA 1
ATOM 22949 C C . SER E 3 47 ? 212.63500 311.05100 162.70700 1.000 57.78687 47 SER E C 1
ATOM 22950 O O . SER E 3 47 ? 212.69600 312.11900 162.08000 1.000 57.78687 47 SER E O 1
ATOM 22958 N N . LYS E 3 48 ? 211.61200 310.75500 163.51300 1.000 62.01153 48 LYS E N 1
ATOM 22959 C CA . LYS E 3 48 ? 210.54100 311.72100 163.72400 1.000 62.01153 48 LYS E CA 1
ATOM 22960 C C . LYS E 3 48 ? 211.09500 313.02700 164.27800 1.000 62.01153 48 LYS E C 1
ATOM 22961 O O . LYS E 3 48 ? 210.80700 314.10900 163.75600 1.000 62.01153 48 LYS E O 1
ATOM 22980 N N . PHE E 3 49 ? 211.89300 312.94300 165.34200 1.000 66.21512 49 PHE E N 1
ATOM 22981 C CA . PHE E 3 49 ? 212.47900 314.13200 165.94400 1.000 66.21512 49 PHE E CA 1
ATOM 22982 C C . PHE E 3 49 ? 213.19000 314.97400 164.89600 1.000 66.21512 49 PHE E C 1
ATOM 22983 O O . PHE E 3 49 ? 212.85400 316.14100 164.69000 1.000 66.21512 49 PHE E O 1
ATOM 23000 N N . GLY E 3 50 ? 214.16900 314.39200 164.21300 1.000 68.04805 50 GLY E N 1
ATOM 23001 C CA . GLY E 3 50 ? 214.93000 315.12400 163.22000 1.000 68.04805 50 GLY E CA 1
ATOM 23002 C C . GLY E 3 50 ? 214.06600 315.77700 162.15900 1.000 68.04805 50 GLY E C 1
ATOM 23003 O O . GLY E 3 50 ? 214.12100 316.99900 161.96100 1.000 68.04805 50 GLY E O 1
ATOM 23007 N N . THR E 3 51 ? 213.26100 314.96700 161.46700 1.000 71.47390 51 THR E N 1
ATOM 23008 C CA . THR E 3 51 ? 212.48800 315.48500 160.34200 1.000 71.47390 51 THR E CA 1
ATOM 23009 C C . THR E 3 51 ? 211.49000 316.54100 160.80000 1.000 71.47390 51 THR E C 1
ATOM 23010 O O . THR E 3 51 ? 211.46500 317.66300 160.27500 1.000 71.47390 51 THR E O 1
ATOM 23021 N N . ILE E 3 52 ? 210.64600 316.19500 161.77600 1.000 76.45320 52 ILE E N 1
ATOM 23022 C CA . ILE E 3 52 ? 209.61200 317.11400 162.22000 1.000 76.45320 52 ILE E CA 1
ATOM 23023 C C . ILE E 3 52 ? 210.21000 318.33400 162.90300 1.000 76.45320 52 ILE E C 1
ATOM 23024 O O . ILE E 3 52 ? 209.58900 319.39700 162.89500 1.000 76.45320 52 ILE E O 1
ATOM 23040 N N . ASP E 3 53 ? 211.42700 318.24000 163.44500 1.000 78.39268 53 ASP E N 1
ATOM 23041 C CA . ASP E 3 53 ? 212.06000 319.40100 164.05500 1.000 78.39268 53 ASP E CA 1
ATOM 23042 C C . ASP E 3 53 ? 212.59100 320.35700 162.99900 1.000 78.39268 53 ASP E C 1
ATOM 23043 O O . ASP E 3 53 ? 212.44100 321.57500 163.13300 1.000 78.39268 53 ASP E O 1
ATOM 23052 N N . ASP E 3 54 ? 213.21800 319.83100 161.94500 1.000 81.00165 54 ASP E N 1
ATOM 23053 C CA . ASP E 3 54 ? 213.57800 320.69400 160.82500 1.000 81.00165 54 ASP E CA 1
ATOM 23054 C C . ASP E 3 54 ? 212.33800 321.37200 160.25700 1.000 81.00165 54 ASP E C 1
ATOM 23055 O O . ASP E 3 54 ? 212.34300 322.58200 159.98700 1.000 81.00165 54 ASP E O 1
ATOM 23064 N N . LEU E 3 55 ? 211.25900 320.60300 160.07900 1.000 85.17533 55 LEU E N 1
ATOM 23065 C CA . LEU E 3 55 ? 210.02200 321.17400 159.55600 1.000 85.17533 55 LEU E CA 1
ATOM 23066 C C . LEU E 3 55 ? 209.47800 322.25500 160.48200 1.000 85.17533 55 LEU E C 1
ATOM 23067 O O . LEU E 3 55 ? 209.05000 323.31800 160.01900 1.000 85.17533 55 LEU E O 1
ATOM 23083 N N . ILE E 3 56 ? 209.48600 322.00400 161.79200 1.000 85.69181 56 ILE E N 1
ATOM 23084 C CA . ILE E 3 56 ? 208.92200 322.95700 162.73900 1.000 85.69181 56 ILE E CA 1
ATOM 23085 C C . ILE E 3 56 ? 209.77700 324.21300 162.80300 1.000 85.69181 56 ILE E C 1
ATOM 23086 O O . ILE E 3 56 ? 209.25600 325.31800 162.96300 1.000 85.69181 56 ILE E O 1
ATOM 23102 N N . ALA E 3 57 ? 211.09500 324.07400 162.66800 1.000 88.45131 57 ALA E N 1
ATOM 23103 C CA . ALA E 3 57 ? 211.96200 325.24700 162.66000 1.000 88.45131 57 ALA E CA 1
ATOM 23104 C C . ALA E 3 57 ? 211.71300 326.09700 161.42000 1.000 88.45131 57 ALA E C 1
ATOM 23105 O O . ALA E 3 57 ? 211.59100 327.32700 161.50700 1.000 88.45131 57 ALA E O 1
ATOM 23112 N N . GLU E 3 58 ? 211.64500 325.45500 160.25100 1.000 93.92001 58 GLU E N 1
ATOM 23113 C CA . GLU E 3 58 ? 211.33400 326.19400 159.03100 1.000 93.92001 58 GLU E CA 1
ATOM 23114 C C . GLU E 3 58 ? 209.98000 326.88300 159.14300 1.000 93.92001 58 GLU E C 1
ATOM 23115 O O . GLU E 3 58 ? 209.83700 328.05600 158.77100 1.000 93.92001 58 GLU E O 1
ATOM 23127 N N . VAL E 3 59 ? 208.97500 326.17300 159.66200 1.000 96.22045 59 VAL E N 1
ATOM 23128 C CA . VAL E 3 59 ? 207.64100 326.74700 159.78600 1.000 96.22045 59 VAL E CA 1
ATOM 23129 C C . VAL E 3 59 ? 207.64400 327.89300 160.78600 1.000 96.22045 59 VAL E C 1
ATOM 23130 O O . VAL E 3 59 ? 206.94800 328.89400 160.60000 1.000 96.22045 59 VAL E O 1
ATOM 23143 N N . GLU E 3 60 ? 208.41900 327.76600 161.86300 1.000 98.64418 60 GLU E N 1
ATOM 23144 C CA . GLU E 3 60 ? 208.49400 328.83500 162.84900 1.000 98.64418 60 GLU E CA 1
ATOM 23145 C C . GLU E 3 60 ? 209.10300 330.08600 162.23900 1.000 98.64418 60 GLU E C 1
ATOM 23146 O O . GLU E 3 60 ? 208.57400 331.18700 162.41800 1.000 98.64418 60 GLU E O 1
ATOM 23158 N N . ARG E 3 61 ? 210.20800 329.93900 161.50700 1.000 100.74856 61 ARG E N 1
ATOM 23159 C CA . ARG E 3 61 ? 210.79400 331.09200 160.82700 1.000 100.74856 61 ARG E CA 1
ATOM 23160 C C . ARG E 3 61 ? 209.79200 331.72400 159.86700 1.000 100.74856 61 ARG E C 1
ATOM 23161 O O . ARG E 3 61 ? 209.56400 332.94400 159.89100 1.000 100.74856 61 ARG E O 1
ATOM 23182 N N . LEU E 3 62 ? 209.18400 330.90000 159.00700 1.000 100.78212 62 LEU E N 1
ATOM 23183 C CA . LEU E 3 62 ? 208.25000 331.41900 158.01400 1.000 100.78212 62 LEU E CA 1
ATOM 23184 C C . LEU E 3 62 ? 207.09100 332.15000 158.67500 1.000 100.78212 62 LEU E C 1
ATOM 23185 O O . LEU E 3 62 ? 206.74400 333.26600 158.27400 1.000 100.78212 62 LEU E O 1
ATOM 23201 N N . TYR E 3 63 ? 206.48700 331.54500 159.70000 1.000 104.17519 63 TYR E N 1
ATOM 23202 C CA . TYR E 3 63 ? 205.31400 332.14000 160.32600 1.000 104.17519 63 TYR E CA 1
ATOM 23203 C C . TYR E 3 63 ? 205.68100 333.35300 161.16600 1.000 104.17519 63 TYR E C 1
ATOM 23204 O O . TYR E 3 63 ? 204.87200 334.27300 161.29400 1.000 104.17519 63 TYR E O 1
ATOM 23222 N N . GLN E 3 64 ? 206.88600 333.38900 161.73600 1.000 107.19533 64 GLN E N 1
ATOM 23223 C CA . GLN E 3 64 ? 207.32800 334.58700 162.43900 1.000 107.19533 64 GLN E CA 1
ATOM 23224 C C . GLN E 3 64 ? 207.45000 335.75600 161.47400 1.000 107.19533 64 GLN E C 1
ATOM 23225 O O . GLN E 3 64 ? 206.92300 336.84700 161.72700 1.000 107.19533 64 GLN E O 1
ATOM 23239 N N . GLN E 3 65 ? 208.14300 335.54800 160.35100 1.000 106.59686 65 GLN E N 1
ATOM 23240 C CA . GLN E 3 65 ? 208.22000 336.60700 159.35000 1.000 106.59686 65 GLN E CA 1
ATOM 23241 C C . GLN E 3 65 ? 206.83000 336.99200 158.85600 1.000 106.59686 65 GLN E C 1
ATOM 23242 O O . GLN E 3 65 ? 206.52900 338.18000 158.67000 1.000 106.59686 65 GLN E O 1
ATOM 23256 N N . GLY E 3 66 ? 205.95900 335.99900 158.66200 1.000 108.71586 66 GLY E N 1
ATOM 23257 C CA . GLY E 3 66 ? 204.62500 336.28100 158.16600 1.000 108.71586 66 GLY E CA 1
ATOM 23258 C C . GLY E 3 66 ? 203.79700 337.09900 159.13600 1.000 108.71586 66 GLY E C 1
ATOM 23259 O O . GLY E 3 66 ? 203.10400 338.03200 158.73200 1.000 108.71586 66 GLY E O 1
ATOM 23263 N N . VAL E 3 67 ? 203.86800 336.77600 160.42900 1.000 111.30558 67 VAL E N 1
ATOM 23264 C CA . VAL E 3 67 ? 203.06600 337.50400 161.40600 1.000 111.30558 67 VAL E CA 1
ATOM 23265 C C . VAL E 3 67 ? 203.65600 338.88500 161.65600 1.000 111.30558 67 VAL E C 1
ATOM 23266 O O . VAL E 3 67 ? 202.91900 339.83200 161.95100 1.000 111.30558 67 VAL E O 1
ATOM 23279 N N . LEU E 3 68 ? 204.97600 339.04000 161.52500 1.000 113.36378 68 LEU E N 1
ATOM 23280 C CA . LEU E 3 68 ? 205.55300 340.37900 161.58300 1.000 113.36378 68 LEU E CA 1
ATOM 23281 C C . LEU E 3 68 ? 205.03400 341.23500 160.43600 1.000 113.36378 68 LEU E C 1
ATOM 23282 O O . LEU E 3 68 ? 204.56900 342.36400 160.64400 1.000 113.36378 68 LEU E O 1
ATOM 23298 N N . MET E 3 69 ? 205.10800 340.71200 159.20900 1.000 116.56852 69 MET E N 1
ATOM 23299 C CA . MET E 3 69 ? 204.56300 341.44500 158.07200 1.000 116.56852 69 MET E CA 1
ATOM 23300 C C . MET E 3 69 ? 203.07700 341.71700 158.26600 1.000 116.56852 69 MET E C 1
ATOM 23301 O O . MET E 3 69 ? 202.57800 342.78600 157.89700 1.000 116.56852 69 MET E O 1
ATOM 23315 N N . LYS E 3 70 ? 202.35700 340.76400 158.86400 1.000 119.21678 70 LYS E N 1
ATOM 23316 C CA . LYS E 3 70 ? 200.91800 340.91000 159.04600 1.000 119.21678 70 LYS E CA 1
ATOM 23317 C C . LYS E 3 70 ? 200.59900 342.03500 160.01900 1.000 119.21678 70 LYS E C 1
ATOM 23318 O O . LYS E 3 70 ? 199.74500 342.88000 159.74100 1.000 119.21678 70 LYS E O 1
ATOM 23337 N N . GLN E 3 71 ? 201.27000 342.06200 161.17200 1.000 119.47858 71 GLN E N 1
ATOM 23338 C CA . GLN E 3 71 ? 201.01700 343.13400 162.12800 1.000 119.47858 71 GLN E CA 1
ATOM 23339 C C . GLN E 3 71 ? 201.46600 344.48400 161.58000 1.000 119.47858 71 GLN E C 1
ATOM 23340 O O . GLN E 3 71 ? 200.80200 345.49900 161.82500 1.000 119.47858 71 GLN E O 1
ATOM 23354 N N . ASP E 3 72 ? 202.56200 344.52200 160.81800 1.000 122.62334 72 ASP E N 1
ATOM 23355 C CA . ASP E 3 72 ? 202.97400 345.78200 160.20500 1.000 122.62334 72 ASP E CA 1
ATOM 23356 C C . ASP E 3 72 ? 201.91000 346.29400 159.24000 1.000 122.62334 72 ASP E C 1
ATOM 23357 O O . ASP E 3 72 ? 201.45800 347.44300 159.34500 1.000 122.62334 72 ASP E O 1
ATOM 23366 N N . ILE E 3 73 ? 201.49300 345.45200 158.29000 1.000 121.50087 73 ILE E N 1
ATOM 23367 C CA . ILE E 3 73 ? 200.48800 345.87800 157.32300 1.000 121.50087 73 ILE E CA 1
ATOM 23368 C C . ILE E 3 73 ? 199.16700 346.17000 158.01900 1.000 121.50087 73 ILE E C 1
ATOM 23369 O O . ILE E 3 73 ? 198.37600 346.98700 157.53800 1.000 121.50087 73 ILE E O 1
ATOM 23385 N N . GLU E 3 74 ? 198.90900 345.53600 159.16400 1.000 122.90779 74 GLU E N 1
ATOM 23386 C CA . GLU E 3 74 ? 197.70200 345.84600 159.92100 1.000 122.90779 74 GLU E CA 1
ATOM 23387 C C . GLU E 3 74 ? 197.77900 347.24200 160.51900 1.000 122.90779 74 GLU E C 1
ATOM 23388 O O . GLU E 3 74 ? 196.79400 347.98700 160.49500 1.000 122.90779 74 GLU E O 1
ATOM 23400 N N . ASP E 3 75 ? 198.93700 347.61300 161.06900 1.000 125.47363 75 ASP E N 1
ATOM 23401 C CA . ASP E 3 75 ? 199.11300 348.98800 161.52600 1.000 125.47363 75 ASP E CA 1
ATOM 23402 C C . ASP E 3 75 ? 198.91600 349.97000 160.37800 1.000 125.47363 75 ASP E C 1
ATOM 23403 O O . ASP E 3 75 ? 198.24100 350.99600 160.53700 1.000 125.47363 75 ASP E O 1
ATOM 23412 N N . LEU E 3 76 ? 199.50700 349.67800 159.21500 1.000 127.08831 76 LEU E N 1
ATOM 23413 C CA . LEU E 3 76 ? 199.31000 350.54700 158.05500 1.000 127.08831 76 LEU E CA 1
ATOM 23414 C C . LEU E 3 76 ? 197.82900 350.68000 157.71700 1.000 127.08831 76 LEU E C 1
ATOM 23415 O O . LEU E 3 76 ? 197.31800 351.79000 157.52100 1.000 127.08831 76 LEU E O 1
ATOM 23431 N N . LYS E 3 77 ? 197.12400 349.55000 157.63900 1.000 130.50795 77 LYS E N 1
ATOM 23432 C CA . LYS E 3 77 ? 195.71500 349.57800 157.26900 1.000 130.50795 77 LYS E CA 1
ATOM 23433 C C . LYS E 3 77 ? 194.89700 350.36300 158.28300 1.000 130.50795 77 LYS E C 1
ATOM 23434 O O . LYS E 3 77 ? 194.01900 351.14300 157.90600 1.000 130.50795 77 LYS E O 1
ATOM 23453 N N . GLN E 3 78 ? 195.17900 350.18600 159.57500 1.000 130.51446 78 GLN E N 1
ATOM 23454 C CA . GLN E 3 78 ? 194.39100 350.86500 160.59800 1.000 130.51446 78 GLN E CA 1
ATOM 23455 C C . GLN E 3 78 ? 194.65000 352.36800 160.59200 1.000 130.51446 78 GLN E C 1
ATOM 23456 O O . GLN E 3 78 ? 193.71000 353.16500 160.72500 1.000 130.51446 78 GLN E O 1
ATOM 23470 N N . ASP E 3 79 ? 195.91300 352.78200 160.44100 1.000 135.04226 79 ASP E N 1
ATOM 23471 C CA . ASP E 3 79 ? 196.18400 354.21500 160.40200 1.000 135.04226 79 ASP E CA 1
ATOM 23472 C C . ASP E 3 79 ? 195.57000 354.84800 159.16000 1.000 135.04226 79 ASP E C 1
ATOM 23473 O O . ASP E 3 79 ? 194.98100 355.93200 159.24000 1.000 135.04226 79 ASP E O 1
ATOM 23482 N N . PHE E 3 80 ? 195.66800 354.18000 158.00500 1.000 135.29715 80 PHE E N 1
ATOM 23483 C CA . PHE E 3 80 ? 195.01100 354.69100 156.80600 1.000 135.29715 80 PHE E CA 1
ATOM 23484 C C . PHE E 3 80 ? 193.50000 354.76200 157.00000 1.000 135.29715 80 PHE E C 1
ATOM 23485 O O . PHE E 3 80 ? 192.85000 355.71800 156.55800 1.000 135.29715 80 PHE E O 1
ATOM 23502 N N . LYS E 3 81 ? 192.92700 353.75600 157.66400 1.000 135.29900 81 LYS E N 1
ATOM 23503 C CA . LYS E 3 81 ? 191.48800 353.72800 157.88700 1.000 135.29900 81 LYS E CA 1
ATOM 23504 C C . LYS E 3 81 ? 191.04600 354.92100 158.71900 1.000 135.29900 81 LYS E C 1
ATOM 23505 O O . LYS E 3 81 ? 190.11100 355.63600 158.34700 1.000 135.29900 81 LYS E O 1
ATOM 23524 N N . ASP E 3 82 ? 191.70900 355.15400 159.85400 1.000 136.42884 82 ASP E N 1
ATOM 23525 C CA . ASP E 3 82 ? 191.30400 356.28600 160.68300 1.000 136.42884 82 ASP E CA 1
ATOM 23526 C C . ASP E 3 82 ? 191.59800 357.61400 159.99400 1.000 136.42884 82 ASP E C 1
ATOM 23527 O O . ASP E 3 82 ? 190.82500 358.56900 160.14800 1.000 136.42884 82 ASP E O 1
ATOM 23536 N N . GLN E 3 83 ? 192.68400 357.69700 159.21900 1.000 136.77707 83 GLN E N 1
ATOM 23537 C CA . GLN E 3 83 ? 192.95800 358.91800 158.46800 1.000 136.77707 83 GLN E CA 1
ATOM 23538 C C . GLN E 3 83 ? 191.81200 359.24200 157.52000 1.000 136.77707 83 GLN E C 1
ATOM 23539 O O . GLN E 3 83 ? 191.27800 360.35700 157.53100 1.000 136.77707 83 GLN E O 1
ATOM 23553 N N . ASP E 3 84 ? 191.42200 358.27800 156.68000 1.000 136.95719 84 ASP E N 1
ATOM 23554 C CA . ASP E 3 84 ? 190.32900 358.53700 155.74800 1.000 136.95719 84 ASP E CA 1
ATOM 23555 C C . ASP E 3 84 ? 189.01500 358.76400 156.48300 1.000 136.95719 84 ASP E C 1
ATOM 23556 O O . ASP E 3 84 ? 188.18200 359.55600 156.03000 1.000 136.95719 84 ASP E O 1
ATOM 23565 N N . ALA E 3 85 ? 188.81900 358.10300 157.62600 1.000 136.41045 85 ALA E N 1
ATOM 23566 C CA . ALA E 3 85 ? 187.59000 358.29300 158.38800 1.000 136.41045 85 ALA E CA 1
ATOM 23567 C C . ALA E 3 85 ? 187.46600 359.73000 158.87600 1.000 136.41045 85 ALA E C 1
ATOM 23568 O O . ALA E 3 85 ? 186.43500 360.38000 158.66800 1.000 136.41045 85 ALA E O 1
ATOM 23575 N N . ARG E 3 86 ? 188.51000 360.24700 159.52800 1.000 137.22127 86 ARG E N 1
ATOM 23576 C CA . ARG E 3 86 ? 188.45500 361.63000 159.99500 1.000 137.22127 86 ARG E CA 1
ATOM 23577 C C . ARG E 3 86 ? 188.45800 362.61400 158.83000 1.000 137.22127 86 ARG E C 1
ATOM 23578 O O . ARG E 3 86 ? 187.87100 363.69600 158.93800 1.000 137.22127 86 ARG E O 1
ATOM 23599 N N . LEU E 3 87 ? 189.09300 362.25900 157.70900 1.000 136.14934 87 LEU E N 1
ATOM 23600 C CA . LEU E 3 87 ? 189.06500 363.13100 156.54000 1.000 136.14934 87 LEU E CA 1
ATOM 23601 C C . LEU E 3 87 ? 187.64900 363.26400 155.99300 1.000 136.14934 87 LEU E C 1
ATOM 23602 O O . LEU E 3 87 ? 187.21700 364.35700 155.61100 1.000 136.14934 87 LEU E O 1
ATOM 23618 N N . MET E 3 88 ? 186.91000 362.15300 155.94500 1.000 137.53748 88 MET E N 1
ATOM 23619 C CA . MET E 3 88 ? 185.52900 362.20700 155.47700 1.000 137.53748 88 MET E CA 1
ATOM 23620 C C . MET E 3 88 ? 184.62100 362.85600 156.51200 1.000 137.53748 88 MET E C 1
ATOM 23621 O O . MET E 3 88 ? 183.62300 363.49000 156.15200 1.000 137.53748 88 MET E O 1
ATOM 23635 N N . SER E 3 89 ? 184.94500 362.70700 157.79800 1.000 136.03530 89 SER E N 1
ATOM 23636 C CA . SER E 3 89 ? 184.16300 363.36900 158.83600 1.000 136.03530 89 SER E CA 1
ATOM 23637 C C . SER E 3 89 ? 184.31300 364.88300 158.75200 1.000 136.03530 89 SER E C 1
ATOM 23638 O O . SER E 3 89 ? 183.33600 365.62000 158.92600 1.000 136.03530 89 SER E O 1
ATOM 23646 N N . LEU E 3 90 ? 185.52900 365.36500 158.48700 1.000 136.05754 90 LEU E N 1
ATOM 23647 C CA . LEU E 3 90 ? 185.73700 366.80200 158.33900 1.000 136.05754 90 LEU E CA 1
ATOM 23648 C C . LEU E 3 90 ? 185.12700 367.30700 157.03600 1.000 136.05754 90 LEU E C 1
ATOM 23649 O O . LEU E 3 90 ? 184.42800 368.32600 157.01900 1.000 136.05754 90 LEU E O 1
ATOM 23665 N N . ILE E 3 91 ? 185.38000 366.59800 155.93700 1.000 132.82199 91 ILE E N 1
ATOM 23666 C CA . ILE E 3 91 ? 184.86900 366.95300 154.61300 1.000 132.82199 91 ILE E CA 1
ATOM 23667 C C . ILE E 3 91 ? 184.89000 368.46200 154.38700 1.000 132.82199 91 ILE E C 1
ATOM 23668 O O . ILE E 3 91 ? 185.79300 368.99000 153.73800 1.000 132.82199 91 ILE E O 1
ATOM 23684 N N . SER F 3 24 ? 225.42000 289.55000 157.26400 1.000 19.52641 24 SER F N 1
ATOM 23685 C CA . SER F 3 24 ? 224.80100 290.44200 158.23600 1.000 19.52641 24 SER F CA 1
ATOM 23686 C C . SER F 3 24 ? 224.27200 289.65400 159.42800 1.000 19.52641 24 SER F C 1
ATOM 23687 O O . SER F 3 24 ? 223.06600 289.60100 159.66600 1.000 19.52641 24 SER F O 1
ATOM 23694 N N . ILE F 3 25 ? 225.18700 289.03800 160.17400 1.000 18.82458 25 ILE F N 1
ATOM 23695 C CA . ILE F 3 25 ? 224.84600 288.22700 161.33800 1.000 18.82458 25 ILE F CA 1
ATOM 23696 C C . ILE F 3 25 ? 225.87000 288.51400 162.42700 1.000 18.82458 25 ILE F C 1
ATOM 23697 O O . ILE F 3 25 ? 227.07700 288.52000 162.16100 1.000 18.82458 25 ILE F O 1
ATOM 23713 N N . GLY F 3 26 ? 225.39300 288.74900 163.64900 1.000 17.54748 26 GLY F N 1
ATOM 23714 C CA . GLY F 3 26 ? 226.24400 289.03400 164.77900 1.000 17.54748 26 GLY F CA 1
ATOM 23715 C C . GLY F 3 26 ? 226.29600 287.88600 165.77500 1.000 17.54748 26 GLY F C 1
ATOM 23716 O O . GLY F 3 26 ? 225.60800 286.87600 165.65700 1.000 17.54748 26 GLY F O 1
ATOM 23720 N N . ALA F 3 27 ? 227.14900 288.07200 166.77900 1.000 15.68856 27 ALA F N 1
ATOM 23721 C CA . ALA F 3 27 ? 227.30900 287.09000 167.83600 1.000 15.68856 27 ALA F CA 1
ATOM 23722 C C . ALA F 3 27 ? 226.23400 287.27600 168.90400 1.000 15.68856 27 ALA F C 1
ATOM 23723 O O . ALA F 3 27 ? 225.45100 288.22900 168.88300 1.000 15.68856 27 ALA F O 1
ATOM 23730 N N . TYR F 3 28 ? 226.20300 286.34200 169.85200 1.000 17.09467 28 TYR F N 1
ATOM 23731 C CA . TYR F 3 28 ? 225.22900 286.35100 170.94100 1.000 17.09467 28 TYR F CA 1
ATOM 23732 C C . TYR F 3 28 ? 225.93200 286.84500 172.19900 1.000 17.09467 28 TYR F C 1
ATOM 23733 O O . TYR F 3 28 ? 226.63600 286.08600 172.87000 1.000 17.09467 28 TYR F O 1
ATOM 23751 N N . LYS F 3 29 ? 225.73900 288.12100 172.51800 1.000 22.86124 29 LYS F N 1
ATOM 23752 C CA . LYS F 3 29 ? 226.31800 288.68600 173.72300 1.000 22.86124 29 LYS F CA 1
ATOM 23753 C C . LYS F 3 29 ? 225.55200 288.20400 174.95200 1.000 22.86124 29 LYS F C 1
ATOM 23754 O O . LYS F 3 29 ? 224.46100 287.63400 174.86000 1.000 22.86124 29 LYS F O 1
ATOM 23773 N N . GLN F 3 30 ? 226.14000 288.44100 176.11900 1.000 22.92302 30 GLN F N 1
ATOM 23774 C CA . GLN F 3 30 ? 225.47300 288.10300 177.36400 1.000 22.92302 30 GLN F CA 1
ATOM 23775 C C . GLN F 3 30 ? 224.33500 289.08200 177.63800 1.000 22.92302 30 GLN F C 1
ATOM 23776 O O . GLN F 3 30 ? 224.25400 290.16600 177.05300 1.000 22.92302 30 GLN F O 1
ATOM 23790 N N . ALA F 3 31 ? 223.44400 288.68200 178.54600 1.000 22.52469 31 ALA F N 1
ATOM 23791 C CA . ALA F 3 31 ? 222.25900 289.48600 178.82200 1.000 22.52469 31 ALA F CA 1
ATOM 23792 C C . ALA F 3 31 ? 222.63200 290.88300 179.30100 1.000 22.52469 31 ALA F C 1
ATOM 23793 O O . ALA F 3 31 ? 221.96900 291.86500 178.94900 1.000 22.52469 31 ALA F O 1
ATOM 23800 N N . ALA F 3 32 ? 223.68700 290.99300 180.11100 1.000 23.08052 32 ALA F N 1
ATOM 23801 C CA . ALA F 3 32 ? 224.08900 292.30000 180.61800 1.000 23.08052 32 ALA F CA 1
ATOM 23802 C C . ALA F 3 32 ? 224.49900 293.22900 179.48300 1.000 23.08052 32 ALA F C 1
ATOM 23803 O O . ALA F 3 32 ? 224.21300 294.43200 179.51900 1.000 23.08052 32 ALA F O 1
ATOM 23810 N N . GLU F 3 33 ? 225.16700 292.68800 178.46300 1.000 24.77923 33 GLU F N 1
ATOM 23811 C CA . GLU F 3 33 ? 225.57600 293.51500 177.33400 1.000 24.77923 33 GLU F CA 1
ATOM 23812 C C . GLU F 3 33 ? 224.36700 294.02100 176.55900 1.000 24.77923 33 GLU F C 1
ATOM 23813 O O . GLU F 3 33 ? 224.31500 295.19600 176.17700 1.000 24.77923 33 GLU F O 1
ATOM 23825 N N . TYR F 3 34 ? 223.38100 293.15300 176.32200 1.000 24.43679 34 TYR F N 1
ATOM 23826 C CA . TYR F 3 34 ? 222.16600 293.59100 175.64500 1.000 24.43679 34 TYR F CA 1
ATOM 23827 C C . TYR F 3 34 ? 221.43000 294.63800 176.47000 1.000 24.43679 34 TYR F C 1
ATOM 23828 O O . TYR F 3 34 ? 220.88500 295.60400 175.92200 1.000 24.43679 34 TYR F O 1
ATOM 23846 N N . ALA F 3 35 ? 221.40500 294.46500 177.79200 1.000 26.32556 35 ALA F N 1
ATOM 23847 C CA . ALA F 3 35 ? 220.77500 295.45600 178.65500 1.000 26.32556 35 ALA F CA 1
ATOM 23848 C C . ALA F 3 35 ? 221.46700 296.80600 178.52700 1.000 26.32556 35 ALA F C 1
ATOM 23849 O O . ALA F 3 35 ? 220.81500 297.83800 178.33300 1.000 26.32556 35 ALA F O 1
ATOM 23856 N N . ALA F 3 36 ? 222.79700 296.81600 178.63400 1.000 29.04916 36 ALA F N 1
ATOM 23857 C CA . ALA F 3 36 ? 223.53900 298.06300 178.48500 1.000 29.04916 36 ALA F CA 1
ATOM 23858 C C . ALA F 3 36 ? 223.29000 298.68900 177.11900 1.000 29.04916 36 ALA F C 1
ATOM 23859 O O . ALA F 3 36 ? 223.20200 299.91600 176.99600 1.000 29.04916 36 ALA F O 1
ATOM 23866 N N . ASP F 3 37 ? 223.17300 297.86000 176.08000 1.000 30.21026 37 ASP F N 1
ATOM 23867 C CA . ASP F 3 37 ? 222.89400 298.38500 174.74800 1.000 30.21026 37 ASP F CA 1
ATOM 23868 C C . ASP F 3 37 ? 221.51100 299.01900 174.68600 1.000 30.21026 37 ASP F C 1
ATOM 23869 O O . ASP F 3 37 ? 221.31500 300.03100 174.00200 1.000 30.21026 37 ASP F O 1
ATOM 23878 N N . SER F 3 38 ? 220.53800 298.43800 175.38900 1.000 32.45048 38 SER F N 1
ATOM 23879 C CA . SER F 3 38 ? 219.19100 298.99900 175.38400 1.000 32.45048 38 SER F CA 1
ATOM 23880 C C . SER F 3 38 ? 219.17100 300.39400 175.99600 1.000 32.45048 38 SER F C 1
ATOM 23881 O O . SER F 3 38 ? 218.53300 301.30600 175.45900 1.000 32.45048 38 SER F O 1
ATOM 23889 N N . LYS F 3 39 ? 219.86300 300.58000 177.12100 1.000 35.60842 39 LYS F N 1
ATOM 23890 C CA . LYS F 3 39 ? 219.86100 301.87700 177.78600 1.000 35.60842 39 LYS F CA 1
ATOM 23891 C C . LYS F 3 39 ? 220.52400 302.96100 176.94700 1.000 35.60842 39 LYS F C 1
ATOM 23892 O O . LYS F 3 39 ? 220.30600 304.14800 177.21000 1.000 35.60842 39 LYS F O 1
ATOM 23911 N N . TYR F 3 40 ? 221.32200 302.58500 175.94600 1.000 43.84801 40 TYR F N 1
ATOM 23912 C CA . TYR F 3 40 ? 221.96600 303.58000 175.09800 1.000 43.84801 40 TYR F CA 1
ATOM 23913 C C . TYR F 3 40 ? 220.95700 304.45600 174.37000 1.000 43.84801 40 TYR F C 1
ATOM 23914 O O . TYR F 3 40 ? 221.31300 305.54700 173.91200 1.000 43.84801 40 TYR F O 1
ATOM 23932 N N . TRP F 3 41 ? 219.70300 304.01200 174.26500 1.000 43.31421 41 TRP F N 1
ATOM 23933 C CA . TRP F 3 41 ? 218.67600 304.72300 173.51500 1.000 43.31421 41 TRP F CA 1
ATOM 23934 C C . TRP F 3 41 ? 217.83500 305.64400 174.39100 1.000 43.31421 41 TRP F C 1
ATOM 23935 O O . TRP F 3 41 ? 216.64500 305.83900 174.11300 1.000 43.31421 41 TRP F O 1
ATOM 23956 N N . ALA F 3 42 ? 218.41900 306.21400 175.44200 1.000 53.21887 42 ALA F N 1
ATOM 23957 C CA . ALA F 3 42 ? 217.70300 307.08500 176.36700 1.000 53.21887 42 ALA F CA 1
ATOM 23958 C C . ALA F 3 42 ? 218.20800 308.51900 176.36600 1.000 53.21887 42 ALA F C 1
ATOM 23959 O O . ALA F 3 42 ? 217.40100 309.45000 176.37900 1.000 53.21887 42 ALA F O 1
ATOM 23966 N N . LEU F 3 43 ? 219.52700 308.72200 176.34700 1.000 60.68825 43 LEU F N 1
ATOM 23967 C CA . LEU F 3 43 ? 220.07600 310.07200 176.45000 1.000 60.68825 43 LEU F CA 1
ATOM 23968 C C . LEU F 3 43 ? 219.65700 310.92900 175.26200 1.000 60.68825 43 LEU F C 1
ATOM 23969 O O . LEU F 3 43 ? 219.24600 312.08600 175.42800 1.000 60.68825 43 LEU F O 1
ATOM 23985 N N . LEU F 3 44 ? 219.77300 310.38000 174.05200 1.000 61.29778 44 LEU F N 1
ATOM 23986 C CA . LEU F 3 44 ? 219.34500 311.10800 172.86200 1.000 61.29778 44 LEU F CA 1
ATOM 23987 C C . LEU F 3 44 ? 217.89300 311.55000 172.98700 1.000 61.29778 44 LEU F C 1
ATOM 23988 O O . LEU F 3 44 ? 217.55300 312.69700 172.67000 1.000 61.29778 44 LEU F O 1
ATOM 24004 N N . ALA F 3 45 ? 217.02400 310.65300 173.45600 1.000 63.17832 45 ALA F N 1
ATOM 24005 C CA . ALA F 3 45 ? 215.62700 311.01700 173.65600 1.000 63.17832 45 ALA F CA 1
ATOM 24006 C C . ALA F 3 45 ? 215.49600 312.10800 174.70800 1.000 63.17832 45 ALA F C 1
ATOM 24007 O O . ALA F 3 45 ? 214.72100 313.05500 174.53700 1.000 63.17832 45 ALA F O 1
ATOM 24014 N N . GLU F 3 46 ? 216.24600 311.99300 175.80500 1.000 65.14243 46 GLU F N 1
ATOM 24015 C CA . GLU F 3 46 ? 216.17500 313.00500 176.85200 1.000 65.14243 46 GLU F CA 1
ATOM 24016 C C . GLU F 3 46 ? 216.51500 314.38600 176.30600 1.000 65.14243 46 GLU F C 1
ATOM 24017 O O . GLU F 3 46 ? 215.84200 315.37100 176.63100 1.000 65.14243 46 GLU F O 1
ATOM 24029 N N . SER F 3 47 ? 217.54500 314.47900 175.46300 1.000 68.78803 47 SER F N 1
ATOM 24030 C CA . SER F 3 47 ? 217.91100 315.77200 174.88800 1.000 68.78803 47 SER F CA 1
ATOM 24031 C C . SER F 3 47 ? 216.85600 316.25300 173.89600 1.000 68.78803 47 SER F C 1
ATOM 24032 O O . SER F 3 47 ? 216.47400 317.43300 173.89300 1.000 68.78803 47 SER F O 1
ATOM 24040 N N . LYS F 3 48 ? 216.37900 315.35300 173.03500 1.000 65.56776 48 LYS F N 1
ATOM 24041 C CA . LYS F 3 48 ? 215.37800 315.74400 172.05100 1.000 65.56776 48 LYS F CA 1
ATOM 24042 C C . LYS F 3 48 ? 214.08800 316.19500 172.72400 1.000 65.56776 48 LYS F C 1
ATOM 24043 O O . LYS F 3 48 ? 213.31000 316.95000 172.12900 1.000 65.56776 48 LYS F O 1
ATOM 24062 N N . PHE F 3 49 ? 213.84400 315.74800 173.95800 1.000 65.94033 49 PHE F N 1
ATOM 24063 C CA . PHE F 3 49 ? 212.69500 316.24100 174.71100 1.000 65.94033 49 PHE F CA 1
ATOM 24064 C C . PHE F 3 49 ? 213.01100 317.53400 175.44800 1.000 65.94033 49 PHE F C 1
ATOM 24065 O O . PHE F 3 49 ? 212.14900 318.41600 175.53900 1.000 65.94033 49 PHE F O 1
ATOM 24082 N N . GLY F 3 50 ? 214.22500 317.66800 175.98400 1.000 75.38652 50 GLY F N 1
ATOM 24083 C CA . GLY F 3 50 ? 214.65200 318.95000 176.51200 1.000 75.38652 50 GLY F CA 1
ATOM 24084 C C . GLY F 3 50 ? 214.59000 320.05500 175.48200 1.000 75.38652 50 GLY F C 1
ATOM 24085 O O . GLY F 3 50 ? 214.59100 321.23600 175.84500 1.000 75.38652 50 GLY F O 1
ATOM 24089 N N . THR F 3 51 ? 214.56500 319.69500 174.20000 1.000 76.60909 51 THR F N 1
ATOM 24090 C CA . THR F 3 51 ? 214.31000 320.64800 173.12200 1.000 76.60909 51 THR F CA 1
ATOM 24091 C C . THR F 3 51 ? 212.82200 320.79000 172.80800 1.000 76.60909 51 THR F C 1
ATOM 24092 O O . THR F 3 51 ? 212.33000 321.90400 172.57400 1.000 76.60909 51 THR F O 1
ATOM 24103 N N . ILE F 3 52 ? 212.08400 319.67800 172.79800 1.000 76.38635 52 ILE F N 1
ATOM 24104 C CA . ILE F 3 52 ? 210.67900 319.74500 172.40800 1.000 76.38635 52 ILE F CA 1
ATOM 24105 C C . ILE F 3 52 ? 209.86000 320.47000 173.46300 1.000 76.38635 52 ILE F C 1
ATOM 24106 O O . ILE F 3 52 ? 208.78100 320.99200 173.16700 1.000 76.38635 52 ILE F O 1
ATOM 24122 N N . ASP F 3 53 ? 210.34700 320.52200 174.70500 1.000 83.38707 53 ASP F N 1
ATOM 24123 C CA . ASP F 3 53 ? 209.65600 321.30400 175.72500 1.000 83.38707 53 ASP F CA 1
ATOM 24124 C C . ASP F 3 53 ? 209.66900 322.78600 175.36400 1.000 83.38707 53 ASP F C 1
ATOM 24125 O O . ASP F 3 53 ? 208.63800 323.46800 175.42600 1.000 83.38707 53 ASP F O 1
ATOM 24134 N N . ASP F 3 54 ? 210.83500 323.30000 174.97000 1.000 88.84951 54 ASP F N 1
ATOM 24135 C CA . ASP F 3 54 ? 210.91100 324.68100 174.51000 1.000 88.84951 54 ASP F CA 1
ATOM 24136 C C . ASP F 3 54 ? 210.09500 324.86700 173.23800 1.000 88.84951 54 ASP F C 1
ATOM 24137 O O . ASP F 3 54 ? 209.47600 325.91700 173.03300 1.000 88.84951 54 ASP F O 1
ATOM 24146 N N . LEU F 3 55 ? 210.07200 323.85000 172.37400 1.000 85.52750 55 LEU F N 1
ATOM 24147 C CA . LEU F 3 55 ? 209.26700 323.94300 171.15800 1.000 85.52750 55 LEU F CA 1
ATOM 24148 C C . LEU F 3 55 ? 207.78400 324.09900 171.48700 1.000 85.52750 55 LEU F C 1
ATOM 24149 O O . LEU F 3 55 ? 207.08000 324.91900 170.88200 1.000 85.52750 55 LEU F O 1
ATOM 24165 N N . ILE F 3 56 ? 207.28600 323.30600 172.43700 1.000 88.79050 56 ILE F N 1
ATOM 24166 C CA . ILE F 3 56 ? 205.87000 323.36900 172.78700 1.000 88.79050 56 ILE F CA 1
ATOM 24167 C C . ILE F 3 56 ? 205.56700 324.66900 173.52100 1.000 88.79050 56 ILE F C 1
ATOM 24168 O O . ILE F 3 56 ? 204.47800 325.23600 173.39000 1.000 88.79050 56 ILE F O 1
ATOM 24184 N N . ALA F 3 57 ? 206.53100 325.17200 174.29500 1.000 95.86917 57 ALA F N 1
ATOM 24185 C CA . ALA F 3 57 ? 206.36100 326.49100 174.89600 1.000 95.86917 57 ALA F CA 1
ATOM 24186 C C . ALA F 3 57 ? 206.22300 327.56000 173.81700 1.000 95.86917 57 ALA F C 1
ATOM 24187 O O . ALA F 3 57 ? 205.38200 328.46300 173.91300 1.000 95.86917 57 ALA F O 1
ATOM 24194 N N . GLU F 3 58 ? 207.04500 327.46200 172.77100 1.000 98.50729 58 GLU F N 1
ATOM 24195 C CA . GLU F 3 58 ? 206.98600 328.43200 171.68300 1.000 98.50729 58 GLU F CA 1
ATOM 24196 C C . GLU F 3 58 ? 205.64500 328.36500 170.96300 1.000 98.50729 58 GLU F C 1
ATOM 24197 O O . GLU F 3 58 ? 205.03000 329.39800 170.67100 1.000 98.50729 58 GLU F O 1
ATOM 24209 N N . VAL F 3 59 ? 205.17600 327.15300 170.65500 1.000 99.50927 59 VAL F N 1
ATOM 24210 C CA . VAL F 3 59 ? 203.89600 327.04300 169.96100 1.000 99.50927 59 VAL F CA 1
ATOM 24211 C C . VAL F 3 59 ? 202.74100 327.45000 170.86700 1.000 99.50927 59 VAL F C 1
ATOM 24212 O O . VAL F 3 59 ? 201.71900 327.93500 170.37300 1.000 99.50927 59 VAL F O 1
ATOM 24225 N N . GLU F 3 60 ? 202.87500 327.29300 172.18700 1.000 107.28199 60 GLU F N 1
ATOM 24226 C CA . GLU F 3 60 ? 201.84800 327.80200 173.08900 1.000 107.28199 60 GLU F CA 1
ATOM 24227 C C . GLU F 3 60 ? 201.82300 329.32400 173.08900 1.000 107.28199 60 GLU F C 1
ATOM 24228 O O . GLU F 3 60 ? 200.74400 329.92800 173.10700 1.000 107.28199 60 GLU F O 1
ATOM 24240 N N . ARG F 3 61 ? 202.99600 329.95900 173.07600 1.000 107.15289 61 ARG F N 1
ATOM 24241 C CA . ARG F 3 61 ? 203.04400 331.41000 172.91900 1.000 107.15289 61 ARG F CA 1
ATOM 24242 C C . ARG F 3 61 ? 202.40100 331.83400 171.60300 1.000 107.15289 61 ARG F C 1
ATOM 24243 O O . ARG F 3 61 ? 201.66600 332.83000 171.54800 1.000 107.15289 61 ARG F O 1
ATOM 24264 N N . LEU F 3 62 ? 202.67000 331.08800 170.53000 1.000 108.17566 62 LEU F N 1
ATOM 24265 C CA . LEU F 3 62 ? 202.06900 331.40500 169.23900 1.000 108.17566 62 LEU F CA 1
ATOM 24266 C C . LEU F 3 62 ? 200.55400 331.25800 169.28600 1.000 108.17566 62 LEU F C 1
ATOM 24267 O O . LEU F 3 62 ? 199.82700 332.06900 168.70600 1.000 108.17566 62 LEU F O 1
ATOM 24274 N N . TYR F 3 63 ? 200.05800 330.22800 169.97400 1.000 113.21154 63 TYR F N 1
ATOM 24275 C CA . TYR F 3 63 ? 198.61500 330.04300 170.09800 1.000 113.21154 63 TYR F CA 1
ATOM 24276 C C . TYR F 3 63 ? 197.99000 331.15200 170.93400 1.000 113.21154 63 TYR F C 1
ATOM 24277 O O . TYR F 3 63 ? 196.86100 331.58000 170.66800 1.000 113.21154 63 TYR F O 1
ATOM 24295 N N . GLN F 3 64 ? 198.70600 331.62800 171.95400 1.000 115.47241 64 GLN F N 1
ATOM 24296 C CA . GLN F 3 64 ? 198.21100 332.75900 172.73200 1.000 115.47241 64 GLN F CA 1
ATOM 24297 C C . GLN F 3 64 ? 198.11900 334.01100 171.86900 1.000 115.47241 64 GLN F C 1
ATOM 24298 O O . GLN F 3 64 ? 197.10800 334.72700 171.90100 1.000 115.47241 64 GLN F O 1
ATOM 24312 N N . GLN F 3 65 ? 199.16500 334.29000 171.08900 1.000 115.41318 65 GLN F N 1
ATOM 24313 C CA . GLN F 3 65 ? 199.10900 335.41100 170.15700 1.000 115.41318 65 GLN F CA 1
ATOM 24314 C C . GLN F 3 65 ? 197.96400 335.23900 169.16600 1.000 115.41318 65 GLN F C 1
ATOM 24315 O O . GLN F 3 65 ? 197.28300 336.20900 168.81400 1.000 115.41318 65 GLN F O 1
ATOM 24329 N N . GLY F 3 66 ? 197.73200 334.00600 168.71400 1.000 116.10519 66 GLY F N 1
ATOM 24330 C CA . GLY F 3 66 ? 196.67200 333.76700 167.75100 1.000 116.10519 66 GLY F CA 1
ATOM 24331 C C . GLY F 3 66 ? 195.29100 334.00100 168.33200 1.000 116.10519 66 GLY F C 1
ATOM 24332 O O . GLY F 3 66 ? 194.43300 334.60000 167.68300 1.000 116.10519 66 GLY F O 1
ATOM 24336 N N . VAL F 3 67 ? 195.05600 333.53300 169.55900 1.000 118.82395 67 VAL F N 1
ATOM 24337 C CA . VAL F 3 67 ? 193.75500 333.76000 170.18300 1.000 118.82395 67 VAL F CA 1
ATOM 24338 C C . VAL F 3 67 ? 193.56600 335.23800 170.49800 1.000 118.82395 67 VAL F C 1
ATOM 24339 O O . VAL F 3 67 ? 192.44800 335.76000 170.40900 1.000 118.82395 67 VAL F O 1
ATOM 24352 N N . LEU F 3 68 ? 194.64200 335.94500 170.85700 1.000 118.76402 68 LEU F N 1
ATOM 24353 C CA . LEU F 3 68 ? 194.53100 337.38800 171.04700 1.000 118.76402 68 LEU F CA 1
ATOM 24354 C C . LEU F 3 68 ? 194.14700 338.08100 169.74400 1.000 118.76402 68 LEU F C 1
ATOM 24355 O O . LEU F 3 68 ? 193.24500 338.92900 169.72400 1.000 118.76402 68 LEU F O 1
ATOM 24371 N N . MET F 3 69 ? 194.81500 337.72700 168.64400 1.000 118.71006 69 MET F N 1
ATOM 24372 C CA . MET F 3 69 ? 194.47500 338.31700 167.35500 1.000 118.71006 69 MET F CA 1
ATOM 24373 C C . MET F 3 69 ? 193.06400 337.94100 166.92500 1.000 118.71006 69 MET F C 1
ATOM 24374 O O . MET F 3 69 ? 192.39100 338.73400 166.26200 1.000 118.71006 69 MET F O 1
ATOM 24388 N N . LYS F 3 70 ? 192.59300 336.75100 167.30200 1.000 119.79111 70 LYS F N 1
ATOM 24389 C CA . LYS F 3 70 ? 191.23000 336.35800 166.95800 1.000 119.79111 70 LYS F CA 1
ATOM 24390 C C . LYS F 3 70 ? 190.21200 337.17200 167.74500 1.000 119.79111 70 LYS F C 1
ATOM 24391 O O . LYS F 3 70 ? 189.20300 337.61800 167.19100 1.000 119.79111 70 LYS F O 1
ATOM 24410 N N . GLN F 3 71 ? 190.45200 337.36800 169.04200 1.000 120.92672 71 GLN F N 1
ATOM 24411 C CA . GLN F 3 71 ? 189.60400 338.27100 169.81200 1.000 120.92672 71 GLN F CA 1
ATOM 24412 C C . GLN F 3 71 ? 189.57900 339.65800 169.18200 1.000 120.92672 71 GLN F C 1
ATOM 24413 O O . GLN F 3 71 ? 188.51400 340.27600 169.05100 1.000 120.92672 71 GLN F O 1
ATOM 24427 N N . ASP F 3 72 ? 190.74900 340.15700 168.77500 1.000 122.08713 72 ASP F N 1
ATOM 24428 C CA . ASP F 3 72 ? 190.82200 341.48400 168.17100 1.000 122.08713 72 ASP F CA 1
ATOM 24429 C C . ASP F 3 72 ? 190.04100 341.54200 166.86200 1.000 122.08713 72 ASP F C 1
ATOM 24430 O O . ASP F 3 72 ? 189.31600 342.51100 166.60400 1.000 122.08713 72 ASP F O 1
ATOM 24439 N N . ILE F 3 73 ? 190.17600 340.51700 166.02300 1.000 121.22893 73 ILE F N 1
ATOM 24440 C CA . ILE F 3 73 ? 189.52200 340.49600 164.72200 1.000 121.22893 73 ILE F CA 1
ATOM 24441 C C . ILE F 3 73 ? 188.01900 340.39300 164.93800 1.000 121.22893 73 ILE F C 1
ATOM 24442 O O . ILE F 3 73 ? 187.23600 340.95100 164.16600 1.000 121.22893 73 ILE F O 1
ATOM 24458 N N . GLU F 3 74 ? 187.60300 339.70200 166.00100 1.000 122.41760 74 GLU F N 1
ATOM 24459 C CA . GLU F 3 74 ? 186.18100 339.60900 166.31400 1.000 122.41760 74 GLU F CA 1
ATOM 24460 C C . GLU F 3 74 ? 185.62900 340.96200 166.74700 1.000 122.41760 74 GLU F C 1
ATOM 24461 O O . GLU F 3 74 ? 184.54200 341.37100 166.32100 1.000 122.41760 74 GLU F O 1
ATOM 24473 N N . ASP F 3 75 ? 186.36400 341.66700 167.61000 1.000 124.47500 75 ASP F N 1
ATOM 24474 C CA . ASP F 3 75 ? 185.95100 343.01200 167.99600 1.000 124.47500 75 ASP F CA 1
ATOM 24475 C C . ASP F 3 75 ? 185.82500 343.90700 166.76800 1.000 124.47500 75 ASP F C 1
ATOM 24476 O O . ASP F 3 75 ? 184.84300 344.64200 166.61200 1.000 124.47500 75 ASP F O 1
ATOM 24485 N N . LEU F 3 76 ? 186.82300 343.85500 165.88400 1.000 123.78843 76 LEU F N 1
ATOM 24486 C CA . LEU F 3 76 ? 186.79800 344.65600 164.66600 1.000 123.78843 76 LEU F CA 1
ATOM 24487 C C . LEU F 3 76 ? 185.61200 344.29200 163.78000 1.000 123.78843 76 LEU F C 1
ATOM 24488 O O . LEU F 3 76 ? 184.95400 345.16600 163.20900 1.000 123.78843 76 LEU F O 1
ATOM 24504 N N . LYS F 3 77 ? 185.33100 342.99700 163.65100 1.000 123.14099 77 LYS F N 1
ATOM 24505 C CA . LYS F 3 77 ? 184.22700 342.52100 162.83000 1.000 123.14099 77 LYS F CA 1
ATOM 24506 C C . LYS F 3 77 ? 182.90100 343.03700 163.36800 1.000 123.14099 77 LYS F C 1
ATOM 24507 O O . LYS F 3 77 ? 182.04100 343.47400 162.59900 1.000 123.14099 77 LYS F O 1
ATOM 24526 N N . GLN F 3 78 ? 182.72200 342.98600 164.68900 1.000 124.40341 78 GLN F N 1
ATOM 24527 C CA . GLN F 3 78 ? 181.48000 343.48000 165.27600 1.000 124.40341 78 GLN F CA 1
ATOM 24528 C C . GLN F 3 78 ? 181.35300 344.99000 165.10600 1.000 124.40341 78 GLN F C 1
ATOM 24529 O O . GLN F 3 78 ? 180.27500 345.49900 164.76300 1.000 124.40341 78 GLN F O 1
ATOM 24543 N N . ASP F 3 79 ? 182.44300 345.72500 165.34300 1.000 127.41729 79 ASP F N 1
ATOM 24544 C CA . ASP F 3 79 ? 182.40500 347.17100 165.14900 1.000 127.41729 79 ASP F CA 1
ATOM 24545 C C . ASP F 3 79 ? 182.09400 347.53000 163.70300 1.000 127.41729 79 ASP F C 1
ATOM 24546 O O . ASP F 3 79 ? 181.36300 348.49200 163.44700 1.000 127.41729 79 ASP F O 1
ATOM 24555 N N . PHE F 3 80 ? 182.61600 346.76200 162.74700 1.000 125.94900 80 PHE F N 1
ATOM 24556 C CA . PHE F 3 80 ? 182.32400 346.99800 161.34100 1.000 125.94900 80 PHE F CA 1
ATOM 24557 C C . PHE F 3 80 ? 180.89800 346.62300 160.96800 1.000 125.94900 80 PHE F C 1
ATOM 24558 O O . PHE F 3 80 ? 180.28300 347.32600 160.16200 1.000 125.94900 80 PHE F O 1
ATOM 24575 N N . LYS F 3 81 ? 180.35800 345.54300 161.53500 1.000 124.89739 81 LYS F N 1
ATOM 24576 C CA . LYS F 3 81 ? 178.93500 345.26200 161.37400 1.000 124.89739 81 LYS F CA 1
ATOM 24577 C C . LYS F 3 81 ? 178.10300 346.45600 161.82200 1.000 124.89739 81 LYS F C 1
ATOM 24578 O O . LYS F 3 81 ? 177.20300 346.91100 161.10400 1.000 124.89739 81 LYS F O 1
ATOM 24597 N N . ASP F 3 82 ? 178.39700 346.97900 163.01500 1.000 128.63122 82 ASP F N 1
ATOM 24598 C CA . ASP F 3 82 ? 177.62800 348.10700 163.53300 1.000 128.63122 82 ASP F CA 1
ATOM 24599 C C . ASP F 3 82 ? 177.79700 349.35100 162.66800 1.000 128.63122 82 ASP F C 1
ATOM 24600 O O . ASP F 3 82 ? 176.81500 350.05500 162.40000 1.000 128.63122 82 ASP F O 1
ATOM 24609 N N . GLN F 3 83 ? 179.02000 349.63600 162.21700 1.000 131.04710 83 GLN F N 1
ATOM 24610 C CA . GLN F 3 83 ? 179.25200 350.83400 161.41700 1.000 131.04710 83 GLN F CA 1
ATOM 24611 C C . GLN F 3 83 ? 178.58000 350.72000 160.05400 1.000 131.04710 83 GLN F C 1
ATOM 24612 O O . GLN F 3 83 ? 178.05300 351.70500 159.52600 1.000 131.04710 83 GLN F O 1
ATOM 24626 N N . ASP F 3 84 ? 178.56800 349.51800 159.47300 1.000 132.03412 84 ASP F N 1
ATOM 24627 C CA . ASP F 3 84 ? 177.89000 349.33200 158.19700 1.000 132.03412 84 ASP F CA 1
ATOM 24628 C C . ASP F 3 84 ? 176.38000 349.42200 158.35700 1.000 132.03412 84 ASP F C 1
ATOM 24629 O O . ASP F 3 84 ? 175.69500 349.95800 157.47900 1.000 132.03412 84 ASP F O 1
ATOM 24638 N N . ALA F 3 85 ? 175.84100 348.91500 159.46800 1.000 132.95493 85 ALA F N 1
ATOM 24639 C CA . ALA F 3 85 ? 174.42100 349.09900 159.74400 1.000 132.95493 85 ALA F CA 1
ATOM 24640 C C . ALA F 3 85 ? 174.08400 350.58000 159.86900 1.000 132.95493 85 ALA F C 1
ATOM 24641 O O . ALA F 3 85 ? 173.08600 351.05400 159.31100 1.000 132.95493 85 ALA F O 1
ATOM 24648 N N . ARG F 3 86 ? 174.91400 351.33000 160.59800 1.000 135.02511 86 ARG F N 1
ATOM 24649 C CA . ARG F 3 86 ? 174.71200 352.77200 160.71500 1.000 135.02511 86 ARG F CA 1
ATOM 24650 C C . ARG F 3 86 ? 174.76500 353.44500 159.34800 1.000 135.02511 86 ARG F C 1
ATOM 24651 O O . ARG F 3 86 ? 173.95400 354.33000 159.05100 1.000 135.02511 86 ARG F O 1
ATOM 24672 N N . LEU F 3 87 ? 175.72100 353.04700 158.50600 1.000 135.09016 87 LEU F N 1
ATOM 24673 C CA . LEU F 3 87 ? 175.84100 353.61500 157.16900 1.000 135.09016 87 LEU F CA 1
ATOM 24674 C C . LEU F 3 87 ? 174.57500 353.36300 156.35700 1.000 135.09016 87 LEU F C 1
ATOM 24675 O O . LEU F 3 87 ? 173.99800 354.28800 155.77400 1.000 135.09016 87 LEU F O 1
ATOM 24691 N N . MET F 3 88 ? 174.13300 352.10300 156.30700 1.000 136.25732 88 MET F N 1
ATOM 24692 C CA . MET F 3 88 ? 172.89700 351.78400 155.59800 1.000 136.25732 88 MET F CA 1
ATOM 24693 C C . MET F 3 88 ? 171.73000 352.60200 156.13700 1.000 136.25732 88 MET F C 1
ATOM 24694 O O . MET F 3 88 ? 170.88000 353.06700 155.36800 1.000 136.25732 88 MET F O 1
ATOM 24708 N N . SER F 3 89 ? 171.66800 352.78700 157.45800 1.000 134.36652 89 SER F N 1
ATOM 24709 C CA . SER F 3 89 ? 170.57900 353.56300 158.04000 1.000 134.36652 89 SER F CA 1
ATOM 24710 C C . SER F 3 89 ? 170.62900 355.01400 157.58000 1.000 134.36652 89 SER F C 1
ATOM 24711 O O . SER F 3 89 ? 169.59400 355.60600 157.25300 1.000 134.36652 89 SER F O 1
ATOM 24719 N N . LEU F 3 90 ? 171.82500 355.60500 157.54700 1.000 134.79299 90 LEU F N 1
ATOM 24720 C CA . LEU F 3 90 ? 171.95100 357.01100 157.18000 1.000 134.79299 90 LEU F CA 1
ATOM 24721 C C . LEU F 3 90 ? 171.82900 357.22600 155.67700 1.000 134.79299 90 LEU F C 1
ATOM 24722 O O . LEU F 3 90 ? 171.21400 358.20800 155.24600 1.000 134.79299 90 LEU F O 1
ATOM 24738 N N . ILE F 3 91 ? 172.39700 356.33400 154.87100 1.000 133.74709 91 ILE F N 1
ATOM 24739 C CA . ILE F 3 91 ? 172.33000 356.46500 153.42100 1.000 133.74709 91 ILE F CA 1
ATOM 24740 C C . ILE F 3 91 ? 172.60700 355.11600 152.76700 1.000 133.74709 91 ILE F C 1
ATOM 24741 O O . ILE F 3 91 ? 172.35700 354.06600 153.35800 1.000 133.74709 91 ILE F O 1
ATOM 24757 N N . GLU G 4 4 ? 181.03800 245.34900 250.21100 1.000 70.63634 4 GLU I N 1
ATOM 24758 C CA . GLU G 4 4 ? 180.37000 246.60000 250.54900 1.000 70.63634 4 GLU I CA 1
ATOM 24759 C C . GLU G 4 4 ? 180.40100 247.57000 249.37600 1.000 70.63634 4 GLU I C 1
ATOM 24760 O O . GLU G 4 4 ? 179.54500 248.44700 249.26500 1.000 70.63634 4 GLU I O 1
ATOM 24772 N N . THR G 4 5 ? 181.39300 247.41400 248.50400 1.000 70.60372 5 THR I N 1
ATOM 24773 C CA . THR G 4 5 ? 181.49700 248.27300 247.33300 1.000 70.60372 5 THR I CA 1
ATOM 24774 C C . THR G 4 5 ? 180.23800 248.14300 246.48600 1.000 70.60372 5 THR I C 1
ATOM 24775 O O . THR G 4 5 ? 179.97000 247.08200 245.91400 1.000 70.60372 5 THR I O 1
ATOM 24786 N N . ASN G 4 6 ? 179.46500 249.22700 246.40800 1.000 72.21263 6 ASN I N 1
ATOM 24787 C CA . ASN G 4 6 ? 178.18000 249.23100 245.72400 1.000 72.21263 6 ASN I CA 1
ATOM 24788 C C . ASN G 4 6 ? 178.24500 249.91500 244.36300 1.000 72.21263 6 ASN I C 1
ATOM 24789 O O . ASN G 4 6 ? 177.20300 250.13400 243.73700 1.000 72.21263 6 ASN I O 1
ATOM 24800 N N . ALA G 4 7 ? 179.44300 250.25100 243.89200 1.000 71.45575 7 ALA I N 1
ATOM 24801 C CA . ALA G 4 7 ? 179.60200 250.94200 242.61400 1.000 71.45575 7 ALA I CA 1
ATOM 24802 C C . ALA G 4 7 ? 179.78400 249.93500 241.47700 1.000 71.45575 7 ALA I C 1
ATOM 24803 O O . ALA G 4 7 ? 180.72400 249.99900 240.68400 1.000 71.45575 7 ALA I O 1
ATOM 24810 N N . VAL G 4 8 ? 178.85000 248.98600 241.41100 1.000 72.04365 8 VAL I N 1
ATOM 24811 C CA . VAL G 4 8 ? 178.79500 248.02200 240.31700 1.000 72.04365 8 VAL I CA 1
ATOM 24812 C C . VAL G 4 8 ? 177.33600 247.77900 239.94900 1.000 72.04365 8 VAL I C 1
ATOM 24813 O O . VAL G 4 8 ? 176.62500 247.03300 240.63000 1.000 72.04365 8 VAL I O 1
ATOM 24826 N N . VAL G 4 9 ? 176.88000 248.41100 238.86800 1.000 73.23274 9 VAL I N 1
ATOM 24827 C CA . VAL G 4 9 ? 175.48300 248.32900 238.45500 1.000 73.23274 9 VAL I CA 1
ATOM 24828 C C . VAL G 4 9 ? 175.43500 248.47500 236.94200 1.000 73.23274 9 VAL I C 1
ATOM 24829 O O . VAL G 4 9 ? 176.22800 249.21300 236.35100 1.000 73.23274 9 VAL I O 1
ATOM 24842 N N . ILE G 4 10 ? 174.50000 247.76600 236.31300 1.000 72.01598 10 ILE I N 1
ATOM 24843 C CA . ILE G 4 10 ? 174.36100 247.78800 234.85900 1.000 72.01598 10 ILE I CA 1
ATOM 24844 C C . ILE G 4 10 ? 172.89400 247.59500 234.50100 1.000 72.01598 10 ILE I C 1
ATOM 24845 O O . ILE G 4 10 ? 172.26800 246.61300 234.91100 1.000 72.01598 10 ILE I O 1
ATOM 24861 N N . THR G 4 11 ? 172.34100 248.55600 233.75700 1.000 72.70887 11 THR I N 1
ATOM 24862 C CA . THR G 4 11 ? 170.99900 248.46100 233.19000 1.000 72.70887 11 THR I CA 1
ATOM 24863 C C . THR G 4 11 ? 169.91700 248.59600 234.25800 1.000 72.70887 11 THR I C 1
ATOM 24864 O O . THR G 4 11 ? 168.72600 248.65800 233.93600 1.000 72.70887 11 THR I O 1
ATOM 24875 N N . ASP G 4 12 ? 170.31600 248.66200 235.52800 1.000 71.05752 12 ASP I N 1
ATOM 24876 C CA . ASP G 4 12 ? 169.37400 248.80600 236.63000 1.000 71.05752 12 ASP I CA 1
ATOM 24877 C C . ASP G 4 12 ? 170.14700 249.26800 237.85400 1.000 71.05752 12 ASP I C 1
ATOM 24878 O O . ASP G 4 12 ? 171.08700 248.59300 238.28500 1.000 71.05752 12 ASP I O 1
ATOM 24887 N N . LEU G 4 13 ? 169.75100 250.40800 238.40500 1.000 69.26460 13 LEU I N 1
ATOM 24888 C CA . LEU G 4 13 ? 170.47500 251.06600 239.48100 1.000 69.26460 13 LEU I CA 1
ATOM 24889 C C . LEU G 4 13 ? 169.64400 251.03800 240.76000 1.000 69.26460 13 LEU I C 1
ATOM 24890 O O . LEU G 4 13 ? 168.50200 250.57000 240.78100 1.000 69.26460 13 LEU I O 1
ATOM 24906 N N . ASN G 4 14 ? 170.23400 251.54100 241.83800 1.000 74.45502 14 ASN I N 1
ATOM 24907 C CA . ASN G 4 14 ? 169.55500 251.65000 243.13100 1.000 74.45502 14 ASN I CA 1
ATOM 24908 C C . ASN G 4 14 ? 169.76000 252.97700 243.85200 1.000 74.45502 14 ASN I C 1
ATOM 24909 O O . ASN G 4 14 ? 170.89700 253.28300 244.26800 1.000 74.45502 14 ASN I O 1
ATOM 24920 N N . PRO G 4 15 ? 168.71100 253.78500 244.02600 1.000 73.23160 15 PRO I N 1
ATOM 24921 C CA . PRO G 4 15 ? 168.92000 255.14300 244.55300 1.000 73.23160 15 PRO I CA 1
ATOM 24922 C C . PRO G 4 15 ? 169.37100 255.18300 246.00300 1.000 73.23160 15 PRO I C 1
ATOM 24923 O O . PRO G 4 15 ? 170.07200 256.12600 246.38900 1.000 73.23160 15 PRO I O 1
ATOM 24934 N N . LEU G 4 16 ? 168.99300 254.20300 246.82000 1.000 75.87090 16 LEU I N 1
ATOM 24935 C CA . LEU G 4 16 ? 169.28300 254.23100 248.24800 1.000 75.87090 16 LEU I CA 1
ATOM 24936 C C . LEU G 4 16 ? 170.52100 253.42400 248.62200 1.000 75.87090 16 LEU I C 1
ATOM 24937 O O . LEU G 4 16 ? 170.85100 253.33300 249.80800 1.000 75.87090 16 LEU I O 1
ATOM 24953 N N . TYR G 4 17 ? 171.21300 252.84000 247.64600 1.000 76.50875 17 TYR I N 1
ATOM 24954 C CA . TYR G 4 17 ? 172.44500 252.11000 247.91800 1.000 76.50875 17 TYR I CA 1
ATOM 24955 C C . TYR G 4 17 ? 173.59500 253.06200 248.23900 1.000 76.50875 17 TYR I C 1
ATOM 24956 O O . TYR G 4 17 ? 174.42400 252.74400 249.10100 1.000 76.50875 17 TYR I O 1
ATOM 24974 N N . PRO G 4 18 ? 173.69800 254.22000 247.57400 1.000 73.66961 18 PRO I N 1
ATOM 24975 C CA . PRO G 4 18 ? 174.79400 255.14800 247.90000 1.000 73.66961 18 PRO I CA 1
ATOM 24976 C C . PRO G 4 18 ? 174.98100 255.39200 249.38600 1.000 73.66961 18 PRO I C 1
ATOM 24977 O O . PRO G 4 18 ? 176.12400 255.56600 249.82900 1.000 73.66961 18 PRO I O 1
ATOM 24988 N N . ARG G 4 19 ? 173.90500 255.41000 250.17100 1.000 71.21816 19 ARG I N 1
ATOM 24989 C CA . ARG G 4 19 ? 173.99100 255.58700 251.62000 1.000 71.21816 19 ARG I CA 1
ATOM 24990 C C . ARG G 4 19 ? 174.91900 256.75700 251.96100 1.000 71.21816 19 ARG I C 1
ATOM 24991 O O . ARG G 4 19 ? 176.00900 256.59700 252.50900 1.000 71.21816 19 ARG I O 1
ATOM 24999 N N . ASP G 4 20 ? 174.43000 257.95100 251.61500 1.000 65.47371 20 ASP I N 1
ATOM 25000 C CA . ASP G 4 20 ? 175.22300 259.17600 251.56500 1.000 65.47371 20 ASP I CA 1
ATOM 25001 C C . ASP G 4 20 ? 176.32400 259.21900 252.61700 1.000 65.47371 20 ASP I C 1
ATOM 25002 O O . ASP G 4 20 ? 177.44800 259.63700 252.32000 1.000 65.47371 20 ASP I O 1
ATOM 25011 N N . ARG G 4 21 ? 176.02900 258.79200 253.84400 1.000 63.55760 21 ARG I N 1
ATOM 25012 C CA . ARG G 4 21 ? 177.04800 258.74800 254.89200 1.000 63.55760 21 ARG I CA 1
ATOM 25013 C C . ARG G 4 21 ? 178.02200 257.62600 254.54400 1.000 63.55760 21 ARG I C 1
ATOM 25014 O O . ARG G 4 21 ? 178.03300 256.54900 255.14400 1.000 63.55760 21 ARG I O 1
ATOM 25035 N N . ASP G 4 22 ? 178.86000 257.89700 253.54600 1.000 61.83588 22 ASP I N 1
ATOM 25036 C CA . ASP G 4 22 ? 179.81900 256.92300 253.04800 1.000 61.83588 22 ASP I CA 1
ATOM 25037 C C . ASP G 4 22 ? 181.03300 257.67100 252.51600 1.000 61.83588 22 ASP I C 1
ATOM 25038 O O . ASP G 4 22 ? 181.00600 258.88900 252.32900 1.000 61.83588 22 ASP I O 1
ATOM 25047 N N . TYR G 4 23 ? 182.10500 256.92100 252.26400 1.000 54.96514 23 TYR I N 1
ATOM 25048 C CA . TYR G 4 23 ? 183.35300 257.51000 251.79400 1.000 54.96514 23 TYR I CA 1
ATOM 25049 C C . TYR G 4 23 ? 183.15000 258.22200 250.46300 1.000 54.96514 23 TYR I C 1
ATOM 25050 O O . TYR G 4 23 ? 182.09400 258.09400 249.83600 1.000 54.96514 23 TYR I O 1
ATOM 25068 N N . ILE G 4 24 ? 184.15800 258.97200 250.02700 1.000 55.35303 24 ILE I N 1
ATOM 25069 C CA . ILE G 4 24 ? 184.01000 259.84800 248.87000 1.000 55.35303 24 ILE I CA 1
ATOM 25070 C C . ILE G 4 24 ? 184.28100 259.11300 247.56500 1.000 55.35303 24 ILE I C 1
ATOM 25071 O O . ILE G 4 24 ? 183.90900 259.59800 246.49300 1.000 55.35303 24 ILE I O 1
ATOM 25087 N N . TYR G 4 25 ? 184.94300 257.95200 247.61500 1.000 64.10768 25 TYR I N 1
ATOM 25088 C CA . TYR G 4 25 ? 185.14200 257.18000 246.39200 1.000 64.10768 25 TYR I CA 1
ATOM 25089 C C . TYR G 4 25 ? 183.82600 257.02500 245.64100 1.000 64.10768 25 TYR I C 1
ATOM 25090 O O . TYR G 4 25 ? 183.79700 257.04900 244.40500 1.000 64.10768 25 TYR I O 1
ATOM 25108 N N . GLU G 4 26 ? 182.72500 256.87300 246.37400 1.000 67.20370 26 GLU I N 1
ATOM 25109 C CA . GLU G 4 26 ? 181.40500 257.00100 245.77800 1.000 67.20370 26 GLU I CA 1
ATOM 25110 C C . GLU G 4 26 ? 181.24500 258.41100 245.23000 1.000 67.20370 26 GLU I C 1
ATOM 25111 O O . GLU G 4 26 ? 181.32900 259.39100 245.97700 1.000 67.20370 26 GLU I O 1
ATOM 25123 N N . GLY G 4 27 ? 181.01600 258.51500 243.92600 1.000 66.96453 27 GLY I N 1
ATOM 25124 C CA . GLY G 4 27 ? 181.14400 259.78800 243.25100 1.000 66.96453 27 GLY I CA 1
ATOM 25125 C C . GLY G 4 27 ? 181.37800 259.60400 241.76800 1.000 66.96453 27 GLY I C 1
ATOM 25126 O O . GLY G 4 27 ? 180.57100 258.97300 241.07900 1.000 66.96453 27 GLY I O 1
ATOM 25130 N N . ALA G 4 28 ? 182.46900 260.17800 241.26200 1.000 67.10945 28 ALA I N 1
ATOM 25131 C CA . ALA G 4 28 ? 182.85000 260.01000 239.86500 1.000 67.10945 28 ALA I CA 1
ATOM 25132 C C . ALA G 4 28 ? 182.69600 258.55800 239.42900 1.000 67.10945 28 ALA I C 1
ATOM 25133 O O . ALA G 4 28 ? 182.41000 258.28700 238.26100 1.000 67.10945 28 ALA I O 1
ATOM 25140 N N . ALA G 4 29 ? 182.86900 257.61500 240.35700 1.000 66.57222 29 ALA I N 1
ATOM 25141 C CA . ALA G 4 29 ? 182.61000 256.21300 240.04200 1.000 66.57222 29 ALA I CA 1
ATOM 25142 C C . ALA G 4 29 ? 181.15100 256.00200 239.65300 1.000 66.57222 29 ALA I C 1
ATOM 25143 O O . ALA G 4 29 ? 180.85000 255.40600 238.61000 1.000 66.57222 29 ALA I O 1
ATOM 25150 N N . GLN G 4 30 ? 180.22500 256.48100 240.48800 1.000 67.69815 30 GLN I N 1
ATOM 25151 C CA . GLN G 4 30 ? 178.80900 256.36600 240.15800 1.000 67.69815 30 GLN I CA 1
ATOM 25152 C C . GLN G 4 30 ? 178.47000 257.13500 238.88900 1.000 67.69815 30 GLN I C 1
ATOM 25153 O O . GLN G 4 30 ? 177.59300 256.71900 238.12500 1.000 67.69815 30 GLN I O 1
ATOM 25167 N N . ILE G 4 31 ? 179.15200 258.25400 238.64800 1.000 68.49907 31 ILE I N 1
ATOM 25168 C CA . ILE G 4 31 ? 178.90400 259.02700 237.43400 1.000 68.49907 31 ILE I CA 1
ATOM 25169 C C . ILE G 4 31 ? 179.30800 258.22000 236.20600 1.000 68.49907 31 ILE I C 1
ATOM 25170 O O . ILE G 4 31 ? 178.58000 258.16300 235.20700 1.000 68.49907 31 ILE I O 1
ATOM 25186 N N . ARG G 4 32 ? 180.48300 257.59000 236.26200 1.000 64.68541 32 ARG I N 1
ATOM 25187 C CA . ARG G 4 32 ? 180.91600 256.72700 235.17000 1.000 64.68541 32 ARG I CA 1
ATOM 25188 C C . ARG G 4 32 ? 179.94500 255.57400 234.97400 1.000 64.68541 32 ARG I C 1
ATOM 25189 O O . ARG G 4 32 ? 179.65400 255.18300 233.83800 1.000 64.68541 32 ARG I O 1
ATOM 25210 N N . LEU G 4 33 ? 179.43800 255.00900 236.07200 1.000 69.32199 33 LEU I N 1
ATOM 25211 C CA . LEU G 4 33 ? 178.47100 253.92300 235.95400 1.000 69.32199 33 LEU I CA 1
ATOM 25212 C C . LEU G 4 33 ? 177.20400 254.39200 235.25300 1.000 69.32199 33 LEU I C 1
ATOM 25213 O O . LEU G 4 33 ? 176.67500 253.69900 234.37600 1.000 69.32199 33 LEU I O 1
ATOM 25229 N N . ILE G 4 34 ? 176.70000 255.56500 235.63400 1.000 67.75335 34 ILE I N 1
ATOM 25230 C CA . ILE G 4 34 ? 175.49400 256.09900 235.00800 1.000 67.75335 34 ILE I CA 1
ATOM 25231 C C . ILE G 4 34 ? 175.73400 256.34300 233.52600 1.000 67.75335 34 ILE I C 1
ATOM 25232 O O . ILE G 4 34 ? 174.88300 256.03300 232.68200 1.000 67.75335 34 ILE I O 1
ATOM 25248 N N . LYS G 4 35 ? 176.89500 256.90500 233.18500 1.000 65.83968 35 LYS I N 1
ATOM 25249 C CA . LYS G 4 35 ? 177.20100 257.16700 231.78400 1.000 65.83968 35 LYS I CA 1
ATOM 25250 C C . LYS G 4 35 ? 177.28300 255.87100 230.98800 1.000 65.83968 35 LYS I C 1
ATOM 25251 O O . LYS G 4 35 ? 176.75700 255.78300 229.87300 1.000 65.83968 35 LYS I O 1
ATOM 25270 N N . GLN G 4 36 ? 177.93800 254.85000 231.54700 1.000 67.11285 36 GLN I N 1
ATOM 25271 C CA . GLN G 4 36 ? 178.04100 253.57000 230.85600 1.000 67.11285 36 GLN I CA 1
ATOM 25272 C C . GLN G 4 36 ? 176.67000 252.94200 230.66300 1.000 67.11285 36 GLN I C 1
ATOM 25273 O O . GLN G 4 36 ? 176.37400 252.39400 229.59500 1.000 67.11285 36 GLN I O 1
ATOM 25287 N N . THR G 4 37 ? 175.81900 253.00200 231.68900 1.000 67.45029 37 THR I N 1
ATOM 25288 C CA . THR G 4 37 ? 174.47800 252.44500 231.56500 1.000 67.45029 37 THR I CA 1
ATOM 25289 C C . THR G 4 37 ? 173.68300 253.17300 230.49000 1.000 67.45029 37 THR I C 1
ATOM 25290 O O . THR G 4 37 ? 173.01300 252.53900 229.66500 1.000 67.45029 37 THR I O 1
ATOM 25301 N N . LEU G 4 38 ? 173.74900 254.50600 230.48000 1.000 67.35232 38 LEU I N 1
ATOM 25302 C CA . LEU G 4 38 ? 173.01900 255.27300 229.47700 1.000 67.35232 38 LEU I CA 1
ATOM 25303 C C . LEU G 4 38 ? 173.52600 254.96800 228.07500 1.000 67.35232 38 LEU I C 1
ATOM 25304 O O . LEU G 4 38 ? 172.73700 254.87300 227.12700 1.000 67.35232 38 LEU I O 1
ATOM 25320 N N . GLN G 4 39 ? 174.84200 254.80800 227.92100 1.000 69.90284 39 GLN I N 1
ATOM 25321 C CA . GLN G 4 39 ? 175.39500 254.51100 226.60500 1.000 69.90284 39 GLN I CA 1
ATOM 25322 C C . GLN G 4 39 ? 174.99300 253.11700 226.14200 1.000 69.90284 39 GLN I C 1
ATOM 25323 O O . GLN G 4 39 ? 174.62100 252.92600 224.97900 1.000 69.90284 39 GLN I O 1
ATOM 25337 N N . ASN G 4 40 ? 175.05300 252.13100 227.03900 1.000 72.40996 40 ASN I N 1
ATOM 25338 C CA . ASN G 4 40 ? 174.70700 250.76600 226.65800 1.000 72.40996 40 ASN I CA 1
ATOM 25339 C C . ASN G 4 40 ? 173.22700 250.64400 226.32500 1.000 72.40996 40 ASN I C 1
ATOM 25340 O O . ASN G 4 40 ? 172.85900 249.98800 225.34400 1.000 72.40996 40 ASN I O 1
ATOM 25351 N N . THR G 4 41 ? 172.36200 251.26700 227.12800 1.000 74.07528 41 THR I N 1
ATOM 25352 C CA . THR G 4 41 ? 170.92700 251.16000 226.89000 1.000 74.07528 41 THR I CA 1
ATOM 25353 C C . THR G 4 41 ? 170.56100 251.66600 225.50100 1.000 74.07528 41 THR I C 1
ATOM 25354 O O . THR G 4 41 ? 169.76600 251.04100 224.78900 1.000 74.07528 41 THR I O 1
ATOM 25365 N N . PHE G 4 42 ? 171.13100 252.79900 225.09700 1.000 78.17329 42 PHE I N 1
ATOM 25366 C CA . PHE G 4 42 ? 170.83800 253.41300 223.80100 1.000 78.17329 42 PHE I CA 1
ATOM 25367 C C . PHE G 4 42 ? 172.11000 254.02900 223.24100 1.000 78.17329 42 PHE I C 1
ATOM 25368 O O . PHE G 4 42 ? 172.33500 255.24100 223.34900 1.000 78.17329 42 PHE I O 1
ATOM 25385 N N . PRO G 4 43 ? 172.97800 253.21700 222.63000 1.000 80.41248 43 PRO I N 1
ATOM 25386 C CA . PRO G 4 43 ? 174.19700 253.77400 222.03000 1.000 80.41248 43 PRO I CA 1
ATOM 25387 C C . PRO G 4 43 ? 173.97200 254.31600 220.62600 1.000 80.41248 43 PRO I C 1
ATOM 25388 O O . PRO G 4 43 ? 174.80200 254.12000 219.73400 1.000 80.41248 43 PRO I O 1
ATOM 25399 N N . ASN G 4 44 ? 172.85000 255.01400 220.42900 1.000 89.73355 44 ASN I N 1
ATOM 25400 C CA . ASN G 4 44 ? 172.59600 255.73700 219.18400 1.000 89.73355 44 ASN I CA 1
ATOM 25401 C C . ASN G 4 44 ? 171.54700 256.79900 219.50900 1.000 89.73355 44 ASN I C 1
ATOM 25402 O O . ASN G 4 44 ? 170.35800 256.48100 219.60600 1.000 89.73355 44 ASN I O 1
ATOM 25413 N N . VAL G 4 45 ? 171.99200 258.04200 219.67800 1.000 87.41687 45 VAL I N 1
ATOM 25414 C CA . VAL G 4 45 ? 171.10000 259.11000 220.10900 1.000 87.41687 45 VAL I CA 1
ATOM 25415 C C . VAL G 4 45 ? 171.49000 260.42000 219.43900 1.000 87.41687 45 VAL I C 1
ATOM 25416 O O . VAL G 4 45 ? 172.57400 260.96100 219.68800 1.000 87.41687 45 VAL I O 1
ATOM 25429 N N . THR G 4 46 ? 170.60700 260.93400 218.58400 1.000 90.58911 46 THR I N 1
ATOM 25430 C CA . THR G 4 46 ? 170.77200 262.25800 217.99300 1.000 90.58911 46 THR I CA 1
ATOM 25431 C C . THR G 4 46 ? 169.67400 263.20700 218.45200 1.000 90.58911 46 THR I C 1
ATOM 25432 O O . THR G 4 46 ? 169.97600 264.26500 219.01100 1.000 90.58911 46 THR I O 1
ATOM 25443 N N . GLU G 4 47 ? 168.40600 262.85100 218.24800 1.000 96.40572 47 GLU I N 1
ATOM 25444 C CA . GLU G 4 47 ? 167.28300 263.65300 218.71500 1.000 96.40572 47 GLU I CA 1
ATOM 25445 C C . GLU G 4 47 ? 166.03200 262.78500 218.80700 1.000 96.40572 47 GLU I C 1
ATOM 25446 O O . GLU G 4 47 ? 165.12800 262.90500 217.97100 1.000 96.40572 47 GLU I O 1
ATOM 25458 N N . PRO G 4 48 ? 165.94300 261.89500 219.79900 1.000 94.48325 48 PRO I N 1
ATOM 25459 C CA . PRO G 4 48 ? 164.73200 261.07600 219.94400 1.000 94.48325 48 PRO I CA 1
ATOM 25460 C C . PRO G 4 48 ? 163.55100 261.87900 220.46800 1.000 94.48325 48 PRO I C 1
ATOM 25461 O O . PRO G 4 48 ? 163.22500 261.82300 221.65800 1.000 94.48325 48 PRO I O 1
ATOM 25472 N N . VAL G 4 49 ? 162.90400 262.62900 219.58300 1.000 102.61918 49 VAL I N 1
ATOM 25473 C CA . VAL G 4 49 ? 161.76500 263.46100 219.94900 1.000 102.61918 49 VAL I CA 1
ATOM 25474 C C . VAL G 4 49 ? 160.44300 262.81100 219.53700 1.000 102.61918 49 VAL I C 1
ATOM 25475 O O . VAL G 4 49 ? 159.45600 263.51000 219.30900 1.000 102.61918 49 VAL I O 1
ATOM 25488 N N . ASP G 4 50 ? 160.40600 261.48300 219.44100 1.000 109.02398 50 ASP I N 1
ATOM 25489 C CA . ASP G 4 50 ? 159.20600 260.78500 218.99900 1.000 109.02398 50 ASP I CA 1
ATOM 25490 C C . ASP G 4 50 ? 158.19200 260.66100 220.13000 1.000 109.02398 50 ASP I C 1
ATOM 25491 O O . ASP G 4 50 ? 157.73600 259.55700 220.44600 1.000 109.02398 50 ASP I O 1
ATOM 25500 N N . ILE G 4 51 ? 157.83500 261.79000 220.74600 1.000 111.10136 51 ILE I N 1
ATOM 25501 C CA . ILE G 4 51 ? 156.78900 261.84200 221.75700 1.000 111.10136 51 ILE I CA 1
ATOM 25502 C C . ILE G 4 51 ? 155.73200 262.88300 221.41700 1.000 111.10136 51 ILE I C 1
ATOM 25503 O O . ILE G 4 51 ? 154.53100 262.60500 221.50200 1.000 111.10136 51 ILE I O 1
ATOM 25519 N N . ASP G 4 52 ? 156.15300 264.08600 221.03400 1.000 117.48245 52 ASP I N 1
ATOM 25520 C CA . ASP G 4 52 ? 155.24600 265.15500 220.62500 1.000 117.48245 52 ASP I CA 1
ATOM 25521 C C . ASP G 4 52 ? 154.27100 265.50700 221.75000 1.000 117.48245 52 ASP I C 1
ATOM 25522 O O . ASP G 4 52 ? 153.05100 265.41100 221.61300 1.000 117.48245 52 ASP I O 1
ATOM 25531 N N . SER G 4 53 ? 154.84100 265.93700 222.87500 1.000 117.24259 53 SER I N 1
ATOM 25532 C CA . SER G 4 53 ? 154.05900 266.38400 224.02700 1.000 117.24259 53 SER I CA 1
ATOM 25533 C C . SER G 4 53 ? 153.21900 265.24400 224.60400 1.000 117.24259 53 SER I C 1
ATOM 25534 O O . SER G 4 53 ? 151.99400 265.33300 224.71200 1.000 117.24259 53 SER I O 1
ATOM 25542 N N . ASP G 4 54 ? 153.89700 264.15900 224.97900 1.000 117.84108 54 ASP I N 1
ATOM 25543 C CA . ASP G 4 54 ? 153.27300 263.03000 225.66600 1.000 117.84108 54 ASP I CA 1
ATOM 25544 C C . ASP G 4 54 ? 152.12100 262.44600 224.84400 1.000 117.84108 54 ASP I C 1
ATOM 25545 O O . ASP G 4 54 ? 150.95600 262.47000 225.24500 1.000 117.84108 54 ASP I O 1
ATOM 25554 N N . THR G 4 55 ? 152.47200 261.91400 223.67000 1.000 118.31027 55 THR I N 1
ATOM 25555 C CA . THR G 4 55 ? 151.47200 261.24900 222.84100 1.000 118.31027 55 THR I CA 1
ATOM 25556 C C . THR G 4 55 ? 151.19800 259.82900 223.32000 1.000 118.31027 55 THR I C 1
ATOM 25557 O O . THR G 4 55 ? 150.17100 259.24400 222.95900 1.000 118.31027 55 THR I O 1
ATOM 25568 N N . PHE G 4 56 ? 152.09800 259.26100 224.12300 1.000 116.12062 56 PHE I N 1
ATOM 25569 C CA . PHE G 4 56 ? 151.93300 257.90400 224.62800 1.000 116.12062 56 PHE I CA 1
ATOM 25570 C C . PHE G 4 56 ? 150.59900 257.73900 225.34700 1.000 116.12062 56 PHE I C 1
ATOM 25571 O O . PHE G 4 56 ? 150.03900 256.63800 225.38200 1.000 116.12062 56 PHE I O 1
ATOM 25588 N N . LYS G 4 57 ? 150.08300 258.82600 225.92700 1.000 119.39498 57 LYS I N 1
ATOM 25589 C CA . LYS G 4 57 ? 148.82900 258.73700 226.66900 1.000 119.39498 57 LYS I CA 1
ATOM 25590 C C . LYS G 4 57 ? 147.66500 258.40900 225.74300 1.000 119.39498 57 LYS I C 1
ATOM 25591 O O . LYS G 4 57 ? 146.92900 257.44200 225.97600 1.000 119.39498 57 LYS I O 1
ATOM 25610 N N . ILE G 4 58 ? 147.48100 259.20100 224.68500 1.000 124.34524 58 ILE I N 1
ATOM 25611 C CA . ILE G 4 58 ? 146.42000 258.91900 223.72400 1.000 124.34524 58 ILE I CA 1
ATOM 25612 C C . ILE G 4 58 ? 146.80400 257.79700 222.77000 1.000 124.34524 58 ILE I C 1
ATOM 25613 O O . ILE G 4 58 ? 145.92200 257.07700 222.28700 1.000 124.34524 58 ILE I O 1
ATOM 25620 N N . MET G 4 59 ? 148.09400 257.62800 222.48600 1.000 123.80551 59 MET I N 1
ATOM 25621 C CA . MET G 4 59 ? 148.56200 256.55400 221.62100 1.000 123.80551 59 MET I CA 1
ATOM 25622 C C . MET G 4 59 ? 148.88900 255.27900 222.38700 1.000 123.80551 59 MET I C 1
ATOM 25623 O O . MET G 4 59 ? 149.68300 254.46900 221.89600 1.000 123.80551 59 MET I O 1
ATOM 25637 N N . SER G 4 60 ? 148.30500 255.07900 223.56800 1.000 120.07295 60 SER I N 1
ATOM 25638 C CA . SER G 4 60 ? 148.56000 253.87100 224.34400 1.000 120.07295 60 SER I CA 1
ATOM 25639 C C . SER G 4 60 ? 147.83800 252.68400 223.72200 1.000 120.07295 60 SER I C 1
ATOM 25640 O O . SER G 4 60 ? 146.93500 252.10200 224.33300 1.000 120.07295 60 SER I O 1
ATOM 25648 N N . GLU G 4 61 ? 148.23500 252.32300 222.50300 1.000 119.67911 61 GLU I N 1
ATOM 25649 C CA . GLU G 4 61 ? 147.65500 251.19300 221.79000 1.000 119.67911 61 GLU I CA 1
ATOM 25650 C C . GLU G 4 61 ? 148.75600 250.24400 221.34000 1.000 119.67911 61 GLU I C 1
ATOM 25651 O O . GLU G 4 61 ? 148.50000 249.27600 220.61600 1.000 119.67911 61 GLU I O 1
ATOM 25663 N N . LYS G 4 62 ? 149.99000 250.52000 221.76600 1.000 116.58232 62 LYS I N 1
ATOM 25664 C CA . LYS G 4 62 ? 151.13200 249.73700 221.31700 1.000 116.58232 62 LYS I CA 1
ATOM 25665 C C . LYS G 4 62 ? 151.13400 248.32800 221.89500 1.000 116.58232 62 LYS I C 1
ATOM 25666 O O . LYS G 4 62 ? 151.68500 247.41600 221.27000 1.000 116.58232 62 LYS I O 1
ATOM 25685 N N . LEU G 4 63 ? 150.52600 248.12900 223.06600 1.000 117.45968 63 LEU I N 1
ATOM 25686 C CA . LEU G 4 63 ? 150.57800 246.83000 223.73000 1.000 117.45968 63 LEU I CA 1
ATOM 25687 C C . LEU G 4 63 ? 149.47600 245.88200 223.27200 1.000 117.45968 63 LEU I C 1
ATOM 25688 O O . LEU G 4 63 ? 149.50500 244.70300 223.64100 1.000 117.45968 63 LEU I O 1
ATOM 25704 N N . LYS G 4 64 ? 148.51400 246.35400 222.48200 1.000 117.61033 64 LYS I N 1
ATOM 25705 C CA . LYS G 4 64 ? 147.29100 245.60900 222.19400 1.000 117.61033 64 LYS I CA 1
ATOM 25706 C C . LYS G 4 64 ? 147.04400 245.51900 220.69100 1.000 117.61033 64 LYS I C 1
ATOM 25707 O O . LYS G 4 64 ? 145.95800 245.81700 220.19200 1.000 117.61033 64 LYS I O 1
ATOM 25726 N N . PHE G 4 65 ? 148.04300 245.04900 219.94200 1.000 113.49346 65 PHE I N 1
ATOM 25727 C CA . PHE G 4 65 ? 147.95200 245.00500 218.48200 1.000 113.49346 65 PHE I CA 1
ATOM 25728 C C . PHE G 4 65 ? 146.95200 243.93200 218.04300 1.000 113.49346 65 PHE I C 1
ATOM 25729 O O . PHE G 4 65 ? 147.29200 242.92500 217.42400 1.000 113.49346 65 PHE I O 1
ATOM 25746 N N . THR G 4 66 ? 145.68900 244.16500 218.40200 1.000 117.40597 66 THR I N 1
ATOM 25747 C CA . THR G 4 66 ? 144.57100 243.39100 217.87800 1.000 117.40597 66 THR I CA 1
ATOM 25748 C C . THR G 4 66 ? 143.44000 244.32100 217.45600 1.000 117.40597 66 THR I C 1
ATOM 25749 O O . THR G 4 66 ? 142.72200 244.04400 216.48900 1.000 117.40597 66 THR I O 1
ATOM 25760 N N . GLY G 4 67 ? 143.28600 245.43000 218.17700 1.000 116.28490 67 GLY I N 1
ATOM 25761 C CA . GLY G 4 67 ? 142.20000 246.36500 217.95700 1.000 116.28490 67 GLY I CA 1
ATOM 25762 C C . GLY G 4 67 ? 142.67200 247.75400 217.58300 1.000 116.28490 67 GLY I C 1
ATOM 25763 O O . GLY G 4 67 ? 142.12500 248.74800 218.07100 1.000 116.28490 67 GLY I O 1
ATOM 25767 N N . ASP G 4 68 ? 143.69500 247.83500 216.73100 1.000 116.09251 68 ASP I N 1
ATOM 25768 C CA . ASP G 4 68 ? 144.27300 249.11600 216.34100 1.000 116.09251 68 ASP I CA 1
ATOM 25769 C C . ASP G 4 68 ? 143.18400 250.13500 216.03600 1.000 116.09251 68 ASP I C 1
ATOM 25770 O O . ASP G 4 68 ? 142.08400 249.78100 215.60500 1.000 116.09251 68 ASP I O 1
ATOM 25779 N N . ALA G 4 69 ? 143.50300 251.40900 216.28100 1.000 118.45881 69 ALA I N 1
ATOM 25780 C CA . ALA G 4 69 ? 142.54000 252.48500 216.07000 1.000 118.45881 69 ALA I CA 1
ATOM 25781 C C . ALA G 4 69 ? 141.82700 252.33000 214.73200 1.000 118.45881 69 ALA I C 1
ATOM 25782 O O . ALA G 4 69 ? 140.59600 252.24200 214.67300 1.000 118.45881 69 ALA I O 1
ATOM 25789 N N . MET G 4 70 ? 142.59200 252.29200 213.64400 1.000 119.29083 70 MET I N 1
ATOM 25790 C CA . MET G 4 70 ? 142.04800 252.09300 212.30300 1.000 119.29083 70 MET I CA 1
ATOM 25791 C C . MET G 4 70 ? 140.96900 253.13700 212.00000 1.000 119.29083 70 MET I C 1
ATOM 25792 O O . MET G 4 70 ? 139.79300 252.82800 211.80600 1.000 119.29083 70 MET I O 1
ATOM 25806 N N . ASP G 4 71 ? 141.41300 254.39400 211.97700 1.000 123.73789 71 ASP I N 1
ATOM 25807 C CA . ASP G 4 71 ? 140.51700 255.51600 211.72700 1.000 123.73789 71 ASP I CA 1
ATOM 25808 C C . ASP G 4 71 ? 139.62700 255.23500 210.52400 1.000 123.73789 71 ASP I C 1
ATOM 25809 O O . ASP G 4 71 ? 140.06000 254.63200 209.53900 1.000 123.73789 71 ASP I O 1
ATOM 25818 N N . VAL G 4 72 ? 138.37100 255.68000 210.61600 1.000 122.60372 72 VAL I N 1
ATOM 25819 C CA . VAL G 4 72 ? 137.39900 255.41400 209.56100 1.000 122.60372 72 VAL I CA 1
ATOM 25820 C C . VAL G 4 72 ? 137.86800 255.94300 208.21400 1.000 122.60372 72 VAL I C 1
ATOM 25821 O O . VAL G 4 72 ? 137.35200 255.52200 207.17300 1.000 122.60372 72 VAL I O 1
ATOM 25834 N N . GLY G 4 73 ? 138.83000 256.86400 208.20300 1.000 123.03724 73 GLY I N 1
ATOM 25835 C CA . GLY G 4 73 ? 139.38100 257.36600 206.96100 1.000 123.03724 73 GLY I CA 1
ATOM 25836 C C . GLY G 4 73 ? 139.79000 256.24900 206.02400 1.000 123.03724 73 GLY I C 1
ATOM 25837 O O . GLY G 4 73 ? 140.33200 255.23000 206.46100 1.000 123.03724 73 GLY I O 1
ATOM 25841 N N . GLY G 4 74 ? 139.53300 256.43000 204.72700 1.000 120.76164 74 GLY I N 1
ATOM 25842 C CA . GLY G 4 74 ? 139.80900 255.38000 203.76400 1.000 120.76164 74 GLY I CA 1
ATOM 25843 C C . GLY G 4 74 ? 141.27700 255.04600 203.61300 1.000 120.76164 74 GLY I C 1
ATOM 25844 O O . GLY G 4 74 ? 141.60600 253.99600 203.05200 1.000 120.76164 74 GLY I O 1
ATOM 25848 N N . LEU G 4 75 ? 142.16600 255.90500 204.10500 1.000 122.46651 75 LEU I N 1
ATOM 25849 C CA . LEU G 4 75 ? 143.60400 255.72200 203.93800 1.000 122.46651 75 LEU I CA 1
ATOM 25850 C C . LEU G 4 75 ? 143.93700 255.51700 202.46000 1.000 122.46651 75 LEU I C 1
ATOM 25851 O O . LEU G 4 75 ? 144.40500 254.46100 202.03100 1.000 122.46651 75 LEU I O 1
ATOM 25867 N N . MET G 4 76 ? 143.67500 256.56400 201.67600 1.000 119.92822 76 MET I N 1
ATOM 25868 C CA . MET G 4 76 ? 143.83200 256.50500 200.22300 1.000 119.92822 76 MET I CA 1
ATOM 25869 C C . MET G 4 76 ? 145.29900 256.71000 199.83500 1.000 119.92822 76 MET I C 1
ATOM 25870 O O . MET G 4 76 ? 145.65500 257.54900 199.00700 1.000 119.92822 76 MET I O 1
ATOM 25884 N N . ILE G 4 77 ? 146.15700 255.90800 200.46300 1.000 120.07071 77 ILE I N 1
ATOM 25885 C CA . ILE G 4 77 ? 147.57500 255.84200 200.12900 1.000 120.07071 77 ILE I CA 1
ATOM 25886 C C . ILE G 4 77 ? 147.98500 254.37600 200.07200 1.000 120.07071 77 ILE I C 1
ATOM 25887 O O . ILE G 4 77 ? 148.29600 253.76400 201.09900 1.000 120.07071 77 ILE I O 1
ATOM 25903 N N . LYS G 4 78 ? 147.98100 253.80300 198.87000 1.000 118.42634 78 LYS I N 1
ATOM 25904 C CA . LYS G 4 78 ? 148.31800 252.40100 198.67500 1.000 118.42634 78 LYS I CA 1
ATOM 25905 C C . LYS G 4 78 ? 149.07000 252.23700 197.36500 1.000 118.42634 78 LYS I C 1
ATOM 25906 O O . LYS G 4 78 ? 148.68800 252.81400 196.34200 1.000 118.42634 78 LYS I O 1
ATOM 25925 N N . ASN G 4 79 ? 150.14300 251.44900 197.40800 1.000 119.59298 79 ASN I N 1
ATOM 25926 C CA . ASN G 4 79 ? 150.94700 251.14800 196.22900 1.000 119.59298 79 ASN I CA 1
ATOM 25927 C C . ASN G 4 79 ? 150.63700 249.75800 195.68300 1.000 119.59298 79 ASN I C 1
ATOM 25928 O O . ASN G 4 79 ? 150.30800 249.60800 194.50200 1.000 119.59298 79 ASN I O 1
ATOM 25939 N N . VAL G 4 80 ? 150.73000 248.73600 196.52800 1.000 122.27959 80 VAL I N 1
ATOM 25940 C CA . VAL G 4 80 ? 150.39600 247.37300 196.13300 1.000 122.27959 80 VAL I CA 1
ATOM 25941 C C . VAL G 4 80 ? 150.06400 246.58600 197.39100 1.000 122.27959 80 VAL I C 1
ATOM 25942 O O . VAL G 4 80 ? 150.78900 246.64500 198.38800 1.000 122.27959 80 VAL I O 1
ATOM 25955 N N . THR G 4 81 ? 148.96100 245.84400 197.33600 1.000 123.43900 81 THR I N 1
ATOM 25956 C CA . THR G 4 81 ? 148.50800 245.02400 198.44900 1.000 123.43900 81 THR I CA 1
ATOM 25957 C C . THR G 4 81 ? 147.67700 243.87900 197.89600 1.000 123.43900 81 THR I C 1
ATOM 25958 O O . THR G 4 81 ? 147.17300 243.97300 196.77100 1.000 123.43900 81 THR I O 1
ATOM 25969 N N . PRO G 4 82 ? 147.51400 242.78600 198.65400 1.000 121.67651 82 PRO I N 1
ATOM 25970 C CA . PRO G 4 82 ? 146.64400 241.69800 198.18500 1.000 121.67651 82 PRO I CA 1
ATOM 25971 C C . PRO G 4 82 ? 145.17400 241.96300 198.47700 1.000 121.67651 82 PRO I C 1
ATOM 25972 O O . PRO G 4 82 ? 144.34200 241.05700 198.37000 1.000 121.67651 82 PRO I O 1
ATOM 25983 N N . GLY G 4 83 ? 144.84500 243.20100 198.84000 1.000 120.16166 83 GLY I N 1
ATOM 25984 C CA . GLY G 4 83 ? 143.48600 243.55600 199.20000 1.000 120.16166 83 GLY I CA 1
ATOM 25985 C C . GLY G 4 83 ? 142.71000 244.19000 198.06400 1.000 120.16166 83 GLY I C 1
ATOM 25986 O O . GLY G 4 83 ? 142.26700 243.49500 197.14500 1.000 120.16166 83 GLY I O 1
ATOM 25990 N N . THR G 4 84 ? 142.52800 245.50800 198.12700 1.000 113.82420 84 THR I N 1
ATOM 25991 C CA . THR G 4 84 ? 141.78300 246.24400 197.11300 1.000 113.82420 84 THR I CA 1
ATOM 25992 C C . THR G 4 84 ? 142.22400 245.84700 195.71300 1.000 113.82420 84 THR I C 1
ATOM 25993 O O . THR G 4 84 ? 143.39300 246.00200 195.34700 1.000 113.82420 84 THR I O 1
ATOM 26004 N N . GLY G 4 85 ? 141.28100 245.33500 194.92700 1.000 107.23823 85 GLY I N 1
ATOM 26005 C CA . GLY G 4 85 ? 141.54300 244.90100 193.56800 1.000 107.23823 85 GLY I CA 1
ATOM 26006 C C . GLY G 4 85 ? 140.91800 245.85200 192.56600 1.000 107.23823 85 GLY I C 1
ATOM 26007 O O . GLY G 4 85 ? 139.95300 246.55500 192.87500 1.000 107.23823 85 GLY I O 1
ATOM 26011 N N . ASP G 4 86 ? 141.47600 245.87100 191.36200 1.000 106.25083 86 ASP I N 1
ATOM 26012 C CA . ASP G 4 86 ? 140.98100 246.72700 190.29800 1.000 106.25083 86 ASP I CA 1
ATOM 26013 C C . ASP G 4 86 ? 139.88400 246.01300 189.51200 1.000 106.25083 86 ASP I C 1
ATOM 26014 O O . ASP G 4 86 ? 139.71500 244.79400 189.59100 1.000 106.25083 86 ASP I O 1
ATOM 26023 N N . LYS G 4 87 ? 139.12800 246.79400 188.74500 1.000 108.74289 87 LYS I N 1
ATOM 26024 C CA . LYS G 4 87 ? 138.03600 246.27100 187.93700 1.000 108.74289 87 LYS I CA 1
ATOM 26025 C C . LYS G 4 87 ? 138.50900 245.71700 186.60000 1.000 108.74289 87 LYS I C 1
ATOM 26026 O O . LYS G 4 87 ? 137.67400 245.35400 185.76400 1.000 108.74289 87 LYS I O 1
ATOM 26045 N N . ASP G 4 88 ? 139.82300 245.64500 186.37700 1.000 110.38713 88 ASP I N 1
ATOM 26046 C CA . ASP G 4 88 ? 140.32500 245.05700 185.14000 1.000 110.38713 88 ASP I CA 1
ATOM 26047 C C . ASP G 4 88 ? 139.89200 243.60500 185.00300 1.000 110.38713 88 ASP I C 1
ATOM 26048 O O . ASP G 4 88 ? 139.65500 243.13000 183.88600 1.000 110.38713 88 ASP I O 1
ATOM 26057 N N . VAL G 4 89 ? 139.78300 242.88500 186.12200 1.000 109.68998 89 VAL I N 1
ATOM 26058 C CA . VAL G 4 89 ? 139.30000 241.50900 186.07400 1.000 109.68998 89 VAL I CA 1
ATOM 26059 C C . VAL G 4 89 ? 137.86500 241.46800 185.57400 1.000 109.68998 89 VAL I C 1
ATOM 26060 O O . VAL G 4 89 ? 137.46600 240.52400 184.87900 1.000 109.68998 89 VAL I O 1
ATOM 26073 N N . VAL G 4 90 ? 137.06600 242.48100 185.91400 1.000 109.94931 90 VAL I N 1
ATOM 26074 C CA . VAL G 4 90 ? 135.69200 242.53500 185.42600 1.000 109.94931 90 VAL I CA 1
ATOM 26075 C C . VAL G 4 90 ? 135.67500 242.73000 183.91600 1.000 109.94931 90 VAL I C 1
ATOM 26076 O O . VAL G 4 90 ? 134.97800 242.01200 183.19000 1.000 109.94931 90 VAL I O 1
ATOM 26089 N N . THR G 4 91 ? 136.44400 243.70000 183.41800 1.000 111.17734 91 THR I N 1
ATOM 26090 C CA . THR G 4 91 ? 136.48700 243.93800 181.97900 1.000 111.17734 91 THR I CA 1
ATOM 26091 C C . THR G 4 91 ? 137.11000 242.75900 181.24400 1.000 111.17734 91 THR I C 1
ATOM 26092 O O . THR G 4 91 ? 136.59400 242.32300 180.20800 1.000 111.17734 91 THR I O 1
ATOM 26103 N N . LYS G 4 92 ? 138.22100 242.23000 181.76200 1.000 117.67083 92 LYS I N 1
ATOM 26104 C CA . LYS G 4 92 ? 138.86200 241.09000 181.11500 1.000 117.67083 92 LYS I CA 1
ATOM 26105 C C . LYS G 4 92 ? 137.94000 239.87800 181.10400 1.000 117.67083 92 LYS I C 1
ATOM 26106 O O . LYS G 4 92 ? 137.83600 239.17800 180.09000 1.000 117.67083 92 LYS I O 1
ATOM 26125 N N . GLY G 4 93 ? 137.26500 239.61000 182.22200 1.000 119.24940 93 GLY I N 1
ATOM 26126 C CA . GLY G 4 93 ? 136.34300 238.48800 182.26200 1.000 119.24940 93 GLY I CA 1
ATOM 26127 C C . GLY G 4 93 ? 135.17000 238.67000 181.31900 1.000 119.24940 93 GLY I C 1
ATOM 26128 O O . GLY G 4 93 ? 134.76100 237.73000 180.63200 1.000 119.24940 93 GLY I O 1
ATOM 26132 N N . GLN G 4 94 ? 134.61600 239.88300 181.26900 1.000 120.06759 94 GLN I N 1
ATOM 26133 C CA . GLN G 4 94 ? 133.51200 240.15400 180.35600 1.000 120.06759 94 GLN I CA 1
ATOM 26134 C C . GLN G 4 94 ? 133.94300 239.96900 178.90700 1.000 120.06759 94 GLN I C 1
ATOM 26135 O O . GLN G 4 94 ? 133.18300 239.43900 178.08700 1.000 120.06759 94 GLN I O 1
ATOM 26149 N N . MET G 4 95 ? 135.16000 240.40100 178.57200 1.000 124.36675 95 MET I N 1
ATOM 26150 C CA . MET G 4 95 ? 135.64200 240.25900 177.20200 1.000 124.36675 95 MET I CA 1
ATOM 26151 C C . MET G 4 95 ? 135.91300 238.79800 176.86000 1.000 124.36675 95 MET I C 1
ATOM 26152 O O . MET G 4 95 ? 135.61600 238.35100 175.74700 1.000 124.36675 95 MET I O 1
ATOM 26166 N N . GLU G 4 96 ? 136.47700 238.03900 177.80400 1.000 124.43831 96 GLU I N 1
ATOM 26167 C CA . GLU G 4 96 ? 136.77300 236.63400 177.55200 1.000 124.43831 96 GLU I CA 1
ATOM 26168 C C . GLU G 4 96 ? 135.51800 235.77200 177.51900 1.000 124.43831 96 GLU I C 1
ATOM 26169 O O . GLU G 4 96 ? 135.52400 234.71700 176.87500 1.000 124.43831 96 GLU I O 1
ATOM 26181 N N . ALA G 4 97 ? 134.45100 236.18800 178.19400 1.000 125.81252 97 ALA I N 1
ATOM 26182 C CA . ALA G 4 97 ? 133.20900 235.42500 178.20400 1.000 125.81252 97 ALA I CA 1
ATOM 26183 C C . ALA G 4 97 ? 132.02600 236.32700 178.53700 1.000 125.81252 97 ALA I C 1
ATOM 26184 O O . ALA G 4 97 ? 131.38300 236.16600 179.57400 1.000 125.81252 97 ALA I O 1
ATOM 26191 N N . GLU H 4 4 ? 185.51500 271.19400 230.41300 1.000 101.81966 4 GLU H N 1
ATOM 26192 C CA . GLU H 4 4 ? 186.45500 270.09600 230.22300 1.000 101.81966 4 GLU H CA 1
ATOM 26193 C C . GLU H 4 4 ? 187.57200 270.53000 229.27000 1.000 101.81966 4 GLU H C 1
ATOM 26194 O O . GLU H 4 4 ? 188.06800 271.65200 229.36800 1.000 101.81966 4 GLU H O 1
ATOM 26206 N N . THR H 4 5 ? 187.97000 269.64600 228.35100 1.000 117.10130 5 THR H N 1
ATOM 26207 C CA . THR H 4 5 ? 189.05100 269.98300 227.43000 1.000 117.10130 5 THR H CA 1
ATOM 26208 C C . THR H 4 5 ? 188.58400 270.96800 226.36400 1.000 117.10130 5 THR H C 1
ATOM 26209 O O . THR H 4 5 ? 189.26300 271.96400 226.09000 1.000 117.10130 5 THR H O 1
ATOM 26220 N N . ASN H 4 6 ? 187.42800 270.70800 225.75600 1.000 123.34568 6 ASN H N 1
ATOM 26221 C CA . ASN H 4 6 ? 186.91400 271.56100 224.69100 1.000 123.34568 6 ASN H CA 1
ATOM 26222 C C . ASN H 4 6 ? 185.42000 271.33600 224.50100 1.000 123.34568 6 ASN H C 1
ATOM 26223 O O . ASN H 4 6 ? 184.81800 270.50500 225.18900 1.000 123.34568 6 ASN H O 1
ATOM 26234 N N . ALA H 4 7 ? 184.81300 272.06800 223.56500 1.000 120.85602 7 ALA H N 1
ATOM 26235 C CA . ALA H 4 7 ? 183.37600 271.94400 223.34400 1.000 120.85602 7 ALA H CA 1
ATOM 26236 C C . ALA H 4 7 ? 183.05000 270.69500 222.53400 1.000 120.85602 7 ALA H C 1
ATOM 26237 O O . ALA H 4 7 ? 182.40800 270.77400 221.48100 1.000 120.85602 7 ALA H O 1
ATOM 26244 N N . VAL H 4 8 ? 183.48300 269.53000 223.01200 1.000 115.64535 8 VAL H N 1
ATOM 26245 C CA . VAL H 4 8 ? 183.18500 268.26600 222.34700 1.000 115.64535 8 VAL H CA 1
ATOM 26246 C C . VAL H 4 8 ? 181.81200 267.77900 222.79500 1.000 115.64535 8 VAL H C 1
ATOM 26247 O O . VAL H 4 8 ? 181.38800 266.67300 222.43900 1.000 115.64535 8 VAL H O 1
ATOM 26260 N N . VAL H 4 9 ? 181.11000 268.60000 223.57800 1.000 102.67159 9 VAL H N 1
ATOM 26261 C CA . VAL H 4 9 ? 179.83400 268.22100 224.17600 1.000 102.67159 9 VAL H CA 1
ATOM 26262 C C . VAL H 4 9 ? 178.89800 267.62800 223.13000 1.000 102.67159 9 VAL H C 1
ATOM 26263 O O . VAL H 4 9 ? 178.62000 268.24500 222.09600 1.000 102.67159 9 VAL H O 1
ATOM 26276 N N . ILE H 4 10 ? 178.41800 266.41500 223.39900 1.000 88.25717 10 ILE H N 1
ATOM 26277 C CA . ILE H 4 10 ? 177.50000 265.70000 222.51900 1.000 88.25717 10 ILE H CA 1
ATOM 26278 C C . ILE H 4 10 ? 176.89300 264.57300 223.34400 1.000 88.25717 10 ILE H C 1
ATOM 26279 O O . ILE H 4 10 ? 177.44900 264.18700 224.37900 1.000 88.25717 10 ILE H O 1
ATOM 26295 N N . THR H 4 11 ? 175.76000 264.02900 222.90300 1.000 79.87685 11 THR H N 1
ATOM 26296 C CA . THR H 4 11 ? 175.07800 262.97100 223.65000 1.000 79.87685 11 THR H CA 1
ATOM 26297 C C . THR H 4 11 ? 175.77100 261.62200 223.43400 1.000 79.87685 11 THR H C 1
ATOM 26298 O O . THR H 4 11 ? 175.15500 260.60400 223.11800 1.000 79.87685 11 THR H O 1
ATOM 26309 N N . ASP H 4 12 ? 177.10000 261.63800 223.62400 1.000 74.93078 12 ASP H N 1
ATOM 26310 C CA . ASP H 4 12 ? 177.95000 260.44600 223.64700 1.000 74.93078 12 ASP H CA 1
ATOM 26311 C C . ASP H 4 12 ? 179.09600 260.80200 224.59600 1.000 74.93078 12 ASP H C 1
ATOM 26312 O O . ASP H 4 12 ? 180.09800 261.40300 224.20200 1.000 74.93078 12 ASP H O 1
ATOM 26321 N N . LEU H 4 13 ? 178.94300 260.42100 225.86200 1.000 68.28131 13 LEU H N 1
ATOM 26322 C CA . LEU H 4 13 ? 179.78700 260.96500 226.91700 1.000 68.28131 13 LEU H CA 1
ATOM 26323 C C . LEU H 4 13 ? 181.07400 260.16700 227.08500 1.000 68.28131 13 LEU H C 1
ATOM 26324 O O . LEU H 4 13 ? 181.28400 259.15800 226.40400 1.000 68.28131 13 LEU H O 1
ATOM 26340 N N . ASN H 4 14 ? 181.93700 260.61900 227.99200 1.000 65.25162 14 ASN H N 1
ATOM 26341 C CA . ASN H 4 14 ? 183.24800 260.01100 228.22000 1.000 65.25162 14 ASN H CA 1
ATOM 26342 C C . ASN H 4 14 ? 183.39000 259.71300 229.70400 1.000 65.25162 14 ASN H C 1
ATOM 26343 O O . ASN H 4 14 ? 183.96600 260.50200 230.46200 1.000 65.25162 14 ASN H O 1
ATOM 26354 N N . PRO H 4 15 ? 182.86800 258.57000 230.16200 1.000 63.58717 15 PRO H N 1
ATOM 26355 C CA . PRO H 4 15 ? 182.92000 258.26400 231.59800 1.000 63.58717 15 PRO H CA 1
ATOM 26356 C C . PRO H 4 15 ? 184.33400 258.25600 232.15600 1.000 63.58717 15 PRO H C 1
ATOM 26357 O O . PRO H 4 15 ? 184.62200 258.93900 233.14300 1.000 63.58717 15 PRO H O 1
ATOM 26368 N N . LEU H 4 16 ? 185.22100 257.48700 231.52800 1.000 65.23780 16 LEU H N 1
ATOM 26369 C CA . LEU H 4 16 ? 186.57800 257.33100 232.03200 1.000 65.23780 16 LEU H CA 1
ATOM 26370 C C . LEU H 4 16 ? 187.23600 258.68600 232.26200 1.000 65.23780 16 LEU H C 1
ATOM 26371 O O . LEU H 4 16 ? 187.12400 259.59900 231.44000 1.000 65.23780 16 LEU H O 1
ATOM 26387 N N . TYR H 4 17 ? 187.92300 258.80900 233.39700 1.000 66.18992 17 TYR H N 1
ATOM 26388 C CA . TYR H 4 17 ? 188.67500 260.00100 233.75100 1.000 66.18992 17 TYR H CA 1
ATOM 26389 C C . TYR H 4 17 ? 190.14300 259.64000 233.93600 1.000 66.18992 17 TYR H C 1
ATOM 26390 O O . TYR H 4 17 ? 190.47700 258.45800 234.08400 1.000 66.18992 17 TYR H O 1
ATOM 26408 N N . PRO H 4 18 ? 191.04400 260.62900 233.92000 1.000 64.94732 18 PRO H N 1
ATOM 26409 C CA . PRO H 4 18 ? 192.44900 260.34900 234.24900 1.000 64.94732 18 PRO H CA 1
ATOM 26410 C C . PRO H 4 18 ? 192.58800 259.56500 235.54500 1.000 64.94732 18 PRO H C 1
ATOM 26411 O O . PRO H 4 18 ? 193.47700 258.71700 235.67800 1.000 64.94732 18 PRO H O 1
ATOM 26422 N N . ARG H 4 19 ? 191.71300 259.85200 236.50800 1.000 62.00301 19 ARG H N 1
ATOM 26423 C CA . ARG H 4 19 ? 191.58300 259.15700 237.78500 1.000 62.00301 19 ARG H CA 1
ATOM 26424 C C . ARG H 4 19 ? 192.69400 259.50000 238.77200 1.000 62.00301 19 ARG H C 1
ATOM 26425 O O . ARG H 4 19 ? 192.61000 259.09100 239.93700 1.000 62.00301 19 ARG H O 1
ATOM 26446 N N . ASP H 4 20 ? 193.72200 260.24200 238.36400 1.000 60.04971 20 ASP H N 1
ATOM 26447 C CA . ASP H 4 20 ? 194.77300 260.66300 239.28200 1.000 60.04971 20 ASP H CA 1
ATOM 26448 C C . ASP H 4 20 ? 194.49900 262.01400 239.92100 1.000 60.04971 20 ASP H C 1
ATOM 26449 O O . ASP H 4 20 ? 194.86100 262.21900 241.08100 1.000 60.04971 20 ASP H O 1
ATOM 26458 N N . ARG H 4 21 ? 193.86800 262.93200 239.19300 1.000 57.88337 21 ARG H N 1
ATOM 26459 C CA . ARG H 4 21 ? 193.46200 264.22600 239.73000 1.000 57.88337 21 ARG H CA 1
ATOM 26460 C C . ARG H 4 21 ? 192.16000 264.60900 239.04200 1.000 57.88337 21 ARG H C 1
ATOM 26461 O O . ARG H 4 21 ? 192.09600 264.65100 237.80900 1.000 57.88337 21 ARG H O 1
ATOM 26482 N N . ASP H 4 22 ? 191.11700 264.86600 239.83200 1.000 59.98416 22 ASP H N 1
ATOM 26483 C CA . ASP H 4 22 ? 189.79900 265.14500 239.28600 1.000 59.98416 22 ASP H CA 1
ATOM 26484 C C . ASP H 4 22 ? 189.18600 266.44900 239.77000 1.000 59.98416 22 ASP H C 1
ATOM 26485 O O . ASP H 4 22 ? 188.24100 266.92800 239.13500 1.000 59.98416 22 ASP H O 1
ATOM 26494 N N . TYR H 4 23 ? 189.68200 267.04000 240.85800 1.000 60.38712 23 TYR H N 1
ATOM 26495 C CA . TYR H 4 23 ? 189.18000 268.32400 241.34200 1.000 60.38712 23 TYR H CA 1
ATOM 26496 C C . TYR H 4 23 ? 187.67800 268.23400 241.62800 1.000 60.38712 23 TYR H C 1
ATOM 26497 O O . TYR H 4 23 ? 186.83800 268.83500 240.95500 1.000 60.38712 23 TYR H O 1
ATOM 26515 N N . ILE H 4 24 ? 187.37200 267.44700 242.65900 1.000 60.07320 24 ILE H N 1
ATOM 26516 C CA . ILE H 4 24 ? 186.01200 267.01700 242.97100 1.000 60.07320 24 ILE H CA 1
ATOM 26517 C C . ILE H 4 24 ? 185.02600 268.17900 242.93100 1.000 60.07320 24 ILE H C 1
ATOM 26518 O O . ILE H 4 24 ? 183.82700 267.97300 242.71300 1.000 60.07320 24 ILE H O 1
ATOM 26534 N N . TYR H 4 25 ? 185.51000 269.40600 243.14200 1.000 64.64162 25 TYR H N 1
ATOM 26535 C CA . TYR H 4 25 ? 184.61300 270.55400 243.07200 1.000 64.64162 25 TYR H CA 1
ATOM 26536 C C . TYR H 4 25 ? 183.97800 270.69500 241.69500 1.000 64.64162 25 TYR H C 1
ATOM 26537 O O . TYR H 4 25 ? 182.95900 271.38200 241.56100 1.000 64.64162 25 TYR H O 1
ATOM 26555 N N . GLU H 4 26 ? 184.55200 270.06100 240.67500 1.000 64.73895 26 GLU H N 1
ATOM 26556 C CA . GLU H 4 26 ? 183.98200 270.06400 239.33400 1.000 64.73895 26 GLU H CA 1
ATOM 26557 C C . GLU H 4 26 ? 182.85900 269.04900 239.16500 1.000 64.73895 26 GLU H C 1
ATOM 26558 O O . GLU H 4 26 ? 182.31400 268.93400 238.06300 1.000 64.73895 26 GLU H O 1
ATOM 26570 N N . GLY H 4 27 ? 182.50300 268.31400 240.22000 1.000 69.55519 27 GLY H N 1
ATOM 26571 C CA . GLY H 4 27 ? 181.44700 267.32200 240.09000 1.000 69.55519 27 GLY H CA 1
ATOM 26572 C C . GLY H 4 27 ? 180.12200 267.93800 239.68400 1.000 69.55519 27 GLY H C 1
ATOM 26573 O O . GLY H 4 27 ? 179.36000 267.35400 238.90900 1.000 69.55519 27 GLY H O 1
ATOM 26577 N N . ALA H 4 28 ? 179.82700 269.12700 240.21200 1.000 71.61388 28 ALA H N 1
ATOM 26578 C CA . ALA H 4 28 ? 178.59700 269.81200 239.83600 1.000 71.61388 28 ALA H CA 1
ATOM 26579 C C . ALA H 4 28 ? 178.54700 270.08000 238.34000 1.000 71.61388 28 ALA H C 1
ATOM 26580 O O . ALA H 4 28 ? 177.47000 270.03100 237.73600 1.000 71.61388 28 ALA H O 1
ATOM 26587 N N . ALA H 4 29 ? 179.69700 270.36500 237.72400 1.000 72.69357 29 ALA H N 1
ATOM 26588 C CA . ALA H 4 29 ? 179.73100 270.56500 236.28000 1.000 72.69357 29 ALA H CA 1
ATOM 26589 C C . ALA H 4 29 ? 179.30200 269.30000 235.54700 1.000 72.69357 29 ALA H C 1
ATOM 26590 O O . ALA H 4 29 ? 178.50900 269.35200 234.60100 1.000 72.69357 29 ALA H O 1
ATOM 26597 N N . GLN H 4 30 ? 179.81200 268.14700 235.98000 1.000 70.67765 30 GLN H N 1
ATOM 26598 C CA . GLN H 4 30 ? 179.42800 266.89300 235.34400 1.000 70.67765 30 GLN H CA 1
ATOM 26599 C C . GLN H 4 30 ? 177.95200 266.59200 235.56800 1.000 70.67765 30 GLN H C 1
ATOM 26600 O O . GLN H 4 30 ? 177.26900 266.09700 234.66400 1.000 70.67765 30 GLN H O 1
ATOM 26614 N N . ILE H 4 31 ? 177.44000 266.89300 236.76200 1.000 73.65275 31 ILE H N 1
ATOM 26615 C CA . ILE H 4 31 ? 176.03400 266.62100 237.05400 1.000 73.65275 31 ILE H CA 1
ATOM 26616 C C . ILE H 4 31 ? 175.13400 267.49000 236.18300 1.000 73.65275 31 ILE H C 1
ATOM 26617 O O . ILE H 4 31 ? 174.15300 267.01200 235.59900 1.000 73.65275 31 ILE H O 1
ATOM 26633 N N . ARG H 4 32 ? 175.45200 268.78300 236.08500 1.000 76.68398 32 ARG H N 1
ATOM 26634 C CA . ARG H 4 32 ? 174.65400 269.67400 235.25000 1.000 76.68398 32 ARG H CA 1
ATOM 26635 C C . ARG H 4 32 ? 174.76300 269.29400 233.77900 1.000 76.68398 32 ARG H C 1
ATOM 26636 O O . ARG H 4 32 ? 173.77600 269.38900 233.04100 1.000 76.68398 32 ARG H O 1
ATOM 26657 N N . LEU H 4 33 ? 175.94000 268.83800 233.34000 1.000 75.89984 33 LEU H N 1
ATOM 26658 C CA . LEU H 4 33 ? 176.08300 268.37300 231.96500 1.000 75.89984 33 LEU H CA 1
ATOM 26659 C C . LEU H 4 33 ? 175.20700 267.15600 231.70400 1.000 75.89984 33 LEU H C 1
ATOM 26660 O O . LEU H 4 33 ? 174.54600 267.06800 230.66200 1.000 75.89984 33 LEU H O 1
ATOM 26676 N N . ILE H 4 34 ? 175.20600 266.19600 232.63100 1.000 71.67508 34 ILE H N 1
ATOM 26677 C CA . ILE H 4 34 ? 174.36700 265.01300 232.47200 1.000 71.67508 34 ILE H CA 1
ATOM 26678 C C . ILE H 4 34 ? 172.90000 265.41000 232.41900 1.000 71.67508 34 ILE H C 1
ATOM 26679 O O . ILE H 4 34 ? 172.12900 264.89300 231.60100 1.000 71.67508 34 ILE H O 1
ATOM 26695 N N . LYS H 4 35 ? 172.48800 266.32800 233.29500 1.000 78.35230 35 LYS H N 1
ATOM 26696 C CA . LYS H 4 35 ? 171.10000 266.77700 233.29700 1.000 78.35230 35 LYS H CA 1
ATOM 26697 C C . LYS H 4 35 ? 170.73700 267.42100 231.96500 1.000 78.35230 35 LYS H C 1
ATOM 26698 O O . LYS H 4 35 ? 169.67400 267.14500 231.39500 1.000 78.35230 35 LYS H O 1
ATOM 26717 N N . GLN H 4 36 ? 171.61700 268.28000 231.44700 1.000 78.57359 36 GLN H N 1
ATOM 26718 C CA . GLN H 4 36 ? 171.33700 268.95100 230.18400 1.000 78.57359 36 GLN H CA 1
ATOM 26719 C C . GLN H 4 36 ? 171.25300 267.95100 229.03800 1.000 78.57359 36 GLN H C 1
ATOM 26720 O O . GLN H 4 36 ? 170.36800 268.05200 228.18000 1.000 78.57359 36 GLN H O 1
ATOM 26734 N N . THR H 4 37 ? 172.16400 266.97700 229.00500 1.000 77.06324 37 THR H N 1
ATOM 26735 C CA . THR H 4 37 ? 172.13000 265.97800 227.94200 1.000 77.06324 37 THR H CA 1
ATOM 26736 C C . THR H 4 37 ? 170.86400 265.13400 228.02300 1.000 77.06324 37 THR H C 1
ATOM 26737 O O . THR H 4 37 ? 170.25300 264.82000 226.99400 1.000 77.06324 37 THR H O 1
ATOM 26748 N N . LEU H 4 38 ? 170.45400 264.76100 229.23600 1.000 79.79775 38 LEU H N 1
ATOM 26749 C CA . LEU H 4 38 ? 169.25100 263.95200 229.39000 1.000 79.79775 38 LEU H CA 1
ATOM 26750 C C . LEU H 4 38 ? 168.00700 264.74500 229.01500 1.000 79.79775 38 LEU H C 1
ATOM 26751 O O . LEU H 4 38 ? 167.02800 264.17700 228.51600 1.000 79.79775 38 LEU H O 1
ATOM 26767 N N . GLN H 4 39 ? 168.02100 266.05800 229.25100 1.000 84.83641 39 GLN H N 1
ATOM 26768 C CA . GLN H 4 39 ? 166.88800 266.88200 228.84900 1.000 84.83641 39 GLN H CA 1
ATOM 26769 C C . GLN H 4 39 ? 166.87800 267.12000 227.34500 1.000 84.83641 39 GLN H C 1
ATOM 26770 O O . GLN H 4 39 ? 165.80700 267.28900 226.75200 1.000 84.83641 39 GLN H O 1
ATOM 26784 N N . ASN H 4 40 ? 168.05300 267.13600 226.71300 1.000 82.07293 40 ASN H N 1
ATOM 26785 C CA . ASN H 4 40 ? 168.11800 267.33900 225.27000 1.000 82.07293 40 ASN H CA 1
ATOM 26786 C C . ASN H 4 40 ? 167.69900 266.08700 224.51100 1.000 82.07293 40 ASN H C 1
ATOM 26787 O O . ASN H 4 40 ? 166.94700 266.17400 223.53500 1.000 82.07293 40 ASN H O 1
ATOM 26798 N N . THR H 4 41 ? 168.17800 264.91600 224.94000 1.000 86.46251 41 THR H N 1
ATOM 26799 C CA . THR H 4 41 ? 167.82100 263.68300 224.24500 1.000 86.46251 41 THR H CA 1
ATOM 26800 C C . THR H 4 41 ? 166.31800 263.43400 224.28000 1.000 86.46251 41 THR H C 1
ATOM 26801 O O . THR H 4 41 ? 165.75100 262.92900 223.30500 1.000 86.46251 41 THR H O 1
ATOM 26812 N N . PHE H 4 42 ? 165.65700 263.78100 225.38300 1.000 91.52017 42 PHE H N 1
ATOM 26813 C CA . PHE H 4 42 ? 164.21700 263.58600 225.54700 1.000 91.52017 42 PHE H CA 1
ATOM 26814 C C . PHE H 4 42 ? 163.60000 264.90500 225.99200 1.000 91.52017 42 PHE H C 1
ATOM 26815 O O . PHE H 4 42 ? 163.29100 265.09300 227.17700 1.000 91.52017 42 PHE H O 1
ATOM 26832 N N . PRO H 4 43 ? 163.40700 265.84600 225.06500 1.000 95.22411 43 PRO H N 1
ATOM 26833 C CA . PRO H 4 43 ? 162.82800 267.14100 225.46500 1.000 95.22411 43 PRO H CA 1
ATOM 26834 C C . PRO H 4 43 ? 161.41000 267.02200 225.99500 1.000 95.22411 43 PRO H C 1
ATOM 26835 O O . PRO H 4 43 ? 161.09900 267.56400 227.06400 1.000 95.22411 43 PRO H O 1
ATOM 26846 N N . ASN H 4 44 ? 160.53800 266.32300 225.27400 1.000 105.36195 44 ASN H N 1
ATOM 26847 C CA . ASN H 4 44 ? 159.12700 266.19000 225.62900 1.000 105.36195 44 ASN H CA 1
ATOM 26848 C C . ASN H 4 44 ? 158.90200 264.76800 226.13800 1.000 105.36195 44 ASN H C 1
ATOM 26849 O O . ASN H 4 44 ? 158.69200 263.83700 225.35800 1.000 105.36195 44 ASN H O 1
ATOM 26860 N N . VAL H 4 45 ? 158.94900 264.60800 227.45700 1.000 101.01143 45 VAL H N 1
ATOM 26861 C CA . VAL H 4 45 ? 158.73700 263.31300 228.09200 1.000 101.01143 45 VAL H CA 1
ATOM 26862 C C . VAL H 4 45 ? 158.35200 263.54900 229.54500 1.000 101.01143 45 VAL H C 1
ATOM 26863 O O . VAL H 4 45 ? 158.95600 264.37800 230.23200 1.000 101.01143 45 VAL H O 1
ATOM 26876 N N . THR H 4 46 ? 157.33700 262.82000 230.00800 1.000 102.27177 46 THR H N 1
ATOM 26877 C CA . THR H 4 46 ? 156.87300 262.91000 231.38600 1.000 102.27177 46 THR H CA 1
ATOM 26878 C C . THR H 4 46 ? 157.02500 261.58700 232.12500 1.000 102.27177 46 THR H C 1
ATOM 26879 O O . THR H 4 46 ? 157.62100 261.54600 233.20500 1.000 102.27177 46 THR H O 1
ATOM 26890 N N . GLU H 4 47 ? 156.49900 260.49600 231.57100 1.000 102.26014 47 GLU H N 1
ATOM 26891 C CA . GLU H 4 47 ? 156.57200 259.19900 232.23100 1.000 102.26014 47 GLU H CA 1
ATOM 26892 C C . GLU H 4 47 ? 156.37400 258.07700 231.21800 1.000 102.26014 47 GLU H C 1
ATOM 26893 O O . GLU H 4 47 ? 155.24500 257.60700 231.02700 1.000 102.26014 47 GLU H O 1
ATOM 26905 N N . PRO H 4 48 ? 157.43700 257.62000 230.54900 1.000 99.87856 48 PRO H N 1
ATOM 26906 C CA . PRO H 4 48 ? 157.27900 256.53500 229.56900 1.000 99.87856 48 PRO H CA 1
ATOM 26907 C C . PRO H 4 48 ? 156.82600 255.23000 230.20100 1.000 99.87856 48 PRO H C 1
ATOM 26908 O O . PRO H 4 48 ? 157.56600 254.61100 230.97200 1.000 99.87856 48 PRO H O 1
ATOM 26919 N N . VAL H 4 49 ? 155.60600 254.80500 229.87700 1.000 109.08325 49 VAL H N 1
ATOM 26920 C CA . VAL H 4 49 ? 155.02400 253.56800 230.38500 1.000 109.08325 49 VAL H CA 1
ATOM 26921 C C . VAL H 4 49 ? 154.13400 252.98100 229.29600 1.000 109.08325 49 VAL H C 1
ATOM 26922 O O . VAL H 4 49 ? 153.97500 253.55600 228.21700 1.000 109.08325 49 VAL H O 1
ATOM 26935 N N . ASP H 4 50 ? 153.55900 251.81300 229.58100 1.000 114.15520 50 ASP H N 1
ATOM 26936 C CA . ASP H 4 50 ? 152.64700 251.08100 228.70600 1.000 114.15520 50 ASP H CA 1
ATOM 26937 C C . ASP H 4 50 ? 153.38000 250.36500 227.57800 1.000 114.15520 50 ASP H C 1
ATOM 26938 O O . ASP H 4 50 ? 152.74700 249.61900 226.82100 1.000 114.15520 50 ASP H O 1
ATOM 26947 N N . ILE H 4 51 ? 154.69700 250.54800 227.44900 1.000 109.74971 51 ILE H N 1
ATOM 26948 C CA . ILE H 4 51 ? 155.44200 249.87600 226.38900 1.000 109.74971 51 ILE H CA 1
ATOM 26949 C C . ILE H 4 51 ? 155.34700 248.36300 226.53500 1.000 109.74971 51 ILE H C 1
ATOM 26950 O O . ILE H 4 51 ? 155.35100 247.63600 225.53400 1.000 109.74971 51 ILE H O 1
ATOM 26966 N N . ASP H 4 52 ? 155.28400 247.86400 227.77200 1.000 115.12686 52 ASP H N 1
ATOM 26967 C CA . ASP H 4 52 ? 155.16300 246.43500 228.04600 1.000 115.12686 52 ASP H CA 1
ATOM 26968 C C . ASP H 4 52 ? 156.45600 245.69800 227.70800 1.000 115.12686 52 ASP H C 1
ATOM 26969 O O . ASP H 4 52 ? 156.52600 244.47100 227.83100 1.000 115.12686 52 ASP H O 1
ATOM 26978 N N . SER H 4 53 ? 157.48800 246.43600 227.29300 1.000 107.69605 53 SER H N 1
ATOM 26979 C CA . SER H 4 53 ? 158.78200 245.85000 226.93400 1.000 107.69605 53 SER H CA 1
ATOM 26980 C C . SER H 4 53 ? 158.62300 244.69500 225.94800 1.000 107.69605 53 SER H C 1
ATOM 26981 O O . SER H 4 53 ? 159.44000 243.77200 225.91400 1.000 107.69605 53 SER H O 1
ATOM 26989 N N . ASP H 4 54 ? 157.56700 244.74000 225.13900 1.000 111.31136 54 ASP H N 1
ATOM 26990 C CA . ASP H 4 54 ? 157.31900 243.73000 224.11800 1.000 111.31136 54 ASP H CA 1
ATOM 26991 C C . ASP H 4 54 ? 157.44500 244.29400 222.71400 1.000 111.31136 54 ASP H C 1
ATOM 26992 O O . ASP H 4 54 ? 158.00100 243.63000 221.83100 1.000 111.31136 54 ASP H O 1
ATOM 27001 N N . THR H 4 55 ? 156.94400 245.50900 222.48000 1.000 108.22926 55 THR H N 1
ATOM 27002 C CA . THR H 4 55 ? 157.09700 246.12700 221.16800 1.000 108.22926 55 THR H CA 1
ATOM 27003 C C . THR H 4 55 ? 158.54900 246.49000 220.89100 1.000 108.22926 55 THR H C 1
ATOM 27004 O O . THR H 4 55 ? 158.94600 246.61000 219.72800 1.000 108.22926 55 THR H O 1
ATOM 27015 N N . PHE H 4 56 ? 159.35400 246.67400 221.94000 1.000 101.62109 56 PHE H N 1
ATOM 27016 C CA . PHE H 4 56 ? 160.76500 246.98600 221.73900 1.000 101.62109 56 PHE H CA 1
ATOM 27017 C C . PHE H 4 56 ? 161.46800 245.88000 220.96400 1.000 101.62109 56 PHE H C 1
ATOM 27018 O O . PHE H 4 56 ? 162.24500 246.15500 220.04200 1.000 101.62109 56 PHE H O 1
ATOM 27035 N N . LYS H 4 57 ? 161.20400 244.62200 221.31700 1.000 98.93126 57 LYS H N 1
ATOM 27036 C CA . LYS H 4 57 ? 161.86800 243.51300 220.64100 1.000 98.93126 57 LYS H CA 1
ATOM 27037 C C . LYS H 4 57 ? 161.41300 243.40200 219.19000 1.000 98.93126 57 LYS H C 1
ATOM 27038 O O . LYS H 4 57 ? 162.23100 243.19200 218.28600 1.000 98.93126 57 LYS H O 1
ATOM 27057 N N . ILE H 4 58 ? 160.10700 243.53700 218.94700 1.000 100.97745 58 ILE H N 1
ATOM 27058 C CA . ILE H 4 58 ? 159.60400 243.45800 217.57900 1.000 100.97745 58 ILE H CA 1
ATOM 27059 C C . ILE H 4 58 ? 160.16000 244.59900 216.74000 1.000 100.97745 58 ILE H C 1
ATOM 27060 O O . ILE H 4 58 ? 160.43900 244.42600 215.54800 1.000 100.97745 58 ILE H O 1
ATOM 27067 N N . MET H 4 59 ? 160.33700 245.77700 217.34100 1.000 101.03191 59 MET H N 1
ATOM 27068 C CA . MET H 4 59 ? 160.90900 246.90400 216.61500 1.000 101.03191 59 MET H CA 1
ATOM 27069 C C . MET H 4 59 ? 162.39200 246.70500 216.34200 1.000 101.03191 59 MET H C 1
ATOM 27070 O O . MET H 4 59 ? 162.88100 247.10100 215.27800 1.000 101.03191 59 MET H O 1
ATOM 27084 N N . SER H 4 60 ? 163.12000 246.10100 217.28300 1.000 98.55306 60 SER H N 1
ATOM 27085 C CA . SER H 4 60 ? 164.54100 245.85300 217.07100 1.000 98.55306 60 SER H CA 1
ATOM 27086 C C . SER H 4 60 ? 164.77000 244.77000 216.02700 1.000 98.55306 60 SER H C 1
ATOM 27087 O O . SER H 4 60 ? 165.75400 244.82900 215.28200 1.000 98.55306 60 SER H O 1
ATOM 27095 N N . GLU H 4 61 ? 163.88200 243.77700 215.95700 1.000 101.04532 61 GLU H N 1
ATOM 27096 C CA . GLU H 4 61 ? 164.01500 242.74500 214.93500 1.000 101.04532 61 GLU H CA 1
ATOM 27097 C C . GLU H 4 61 ? 163.36900 243.17900 213.62400 1.000 101.04532 61 GLU H C 1
ATOM 27098 O O . GLU H 4 61 ? 163.88200 242.86600 212.54400 1.000 101.04532 61 GLU H O 1
ATOM 27110 N N . LYS H 4 62 ? 162.24900 243.89500 213.69900 1.000 101.96585 62 LYS H N 1
ATOM 27111 C CA . LYS H 4 62 ? 161.57800 244.42000 212.51100 1.000 101.96585 62 LYS H CA 1
ATOM 27112 C C . LYS H 4 62 ? 161.98900 245.87700 212.29800 1.000 101.96585 62 LYS H C 1
ATOM 27113 O O . LYS H 4 62 ? 161.20800 246.81400 212.45800 1.000 101.96585 62 LYS H O 1
ATOM 27132 N N . LEU H 4 63 ? 163.25500 246.04800 211.93600 1.000 102.18598 63 LEU H N 1
ATOM 27133 C CA . LEU H 4 63 ? 163.82200 247.36500 211.68800 1.000 102.18598 63 LEU H CA 1
ATOM 27134 C C . LEU H 4 63 ? 163.64800 247.71100 210.20700 1.000 102.18598 63 LEU H C 1
ATOM 27135 O O . LEU H 4 63 ? 162.90300 247.04300 209.48500 1.000 102.18598 63 LEU H O 1
ATOM 27151 N N . LYS H 4 64 ? 164.32400 248.76200 209.74200 1.000 103.00028 64 LYS H N 1
ATOM 27152 C CA . LYS H 4 64 ? 164.34100 249.12400 208.32600 1.000 103.00028 64 LYS H CA 1
ATOM 27153 C C . LYS H 4 64 ? 162.97400 249.61900 207.85600 1.000 103.00028 64 LYS H C 1
ATOM 27154 O O . LYS H 4 64 ? 162.46900 249.19400 206.81700 1.000 103.00028 64 LYS H O 1
ATOM 27173 N N . PHE H 4 65 ? 162.36900 250.52500 208.62600 1.000 107.48237 65 PHE H N 1
ATOM 27174 C CA . PHE H 4 65 ? 161.10200 251.14700 208.24100 1.000 107.48237 65 PHE H CA 1
ATOM 27175 C C . PHE H 4 65 ? 161.38700 252.17200 207.14700 1.000 107.48237 65 PHE H C 1
ATOM 27176 O O . PHE H 4 65 ? 161.38500 253.38600 207.36400 1.000 107.48237 65 PHE H O 1
ATOM 27193 N N . THR H 4 66 ? 161.64200 251.66200 205.94000 1.000 108.08935 66 THR H N 1
ATOM 27194 C CA . THR H 4 66 ? 161.92400 252.50200 204.77200 1.000 108.08935 66 THR H CA 1
ATOM 27195 C C . THR H 4 66 ? 161.10500 251.96500 203.59800 1.000 108.08935 66 THR H C 1
ATOM 27196 O O . THR H 4 66 ? 161.57700 251.12100 202.83100 1.000 108.08935 66 THR H O 1
ATOM 27207 N N . GLY H 4 67 ? 159.87800 252.46100 203.46700 1.000 110.48786 67 GLY H N 1
ATOM 27208 C CA . GLY H 4 67 ? 159.03800 252.12000 202.33600 1.000 110.48786 67 GLY H CA 1
ATOM 27209 C C . GLY H 4 67 ? 158.38800 250.75500 202.44600 1.000 110.48786 67 GLY H C 1
ATOM 27210 O O . GLY H 4 67 ? 157.18400 250.65300 202.69500 1.000 110.48786 67 GLY H O 1
ATOM 27214 N N . ASP H 4 68 ? 159.17700 249.70000 202.26100 1.000 113.06091 68 ASP H N 1
ATOM 27215 C CA . ASP H 4 68 ? 158.69000 248.32100 202.26300 1.000 113.06091 68 ASP H CA 1
ATOM 27216 C C . ASP H 4 68 ? 159.31700 247.59800 203.45300 1.000 113.06091 68 ASP H C 1
ATOM 27217 O O . ASP H 4 68 ? 160.40400 247.02600 203.35100 1.000 113.06091 68 ASP H O 1
ATOM 27226 N N . ALA H 4 69 ? 158.62400 247.63100 204.58500 1.000 108.03014 69 ALA H N 1
ATOM 27227 C CA . ALA H 4 69 ? 159.07600 246.98000 205.80400 1.000 108.03014 69 ALA H CA 1
ATOM 27228 C C . ALA H 4 69 ? 158.24900 245.72900 206.08500 1.000 108.03014 69 ALA H C 1
ATOM 27229 O O . ALA H 4 69 ? 157.19100 245.50000 205.49400 1.000 108.03014 69 ALA H O 1
ATOM 27236 N N . MET H 4 70 ? 158.75500 244.91300 207.00700 1.000 105.80825 70 MET H N 1
ATOM 27237 C CA . MET H 4 70 ? 158.06000 243.73000 207.50000 1.000 105.80825 70 MET H CA 1
ATOM 27238 C C . MET H 4 70 ? 157.65900 243.99600 208.94200 1.000 105.80825 70 MET H C 1
ATOM 27239 O O . MET H 4 70 ? 158.52100 244.25600 209.78700 1.000 105.80825 70 MET H O 1
ATOM 27253 N N . ASP H 4 71 ? 156.35900 243.93400 209.22100 1.000 109.14812 71 ASP H N 1
ATOM 27254 C CA . ASP H 4 71 ? 155.84800 244.30500 210.53200 1.000 109.14812 71 ASP H CA 1
ATOM 27255 C C . ASP H 4 71 ? 154.80300 243.29600 210.98300 1.000 109.14812 71 ASP H C 1
ATOM 27256 O O . ASP H 4 71 ? 154.16400 242.62900 210.16500 1.000 109.14812 71 ASP H O 1
ATOM 27265 N N . VAL H 4 72 ? 154.64300 243.19300 212.30100 1.000 108.05211 72 VAL H N 1
ATOM 27266 C CA . VAL H 4 72 ? 153.59200 242.39800 212.92100 1.000 108.05211 72 VAL H CA 1
ATOM 27267 C C . VAL H 4 72 ? 152.69300 243.34100 213.70800 1.000 108.05211 72 VAL H C 1
ATOM 27268 O O . VAL H 4 72 ? 153.14800 244.34900 214.25700 1.000 108.05211 72 VAL H O 1
ATOM 27281 N N . GLY H 4 73 ? 151.40800 243.00500 213.76100 1.000 109.30148 73 GLY H N 1
ATOM 27282 C CA . GLY H 4 73 ? 150.43500 243.87000 214.39800 1.000 109.30148 73 GLY H CA 1
ATOM 27283 C C . GLY H 4 73 ? 149.06700 243.23200 214.51300 1.000 109.30148 73 GLY H C 1
ATOM 27284 O O . GLY H 4 73 ? 148.95000 242.06300 214.89200 1.000 109.30148 73 GLY H O 1
ATOM 27288 N N . GLY H 4 74 ? 148.02400 243.99200 214.18900 1.000 110.14022 74 GLY H N 1
ATOM 27289 C CA . GLY H 4 74 ? 146.66600 243.49700 214.29300 1.000 110.14022 74 GLY H CA 1
ATOM 27290 C C . GLY H 4 74 ? 146.30300 242.50300 213.20900 1.000 110.14022 74 GLY H C 1
ATOM 27291 O O . GLY H 4 74 ? 145.28100 242.65700 212.53400 1.000 110.14022 74 GLY H O 1
ATOM 27295 N N . LEU H 4 75 ? 147.13200 241.47700 213.03300 1.000 112.23281 75 LEU H N 1
ATOM 27296 C CA . LEU H 4 75 ? 146.84900 240.42100 212.06800 1.000 112.23281 75 LEU H CA 1
ATOM 27297 C C . LEU H 4 75 ? 145.66400 239.60300 212.56300 1.000 112.23281 75 LEU H C 1
ATOM 27298 O O . LEU H 4 75 ? 145.79600 238.80400 213.49600 1.000 112.23281 75 LEU H O 1
ATOM 27314 N N . MET H 4 76 ? 144.50500 239.80300 211.94200 1.000 117.44296 76 MET H N 1
ATOM 27315 C CA . MET H 4 76 ? 143.27800 239.13000 212.34300 1.000 117.44296 76 MET H CA 1
ATOM 27316 C C . MET H 4 76 ? 142.53000 238.72300 211.07800 1.000 117.44296 76 MET H C 1
ATOM 27317 O O . MET H 4 76 ? 143.05400 238.82300 209.96400 1.000 117.44296 76 MET H O 1
ATOM 27331 N N . ILE H 4 77 ? 141.29300 238.25500 211.25400 1.000 118.52070 77 ILE H N 1
ATOM 27332 C CA . ILE H 4 77 ? 140.48200 237.84600 210.10900 1.000 118.52070 77 ILE H CA 1
ATOM 27333 C C . ILE H 4 77 ? 140.37600 238.98400 209.10200 1.000 118.52070 77 ILE H C 1
ATOM 27334 O O . ILE H 4 77 ? 140.38600 238.76100 207.88500 1.000 118.52070 77 ILE H O 1
ATOM 27350 N N . LYS H 4 78 ? 140.27500 240.22000 209.59100 1.000 118.87530 78 LYS H N 1
ATOM 27351 C CA . LYS H 4 78 ? 140.29100 241.40900 208.74200 1.000 118.87530 78 LYS H CA 1
ATOM 27352 C C . LYS H 4 78 ? 139.17600 241.35400 207.69400 1.000 118.87530 78 LYS H C 1
ATOM 27353 O O . LYS H 4 78 ? 139.41900 241.32300 206.48600 1.000 118.87530 78 LYS H O 1
ATOM 27372 N N . ASN H 4 79 ? 137.93400 241.34700 208.18200 1.000 119.80278 79 ASN H N 1
ATOM 27373 C CA . ASN H 4 79 ? 136.78500 241.27800 207.28300 1.000 119.80278 79 ASN H CA 1
ATOM 27374 C C . ASN H 4 79 ? 136.44800 242.64500 206.69700 1.000 119.80278 79 ASN H C 1
ATOM 27375 O O . ASN H 4 79 ? 136.49600 242.83800 205.47700 1.000 119.80278 79 ASN H O 1
ATOM 27386 N N . VAL H 4 80 ? 136.10400 243.60800 207.55100 1.000 124.31405 80 VAL H N 1
ATOM 27387 C CA . VAL H 4 80 ? 135.59700 244.89300 207.08100 1.000 124.31405 80 VAL H CA 1
ATOM 27388 C C . VAL H 4 80 ? 136.74800 245.86200 206.84900 1.000 124.31405 80 VAL H C 1
ATOM 27389 O O . VAL H 4 80 ? 136.99300 246.28500 205.71400 1.000 124.31405 80 VAL H O 1
ATOM 27402 N N . THR H 4 81 ? 137.47500 246.20400 207.91700 1.000 123.27955 81 THR H N 1
ATOM 27403 C CA . THR H 4 81 ? 138.53700 247.20200 207.84300 1.000 123.27955 81 THR H CA 1
ATOM 27404 C C . THR H 4 81 ? 138.05900 248.40600 207.04000 1.000 123.27955 81 THR H C 1
ATOM 27405 O O . THR H 4 81 ? 138.45500 248.57100 205.87900 1.000 123.27955 81 THR H O 1
ATOM 27416 N N . PRO H 4 82 ? 137.19100 249.25400 207.61500 1.000 124.58746 82 PRO H N 1
ATOM 27417 C CA . PRO H 4 82 ? 136.60800 250.36800 206.85100 1.000 124.58746 82 PRO H CA 1
ATOM 27418 C C . PRO H 4 82 ? 137.59900 251.06500 205.93300 1.000 124.58746 82 PRO H C 1
ATOM 27419 O O . PRO H 4 82 ? 138.69400 251.44900 206.35700 1.000 124.58746 82 PRO H O 1
ATOM 27430 N N . GLY H 4 83 ? 137.21700 251.23100 204.67100 1.000 124.43600 83 GLY H N 1
ATOM 27431 C CA . GLY H 4 83 ? 138.10900 251.80600 203.68400 1.000 124.43600 83 GLY H CA 1
ATOM 27432 C C . GLY H 4 83 ? 138.96200 250.78600 202.96400 1.000 124.43600 83 GLY H C 1
ATOM 27433 O O . GLY H 4 83 ? 140.08800 251.10000 202.55900 1.000 124.43600 83 GLY H O 1
ATOM 27437 N N . THR H 4 84 ? 138.45600 249.56600 202.79100 1.000 121.89031 84 THR H N 1
ATOM 27438 C CA . THR H 4 84 ? 139.19800 248.49700 202.14000 1.000 121.89031 84 THR H CA 1
ATOM 27439 C C . THR H 4 84 ? 138.22700 247.61600 201.36600 1.000 121.89031 84 THR H C 1
ATOM 27440 O O . THR H 4 84 ? 137.02500 247.88700 201.29500 1.000 121.89031 84 THR H O 1
ATOM 27451 N N . GLY H 4 85 ? 138.76500 246.54700 200.78200 1.000 116.27044 85 GLY H N 1
ATOM 27452 C CA . GLY H 4 85 ? 137.96500 245.60300 200.02700 1.000 116.27044 85 GLY H CA 1
ATOM 27453 C C . GLY H 4 85 ? 137.43400 244.47200 200.88300 1.000 116.27044 85 GLY H C 1
ATOM 27454 O O . GLY H 4 85 ? 136.70700 244.70800 201.85200 1.000 116.27044 85 GLY H O 1
ATOM 27458 N N . ASP H 4 86 ? 137.79600 243.23600 200.54000 1.000 113.76913 86 ASP H N 1
ATOM 27459 C CA . ASP H 4 86 ? 137.35400 242.05400 201.27800 1.000 113.76913 86 ASP H CA 1
ATOM 27460 C C . ASP H 4 86 ? 135.82800 241.94600 201.26700 1.000 113.76913 86 ASP H C 1
ATOM 27461 O O . ASP H 4 86 ? 135.15500 242.07000 202.29300 1.000 113.76913 86 ASP H O 1
ATOM 27470 N N . LYS H 4 87 ? 135.29000 241.72300 200.06700 1.000 111.72246 87 LYS H N 1
ATOM 27471 C CA . LYS H 4 87 ? 133.84900 241.57600 199.85700 1.000 111.72246 87 LYS H CA 1
ATOM 27472 C C . LYS H 4 87 ? 133.11700 242.88200 200.16200 1.000 111.72246 87 LYS H C 1
ATOM 27473 O O . LYS H 4 87 ? 132.08500 242.90600 200.83600 1.000 111.72246 87 LYS H O 1
ATOM 27492 N N . ASP H 4 88 ? 133.67300 243.98300 199.65600 1.000 111.75788 88 ASP H N 1
ATOM 27493 C CA . ASP H 4 88 ? 133.01100 245.27800 199.69000 1.000 111.75788 88 ASP H CA 1
ATOM 27494 C C . ASP H 4 88 ? 132.76400 245.85400 198.30500 1.000 111.75788 88 ASP H C 1
ATOM 27495 O O . ASP H 4 88 ? 131.94000 246.76600 198.17700 1.000 111.75788 88 ASP H O 1
ATOM 27504 N N . VAL H 4 89 ? 133.44600 245.35700 197.27400 1.000 112.35992 89 VAL H N 1
ATOM 27505 C CA . VAL H 4 89 ? 133.19400 245.77500 195.90600 1.000 112.35992 89 VAL H CA 1
ATOM 27506 C C . VAL H 4 89 ? 132.65600 244.63500 195.04600 1.000 112.35992 89 VAL H C 1
ATOM 27507 O O . VAL H 4 89 ? 132.02400 244.89900 194.01700 1.000 112.35992 89 VAL H O 1
ATOM 27520 N N . VAL H 4 90 ? 132.89000 243.37900 195.43300 1.000 112.07611 90 VAL H N 1
ATOM 27521 C CA . VAL H 4 90 ? 132.33500 242.25300 194.68700 1.000 112.07611 90 VAL H CA 1
ATOM 27522 C C . VAL H 4 90 ? 130.81500 242.25700 194.78500 1.000 112.07611 90 VAL H C 1
ATOM 27523 O O . VAL H 4 90 ? 130.10800 242.03700 193.79300 1.000 112.07611 90 VAL H O 1
ATOM 27536 N N . THR H 4 91 ? 130.29000 242.50100 195.98800 1.000 110.10413 91 THR H N 1
ATOM 27537 C CA . THR H 4 91 ? 128.84400 242.55600 196.16700 1.000 110.10413 91 THR H CA 1
ATOM 27538 C C . THR H 4 91 ? 128.21100 243.61200 195.27200 1.000 110.10413 91 THR H C 1
ATOM 27539 O O . THR H 4 91 ? 127.06200 243.45400 194.84600 1.000 110.10413 91 THR H O 1
ATOM 27550 N N . LYS H 4 92 ? 128.93700 244.69200 194.97500 1.000 111.64141 92 LYS H N 1
ATOM 27551 C CA . LYS H 4 92 ? 128.40500 245.71000 194.07500 1.000 111.64141 92 LYS H CA 1
ATOM 27552 C C . LYS H 4 92 ? 128.13200 245.12300 192.69600 1.000 111.64141 92 LYS H C 1
ATOM 27553 O O . LYS H 4 92 ? 127.03700 245.27900 192.14600 1.000 111.64141 92 LYS H O 1
ATOM 27572 N N . GLY H 4 93 ? 129.12600 244.44800 192.11700 1.000 110.04191 93 GLY H N 1
ATOM 27573 C CA . GLY H 4 93 ? 128.91600 243.81500 190.82600 1.000 110.04191 93 GLY H CA 1
ATOM 27574 C C . GLY H 4 93 ? 127.87600 242.71400 190.88600 1.000 110.04191 93 GLY H C 1
ATOM 27575 O O . GLY H 4 93 ? 127.14100 242.48600 189.92200 1.000 110.04191 93 GLY H O 1
ATOM 27579 N N . GLN H 4 94 ? 127.79900 242.01700 192.02100 1.000 109.52492 94 GLN H N 1
ATOM 27580 C CA . GLN H 4 94 ? 126.80800 240.95700 192.17300 1.000 109.52492 94 GLN 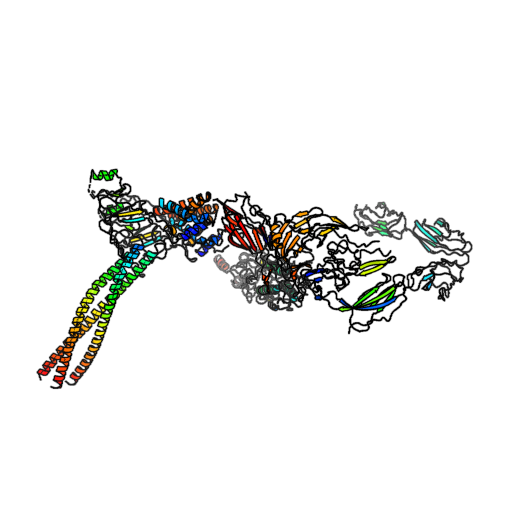H CA 1
ATOM 27581 C C . GLN H 4 94 ? 125.39300 241.51900 192.11500 1.000 109.52492 94 GLN H C 1
ATOM 27582 O O . GLN H 4 94 ? 124.54000 241.01700 191.37300 1.000 109.52492 94 GLN H O 1
ATOM 27596 N N . MET H 4 95 ? 125.12600 242.56800 192.89400 1.000 105.91883 95 MET H N 1
ATOM 27597 C CA . MET H 4 95 ? 123.77900 243.12300 192.96900 1.000 105.91883 95 MET H CA 1
ATOM 27598 C C . MET H 4 95 ? 123.45500 243.94900 191.73000 1.000 105.91883 95 MET H C 1
ATOM 27599 O O . MET H 4 95 ? 122.50700 243.64600 190.99600 1.000 105.91883 95 MET H O 1
ATOM 27613 N N . GLU H 4 96 ? 124.23200 245.00500 191.48300 1.000 105.21376 96 GLU H N 1
ATOM 27614 C CA . GLU H 4 96 ? 123.96000 245.88200 190.34800 1.000 105.21376 96 GLU H CA 1
ATOM 27615 C C . GLU H 4 96 ? 123.99400 245.10500 189.03700 1.000 105.21376 96 GLU H C 1
ATOM 27616 O O . GLU H 4 96 ? 123.01600 245.09400 188.28000 1.000 105.21376 96 GLU H O 1
ATOM 27628 N N . ALA H 4 97 ? 125.11400 244.44600 188.75400 1.000 106.23507 97 ALA H N 1
ATOM 27629 C CA . ALA H 4 97 ? 125.26100 243.66300 187.53300 1.000 106.23507 97 ALA H CA 1
ATOM 27630 C C . ALA H 4 97 ? 125.00900 244.52500 186.30000 1.000 106.23507 97 ALA H C 1
ATOM 27631 O O . ALA H 4 97 ? 123.89600 244.56800 185.77700 1.000 106.23507 97 ALA H O 1
ATOM 27638 N N . GLU I 4 4 ? 167.18200 272.21700 246.28600 1.000 86.97854 4 GLU C N 1
ATOM 27639 C CA . GLU I 4 4 ? 167.01400 270.93700 245.61000 1.000 86.97854 4 GLU C CA 1
ATOM 27640 C C . GLU I 4 4 ? 165.53600 270.60400 245.44000 1.000 86.97854 4 GLU C C 1
ATOM 27641 O O . GLU I 4 4 ? 164.76800 270.63300 246.40100 1.000 86.97854 4 GLU C O 1
ATOM 27653 N N . THR I 4 5 ? 165.14600 270.29000 244.20500 1.000 93.11319 5 THR C N 1
ATOM 27654 C CA . THR I 4 5 ? 163.76000 269.95900 243.89400 1.000 93.11319 5 THR C CA 1
ATOM 27655 C C . THR I 4 5 ? 163.27100 268.77900 244.72400 1.000 93.11319 5 THR C C 1
ATOM 27656 O O . THR I 4 5 ? 164.07500 268.00100 245.24600 1.000 93.11319 5 THR C O 1
ATOM 27667 N N . ASN I 4 6 ? 161.94700 268.64300 244.85100 1.000 102.47431 6 ASN C N 1
ATOM 27668 C CA . ASN I 4 6 ? 161.34500 267.49000 245.50900 1.000 102.47431 6 ASN C CA 1
ATOM 27669 C C . ASN I 4 6 ? 160.52300 266.66400 244.52500 1.000 102.47431 6 ASN C C 1
ATOM 27670 O O . ASN I 4 6 ? 159.58700 265.96400 244.92700 1.000 102.47431 6 ASN C O 1
ATOM 27681 N N . ALA I 4 7 ? 160.85700 266.73300 243.23900 1.000 93.46472 7 ALA C N 1
ATOM 27682 C CA . ALA I 4 7 ? 160.13100 266.00000 242.21100 1.000 93.46472 7 ALA C CA 1
ATOM 27683 C C . ALA I 4 7 ? 160.79900 264.64500 241.98100 1.000 93.46472 7 ALA C C 1
ATOM 27684 O O . ALA I 4 7 ? 161.87000 264.35200 242.51900 1.000 93.46472 7 ALA C O 1
ATOM 27691 N N . VAL I 4 8 ? 160.16500 263.79600 241.17000 1.000 88.33114 8 VAL C N 1
ATOM 27692 C CA . VAL I 4 8 ? 160.64500 262.43600 240.95000 1.000 88.33114 8 VAL C CA 1
ATOM 27693 C C . VAL I 4 8 ? 160.67100 262.10300 239.46300 1.000 88.33114 8 VAL C C 1
ATOM 27694 O O . VAL I 4 8 ? 160.93400 260.95600 239.08200 1.000 88.33114 8 VAL C O 1
ATOM 27707 N N . VAL I 4 9 ? 160.40000 263.09100 238.61000 1.000 89.68121 9 VAL C N 1
ATOM 27708 C CA . VAL I 4 9 ? 160.28100 262.84400 237.17600 1.000 89.68121 9 VAL C CA 1
ATOM 27709 C C . VAL I 4 9 ? 161.24800 263.73000 236.40000 1.000 89.68121 9 VAL C C 1
ATOM 27710 O O . VAL I 4 9 ? 161.98600 264.52900 236.98600 1.000 89.68121 9 VAL C O 1
ATOM 27723 N N . ILE I 4 10 ? 161.24700 263.58900 235.07500 1.000 88.65069 10 ILE C N 1
ATOM 27724 C CA . ILE I 4 10 ? 162.15400 264.32800 234.20300 1.000 88.65069 10 ILE C CA 1
ATOM 27725 C C . ILE I 4 10 ? 161.62100 265.74100 234.01200 1.000 88.65069 10 ILE C C 1
ATOM 27726 O O . ILE I 4 10 ? 160.45400 266.02100 234.30800 1.000 88.65069 10 ILE C O 1
ATOM 27742 N N . THR I 4 11 ? 162.46800 266.63500 233.50900 1.000 92.43858 11 THR C N 1
ATOM 27743 C CA . THR I 4 11 ? 162.10000 268.02900 233.28100 1.000 92.43858 11 THR C CA 1
ATOM 27744 C C . THR I 4 11 ? 161.48500 268.63100 234.54000 1.000 92.43858 11 THR C C 1
ATOM 27745 O O . THR I 4 11 ? 160.41600 269.24400 234.51900 1.000 92.43858 11 THR C O 1
ATOM 27756 N N . ASP I 4 12 ? 162.18800 268.44400 235.65800 1.000 93.78134 12 ASP C N 1
ATOM 27757 C CA . ASP I 4 12 ? 161.71100 268.87500 236.96300 1.000 93.78134 12 ASP C CA 1
ATOM 27758 C C . ASP I 4 12 ? 162.63300 269.85700 237.66700 1.000 93.78134 12 ASP C C 1
ATOM 27759 O O . ASP I 4 12 ? 162.16100 270.59400 238.54000 1.000 93.78134 12 ASP C O 1
ATOM 27768 N N . LEU I 4 13 ? 163.91900 269.89000 237.32600 1.000 92.91452 13 LEU C N 1
ATOM 27769 C CA . LEU I 4 13 ? 164.87800 270.74700 238.00600 1.000 92.91452 13 LEU C CA 1
ATOM 27770 C C . LEU I 4 13 ? 165.83300 271.34700 236.98800 1.000 92.91452 13 LEU C C 1
ATOM 27771 O O . LEU I 4 13 ? 166.32800 270.64800 236.09900 1.000 92.91452 13 LEU C O 1
ATOM 27787 N N . ASN I 4 14 ? 166.08600 272.64200 237.12600 1.000 93.65420 14 ASN C N 1
ATOM 27788 C CA . ASN I 4 14 ? 167.00700 273.33800 236.24700 1.000 93.65420 14 ASN C CA 1
ATOM 27789 C C . ASN I 4 14 ? 168.41500 272.76900 236.41900 1.000 93.65420 14 ASN C C 1
ATOM 27790 O O . ASN I 4 14 ? 168.93500 272.75800 237.54500 1.000 93.65420 14 ASN C O 1
ATOM 27801 N N . PRO I 4 15 ? 169.05600 272.28700 235.35100 1.000 83.31400 15 PRO C N 1
ATOM 27802 C CA . PRO I 4 15 ? 170.45200 271.84300 235.48900 1.000 83.31400 15 PRO C CA 1
ATOM 27803 C C . PRO I 4 15 ? 171.35200 272.87800 236.13600 1.000 83.31400 15 PRO C C 1
ATOM 27804 O O . PRO I 4 15 ? 172.38100 272.51800 236.72100 1.000 83.31400 15 PRO C O 1
ATOM 27815 N N . LEU I 4 16 ? 170.99500 274.15600 236.05200 1.000 88.08825 16 LEU C N 1
ATOM 27816 C CA . LEU I 4 16 ? 171.77600 275.23000 236.64900 1.000 88.08825 16 LEU C CA 1
ATOM 27817 C C . LEU I 4 16 ? 171.39600 275.50100 238.10300 1.000 88.08825 16 LEU C C 1
ATOM 27818 O O . LEU I 4 16 ? 171.89500 276.46900 238.68600 1.000 88.08825 16 LEU C O 1
ATOM 27834 N N . TYR I 4 17 ? 170.51700 274.69200 238.69600 1.000 91.15480 17 TYR C N 1
ATOM 27835 C CA . TYR I 4 17 ? 170.05400 274.94800 240.05600 1.000 91.15480 17 TYR C CA 1
ATOM 27836 C C . TYR I 4 17 ? 171.18300 274.84800 241.07800 1.000 91.15480 17 TYR C C 1
ATOM 27837 O O . TYR I 4 17 ? 171.15800 275.57200 242.08000 1.000 91.15480 17 TYR C O 1
ATOM 27855 N N . PRO I 4 18 ? 172.17000 273.96300 240.89600 1.000 83.07755 18 PRO C N 1
ATOM 27856 C CA . PRO I 4 18 ? 173.31700 273.96700 241.81800 1.000 83.07755 18 PRO C CA 1
ATOM 27857 C C . PRO I 4 18 ? 173.98900 275.32300 241.94300 1.000 83.07755 18 PRO C C 1
ATOM 27858 O O . PRO I 4 18 ? 174.57900 275.60800 242.99200 1.000 83.07755 18 PRO C O 1
ATOM 27869 N N . ARG I 4 19 ? 173.93200 276.15900 240.90500 1.000 84.28315 19 ARG C N 1
ATOM 27870 C CA . ARG I 4 19 ? 174.42100 277.53300 240.96400 1.000 84.28315 19 ARG C CA 1
ATOM 27871 C C . ARG I 4 19 ? 175.94300 277.60600 240.99500 1.000 84.28315 19 ARG C C 1
ATOM 27872 O O . ARG I 4 19 ? 176.51200 278.70000 240.93200 1.000 84.28315 19 ARG C O 1
ATOM 27893 N N . ASP I 4 20 ? 176.61400 276.46000 241.09100 1.000 79.03238 20 ASP C N 1
ATOM 27894 C CA . ASP I 4 20 ? 178.04800 276.35700 241.33600 1.000 79.03238 20 ASP C CA 1
ATOM 27895 C C . ASP I 4 20 ? 178.39400 276.96900 242.68800 1.000 79.03238 20 ASP C C 1
ATOM 27896 O O . ASP I 4 20 ? 179.57800 277.20600 242.96100 1.000 79.03238 20 ASP C O 1
ATOM 27905 N N . ARG I 4 21 ? 177.40400 277.23100 243.54200 1.000 79.65465 21 ARG C N 1
ATOM 27906 C CA . ARG I 4 21 ? 177.61800 277.85300 244.83700 1.000 79.65465 21 ARG C CA 1
ATOM 27907 C C . ARG I 4 21 ? 176.94800 277.08400 245.96500 1.000 79.65465 21 ARG C C 1
ATOM 27908 O O . ARG I 4 21 ? 177.28400 277.31100 247.13200 1.000 79.65465 21 ARG C O 1
ATOM 27929 N N . ASP I 4 22 ? 176.02900 276.17700 245.65300 1.000 76.93356 22 ASP C N 1
ATOM 27930 C CA . ASP I 4 22 ? 175.36800 275.36200 246.65800 1.000 76.93356 22 ASP C CA 1
ATOM 27931 C C . ASP I 4 22 ? 176.38900 274.50800 247.39700 1.000 76.93356 22 ASP C C 1
ATOM 27932 O O . ASP I 4 22 ? 177.49900 274.27300 246.91400 1.000 76.93356 22 ASP C O 1
ATOM 27941 N N . TYR I 4 23 ? 176.00200 274.05000 248.58400 1.000 67.53637 23 TYR C N 1
ATOM 27942 C CA . TYR I 4 23 ? 176.88000 273.20300 249.37200 1.000 67.53637 23 TYR C CA 1
ATOM 27943 C C . TYR I 4 23 ? 177.03600 271.83600 248.71100 1.000 67.53637 23 TYR C C 1
ATOM 27944 O O . TYR I 4 23 ? 176.16100 271.36100 247.98100 1.000 67.53637 23 TYR C O 1
ATOM 27962 N N . ILE I 4 24 ? 178.17800 271.20000 248.97900 1.000 64.75460 24 ILE C N 1
ATOM 27963 C CA . ILE I 4 24 ? 178.50100 269.93900 248.32100 1.000 64.75460 24 ILE C CA 1
ATOM 27964 C C . ILE I 4 24 ? 177.72000 268.76600 248.89600 1.000 64.75460 24 ILE C C 1
ATOM 27965 O O . ILE I 4 24 ? 177.58500 267.73500 248.22600 1.000 64.75460 24 ILE C O 1
ATOM 27981 N N . TYR I 4 25 ? 177.19000 268.89100 250.11400 1.000 61.50806 25 TYR C N 1
ATOM 27982 C CA . TYR I 4 25 ? 176.45700 267.78600 250.71900 1.000 61.50806 25 TYR C CA 1
ATOM 27983 C C . TYR I 4 25 ? 175.19200 267.42500 249.95200 1.000 61.50806 25 TYR C C 1
ATOM 27984 O O . TYR I 4 25 ? 174.55700 266.41700 250.28200 1.000 61.50806 25 TYR C O 1
ATOM 28002 N N . GLU I 4 26 ? 174.81100 268.21200 248.94700 1.000 67.99068 26 GLU C N 1
ATOM 28003 C CA . GLU I 4 26 ? 173.63100 267.92800 248.14400 1.000 67.99068 26 GLU C CA 1
ATOM 28004 C C . GLU I 4 26 ? 173.92400 267.04300 246.94000 1.000 67.99068 26 GLU C C 1
ATOM 28005 O O . GLU I 4 26 ? 172.98500 266.63000 246.25300 1.000 67.99068 26 GLU C O 1
ATOM 28017 N N . GLY I 4 27 ? 175.19500 266.74100 246.66900 1.000 68.05566 27 GLY C N 1
ATOM 28018 C CA . GLY I 4 27 ? 175.51700 265.92700 245.50900 1.000 68.05566 27 GLY C CA 1
ATOM 28019 C C . GLY I 4 27 ? 174.91400 264.53800 245.58500 1.000 68.05566 27 GLY C C 1
ATOM 28020 O O . GLY I 4 27 ? 174.42900 264.00300 244.58400 1.000 68.05566 27 GLY C O 1
ATOM 28024 N N . ALA I 4 28 ? 174.94000 263.93100 246.77300 1.000 67.23151 28 ALA C N 1
ATOM 28025 C CA . ALA I 4 28 ? 174.34300 262.61100 246.93400 1.000 67.23151 28 ALA C CA 1
ATOM 28026 C C . ALA I 4 28 ? 172.84800 262.65100 246.64900 1.000 67.23151 28 ALA C C 1
ATOM 28027 O O . ALA I 4 28 ? 172.31100 261.75000 245.99500 1.000 67.23151 28 ALA C O 1
ATOM 28034 N N . ALA I 4 29 ? 172.16200 263.69000 247.13000 1.000 71.93635 29 ALA C N 1
ATOM 28035 C CA . ALA I 4 29 ? 170.73400 263.82200 246.87500 1.000 71.93635 29 ALA C CA 1
ATOM 28036 C C . ALA I 4 29 ? 170.43400 264.06300 245.40300 1.000 71.93635 29 ALA C C 1
ATOM 28037 O O . ALA I 4 29 ? 169.36200 263.67300 244.93000 1.000 71.93635 29 ALA C O 1
ATOM 28044 N N . GLN I 4 30 ? 171.35200 264.69300 244.67000 1.000 72.57940 30 GLN C N 1
ATOM 28045 C CA . GLN I 4 30 ? 171.17800 264.87700 243.23600 1.000 72.57940 30 GLN C CA 1
ATOM 28046 C C . GLN I 4 30 ? 171.38800 263.57800 242.47200 1.000 72.57940 30 GLN C C 1
ATOM 28047 O O . GLN I 4 30 ? 170.61100 263.25900 241.56500 1.000 72.57940 30 GLN C O 1
ATOM 28061 N N . ILE I 4 31 ? 172.42700 262.82000 242.82300 1.000 69.77128 31 ILE C N 1
ATOM 28062 C CA . ILE I 4 31 ? 172.66400 261.54200 242.16000 1.000 69.77128 31 ILE C CA 1
ATOM 28063 C C . ILE I 4 31 ? 171.51900 260.57800 242.43900 1.000 69.77128 31 ILE C C 1
ATOM 28064 O O . ILE I 4 31 ? 171.05300 259.86900 241.53900 1.000 69.77128 31 ILE C O 1
ATOM 28080 N N . ARG I 4 32 ? 171.04200 260.53700 243.68600 1.000 71.30006 32 ARG C N 1
ATOM 28081 C CA . ARG I 4 32 ? 169.91500 259.67400 244.01800 1.000 71.30006 32 ARG C CA 1
ATOM 28082 C C . ARG I 4 32 ? 168.66700 260.08200 243.24700 1.000 71.30006 32 ARG C C 1
ATOM 28083 O O . ARG I 4 32 ? 167.92900 259.22400 242.74700 1.000 71.30006 32 ARG C O 1
ATOM 28104 N N . LEU I 4 33 ? 168.41200 261.38700 243.14900 1.000 78.23083 33 LEU C N 1
ATOM 28105 C CA . LEU I 4 33 ? 167.26400 261.86300 242.38600 1.000 78.23083 33 LEU C CA 1
ATOM 28106 C C . LEU I 4 33 ? 167.37100 261.44300 240.92600 1.000 78.23083 33 LEU C C 1
ATOM 28107 O O . LEU I 4 33 ? 166.40400 260.95100 240.33300 1.000 78.23083 33 LEU C O 1
ATOM 28123 N N . ILE I 4 34 ? 168.54800 261.63800 240.32800 1.000 73.83405 34 ILE C N 1
ATOM 28124 C CA . ILE I 4 34 ? 168.74400 261.26400 238.93100 1.000 73.83405 34 ILE C CA 1
ATOM 28125 C C . ILE I 4 34 ? 168.50800 259.77200 238.74200 1.000 73.83405 34 ILE C C 1
ATOM 28126 O O . ILE I 4 34 ? 167.86100 259.34600 237.77600 1.000 73.83405 34 ILE C O 1
ATOM 28142 N N . LYS I 4 35 ? 169.02500 258.95500 239.66000 1.000 72.26822 35 LYS C N 1
ATOM 28143 C CA . LYS I 4 35 ? 168.91000 257.51000 239.50500 1.000 72.26822 35 LYS C CA 1
ATOM 28144 C C . LYS I 4 35 ? 167.46200 257.05700 239.65000 1.000 72.26822 35 LYS C C 1
ATOM 28145 O O . LYS I 4 35 ? 166.97700 256.22900 238.87000 1.000 72.26822 35 LYS C O 1
ATOM 28164 N N . GLN I 4 36 ? 166.74500 257.60200 240.63600 1.000 78.45343 36 GLN C N 1
ATOM 28165 C CA . GLN I 4 36 ? 165.34700 257.21800 240.80500 1.000 78.45343 36 GLN C CA 1
ATOM 28166 C C . GLN I 4 36 ? 164.50300 257.69600 239.63000 1.000 78.45343 36 GLN C C 1
ATOM 28167 O O . GLN I 4 36 ? 163.55600 257.01400 239.22300 1.000 78.45343 36 GLN C O 1
ATOM 28181 N N . THR I 4 37 ? 164.83500 258.85800 239.06200 1.000 80.74590 37 THR C N 1
ATOM 28182 C CA . THR I 4 37 ? 164.12700 259.31900 237.87200 1.000 80.74590 37 THR C CA 1
ATOM 28183 C C . THR I 4 37 ? 164.36700 258.38100 236.69700 1.000 80.74590 37 THR C C 1
ATOM 28184 O O . THR I 4 37 ? 163.42000 257.98300 236.00900 1.000 80.74590 37 THR C O 1
ATOM 28195 N N . LEU I 4 38 ? 165.62800 258.02400 236.44900 1.000 77.65573 38 LEU C N 1
ATOM 28196 C CA . LEU I 4 38 ? 165.92900 257.09400 235.36800 1.000 77.65573 38 LEU C CA 1
ATOM 28197 C C . LEU I 4 38 ? 165.25500 255.74700 235.58900 1.000 77.65573 38 LEU C C 1
ATOM 28198 O O . LEU I 4 38 ? 164.88900 255.06900 234.62200 1.000 77.65573 38 LEU C O 1
ATOM 28214 N N . GLN I 4 39 ? 165.08300 255.34400 236.84900 1.000 82.52019 39 GLN C N 1
ATOM 28215 C CA . GLN I 4 39 ? 164.46800 254.05100 237.12800 1.000 82.52019 39 GLN C CA 1
ATOM 28216 C C . GLN I 4 39 ? 162.95800 254.09800 236.92200 1.000 82.52019 39 GLN C C 1
ATOM 28217 O O . GLN I 4 39 ? 162.37800 253.17100 236.34300 1.000 82.52019 39 GLN C O 1
ATOM 28231 N N . ASN I 4 40 ? 162.30300 255.16500 237.38500 1.000 84.78019 40 ASN C N 1
ATOM 28232 C CA . ASN I 4 40 ? 160.85000 255.24800 237.29000 1.000 84.78019 40 ASN C CA 1
ATOM 28233 C C . ASN I 4 40 ? 160.37000 255.65800 235.90500 1.000 84.78019 40 ASN C C 1
ATOM 28234 O O . ASN I 4 40 ? 159.22000 255.37300 235.55500 1.000 84.78019 40 ASN C O 1
ATOM 28245 N N . THR I 4 41 ? 161.21500 256.31700 235.11000 1.000 87.14828 41 THR C N 1
ATOM 28246 C CA . THR I 4 41 ? 160.83200 256.67900 233.75200 1.000 87.14828 41 THR C CA 1
ATOM 28247 C C . THR I 4 41 ? 160.93700 255.50800 232.78700 1.000 87.14828 41 THR C C 1
ATOM 28248 O O . THR I 4 41 ? 160.31500 255.54300 231.72000 1.000 87.14828 41 THR C O 1
ATOM 28259 N N . PHE I 4 42 ? 161.70500 254.47800 233.13400 1.000 88.93449 42 PHE C N 1
ATOM 28260 C CA . PHE I 4 42 ? 161.82800 253.26700 232.32300 1.000 88.93449 42 PHE C CA 1
ATOM 28261 C C . PHE I 4 42 ? 161.89200 252.06700 233.25700 1.000 88.93449 42 PHE C C 1
ATOM 28262 O O . PHE I 4 42 ? 162.92200 251.39200 233.36400 1.000 88.93449 42 PHE C O 1
ATOM 28279 N N . PRO I 4 43 ? 160.79500 251.77200 233.96000 1.000 90.19480 43 PRO C N 1
ATOM 28280 C CA . PRO I 4 43 ? 160.80800 250.64000 234.89900 1.000 90.19480 43 PRO C CA 1
ATOM 28281 C C . PRO I 4 43 ? 160.78700 249.28500 234.21800 1.000 90.19480 43 PRO C C 1
ATOM 28282 O O . PRO I 4 43 ? 161.06900 248.27700 234.87900 1.000 90.19480 43 PRO C O 1
ATOM 28293 N N . ASN I 4 44 ? 160.46800 249.22900 232.92800 1.000 98.44494 44 ASN C N 1
ATOM 28294 C CA . ASN I 4 44 ? 160.33300 247.97000 232.21000 1.000 98.44494 44 ASN C CA 1
ATOM 28295 C C . ASN I 4 44 ? 161.61000 247.53900 231.50200 1.000 98.44494 44 ASN C C 1
ATOM 28296 O O . ASN I 4 44 ? 161.64000 246.44400 230.93000 1.000 98.44494 44 ASN C O 1
ATOM 28307 N N . VAL I 4 45 ? 162.66000 248.35800 231.52500 1.000 90.45176 45 VAL C N 1
ATOM 28308 C CA . VAL I 4 45 ? 163.90000 248.04000 230.81800 1.000 90.45176 45 VAL C CA 1
ATOM 28309 C C . VAL I 4 45 ? 164.66700 247.03100 231.66800 1.000 90.45176 45 VAL C C 1
ATOM 28310 O O . VAL I 4 45 ? 165.41800 247.39800 232.57300 1.000 90.45176 45 VAL C O 1
ATOM 28323 N N . THR I 4 46 ? 164.47500 245.74500 231.37400 1.000 90.73560 46 THR C N 1
ATOM 28324 C CA . THR I 4 46 ? 165.22600 244.67400 232.00900 1.000 90.73560 46 THR C CA 1
ATOM 28325 C C . THR I 4 46 ? 165.80900 243.68300 231.01600 1.000 90.73560 46 THR C C 1
ATOM 28326 O O . THR I 4 46 ? 166.81800 243.04400 231.33000 1.000 90.73560 46 THR C O 1
ATOM 28337 N N . GLU I 4 47 ? 165.21000 243.54200 229.83700 1.000 94.56736 47 GLU C N 1
ATOM 28338 C CA . GLU I 4 47 ? 165.74800 242.71600 228.76600 1.000 94.56736 47 GLU C CA 1
ATOM 28339 C C . GLU I 4 47 ? 167.00200 243.39500 228.22200 1.000 94.56736 47 GLU C C 1
ATOM 28340 O O . GLU I 4 47 ? 167.37100 244.47200 228.70700 1.000 94.56736 47 GLU C O 1
ATOM 28352 N N . PRO I 4 48 ? 167.69400 242.80700 227.23400 1.000 94.63436 48 PRO C N 1
ATOM 28353 C CA . PRO I 4 48 ? 168.88100 243.47700 226.68400 1.000 94.63436 48 PRO C CA 1
ATOM 28354 C C . PRO I 4 48 ? 168.59800 244.91100 226.26600 1.000 94.63436 48 PRO C C 1
ATOM 28355 O O . PRO I 4 48 ? 167.43800 245.32800 226.19100 1.000 94.63436 48 PRO C O 1
ATOM 28366 N N . VAL I 4 49 ? 169.65900 245.67000 226.00100 1.000 85.81742 49 VAL C N 1
ATOM 28367 C CA . VAL I 4 49 ? 169.56000 247.10100 225.73200 1.000 85.81742 49 VAL C CA 1
ATOM 28368 C C . VAL I 4 49 ? 168.46400 247.37100 224.70800 1.000 85.81742 49 VAL C C 1
ATOM 28369 O O . VAL I 4 49 ? 167.73100 248.36100 224.81700 1.000 85.81742 49 VAL C O 1
ATOM 28382 N N . ASP I 4 50 ? 168.34000 246.49400 223.71100 1.000 95.21152 50 ASP C N 1
ATOM 28383 C CA . ASP I 4 50 ? 167.28700 246.59200 222.70100 1.000 95.21152 50 ASP C CA 1
ATOM 28384 C C . ASP I 4 50 ? 167.26800 247.98500 222.06900 1.000 95.21152 50 ASP C C 1
ATOM 28385 O O . ASP I 4 50 ? 166.30600 248.74600 222.19100 1.000 95.21152 50 ASP C O 1
ATOM 28394 N N . ILE I 4 51 ? 168.36500 248.31000 221.38700 1.000 92.03630 51 ILE C N 1
ATOM 28395 C CA . ILE I 4 51 ? 168.50800 249.62600 220.77900 1.000 92.03630 51 ILE C CA 1
ATOM 28396 C C . ILE I 4 51 ? 167.53300 249.75800 219.61700 1.000 92.03630 51 ILE C C 1
ATOM 28397 O O . ILE I 4 51 ? 167.47400 248.89600 218.73000 1.000 92.03630 51 ILE C O 1
ATOM 28413 N N . ASP I 4 52 ? 166.75500 250.83700 219.62300 1.000 99.86870 52 ASP C N 1
ATOM 28414 C CA . ASP I 4 52 ? 165.83100 251.16000 218.54200 1.000 99.86870 52 ASP C CA 1
ATOM 28415 C C . ASP I 4 52 ? 166.10900 252.51200 217.91000 1.000 99.86870 52 ASP C C 1
ATOM 28416 O O . ASP I 4 52 ? 166.03500 252.64200 216.68600 1.000 99.86870 52 ASP C O 1
ATOM 28425 N N . SER I 4 53 ? 166.41400 253.52900 218.71500 1.000 103.32593 53 SER C N 1
ATOM 28426 C CA . SER I 4 53 ? 166.82000 254.84900 218.23600 1.000 103.32593 53 SER C CA 1
ATOM 28427 C C . SER I 4 53 ? 165.82000 255.45400 217.25700 1.000 103.32593 53 SER C C 1
ATOM 28428 O O . SER I 4 53 ? 166.17500 256.34400 216.47800 1.000 103.32593 53 SER C O 1
ATOM 28436 N N . ASP I 4 54 ? 164.57100 254.98900 217.27100 1.000 108.79133 54 ASP C N 1
ATOM 28437 C CA . ASP I 4 54 ? 163.52600 255.54600 216.41600 1.000 108.79133 54 ASP C CA 1
ATOM 28438 C C . ASP I 4 54 ? 163.88500 255.38600 214.93600 1.000 108.79133 54 ASP C C 1
ATOM 28439 O O . ASP I 4 54 ? 163.90200 256.34800 214.16500 1.000 108.79133 54 ASP C O 1
ATOM 28448 N N . THR I 4 55 ? 164.20700 254.15000 214.55000 1.000 109.77035 55 THR C N 1
ATOM 28449 C CA . THR I 4 55 ? 164.45800 253.79200 213.15600 1.000 109.77035 55 THR C CA 1
ATOM 28450 C C . THR I 4 55 ? 165.79900 254.32300 212.65900 1.000 109.77035 55 THR C C 1
ATOM 28451 O O . THR I 4 55 ? 166.22900 253.99100 211.55000 1.000 109.77035 55 THR C O 1
ATOM 28462 N N . PHE I 4 56 ? 166.46000 255.15000 213.46800 1.000 103.94087 56 PHE C N 1
ATOM 28463 C CA . PHE I 4 56 ? 167.81900 255.61900 213.22200 1.000 103.94087 56 PHE C CA 1
ATOM 28464 C C . PHE I 4 56 ? 167.93300 256.62800 212.08300 1.000 103.94087 56 PHE C C 1
ATOM 28465 O O . PHE I 4 56 ? 168.98700 257.25600 211.93800 1.000 103.94087 56 PHE C O 1
ATOM 28482 N N . LYS I 4 57 ? 166.88600 256.81200 211.27100 1.000 111.90873 57 LYS C N 1
ATOM 28483 C CA . LYS I 4 57 ? 167.01500 257.66100 210.08600 1.000 111.90873 57 LYS C CA 1
ATOM 28484 C C . LYS I 4 57 ? 166.07800 258.86400 210.09500 1.000 111.90873 57 LYS C C 1
ATOM 28485 O O . LYS I 4 57 ? 166.56100 259.99700 210.15100 1.000 111.90873 57 LYS C O 1
ATOM 28504 N N . ILE I 4 58 ? 164.75800 258.66900 210.05500 1.000 118.14945 58 ILE C N 1
ATOM 28505 C CA . ILE I 4 58 ? 163.85000 259.78600 209.79800 1.000 118.14945 58 ILE C CA 1
ATOM 28506 C C . ILE I 4 58 ? 162.62300 259.77300 210.70100 1.000 118.14945 58 ILE C C 1
ATOM 28507 O O . ILE I 4 58 ? 161.92100 260.78400 210.81500 1.000 118.14945 58 ILE C O 1
ATOM 28514 N N . MET I 4 59 ? 162.34500 258.64300 211.34900 1.000 115.17655 59 MET C N 1
ATOM 28515 C CA . MET I 4 59 ? 161.05500 258.49600 212.01500 1.000 115.17655 59 MET C CA 1
ATOM 28516 C C . MET I 4 59 ? 160.87600 259.44500 213.19200 1.000 115.17655 59 MET C C 1
ATOM 28517 O O . MET I 4 59 ? 159.78200 259.48500 213.76600 1.000 115.17655 59 MET C O 1
ATOM 28531 N N . SER I 4 60 ? 161.90800 260.20300 213.56600 1.000 117.09447 60 SER C N 1
ATOM 28532 C CA . SER I 4 60 ? 161.77300 261.14600 214.66900 1.000 117.09447 60 SER C CA 1
ATOM 28533 C C . SER I 4 60 ? 160.81500 262.28300 214.34000 1.000 117.09447 60 SER C C 1
ATOM 28534 O O . SER I 4 60 ? 160.29500 262.92400 215.26000 1.000 117.09447 60 SER C O 1
ATOM 28542 N N . GLU I 4 61 ? 160.56700 262.54400 213.05800 1.000 125.28690 61 GLU C N 1
ATOM 28543 C CA . GLU I 4 61 ? 159.65900 263.60100 212.62600 1.000 125.28690 61 GLU C CA 1
ATOM 28544 C C . GLU I 4 61 ? 158.50900 263.09800 211.77000 1.000 125.28690 61 GLU C C 1
ATOM 28545 O O . GLU I 4 61 ? 157.41200 263.65600 211.83500 1.000 125.28690 61 GLU C O 1
ATOM 28557 N N . LYS I 4 62 ? 158.72300 262.05000 210.97100 1.000 119.28911 62 LYS C N 1
ATOM 28558 C CA . LYS I 4 62 ? 157.66900 261.57200 210.08400 1.000 119.28911 62 LYS C CA 1
ATOM 28559 C C . LYS I 4 62 ? 156.62200 260.75000 210.82300 1.000 119.28911 62 LYS C C 1
ATOM 28560 O O . LYS I 4 62 ? 155.49300 260.61500 210.33600 1.000 119.28911 62 LYS C O 1
ATOM 28579 N N . LEU I 4 63 ? 156.96400 260.19900 211.98400 1.000 120.20325 63 LEU C N 1
ATOM 28580 C CA . LEU I 4 63 ? 156.04200 259.35700 212.74300 1.000 120.20325 63 LEU C CA 1
ATOM 28581 C C . LEU I 4 63 ? 155.00700 260.26000 213.40300 1.000 120.20325 63 LEU C C 1
ATOM 28582 O O . LEU I 4 63 ? 155.14200 260.66300 214.55900 1.000 120.20325 63 LEU C O 1
ATOM 28598 N N . LYS I 4 64 ? 153.95600 260.58000 212.65300 1.000 125.78683 64 LYS C N 1
ATOM 28599 C CA . LYS I 4 64 ? 152.89600 261.46700 213.10900 1.000 125.78683 64 LYS C CA 1
ATOM 28600 C C . LYS I 4 64 ? 151.55300 260.75400 213.04800 1.000 125.78683 64 LYS C C 1
ATOM 28601 O O . LYS I 4 64 ? 151.27800 260.00400 212.10600 1.000 125.78683 64 LYS C O 1
ATOM 28620 N N . PHE I 4 65 ? 150.71900 260.99200 214.06100 1.000 127.59369 65 PHE C N 1
ATOM 28621 C CA . PHE I 4 65 ? 149.36100 260.44900 214.08800 1.000 127.59369 65 PHE C CA 1
ATOM 28622 C C . PHE I 4 65 ? 148.48200 261.46200 214.81600 1.000 127.59369 65 PHE C C 1
ATOM 28623 O O . PHE I 4 65 ? 148.41500 261.45500 216.04900 1.000 127.59369 65 PHE C O 1
ATOM 28640 N N . THR I 4 66 ? 147.81700 262.32400 214.04900 1.000 133.76561 66 THR C N 1
ATOM 28641 C CA . THR I 4 66 ? 146.92400 263.33800 214.59700 1.000 133.76561 66 THR C CA 1
ATOM 28642 C C . THR I 4 66 ? 145.48200 263.12800 214.16700 1.000 133.76561 66 THR C C 1
ATOM 28643 O O . THR I 4 66 ? 144.58300 263.11100 215.01700 1.000 133.76561 66 THR C O 1
ATOM 28654 N N . GLY I 4 67 ? 145.23300 262.97100 212.86900 1.000 138.29987 67 GLY C N 1
ATOM 28655 C CA . GLY I 4 67 ? 143.89100 262.73200 212.37300 1.000 138.29987 67 GLY C CA 1
ATOM 28656 C C . GLY I 4 67 ? 143.83400 261.63700 211.32800 1.000 138.29987 67 GLY C C 1
ATOM 28657 O O . GLY I 4 67 ? 142.75000 261.25900 210.87400 1.000 138.29987 67 GLY C O 1
ATOM 28661 N N . ASP I 4 68 ? 144.99700 261.11800 210.93900 1.000 134.49181 68 ASP C N 1
ATOM 28662 C CA . ASP I 4 68 ? 145.07100 260.05300 209.95100 1.000 134.49181 68 ASP C CA 1
ATOM 28663 C C . ASP I 4 68 ? 146.44700 259.40900 210.03500 1.000 134.49181 68 ASP C C 1
ATOM 28664 O O . ASP I 4 68 ? 147.45900 260.08400 210.24200 1.000 134.49181 68 ASP C O 1
ATOM 28673 N N . ALA I 4 69 ? 146.47300 258.08900 209.87400 1.000 126.35801 69 ALA C N 1
ATOM 28674 C CA . ALA I 4 69 ? 147.72100 257.34900 209.95800 1.000 126.35801 69 ALA C CA 1
ATOM 28675 C C . ALA I 4 69 ? 148.42400 257.32700 208.60500 1.000 126.35801 69 ALA C C 1
ATOM 28676 O O . ALA I 4 69 ? 147.81300 257.51800 207.55000 1.000 126.35801 69 ALA C O 1
ATOM 28683 N N . MET I 4 70 ? 149.73100 257.08900 208.64700 1.000 122.66760 70 MET C N 1
ATOM 28684 C CA . MET I 4 70 ? 150.55000 257.04900 207.44300 1.000 122.66760 70 MET C CA 1
ATOM 28685 C C . MET I 4 70 ? 151.49800 255.86100 207.54600 1.000 122.66760 70 MET C C 1
ATOM 28686 O O . MET I 4 70 ? 151.42100 255.06100 208.48400 1.000 122.66760 70 MET C O 1
ATOM 28700 N N . ASP I 4 71 ? 152.39700 255.74500 206.57000 1.000 117.60789 71 ASP C N 1
ATOM 28701 C CA . ASP I 4 71 ? 153.38300 254.66800 206.53100 1.000 117.60789 71 ASP C CA 1
ATOM 28702 C C . ASP I 4 71 ? 152.68900 253.30600 206.51200 1.000 117.60789 71 ASP C C 1
ATOM 28703 O O . ASP I 4 71 ? 152.90700 252.45000 207.37100 1.000 117.60789 71 ASP C O 1
ATOM 28712 N N . VAL I 4 72 ? 151.83500 253.12500 205.50400 1.000 117.51235 72 VAL C N 1
ATOM 28713 C CA . VAL I 4 72 ? 151.12900 251.85900 205.35100 1.000 117.51235 72 VAL C CA 1
ATOM 28714 C C . VAL I 4 72 ? 152.14300 250.72700 205.28200 1.000 117.51235 72 VAL C C 1
ATOM 28715 O O . VAL I 4 72 ? 153.19000 250.84100 204.63200 1.000 117.51235 72 VAL C O 1
ATOM 28728 N N . GLY I 4 73 ? 151.84200 249.63200 205.97300 1.000 109.26054 73 GLY C N 1
ATOM 28729 C CA . GLY I 4 73 ? 152.76300 248.51500 206.01400 1.000 109.26054 73 GLY C CA 1
ATOM 28730 C C . GLY I 4 73 ? 152.92700 247.86100 204.65500 1.000 109.26054 73 GLY C C 1
ATOM 28731 O O . GLY I 4 73 ? 152.00300 247.80700 203.84400 1.000 109.26054 73 GLY C O 1
ATOM 28735 N N . GLY I 4 74 ? 154.13400 247.35900 204.40900 1.000 109.44151 74 GLY C N 1
ATOM 28736 C CA . GLY I 4 74 ? 154.43200 246.67100 203.17000 1.000 109.44151 74 GLY C CA 1
ATOM 28737 C C . GLY I 4 74 ? 154.60600 245.18000 203.37100 1.000 109.44151 74 GLY C C 1
ATOM 28738 O O . GLY I 4 74 ? 155.48700 244.56200 202.76600 1.000 109.44151 74 GLY C O 1
ATOM 28742 N N . LEU I 4 75 ? 153.76900 244.59400 204.22400 1.000 113.82385 75 LEU C N 1
ATOM 28743 C CA . LEU I 4 75 ? 153.85600 243.17100 204.51000 1.000 113.82385 75 LEU C CA 1
ATOM 28744 C C . LEU I 4 75 ? 153.71500 242.35200 203.23000 1.000 113.82385 75 LEU C C 1
ATOM 28745 O O . LEU I 4 75 ? 153.19400 242.81600 202.21200 1.000 113.82385 75 LEU C O 1
ATOM 28761 N N . MET I 4 76 ? 154.19000 241.11300 203.29700 1.000 120.77090 76 MET C N 1
ATOM 28762 C CA . MET I 4 76 ? 154.04500 240.17200 202.19700 1.000 120.77090 76 MET C CA 1
ATOM 28763 C C . MET I 4 76 ? 152.69300 239.47000 202.31900 1.000 120.77090 76 MET C C 1
ATOM 28764 O O . MET I 4 76 ? 151.83200 239.85900 203.11300 1.000 120.77090 76 MET C O 1
ATOM 28778 N N . ILE I 4 77 ? 152.49200 238.41900 201.52700 1.000 125.20270 77 ILE C N 1
ATOM 28779 C CA . ILE I 4 77 ? 151.24200 237.66700 201.54900 1.000 125.20270 77 ILE C CA 1
ATOM 28780 C C . ILE I 4 77 ? 151.04400 237.07400 202.93700 1.000 125.20270 77 ILE C C 1
ATOM 28781 O O . ILE I 4 77 ? 152.01300 236.82300 203.66300 1.000 125.20270 77 ILE C O 1
ATOM 28797 N N . LYS I 4 78 ? 149.78700 236.84400 203.31200 1.000 121.86344 78 LYS C N 1
ATOM 28798 C CA . LYS I 4 78 ? 149.42300 236.31200 204.62100 1.000 121.86344 78 LYS C CA 1
ATOM 28799 C C . LYS I 4 78 ? 148.78500 234.93200 204.50000 1.000 121.86344 78 LYS C C 1
ATOM 28800 O O . LYS I 4 78 ? 147.75400 234.65300 205.11400 1.000 121.86344 78 LYS C O 1
ATOM 28819 N N . ASN I 4 79 ? 149.38700 234.05900 203.68700 1.000 132.77878 79 ASN C N 1
ATOM 28820 C CA . ASN I 4 79 ? 148.87200 232.69900 203.55500 1.000 132.77878 79 ASN C CA 1
ATOM 28821 C C . ASN I 4 79 ? 148.61700 232.06400 204.91600 1.000 132.77878 79 ASN C C 1
ATOM 28822 O O . ASN I 4 79 ? 147.67300 231.28000 205.06800 1.000 132.77878 79 ASN C O 1
ATOM 28833 N N . VAL I 4 80 ? 149.43600 232.39100 205.91200 1.000 130.17992 80 VAL C N 1
ATOM 28834 C CA . VAL I 4 80 ? 149.19700 231.95800 207.28000 1.000 130.17992 80 VAL C CA 1
ATOM 28835 C C . VAL I 4 80 ? 148.37200 233.02300 207.99000 1.000 130.17992 80 VAL C C 1
ATOM 28836 O O . VAL I 4 80 ? 148.49600 234.22200 207.72400 1.000 130.17992 80 VAL C O 1
ATOM 28849 N N . THR I 4 81 ? 147.51900 232.58000 208.91200 1.000 125.81325 81 THR C N 1
ATOM 28850 C CA . THR I 4 81 ? 146.62500 233.48700 209.62000 1.000 125.81325 81 THR C CA 1
ATOM 28851 C C . THR I 4 81 ? 145.80000 234.25800 208.59500 1.000 125.81325 81 THR C C 1
ATOM 28852 O O . THR I 4 81 ? 146.02700 235.45800 208.39000 1.000 125.81325 81 THR C O 1
ATOM 28863 N N . PRO I 4 82 ? 144.85300 233.60200 207.91300 1.000 124.08851 82 PRO C N 1
ATOM 28864 C CA . PRO I 4 82 ? 144.13000 234.27200 206.82200 1.000 124.08851 82 PRO C CA 1
ATOM 28865 C C . PRO I 4 82 ? 143.48600 235.58100 207.25200 1.000 124.08851 82 PRO C C 1
ATOM 28866 O O . PRO I 4 82 ? 142.55600 235.59300 208.06500 1.000 124.08851 82 PRO C O 1
ATOM 28877 N N . GLY I 4 83 ? 143.98200 236.68700 206.70400 1.000 120.91393 83 GLY C N 1
ATOM 28878 C CA . GLY I 4 83 ? 143.45200 238.00100 207.00900 1.000 120.91393 83 GLY C CA 1
ATOM 28879 C C . GLY I 4 83 ? 142.77600 238.65000 205.82000 1.000 120.91393 83 GLY C C 1
ATOM 28880 O O . GLY I 4 83 ? 141.62900 238.33000 205.49500 1.000 120.91393 83 GLY C O 1
ATOM 28884 N N . THR I 4 84 ? 143.48200 239.56700 205.16300 1.000 119.20425 84 THR C N 1
ATOM 28885 C CA . THR I 4 84 ? 142.92400 240.27000 204.02000 1.000 119.20425 84 THR C CA 1
ATOM 28886 C C . THR I 4 84 ? 142.55800 239.28300 202.91000 1.000 119.20425 84 THR C C 1
ATOM 28887 O O . THR I 4 84 ? 142.99300 238.12900 202.88900 1.000 119.20425 84 THR C O 1
ATOM 28898 N N . GLY I 4 85 ? 141.73800 239.76100 201.97800 1.000 116.50322 85 GLY C N 1
ATOM 28899 C CA . GLY I 4 85 ? 141.27200 238.94700 200.87300 1.000 116.50322 85 GLY C CA 1
ATOM 28900 C C . GLY I 4 85 ? 142.25600 238.87400 199.72400 1.000 116.50322 85 GLY C C 1
ATOM 28901 O O . GLY I 4 85 ? 142.08100 239.55900 198.71100 1.000 116.50322 85 GLY C O 1
ATOM 28905 N N . ASP I 4 86 ? 143.30400 238.06300 199.87700 1.000 116.14461 86 ASP C N 1
ATOM 28906 C CA . ASP I 4 86 ? 144.30800 237.89900 198.83200 1.000 116.14461 86 ASP C CA 1
ATOM 28907 C C . ASP I 4 86 ? 143.64600 237.73300 197.47100 1.000 116.14461 86 ASP C C 1
ATOM 28908 O O . ASP I 4 86 ? 142.62100 237.06200 197.33800 1.000 116.14461 86 ASP C O 1
ATOM 28917 N N . LYS I 4 87 ? 144.25100 238.35500 196.45600 1.000 114.79296 87 LYS C N 1
ATOM 28918 C CA . LYS I 4 87 ? 143.61400 238.44000 195.14500 1.000 114.79296 87 LYS C CA 1
ATOM 28919 C C . LYS I 4 87 ? 143.31900 237.05800 194.57400 1.000 114.79296 87 LYS C C 1
ATOM 28920 O O . LYS I 4 87 ? 142.21600 236.80100 194.07900 1.000 114.79296 87 LYS C O 1
ATOM 28939 N N . ASP I 4 88 ? 144.30100 236.15400 194.62300 1.000 112.64752 88 ASP C N 1
ATOM 28940 C CA . ASP I 4 88 ? 144.11400 234.83600 194.02300 1.000 112.64752 88 ASP C CA 1
ATOM 28941 C C . ASP I 4 88 ? 142.94400 234.09900 194.66200 1.000 112.64752 88 ASP C C 1
ATOM 28942 O O . ASP I 4 88 ? 142.11800 233.50200 193.96100 1.000 112.64752 88 ASP C O 1
ATOM 28951 N N . VAL I 4 89 ? 142.86000 234.12700 195.99200 1.000 114.08542 89 VAL C N 1
ATOM 28952 C CA . VAL I 4 89 ? 141.81800 233.37900 196.69000 1.000 114.08542 89 VAL C CA 1
ATOM 28953 C C . VAL I 4 89 ? 140.44000 233.90700 196.31100 1.000 114.08542 89 VAL C C 1
ATOM 28954 O O . VAL I 4 89 ? 139.52200 233.13600 196.00200 1.000 114.08542 89 VAL C O 1
ATOM 28967 N N . VAL I 4 90 ? 140.27300 235.23000 196.33400 1.000 115.49784 90 VAL C N 1
ATOM 28968 C CA . VAL I 4 90 ? 138.97000 235.81000 196.03100 1.000 115.49784 90 VAL C CA 1
ATOM 28969 C C . VAL I 4 90 ? 138.60600 235.56900 194.57200 1.000 115.49784 90 VAL C C 1
ATOM 28970 O O . VAL I 4 90 ? 137.44100 235.31800 194.24400 1.000 115.49784 90 VAL C O 1
ATOM 28983 N N . THR I 4 91 ? 139.59200 235.62500 193.67400 1.000 114.23569 91 THR C N 1
ATOM 28984 C CA . THR I 4 91 ? 139.31500 235.37100 192.26400 1.000 114.23569 91 THR C CA 1
ATOM 28985 C C . THR I 4 91 ? 138.85800 233.93400 192.05200 1.000 114.23569 91 THR C C 1
ATOM 28986 O O . THR I 4 91 ? 137.89400 233.67500 191.32100 1.000 114.23569 91 THR C O 1
ATOM 28997 N N . LYS I 4 92 ? 139.54700 232.97900 192.68300 1.000 114.15928 92 LYS C N 1
ATOM 28998 C CA . LYS I 4 92 ? 139.13700 231.58400 192.57300 1.000 114.15928 92 LYS C CA 1
ATOM 28999 C C . LYS I 4 92 ? 137.73600 231.38100 193.13500 1.000 114.15928 92 LYS C C 1
ATOM 29000 O O . LYS I 4 92 ? 136.89700 230.71500 192.51400 1.000 114.15928 92 LYS C O 1
ATOM 29019 N N . GLY I 4 93 ? 137.46300 231.94900 194.31100 1.000 115.25846 93 GLY C N 1
ATOM 29020 C CA . GLY I 4 93 ? 136.13700 231.82000 194.89100 1.000 115.25846 93 GLY C CA 1
ATOM 29021 C C . GLY I 4 93 ? 135.05500 232.40100 194.00200 1.000 115.25846 93 GLY C C 1
ATOM 29022 O O . GLY I 4 93 ? 133.97500 231.82200 193.86200 1.000 115.25846 93 GLY C O 1
ATOM 29026 N N . GLN I 4 94 ? 135.33200 233.55000 193.38300 1.000 113.80283 94 GLN C N 1
ATOM 29027 C CA . GLN I 4 94 ? 134.33500 234.19300 192.53500 1.000 113.80283 94 GLN C CA 1
ATOM 29028 C C . GLN I 4 94 ? 134.09300 233.38600 191.26600 1.000 113.80283 94 GLN C C 1
ATOM 29029 O O . GLN I 4 94 ? 132.94500 233.20000 190.84700 1.000 113.80283 94 GLN C O 1
ATOM 29043 N N . MET I 4 95 ? 135.16400 232.89600 190.63700 1.000 112.23937 95 MET C N 1
ATOM 29044 C CA . MET I 4 95 ? 134.99900 232.11200 189.41900 1.000 112.23937 95 MET C CA 1
ATOM 29045 C C . MET I 4 95 ? 134.36300 230.75600 189.69200 1.000 112.23937 95 MET C C 1
ATOM 29046 O O . MET I 4 95 ? 133.74200 230.18700 188.78800 1.000 112.23937 95 MET C O 1
ATOM 29060 N N . GLU I 4 96 ? 134.49900 230.22600 190.90800 1.000 112.95141 96 GLU C N 1
ATOM 29061 C CA . GLU I 4 96 ? 133.88900 228.94400 191.23800 1.000 112.95141 96 GLU C CA 1
ATOM 29062 C C . GLU I 4 96 ? 132.42500 229.09400 191.64000 1.000 112.95141 96 GLU C C 1
ATOM 29063 O O . GLU I 4 96 ? 131.55600 228.41200 191.08700 1.000 112.95141 96 GLU C O 1
ATOM 29075 N N . ALA I 4 97 ? 132.13700 229.97500 192.59300 1.000 110.07320 97 ALA C N 1
ATOM 29076 C CA . ALA I 4 97 ? 130.76900 230.19400 193.05300 1.000 110.07320 97 ALA C CA 1
ATOM 29077 C C . ALA I 4 97 ? 130.14700 228.89300 193.54800 1.000 110.07320 97 ALA C C 1
ATOM 29078 O O . ALA I 4 97 ? 128.95200 228.83700 193.83900 1.000 110.07320 97 ALA C O 1
#

Nearest PDB structures (foldseek):
  7z47-assembly1_I  TM=1.011E+00  e=2.958E-15  Escherichia phage vB_EcoP_SU10
  7z4b-assembly1_DR  TM=6.071E-01  e=4.476E-10  Escherichia phage vB_EcoP_SU10
  7z47-assembly1_D  TM=1.012E+00  e=1.609E-12  Escherichia phage vB_EcoP_SU10
  7z4a-assembly1_O  TM=1.037E+00  e=1.234E-03  Escherichia phage vB_EcoP_SU10
  7z47-assembly1_H  TM=1.011E+00  e=2.870E-16  Escherichia phage vB_EcoP_SU10

Solvent-accessible surface area: 97885 Å² total; per-residue (Å²): 113,53,81,8,88,45,48,15,23,25,20,14,72,2,45,90,0,0,16,3,16,13,14,14,85,20,110,111,7,44,88,60,0,51,65,4,1,36,98,0,12,91,51,2,26,144,122,4,66,1,11,48,23,22,81,29,54,35,12,65,4,110,99,7,50,4,143,28,28,144,34,75,65,76,31,46,27,3,2,44,14,79,82,3,40,25,10,109,104,36,47,58,140,80,1,53,101,61,130,136,133,82,193,148,82,20,9,18,1,146,76,52,59,100,5,26,3,43,44,53,16,86,4,70,39,20,137,154,64,144,104,41,27,42,51,88,79,28,118,64,1,0,2,0,0,4,28,7,67,43,118,102,15,168,91,81,101,51,32,27,26,1,1,2,5,0,4,0,0,0,2,0,15,0,2,68,38,1,16,100,114,10,78,19,106,89,12,22,113,77,22,26,57,13,0,121,34,2,43,44,32,0,52,78,7,21,141,70,10,59,104,60,47,37,103,177,66,151,112,91,122,106,89,167,140,144,162,135,39,119,54,73,214,53,26,51,22,16,11,90,2,51,76,0,0,5,66,126,16,84,7,10,12,102,17,3,47,55,1,0,18,5,0,2,7,1,0,4,1,14,1,8,0,36,1,26,0,27,2,3,37,34,63,0,30,16,22,0,93,70,2,45,3,36,2,7,1,1,6,4,32,22,49,104,5,51,45,71,98,152,37,56,107,9,75,22,28,44,10,92,16,3,12,48,50,66,95,49,101,163,164,80,18,4,13,0,40,7,7,32,6,5,0,4,66,28,91,18,113,4,90,16,15,73,20,32,31,117,64,57,104,86,153,55,57,109,51,3,1,23,0,1,0,20,3,0,3,54,34,10,150,110,84,112,50,71,17,11,1,3,39,13,5,30,65,1,1,2,30,14,0,0,27,1,2,15,16,2,11,50,71,82,96,16,10,90,119,48,16,55,83,0,124,51,35,38,80,118,14,46,82,59,24,133,143,71,92,177,77,76,84,126,131,90,128,106,143,109,140,72,211,150,137,112,155,145,161,32,77,12,152,40,3,0,40,35,0,1,21,13,65,76,46,39,24,92,30,43,38,32,0,0,23,50,1,36,5,1,10,3,55,90,110,80,0,47,22,2,18,0,0,3,66,24,37,32,24,114,108,1,102,108,31,46,0,5,14,12,31,32,3,57,110,6,146,112,38,73,60,78,23,7,1,0,0,0,11,54,99,25,0,42,36,1,41,44,139,56,34,64,46,7,0,33,72,59,45,86,43,55,71,135,6,92,8,43,8,76,0,90,47,45,90,19,38,124,88,13,179,54,104,41,118,59,71,71,14,46,42,78,92,85,72,98,24,78,16,115,25,31,112,42,51,64,56,97,40,92,37,100,19,43,96,80,54,24,12,125,127,8,37,53,128,35,134,85,126,38,10,56,25,25,7,76,106,62,71,15,115,20,50,12,28,4,25,13,62,139,86,119,18,98,11,109,12,48,7,47,1,5,53,17,120,14,0,12,31,18,70,102,90,87,25,97,9,129,75,59,27,84,44,78,1,62,5,27,19,57,93,100,102,9,88,30,68,22,81,90,71,116,64,5,53,45,80,64,71,109,114,22,55,38,0,55,0,55,6,87,22,83,30,80,2,45,1,31,2,58,10,57,99,82,85,17,58,0,77,2,58,11,66,27,18,5,86,50,19,55,40,65,79,64,106,16,96,17,66,172,50,52,113,118,112,0,56,4,86,38,58,42,112,117,15,88,123,57,68,10,67,16,65,13,93,80,84,135,49,12,88,12,78,46,62,38,83,11,19,8,69,8,64,107,96,50,41,113,12,87,2,34,6,50,9,94,25,5,26,151,94,37,42,88,2,54,5,32,11,130,148,95,12,52,72,18,101,30,124,51,102,80,18,73,5,50,49,57,90,98,44,72,10,55,4,82,24,82,19,161,35,161,25,30,41,101,26,54,65,84,88,123,22,51,23,50,65,81,76,55,82,22,116,59,0,89,2,45,2,84,124,103,20,109,1,72,7,40,1,36,1,13,49,76,43,96,79,62,8,52,0,108,47,60,70,20,3,34,8,13,61,17,31,58,1,1,0,0,1,1,24,77,30,29,1,0,0,3,38,30,104,29,72,102,5,71,58,5,48,11,9,0,45,8,9,60,79,102,118,129,48,81,57,46,65,112,134,53,94,2,59,2,30,3,0,36,36,19,47,89,10,0,2,0,0,16,0,40,24,11,64,77,97,57,120,82,54,81,71,49,34,30,0,3,8,0,17,83,27,74,158,67,112,4,0,69,61,1,4,31,82,28,161,52,130,185,169,104,22,55,12,7,71,55,70,15,81,30,67,109,10,46,0,22,2,2,37,40,6,145,81,109,1,6,0,1,0,58,73,25,1,13,28,0,13,28,46,148,58,55,219,104,14,4,82,32,117,99,40,26,118,84,0,0,0,33,0,21,64,0,9,31,72,21,114,19,7,0,0,0,20,12,45,90,24,2,3,25,1,83,26,75,88,79,109,44,15,1,49,90,43,0,67,84,40,20,75,86,34,18,90,108,18,19,40,115,3,2,45,8,28,46,6,126,35,75,90,7,0,1,5,3,0,3,1,84,60,56,62,155,152,26,52,2,3,22,42,0,0,6,8,6,46,90,63,71,6,1,4,2,1,30,2,1,23,2,30,17,29,12,66,6,14,7,9,75,55,68,104,22,13,50,12,39,77,2,115,150,42,16,14,66,51,62,84,44,100,81,19,34,15,92,65,125,60,59,39,198,156,47,70,20,7,1,0,0,0,98,18,121,5,6,16,19,0,34,18,46,15,39,22,29,103,45,35,187,154,97,104,74,58,65,99,100,41,0,83,0,63,0,26,8,16,8,7,5,5,75,106,55,42,72,54,145,20,7,0,23,1,16,59,1,130,11,128,28,74,44,71,10,46,0,61,3,43,0,0,0,10,46,116,54,129,100,118,4,87,86,44,37,67,36,69,12,43,42,76,114,29,204,34,0,1,3,6,2,3,3,2,28,1,5,8,3,2,18,1,52,46,68,80,5,97,5,6,1,42,7,6,49,10,73,48,34,51,14,1,105,203,135,69,34,18,25,114,56,10,125,44,10,1,22,4,2,6,14,31,3,29,62,61,24,26,34,12,7,95,84,0,7,97,53,0,39,73,8,36,120,69,1,95,50,0,77,60,47,3,24,75,2,63,100,60,12,49,78,41,17,125,75,45,52,97,26,10,82,103,25,36,74,100,26,52,86,61,10,64,115,49,41,107,88,32,154,136,200,177,20,125,75,39,14,144,51,50,95,20,52,21,20,14,19,0,22,7,3,4,14,0,12,51,9,0,96,90,32,7,90,51,5,75,55,60,8,39,90,33,51,101,87,5,49,93,26,52,130,103,35,61,84,25,28,75,100,40,72,68,72,37,80,111,28,73,54,105,40,58,75,14,43,147,108,54,94,149,177,127,21,24,12,52,42,100,15,68,74,21,5,51,24,2,104,83,36,27,120,44,5,102,69,51,20,48,72,4,73,99,34,59,59,36,13,92,131,29,94,103,72,15,51,123,43,85,120,58,24,70,68,40,97,67,77,46,102,90,55,56,63,123,52,127,94,135,149,132,100,31,25,119,32,104,31,72,34,45,24,127,120,7,110,44,180,10,128,11,51,0,0,0,20,12,4,36,26,10,9,81,11,44,52,61,15,48,69,70,23,125,86,24,42,36,12,52,87,36,25,46,98,146,37,42,51,51,82,81,72,94,44,70,49,78,36,126,34,21,55,173,80,89,142,130,65,25,21,70,26,101,103,76,67,101,90,115,32,136,153,107,114,160,120,119,94,110,104,103,34,87,36,90,13,126,34,86,79,42,74,16,77,7,59,61,4,0,44,14,7,52,50,6,27,69,16,22,68,68,9,37,59,44,13,63,82,8,61,50,9,80,40,56,3,38,132,51,64,33,89,58,49,144,54,89,78,102,11,86,39,78,24,22,67,61,104,56,77,97,14,68,35,58,6,41,132,62,65,46,63,145,46,88,150,137,110,59,32,153,34,74,47,20,74,40,20,99,13,122,104,5,181,71,123,20,88,11,95,30,0,7,42,8,6,62,13,9,14,54,4,35,80,38,2,33,70,37,28,101,48,115,62,18,43,21,29,28,19,93,84,75,16,25,103,112,74,98,78,117,64,50,28,109,75,50,39,19,53,121,89,23,127,121,64,102,9,33,14,24,93,72,104,56,39,112,41,81,145,135,128

Foldseek 3Di:
DQDADDLQFWQQSLLSVLCVVVVDDDCVQSVCLLVLLVVLLCVDLLPDDFQVQKDKDWFAQDWQKGFADPFFRFWDWKAFPPPGQTADEDEPVVLVVCLVVHVDHWYWYCPPGMIGINVGQGAHFFQDDPPPDDRHGDPSIMMIMGRGRDDRQPDTRDGDPCSRVPSLLSSLSSVLVSCVVPVHDVSNVVSVVVNVVVSVVVVVVRVVVPPDPDDPDDDDDPDDPPD/DDDADPAQFWQLRLLVVLCVVPVPDDDVQSVCLLVLLVVLLCVCVLPDDFPQQKDKDWFFQQQFPTFADPFFDFWDWKWFPPPIDTAEEDEPVVLVVPLVPDVRHWYWYCDPGHIHTNDRQGADDDDDVDDPCPVPHDGSIMMIMHGGRDDRDDDRRDGDVCSVPPSLLSSLSSNLVSCVVPPDDVSNVVSVVVNVVVSVVVVVVRVCVPPPDDDDDPPPDPCPPDPD/DDDFWFQLQLFEFFALDQLQPDDSSYFPFWAQWDGDRFWIFGFFFKFFADLDPVLLFAFWQEKDWQQAFPVDDRGIWMFTAHQWFIWIDRSPDIDTQADFDFPDKAKEWAWEAEPAPPQVAAFDWPCLEDEDEQWAWAFDDTDGRVVPPFAWFKAWPPCPFDPGAWDGDPGHGTTGTGHQDWDKIWIWTGGDDDPHTDIHIYTHQNHQFHKEKHAAEEEAEAFDKDKIFMDGDDQDKAWDWPVDVQKDWDQDPSSRMIMIGGHDFDKTWTWIPPPPYIYTHTYGYAYQADAKDWDDFEDEDAAFDWDKIFICTPDNDDPPKAWQWDWPPCVQWHFGTHRITRTTGHDQADKTWTWIQIPTGDRDIDIHIYGSVVDFDHWYFPHHYYYHYAFDKDKGFTDGPDPDDWWKAKDWDDPDQWDWDPRRDRIIMIGGHRHDIIMIMMMTGHTDDDIDRCDLLFAFDWAAALSKTWGATFPDARFIAFSNHSHTDHAAAAQWEWDADPPGAIDIDGFDKHFRDWYDAPQKIKTAFIQRADVVGPTDTQRQWMKIWFHQDNRGHGHHGYQHPPSNVFGTHMDTDSDDAPPRNQQEKDDFPRKIWTFGLFFIWIWDADDDDPPRIDIDTQGGQAGADEHAQWDDQDCWIFGDNLQATWTDNGSDIDGLPPSGCRVPVNVQAVAQHVNLWHWDQPVLQQKIKIFHDGNDDHSPASFTFKIWIAHPVSSYIHIYTFQRFSYKDKYAGRQLQQDHDPVPCPPPDPPQPVHDPHDDDADASDPSRIFMKGSHPSSRIMGGGHAFKHWDADPPVRDIDIFGGKIKTKRWFNQVVVPDGRLWWKWWFKKFWDKFFFAKKKKWKAHDLDSPDPGDTDDIDIDGPPPDRIDTDTDGRNMMMMMMIGRDRPGGMMTSTIDIDMDTDGHD/DDDDPDADDDACPDDPDDADPVCSVVRRVVVVVVVVVVVVVVVVVVVVCCVVVVVVVVCVVVVVVVVVVVVVVVVVVVVVVVVVVVD/DDDPDPPPDDDDDPDPDDDVVVVVVVVVVVVVVVVVCCVPVVVVVVVVVVVVVVVVVVVVVVVVVVVVVVVVVVVVVVVD/DDDDDDDPVVVVVVVCVPPPVVVVVVVVVVVVVVVVVVVVVVVVVVVVVVVVVVVVVVVVVVVVVVVD/DPQLDDALDHDPCPPVVPDDPVPDVSNVVRVVVNVCVVPVDDDPPPVQPPNCCVVVVCVVPVPCPPPPPDPPPDDDDDPPDDDCVCVVVVVVVD/DPDPPQDLPDDPDDPVPDDPCVCVVVVVVSVVVSVCVVCVDDDDDDPPPVPVVVQPVVFDDPDDDTDHDDPPDPPQCVDPDPNPPCVVVVVVVD/DFPDQEPPGDDPCVCVVPNDPVCVVVVVVSVVSHVCVVCVPPDPPPPDDVCVVPPNVPPQDDDPDGDDDDPDDDCPDPDDDDPPVNVVVVVVVD